Protein 3NVQ (pdb70)

Foldseek 3Di:
DDDLVDAQFAFDDDDDPQQWWDWDPDFFPFKDWDDDFPAQWIWMWGWQWIKIKGRPPPDGIDIDIGGNFLPPDDDDPDDDQTWTFRDWDADPQAIKTWTLSRVQIWIWHDHPNDTHTPGGDFQRYENDRPDQWDWDDDDFWIWIQHGRDDVDDPATWIWTRTDPAIAIADPQQAANKRWAYKDWFCADDNQQIKIKTKIKGADPDPDPVDDGIAIKIKIAGPLAQWADDPVTRRYGQQIAMATAWAAADVDRRGFGAWQHWEWDQDPVNHQQAIKIWTWGHHPLLWIFIFIAGPNLVVCLSVPFAFPPDDDDADPCARNGGDDDSDHDYPSRSVVCSNGRYGPDHGFGDDDRRHTLDIGRFRWRYWDWDWDAFLVRHTWIWIWTFTQQQKIWIWIGFDDDPVTHIRGLYIYNFDPDGAGWPDWDANNNQQWIWTDGRIMIGIHHVLDQQRQPQWQQSLQVSVSRQWHDDPRGIGGCPPPPSDHQHFDPDPPRSCSDPPNAGDAADEAEDEDAFQDWDKDKFQARGLQKKKFKDDPRDTQFIHHSVHDDRIGMHIDGGHDPVRFFKIFIWIDRDNHIHTRYIYGYHYDD/DDDLKAFDPAWWDDWAQDQPFAIWTQGAQKIFRAHLSNNDRQAMARRPDPPDSDHPDDWDDFDLLFAGFGFWAAWDKDPPPPVVDFIWIWTWGLPPLGKIFIDTPYHNVDDTDAMAHPQEANTRRKHKAKDWAFADPVRFIKIKMFMFQDDDDPPPPPDRRDDPVCNFFGIFIFRNPDHRSDGDPQGTWGFAPPLATKHWAYWDDDDQKIKTWIFRAHPVVSATDDATKMWIFGPYSGTDGQFMAGEFDQVPHDVRFRGWQAKEQAPVPQKIKTKTFHDCPRHRPNFDQQGIKMFIARNVQNNVQGHPDAEGTDDPVDHYPPDDDGYYGYTLVQQMDGGRFWRAWYWYAFPRWIKMWIWGQQAWIWIWTADPSRHTDDIDTQDGDPNRFGWHHDKAQSSPDNQWIWIHGTGMIDTGGVHDQQVDQDQQSRLAVDDQQWWAFQPPRGIGGPVVHVCDDVDRGTGGNVCGSVPDPD/DADLVDAFFAFDDPDDPQQWWDWDPDFFPFKDWDDDFPAQWIWMWGWQWIKIKGRPPPDGIDIDIGGNWLPPDQDDPDDPQTWTFRDWDADPQAIKTWTLSRVQTWIWHDHPSDTHTPGGDFQRYENDRVDLWDWDDDPQWMWIQHGRDDVDDPDTWIWTRTDPAIATADPQQAAAKRWAAKDWFCADDNQQIKIKTKIKGADPDPPPPDDGIAIKIKIAGPLAQWADDPVTRRYGLQIAMATAWAAADVDGDTFGAWFHWEWDDDPVNHQQAIKIWTWGHHPLLWIFIFIAGPVQVVVQSPPFAFPPDDDDADPCARNGGDDDSDHDYPSNSVVCSVTRYGPDHGFGDDDRSHTLDIGSFRWRYKYWAWDAFLVGRTWIWMWTATQQQKIWIWIGFDDDPVTHIRGLYIYNFDPDRAGWPDWDANNNQQWIWTDHSIMIGIHHNFDQQRQDQWQQSLQVSVRRQWHDDPRGIGGCVPPPSDHHHADPDPPRSCRDPDNAGDAADEAEDEDAFQDWDKDKFFARTLQKKKFKDDPRDTQFIGHSVHDDRITMHIDGGHDPSRFFKIWIWIDRDPHIHTRYIYGYHYDD/DFDLKAFDPAFWDDWDQAQPFAIWIQGAQKIFGAHLSRNDGQAMARRPDPPDSDHPDDWDDFAQLFFGFGFWAAWDKAPPPPVPAAIWIWTWGLPPLTKIFIGGPYHNVDDTDAMAHVQEANTRRKHKAWDWFFADPVRAIKIKMFIFQDDDDPDPPPDRRDDPVCNFFGIFMFRNPDHRRDGDPQGTWGFAPPLATKHWAYWDDDDQKIKTWIFHAHPVVSAGDDATKMWIFGPYSGTDGQFIAGEFDQVPHDVRFRGWQAKEQAPVPQKIKTKTFHDCPRHRPVFDQQRIKMFMARNVQNSVQGHPDAEGTDDDPDHYPPDDDRYYGYTLVQQMDGGRFWHAWYWYAFPRWIKMWIWGQQAWIWIWIADPSRHTDDIDTQDGDPNRFGWHHDKAQHSPDNQWIWTRGTGMIITGGVHDQQVDQDQQSRLAVDDQQWWAFQPPRGIGGPVVHVCDDVDRGTGGNVCGSVPDPD

Nearest PDB structures (foldseek):
  3nvq-assembly1_A  TM=1.002E+00  e=0.000E+00  Homo sapiens
  6qp8-assembly1_B  TM=7.826E-01  e=6.650E-31  Drosophila melanogaster
  8rmj-assembly1_A-2  TM=7.573E-01  e=1.292E-29  Drosophila melanogaster
  3nvn-assembly1_A  TM=8.696E-01  e=3.423E-25  Ectromelia virus
  3nvx-assembly1_A  TM=8.687E-01  e=5.342E-25  Vaccinia virus Copenhagen

InterPro domains:
  IPR001627 Sema domain [PF01403] (303-471)
  IPR001627 Sema domain [PS51004] (53-490)
  IPR001627 Sema domain [SM00630] (75-474)
  IPR002165 Plexin repeat [PF01437] (493-521)
  IPR007110 Immunoglobulin-like domain [PS50835] (544-619)
  IPR013783 Immunoglobulin-like fold [G3DSA:2.60.40.10] (550-634)
  IPR015943 WD40/YVTN repeat-like-containing domain superfamily [G3DSA:2.130.10.10] (45-492)
  IPR016201 PSI domain [SM00423] (492-542)
  IPR027231 Semaphorin [PTHR11036] (33-629)
  IPR036179 Immunoglobulin-like domain superfamily [SSF48726] (545-621)
  IPR036352 Sema domain superfamily [SSF101912] (65-496)
  IPR042824 Semaphorin-7A, sema domain [cd11243] (72-491)
  IPR060660 Semaphorin-3/4/7A-like, immunoglobulin-like domain [PF28354] (549-620)

Solvent-accessible surface area: 92234 Å² total; per-residue (Å²): 102,112,164,68,20,23,4,13,24,92,15,100,35,127,33,105,146,41,45,23,78,21,37,10,85,68,60,0,62,62,24,41,29,37,27,46,93,36,32,40,30,0,47,0,0,0,69,12,32,0,2,43,0,52,1,37,118,60,152,99,14,60,56,144,62,26,102,6,31,31,129,88,56,104,49,172,101,190,191,111,32,62,0,32,1,32,18,7,48,140,67,116,112,12,12,17,0,0,0,3,3,9,100,98,8,0,0,16,20,18,72,126,86,64,59,72,80,80,25,110,52,130,1,22,0,2,17,23,32,110,58,75,44,27,37,30,30,42,54,99,39,6,0,2,8,6,62,44,21,81,154,28,30,123,65,48,18,0,7,13,22,116,39,150,52,91,1,15,1,7,44,41,6,15,71,94,8,88,15,25,82,12,24,23,4,98,25,105,88,88,85,26,9,13,0,0,2,2,0,50,2,40,12,70,66,158,56,53,42,8,48,113,72,9,0,0,0,0,2,0,1,48,45,8,35,0,0,72,1,0,2,3,12,7,2,6,1,1,8,2,6,0,12,7,6,1,14,17,57,100,57,30,27,39,2,26,61,0,36,19,4,52,46,17,87,44,104,60,66,101,36,102,58,11,40,0,0,1,0,0,0,0,48,30,63,17,0,1,0,0,7,1,10,9,13,59,0,7,122,14,6,121,64,5,64,6,88,43,54,174,64,108,46,26,143,38,64,4,6,114,4,32,65,124,118,68,48,8,29,8,92,2,8,40,16,5,3,127,33,15,14,0,33,81,17,0,52,4,61,43,131,136,105,41,12,37,16,54,12,125,72,24,1,71,56,5,3,3,12,53,2,92,11,42,118,54,88,53,39,32,0,1,8,0,1,4,65,197,1,14,3,0,5,0,15,25,36,59,152,137,115,162,26,86,6,20,0,1,10,26,3,64,0,5,146,87,77,20,61,12,62,22,31,36,33,2,52,122,31,79,21,3,0,0,0,0,59,69,0,0,0,10,9,28,2,29,10,3,82,21,8,62,29,29,14,8,16,3,4,6,3,67,5,10,0,6,0,49,17,145,57,152,14,61,10,25,71,71,90,100,215,62,19,69,11,27,82,103,82,82,81,4,17,166,84,12,96,82,95,161,38,100,181,13,106,79,66,137,32,60,30,38,82,104,31,48,7,13,0,35,0,83,12,111,14,45,23,4,51,4,15,0,91,8,107,165,95,81,92,64,53,3,107,66,67,61,103,48,71,44,0,27,5,74,7,103,67,1,64,85,138,51,35,18,73,4,66,0,48,7,68,32,43,71,22,95,70,39,23,31,26,25,33,1,62,80,112,164,57,83,95,40,32,30,154,12,111,15,47,11,16,13,8,14,21,0,103,152,45,5,0,0,0,0,11,2,0,0,0,1,11,0,46,34,33,6,118,118,55,94,9,78,21,89,43,70,58,99,58,72,12,77,62,60,92,104,38,90,120,69,10,93,7,46,31,51,44,24,11,6,27,8,13,38,33,12,52,38,85,38,106,88,114,54,14,11,0,0,0,0,2,12,29,87,59,0,3,0,6,0,24,13,9,6,86,8,88,139,131,43,105,75,82,1,28,7,0,1,0,12,13,36,82,2,8,19,10,10,24,17,8,112,12,48,234,110,68,91,44,29,1,0,0,0,4,8,7,46,8,104,35,124,88,105,87,72,127,23,22,8,2,20,4,0,55,29,2,0,1,0,5,0,13,2,72,16,115,23,2,8,2,94,37,60,1,24,6,46,33,2,165,74,13,51,25,4,20,5,12,26,9,18,64,31,96,51,1,0,1,0,0,0,2,10,8,67,28,118,69,10,49,31,86,21,99,2,4,2,0,30,0,12,60,33,54,55,27,87,19,23,0,3,0,5,2,55,5,20,139,27,28,129,104,12,6,95,9,3,26,0,20,11,34,0,126,78,54,72,6,0,0,0,0,0,2,3,66,1,20,159,49,71,144,165,67,31,107,39,1,2,0,2,1,0,0,99,0,65,51,1,51,73,72,9,112,128,21,0,64,7,0,89,22,57,126,35,108,45,77,129,46,121,114,14,72,101,0,80,23,21,87,47,1,24,26,63,39,38,8,2,17,0,4,41,1,40,49,59,74,128,65,12,0,0,8,0,0,0,2,47,0,39,0,4,3,0,20,9,37,168,100,41,55,31,79,125,48,67,64,14,28,98,5,172,123,115,33,57,6,36,78,73,9,22,52,7,52,62,96,119,49,52,2,0,0,0,1,33,105,28,0,18,24,3,70,5,5,50,5,97,101,29,147,57,14,50,77,1,5,86,51,60,10,5,30,7,0,12,0,79,63,87,109,96,0,14,14,92,75,69,3,103,84,31,155,143,99,100,10,11,27,41,18,74,42,16,34,185,133,19,91,114,99,110,170,76,20,25,5,13,22,89,16,98,37,124,31,112,143,40,44,24,76,21,36,12,83,63,60,0,57,64,25,42,26,39,25,51,89,37,37,42,31,0,49,0,0,0,75,11,34,0,1,41,0,51,2,36,121,69,146,93,14,59,55,138,60,24,101,8,31,29,127,87,54,102,48,170,101,184,192,109,29,55,0,34,2,33,15,8,51,137,68,120,112,11,9,18,0,0,0,3,2,10,101,97,8,0,0,15,22,18,76,121,91,61,60,72,78,84,24,112,56,147,2,18,0,2,18,23,28,112,60,75,42,33,34,29,26,42,53,106,36,5,0,0,8,7,59,47,20,85,158,24,31,122,73,49,19,0,9,11,19,122,36,141,31,94,1,19,2,7,46,44,6,14,70,97,7,88,12,27,80,10,33,27,5,97,26,110,90,88,84,27,7,11,0,0,2,2,0,43,3,42,14,66,62,155,54,51,40,10,50,112,65,10,1,1,0,0,3,0,2,50,44,6,35,0,2,80,1,0,3,6,9,11,4,6,3,1,8,1,5,0,13,8,6,1,13,21,60,100,52,40,29,39,1,23,62,0,37,17,6,52,41,16,86,42,105,58,70,99,37,97,55,13,40,2,0,1,0,0,0,1,42,28,57,16,0,0,0,0,8,2,9,10,12,60,0,8,120,13,6,124,68,6,64,6,92,43,56,170,70,106,46,28,145,37,61,3,6,123,5,35,58,125,120,73,53,8,28,9,89,3,8,39,16,5,3,117,32,14,14,0,36,83,24,1,51,5,71,42,130,139,105,44,12,36,18,50,14,125,74,22,1,68,59,5,3,2,14,57,2,94,11,44,124,49,80,64,37,28,0,0,6,0,0,5,54,188,1,14,2,0,5,0,14,24,38,59,142,135,114,165,26,83,6,22,0,1,10,27,4,63,0,4,141,84,74,23,62,13,62,21,31,31,35,2,48,122,34,75,20,2,0,0,1,0,58,72,0,0,0,13,7,28,2,30,12,4,79,18,9,43,42,35,15,12,17,5,4,7,2,66,6,10,0,6,0,48,21,151,58,152,12,66,10,26,73,58,93,92,226,65,14,72,10,27,97,93,85,83,86,6,20,168,81,10,98,87,98,166,36,109,179,14,106,81,66,134,31,59,26,41,79,100,32,49,7,14,0,37,0,79,13,100,12,42,26,3,45,3,16,0,87,10,114,160,90,89,94,64,56,3,109,59,65,61,98,47,72,44,0,26,7,70,3,104,66,1,66,84,137,50,35,18,72,3,72,0,46,7,69,39,42,72,24,96,61,44,24,34,27,26,32,1,59,83,114,162,80,70,126,35,38,29,151,8,117,16,50,9,19,15,10,11,20,0,99,152,43,5,0,0,0,1,9,1,0,0,1,2,13,0,46,39,34,6,117,110,55,99,10,72,20,90,46,69,63,98,57,76,9,79,60,59,90,107,38,90,120,72,9,101,7,43,32,48,47,22,11,8,26,9,17,38,31,12,55,38,84,38,108,86,120,52,15,13,0,0,1,0,3,14,29,88,61,0,3,0,7,0,26,15,10,5,78,9,90,136,128,44,104,70,81,1,28,8,0,1,0,12,13,33,79,2,7,20,10,10,23,20,7,116,9,47,233,110,62,93,46,30,0,0,0,0,4,10,9,49,11,107,35,120,89,109,90,70,128,20,23,6,3,20,4,1,56,28,3,0,0,0,6,0,12,2,73,16,134,23,1,10,3,103,38,59,2,26,7,47,34,3,158,82,12,56,26,4,19,5,12,26,9,19,57,37,97,54,1,0,1,0,0,0,1,10,9,68,32,118,71,11,48,34,82,22,108,1,4,3,0,34,0,12,54,36,55,47,26,96,18,23,0,4,0,6,2,60,4,19,143,35,26,122,106,13,6,96,9,5,24,0,18,12,34,0,124,79,52,74,6,0,0,0,0,0,2,3,68,0,18,160,49,74,139,166,70,30,106,40,0,2,0,1,1,0,0,99,0,64,53,1,51,74,70,8,126,129,18,0,60,10,0,80,22,64,126,34,122,43,73,133,45,120,119,13,74,103,0,77,24,22,90,48,1,28,25,63,45,36,14,3,23,0,3,40,1,43,48,58,71,129,62,13,1,0,6,0,0,0,0,44,1,42,0,5,1,0,20,8,36,166,104,45,59,27,84,120,52,59,62,15,45,95,5,178,121,115,33,56,4,34,76,74,10,23,49,7,57,58,101,120,46,25,2,0,0,1,1,34,102,29,0,19,24,3,76,5,4,53,5,99,96,30,146,58,14,52,77,1,4,84,52,54,8,6,26,7,0,11,0,79,64,86,111,95,0,14,10,96,75,62,3,102,86,32,154,145,99,99,9,12,28,42,14,77,42,16,34,184,134,18,92,112

GO terms:
  GO:0045773 positive regulation of axon extension (P, IDA)
  GO:0007229 integrin-mediated signaling pathway (P, IDA)
  GO:0070374 positive regulation of ERK1 and ERK2 cascade (P, IDA)
  GO:0006955 immune response (P, TAS)
  GO:0005886 plasma membrane (C, TAS)
  GO:0005515 protein binding (F, IPI)
  GO:0031012 extracellular matrix (C, HDA)
  GO:0001649 osteoblast differentiation (P, HDA)
  GO:0016020 membrane (C, HDA)

Structure (mmCIF, N/CA/C/O backbone):
data_3NVQ
#
_entry.id   3NVQ
#
_cell.length_a   99.645
_cell.length_b   126.078
_cell.length_c   236.419
_cell.angle_alpha   90.00
_cell.angle_beta   90.00
_cell.angle_gamma   90.00
#
_symmetry.space_group_name_H-M   'P 21 21 21'
#
loop_
_entity.id
_entity.type
_entity.pdbx_description
1 polymer Semaphorin-7A
2 polymer Plexin-C1
3 non-polymer 2-acetamido-2-deoxy-beta-D-glucopyranose
4 non-polymer 2-acetamido-2-deoxy-alpha-D-glucopyranose
5 water water
#
loop_
_atom_site.group_PDB
_atom_site.id
_atom_site.type_symbol
_atom_site.label_atom_id
_atom_site.label_alt_id
_atom_site.label_comp_id
_atom_site.label_asym_id
_atom_site.label_entity_id
_atom_site.label_seq_id
_atom_site.pdbx_PDB_ins_code
_atom_site.Cartn_x
_atom_site.Cartn_y
_atom_site.Cartn_z
_atom_site.occupancy
_atom_site.B_iso_or_equiv
_atom_site.auth_seq_id
_atom_site.auth_comp_id
_atom_site.auth_asym_id
_atom_site.auth_atom_id
_atom_site.pdbx_PDB_model_num
ATOM 1 N N . GLY A 1 2 ? 3.419 11.791 -111.987 1.00 105.05 46 GLY A N 1
ATOM 2 C CA . GLY A 1 2 ? 4.836 12.241 -111.881 1.00 105.49 46 GLY A CA 1
ATOM 3 C C . GLY A 1 2 ? 5.721 11.619 -112.944 1.00 105.85 46 GLY A C 1
ATOM 4 O O . GLY A 1 2 ? 5.319 11.496 -114.104 1.00 106.28 46 GLY A O 1
ATOM 5 N N . HIS A 1 3 ? 6.930 11.227 -112.547 1.00 105.57 47 HIS A N 1
ATOM 6 C CA . HIS A 1 3 ? 7.886 10.609 -113.466 1.00 104.22 47 HIS A CA 1
ATOM 7 C C . HIS A 1 3 ? 8.591 9.423 -112.800 1.00 101.31 47 HIS A C 1
ATOM 8 O O . HIS A 1 3 ? 8.962 9.491 -111.627 1.00 100.80 47 HIS A O 1
ATOM 15 N N . LEU A 1 4 ? 8.766 8.336 -113.548 1.00 97.44 48 LEU A N 1
ATOM 16 C CA . LEU A 1 4 ? 9.441 7.157 -113.017 1.00 92.74 48 LEU A CA 1
ATOM 17 C C . LEU A 1 4 ? 10.931 7.211 -113.320 1.00 89.23 48 LEU A C 1
ATOM 18 O O . LEU A 1 4 ? 11.455 6.451 -114.134 1.00 88.54 48 LEU A O 1
ATOM 23 N N . ARG A 1 5 ? 11.598 8.150 -112.665 1.00 85.24 49 ARG A N 1
ATOM 24 C CA . ARG A 1 5 ? 13.031 8.327 -112.802 1.00 80.56 49 ARG A CA 1
ATOM 25 C C . ARG A 1 5 ? 13.608 7.739 -111.523 1.00 75.73 49 ARG A C 1
ATOM 26 O O . ARG A 1 5 ? 14.768 7.973 -111.178 1.00 74.57 49 ARG A O 1
ATOM 34 N N . SER A 1 6 ? 12.769 6.977 -110.824 1.00 69.66 50 SER A N 1
ATOM 35 C CA . SER A 1 6 ? 13.153 6.337 -109.574 1.00 63.50 50 SER A CA 1
ATOM 36 C C . SER A 1 6 ? 13.974 5.085 -109.828 1.00 58.25 50 SER A C 1
ATOM 37 O O . SER A 1 6 ? 14.495 4.485 -108.888 1.00 57.95 50 SER A O 1
ATOM 40 N N . GLY A 1 7 ? 14.076 4.688 -111.099 1.00 52.68 51 GLY A N 1
ATOM 41 C CA . GLY A 1 7 ? 14.872 3.525 -111.453 1.00 47.91 51 GLY A CA 1
ATOM 42 C C . GLY A 1 7 ? 16.256 4.013 -111.836 1.00 46.19 51 GLY A C 1
ATOM 43 O O . GLY A 1 7 ? 16.372 5.125 -112.355 1.00 45.32 51 GLY A O 1
ATOM 44 N N . PRO A 1 8 ? 17.327 3.232 -111.604 1.00 44.94 52 PRO A N 1
ATOM 45 C CA . PRO A 1 8 ? 18.679 3.689 -111.965 1.00 44.98 52 PRO A CA 1
ATOM 46 C C . PRO A 1 8 ? 18.772 4.073 -113.438 1.00 46.12 52 PRO A C 1
ATOM 47 O O . PRO A 1 8 ? 18.345 3.316 -114.312 1.00 46.35 52 PRO A O 1
ATOM 51 N N . ARG A 1 9 ? 19.333 5.241 -113.713 1.00 46.32 53 ARG A N 1
ATOM 52 C CA . ARG A 1 9 ? 19.477 5.690 -115.089 1.00 46.41 53 ARG A CA 1
ATOM 53 C C . ARG A 1 9 ? 20.669 4.991 -115.724 1.00 45.41 53 ARG A C 1
ATOM 54 O O . ARG A 1 9 ? 20.694 4.778 -116.930 1.00 45.19 53 ARG A O 1
ATOM 62 N N . ILE A 1 10 ? 21.639 4.617 -114.899 1.00 46.02 54 ILE A N 1
ATOM 63 C CA . ILE A 1 10 ? 22.851 3.954 -115.371 1.00 47.40 54 ILE A CA 1
ATOM 64 C C . ILE A 1 10 ? 23.304 2.793 -114.503 1.00 49.84 54 ILE A C 1
ATOM 65 O O . ILE A 1 10 ? 23.400 2.908 -113.284 1.00 49.82 54 ILE A O 1
ATOM 70 N N . PHE A 1 11 ? 23.587 1.662 -115.136 1.00 53.19 55 PHE A N 1
ATOM 71 C CA . PHE A 1 11 ? 24.093 0.517 -114.402 1.00 55.63 55 PHE A CA 1
ATOM 72 C C . PHE A 1 11 ? 25.590 0.644 -114.556 1.00 56.39 55 PHE A C 1
ATOM 73 O O . PHE A 1 11 ? 26.170 0.163 -115.529 1.00 57.54 55 PHE A O 1
ATOM 81 N N . ALA A 1 12 ? 26.208 1.324 -113.599 1.00 57.25 56 ALA A N 1
ATOM 82 C CA . ALA A 1 12 ? 27.646 1.561 -113.614 1.00 57.29 56 ALA A CA 1
ATOM 83 C C . ALA A 1 12 ? 28.506 0.318 -113.719 1.00 58.15 56 ALA A C 1
ATOM 84 O O . ALA A 1 12 ? 28.156 -0.750 -113.214 1.00 58.09 56 ALA A O 1
ATOM 86 N N . VAL A 1 13 ? 29.635 0.478 -114.404 1.00 59.43 57 VAL A N 1
ATOM 87 C CA . VAL A 1 13 ? 30.629 -0.580 -114.559 1.00 60.82 57 VAL A CA 1
ATOM 88 C C . VAL A 1 13 ? 31.834 0.084 -113.920 1.00 62.21 57 VAL A C 1
ATOM 89 O O . VAL A 1 13 ? 32.348 1.076 -114.433 1.00 62.57 57 VAL A O 1
ATOM 93 N N . TRP A 1 14 ? 32.269 -0.456 -112.793 1.00 64.44 58 TRP A N 1
ATOM 94 C CA . TRP A 1 14 ? 33.377 0.125 -112.051 1.00 66.84 58 TRP A CA 1
ATOM 95 C C . TRP A 1 14 ? 34.759 -0.417 -112.404 1.00 68.97 58 TRP A C 1
ATOM 96 O O . TRP A 1 14 ? 35.110 -1.545 -112.063 1.00 69.08 58 TRP A O 1
ATOM 107 N N . LYS A 1 15 ? 35.533 0.400 -113.112 1.00 72.52 59 LYS A N 1
ATOM 108 C CA . LYS A 1 15 ? 36.893 0.035 -113.485 1.00 75.47 59 LYS A CA 1
ATOM 109 C C . LYS A 1 15 ? 37.745 0.898 -112.563 1.00 76.76 59 LYS A C 1
ATOM 110 O O . LYS A 1 15 ? 38.129 2.008 -112.932 1.00 78.69 59 LYS A O 1
ATOM 116 N N . GLY A 1 16 ? 38.022 0.408 -111.359 1.00 76.17 60 GLY A N 1
ATOM 117 C CA . GLY A 1 16 ? 38.809 1.195 -110.427 1.00 76.27 60 GLY A CA 1
ATOM 118 C C . GLY A 1 16 ? 40.308 1.050 -110.589 1.00 76.46 60 GLY A C 1
ATOM 119 O O . GLY A 1 16 ? 40.840 1.099 -111.699 1.00 76.42 60 GLY A O 1
ATOM 120 N N . HIS A 1 17 ? 40.991 0.878 -109.463 1.00 76.62 61 HIS A N 1
ATOM 121 C CA . HIS A 1 17 ? 42.437 0.708 -109.445 1.00 76.27 61 HIS A CA 1
ATOM 122 C C . HIS A 1 17 ? 42.744 -0.593 -108.708 1.00 76.09 61 HIS A C 1
ATOM 123 O O . HIS A 1 17 ? 42.671 -0.659 -107.481 1.00 76.39 61 HIS A O 1
ATOM 130 N N . VAL A 1 18 ? 43.081 -1.624 -109.474 1.00 75.49 62 VAL A N 1
ATOM 131 C CA . VAL A 1 18 ? 43.386 -2.950 -108.940 1.00 75.01 62 VAL A CA 1
ATOM 132 C C . VAL A 1 18 ? 44.188 -2.971 -107.642 1.00 74.36 62 VAL A C 1
ATOM 133 O O . VAL A 1 18 ? 45.275 -2.401 -107.560 1.00 75.09 62 VAL A O 1
ATOM 137 N N . GLY A 1 19 ? 43.643 -3.643 -106.630 1.00 72.94 63 GLY A N 1
ATOM 138 C CA . GLY A 1 19 ? 44.317 -3.753 -105.346 1.00 69.18 63 GLY A CA 1
ATOM 139 C C . GLY A 1 19 ? 44.132 -2.572 -104.409 1.00 67.49 63 GLY A C 1
ATOM 140 O O . GLY A 1 19 ? 44.603 -2.601 -103.269 1.00 66.68 63 GLY A O 1
ATOM 141 N N . GLN A 1 20 ? 43.436 -1.541 -104.875 1.00 65.95 64 GLN A N 1
ATOM 142 C CA . GLN A 1 20 ? 43.204 -0.343 -104.073 1.00 65.38 64 GLN A CA 1
ATOM 143 C C . GLN A 1 20 ? 41.782 -0.197 -103.555 1.00 64.23 64 GLN A C 1
ATOM 144 O O . GLN A 1 20 ? 41.547 0.423 -102.516 1.00 64.01 64 GLN A O 1
ATOM 150 N N . ASP A 1 21 ? 40.834 -0.761 -104.288 1.00 63.21 65 ASP A N 1
ATOM 151 C CA . ASP A 1 21 ? 39.425 -0.614 -103.949 1.00 61.94 65 ASP A CA 1
ATOM 152 C C . ASP A 1 21 ? 38.751 -1.579 -102.986 1.00 59.89 65 ASP A C 1
ATOM 153 O O . ASP A 1 21 ? 37.892 -1.173 -102.214 1.00 58.00 65 ASP A O 1
ATOM 158 N N . ARG A 1 22 ? 39.134 -2.848 -103.020 1.00 59.11 66 ARG A N 1
ATOM 159 C CA . ARG A 1 22 ? 38.485 -3.801 -102.143 1.00 58.53 66 ARG A CA 1
ATOM 160 C C . ARG A 1 22 ? 39.360 -4.999 -101.810 1.00 57.11 66 ARG A C 1
ATOM 161 O O . ARG A 1 22 ? 40.120 -5.470 -102.645 1.00 57.94 66 ARG A O 1
ATOM 169 N N . VAL A 1 23 ? 39.231 -5.492 -100.585 1.00 55.72 67 VAL A N 1
ATOM 170 C CA . VAL A 1 23 ? 40.015 -6.627 -100.124 1.00 55.51 67 VAL A CA 1
ATOM 171 C C . VAL A 1 23 ? 39.154 -7.750 -99.558 1.00 56.17 67 VAL A C 1
ATOM 172 O O . VAL A 1 23 ? 38.223 -7.507 -98.799 1.00 55.94 67 VAL A O 1
ATOM 176 N N . ASP A 1 24 ? 39.492 -8.982 -99.909 1.00 57.43 68 ASP A N 1
ATOM 177 C CA . ASP A 1 24 ? 38.758 -10.149 -99.435 1.00 59.63 68 ASP A CA 1
ATOM 178 C C . ASP A 1 24 ? 39.216 -10.624 -98.067 1.00 60.81 68 ASP A C 1
ATOM 179 O O . ASP A 1 24 ? 40.317 -10.314 -97.624 1.00 60.63 68 ASP A O 1
ATOM 184 N N . PHE A 1 25 ? 38.357 -11.380 -97.395 1.00 62.23 69 PHE A N 1
ATOM 185 C CA . PHE A 1 25 ? 38.717 -11.955 -96.111 1.00 63.19 69 PHE A CA 1
ATOM 186 C C . PHE A 1 25 ? 39.438 -13.216 -96.562 1.00 65.94 69 PHE A C 1
ATOM 187 O O . PHE A 1 25 ? 39.371 -13.585 -97.736 1.00 67.32 69 PHE A O 1
ATOM 195 N N . GLY A 1 26 ? 40.122 -13.893 -95.655 1.00 67.50 70 GLY A N 1
ATOM 196 C CA . GLY A 1 26 ? 40.781 -15.113 -96.069 1.00 69.04 70 GLY A CA 1
ATOM 197 C C . GLY A 1 26 ? 39.727 -16.177 -96.319 1.00 69.28 70 GLY A C 1
ATOM 198 O O . GLY A 1 26 ? 39.848 -16.999 -97.226 1.00 68.67 70 GLY A O 1
ATOM 199 N N . GLN A 1 27 ? 38.673 -16.136 -95.508 1.00 69.99 71 GLN A N 1
ATOM 200 C CA . GLN A 1 27 ? 37.584 -17.101 -95.592 1.00 70.74 71 GLN A CA 1
ATOM 201 C C . GLN A 1 27 ? 36.224 -16.414 -95.666 1.00 69.25 71 GLN A C 1
ATOM 202 O O . GLN A 1 27 ? 36.141 -15.198 -95.852 1.00 69.98 71 GLN A O 1
ATOM 208 N N . THR A 1 28 ? 35.158 -17.196 -95.510 1.00 66.65 72 THR A N 1
ATOM 209 C CA . THR A 1 28 ? 33.805 -16.650 -95.559 1.00 64.47 72 THR A CA 1
ATOM 210 C C . THR A 1 28 ? 33.255 -16.352 -94.162 1.00 61.73 72 THR A C 1
ATOM 211 O O . THR A 1 28 ? 33.242 -17.214 -93.295 1.00 61.40 72 THR A O 1
ATOM 215 N N . GLU A 1 29 ? 32.804 -15.118 -93.962 1.00 60.35 73 GLU A N 1
ATOM 216 C CA . GLU A 1 29 ? 32.283 -14.670 -92.670 1.00 59.70 73 GLU A CA 1
ATOM 217 C C . GLU A 1 29 ? 30.780 -14.347 -92.713 1.00 58.62 73 GLU A C 1
ATOM 218 O O . GLU A 1 29 ? 30.375 -13.277 -93.171 1.00 58.78 73 GLU A O 1
ATOM 224 N N . PRO A 1 30 ? 29.939 -15.260 -92.212 1.00 57.20 74 PRO A N 1
ATOM 225 C CA . PRO A 1 30 ? 28.486 -15.052 -92.216 1.00 57.11 74 PRO A CA 1
ATOM 226 C C . PRO A 1 30 ? 28.005 -13.955 -91.267 1.00 56.03 74 PRO A C 1
ATOM 227 O O . PRO A 1 30 ? 27.047 -13.246 -91.571 1.00 55.37 74 PRO A O 1
ATOM 231 N N . HIS A 1 31 ? 28.674 -13.815 -90.125 1.00 55.43 75 HIS A N 1
ATOM 232 C CA . HIS A 1 31 ? 28.283 -12.809 -89.139 1.00 54.89 75 HIS A CA 1
ATOM 233 C C . HIS A 1 31 ? 29.377 -11.788 -88.869 1.00 54.46 75 HIS A C 1
ATOM 234 O O . HIS A 1 31 ? 30.383 -12.097 -88.216 1.00 54.88 75 HIS A O 1
ATOM 241 N N . THR A 1 32 ? 29.167 -10.569 -89.371 1.00 52.32 76 THR A N 1
ATOM 242 C CA . THR A 1 32 ? 30.147 -9.497 -89.234 1.00 51.36 76 THR A CA 1
ATOM 243 C C . THR A 1 32 ? 29.639 -8.153 -88.726 1.00 52.49 76 THR A C 1
ATOM 244 O O . THR A 1 32 ? 28.448 -7.859 -88.752 1.00 53.08 76 THR A O 1
ATOM 248 N N . VAL A 1 33 ? 30.582 -7.343 -88.262 1.00 51.98 77 VAL A N 1
ATOM 249 C CA . VAL A 1 33 ? 30.315 -6.009 -87.747 1.00 52.46 77 VAL A CA 1
ATOM 250 C C . VAL A 1 33 ? 31.423 -5.155 -88.327 1.00 52.48 77 VAL A C 1
ATOM 251 O O . VAL A 1 33 ? 32.561 -5.609 -88.436 1.00 52.72 77 VAL A O 1
ATOM 255 N N . LEU A 1 34 ? 31.104 -3.926 -88.706 1.00 51.30 78 LEU A N 1
ATOM 256 C CA . LEU A 1 34 ? 32.119 -3.067 -89.278 1.00 50.55 78 LEU A CA 1
ATOM 257 C C . LEU A 1 34 ? 32.253 -1.764 -88.526 1.00 50.25 78 LEU A C 1
ATOM 258 O O . LEU A 1 34 ? 31.271 -1.067 -88.284 1.00 49.93 78 LEU A O 1
ATOM 263 N N . PHE A 1 35 ? 33.487 -1.450 -88.152 1.00 50.74 79 PHE A N 1
ATOM 264 C CA . PHE A 1 35 ? 33.770 -0.215 -87.455 1.00 51.32 79 PHE A CA 1
ATOM 265 C C . PHE A 1 35 ? 34.718 0.632 -88.289 1.00 50.65 79 PHE A C 1
ATOM 266 O O . PHE A 1 35 ? 35.689 0.131 -88.854 1.00 48.36 79 PHE A O 1
ATOM 274 N N . HIS A 1 36 ? 34.423 1.921 -88.355 1.00 51.01 80 HIS A N 1
ATOM 275 C CA . HIS A 1 36 ? 35.263 2.839 -89.095 1.00 52.20 80 HIS A CA 1
ATOM 276 C C . HIS A 1 36 ? 34.990 4.286 -88.733 1.00 53.11 80 HIS A C 1
ATOM 277 O O . HIS A 1 36 ? 33.864 4.784 -88.873 1.00 52.81 80 HIS A O 1
ATOM 284 N N . GLU A 1 37 ? 36.034 4.954 -88.253 1.00 53.91 81 GLU A N 1
ATOM 285 C CA . GLU A 1 37 ? 35.923 6.351 -87.886 1.00 56.90 81 GLU A CA 1
ATOM 286 C C .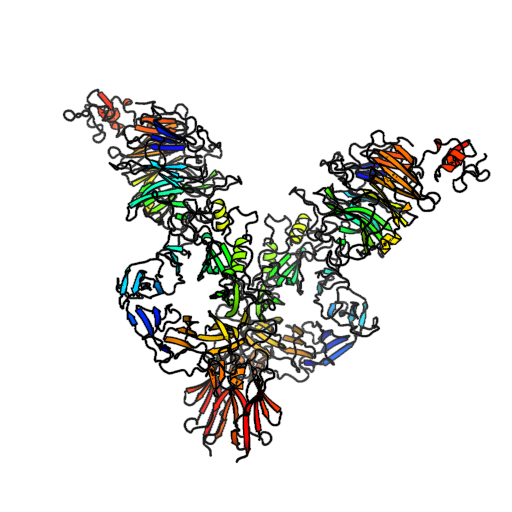 GLU A 1 37 ? 36.191 7.191 -89.119 1.00 55.59 81 GLU A C 1
ATOM 287 O O . GLU A 1 37 ? 37.171 6.976 -89.831 1.00 53.63 81 GLU A O 1
ATOM 293 N N . PRO A 1 38 ? 35.305 8.149 -89.401 1.00 56.31 82 PRO A N 1
ATOM 294 C CA . PRO A 1 38 ? 35.494 8.996 -90.583 1.00 58.52 82 PRO A CA 1
ATOM 295 C C . PRO A 1 38 ? 36.887 9.615 -90.667 1.00 60.15 82 PRO A C 1
ATOM 296 O O . PRO A 1 38 ? 37.442 10.068 -89.665 1.00 59.75 82 PRO A O 1
ATOM 300 N N . GLY A 1 39 ? 37.445 9.607 -91.875 1.00 61.01 83 GLY A N 1
ATOM 301 C CA . GLY A 1 39 ? 38.759 10.172 -92.104 1.00 60.98 83 GLY A CA 1
ATOM 302 C C . GLY A 1 39 ? 39.883 9.161 -92.005 1.00 61.91 83 GLY A C 1
ATOM 303 O O . GLY A 1 39 ? 40.929 9.333 -92.628 1.00 62.45 83 GLY A O 1
ATOM 304 N N . SER A 1 40 ? 39.674 8.104 -91.228 1.00 61.20 84 SER A N 1
ATOM 305 C CA . SER A 1 40 ? 40.701 7.083 -91.053 1.00 60.39 84 SER A CA 1
ATOM 306 C C . SER A 1 40 ? 40.923 6.237 -92.298 1.00 60.00 84 SER A C 1
ATOM 307 O O . SER A 1 40 ? 40.072 6.176 -93.181 1.00 59.62 84 SER A O 1
ATOM 310 N N . SER A 1 41 ? 42.076 5.588 -92.364 1.00 58.87 85 SER A N 1
ATOM 311 C CA . SER A 1 41 ? 42.383 4.723 -93.491 1.00 59.83 85 SER A CA 1
ATOM 312 C C . SER A 1 41 ? 42.184 3.286 -93.013 1.00 59.43 85 SER A C 1
ATOM 313 O O . SER A 1 41 ? 42.379 2.328 -93.764 1.00 57.87 85 SER A O 1
ATOM 316 N N . SER A 1 42 ? 41.798 3.154 -91.749 1.00 59.25 86 SER A N 1
ATOM 317 C CA . SER A 1 42 ? 41.575 1.841 -91.163 1.00 60.70 86 SER A CA 1
ATOM 318 C C . SER A 1 42 ? 40.100 1.455 -91.083 1.00 59.79 86 SER A C 1
ATOM 319 O O . SER A 1 42 ? 39.226 2.277 -90.798 1.00 58.15 86 SER A O 1
ATOM 322 N N . VAL A 1 43 ? 39.838 0.185 -91.348 1.00 59.41 87 VAL A N 1
ATOM 323 C CA . VAL A 1 43 ? 38.486 -0.333 -91.283 1.00 58.83 87 VAL A CA 1
ATOM 324 C C . VAL A 1 43 ? 38.555 -1.616 -90.480 1.00 57.97 87 VAL A C 1
ATOM 325 O O . VAL A 1 43 ? 39.270 -2.555 -90.845 1.00 56.93 87 VAL A O 1
ATOM 329 N N . TRP A 1 44 ? 37.823 -1.642 -89.375 1.00 56.82 88 TRP A N 1
ATOM 330 C CA . TRP A 1 44 ? 37.808 -2.817 -88.516 1.00 57.34 88 TRP A CA 1
ATOM 331 C C . TRP A 1 44 ? 36.553 -3.664 -88.730 1.00 56.67 88 TRP A C 1
ATOM 332 O O . TRP A 1 44 ? 35.433 -3.140 -88.768 1.00 55.52 88 TRP A O 1
ATOM 343 N N . VAL A 1 45 ? 36.747 -4.975 -88.849 1.00 55.66 89 VAL A N 1
ATOM 344 C CA . VAL A 1 45 ? 35.639 -5.896 -89.065 1.00 54.88 89 VAL A CA 1
ATOM 345 C C . VAL A 1 45 ? 35.659 -7.107 -88.139 1.00 55.78 89 VAL A C 1
ATOM 346 O O . VAL A 1 45 ? 36.525 -7.964 -88.253 1.00 56.64 89 VAL A O 1
ATOM 350 N N . GLY A 1 46 ? 34.692 -7.181 -87.232 1.00 56.52 90 GLY A N 1
ATOM 351 C CA . GLY A 1 46 ? 34.623 -8.314 -86.322 1.00 57.31 90 GLY A CA 1
ATOM 352 C C . GLY A 1 46 ? 34.061 -9.541 -87.026 1.00 58.60 90 GLY A C 1
ATOM 353 O O . GLY A 1 46 ? 33.056 -9.453 -87.740 1.00 57.67 90 GLY A O 1
ATOM 354 N N . GLY A 1 47 ? 34.702 -10.686 -86.821 1.00 58.22 91 GLY A N 1
ATOM 355 C CA . GLY A 1 47 ? 34.253 -11.908 -87.461 1.00 58.58 91 GLY A CA 1
ATOM 356 C C . GLY A 1 47 ? 34.311 -13.127 -86.553 1.00 59.49 91 GLY A C 1
ATOM 357 O O . GLY A 1 47 ? 34.164 -13.017 -85.334 1.00 58.66 91 GLY A O 1
ATOM 358 N N . ARG A 1 48 ? 34.532 -14.293 -87.148 1.00 60.25 92 ARG A N 1
ATOM 359 C CA . ARG A 1 48 ? 34.591 -15.534 -86.396 1.00 62.61 92 ARG A CA 1
ATOM 360 C C . ARG A 1 48 ? 35.957 -15.787 -85.762 1.00 64.36 92 ARG A C 1
ATOM 361 O O . ARG A 1 48 ? 36.907 -16.169 -86.446 1.00 65.45 92 ARG A O 1
ATOM 369 N N . GLY A 1 49 ? 36.048 -15.580 -84.452 1.00 65.12 93 GLY A N 1
ATOM 370 C CA . GLY A 1 49 ? 37.296 -15.812 -83.752 1.00 66.18 93 GLY A CA 1
ATOM 371 C C . GLY A 1 49 ? 38.398 -14.796 -84.001 1.00 67.66 93 GLY A C 1
ATOM 372 O O . GLY A 1 49 ? 39.559 -15.017 -83.632 1.00 67.94 93 GLY A O 1
ATOM 373 N N . LYS A 1 50 ? 38.052 -13.674 -84.619 1.00 66.85 94 LYS A N 1
ATOM 374 C CA . LYS A 1 50 ? 39.048 -12.660 -84.896 1.00 66.33 94 LYS A CA 1
ATOM 375 C C . LYS A 1 50 ? 38.425 -11.351 -85.312 1.00 65.53 94 LYS A C 1
ATOM 376 O O . LYS A 1 50 ? 37.210 -11.241 -85.448 1.00 65.98 94 LYS A O 1
ATOM 382 N N . VAL A 1 51 ? 39.282 -10.356 -85.502 1.00 64.30 95 VAL A N 1
ATOM 383 C CA . VAL A 1 51 ? 38.873 -9.029 -85.940 1.00 62.32 95 VAL A CA 1
ATOM 384 C C . VAL A 1 51 ? 39.828 -8.688 -87.055 1.00 61.29 95 VAL A C 1
ATOM 385 O O . VAL A 1 51 ? 41.028 -8.912 -86.934 1.00 62.04 95 VAL A O 1
ATOM 389 N N . TYR A 1 52 ? 39.293 -8.168 -88.148 1.00 60.72 96 TYR A N 1
ATOM 390 C CA . TYR A 1 52 ? 40.098 -7.803 -89.302 1.00 59.38 96 TYR A CA 1
ATOM 391 C C . TYR A 1 52 ? 40.477 -6.332 -89.248 1.00 60.56 96 TYR A C 1
ATOM 392 O O . TYR A 1 52 ? 39.684 -5.484 -88.832 1.00 59.20 96 TYR A O 1
ATOM 401 N N . LEU A 1 53 ? 41.704 -6.039 -89.669 1.00 61.23 97 LEU A N 1
ATOM 402 C CA . LEU A 1 53 ? 42.171 -4.671 -89.709 1.00 61.50 97 LEU A CA 1
ATOM 403 C C . LEU A 1 53 ? 42.540 -4.361 -91.150 1.00 62.49 97 LEU A C 1
ATOM 404 O O . LEU A 1 53 ? 43.583 -4.784 -91.646 1.00 62.38 97 LEU A O 1
ATOM 409 N N . PHE A 1 54 ? 41.648 -3.644 -91.816 1.00 62.56 98 PHE A N 1
ATOM 410 C CA . PHE A 1 54 ? 41.829 -3.254 -93.199 1.00 62.46 98 PHE A CA 1
ATOM 411 C C . PHE A 1 54 ? 42.474 -1.897 -93.242 1.00 64.12 98 PHE A C 1
ATOM 412 O O . PHE A 1 54 ? 42.219 -1.045 -92.379 1.00 64.22 98 PHE A O 1
ATOM 420 N N . ASP A 1 55 ? 43.306 -1.700 -94.259 1.00 65.82 99 ASP A N 1
ATOM 421 C CA . ASP A 1 55 ? 43.972 -0.422 -94.469 1.00 66.39 99 ASP A CA 1
ATOM 422 C C . ASP A 1 55 ? 43.666 0.003 -95.899 1.00 65.38 99 ASP A C 1
ATOM 423 O O . ASP A 1 55 ? 43.932 -0.738 -96.847 1.00 64.17 99 ASP A O 1
ATOM 428 N N . PHE A 1 56 ? 43.084 1.188 -96.037 1.00 65.89 100 PHE A N 1
ATOM 429 C CA . PHE A 1 56 ? 42.728 1.734 -97.343 1.00 67.02 100 PHE A CA 1
ATOM 430 C C . PHE A 1 56 ? 43.402 3.084 -97.557 1.00 67.90 100 PHE A C 1
ATOM 431 O O . PHE A 1 56 ? 42.732 4.123 -97.595 1.00 68.57 100 PHE A O 1
ATOM 439 N N . PRO A 1 57 ? 44.743 3.083 -97.693 1.00 68.72 101 PRO A N 1
ATOM 440 C CA . PRO A 1 57 ? 45.566 4.281 -97.909 1.00 68.95 101 PRO A CA 1
ATOM 441 C C . PRO A 1 57 ? 45.221 4.966 -99.231 1.00 69.60 101 PRO A C 1
ATOM 442 O O . PRO A 1 57 ? 45.353 4.370 -100.302 1.00 68.38 101 PRO A O 1
ATOM 446 N N . GLU A 1 58 ? 44.788 6.219 -99.148 1.00 71.05 102 GLU A N 1
ATOM 447 C CA . GLU A 1 58 ? 44.402 6.972 -100.331 1.00 74.53 102 GLU A CA 1
ATOM 448 C C . GLU A 1 58 ? 45.425 6.897 -101.455 1.00 76.14 102 GLU A C 1
ATOM 449 O O . GLU A 1 58 ? 46.623 7.077 -101.235 1.00 76.66 102 GLU A O 1
ATOM 455 N N . GLY A 1 59 ? 44.941 6.626 -102.663 1.00 77.33 103 GLY A N 1
ATOM 456 C CA . GLY A 1 59 ? 45.822 6.545 -103.809 1.00 78.79 103 GLY A CA 1
ATOM 457 C C . GLY A 1 59 ? 46.808 5.398 -103.765 1.00 80.40 103 GLY A C 1
ATOM 458 O O . GLY A 1 59 ? 47.694 5.316 -104.613 1.00 81.43 103 GLY A O 1
ATOM 459 N N . LYS A 1 60 ? 46.675 4.512 -102.782 1.00 81.34 104 LYS A N 1
ATOM 460 C CA . LYS A 1 60 ? 47.576 3.369 -102.684 1.00 82.40 104 LYS A CA 1
ATOM 461 C C . LYS A 1 60 ? 46.856 2.064 -102.378 1.00 81.32 104 LYS A C 1
ATOM 462 O O . LYS A 1 60 ? 45.759 2.067 -101.819 1.00 81.37 104 LYS A O 1
ATOM 468 N N . ASN A 1 61 ? 47.487 0.955 -102.752 1.00 80.06 105 ASN A N 1
ATOM 469 C CA . ASN A 1 61 ? 46.940 -0.379 -102.533 1.00 79.55 105 ASN A CA 1
ATOM 470 C C . ASN A 1 61 ? 46.476 -0.597 -101.094 1.00 79.07 105 ASN A C 1
ATOM 471 O O . ASN A 1 61 ? 47.097 -0.114 -100.141 1.00 79.51 105 ASN A O 1
ATOM 476 N N . ALA A 1 62 ? 45.373 -1.326 -100.945 1.00 77.29 106 ALA A N 1
ATOM 477 C CA . ALA A 1 62 ? 44.811 -1.615 -99.630 1.00 74.30 106 ALA A CA 1
ATOM 478 C C . ALA A 1 62 ? 45.204 -3.024 -99.215 1.00 72.48 106 ALA A C 1
ATOM 479 O O . ALA A 1 62 ? 45.622 -3.825 -100.052 1.00 70.62 106 ALA A O 1
ATOM 481 N N . SER A 1 63 ? 45.064 -3.322 -97.924 1.00 71.08 107 SER A N 1
ATOM 482 C CA . SER A 1 63 ? 45.439 -4.636 -97.403 1.00 70.64 107 SER A CA 1
ATOM 483 C C . SER A 1 63 ? 44.708 -5.036 -96.126 1.00 70.57 107 SER A C 1
ATOM 484 O O . SER A 1 63 ? 43.991 -4.237 -95.520 1.00 69.66 107 SER A O 1
ATOM 487 N N . VAL A 1 64 ? 44.925 -6.282 -95.723 1.00 71.50 108 VAL A N 1
ATOM 488 C CA . VAL A 1 64 ? 44.314 -6.842 -94.527 1.00 73.83 108 VAL A CA 1
ATOM 489 C C . VAL A 1 64 ? 45.319 -7.221 -93.460 1.00 75.63 108 VAL A C 1
ATOM 490 O O . VAL A 1 64 ? 46.515 -7.305 -93.707 1.00 76.93 108 VAL A O 1
ATOM 494 N N . ARG A 1 65 ? 44.796 -7.472 -92.270 1.00 77.88 109 ARG A N 1
ATOM 495 C CA . ARG A 1 65 ? 45.587 -7.874 -91.122 1.00 79.98 109 ARG A CA 1
ATOM 496 C C . ARG A 1 65 ? 44.576 -8.535 -90.202 1.00 79.93 109 ARG A C 1
ATOM 497 O O . ARG A 1 65 ? 43.527 -7.954 -89.918 1.00 80.49 109 ARG A O 1
ATOM 505 N N . THR A 1 66 ? 44.877 -9.752 -89.759 1.00 79.61 110 THR A N 1
ATOM 506 C CA . THR A 1 66 ? 43.970 -10.484 -88.883 1.00 79.40 110 THR A CA 1
ATOM 507 C C . THR A 1 66 ? 44.487 -10.573 -87.455 1.00 79.19 110 THR A C 1
ATOM 508 O O . THR A 1 66 ? 45.648 -10.905 -87.224 1.00 80.34 110 THR A O 1
ATOM 512 N N . VAL A 1 67 ? 43.612 -10.280 -86.502 1.00 78.56 111 VAL A N 1
ATOM 513 C CA . VAL A 1 67 ? 43.957 -10.329 -85.090 1.00 78.22 111 VAL A CA 1
ATOM 514 C C . VAL A 1 67 ? 43.079 -11.359 -84.384 1.00 78.96 111 VAL A C 1
ATOM 515 O O . VAL A 1 67 ? 42.020 -11.026 -83.842 1.00 79.47 111 VAL A O 1
ATOM 519 N N . ASN A 1 68 ? 43.518 -12.608 -84.388 1.00 79.01 112 ASN A N 1
ATOM 520 C CA . ASN A 1 68 ? 42.751 -13.664 -83.750 1.00 79.86 112 ASN A CA 1
ATOM 521 C C . ASN A 1 68 ? 42.448 -13.400 -82.287 1.00 80.35 112 ASN A C 1
ATOM 522 O O . ASN A 1 68 ? 43.333 -13.051 -81.513 1.00 78.53 112 ASN A O 1
ATOM 527 N N . ILE A 1 69 ? 41.172 -13.547 -81.938 1.00 82.58 113 ILE A N 1
ATOM 528 C CA . ILE A 1 69 ? 40.691 -13.381 -80.571 1.00 84.99 113 ILE A CA 1
ATOM 529 C C . ILE A 1 69 ? 39.906 -14.661 -80.355 1.00 87.57 113 ILE A C 1
ATOM 530 O O . ILE A 1 69 ? 38.742 -14.633 -79.970 1.00 87.04 113 ILE A O 1
ATOM 535 N N . GLY A 1 70 ? 40.562 -15.780 -80.642 1.00 91.40 114 GLY A N 1
ATOM 536 C CA . GLY A 1 70 ? 39.946 -17.085 -80.513 1.00 96.20 114 GLY A CA 1
ATOM 537 C C . GLY A 1 70 ? 39.111 -17.319 -79.272 1.00 100.19 114 GLY A C 1
ATOM 538 O O . GLY A 1 70 ? 39.253 -16.630 -78.261 1.00 99.95 114 GLY A O 1
ATOM 539 N N . SER A 1 71 ? 38.233 -18.311 -79.361 1.00 104.68 115 SER A N 1
ATOM 540 C CA . SER A 1 71 ? 37.347 -18.681 -78.263 1.00 109.56 115 SER A CA 1
ATOM 541 C C . SER A 1 71 ? 38.152 -19.288 -77.128 1.00 112.90 115 SER A C 1
ATOM 542 O O . SER A 1 71 ? 37.613 -20.014 -76.293 1.00 113.24 115 SER A O 1
ATOM 545 N N . THR A 1 72 ? 39.445 -18.983 -77.105 1.00 117.14 116 THR A N 1
ATOM 546 C CA . THR A 1 72 ? 40.349 -19.504 -76.086 1.00 121.11 116 THR A CA 1
ATOM 547 C C . THR A 1 72 ? 40.031 -18.959 -74.693 1.00 123.26 116 THR A C 1
ATOM 548 O O . THR A 1 72 ? 40.776 -18.144 -74.140 1.00 123.94 116 THR A O 1
ATOM 552 N N . LYS A 1 73 ? 38.907 -19.412 -74.145 1.00 125.22 117 LYS A N 1
ATOM 553 C CA . LYS A 1 73 ? 38.469 -19.025 -72.810 1.00 127.18 117 LYS A CA 1
ATOM 554 C C . LYS A 1 73 ? 37.530 -20.122 -72.324 1.00 128.47 117 LYS A C 1
ATOM 555 O O . LYS A 1 73 ? 36.586 -19.870 -71.575 1.00 128.91 117 LYS A O 1
ATOM 561 N N . GLY A 1 74 ? 37.809 -21.344 -72.769 1.00 129.94 118 GLY A N 1
ATOM 562 C CA . GLY A 1 74 ? 37.002 -22.492 -72.399 1.00 131.60 118 GLY A CA 1
ATOM 563 C C . GLY A 1 74 ? 36.468 -23.211 -73.624 1.00 132.78 118 GLY A C 1
ATOM 564 O O . GLY A 1 74 ? 35.285 -23.105 -73.943 1.00 132.80 118 GLY A O 1
ATOM 565 N N . SER A 1 75 ? 37.340 -23.942 -74.316 1.00 133.77 119 SER A N 1
ATOM 566 C CA . SER A 1 75 ? 36.946 -24.679 -75.516 1.00 134.76 119 SER A CA 1
ATOM 567 C C . SER A 1 75 ? 35.942 -25.784 -75.174 1.00 135.14 119 SER A C 1
ATOM 568 O O . SER A 1 75 ? 36.107 -26.500 -74.183 1.00 135.28 119 SER A O 1
ATOM 571 N N . CYS A 1 76 ? 34.908 -25.920 -76.002 1.00 135.21 120 CYS A N 1
ATOM 572 C CA . CYS A 1 76 ? 33.858 -26.916 -75.782 1.00 134.94 120 CYS A CA 1
ATOM 573 C C . CYS A 1 76 ? 34.207 -28.354 -76.121 1.00 136.10 120 CYS A C 1
ATOM 574 O O . CYS A 1 76 ? 34.885 -28.634 -77.112 1.00 136.11 120 CYS A O 1
ATOM 577 N N . LEU A 1 77 ? 33.715 -29.264 -75.289 1.00 137.44 121 LEU A N 1
ATOM 578 C CA . LEU A 1 77 ? 33.877 -30.686 -75.537 1.00 138.72 121 LEU A CA 1
ATOM 579 C C . LEU A 1 77 ? 32.669 -30.888 -76.448 1.00 139.25 121 LEU A C 1
ATOM 580 O O . LEU A 1 77 ? 31.694 -30.135 -76.345 1.00 139.23 121 LEU A O 1
ATOM 585 N N . ASP A 1 78 ? 32.720 -31.872 -77.340 1.00 139.66 122 ASP A N 1
ATOM 586 C CA . ASP A 1 78 ? 31.610 -32.081 -78.264 1.00 139.76 122 ASP A CA 1
ATOM 587 C C . ASP A 1 78 ? 31.513 -30.782 -79.069 1.00 139.16 122 ASP A C 1
ATOM 588 O O . ASP A 1 78 ? 30.610 -29.966 -78.868 1.00 139.28 122 ASP A O 1
ATOM 593 N N . LYS A 1 79 ? 32.476 -30.600 -79.968 1.00 138.09 123 LYS A N 1
ATOM 594 C CA . LYS A 1 79 ? 32.570 -29.415 -80.817 1.00 136.80 123 LYS A CA 1
ATOM 595 C C . LYS A 1 79 ? 31.395 -29.275 -81.786 1.00 135.66 123 LYS A C 1
ATOM 596 O O . LYS A 1 79 ? 31.065 -30.210 -82.517 1.00 135.75 123 LYS A O 1
ATOM 602 N N . ARG A 1 80 ? 30.772 -28.100 -81.788 1.00 133.88 124 ARG A N 1
ATOM 603 C CA . ARG A 1 80 ? 29.632 -27.827 -82.661 1.00 131.98 124 ARG A CA 1
ATOM 604 C C . ARG A 1 80 ? 29.697 -26.413 -83.221 1.00 129.91 124 ARG A C 1
ATOM 605 O O . ARG A 1 80 ? 29.969 -26.203 -84.405 1.00 129.61 124 ARG A O 1
ATOM 613 N N . ASP A 1 81 ? 29.435 -25.447 -82.348 1.00 127.06 125 ASP A N 1
ATOM 614 C CA . ASP A 1 81 ? 29.441 -24.042 -82.720 1.00 123.82 125 ASP A CA 1
ATOM 615 C C . ASP A 1 81 ? 29.812 -23.194 -81.509 1.00 120.73 125 ASP A C 1
ATOM 616 O O . ASP A 1 81 ? 29.002 -22.417 -81.010 1.00 120.60 125 ASP A O 1
ATOM 621 N N . CYS A 1 82 ? 31.043 -23.363 -81.037 1.00 116.88 126 CYS A N 1
ATOM 622 C CA . CYS A 1 82 ? 31.536 -22.618 -79.886 1.00 112.52 126 CYS A CA 1
ATOM 623 C C . CYS A 1 82 ? 32.573 -21.588 -80.312 1.00 106.37 126 CYS A C 1
ATOM 624 O O . CYS A 1 82 ? 33.652 -21.483 -79.726 1.00 105.76 126 CYS A O 1
ATOM 627 N N . GLU A 1 83 ? 32.224 -20.829 -81.343 1.00 98.64 127 GLU A N 1
ATOM 628 C CA . GLU A 1 83 ? 33.092 -19.797 -81.881 1.00 91.11 127 GLU A CA 1
ATOM 629 C C . GLU A 1 83 ? 32.954 -18.532 -81.042 1.00 85.25 127 GLU A C 1
ATOM 630 O O . GLU A 1 83 ? 32.069 -18.428 -80.194 1.00 83.56 127 GLU A O 1
ATOM 636 N N . ASN A 1 84 ? 33.845 -17.575 -81.275 1.00 79.27 128 ASN A N 1
ATOM 637 C CA . ASN A 1 84 ? 33.792 -16.308 -80.566 1.00 72.59 128 ASN A CA 1
ATOM 638 C C . ASN A 1 84 ? 33.543 -15.230 -81.601 1.00 69.04 128 ASN A C 1
ATOM 639 O O . ASN A 1 84 ? 34.460 -14.536 -82.030 1.00 69.28 128 ASN A O 1
ATOM 644 N N . TYR A 1 85 ? 32.288 -15.119 -82.018 1.00 64.71 129 TYR A N 1
ATOM 645 C CA . TYR A 1 85 ? 31.890 -14.127 -83.002 1.00 59.89 129 TYR A CA 1
ATOM 646 C C . TYR A 1 85 ? 31.982 -12.732 -82.403 1.00 57.52 129 TYR A C 1
ATOM 647 O O . TYR A 1 85 ? 31.360 -12.449 -81.379 1.00 56.30 129 TYR A O 1
ATOM 656 N N . ILE A 1 86 ? 32.779 -11.875 -83.034 1.00 54.87 130 ILE A N 1
ATOM 657 C CA . ILE A 1 86 ? 32.930 -10.511 -82.564 1.00 53.73 130 ILE A CA 1
ATOM 658 C C . ILE A 1 86 ? 31.744 -9.750 -83.123 1.00 53.25 130 ILE A C 1
ATOM 659 O O . ILE A 1 86 ? 31.612 -9.578 -84.333 1.00 53.44 130 ILE A O 1
ATOM 664 N N . THR A 1 87 ? 30.881 -9.299 -82.227 1.00 52.50 131 THR A N 1
ATOM 665 C CA . THR A 1 87 ? 29.672 -8.605 -82.623 1.00 51.15 131 THR A CA 1
ATOM 666 C C . THR A 1 87 ? 29.658 -7.125 -82.267 1.00 50.27 131 THR A C 1
ATOM 667 O O . THR A 1 87 ? 28.706 -6.416 -82.596 1.00 50.20 131 THR A O 1
ATOM 671 N N . LEU A 1 88 ? 30.716 -6.662 -81.612 1.00 49.38 132 LEU A N 1
ATOM 672 C CA . LEU A 1 88 ? 30.799 -5.264 -81.204 1.00 49.45 132 LEU A CA 1
ATOM 673 C C . LEU A 1 88 ? 32.225 -4.702 -81.288 1.00 50.05 132 LEU A C 1
ATOM 674 O O . LEU A 1 88 ? 33.190 -5.351 -80.880 1.00 48.72 132 LEU A O 1
ATOM 679 N N . LEU A 1 89 ? 32.332 -3.496 -81.840 1.00 50.88 133 LEU A N 1
ATOM 680 C CA . LEU A 1 89 ? 33.603 -2.784 -82.015 1.00 50.92 133 LEU A CA 1
ATOM 681 C C . LEU A 1 89 ? 33.360 -1.331 -81.700 1.00 52.22 133 LEU A C 1
ATOM 682 O O . LEU A 1 89 ? 32.665 -0.638 -82.437 1.00 53.20 133 LEU A O 1
ATOM 687 N N . GLU A 1 90 ? 33.923 -0.864 -80.606 1.00 54.04 134 GLU A N 1
ATOM 688 C CA . GLU A 1 90 ? 33.728 0.517 -80.209 1.00 58.52 134 GLU A CA 1
ATOM 689 C C . GLU A 1 90 ? 35.052 1.025 -79.677 1.00 60.77 134 GLU A C 1
ATOM 690 O O . GLU A 1 90 ? 35.709 0.347 -78.893 1.00 61.04 134 GLU A O 1
ATOM 696 N N . ARG A 1 91 ? 35.472 2.201 -80.105 1.00 63.94 135 ARG A N 1
ATOM 697 C CA . ARG A 1 91 ? 36.723 2.703 -79.585 1.00 68.15 135 ARG A CA 1
ATOM 698 C C . ARG A 1 91 ? 36.448 3.646 -78.424 1.00 68.52 135 ARG A C 1
ATOM 699 O O . ARG A 1 91 ? 35.587 4.518 -78.507 1.00 67.56 135 ARG A O 1
ATOM 707 N N . ARG A 1 92 ? 37.165 3.426 -77.326 1.00 70.58 136 ARG A N 1
ATOM 708 C CA . ARG A 1 92 ? 37.030 4.243 -76.126 1.00 72.44 136 ARG A CA 1
ATOM 709 C C . ARG A 1 92 ? 38.380 4.899 -75.880 1.00 72.85 136 ARG A C 1
ATOM 710 O O . ARG A 1 92 ? 39.321 4.701 -76.647 1.00 71.78 136 ARG A O 1
ATOM 718 N N . SER A 1 93 ? 38.474 5.674 -74.806 1.00 73.81 137 SER A N 1
ATOM 719 C CA . SER A 1 93 ? 39.727 6.329 -74.464 1.00 74.43 137 SER A CA 1
ATOM 720 C C . SER A 1 93 ? 40.757 5.257 -74.109 1.00 73.86 137 SER A C 1
ATOM 721 O O . SER A 1 93 ? 41.948 5.429 -74.346 1.00 73.94 137 SER A O 1
ATOM 724 N N . GLU A 1 94 ? 40.291 4.144 -73.553 1.00 73.05 138 GLU A N 1
ATOM 725 C CA . GLU A 1 94 ? 41.183 3.047 -73.179 1.00 73.21 138 GLU A CA 1
ATOM 726 C C . GLU A 1 94 ? 41.685 2.272 -74.401 1.00 70.91 138 GLU A C 1
ATOM 727 O O . GLU A 1 94 ? 42.676 1.550 -74.320 1.00 70.26 138 GLU A O 1
ATOM 733 N N . GLY A 1 95 ? 40.998 2.423 -75.527 1.00 69.05 139 GLY A N 1
ATOM 734 C CA . GLY A 1 95 ? 41.387 1.717 -76.736 1.00 66.76 139 GLY A CA 1
ATOM 735 C C . GLY A 1 95 ? 40.177 1.156 -77.471 1.00 65.07 139 GLY A C 1
ATOM 736 O O . GLY A 1 95 ? 39.041 1.535 -77.184 1.00 65.11 139 GLY A O 1
ATOM 737 N N . LEU A 1 96 ? 40.411 0.254 -78.419 1.00 62.49 140 LEU A N 1
ATOM 738 C CA . LEU A 1 96 ? 39.316 -0.336 -79.181 1.00 59.94 140 LEU A CA 1
ATOM 739 C C . LEU A 1 96 ? 38.640 -1.471 -78.429 1.00 58.72 140 LEU A C 1
ATOM 740 O O . LEU A 1 96 ? 39.247 -2.512 -78.166 1.00 57.96 140 LEU A O 1
ATOM 745 N N . LEU A 1 97 ? 37.373 -1.271 -78.092 1.00 56.28 141 LEU A N 1
ATOM 746 C CA . LEU A 1 97 ? 36.618 -2.292 -77.382 1.00 55.00 141 LEU A CA 1
ATOM 747 C C . LEU A 1 97 ? 36.055 -3.307 -78.375 1.00 53.86 141 LEU A C 1
ATOM 748 O O . LEU A 1 97 ? 35.477 -2.939 -79.399 1.00 53.47 141 LEU A O 1
ATOM 753 N N . ALA A 1 98 ? 36.252 -4.583 -78.081 1.00 52.54 142 ALA A N 1
ATOM 754 C CA . ALA A 1 98 ? 35.746 -5.644 -78.935 1.00 53.62 142 ALA A CA 1
ATOM 755 C C . ALA A 1 98 ? 35.065 -6.683 -78.055 1.00 54.28 142 ALA A C 1
ATOM 756 O O . ALA A 1 98 ? 35.689 -7.244 -77.154 1.00 55.93 142 ALA A O 1
ATOM 758 N N . CYS A 1 99 ? 33.779 -6.925 -78.299 1.00 53.65 143 CYS A N 1
ATOM 759 C CA . CYS A 1 99 ? 33.039 -7.903 -77.510 1.00 51.95 143 CYS A CA 1
ATOM 760 C C . CYS A 1 99 ? 32.519 -9.024 -78.384 1.00 50.28 143 CYS A C 1
ATOM 761 O O . CYS A 1 99 ? 32.130 -8.800 -79.530 1.00 50.69 143 CYS A O 1
ATOM 764 N N . GLY A 1 100 ? 32.507 -10.233 -77.842 1.00 49.28 144 GLY A N 1
ATOM 765 C CA . GLY A 1 100 ? 32.053 -11.368 -78.627 1.00 49.67 144 GLY A CA 1
ATOM 766 C C . GLY A 1 100 ? 31.233 -12.401 -77.887 1.00 49.91 144 GLY A C 1
ATOM 767 O O . GLY A 1 100 ? 31.093 -12.356 -76.661 1.00 48.47 144 GLY A O 1
ATOM 768 N N . THR A 1 101 ? 30.686 -13.339 -78.653 1.00 51.24 145 THR A N 1
ATOM 769 C CA . THR A 1 101 ? 29.856 -14.405 -78.103 1.00 53.78 145 THR A CA 1
ATOM 770 C C . THR A 1 101 ? 30.638 -15.326 -77.171 1.00 55.92 145 THR A C 1
ATOM 771 O O . THR A 1 101 ? 30.106 -15.796 -76.164 1.00 57.33 145 THR A O 1
ATOM 775 N N . ASN A 1 102 ? 31.906 -15.567 -77.511 1.00 58.80 146 ASN A N 1
ATOM 776 C CA . ASN A 1 102 ? 32.802 -16.412 -76.723 1.00 60.24 146 ASN A CA 1
ATOM 777 C C . ASN A 1 102 ? 32.158 -17.718 -76.236 1.00 61.25 146 ASN A C 1
ATOM 778 O O . ASN A 1 102 ? 32.027 -17.948 -75.022 1.00 58.64 146 ASN A O 1
ATOM 783 N N . ALA A 1 103 ? 31.765 -18.563 -77.188 1.00 61.99 147 ALA A N 1
ATOM 784 C CA . ALA A 1 103 ? 31.137 -19.842 -76.864 1.00 64.23 147 ALA A CA 1
ATOM 785 C C . ALA A 1 103 ? 30.012 -19.669 -75.843 1.00 63.90 147 ALA A C 1
ATOM 786 O O . ALA A 1 103 ? 30.039 -20.270 -74.771 1.00 65.44 147 ALA A O 1
ATOM 788 N N . ARG A 1 104 ? 29.030 -18.846 -76.183 1.00 63.39 148 ARG A N 1
ATOM 789 C CA . ARG A 1 104 ? 27.900 -18.576 -75.300 1.00 63.27 148 ARG A CA 1
ATOM 790 C C . ARG A 1 104 ? 28.319 -18.059 -73.920 1.00 62.31 148 ARG A C 1
ATOM 791 O O . ARG A 1 104 ? 27.710 -18.402 -72.910 1.00 61.21 148 ARG A O 1
ATOM 799 N N . HIS A 1 105 ? 29.361 -17.228 -73.895 1.00 61.69 149 HIS A N 1
ATOM 800 C CA . HIS A 1 105 ? 29.872 -16.629 -72.661 1.00 61.94 149 HIS A CA 1
ATOM 801 C C . HIS A 1 105 ? 30.334 -15.197 -72.950 1.00 61.06 149 HIS A C 1
ATOM 802 O O . HIS A 1 105 ? 31.517 -14.877 -72.836 1.00 59.67 149 HIS A O 1
ATOM 809 N N . PRO A 1 106 ? 29.383 -14.315 -73.313 1.00 60.47 150 PRO A N 1
ATOM 810 C CA . PRO A 1 106 ? 29.565 -12.897 -73.651 1.00 60.20 150 PRO A CA 1
ATOM 811 C C . PRO A 1 106 ? 30.702 -12.190 -72.924 1.00 59.81 150 PRO A C 1
ATOM 812 O O . PRO A 1 106 ? 30.652 -11.986 -71.714 1.00 59.85 150 PRO A O 1
ATOM 816 N N . SER A 1 107 ? 31.717 -11.791 -73.680 1.00 59.19 151 SER A N 1
ATOM 817 C CA . SER A 1 107 ? 32.869 -11.136 -73.089 1.00 60.02 151 SER A CA 1
ATOM 818 C C . SER A 1 107 ? 33.467 -10.064 -74.001 1.00 60.04 151 SER A C 1
ATOM 819 O O . SER A 1 107 ? 33.167 -10.007 -75.193 1.00 58.07 151 SER A O 1
ATOM 822 N N . CYS A 1 108 ? 34.319 -9.219 -73.431 1.00 60.72 152 CYS A N 1
ATOM 823 C CA . CYS A 1 108 ? 34.967 -8.165 -74.204 1.00 62.83 152 CYS A CA 1
ATOM 824 C C . CYS A 1 108 ? 36.487 -8.167 -74.042 1.00 63.39 152 CYS A C 1
ATOM 825 O O . CYS A 1 108 ? 37.024 -8.680 -73.069 1.00 62.90 152 CYS A O 1
ATOM 828 N N . TRP A 1 109 ? 37.160 -7.568 -75.011 1.00 65.48 153 TRP A N 1
ATOM 829 C CA . TRP A 1 109 ? 38.610 -7.458 -75.014 1.00 66.89 153 TRP A CA 1
ATOM 830 C C . TRP A 1 109 ? 38.953 -6.024 -75.378 1.00 67.77 153 TRP A C 1
ATOM 831 O O . TRP A 1 109 ? 38.141 -5.319 -75.977 1.00 67.21 153 TRP A O 1
ATOM 842 N N . ASN A 1 110 ? 40.151 -5.588 -75.007 1.00 69.49 154 ASN A N 1
ATOM 843 C CA . ASN A 1 110 ? 40.584 -4.235 -75.320 1.00 70.45 154 ASN A CA 1
ATOM 844 C C . ASN A 1 110 ? 41.821 -4.339 -76.183 1.00 71.76 154 ASN A C 1
ATOM 845 O O . ASN A 1 110 ? 42.753 -5.065 -75.848 1.00 71.96 154 ASN A O 1
ATOM 850 N N . LEU A 1 111 ? 41.809 -3.638 -77.311 1.00 74.46 155 LEU A N 1
ATOM 851 C CA . LEU A 1 111 ? 42.940 -3.637 -78.233 1.00 77.28 155 LEU A CA 1
ATOM 852 C C . LEU A 1 111 ? 43.541 -2.239 -78.199 1.00 79.63 155 LEU A C 1
ATOM 853 O O . LEU A 1 111 ? 42.981 -1.297 -78.760 1.00 79.57 155 LEU A O 1
ATOM 858 N N . VAL A 1 112 ? 44.681 -2.105 -77.528 1.00 83.14 156 VAL A N 1
ATOM 859 C CA . VAL A 1 112 ? 45.324 -0.805 -77.400 1.00 86.74 156 VAL A CA 1
ATOM 860 C C . VAL A 1 112 ? 46.523 -0.629 -78.317 1.00 89.02 156 VAL A C 1
ATOM 861 O O . VAL A 1 112 ? 46.465 0.127 -79.291 1.00 90.53 156 VAL A O 1
ATOM 865 N N . ASN A 1 113 ? 47.613 -1.319 -78.006 1.00 90.34 157 ASN A N 1
ATOM 866 C CA . ASN A 1 113 ? 48.812 -1.189 -78.818 1.00 91.82 157 ASN A CA 1
ATOM 867 C C . ASN A 1 113 ? 49.309 -2.539 -79.303 1.00 90.77 157 ASN A C 1
ATOM 868 O O . ASN A 1 113 ? 50.348 -3.025 -78.862 1.00 90.86 157 ASN A O 1
ATOM 873 N N . GLY A 1 114 ? 48.556 -3.135 -80.223 1.00 89.73 158 GLY A N 1
ATOM 874 C CA . GLY A 1 114 ? 48.923 -4.433 -80.758 1.00 88.38 158 GLY A CA 1
ATOM 875 C C . GLY A 1 114 ? 48.735 -5.493 -79.695 1.00 87.54 158 GLY A C 1
ATOM 876 O O . GLY A 1 114 ? 49.245 -6.607 -79.807 1.00 87.54 158 GLY A O 1
ATOM 877 N N . THR A 1 115 ? 47.985 -5.134 -78.659 1.00 86.43 159 THR A N 1
ATOM 878 C CA . THR A 1 115 ? 47.719 -6.031 -77.545 1.00 85.63 159 THR A CA 1
ATOM 879 C C . THR A 1 115 ? 46.250 -6.421 -77.464 1.00 84.48 159 THR A C 1
ATOM 880 O O . THR A 1 115 ? 45.373 -5.671 -77.892 1.00 84.80 159 THR A O 1
ATOM 884 N N . VAL A 1 116 ? 45.991 -7.598 -76.905 1.00 82.10 160 VAL A N 1
ATOM 885 C CA . VAL A 1 116 ? 44.633 -8.089 -76.750 1.00 79.65 160 VAL A CA 1
ATOM 886 C C . VAL A 1 116 ? 44.373 -8.401 -75.279 1.00 78.98 160 VAL A C 1
ATOM 887 O O . VAL A 1 116 ? 44.545 -9.534 -74.828 1.00 78.94 160 VAL A O 1
ATOM 891 N N . VAL A 1 117 ? 43.958 -7.379 -74.540 1.00 77.84 161 VAL A N 1
ATOM 892 C CA . VAL A 1 117 ? 43.674 -7.505 -73.117 1.00 77.61 161 VAL A CA 1
ATOM 893 C C . VAL A 1 117 ? 42.212 -7.870 -72.869 1.00 77.82 161 VAL A C 1
ATOM 894 O O . VAL A 1 117 ? 41.309 -7.099 -73.206 1.00 77.71 161 VAL A O 1
ATOM 898 N N . PRO A 1 118 ? 41.959 -9.050 -72.272 1.00 76.88 162 PRO A N 1
ATOM 899 C CA . PRO A 1 118 ? 40.590 -9.485 -71.990 1.00 75.68 162 PRO A CA 1
ATOM 900 C C . PRO A 1 118 ? 40.007 -8.786 -70.768 1.00 74.48 162 PRO A C 1
ATOM 901 O O . PRO A 1 118 ? 40.710 -8.559 -69.779 1.00 74.59 162 PRO A O 1
ATOM 905 N N . LEU A 1 119 ? 38.725 -8.439 -70.846 1.00 72.30 163 LEU A N 1
ATOM 906 C CA . LEU A 1 119 ? 38.047 -7.785 -69.736 1.00 69.91 163 LEU A CA 1
ATOM 907 C C . LEU A 1 119 ? 37.103 -8.780 -69.080 1.00 68.89 163 LEU A C 1
ATOM 908 O O . LEU A 1 119 ? 36.409 -8.446 -68.121 1.00 68.41 163 LEU A O 1
ATOM 913 N N . GLY A 1 120 ? 37.081 -9.999 -69.615 1.00 68.11 164 GLY A N 1
ATOM 914 C CA . GLY A 1 120 ? 36.231 -11.049 -69.075 1.00 68.87 164 GLY A CA 1
ATOM 915 C C . GLY A 1 120 ? 34.773 -10.993 -69.497 1.00 69.34 164 GLY A C 1
ATOM 916 O O . GLY A 1 120 ? 34.408 -10.272 -70.426 1.00 69.31 164 GLY A O 1
ATOM 917 N N . GLU A 1 121 ? 33.932 -11.757 -68.808 1.00 69.58 165 GLU A N 1
ATOM 918 C CA . GLU A 1 121 ? 32.504 -11.793 -69.115 1.00 70.35 165 GLU A CA 1
ATOM 919 C C . GLU A 1 121 ? 31.790 -10.478 -68.824 1.00 68.97 165 GLU A C 1
ATOM 920 O O . GLU A 1 121 ? 31.871 -9.925 -67.723 1.00 67.60 165 GLU A O 1
ATOM 926 N N . MET A 1 122 ? 31.089 -9.983 -69.835 1.00 67.00 166 MET A N 1
ATOM 927 C CA . MET A 1 122 ? 30.350 -8.742 -69.718 1.00 65.80 166 MET A CA 1
ATOM 928 C C . MET A 1 122 ? 29.010 -8.901 -70.402 1.00 64.10 166 MET A C 1
ATOM 929 O O . MET A 1 122 ? 28.863 -8.627 -71.591 1.00 62.44 166 MET A O 1
ATOM 934 N N . ARG A 1 123 ? 28.035 -9.359 -69.629 1.00 63.53 167 ARG A N 1
ATOM 935 C CA . ARG A 1 123 ? 26.697 -9.590 -70.140 1.00 62.56 167 ARG A CA 1
ATOM 936 C C . ARG A 1 123 ? 26.025 -8.314 -70.613 1.00 59.27 167 ARG A C 1
ATOM 937 O O . ARG A 1 123 ? 26.147 -7.258 -69.988 1.00 57.26 167 ARG A O 1
ATOM 945 N N . GLY A 1 124 ? 25.318 -8.433 -71.734 1.00 56.32 168 GLY A N 1
ATOM 946 C CA . GLY A 1 124 ? 24.625 -7.298 -72.311 1.00 52.84 168 GLY A CA 1
ATOM 947 C C . GLY A 1 124 ? 25.441 -6.627 -73.402 1.00 50.03 168 GLY A C 1
ATOM 948 O O . GLY A 1 124 ? 24.900 -5.855 -74.190 1.00 51.54 168 GLY A O 1
ATOM 949 N N . TYR A 1 125 ? 26.734 -6.930 -73.457 1.00 45.47 169 TYR A N 1
ATOM 950 C CA . TYR A 1 125 ? 27.626 -6.340 -74.445 1.00 43.40 169 TYR A CA 1
ATOM 951 C C . TYR A 1 125 ? 27.693 -7.154 -75.719 1.00 42.15 169 TYR A C 1
ATOM 952 O O . TYR A 1 125 ? 28.139 -6.665 -76.756 1.00 42.25 169 TYR A O 1
ATOM 961 N N . ALA A 1 126 ? 27.254 -8.400 -75.638 1.00 40.62 170 ALA A N 1
ATOM 962 C CA . ALA A 1 126 ? 27.279 -9.278 -76.784 1.00 39.83 170 ALA A CA 1
ATOM 963 C C . ALA A 1 126 ? 26.225 -10.345 -76.589 1.00 41.65 170 ALA A C 1
ATOM 964 O O . ALA A 1 126 ? 25.900 -10.700 -75.449 1.00 42.46 170 ALA A O 1
ATOM 966 N N . PRO A 1 127 ? 25.648 -10.855 -77.692 1.00 42.50 171 PRO A N 1
ATOM 967 C CA . PRO A 1 127 ? 24.622 -11.899 -77.583 1.00 44.63 171 PRO A CA 1
ATOM 968 C C . PRO A 1 127 ? 25.282 -13.258 -77.373 1.00 45.72 171 PRO A C 1
ATOM 969 O O . PRO A 1 127 ? 26.509 -13.364 -77.382 1.00 45.47 171 PRO A O 1
ATOM 973 N N . PHE A 1 128 ? 24.473 -14.294 -77.187 1.00 48.83 172 PHE A N 1
ATOM 974 C CA . PHE A 1 128 ? 25.001 -15.641 -77.007 1.00 51.93 172 PHE A CA 1
ATOM 975 C C . PHE A 1 128 ? 25.165 -16.275 -78.383 1.00 55.07 172 PHE A C 1
ATOM 976 O O . PHE A 1 128 ? 25.993 -17.161 -78.579 1.00 57.29 172 PHE A O 1
ATOM 984 N N . SER A 1 129 ? 24.377 -15.801 -79.337 1.00 57.87 173 SER A N 1
ATOM 985 C CA . SER A 1 129 ? 24.419 -16.311 -80.698 1.00 61.71 173 SER A CA 1
ATOM 986 C C . SER A 1 129 ? 24.496 -15.130 -81.664 1.00 63.00 173 SER A C 1
ATOM 987 O O . SER A 1 129 ? 23.801 -14.130 -81.494 1.00 62.72 173 SER A O 1
ATOM 990 N N . PRO A 1 130 ? 25.339 -15.240 -82.701 1.00 65.05 174 PRO A N 1
ATOM 991 C CA . PRO A 1 130 ? 25.509 -14.176 -83.693 1.00 67.17 174 PRO A CA 1
ATOM 992 C C . PRO A 1 130 ? 24.258 -13.737 -84.438 1.00 69.68 174 PRO A C 1
ATOM 993 O O . PRO A 1 130 ? 24.139 -12.569 -84.804 1.00 70.72 174 PRO A O 1
ATOM 997 N N . ASP A 1 131 ? 23.322 -14.652 -84.660 1.00 72.33 175 ASP A N 1
ATOM 998 C CA . ASP A 1 131 ? 22.114 -14.297 -85.398 1.00 75.13 175 ASP A CA 1
ATOM 999 C C . ASP A 1 131 ? 21.040 -13.570 -84.591 1.00 75.56 175 ASP A C 1
ATOM 1000 O O . ASP A 1 131 ? 19.922 -13.386 -85.074 1.00 75.07 175 ASP A O 1
ATOM 1005 N N . GLU A 1 132 ? 21.379 -13.136 -83.377 1.00 75.90 176 GLU A N 1
ATOM 1006 C CA . GLU A 1 132 ? 20.416 -12.424 -82.541 1.00 75.83 176 GLU A CA 1
ATOM 1007 C C . GLU A 1 132 ? 20.316 -10.918 -82.823 1.00 75.53 176 GLU A C 1
ATOM 1008 O O . GLU A 1 132 ? 21.310 -10.265 -83.166 1.00 75.17 176 GLU A O 1
ATOM 1014 N N . ASN A 1 133 ? 19.092 -10.399 -82.687 1.00 73.90 177 ASN A N 1
ATOM 1015 C CA . ASN A 1 133 ? 18.742 -8.987 -82.894 1.00 72.53 177 ASN A CA 1
ATOM 1016 C C . ASN A 1 133 ? 19.356 -8.129 -81.779 1.00 71.04 177 ASN A C 1
ATOM 1017 O O . ASN A 1 133 ? 18.711 -7.856 -80.763 1.00 71.48 177 ASN A O 1
ATOM 1022 N N . SER A 1 134 ? 20.596 -7.686 -81.978 1.00 68.17 178 SER A N 1
ATOM 1023 C CA . SER A 1 134 ? 21.293 -6.908 -80.959 1.00 65.19 178 SER A CA 1
ATOM 1024 C C . SER A 1 134 ? 21.348 -5.399 -81.179 1.00 61.41 178 SER A C 1
ATOM 1025 O O . SER A 1 134 ? 21.165 -4.919 -82.289 1.00 61.09 178 SER A O 1
ATOM 1028 N N . LEU A 1 135 ? 21.617 -4.664 -80.105 1.00 57.65 179 LEU A N 1
ATOM 1029 C CA . LEU A 1 135 ? 21.691 -3.209 -80.151 1.00 53.25 179 LEU A CA 1
ATOM 1030 C C . LEU A 1 135 ? 22.326 -2.643 -78.872 1.00 51.48 179 LEU A C 1
ATOM 1031 O O . LEU A 1 135 ? 21.770 -2.798 -77.780 1.00 49.66 179 LEU A O 1
ATOM 1036 N N . VAL A 1 136 ? 23.495 -2.010 -79.001 1.00 48.15 180 VAL A N 1
ATOM 1037 C CA . VAL A 1 136 ? 24.149 -1.401 -77.845 1.00 44.68 180 VAL A CA 1
ATOM 1038 C C . VAL A 1 136 ? 24.551 0.022 -78.219 1.00 42.88 180 VAL A C 1
ATOM 1039 O O . VAL A 1 136 ? 25.058 0.266 -79.308 1.00 41.89 180 VAL A O 1
ATOM 1043 N N . LEU A 1 137 ? 24.302 0.964 -77.317 1.00 41.89 181 LEU A N 1
ATOM 1044 C CA . LEU A 1 137 ? 24.623 2.367 -77.555 1.00 42.51 181 LEU A CA 1
ATOM 1045 C C . LEU A 1 137 ? 25.537 2.909 -76.451 1.00 43.74 181 LEU A C 1
ATOM 1046 O O . LEU A 1 137 ? 25.360 2.596 -75.268 1.00 44.45 181 LEU A O 1
ATOM 1051 N N . PHE A 1 138 ? 26.500 3.735 -76.853 1.00 45.23 182 PHE A N 1
ATOM 1052 C CA . PHE A 1 138 ? 27.457 4.357 -75.935 1.00 45.71 182 PHE A CA 1
ATOM 1053 C C . PHE A 1 138 ? 27.280 5.854 -75.865 1.00 45.91 182 PHE A C 1
ATOM 1054 O O . PHE A 1 138 ? 27.129 6.503 -76.889 1.00 47.24 182 PHE A O 1
ATOM 1062 N N . GLU A 1 139 ? 27.297 6.397 -74.654 1.00 48.70 183 GLU A N 1
ATOM 1063 C CA . GLU A 1 139 ? 27.190 7.839 -74.432 1.00 51.40 183 GLU A CA 1
ATOM 1064 C C . GLU A 1 139 ? 27.841 8.154 -73.093 1.00 52.86 183 GLU A C 1
ATOM 1065 O O . GLU A 1 139 ? 27.321 7.776 -72.047 1.00 53.33 183 GLU A O 1
ATOM 1071 N N . GLY A 1 140 ? 28.971 8.854 -73.122 1.00 55.40 184 GLY A N 1
ATOM 1072 C CA . GLY A 1 140 ? 29.667 9.168 -71.882 1.00 56.34 184 GLY A CA 1
ATOM 1073 C C . GLY A 1 140 ? 30.119 7.860 -71.253 1.00 58.30 184 GLY A C 1
ATOM 1074 O O . GLY A 1 140 ? 30.751 7.033 -71.919 1.00 57.57 184 GLY A O 1
ATOM 1075 N N . ASP A 1 141 ? 29.792 7.662 -69.978 1.00 59.90 185 ASP A N 1
ATOM 1076 C CA . ASP A 1 141 ? 30.150 6.418 -69.298 1.00 61.69 185 ASP A CA 1
ATOM 1077 C C . ASP A 1 141 ? 28.907 5.572 -69.072 1.00 60.96 185 ASP A C 1
ATOM 1078 O O . ASP A 1 141 ? 28.823 4.807 -68.109 1.00 61.37 185 ASP A O 1
ATOM 1083 N N . GLU A 1 142 ? 27.940 5.721 -69.970 1.00 58.48 186 GLU A N 1
ATOM 1084 C CA . GLU A 1 142 ? 26.698 4.976 -69.887 1.00 57.52 186 GLU A CA 1
ATOM 1085 C C . GLU A 1 142 ? 26.570 4.070 -71.105 1.00 55.24 186 GLU A C 1
ATOM 1086 O O . GLU A 1 142 ? 26.861 4.488 -72.227 1.00 55.08 186 GLU A O 1
ATOM 1092 N N . VAL A 1 143 ? 26.168 2.824 -70.895 1.00 51.00 187 VAL A N 1
ATOM 1093 C CA . VAL A 1 143 ? 25.973 1.940 -72.032 1.00 49.30 187 VAL A CA 1
ATOM 1094 C C . VAL A 1 143 ? 24.546 1.427 -71.975 1.00 46.49 187 VAL A C 1
ATOM 1095 O O . VAL A 1 143 ? 24.022 1.139 -70.897 1.00 43.12 187 VAL A O 1
ATOM 1099 N N . TYR A 1 144 ? 23.912 1.347 -73.144 1.00 43.58 188 TYR A N 1
ATOM 1100 C CA . TYR A 1 144 ? 22.545 0.863 -73.221 1.00 41.24 188 TYR A CA 1
ATOM 1101 C C . TYR A 1 144 ? 22.559 -0.360 -74.117 1.00 41.11 188 TYR A C 1
ATOM 1102 O O . TYR A 1 144 ? 23.373 -0.456 -75.042 1.00 40.94 188 TYR A O 1
ATOM 1111 N N . SER A 1 145 ? 21.670 -1.300 -73.843 1.00 39.53 189 SER A N 1
ATOM 1112 C CA . SER A 1 145 ? 21.650 -2.520 -74.627 1.00 38.91 189 SER A CA 1
ATOM 1113 C C . SER A 1 145 ? 20.305 -3.213 -74.677 1.00 36.80 189 SER A C 1
ATOM 1114 O O . SER A 1 145 ? 19.497 -3.084 -73.763 1.00 36.73 189 SER A O 1
ATOM 1117 N N . THR A 1 146 ? 20.078 -3.942 -75.760 1.00 37.84 190 THR A N 1
ATOM 1118 C CA . THR A 1 146 ? 18.841 -4.693 -75.956 1.00 40.57 190 THR A CA 1
ATOM 1119 C C . THR A 1 146 ? 19.153 -6.182 -75.835 1.00 42.20 190 THR A C 1
ATOM 1120 O O . THR A 1 146 ? 18.290 -7.026 -76.052 1.00 42.80 190 THR A O 1
ATOM 1124 N N . ILE A 1 147 ? 20.399 -6.488 -75.487 1.00 43.98 191 ILE A N 1
ATOM 1125 C CA . ILE A 1 147 ? 20.875 -7.865 -75.351 1.00 47.21 191 ILE A CA 1
ATOM 1126 C C . ILE A 1 147 ? 20.624 -8.442 -73.962 1.00 50.81 191 ILE A C 1
ATOM 1127 O O . ILE A 1 147 ? 21.012 -7.829 -72.963 1.00 53.85 191 ILE A O 1
ATOM 1132 N N . ARG A 1 148 ? 19.985 -9.609 -73.883 1.00 54.43 192 ARG A N 1
ATOM 1133 C CA . ARG A 1 148 ? 19.723 -10.231 -72.579 1.00 57.66 192 ARG A CA 1
ATOM 1134 C C . ARG A 1 148 ? 21.032 -10.508 -71.870 1.00 58.47 192 ARG A C 1
ATOM 1135 O O . ARG A 1 148 ? 22.034 -10.844 -72.500 1.00 56.80 192 ARG A O 1
ATOM 1143 N N . LYS A 1 149 ? 21.006 -10.391 -70.552 1.00 61.93 193 LYS A N 1
ATOM 1144 C CA . LYS A 1 149 ? 22.188 -10.618 -69.738 1.00 66.80 193 LYS A CA 1
ATOM 1145 C C . LYS A 1 149 ? 22.375 -12.087 -69.351 1.00 69.00 193 LYS A C 1
ATOM 1146 O O . LYS A 1 149 ? 23.435 -12.472 -68.876 1.00 69.09 193 LYS A O 1
ATOM 1152 N N . GLN A 1 150 ? 21.350 -12.903 -69.561 1.00 73.18 194 GLN A N 1
ATOM 1153 C CA . GLN A 1 150 ? 21.444 -14.318 -69.239 1.00 78.49 194 GLN A CA 1
ATOM 1154 C C . GLN A 1 150 ? 20.715 -15.144 -70.288 1.00 81.26 194 GLN A C 1
ATOM 1155 O O . GLN A 1 150 ? 19.694 -14.717 -70.822 1.00 82.24 194 GLN A O 1
ATOM 1161 N N . GLU A 1 151 ? 21.245 -16.329 -70.583 1.00 84.21 195 GLU A N 1
ATOM 1162 C CA . GLU A 1 151 ? 20.672 -17.197 -71.605 1.00 87.40 195 GLU A CA 1
ATOM 1163 C C . GLU A 1 151 ? 19.334 -17.843 -71.259 1.00 89.25 195 GLU A C 1
ATOM 1164 O O . GLU A 1 151 ?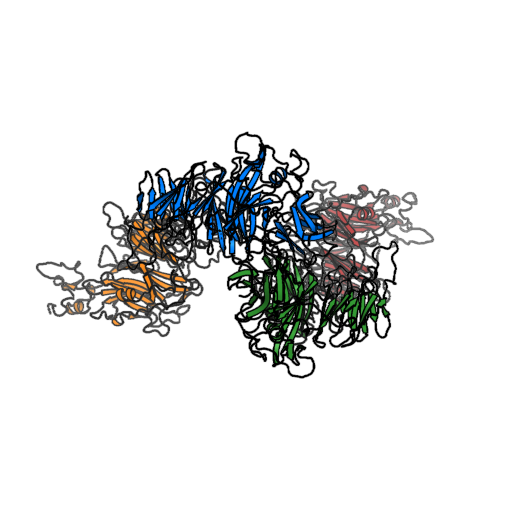 18.533 -18.132 -72.149 1.00 88.77 195 GLU A O 1
ATOM 1170 N N . TYR A 1 152 ? 19.091 -18.080 -69.974 1.00 91.68 196 TYR A N 1
ATOM 1171 C CA . TYR A 1 152 ? 17.830 -18.688 -69.553 1.00 94.09 196 TYR A CA 1
ATOM 1172 C C . TYR A 1 152 ? 16.814 -17.590 -69.269 1.00 94.21 196 TYR A C 1
ATOM 1173 O O . TYR A 1 152 ? 15.874 -17.777 -68.490 1.00 94.32 196 TYR A O 1
ATOM 1182 N N . ASN A 1 153 ? 17.011 -16.442 -69.909 1.00 94.10 197 ASN A N 1
ATOM 1183 C CA . ASN A 1 153 ? 16.127 -15.301 -69.714 1.00 93.25 197 ASN A CA 1
ATOM 1184 C C . ASN A 1 153 ? 14.804 -15.503 -70.442 1.00 91.51 197 ASN A C 1
ATOM 1185 O O . ASN A 1 153 ? 14.699 -16.331 -71.354 1.00 92.57 197 ASN A O 1
ATOM 1190 N N . GLY A 1 154 ? 13.798 -14.737 -70.032 1.00 87.94 198 GLY A N 1
ATOM 1191 C CA . GLY A 1 154 ? 12.487 -14.846 -70.635 1.00 82.26 198 GLY A CA 1
ATOM 1192 C C . GLY A 1 154 ? 12.437 -14.506 -72.112 1.00 78.91 198 GLY A C 1
ATOM 1193 O O . GLY A 1 154 ? 13.452 -14.235 -72.760 1.00 77.64 198 GLY A O 1
ATOM 1194 N N . LYS A 1 155 ? 11.223 -14.524 -72.639 1.00 75.09 199 LYS A N 1
ATOM 1195 C CA . LYS A 1 155 ? 10.983 -14.225 -74.032 1.00 71.84 199 LYS A CA 1
ATOM 1196 C C . LYS A 1 155 ? 10.598 -12.758 -74.213 1.00 67.53 199 LYS A C 1
ATOM 1197 O O . LYS A 1 155 ? 9.892 -12.414 -75.162 1.00 67.27 199 LYS A O 1
ATOM 1203 N N . ILE A 1 156 ? 11.064 -11.898 -73.303 1.00 60.60 200 ILE A N 1
ATOM 1204 C CA . ILE A 1 156 ? 10.749 -10.477 -73.380 1.00 54.69 200 ILE A CA 1
ATOM 1205 C C . ILE A 1 156 ? 11.971 -9.591 -73.617 1.00 49.89 200 ILE A C 1
ATOM 1206 O O . ILE A 1 156 ? 12.776 -9.360 -72.717 1.00 48.37 200 ILE A O 1
ATOM 1211 N N . PRO A 1 157 ? 12.123 -9.077 -74.843 1.00 45.97 201 PRO A N 1
ATOM 1212 C CA . PRO A 1 157 ? 13.276 -8.215 -75.129 1.00 42.35 201 PRO A CA 1
ATOM 1213 C C . PRO A 1 157 ? 13.121 -6.886 -74.388 1.00 40.73 201 PRO A C 1
ATOM 1214 O O . PRO A 1 157 ? 12.007 -6.366 -74.231 1.00 37.17 201 PRO A O 1
ATOM 1218 N N . ARG A 1 158 ? 14.229 -6.331 -73.913 1.00 39.21 202 ARG A N 1
ATOM 1219 C CA . ARG A 1 158 ? 14.148 -5.065 -73.199 1.00 38.22 202 ARG A CA 1
ATOM 1220 C C . ARG A 1 158 ? 15.228 -4.093 -73.611 1.00 37.68 202 ARG A C 1
ATOM 1221 O O . ARG A 1 158 ? 16.278 -4.480 -74.141 1.00 35.73 202 ARG A O 1
ATOM 1229 N N . PHE A 1 159 ? 14.956 -2.811 -73.373 1.00 37.88 203 PHE A N 1
ATOM 1230 C CA . PHE A 1 159 ? 15.949 -1.774 -73.634 1.00 36.38 203 PHE A CA 1
ATOM 1231 C C . PHE A 1 159 ? 16.448 -1.424 -72.229 1.00 36.58 203 PHE A C 1
ATOM 1232 O O . PHE A 1 159 ? 15.702 -0.895 -71.390 1.00 36.05 203 PHE A O 1
ATOM 1240 N N . ARG A 1 160 ? 17.704 -1.749 -71.965 1.00 36.97 204 ARG A N 1
ATOM 1241 C CA . ARG A 1 160 ? 18.279 -1.515 -70.650 1.00 38.36 204 ARG A CA 1
ATOM 1242 C C . ARG A 1 160 ? 19.473 -0.592 -70.642 1.00 41.53 204 ARG A C 1
ATOM 1243 O O . ARG A 1 160 ? 20.209 -0.495 -71.627 1.00 41.96 204 ARG A O 1
ATOM 1251 N N . ARG A 1 161 ? 19.661 0.084 -69.506 1.00 43.99 205 ARG A N 1
ATOM 1252 C CA . ARG A 1 161 ? 20.837 0.908 -69.291 1.00 45.45 205 ARG A CA 1
ATOM 1253 C C . ARG A 1 161 ? 21.687 -0.098 -68.533 1.00 46.26 205 ARG A C 1
ATOM 1254 O O . ARG A 1 161 ? 21.344 -0.483 -67.415 1.00 44.83 205 ARG A O 1
ATOM 1262 N N . ILE A 1 162 ? 22.773 -0.544 -69.157 1.00 48.57 206 ILE A N 1
ATOM 1263 C CA . ILE A 1 162 ? 23.664 -1.532 -68.566 1.00 51.11 206 ILE A CA 1
ATOM 1264 C C . ILE A 1 162 ? 24.749 -0.924 -67.692 1.00 51.65 206 ILE A C 1
ATOM 1265 O O . ILE A 1 162 ? 25.271 -1.578 -66.799 1.00 51.06 206 ILE A O 1
ATOM 1270 N N . ARG A 1 163 ? 25.096 0.328 -67.960 1.00 52.98 207 ARG A N 1
ATOM 1271 C CA . ARG A 1 163 ? 26.137 1.005 -67.208 1.00 54.96 207 ARG A CA 1
ATOM 1272 C C . ARG A 1 163 ? 25.733 2.443 -66.959 1.00 55.51 207 ARG A C 1
ATOM 1273 O O . ARG A 1 163 ? 25.404 3.172 -67.892 1.00 56.25 207 ARG A O 1
ATOM 1281 N N . GLY A 1 164 ? 25.753 2.848 -65.693 1.00 57.41 208 GLY A N 1
ATOM 1282 C CA . GLY A 1 164 ? 25.379 4.207 -65.330 1.00 58.09 208 GLY A CA 1
ATOM 1283 C C . GLY A 1 164 ? 25.102 4.272 -63.844 1.00 60.12 208 GLY A C 1
ATOM 1284 O O . GLY A 1 164 ? 25.519 3.382 -63.103 1.00 59.03 208 GLY A O 1
ATOM 1285 N N . GLU A 1 165 ? 24.403 5.311 -63.397 1.00 63.31 209 GLU A N 1
ATOM 1286 C CA . GLU A 1 165 ? 24.084 5.462 -61.977 1.00 65.46 209 GLU A CA 1
ATOM 1287 C C . GLU A 1 165 ? 23.379 4.217 -61.447 1.00 65.57 209 GLU A C 1
ATOM 1288 O O . GLU A 1 165 ? 23.755 3.674 -60.404 1.00 66.33 209 GLU A O 1
ATOM 1294 N N . SER A 1 166 ? 22.356 3.770 -62.169 1.00 65.21 210 SER A N 1
ATOM 1295 C CA . SER A 1 166 ? 21.604 2.571 -61.794 1.00 63.51 210 SER A CA 1
ATOM 1296 C C . SER A 1 166 ? 21.114 1.871 -63.053 1.00 61.79 210 SER A C 1
ATOM 1297 O O . SER A 1 166 ? 21.078 2.468 -64.133 1.00 62.49 210 SER A O 1
ATOM 1300 N N . GLU A 1 167 ? 20.749 0.605 -62.915 1.00 59.87 211 GLU A N 1
ATOM 1301 C CA . GLU A 1 167 ? 20.244 -0.161 -64.043 1.00 58.02 211 GLU A CA 1
ATOM 1302 C C . GLU A 1 167 ? 18.751 0.091 -64.238 1.00 54.59 211 GLU A C 1
ATOM 1303 O O . GLU A 1 167 ? 17.977 0.028 -63.288 1.00 55.23 211 GLU A O 1
ATOM 1309 N N . LEU A 1 168 ? 18.346 0.396 -65.462 1.00 49.98 212 LEU A N 1
ATOM 1310 C CA . LEU A 1 168 ? 16.922 0.590 -65.739 1.00 46.19 212 LEU A CA 1
ATOM 1311 C C . LEU A 1 168 ? 16.547 -0.344 -66.875 1.00 42.88 212 LEU A C 1
ATOM 1312 O O . LEU A 1 168 ? 17.352 -0.574 -67.782 1.00 42.21 212 LEU A O 1
ATOM 1317 N N . TYR A 1 169 ? 15.343 -0.904 -66.807 1.00 38.21 213 TYR A N 1
ATOM 1318 C CA . TYR A 1 169 ? 14.869 -1.800 -67.848 1.00 36.70 213 TYR A CA 1
ATOM 1319 C C . TYR A 1 169 ? 13.442 -1.390 -68.177 1.00 35.55 213 TYR A C 1
ATOM 1320 O O . TYR A 1 169 ? 12.758 -0.821 -67.331 1.00 35.60 213 TYR A O 1
ATOM 1329 N N . THR A 1 170 ? 13.016 -1.637 -69.410 1.00 32.82 214 THR A N 1
ATOM 1330 C CA . THR A 1 170 ? 11.657 -1.306 -69.838 1.00 31.88 214 THR A CA 1
ATOM 1331 C C . THR A 1 170 ? 10.733 -2.388 -69.303 1.00 31.50 214 THR A C 1
ATOM 1332 O O . THR A 1 170 ? 11.126 -3.561 -69.233 1.00 29.20 214 THR A O 1
ATOM 1336 N N . SER A 1 171 ? 9.505 -1.998 -68.955 1.00 32.52 215 SER A N 1
ATOM 1337 C CA . SER A 1 171 ? 8.525 -2.927 -68.413 1.00 32.45 215 SER A CA 1
ATOM 1338 C C . SER A 1 171 ? 7.931 -3.928 -69.430 1.00 33.73 215 SER A C 1
ATOM 1339 O O . SER A 1 171 ? 8.184 -3.839 -70.633 1.00 35.03 215 SER A O 1
ATOM 1342 N N . ASP A 1 172 ? 7.147 -4.873 -68.932 1.00 35.04 216 ASP A N 1
ATOM 1343 C CA . ASP A 1 172 ? 6.532 -5.912 -69.763 1.00 37.85 216 ASP A CA 1
ATOM 1344 C C . ASP A 1 172 ? 5.450 -5.373 -70.692 1.00 37.95 216 ASP A C 1
ATOM 1345 O O . ASP A 1 172 ? 5.126 -5.984 -71.717 1.00 37.72 216 ASP A O 1
ATOM 1350 N N . THR A 1 173 ? 4.901 -4.224 -70.342 1.00 35.69 217 THR A N 1
ATOM 1351 C CA . THR A 1 173 ? 3.824 -3.670 -71.121 1.00 37.64 217 THR A CA 1
ATOM 1352 C C . THR A 1 173 ? 4.163 -2.764 -72.311 1.00 37.20 217 THR A C 1
ATOM 1353 O O . THR A 1 173 ? 3.320 -2.578 -73.185 1.00 40.42 217 THR A O 1
ATOM 1357 N N . VAL A 1 174 ? 5.371 -2.218 -72.375 1.00 35.07 218 VAL A N 1
ATOM 1358 C CA . VAL A 1 174 ? 5.675 -1.282 -73.446 1.00 34.12 218 VAL A CA 1
ATOM 1359 C C . VAL A 1 174 ? 5.956 -1.787 -74.855 1.00 34.54 218 VAL A C 1
ATOM 1360 O O . VAL A 1 174 ? 5.819 -1.024 -75.811 1.00 33.85 218 VAL A O 1
ATOM 1364 N N . MET A 1 175 ? 6.335 -3.045 -75.018 1.00 31.29 219 MET A N 1
ATOM 1365 C CA . MET A 1 175 ? 6.588 -3.514 -76.365 1.00 34.25 219 MET A CA 1
ATOM 1366 C C . MET A 1 175 ? 6.095 -4.937 -76.570 1.00 33.43 219 MET A C 1
ATOM 1367 O O . MET A 1 175 ? 6.039 -5.708 -75.638 1.00 37.05 219 MET A O 1
ATOM 1372 N N . GLN A 1 176 ? 5.715 -5.273 -77.790 1.00 33.30 220 GLN A N 1
ATOM 1373 C CA . GLN A 1 176 ? 5.240 -6.610 -78.079 1.00 31.61 220 GLN A CA 1
ATOM 1374 C C . GLN A 1 176 ? 6.099 -7.231 -79.194 1.00 31.66 220 GLN A C 1
ATOM 1375 O O . GLN A 1 176 ? 5.903 -6.961 -80.378 1.00 33.91 220 GLN A O 1
ATOM 1381 N N . ASN A 1 177 ? 7.070 -8.049 -78.791 1.00 31.18 221 ASN A N 1
ATOM 1382 C CA . ASN A 1 177 ? 7.991 -8.710 -79.710 1.00 32.45 221 ASN A CA 1
ATOM 1383 C C . ASN A 1 177 ? 8.707 -7.698 -80.603 1.00 33.31 221 ASN A C 1
ATOM 1384 O O . ASN A 1 177 ? 8.606 -7.732 -81.823 1.00 32.69 221 ASN A O 1
ATOM 1389 N N . PRO A 1 178 ? 9.467 -6.786 -79.985 1.00 34.02 222 PRO A N 1
ATOM 1390 C CA . PRO A 1 178 ? 10.197 -5.752 -80.719 1.00 33.50 222 PRO A CA 1
ATOM 1391 C C . PRO A 1 178 ? 11.431 -6.212 -81.461 1.00 33.62 222 PRO A C 1
ATOM 1392 O O . PRO A 1 178 ? 12.114 -7.133 -81.032 1.00 33.57 222 PRO A O 1
ATOM 1396 N N . GLN A 1 179 ? 11.698 -5.558 -82.588 1.00 32.81 223 GLN A N 1
ATOM 1397 C CA . GLN A 1 179 ? 12.881 -5.832 -83.376 1.00 34.30 223 GLN A CA 1
ATOM 1398 C C . GLN A 1 179 ? 13.552 -4.477 -83.529 1.00 33.68 223 GLN A C 1
ATOM 1399 O O . GLN A 1 179 ? 13.097 -3.606 -84.284 1.00 35.68 223 GLN A O 1
ATOM 1405 N N . PHE A 1 180 ? 14.622 -4.298 -82.772 1.00 32.28 224 PHE A N 1
ATOM 1406 C CA . PHE A 1 180 ? 15.355 -3.032 -82.735 1.00 31.78 224 PHE A CA 1
ATOM 1407 C C . PHE A 1 180 ? 16.150 -2.736 -83.982 1.00 30.82 224 PHE A C 1
ATOM 1408 O O . PHE A 1 180 ? 16.758 -3.618 -84.552 1.00 33.69 224 PHE A O 1
ATOM 1416 N N . ILE A 1 181 ? 16.135 -1.474 -84.392 1.00 32.41 225 ILE A N 1
ATOM 1417 C CA . ILE A 1 181 ? 16.834 -1.035 -85.597 1.00 34.10 225 ILE A CA 1
ATOM 1418 C C . ILE A 1 181 ? 17.985 -0.091 -85.248 1.00 35.64 225 ILE A C 1
ATOM 1419 O O . ILE A 1 181 ? 19.125 -0.311 -85.665 1.00 32.96 225 ILE A O 1
ATOM 1424 N N . LYS A 1 182 ? 17.688 0.966 -84.491 1.00 35.56 226 LYS A N 1
ATOM 1425 C CA . LYS A 1 182 ? 18.725 1.920 -84.147 1.00 37.22 226 LYS A CA 1
ATOM 1426 C C . LYS A 1 182 ? 18.377 2.829 -82.991 1.00 34.46 226 LYS A C 1
ATOM 1427 O O . LYS A 1 182 ? 17.220 3.110 -82.729 1.00 35.62 226 LYS A O 1
ATOM 1433 N N . ALA A 1 183 ? 19.392 3.292 -82.294 1.00 34.92 227 ALA A N 1
ATOM 1434 C CA . ALA A 1 183 ? 19.163 4.176 -81.163 1.00 36.44 227 ALA A CA 1
ATOM 1435 C C . ALA A 1 183 ? 20.100 5.384 -81.172 1.00 36.53 227 ALA A C 1
ATOM 1436 O O . ALA A 1 183 ? 21.218 5.321 -81.686 1.00 35.40 227 ALA A O 1
ATOM 1438 N N . THR A 1 184 ? 19.635 6.479 -80.582 1.00 36.73 228 THR A N 1
ATOM 1439 C CA . THR A 1 184 ? 20.452 7.678 -80.522 1.00 38.16 228 THR A CA 1
ATOM 1440 C C . THR A 1 184 ? 20.088 8.589 -79.361 1.00 39.47 228 THR A C 1
ATOM 1441 O O . THR A 1 184 ? 18.938 8.621 -78.891 1.00 39.17 228 THR A O 1
ATOM 1445 N N . ILE A 1 185 ? 21.088 9.336 -78.907 1.00 40.79 229 ILE A N 1
ATOM 1446 C CA . ILE A 1 185 ? 20.905 10.293 -77.834 1.00 41.43 229 ILE A CA 1
ATOM 1447 C C . ILE A 1 185 ? 20.506 11.580 -78.538 1.00 41.29 229 ILE A C 1
ATOM 1448 O O . ILE A 1 185 ? 21.029 11.881 -79.610 1.00 40.14 229 ILE A O 1
ATOM 1453 N N . VAL A 1 186 ? 19.561 12.316 -77.963 1.00 39.85 230 VAL A N 1
ATOM 1454 C CA . VAL A 1 186 ? 19.175 13.580 -78.549 1.00 42.12 230 VAL A CA 1
ATOM 1455 C C . VAL A 1 186 ? 19.263 14.675 -77.478 1.00 42.80 230 VAL A C 1
ATOM 1456 O O . VAL A 1 186 ? 18.539 14.668 -76.482 1.00 40.28 230 VAL A O 1
ATOM 1460 N N . HIS A 1 187 ? 20.191 15.605 -77.696 1.00 43.34 231 HIS A N 1
ATOM 1461 C CA . HIS A 1 187 ? 20.419 16.710 -76.773 1.00 43.38 231 HIS A CA 1
ATOM 1462 C C . HIS A 1 187 ? 19.454 17.838 -77.062 1.00 44.11 231 HIS A C 1
ATOM 1463 O O . HIS A 1 187 ? 19.571 18.508 -78.085 1.00 45.53 231 HIS A O 1
ATOM 1470 N N . GLN A 1 188 ? 18.503 18.064 -76.163 1.00 45.54 232 GLN A N 1
ATOM 1471 C CA . GLN A 1 188 ? 17.543 19.142 -76.378 1.00 46.83 232 GLN A CA 1
ATOM 1472 C C . GLN A 1 188 ? 18.043 20.458 -75.740 1.00 47.38 232 GLN A C 1
ATOM 1473 O O . GLN A 1 188 ? 19.252 20.628 -75.524 1.00 44.72 232 GLN A O 1
ATOM 1479 N N . ASP A 1 189 ? 17.128 21.377 -75.439 1.00 48.20 233 ASP A N 1
ATOM 1480 C CA . ASP A 1 189 ? 17.514 22.676 -74.870 1.00 52.03 233 ASP A CA 1
ATOM 1481 C C . ASP A 1 189 ? 18.259 22.650 -73.528 1.00 54.51 233 ASP A C 1
ATOM 1482 O O . ASP A 1 189 ? 19.325 23.259 -73.396 1.00 54.17 233 ASP A O 1
ATOM 1487 N N . GLN A 1 190 ? 17.701 21.955 -72.537 1.00 56.80 234 GLN A N 1
ATOM 1488 C CA . GLN A 1 190 ? 18.334 21.838 -71.225 1.00 58.07 234 GLN A CA 1
ATOM 1489 C C . GLN A 1 190 ? 18.879 20.427 -71.107 1.00 58.09 234 GLN A C 1
ATOM 1490 O O . GLN A 1 190 ? 18.278 19.485 -71.624 1.00 59.31 234 GLN A O 1
ATOM 1496 N N . ALA A 1 191 ? 20.012 20.281 -70.430 1.00 56.36 235 ALA A N 1
ATOM 1497 C CA . ALA A 1 191 ? 20.645 18.980 -70.265 1.00 55.06 235 ALA A CA 1
ATOM 1498 C C . ALA A 1 191 ? 19.718 17.926 -69.672 1.00 54.75 235 ALA A C 1
ATOM 1499 O O . ALA A 1 191 ? 19.713 16.787 -70.134 1.00 54.46 235 ALA A O 1
ATOM 1501 N N . TYR A 1 192 ? 18.930 18.293 -68.663 1.00 53.66 236 TYR A N 1
ATOM 1502 C CA . TYR A 1 192 ? 18.033 17.322 -68.046 1.00 52.26 236 TYR A CA 1
ATOM 1503 C C . TYR A 1 192 ? 16.847 16.924 -68.914 1.00 51.62 236 TYR A C 1
ATOM 1504 O O . TYR A 1 192 ? 16.025 16.112 -68.497 1.00 53.14 236 TYR A O 1
ATOM 1513 N N . ASP A 1 193 ? 16.749 17.489 -70.111 1.00 49.45 237 ASP A N 1
ATOM 1514 C CA . ASP A 1 193 ? 15.668 17.134 -71.020 1.00 47.44 237 ASP A CA 1
ATOM 1515 C C . ASP A 1 193 ? 16.183 16.194 -72.100 1.00 44.76 237 ASP A C 1
ATOM 1516 O O . ASP A 1 193 ? 15.437 15.785 -72.993 1.00 43.56 237 ASP A O 1
ATOM 1521 N N . ASP A 1 194 ? 17.462 15.860 -72.018 1.00 42.54 238 ASP A N 1
ATOM 1522 C CA . ASP A 1 194 ? 18.064 14.965 -72.987 1.00 43.34 238 ASP A CA 1
ATOM 1523 C C . ASP A 1 194 ? 17.220 13.707 -73.134 1.00 43.31 238 ASP A C 1
ATOM 1524 O O . ASP A 1 194 ? 16.669 13.171 -72.168 1.00 43.15 238 ASP A O 1
ATOM 1529 N N . LYS A 1 195 ? 17.116 13.235 -74.363 1.00 42.29 239 LYS A N 1
ATOM 1530 C CA . LYS A 1 195 ? 16.307 12.065 -74.635 1.00 40.75 239 LYS A CA 1
ATOM 1531 C C . LYS A 1 195 ? 17.089 10.987 -75.341 1.00 39.44 239 LYS A C 1
ATOM 1532 O O . LYS A 1 195 ? 18.114 11.249 -75.975 1.00 37.83 239 LYS A O 1
ATOM 1538 N N . ILE A 1 196 ? 16.600 9.765 -75.196 1.00 38.51 240 ILE A N 1
ATOM 1539 C CA . ILE A 1 196 ? 17.159 8.641 -75.923 1.00 36.58 240 ILE A CA 1
ATOM 1540 C C . ILE A 1 196 ? 15.984 8.249 -76.834 1.00 35.30 240 ILE A C 1
ATOM 1541 O O . ILE A 1 196 ? 14.855 8.081 -76.364 1.00 32.73 240 ILE A O 1
ATOM 1546 N N . TYR A 1 197 ? 16.246 8.155 -78.127 1.00 33.60 241 TYR A N 1
ATOM 1547 C CA . TYR A 1 197 ? 15.233 7.744 -79.069 1.00 32.67 241 TYR A CA 1
ATOM 1548 C C . TYR A 1 197 ? 15.736 6.466 -79.699 1.00 32.37 241 TYR A C 1
ATOM 1549 O O . TYR A 1 197 ? 16.949 6.313 -79.963 1.00 32.01 241 TYR A O 1
ATOM 1558 N N . TYR A 1 198 ? 14.826 5.541 -79.955 1.00 29.50 242 TYR A N 1
ATOM 1559 C CA . TYR A 1 198 ? 15.245 4.338 -80.641 1.00 30.32 242 TYR A CA 1
ATOM 1560 C C . TYR A 1 198 ? 14.106 3.864 -81.541 1.00 29.43 242 TYR A C 1
ATOM 1561 O O . TYR A 1 198 ? 12.918 4.109 -81.269 1.00 28.05 242 TYR A O 1
ATOM 1570 N N . PHE A 1 199 ? 14.486 3.228 -82.638 1.00 27.95 243 PHE A N 1
ATOM 1571 C CA . PHE A 1 199 ? 13.528 2.775 -83.620 1.00 30.09 243 PHE A CA 1
ATOM 1572 C C . PHE A 1 199 ? 13.411 1.260 -83.666 1.00 31.11 243 PHE A C 1
ATOM 1573 O O . PHE A 1 199 ? 14.380 0.535 -83.431 1.00 30.10 243 PHE A O 1
ATOM 1581 N N . PHE A 1 200 ? 12.217 0.786 -83.981 1.00 29.33 244 PHE A N 1
ATOM 1582 C CA . PHE A 1 200 ? 11.992 -0.647 -84.025 1.00 30.02 244 PHE A CA 1
ATOM 1583 C C . PHE A 1 200 ? 10.657 -1.033 -84.648 1.00 29.31 244 PHE A C 1
ATOM 1584 O O . PHE A 1 200 ? 9.800 -0.193 -84.906 1.00 28.67 244 PHE A O 1
ATOM 1592 N N . ARG A 1 201 ? 10.501 -2.329 -84.880 1.00 30.11 245 ARG A N 1
ATOM 1593 C CA . ARG A 1 201 ? 9.259 -2.870 -85.408 1.00 31.27 245 ARG A CA 1
ATOM 1594 C C . ARG A 1 201 ? 8.708 -3.749 -84.294 1.00 29.61 245 ARG A C 1
ATOM 1595 O O . ARG A 1 201 ? 9.470 -4.291 -83.490 1.00 30.34 245 ARG A O 1
ATOM 1603 N N . GLU A 1 202 ? 7.393 -3.877 -84.227 1.00 30.61 246 GLU A N 1
ATOM 1604 C CA . GLU A 1 202 ? 6.766 -4.742 -83.226 1.00 30.70 246 GLU A CA 1
ATOM 1605 C C . GLU A 1 202 ? 5.419 -5.222 -83.739 1.00 30.01 246 GLU A C 1
ATOM 1606 O O . GLU A 1 202 ? 4.986 -4.827 -84.831 1.00 28.52 246 GLU A O 1
ATOM 1612 N N . ASP A 1 203 ? 4.754 -6.080 -82.970 1.00 29.98 247 ASP A N 1
ATOM 1613 C CA . ASP A 1 203 ? 3.447 -6.576 -83.393 1.00 30.56 247 ASP A CA 1
ATOM 1614 C C . ASP A 1 203 ? 2.447 -5.427 -83.379 1.00 32.15 247 ASP A C 1
ATOM 1615 O O . ASP A 1 203 ? 2.544 -4.510 -82.561 1.00 32.06 247 ASP A O 1
ATOM 1620 N N . ASN A 1 204 ? 1.469 -5.496 -84.275 1.00 31.26 248 ASN A N 1
ATOM 1621 C CA . ASN A 1 204 ? 0.435 -4.494 -84.367 1.00 30.37 248 ASN A CA 1
ATOM 1622 C C . ASN A 1 204 ? -0.602 -4.747 -83.262 1.00 32.42 248 ASN A C 1
ATOM 1623 O O . ASN A 1 204 ? -1.163 -5.833 -83.151 1.00 32.44 248 ASN A O 1
ATOM 1628 N N . PRO A 1 205 ? -0.876 -3.742 -82.429 1.00 34.24 249 PRO A N 1
ATOM 1629 C CA . PRO A 1 205 ? -1.878 -3.985 -81.377 1.00 35.63 249 PRO A CA 1
ATOM 1630 C C . PRO A 1 205 ? -3.246 -4.277 -82.001 1.00 36.23 249 PRO A C 1
ATOM 1631 O O . PRO A 1 205 ? -4.080 -4.962 -81.413 1.00 36.64 249 PRO A O 1
ATOM 1635 N N . ASP A 1 206 ? -3.462 -3.750 -83.201 1.00 37.11 250 ASP A N 1
ATOM 1636 C CA . ASP A 1 206 ? -4.709 -3.956 -83.942 1.00 36.91 250 ASP A CA 1
ATOM 1637 C C . ASP A 1 206 ? -4.710 -5.411 -84.437 1.00 36.59 250 ASP A C 1
ATOM 1638 O O . ASP A 1 206 ? -3.865 -5.776 -85.258 1.00 36.78 250 ASP A O 1
ATOM 1643 N N . LYS A 1 207 ? -5.640 -6.233 -83.946 1.00 37.15 251 LYS A N 1
ATOM 1644 C CA . LYS A 1 207 ? -5.695 -7.641 -84.362 1.00 37.84 251 LYS A CA 1
ATOM 1645 C C . LYS A 1 207 ? -6.706 -7.961 -85.457 1.00 38.84 251 LYS A C 1
ATOM 1646 O O . LYS A 1 207 ? -6.910 -9.130 -85.793 1.00 40.87 251 LYS A O 1
ATOM 1652 N N . ASN A 1 208 ? -7.347 -6.950 -86.018 1.00 38.94 252 ASN A N 1
ATOM 1653 C CA . ASN A 1 208 ? -8.315 -7.206 -87.067 1.00 39.43 252 ASN A CA 1
ATOM 1654 C C . ASN A 1 208 ? -7.640 -7.897 -88.253 1.00 38.55 252 ASN A C 1
ATOM 1655 O O . ASN A 1 208 ? -6.488 -7.619 -88.572 1.00 39.29 252 ASN A O 1
ATOM 1660 N N . PRO A 1 209 ? -8.358 -8.810 -88.921 1.00 37.20 253 PRO A N 1
ATOM 1661 C CA . PRO A 1 209 ? -7.812 -9.540 -90.067 1.00 36.77 253 PRO A CA 1
ATOM 1662 C C . PRO A 1 209 ? -7.236 -8.690 -91.196 1.00 38.50 253 PRO A C 1
ATOM 1663 O O . PRO A 1 209 ? -6.307 -9.122 -91.886 1.00 42.29 253 PRO A O 1
ATOM 1667 N N . GLU A 1 210 ? -7.743 -7.487 -91.398 1.00 36.96 254 GLU A N 1
ATOM 1668 C CA . GLU A 1 210 ? -7.193 -6.669 -92.474 1.00 40.30 254 GLU A CA 1
ATOM 1669 C C . GLU A 1 210 ? -5.972 -5.850 -92.046 1.00 39.21 254 GLU A C 1
ATOM 1670 O O . GLU A 1 210 ? -5.292 -5.236 -92.875 1.00 38.79 254 GLU A O 1
ATOM 1676 N N . ALA A 1 211 ? -5.685 -5.850 -90.755 1.00 37.91 255 ALA A N 1
ATOM 1677 C CA . ALA A 1 211 ? -4.543 -5.106 -90.252 1.00 35.96 255 ALA A CA 1
ATOM 1678 C C . ALA A 1 211 ? -3.229 -5.804 -90.563 1.00 34.79 255 ALA A C 1
ATOM 1679 O O . ALA A 1 211 ? -3.153 -7.027 -90.594 1.00 36.54 255 ALA A O 1
ATOM 1681 N N . PRO A 1 212 ? -2.177 -5.028 -90.842 1.00 34.20 256 PRO A N 1
ATOM 1682 C CA . PRO A 1 212 ? -0.879 -5.641 -91.122 1.00 33.36 256 PRO A CA 1
ATOM 1683 C C . PRO A 1 212 ? -0.319 -6.140 -89.790 1.00 34.54 256 PRO A C 1
ATOM 1684 O O . PRO A 1 212 ? -0.546 -5.518 -88.746 1.00 35.22 256 PRO A O 1
ATOM 1688 N N . LEU A 1 213 ? 0.411 -7.246 -89.837 1.00 34.79 257 LEU A N 1
ATOM 1689 C CA . LEU A 1 213 ? 0.983 -7.888 -88.651 1.00 36.49 257 LEU A CA 1
ATOM 1690 C C . LEU A 1 213 ? 1.959 -7.091 -87.776 1.00 35.45 257 LEU A C 1
ATOM 1691 O O . LEU A 1 213 ? 1.930 -7.206 -86.554 1.00 34.06 257 LEU A O 1
ATOM 1696 N N . ASN A 1 214 ? 2.843 -6.319 -88.384 1.00 34.34 258 ASN A N 1
ATOM 1697 C CA . ASN A 1 214 ? 3.780 -5.555 -87.583 1.00 37.70 258 ASN A CA 1
ATOM 1698 C C . ASN A 1 214 ? 3.670 -4.088 -87.910 1.00 35.78 258 ASN A C 1
ATOM 1699 O O . ASN A 1 214 ? 3.145 -3.711 -88.963 1.00 35.85 258 ASN A O 1
ATOM 1704 N N . VAL A 1 215 ? 4.184 -3.257 -87.017 1.00 33.80 259 VAL A N 1
ATOM 1705 C CA . VAL A 1 215 ? 4.144 -1.820 -87.238 1.00 32.36 259 VAL A CA 1
ATOM 1706 C C . VAL A 1 215 ? 5.500 -1.209 -86.878 1.00 31.82 259 VAL A C 1
ATOM 1707 O O . VAL A 1 215 ? 6.287 -1.841 -86.179 1.00 33.30 259 VAL A O 1
ATOM 1711 N N . SER A 1 216 ? 5.780 -0.006 -87.370 1.00 30.18 260 SER A N 1
ATOM 1712 C CA . SER A 1 216 ? 7.050 0.669 -87.143 1.00 29.74 260 SER A CA 1
ATOM 1713 C C . SER A 1 216 ? 6.940 1.722 -86.055 1.00 30.89 260 SER A C 1
ATOM 1714 O O . SER A 1 216 ? 5.980 2.490 -85.999 1.00 27.66 260 SER A O 1
ATOM 1717 N N . ARG A 1 217 ? 7.970 1.788 -85.213 1.00 30.52 261 ARG A N 1
ATOM 1718 C CA . ARG A 1 217 ? 7.926 2.697 -84.087 1.00 28.74 261 ARG A CA 1
ATOM 1719 C C . ARG A 1 217 ? 9.174 3.465 -83.807 1.00 27.10 261 ARG A C 1
ATOM 1720 O O . ARG A 1 217 ? 10.256 3.100 -84.255 1.00 24.74 261 ARG A O 1
ATOM 1728 N N . VAL A 1 218 ? 8.984 4.548 -83.049 1.00 26.53 262 VAL A N 1
ATOM 1729 C CA . VAL A 1 218 ? 10.084 5.343 -82.508 1.00 27.55 262 VAL A CA 1
ATOM 1730 C C . VAL A 1 218 ? 9.702 5.464 -81.037 1.00 28.36 262 VAL A C 1
ATOM 1731 O O . VAL A 1 218 ? 8.536 5.690 -80.704 1.00 27.20 262 VAL A O 1
ATOM 1735 N N . ALA A 1 219 ? 10.665 5.262 -80.153 1.00 30.51 263 ALA A N 1
ATOM 1736 C CA . ALA A 1 219 ? 10.406 5.378 -78.713 1.00 31.29 263 ALA A CA 1
ATOM 1737 C C . ALA A 1 219 ? 11.319 6.445 -78.112 1.00 32.45 263 ALA A C 1
ATOM 1738 O O . ALA A 1 219 ? 12.396 6.757 -78.652 1.00 30.86 263 ALA A O 1
ATOM 1740 N N . GLN A 1 220 ? 10.891 6.986 -76.986 1.00 32.87 264 GLN A N 1
ATOM 1741 C CA . GLN A 1 220 ? 11.680 8.005 -76.316 1.00 34.18 264 GLN A CA 1
ATOM 1742 C C . GLN A 1 220 ? 11.802 7.674 -74.828 1.00 35.27 264 GLN A C 1
ATOM 1743 O O . GLN A 1 220 ? 10.875 7.137 -74.224 1.00 35.39 264 GLN A O 1
ATOM 1749 N N . LEU A 1 221 ? 12.961 7.976 -74.269 1.00 36.21 265 LEU A N 1
ATOM 1750 C CA . LEU A 1 221 ? 13.236 7.794 -72.846 1.00 38.27 265 LEU A CA 1
ATOM 1751 C C . LEU A 1 221 ? 14.039 9.040 -72.432 1.00 39.65 265 LEU A C 1
ATOM 1752 O O . LEU A 1 221 ? 14.767 9.634 -73.250 1.00 39.40 265 LEU A O 1
ATOM 1757 N N . CYS A 1 222 ? 13.891 9.454 -71.182 1.00 41.30 266 CYS A N 1
ATOM 1758 C CA . CYS A 1 222 ? 14.644 10.595 -70.676 1.00 40.23 266 CYS A CA 1
ATOM 1759 C C . CYS A 1 222 ? 15.970 10.042 -70.223 1.00 41.11 266 CYS A C 1
ATOM 1760 O O . CYS A 1 222 ? 16.014 9.123 -69.409 1.00 40.61 266 CYS A O 1
ATOM 1763 N N . ARG A 1 223 ? 17.052 10.583 -70.764 1.00 42.83 267 ARG A N 1
ATOM 1764 C CA . ARG A 1 223 ? 18.391 10.143 -70.402 1.00 45.39 267 ARG A CA 1
ATOM 1765 C C . ARG A 1 223 ? 18.562 10.228 -68.889 1.00 45.70 267 ARG A C 1
ATOM 1766 O O . ARG A 1 223 ? 19.151 9.343 -68.277 1.00 47.43 267 ARG A O 1
ATOM 1774 N N . GLY A 1 224 ? 18.025 11.289 -68.284 1.00 44.66 268 GLY A N 1
ATOM 1775 C CA . GLY A 1 224 ? 18.146 11.466 -66.850 1.00 45.23 268 GLY A CA 1
ATOM 1776 C C . GLY A 1 224 ? 17.094 10.799 -65.978 1.00 46.55 268 GLY A C 1
ATOM 1777 O O . GLY A 1 224 ? 16.905 11.195 -64.818 1.00 44.94 268 GLY A O 1
ATOM 1778 N N . ASP A 1 225 ? 16.412 9.796 -66.525 1.00 48.11 269 ASP A N 1
ATOM 1779 C CA . ASP A 1 225 ? 15.378 9.055 -65.801 1.00 48.67 269 ASP A CA 1
ATOM 1780 C C . ASP A 1 225 ? 15.994 8.451 -64.543 1.00 49.14 269 ASP A C 1
ATOM 1781 O O . ASP A 1 225 ? 17.018 7.762 -64.612 1.00 47.96 269 ASP A O 1
ATOM 1786 N N . GLN A 1 226 ? 15.374 8.731 -63.401 1.00 49.95 270 GLN A N 1
ATOM 1787 C CA . GLN A 1 226 ? 15.844 8.222 -62.111 1.00 53.08 270 GLN A CA 1
ATOM 1788 C C . GLN A 1 226 ? 15.282 6.838 -61.814 1.00 51.69 270 GLN A C 1
ATOM 1789 O O . GLN A 1 226 ? 15.983 5.969 -61.303 1.00 54.31 270 GLN A O 1
ATOM 1795 N N . GLY A 1 227 ? 14.009 6.649 -62.148 1.00 48.81 271 GLY A N 1
ATOM 1796 C CA . GLY A 1 227 ? 13.340 5.391 -61.897 1.00 44.73 271 GLY A CA 1
ATOM 1797 C C . GLY A 1 227 ? 12.027 5.810 -61.284 1.00 42.47 271 GLY A C 1
ATOM 1798 O O . GLY A 1 227 ? 11.705 6.991 -61.320 1.00 42.46 271 GLY A O 1
ATOM 1799 N N . GLY A 1 228 ? 11.271 4.881 -60.726 1.00 39.43 272 GLY A N 1
ATOM 1800 C CA . GLY A 1 228 ? 10.006 5.262 -60.127 1.00 39.18 272 GLY A CA 1
ATOM 1801 C C . GLY A 1 228 ? 10.076 5.540 -58.634 1.00 40.27 272 GLY A C 1
ATOM 1802 O O . GLY A 1 228 ? 11.162 5.535 -58.040 1.00 39.71 272 GLY A O 1
ATOM 1803 N N . GLU A 1 229 ? 8.907 5.780 -58.042 1.00 41.84 273 GLU A N 1
ATOM 1804 C CA . GLU A 1 229 ? 8.761 6.061 -56.615 1.00 45.03 273 GLU A CA 1
ATOM 1805 C C . GLU A 1 229 ? 8.532 4.821 -55.743 1.00 45.34 273 GLU A C 1
ATOM 1806 O O . GLU A 1 229 ? 8.874 4.829 -54.562 1.00 48.05 273 GLU A O 1
ATOM 1812 N N . SER A 1 230 ? 7.932 3.772 -56.304 1.00 44.13 274 SER A N 1
ATOM 1813 C CA . SER A 1 230 ? 7.646 2.568 -55.521 1.00 43.51 274 SER A CA 1
ATOM 1814 C C . SER A 1 230 ? 8.743 1.525 -55.630 1.00 41.69 274 SER A C 1
ATOM 1815 O O . SER A 1 230 ? 9.557 1.586 -56.545 1.00 42.62 274 SER A O 1
ATOM 1818 N N . SER A 1 231 ? 8.752 0.573 -54.695 1.00 41.15 275 SER A N 1
ATOM 1819 C CA . SER A 1 231 ? 9.745 -0.510 -54.681 1.00 40.52 275 SER A CA 1
ATOM 1820 C C . SER A 1 231 ? 9.744 -1.311 -55.983 1.00 39.32 275 SER A C 1
ATOM 1821 O O . SER A 1 231 ? 10.786 -1.786 -56.419 1.00 39.37 275 SER A O 1
ATOM 1824 N N . LEU A 1 232 ? 8.575 -1.466 -56.602 1.00 39.57 276 LEU A N 1
ATOM 1825 C CA . LEU A 1 232 ? 8.493 -2.199 -57.868 1.00 39.91 276 LEU A CA 1
ATOM 1826 C C . LEU A 1 232 ? 8.919 -1.378 -59.092 1.00 40.26 276 LEU A C 1
ATOM 1827 O O . LEU A 1 232 ? 9.396 -1.930 -60.080 1.00 40.48 276 LEU A O 1
ATOM 1832 N N . SER A 1 233 ? 8.775 -0.060 -59.030 1.00 41.52 277 SER A N 1
ATOM 1833 C CA . SER A 1 233 ? 9.102 0.762 -60.187 1.00 43.76 277 SER A CA 1
ATOM 1834 C C . SER A 1 233 ? 10.412 1.522 -60.142 1.00 45.43 277 SER A C 1
ATOM 1835 O O . SER A 1 233 ? 10.728 2.254 -61.080 1.00 46.18 277 SER A O 1
ATOM 1838 N N . VAL A 1 234 ? 11.173 1.351 -59.065 1.00 45.66 278 VAL A N 1
ATOM 1839 C CA . VAL A 1 234 ? 12.451 2.036 -58.911 1.00 45.72 278 VAL A CA 1
ATOM 1840 C C . VAL A 1 234 ? 13.408 1.791 -60.066 1.00 44.82 278 VAL A C 1
ATOM 1841 O O . VAL A 1 234 ? 14.007 2.722 -60.610 1.00 45.58 278 VAL A O 1
ATOM 1845 N N . SER A 1 235 ? 13.556 0.527 -60.419 1.00 43.94 279 SER A N 1
ATOM 1846 C CA . SER A 1 235 ? 14.474 0.112 -61.464 1.00 44.18 279 SER A CA 1
ATOM 1847 C C . SER A 1 235 ? 13.916 0.140 -62.889 1.00 41.51 279 SER A C 1
ATOM 1848 O O . SER A 1 235 ? 14.606 -0.240 -63.833 1.00 42.20 279 SER A O 1
ATOM 1851 N N . LYS A 1 236 ? 12.680 0.578 -63.050 1.00 36.62 280 LYS A N 1
ATOM 1852 C CA . LYS A 1 236 ? 12.115 0.648 -64.386 1.00 38.39 280 LYS A CA 1
ATOM 1853 C C . LYS A 1 236 ? 12.241 2.033 -64.998 1.00 36.26 280 LYS A C 1
ATOM 1854 O O . LYS A 1 236 ? 12.326 3.035 -64.279 1.00 35.85 280 LYS A O 1
ATOM 1860 N N . TRP A 1 237 ? 12.258 2.075 -66.330 1.00 34.37 281 TRP A N 1
ATOM 1861 C CA . TRP A 1 237 ? 12.274 3.344 -67.060 1.00 30.96 281 TRP A CA 1
ATOM 1862 C C . TRP A 1 237 ? 10.879 3.877 -66.768 1.00 28.50 281 TRP A C 1
ATOM 1863 O O . TRP A 1 237 ? 9.911 3.136 -66.874 1.00 23.63 281 TRP A O 1
ATOM 1874 N N . ASN A 1 238 ? 10.771 5.146 -66.395 1.00 28.16 282 ASN A N 1
ATOM 1875 C CA . ASN A 1 238 ? 9.464 5.713 -66.059 1.00 28.82 282 ASN A CA 1
ATOM 1876 C C . ASN A 1 238 ? 9.030 6.790 -67.020 1.00 31.01 282 ASN A C 1
ATOM 1877 O O . ASN A 1 238 ? 7.980 7.433 -66.818 1.00 27.84 282 ASN A O 1
ATOM 1882 N N . THR A 1 239 ? 9.827 6.966 -68.076 1.00 31.83 283 THR A N 1
ATOM 1883 C CA . THR A 1 239 ? 9.571 7.996 -69.067 1.00 33.30 283 THR A CA 1
ATOM 1884 C C . THR A 1 239 ? 9.402 7.494 -70.514 1.00 34.94 283 THR A C 1
ATOM 1885 O O . THR A 1 239 ? 9.543 8.277 -71.467 1.00 35.18 283 THR A O 1
ATOM 1889 N N . PHE A 1 240 ? 9.103 6.205 -70.668 1.00 34.24 284 PHE A N 1
ATOM 1890 C CA . PHE A 1 240 ? 8.905 5.580 -71.975 1.00 31.42 284 PHE A CA 1
ATOM 1891 C C . PHE A 1 240 ? 7.607 5.993 -72.617 1.00 30.63 284 PHE A C 1
ATOM 1892 O O . PHE A 1 240 ? 6.569 6.019 -71.977 1.00 29.18 284 PHE A O 1
ATOM 1900 N N . LEU A 1 241 ? 7.687 6.262 -73.915 1.00 29.79 285 LEU A N 1
ATOM 1901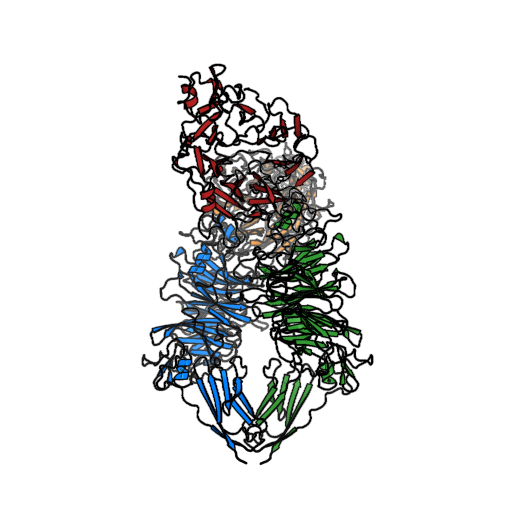 C CA . LEU A 1 241 ? 6.537 6.635 -74.724 1.00 29.31 285 LEU A CA 1
ATOM 1902 C C . LEU A 1 241 ? 6.913 6.113 -76.117 1.00 27.52 285 LEU A C 1
ATOM 1903 O O . LEU A 1 241 ? 8.093 6.098 -76.474 1.00 25.91 285 LEU A O 1
ATOM 1908 N N . LYS A 1 242 ? 5.935 5.647 -76.891 1.00 28.08 286 LYS A N 1
ATOM 1909 C CA . LYS A 1 242 ? 6.249 5.173 -78.254 1.00 25.96 286 LYS A CA 1
ATOM 1910 C C . LYS A 1 242 ? 5.236 5.709 -79.219 1.00 24.23 286 LYS A C 1
ATOM 1911 O O . LYS A 1 242 ? 4.096 5.981 -78.841 1.00 23.34 286 LYS A O 1
ATOM 1917 N N . ALA A 1 243 ? 5.646 5.878 -80.470 1.00 25.83 287 ALA A N 1
ATOM 1918 C CA . ALA A 1 243 ? 4.734 6.387 -81.495 1.00 26.59 287 ALA A CA 1
ATOM 1919 C C . ALA A 1 243 ? 4.924 5.637 -82.790 1.00 25.32 287 ALA A C 1
ATOM 1920 O O . ALA A 1 243 ? 6.031 5.223 -83.123 1.00 24.27 287 ALA A O 1
ATOM 1922 N N . MET A 1 244 ? 3.834 5.472 -83.526 1.00 26.97 288 MET A N 1
ATOM 1923 C CA . MET A 1 244 ? 3.910 4.798 -84.807 1.00 31.42 288 MET A CA 1
ATOM 1924 C C . MET A 1 244 ? 4.477 5.753 -85.858 1.00 32.09 288 MET A C 1
ATOM 1925 O O . MET A 1 244 ? 4.072 6.912 -85.957 1.00 31.57 288 MET A O 1
ATOM 1930 N N . LEU A 1 245 ? 5.410 5.241 -86.632 1.00 33.61 289 LEU A N 1
ATOM 1931 C CA . LEU A 1 245 ? 6.070 5.989 -87.690 1.00 35.59 289 LEU A CA 1
ATOM 1932 C C . LEU A 1 245 ? 5.328 5.685 -88.995 1.00 37.01 289 LEU A C 1
ATOM 1933 O O . LEU A 1 245 ? 5.250 4.535 -89.421 1.00 38.75 289 LEU A O 1
ATOM 1938 N N . VAL A 1 246 ? 4.763 6.700 -89.626 1.00 36.35 290 VAL A N 1
ATOM 1939 C CA . VAL A 1 246 ? 4.025 6.461 -90.844 1.00 34.27 290 VAL A CA 1
ATOM 1940 C C . VAL A 1 246 ? 4.718 6.983 -92.093 1.00 35.90 290 VAL A C 1
ATOM 1941 O O . VAL A 1 246 ? 5.167 8.135 -92.133 1.00 36.88 290 VAL A O 1
ATOM 1945 N N . CYS A 1 247 ? 4.798 6.115 -93.107 1.00 33.46 291 CYS A N 1
ATOM 1946 C CA . CYS A 1 247 ? 5.404 6.421 -94.383 1.00 34.75 291 CYS A CA 1
ATOM 1947 C C . CYS A 1 247 ? 4.424 5.913 -95.459 1.00 39.05 291 CYS A C 1
ATOM 1948 O O . CYS A 1 247 ? 4.440 4.735 -95.847 1.00 39.02 291 CYS A O 1
ATOM 1951 N N . SER A 1 248 ? 3.565 6.812 -95.930 1.00 40.01 292 SER A N 1
ATOM 1952 C CA . SER A 1 248 ? 2.564 6.475 -96.927 1.00 42.08 292 SER A CA 1
ATOM 1953 C C . SER A 1 248 ? 2.514 7.574 -97.998 1.00 43.14 292 SER A C 1
ATOM 1954 O O . SER A 1 248 ? 2.774 8.735 -97.693 1.00 44.25 292 SER A O 1
ATOM 1957 N N . ASP A 1 249 ? 2.205 7.212 -99.242 1.00 42.46 293 ASP A N 1
ATOM 1958 C CA . ASP A 1 249 ? 2.138 8.199 -100.319 1.00 45.50 293 ASP A CA 1
ATOM 1959 C C . ASP A 1 249 ? 0.757 8.842 -100.357 1.00 46.45 293 ASP A C 1
ATOM 1960 O O . ASP A 1 249 ? -0.244 8.145 -100.281 1.00 45.44 293 ASP A O 1
ATOM 1965 N N . ALA A 1 250 ? 0.706 10.167 -100.476 1.00 48.85 294 ALA A N 1
ATOM 1966 C CA . ALA A 1 250 ? -0.572 10.884 -100.515 1.00 49.84 294 ALA A CA 1
ATOM 1967 C C . ALA A 1 250 ? -1.346 10.643 -101.810 1.00 50.31 294 ALA A C 1
ATOM 1968 O O . ALA A 1 250 ? -2.509 10.222 -101.776 1.00 48.60 294 ALA A O 1
ATOM 1970 N N . ALA A 1 251 ? -0.693 10.917 -102.940 1.00 50.89 295 ALA A N 1
ATOM 1971 C CA . ALA A 1 251 ? -1.307 10.759 -104.263 1.00 52.85 295 ALA A CA 1
ATOM 1972 C C . ALA A 1 251 ? -2.024 9.426 -104.350 1.00 53.35 295 ALA A C 1
ATOM 1973 O O . ALA A 1 251 ? -3.247 9.367 -104.511 1.00 55.65 295 ALA A O 1
ATOM 1975 N N . THR A 1 252 ? -1.248 8.356 -104.260 1.00 51.68 296 THR A N 1
ATOM 1976 C CA . THR A 1 252 ? -1.795 7.011 -104.291 1.00 50.79 296 THR A CA 1
ATOM 1977 C C . THR A 1 252 ? -2.405 6.086 -103.273 1.00 50.75 296 THR A C 1
ATOM 1978 O O . THR A 1 252 ? -3.077 5.132 -103.652 1.00 54.76 296 THR A O 1
ATOM 1982 N N . ASN A 1 253 ? -2.211 6.342 -101.993 1.00 47.33 297 ASN A N 1
ATOM 1983 C CA . ASN A 1 253 ? -2.796 5.442 -101.000 1.00 43.96 297 ASN A CA 1
ATOM 1984 C C . ASN A 1 253 ? -1.809 4.310 -100.613 1.00 40.38 297 ASN A C 1
ATOM 1985 O O . ASN A 1 253 ? -2.132 3.418 -99.842 1.00 37.89 297 ASN A O 1
ATOM 1990 N N . LYS A 1 254 ? -0.596 4.383 -101.160 1.00 36.33 298 LYS A N 1
ATOM 1991 C CA . LYS A 1 254 ? 0.432 3.362 -100.929 1.00 35.25 298 LYS A CA 1
ATOM 1992 C C . LYS A 1 254 ? 1.167 3.454 -99.589 1.00 33.40 298 LYS A C 1
ATOM 1993 O O . LYS A 1 254 ? 1.834 4.447 -99.272 1.00 31.26 298 LYS A O 1
ATOM 1999 N N . ASN A 1 255 ? 1.053 2.382 -98.818 1.00 32.19 299 ASN A N 1
ATOM 2000 C CA . ASN A 1 255 ? 1.649 2.317 -97.505 1.00 31.99 299 ASN A CA 1
ATOM 2001 C C . ASN A 1 255 ? 2.854 1.391 -97.467 1.00 30.69 299 ASN A C 1
ATOM 2002 O O . ASN A 1 255 ? 2.857 0.330 -98.089 1.00 30.53 299 ASN A O 1
ATOM 2007 N N . PHE A 1 256 ? 3.873 1.821 -96.739 1.00 29.26 300 PHE A N 1
ATOM 2008 C CA . PHE A 1 256 ? 5.111 1.068 -96.548 1.00 28.80 300 PHE A CA 1
ATOM 2009 C C . PHE A 1 256 ? 5.256 1.031 -95.017 1.00 29.27 300 PHE A C 1
ATOM 2010 O O . PHE A 1 256 ? 5.777 1.971 -94.402 1.00 27.98 300 PHE A O 1
ATOM 2018 N N . ASN A 1 257 ? 4.779 -0.050 -94.413 1.00 28.51 301 ASN A N 1
ATOM 2019 C CA . ASN A 1 257 ? 4.733 -0.200 -92.950 1.00 27.78 301 ASN A CA 1
ATOM 2020 C C . ASN A 1 257 ? 5.916 -0.840 -92.264 1.00 27.48 301 ASN A C 1
ATOM 2021 O O . ASN A 1 257 ? 5.958 -0.892 -91.031 1.00 29.03 301 ASN A O 1
ATOM 2026 N N . ARG A 1 258 ? 6.859 -1.357 -93.031 1.00 28.84 302 ARG A N 1
ATOM 2027 C CA . ARG A 1 258 ? 7.997 -2.074 -92.448 1.00 30.07 302 ARG A CA 1
ATOM 2028 C C . ARG A 1 258 ? 9.342 -1.336 -92.477 1.00 28.42 302 ARG A C 1
ATOM 2029 O O . ARG A 1 258 ? 10.063 -1.344 -93.491 1.00 25.49 302 ARG A O 1
ATOM 2037 N N . LEU A 1 259 ? 9.661 -0.701 -91.353 1.00 26.85 303 LEU A N 1
ATOM 2038 C CA . LEU A 1 259 ? 10.903 0.049 -91.213 1.00 28.45 303 LEU A CA 1
ATOM 2039 C C . LEU A 1 259 ? 12.082 -0.891 -91.286 1.00 28.49 303 LEU A C 1
ATOM 2040 O O . LEU A 1 259 ? 12.163 -1.859 -90.526 1.00 30.41 303 LEU A O 1
ATOM 2045 N N . GLN A 1 260 ? 12.998 -0.584 -92.193 1.00 29.00 304 GLN A N 1
ATOM 2046 C CA . GLN A 1 260 ? 14.191 -1.374 -92.434 1.00 30.24 304 GLN A CA 1
ATOM 2047 C C . GLN A 1 260 ? 15.477 -0.787 -91.854 1.00 31.68 304 GLN A C 1
ATOM 2048 O O . GLN A 1 260 ? 16.317 -1.513 -91.343 1.00 31.22 304 GLN A O 1
ATOM 2054 N N . ASP A 1 261 ? 15.640 0.528 -91.951 1.00 31.37 305 ASP A N 1
ATOM 2055 C CA . ASP A 1 261 ? 16.857 1.154 -91.484 1.00 32.49 305 ASP A CA 1
ATOM 2056 C C . ASP A 1 261 ? 16.638 2.645 -91.280 1.00 32.01 305 ASP A C 1
ATOM 2057 O O . ASP A 1 261 ? 15.778 3.245 -91.914 1.00 31.74 305 ASP A O 1
ATOM 2062 N N . VAL A 1 262 ? 17.403 3.236 -90.374 1.00 32.88 306 VAL A N 1
ATOM 2063 C CA . VAL A 1 262 ? 17.296 4.661 -90.103 1.00 34.74 306 VAL A CA 1
ATOM 2064 C C . VAL A 1 262 ? 18.679 5.317 -90.196 1.00 34.50 306 VAL A C 1
ATOM 2065 O O . VAL A 1 262 ? 19.683 4.689 -89.885 1.00 33.51 306 VAL A O 1
ATOM 2069 N N . PHE A 1 263 ? 18.723 6.555 -90.667 1.00 34.42 307 PHE A N 1
ATOM 2070 C CA . PHE A 1 263 ? 19.983 7.306 -90.756 1.00 36.87 307 PHE A CA 1
ATOM 2071 C C . PHE A 1 263 ? 19.690 8.737 -90.303 1.00 38.68 307 PHE A C 1
ATOM 2072 O O . PHE A 1 263 ? 18.721 9.371 -90.769 1.00 35.52 307 PHE A O 1
ATOM 2080 N N . LEU A 1 264 ? 20.531 9.222 -89.385 1.00 40.16 308 LEU A N 1
ATOM 2081 C CA . LEU A 1 264 ? 20.396 10.570 -88.828 1.00 43.13 308 LEU A CA 1
ATOM 2082 C C . LEU A 1 264 ? 21.367 11.547 -89.475 1.00 42.70 308 LEU A C 1
ATOM 2083 O O . LEU A 1 264 ? 22.543 11.244 -89.655 1.00 42.61 308 LEU A O 1
ATOM 2088 N N . LEU A 1 265 ? 20.860 12.725 -89.813 1.00 41.49 309 LEU A N 1
ATOM 2089 C CA . LEU A 1 265 ? 21.679 13.752 -90.452 1.00 41.71 309 LEU A CA 1
ATOM 2090 C C . LEU A 1 265 ? 21.448 15.079 -89.750 1.00 41.21 309 LEU A C 1
ATOM 2091 O O . LEU A 1 265 ? 20.418 15.716 -89.951 1.00 40.49 309 LEU A O 1
ATOM 2096 N N . PRO A 1 266 ? 22.387 15.493 -88.894 1.00 41.83 310 PRO A N 1
ATOM 2097 C CA . PRO A 1 266 ? 22.250 16.776 -88.174 1.00 44.86 310 PRO A CA 1
ATOM 2098 C C . PRO A 1 266 ? 22.221 17.978 -89.134 1.00 44.79 310 PRO A C 1
ATOM 2099 O O . PRO A 1 266 ? 22.838 17.942 -90.190 1.00 45.24 310 PRO A O 1
ATOM 2103 N N . ASP A 1 267 ? 21.498 19.033 -88.778 1.00 48.31 311 ASP A N 1
ATOM 2104 C CA . ASP A 1 267 ? 21.428 20.213 -89.647 1.00 51.82 311 ASP A CA 1
ATOM 2105 C C . ASP A 1 267 ? 22.695 21.064 -89.524 1.00 53.63 311 ASP A C 1
ATOM 2106 O O . ASP A 1 267 ? 23.406 21.012 -88.513 1.00 52.40 311 ASP A O 1
ATOM 2111 N N . PRO A 1 268 ? 23.025 21.825 -90.578 1.00 55.95 312 PRO A N 1
ATOM 2112 C CA . PRO A 1 268 ? 24.226 22.673 -90.524 1.00 56.83 312 PRO A CA 1
ATOM 2113 C C . PRO A 1 268 ? 24.055 23.752 -89.452 1.00 56.74 312 PRO A C 1
ATOM 2114 O O . PRO A 1 268 ? 25.038 24.287 -88.928 1.00 56.99 312 PRO A O 1
ATOM 2118 N N . SER A 1 269 ? 22.793 24.038 -89.134 1.00 55.88 313 SER A N 1
ATOM 2119 C CA . SER A 1 269 ? 22.427 25.049 -88.147 1.00 56.46 313 SER A CA 1
ATOM 2120 C C . SER A 1 269 ? 22.743 24.649 -86.711 1.00 55.68 313 SER A C 1
ATOM 2121 O O . SER A 1 269 ? 22.740 25.488 -85.818 1.00 57.43 313 SER A O 1
ATOM 2124 N N . GLY A 1 270 ? 23.003 23.372 -86.482 1.00 55.42 314 GLY A N 1
ATOM 2125 C CA . GLY A 1 270 ? 23.298 22.930 -85.133 1.00 54.84 314 GLY A CA 1
ATOM 2126 C C . GLY A 1 270 ? 22.040 22.802 -84.290 1.00 54.04 314 GLY A C 1
ATOM 2127 O O . GLY A 1 270 ? 22.111 22.451 -83.115 1.00 55.49 314 GLY A O 1
ATOM 2128 N N . GLN A 1 271 ? 20.884 23.088 -84.880 1.00 53.85 315 GLN A N 1
ATOM 2129 C CA . GLN A 1 271 ? 19.609 22.988 -84.156 1.00 55.01 315 GLN A CA 1
ATOM 2130 C C . GLN A 1 271 ? 19.104 21.538 -84.102 1.00 53.03 315 GLN A C 1
ATOM 2131 O O . GLN A 1 271 ? 18.692 20.997 -85.134 1.00 51.01 315 GLN A O 1
ATOM 2137 N N . TRP A 1 272 ? 19.116 20.927 -82.916 1.00 48.92 316 TRP A N 1
ATOM 2138 C CA . TRP A 1 272 ? 18.656 19.544 -82.785 1.00 46.65 316 TRP A CA 1
ATOM 2139 C C . TRP A 1 272 ? 17.293 19.342 -83.460 1.00 45.94 316 TRP A C 1
ATOM 2140 O O . TRP A 1 272 ? 17.075 18.368 -84.183 1.00 43.97 316 TRP A O 1
ATOM 2151 N N . ARG A 1 273 ? 16.391 20.286 -83.235 1.00 45.52 317 ARG A N 1
ATOM 2152 C CA . ARG A 1 273 ? 15.066 20.243 -83.821 1.00 44.77 317 ARG A CA 1
ATOM 2153 C C . ARG A 1 273 ? 15.108 20.094 -85.340 1.00 45.69 317 ARG A C 1
ATOM 2154 O O . ARG A 1 273 ? 14.121 19.683 -85.950 1.00 45.88 317 ARG A O 1
ATOM 2162 N N . ASP A 1 274 ? 16.239 20.427 -85.955 1.00 44.86 318 ASP A N 1
ATOM 2163 C CA . ASP A 1 274 ? 16.347 20.323 -87.409 1.00 44.43 318 ASP A CA 1
ATOM 2164 C C . ASP A 1 274 ? 17.009 19.030 -87.861 1.00 44.15 318 ASP A C 1
ATOM 2165 O O . ASP A 1 274 ? 17.158 18.779 -89.065 1.00 43.97 318 ASP A O 1
ATOM 2170 N N . THR A 1 275 ? 17.419 18.199 -86.908 1.00 43.87 319 THR A N 1
ATOM 2171 C CA . THR A 1 275 ? 18.033 16.944 -87.301 1.00 43.27 319 THR A CA 1
ATOM 2172 C C . THR A 1 275 ? 17.032 16.090 -88.080 1.00 42.99 319 THR A C 1
ATOM 2173 O O . THR A 1 275 ? 15.865 15.922 -87.680 1.00 41.96 319 THR A O 1
ATOM 2177 N N . ARG A 1 276 ? 17.499 15.579 -89.206 1.00 41.47 320 ARG A N 1
ATOM 2178 C CA . ARG A 1 276 ? 16.681 14.755 -90.073 1.00 41.19 320 ARG A CA 1
ATOM 2179 C C . ARG A 1 276 ? 16.843 13.278 -89.786 1.00 39.78 320 ARG A C 1
ATOM 2180 O O . ARG A 1 276 ? 17.950 12.797 -89.522 1.00 38.20 320 ARG A O 1
ATOM 2188 N N . VAL A 1 277 ? 15.714 12.572 -89.804 1.00 39.39 321 VAL A N 1
ATOM 2189 C CA . VAL A 1 277 ? 15.709 11.121 -89.597 1.00 38.12 321 VAL A CA 1
ATOM 2190 C C . VAL A 1 277 ? 15.213 10.497 -90.906 1.00 36.42 321 VAL A C 1
ATOM 2191 O O . VAL A 1 277 ? 14.050 10.671 -91.295 1.00 35.36 321 VAL A O 1
ATOM 2195 N N . TYR A 1 278 ? 16.104 9.794 -91.587 1.00 36.04 322 TYR A N 1
ATOM 2196 C CA . TYR A 1 278 ? 15.757 9.143 -92.848 1.00 35.03 322 TYR A CA 1
ATOM 2197 C C . TYR A 1 278 ? 15.431 7.683 -92.605 1.00 35.48 322 TYR A C 1
ATOM 2198 O O . TYR A 1 278 ? 16.292 6.916 -92.170 1.00 35.51 322 TYR A O 1
ATOM 2207 N N . GLY A 1 279 ? 14.189 7.296 -92.892 1.00 35.04 323 GLY A N 1
ATOM 2208 C CA . GLY A 1 279 ? 13.815 5.905 -92.717 1.00 34.93 323 GLY A CA 1
ATOM 2209 C C . GLY A 1 279 ? 13.504 5.217 -94.040 1.00 34.90 323 GLY A C 1
ATOM 2210 O O . GLY A 1 279 ? 12.899 5.823 -94.931 1.00 34.01 323 GLY A O 1
ATOM 2211 N N . VAL A 1 280 ? 13.943 3.971 -94.187 1.00 33.90 324 VAL A N 1
ATOM 2212 C CA . VAL A 1 280 ? 13.644 3.212 -95.396 1.00 33.87 324 VAL A CA 1
ATOM 2213 C C . VAL A 1 280 ? 12.583 2.204 -94.990 1.00 34.49 324 VAL A C 1
ATOM 2214 O O . VAL A 1 280 ? 12.761 1.483 -93.984 1.00 33.00 324 VAL A O 1
ATOM 2218 N N . PHE A 1 281 ? 11.498 2.151 -95.771 1.00 32.00 325 PHE A N 1
ATOM 2219 C CA . PHE A 1 281 ? 10.368 1.259 -95.485 1.00 31.20 325 PHE A CA 1
ATOM 2220 C C . PHE A 1 281 ? 9.954 0.364 -96.644 1.00 31.56 325 PHE A C 1
ATOM 2221 O O . PHE A 1 281 ? 9.969 0.785 -97.804 1.00 30.46 325 PHE A O 1
ATOM 2229 N N . SER A 1 282 ? 9.569 -0.861 -96.333 1.00 30.90 326 SER A N 1
ATOM 2230 C CA . SER A 1 282 ? 9.076 -1.764 -97.368 1.00 34.62 326 SER A CA 1
ATOM 2231 C C . SER A 1 282 ? 7.666 -2.214 -97.006 1.00 34.22 326 SER A C 1
ATOM 2232 O O . SER A 1 282 ? 7.103 -1.804 -95.991 1.00 32.19 326 SER A O 1
ATOM 2235 N N . ASN A 1 283 ? 7.090 -3.058 -97.843 1.00 36.18 327 ASN A N 1
ATOM 2236 C CA . ASN A 1 283 ? 5.739 -3.538 -97.615 1.00 36.39 327 ASN A CA 1
ATOM 2237 C C . ASN A 1 283 ? 5.696 -5.022 -97.959 1.00 36.77 327 ASN A C 1
ATOM 2238 O O . ASN A 1 283 ? 6.722 -5.617 -98.313 1.00 34.47 327 ASN A O 1
ATOM 2243 N N . PRO A 1 284 ? 4.504 -5.641 -97.875 1.00 37.96 328 PRO A N 1
ATOM 2244 C CA . PRO A 1 284 ? 4.359 -7.071 -98.178 1.00 36.35 328 PRO A CA 1
ATOM 2245 C C . PRO A 1 284 ? 4.927 -7.519 -99.533 1.00 33.38 328 PRO A C 1
ATOM 2246 O O . PRO A 1 284 ? 5.310 -8.674 -99.677 1.00 31.55 328 PRO A O 1
ATOM 2250 N N . TRP A 1 285 ? 4.982 -6.608 -100.503 1.00 30.27 329 TRP A N 1
ATOM 2251 C CA . TRP A 1 285 ? 5.498 -6.917 -101.835 1.00 31.53 329 TRP A CA 1
ATOM 2252 C C . TRP A 1 285 ? 6.997 -6.620 -101.993 1.00 33.43 329 TRP A C 1
ATOM 2253 O O . TRP A 1 285 ? 7.557 -6.742 -103.098 1.00 31.08 329 TRP A O 1
ATOM 2264 N N . ASN A 1 286 ? 7.635 -6.219 -100.891 1.00 32.43 330 ASN A N 1
ATOM 2265 C CA . ASN A 1 286 ? 9.040 -5.882 -100.899 1.00 32.62 330 ASN A CA 1
ATOM 2266 C C . ASN A 1 286 ? 9.334 -4.654 -101.764 1.00 31.67 330 ASN A C 1
ATOM 2267 O O . ASN A 1 286 ? 10.399 -4.536 -102.362 1.00 28.98 330 ASN A O 1
ATOM 2272 N N . TYR A 1 287 ? 8.363 -3.753 -101.839 1.00 29.84 331 TYR A N 1
ATOM 2273 C CA . TYR A 1 287 ? 8.547 -2.504 -102.548 1.00 32.43 331 TYR A CA 1
ATOM 2274 C C . TYR A 1 287 ? 8.976 -1.533 -101.450 1.00 31.42 331 TYR A C 1
ATOM 2275 O O . TYR A 1 287 ? 8.644 -1.730 -100.277 1.00 29.69 331 TYR A O 1
ATOM 2284 N N . SER A 1 288 ? 9.683 -0.474 -101.827 1.00 32.11 332 SER A N 1
ATOM 2285 C CA . SER A 1 288 ? 10.227 0.454 -100.850 1.00 30.29 332 SER A CA 1
ATOM 2286 C C . SER A 1 288 ? 10.028 1.935 -101.019 1.00 31.16 332 SER A C 1
ATOM 2287 O O . SER A 1 288 ? 9.801 2.437 -102.109 1.00 31.51 332 SER A O 1
ATOM 2290 N N . ALA A 1 289 ? 10.172 2.642 -99.907 1.00 31.33 333 ALA A N 1
ATOM 2291 C CA . ALA A 1 289 ? 10.043 4.089 -99.903 1.00 31.45 333 ALA A CA 1
ATOM 2292 C C . ALA A 1 289 ? 10.931 4.678 -98.816 1.00 31.46 333 ALA A C 1
ATOM 2293 O O . ALA A 1 289 ? 11.244 4.020 -97.808 1.00 29.96 333 ALA A O 1
ATOM 2295 N N . VAL A 1 290 ? 11.345 5.919 -99.030 1.00 31.93 334 VAL A N 1
ATOM 2296 C CA . VAL A 1 290 ? 12.178 6.623 -98.070 1.00 32.18 334 VAL A CA 1
ATOM 2297 C C . VAL A 1 290 ? 11.414 7.829 -97.555 1.00 32.56 334 VAL A C 1
ATOM 2298 O O . VAL A 1 290 ? 10.970 8.671 -98.336 1.00 33.64 334 VAL A O 1
ATOM 2302 N N . CYS A 1 291 ? 11.236 7.907 -96.246 1.00 32.83 335 CYS A N 1
ATOM 2303 C CA . CYS A 1 291 ? 10.548 9.054 -95.648 1.00 32.67 335 CYS A CA 1
ATOM 2304 C C . CYS A 1 291 ? 11.537 9.819 -94.750 1.00 33.35 335 CYS A C 1
ATOM 2305 O O . CYS A 1 291 ? 12.475 9.222 -94.209 1.00 32.45 335 CYS A O 1
ATOM 2308 N N . VAL A 1 292 ? 11.348 11.133 -94.611 1.00 34.00 336 VAL A N 1
ATOM 2309 C CA . VAL A 1 292 ? 12.236 11.927 -93.759 1.00 36.17 336 VAL A CA 1
ATOM 2310 C C . VAL A 1 292 ? 11.447 12.586 -92.642 1.00 36.42 336 VAL A C 1
ATOM 2311 O O . VAL A 1 292 ? 10.390 13.169 -92.871 1.00 35.72 336 VAL A O 1
ATOM 2315 N N . TYR A 1 293 ? 11.978 12.501 -91.429 1.00 37.09 337 TYR A N 1
ATOM 2316 C CA . TYR A 1 293 ? 11.323 13.107 -90.278 1.00 37.22 337 TYR A CA 1
ATOM 2317 C C . TYR A 1 293 ? 12.291 14.068 -89.610 1.00 37.28 337 TYR A C 1
ATOM 2318 O O . TYR A 1 293 ? 13.486 14.063 -89.912 1.00 38.84 337 TYR A O 1
ATOM 2327 N N . SER A 1 294 ? 11.779 14.888 -88.706 1.00 36.38 338 SER A N 1
ATOM 2328 C CA . SER A 1 294 ? 12.647 15.800 -87.954 1.00 36.23 338 SER A CA 1
ATOM 2329 C C . SER A 1 294 ? 12.519 15.489 -86.458 1.00 33.79 338 SER A C 1
ATOM 2330 O O . SER A 1 294 ? 11.458 15.107 -85.985 1.00 34.65 338 SER A O 1
ATOM 2333 N N . LEU A 1 295 ? 13.607 15.622 -85.724 1.00 35.41 339 LEU A N 1
ATOM 2334 C CA . LEU A 1 295 ? 13.554 15.384 -84.298 1.00 37.12 339 LEU A CA 1
ATOM 2335 C C . LEU A 1 295 ? 12.512 16.328 -83.684 1.00 38.36 339 LEU A C 1
ATOM 2336 O O . LEU A 1 295 ? 11.811 15.972 -82.731 1.00 37.89 339 LEU A O 1
ATOM 2341 N N . GLY A 1 296 ? 12.385 17.525 -84.259 1.00 38.53 340 GLY A N 1
ATOM 2342 C CA . GLY A 1 296 ? 11.421 18.483 -83.762 1.00 37.45 340 GLY A CA 1
ATOM 2343 C C . GLY A 1 296 ? 9.999 17.964 -83.850 1.00 38.37 340 GLY A C 1
ATOM 2344 O O . GLY A 1 296 ? 9.222 18.054 -82.881 1.00 40.39 340 GLY A O 1
ATOM 2345 N N . ASP A 1 297 ? 9.629 17.420 -85.003 1.00 37.47 341 ASP A N 1
ATOM 2346 C CA . ASP A 1 297 ? 8.279 16.881 -85.161 1.00 39.17 341 ASP A CA 1
ATOM 2347 C C . ASP A 1 297 ? 8.016 15.686 -84.247 1.00 37.43 341 ASP A C 1
ATOM 2348 O O . ASP A 1 297 ? 6.921 15.548 -83.694 1.00 37.01 341 ASP A O 1
ATOM 2353 N N . ILE A 1 298 ? 9.019 14.835 -84.073 1.00 35.38 342 ILE A N 1
ATOM 2354 C CA . ILE A 1 298 ? 8.851 13.675 -83.214 1.00 34.51 342 ILE A CA 1
ATOM 2355 C C . ILE A 1 298 ? 8.677 14.121 -81.768 1.00 35.66 342 ILE A C 1
ATOM 2356 O O . ILE A 1 298 ? 7.807 13.635 -81.039 1.00 35.09 342 ILE A O 1
ATOM 2361 N N . ASP A 1 299 ? 9.493 15.071 -81.350 1.00 36.81 343 ASP A N 1
ATOM 2362 C CA . ASP A 1 299 ? 9.385 15.551 -79.996 1.00 37.23 343 ASP A CA 1
ATOM 2363 C C . ASP A 1 299 ? 8.030 16.227 -79.764 1.00 36.31 343 ASP A C 1
ATOM 2364 O O . ASP A 1 299 ? 7.410 16.057 -78.716 1.00 38.66 343 ASP A O 1
ATOM 2369 N N . LYS A 1 300 ? 7.547 16.975 -80.745 1.00 35.83 344 LYS A N 1
ATOM 2370 C CA . LYS A 1 300 ? 6.255 17.627 -80.578 1.00 36.00 344 LYS A CA 1
ATOM 2371 C C . LYS A 1 300 ? 5.148 16.595 -80.394 1.00 33.61 344 LYS A C 1
ATOM 2372 O O . LYS A 1 300 ? 4.202 16.806 -79.623 1.00 32.22 344 LYS A O 1
ATOM 2378 N N . VAL A 1 301 ? 5.250 15.480 -81.109 1.00 31.82 345 VAL A N 1
ATOM 2379 C CA . VAL A 1 301 ? 4.244 14.431 -80.956 1.00 30.44 345 VAL A CA 1
ATOM 2380 C C . VAL A 1 301 ? 4.313 13.895 -79.517 1.00 29.76 345 VAL A C 1
ATOM 2381 O O . VAL A 1 301 ? 3.294 13.738 -78.860 1.00 31.10 345 VAL A O 1
ATOM 2385 N N . PHE A 1 302 ? 5.520 13.657 -79.023 1.00 30.89 346 PHE A N 1
ATOM 2386 C CA . PHE A 1 302 ? 5.690 13.115 -77.682 1.00 33.59 346 PHE A CA 1
ATOM 2387 C C . PHE A 1 302 ? 5.222 14.040 -76.560 1.00 36.36 346 PHE A C 1
ATOM 2388 O O . PHE A 1 302 ? 4.780 13.578 -75.515 1.00 34.22 346 PHE A O 1
ATOM 2396 N N . ARG A 1 303 ? 5.280 15.354 -76.752 1.00 38.16 347 ARG A N 1
ATOM 2397 C CA . ARG A 1 303 ? 4.824 16.183 -75.654 1.00 37.96 347 ARG A CA 1
ATOM 2398 C C . ARG A 1 303 ? 3.453 16.771 -75.817 1.00 37.20 347 ARG A C 1
ATOM 2399 O O . ARG A 1 303 ? 2.939 17.384 -74.887 1.00 40.53 347 ARG A O 1
ATOM 2407 N N . THR A 1 304 ? 2.809 16.556 -76.955 1.00 36.47 348 THR A N 1
ATOM 2408 C CA . THR A 1 304 ? 1.479 17.136 -77.127 1.00 36.51 348 THR A CA 1
ATOM 2409 C C . THR A 1 304 ? 0.345 16.155 -77.400 1.00 36.83 348 THR A C 1
ATOM 2410 O O . THR A 1 304 ? -0.834 16.477 -77.182 1.00 35.03 348 THR A O 1
ATOM 2414 N N . SER A 1 305 ? 0.682 14.957 -77.873 1.00 35.51 349 SER A N 1
ATOM 2415 C CA . SER A 1 305 ? -0.354 13.978 -78.172 1.00 34.73 349 SER A CA 1
ATOM 2416 C C . SER A 1 305 ? -0.983 13.338 -76.950 1.00 33.74 349 SER A C 1
ATOM 2417 O O . SER A 1 305 ? -0.338 13.175 -75.904 1.00 33.22 349 SER A O 1
ATOM 2420 N N . SER A 1 306 ? -2.253 12.990 -77.070 1.00 30.96 350 SER A N 1
ATOM 2421 C CA . SER A 1 306 ? -2.925 12.309 -75.991 1.00 34.23 350 SER A CA 1
ATOM 2422 C C . SER A 1 306 ? -2.417 10.855 -76.107 1.00 35.58 350 SER A C 1
ATOM 2423 O O . SER A 1 306 ? -1.624 10.537 -77.005 1.00 34.49 350 SER A O 1
ATOM 2426 N N . LEU A 1 307 ? -2.856 9.985 -75.206 1.00 36.51 351 LEU A N 1
ATOM 2427 C CA . LEU A 1 307 ? -2.417 8.595 -75.236 1.00 36.60 351 LEU A CA 1
ATOM 2428 C C . LEU A 1 307 ? -3.548 7.689 -75.655 1.00 36.84 351 LEU A C 1
ATOM 2429 O O . LEU A 1 307 ? -4.667 7.795 -75.139 1.00 35.26 351 LEU A O 1
ATOM 2434 N N . LYS A 1 308 ? -3.260 6.787 -76.589 1.00 37.86 352 LYS A N 1
ATOM 2435 C CA . LYS A 1 308 ? -4.289 5.864 -77.054 1.00 40.02 352 LYS A CA 1
ATOM 2436 C C . LYS A 1 308 ? -4.895 5.104 -75.884 1.00 40.04 352 LYS A C 1
ATOM 2437 O O . LYS A 1 308 ? -4.173 4.586 -75.035 1.00 37.33 352 LYS A O 1
ATOM 2443 N N . GLY A 1 309 ? -6.228 5.075 -75.834 1.00 41.56 353 GLY A N 1
ATOM 2444 C CA . GLY A 1 309 ? -6.933 4.372 -74.771 1.00 41.85 353 GLY A CA 1
ATOM 2445 C C . GLY A 1 309 ? -7.118 5.142 -73.475 1.00 44.52 353 GLY A C 1
ATOM 2446 O O . GLY A 1 309 ? -7.722 4.636 -72.546 1.00 45.88 353 GLY A O 1
ATOM 2447 N N . TYR A 1 310 ? -6.600 6.361 -73.389 1.00 46.60 354 TYR A N 1
ATOM 2448 C CA . TYR A 1 310 ? -6.745 7.127 -72.158 1.00 49.45 354 TYR A CA 1
ATOM 2449 C C . TYR A 1 310 ? -7.509 8.420 -72.456 1.00 50.83 354 TYR A C 1
ATOM 2450 O O . TYR A 1 310 ? -6.995 9.322 -73.120 1.00 51.34 354 TYR A O 1
ATOM 2459 N N . HIS A 1 311 ? -8.727 8.506 -71.934 1.00 52.21 355 HIS A N 1
ATOM 2460 C CA . HIS A 1 311 ? -9.590 9.642 -72.207 1.00 53.58 355 HIS A CA 1
ATOM 2461 C C . HIS A 1 311 ? -9.878 10.642 -71.088 1.00 53.00 355 HIS A C 1
ATOM 2462 O O . HIS A 1 311 ? -10.925 11.281 -71.071 1.00 52.13 355 HIS A O 1
ATOM 2469 N N . SER A 1 312 ? -8.958 10.797 -70.158 1.00 53.87 356 SER A N 1
ATOM 2470 C CA . SER A 1 312 ? -9.180 11.759 -69.091 1.00 55.58 356 SER A CA 1
ATOM 2471 C C . SER A 1 312 ? -7.990 12.692 -69.053 1.00 55.30 356 SER A C 1
ATOM 2472 O O . SER A 1 312 ? -6.963 12.417 -69.660 1.00 55.43 356 SER A O 1
ATOM 2475 N N . SER A 1 313 ? -8.128 13.805 -68.352 1.00 56.75 357 SER A N 1
ATOM 2476 C CA . SER A 1 313 ? -7.031 14.753 -68.271 1.00 57.90 357 SER A CA 1
ATOM 2477 C C . SER A 1 313 ? -5.795 14.024 -67.769 1.00 57.47 357 SER A C 1
ATOM 2478 O O . SER A 1 313 ? -5.878 13.207 -66.845 1.00 57.76 357 SER A O 1
ATOM 2481 N N . LEU A 1 314 ? -4.655 14.309 -68.394 1.00 55.79 358 LEU A N 1
ATOM 2482 C CA . LEU A 1 314 ? -3.393 13.677 -68.022 1.00 54.81 358 LEU A CA 1
ATOM 2483 C C . LEU A 1 314 ? -2.854 14.229 -66.707 1.00 56.05 358 LEU A C 1
ATOM 2484 O O . LEU A 1 314 ? -3.232 15.323 -66.289 1.00 56.72 358 LEU A O 1
ATOM 2489 N N . PRO A 1 315 ? -1.966 13.468 -66.034 1.00 57.09 359 PRO A N 1
ATOM 2490 C CA . PRO A 1 315 ? -1.341 13.842 -64.753 1.00 57.13 359 PRO A CA 1
ATOM 2491 C C . PRO A 1 315 ? -0.487 15.086 -64.920 1.00 58.93 359 PRO A C 1
ATOM 2492 O O . PRO A 1 315 ? 0.079 15.303 -66.003 1.00 57.81 359 PRO A O 1
ATOM 2496 N N . ASN A 1 316 ? -0.374 15.890 -63.856 1.00 60.75 360 ASN A N 1
ATOM 2497 C CA . ASN A 1 316 ? 0.411 17.119 -63.940 1.00 61.07 360 ASN A CA 1
ATOM 2498 C C . ASN A 1 316 ? 1.762 16.779 -64.526 1.00 59.42 360 ASN A C 1
ATOM 2499 O O . ASN A 1 316 ? 2.024 17.123 -65.682 1.00 64.90 360 ASN A O 1
ATOM 2504 N N . PRO A 1 317 ? 2.661 16.138 -63.758 1.00 54.89 361 PRO A N 1
ATOM 2505 C CA . PRO A 1 317 ? 3.895 15.882 -64.514 1.00 51.76 361 PRO A CA 1
ATOM 2506 C C . PRO A 1 317 ? 3.484 14.880 -65.613 1.00 50.72 361 PRO A C 1
ATOM 2507 O O . PRO A 1 317 ? 3.146 13.729 -65.334 1.00 49.21 361 PRO A O 1
ATOM 2511 N N . ARG A 1 318 ? 3.475 15.370 -66.851 1.00 47.15 362 ARG A N 1
ATOM 2512 C CA . ARG A 1 318 ? 3.070 14.621 -68.039 1.00 45.24 362 ARG A CA 1
ATOM 2513 C C . ARG A 1 318 ? 3.914 13.382 -68.357 1.00 40.49 362 ARG A C 1
ATOM 2514 O O . ARG A 1 318 ? 5.129 13.405 -68.225 1.00 40.40 362 ARG A O 1
ATOM 2522 N N . PRO A 1 319 ? 3.266 12.283 -68.771 1.00 37.89 363 PRO A N 1
ATOM 2523 C CA . PRO A 1 319 ? 4.002 11.049 -69.109 1.00 38.31 363 PRO A CA 1
ATOM 2524 C C . PRO A 1 319 ? 5.074 11.307 -70.167 1.00 37.45 363 PRO A C 1
ATOM 2525 O O . PRO A 1 319 ? 4.813 11.959 -71.180 1.00 38.72 363 PRO A O 1
ATOM 2529 N N . GLY A 1 320 ? 6.279 10.812 -69.920 1.00 36.77 364 GLY A N 1
ATOM 2530 C CA . GLY A 1 320 ? 7.363 11.007 -70.858 1.00 37.65 364 GLY A CA 1
ATOM 2531 C C . GLY A 1 320 ? 8.132 12.302 -70.678 1.00 40.03 364 GLY A C 1
ATOM 2532 O O . GLY A 1 320 ? 9.145 12.505 -71.340 1.00 39.47 364 GLY A O 1
ATOM 2533 N N . LYS A 1 321 ? 7.670 13.183 -69.790 1.00 41.55 365 LYS A N 1
ATOM 2534 C CA . LYS A 1 321 ? 8.367 14.451 -69.545 1.00 43.61 365 LYS A CA 1
ATOM 2535 C C . LYS A 1 321 ? 9.469 14.339 -68.480 1.00 44.33 365 LYS A C 1
ATOM 2536 O O . LYS A 1 321 ? 9.203 13.916 -67.345 1.00 43.60 365 LYS A O 1
ATOM 2542 N N . CYS A 1 322 ? 10.698 14.713 -68.843 1.00 44.96 366 CYS A N 1
ATOM 2543 C CA . CYS A 1 322 ? 11.823 14.651 -67.904 1.00 48.55 366 CYS A CA 1
ATOM 2544 C C . CYS A 1 322 ? 11.647 15.629 -66.739 1.00 50.01 366 CYS A C 1
ATOM 2545 O O . CYS A 1 322 ? 11.011 16.669 -66.891 1.00 47.83 366 CYS A O 1
ATOM 2548 N N . LEU A 1 323 ? 12.199 15.274 -65.576 1.00 53.43 367 LEU A N 1
ATOM 2549 C CA . LEU A 1 323 ? 12.106 16.110 -64.376 1.00 56.58 367 LEU A CA 1
ATOM 2550 C C . LEU A 1 323 ? 13.435 16.765 -64.032 1.00 59.84 367 LEU A C 1
ATOM 2551 O O . LEU A 1 323 ? 14.497 16.174 -64.206 1.00 59.58 367 LEU A O 1
ATOM 2556 N N . PRO A 1 324 ? 13.382 18.003 -63.516 1.00 63.62 368 PRO A N 1
ATOM 2557 C CA . PRO A 1 324 ? 14.530 18.828 -63.119 1.00 66.21 368 PRO A CA 1
ATOM 2558 C C . PRO A 1 324 ? 15.618 18.229 -62.219 1.00 68.64 368 PRO A C 1
ATOM 2559 O O . PRO A 1 324 ? 16.547 17.582 -62.697 1.00 70.64 368 PRO A O 1
ATOM 2563 N N . ASP A 1 325 ? 15.505 18.462 -60.918 1.00 70.03 369 ASP A N 1
ATOM 2564 C CA . ASP A 1 325 ? 16.508 18.011 -59.963 1.00 71.41 369 ASP A CA 1
ATOM 2565 C C . ASP A 1 325 ? 16.435 16.568 -59.488 1.00 72.36 369 ASP A C 1
ATOM 2566 O O . ASP A 1 325 ? 16.030 16.296 -58.354 1.00 72.77 369 ASP A O 1
ATOM 2571 N N . GLN A 1 326 ? 16.849 15.651 -60.356 1.00 71.43 370 GLN A N 1
ATOM 2572 C CA . GLN A 1 326 ? 16.865 14.230 -60.041 1.00 70.82 370 GLN A CA 1
ATOM 2573 C C . GLN A 1 326 ? 15.644 13.706 -59.278 1.00 69.67 370 GLN A C 1
ATOM 2574 O O . GLN A 1 326 ? 15.764 12.848 -58.395 1.00 69.08 370 GLN A O 1
ATOM 2580 N N . GLN A 1 327 ? 14.467 14.218 -59.617 1.00 67.98 371 GLN A N 1
ATOM 2581 C CA . GLN A 1 327 ? 13.247 13.771 -58.960 1.00 66.08 371 GLN A CA 1
ATOM 2582 C C . GLN A 1 327 ? 12.786 12.494 -59.654 1.00 64.11 371 GLN A C 1
ATOM 2583 O O . GLN A 1 327 ? 12.913 12.352 -60.868 1.00 64.44 371 GLN A O 1
ATOM 2589 N N . PRO A 1 328 ? 12.273 11.531 -58.887 1.00 61.45 372 PRO A N 1
ATOM 2590 C CA . PRO A 1 328 ? 11.810 10.306 -59.536 1.00 57.55 372 PRO A CA 1
ATOM 2591 C C . PRO A 1 328 ? 10.436 10.625 -60.105 1.00 54.62 372 PRO A C 1
ATOM 2592 O O . PRO A 1 328 ? 9.773 11.558 -59.638 1.00 53.56 372 PRO A O 1
ATOM 2596 N N . ILE A 1 329 ? 10.009 9.882 -61.123 1.00 50.76 373 ILE A N 1
ATOM 2597 C CA . ILE A 1 329 ? 8.696 10.135 -61.711 1.00 44.51 373 ILE A CA 1
ATOM 2598 C C . ILE A 1 329 ? 7.618 9.705 -60.720 1.00 42.54 373 ILE A C 1
ATOM 2599 O O . ILE A 1 329 ? 7.682 8.618 -60.149 1.00 40.02 373 ILE A O 1
ATOM 2604 N N . PRO A 1 330 ? 6.632 10.571 -60.487 1.00 41.73 374 PRO A N 1
ATOM 2605 C CA . PRO A 1 330 ? 5.522 10.306 -59.572 1.00 42.51 374 PRO A CA 1
ATOM 2606 C C . PRO A 1 330 ? 4.721 9.086 -60.009 1.00 43.29 374 PRO A C 1
ATOM 2607 O O . PRO A 1 330 ? 4.449 8.901 -61.197 1.00 44.48 374 PRO A O 1
ATOM 2611 N N . THR A 1 331 ? 4.338 8.272 -59.038 1.00 42.55 375 THR A N 1
ATOM 2612 C CA . THR A 1 331 ? 3.573 7.068 -59.304 1.00 43.81 375 THR A CA 1
ATOM 2613 C C . THR A 1 331 ? 2.348 7.336 -60.161 1.00 44.10 375 THR A C 1
ATOM 2614 O O . THR A 1 331 ? 2.098 6.618 -61.118 1.00 44.11 375 THR A O 1
ATOM 2618 N N . GLU A 1 332 ? 1.576 8.359 -59.816 1.00 46.01 376 GLU A N 1
ATOM 2619 C CA . GLU A 1 332 ? 0.378 8.671 -60.597 1.00 47.33 376 GLU A CA 1
ATOM 2620 C C . GLU A 1 332 ? 0.718 8.928 -62.071 1.00 45.13 376 GLU A C 1
ATOM 2621 O O . GLU A 1 332 ? -0.078 8.631 -62.962 1.00 45.34 376 GLU A O 1
ATOM 2627 N N . THR A 1 333 ? 1.907 9.457 -62.331 1.00 42.80 377 THR A N 1
ATOM 2628 C CA . THR A 1 333 ? 2.326 9.709 -63.704 1.00 42.27 377 THR A CA 1
ATOM 2629 C C . THR A 1 333 ? 2.807 8.403 -64.346 1.00 40.46 377 THR A C 1
ATOM 2630 O O . THR A 1 333 ? 2.438 8.081 -65.469 1.00 38.60 377 THR A O 1
ATOM 2634 N N . PHE A 1 334 ? 3.622 7.648 -63.622 1.00 39.13 378 PHE A N 1
ATOM 2635 C CA . PHE A 1 334 ? 4.126 6.397 -64.157 1.00 38.87 378 PHE A CA 1
ATOM 2636 C C . PHE A 1 334 ? 3.031 5.391 -64.524 1.00 39.12 378 PHE A C 1
ATOM 2637 O O . PHE A 1 334 ? 3.123 4.741 -65.565 1.00 37.99 378 PHE A O 1
ATOM 2645 N N . GLN A 1 335 ? 1.998 5.269 -63.694 1.00 37.19 379 GLN A N 1
ATOM 2646 C CA . GLN A 1 335 ? 0.942 4.300 -63.975 1.00 39.55 379 GLN A CA 1
ATOM 2647 C C . GLN A 1 335 ? 0.144 4.583 -65.249 1.00 39.72 379 GLN A C 1
ATOM 2648 O O . GLN A 1 335 ? -0.278 3.657 -65.932 1.00 39.32 379 GLN A O 1
ATOM 2654 N N . VAL A 1 336 ? -0.069 5.858 -65.572 1.00 39.15 380 VAL A N 1
ATOM 2655 C CA . VAL A 1 336 ? -0.790 6.191 -66.788 1.00 36.37 380 VAL A CA 1
ATOM 2656 C C . VAL A 1 336 ? 0.101 5.766 -67.955 1.00 35.29 380 VAL A C 1
ATOM 2657 O O . VAL A 1 336 ? -0.338 5.100 -68.899 1.00 36.63 380 VAL A O 1
ATOM 2661 N N . ALA A 1 337 ? 1.366 6.137 -67.874 1.00 32.85 381 ALA A N 1
ATOM 2662 C CA . ALA A 1 337 ? 2.319 5.804 -68.916 1.00 34.56 381 ALA A CA 1
ATOM 2663 C C . ALA A 1 337 ? 2.494 4.290 -69.071 1.00 35.73 381 ALA A C 1
ATOM 2664 O O . ALA A 1 337 ? 2.514 3.768 -70.189 1.00 34.58 381 ALA A O 1
ATOM 2666 N N . ASP A 1 338 ? 2.613 3.587 -67.943 1.00 36.12 382 ASP A N 1
ATOM 2667 C CA . ASP A 1 338 ? 2.810 2.146 -67.967 1.00 36.41 382 ASP A CA 1
ATOM 2668 C C . ASP A 1 338 ? 1.598 1.400 -68.535 1.00 37.10 382 ASP A C 1
ATOM 2669 O O . ASP A 1 338 ? 1.748 0.324 -69.106 1.00 36.88 382 ASP A O 1
ATOM 2674 N N . ARG A 1 339 ? 0.403 1.968 -68.377 1.00 36.00 383 ARG A N 1
ATOM 2675 C CA . ARG A 1 339 ? -0.796 1.338 -68.923 1.00 36.64 383 ARG A CA 1
ATOM 2676 C C . ARG A 1 339 ? -1.124 1.785 -70.374 1.00 36.92 383 ARG A C 1
ATOM 2677 O O . ARG A 1 339 ? -1.729 1.029 -71.129 1.00 37.19 383 ARG A O 1
ATOM 2685 N N . HIS A 1 340 ? -0.725 2.997 -70.757 1.00 34.94 384 HIS A N 1
ATOM 2686 C CA . HIS A 1 340 ? -0.984 3.511 -72.108 1.00 34.70 384 HIS A CA 1
ATOM 2687 C C . HIS A 1 340 ? 0.309 4.114 -72.689 1.00 33.39 384 HIS A C 1
ATOM 2688 O O . HIS A 1 340 ? 0.456 5.330 -72.789 1.00 34.62 384 HIS A O 1
ATOM 2695 N N . PRO A 1 341 ? 1.257 3.264 -73.091 1.00 32.50 385 PRO A N 1
ATOM 2696 C CA . PRO A 1 341 ? 2.524 3.766 -73.643 1.00 31.38 385 PRO A CA 1
ATOM 2697 C C . PRO A 1 341 ? 2.520 4.266 -75.091 1.00 31.08 385 PRO A C 1
ATOM 2698 O O . PRO A 1 341 ? 3.502 4.865 -75.547 1.00 33.72 385 PRO A O 1
ATOM 2702 N N . GLU A 1 342 ? 1.445 4.029 -75.824 1.00 31.94 386 GLU A N 1
ATOM 2703 C CA . GLU A 1 342 ? 1.389 4.505 -77.203 1.00 34.10 386 GLU A CA 1
ATOM 2704 C C . GLU A 1 342 ? 0.660 5.837 -77.285 1.00 33.48 386 GLU A C 1
ATOM 2705 O O . GLU A 1 342 ? -0.442 5.983 -76.749 1.00 35.11 386 GLU A O 1
ATOM 2711 N N . VAL A 1 343 ? 1.276 6.810 -77.935 1.00 31.54 387 VAL A N 1
ATOM 2712 C CA . VAL A 1 343 ? 0.606 8.091 -78.095 1.00 32.23 387 VAL A CA 1
ATOM 2713 C C . VAL A 1 343 ? -0.334 7.850 -79.269 1.00 34.01 387 VAL A C 1
ATOM 2714 O O . VAL A 1 343 ? -0.062 7.010 -80.141 1.00 33.41 387 VAL A O 1
ATOM 2718 N N . ALA A 1 344 ? -1.459 8.541 -79.274 1.00 33.52 388 ALA A N 1
ATOM 2719 C CA . ALA A 1 344 ? -2.425 8.327 -80.317 1.00 36.04 388 ALA A CA 1
ATOM 2720 C C . ALA A 1 344 ? -2.053 8.923 -81.674 1.00 37.67 388 ALA A C 1
ATOM 2721 O O . ALA A 1 344 ? -2.379 8.335 -82.703 1.00 36.59 388 ALA A O 1
ATOM 2723 N N . GLN A 1 345 ? -1.362 10.064 -81.703 1.00 38.63 389 GLN A N 1
ATOM 2724 C CA . GLN A 1 345 ? -1.043 10.629 -82.999 1.00 39.80 389 GLN A CA 1
ATOM 2725 C C . GLN A 1 345 ? 0.228 10.082 -83.589 1.00 38.77 389 GLN A C 1
ATOM 2726 O O . GLN A 1 345 ? 1.219 9.843 -82.898 1.00 38.72 389 GLN A O 1
ATOM 2732 N N . ARG A 1 346 ? 0.161 9.863 -84.898 1.00 36.46 390 ARG A N 1
ATOM 2733 C CA . ARG A 1 346 ? 1.258 9.325 -85.669 1.00 34.06 390 ARG A CA 1
ATOM 2734 C C . ARG A 1 346 ? 2.333 10.352 -86.026 1.00 33.86 390 ARG A C 1
ATOM 2735 O O . ARG A 1 346 ? 2.061 11.544 -86.121 1.00 30.04 390 ARG A O 1
ATOM 2743 N N . VAL A 1 347 ? 3.556 9.860 -86.214 1.00 31.31 391 VAL A N 1
ATOM 2744 C CA . VAL A 1 347 ? 4.655 10.695 -86.599 1.00 34.35 391 VAL A CA 1
ATOM 2745 C C . VAL A 1 347 ? 4.677 10.593 -88.113 1.00 37.19 391 VAL A C 1
ATOM 2746 O O . VAL A 1 347 ? 4.859 9.504 -88.666 1.00 39.33 391 VAL A O 1
ATOM 2750 N N . GLU A 1 348 ? 4.472 11.725 -88.785 1.00 38.91 392 GLU A N 1
ATOM 2751 C CA . GLU A 1 348 ? 4.467 11.756 -90.236 1.00 39.29 392 GLU A CA 1
ATOM 2752 C C . GLU A 1 348 ? 5.709 12.437 -90.773 1.00 39.48 392 GLU A C 1
ATOM 2753 O O . GLU A 1 348 ? 6.440 13.093 -90.033 1.00 38.97 392 GLU A O 1
ATOM 2759 N N . PRO A 1 349 ? 5.967 12.288 -92.078 1.00 40.98 393 PRO A N 1
ATOM 2760 C CA . PRO A 1 349 ? 7.135 12.894 -92.730 1.00 42.18 393 PRO A CA 1
ATOM 2761 C C . PRO A 1 349 ? 7.157 14.422 -92.609 1.00 44.91 393 PRO A C 1
ATOM 2762 O O . PRO A 1 349 ? 6.128 15.052 -92.376 1.00 43.11 393 PRO A O 1
ATOM 2766 N N . MET A 1 350 ? 8.346 15.001 -92.779 1.00 49.18 394 MET A N 1
ATOM 2767 C CA . MET A 1 350 ? 8.547 16.449 -92.704 1.00 53.75 394 MET A CA 1
ATOM 2768 C C . MET A 1 350 ? 7.829 17.222 -93.807 1.00 56.59 394 MET A C 1
ATOM 2769 O O . MET A 1 350 ? 7.422 16.660 -94.822 1.00 55.68 394 MET A O 1
ATOM 2774 N N . GLY A 1 351 ? 7.729 18.531 -93.598 1.00 61.32 395 GLY A N 1
ATOM 2775 C CA . GLY A 1 351 ? 7.126 19.426 -94.573 1.00 65.45 395 GLY A CA 1
ATOM 2776 C C . GLY A 1 351 ? 5.697 19.162 -94.994 1.00 67.60 395 GLY A C 1
ATOM 2777 O O . GLY A 1 351 ? 5.119 18.122 -94.659 1.00 68.75 395 GLY A O 1
ATOM 2778 N N . PRO A 1 352 ? 5.095 20.113 -95.728 1.00 68.34 396 PRO A N 1
ATOM 2779 C CA . PRO A 1 352 ? 3.716 20.033 -96.228 1.00 67.58 396 PRO A CA 1
ATOM 2780 C C . PRO A 1 352 ? 3.640 18.786 -97.071 1.00 66.90 396 PRO A C 1
ATOM 2781 O O . PRO A 1 352 ? 4.638 18.397 -97.685 1.00 67.88 396 PRO A O 1
ATOM 2785 N N . LEU A 1 353 ? 2.472 18.164 -97.125 1.00 65.84 397 LEU A N 1
ATOM 2786 C CA . LEU A 1 353 ? 2.339 16.929 -97.893 1.00 66.36 397 LEU A CA 1
ATOM 2787 C C . LEU A 1 353 ? 3.301 15.911 -97.290 1.00 64.50 397 LEU A C 1
ATOM 2788 O O . LEU A 1 353 ? 4.424 15.719 -97.761 1.00 65.88 397 LEU A O 1
ATOM 2793 N N . LYS A 1 354 ? 2.855 15.280 -96.222 1.00 61.81 398 LYS A N 1
ATOM 2794 C CA . LYS A 1 354 ? 3.653 14.291 -95.526 1.00 59.15 398 LYS A CA 1
ATOM 2795 C C . LYS A 1 354 ? 3.684 13.030 -96.387 1.00 55.92 398 LYS A C 1
ATOM 2796 O O . LYS A 1 354 ? 2.882 12.108 -96.219 1.00 54.50 398 LYS A O 1
ATOM 2802 N N . THR A 1 355 ? 4.634 13.019 -97.321 1.00 52.07 399 THR A N 1
ATOM 2803 C CA . THR A 1 355 ? 4.795 11.940 -98.274 1.00 47.00 399 THR A CA 1
ATOM 2804 C C . THR A 1 355 ? 6.274 11.519 -98.411 1.00 45.13 399 THR A C 1
ATOM 2805 O O . THR A 1 355 ? 7.188 12.242 -98.017 1.00 42.19 399 THR A O 1
ATOM 2809 N N . PRO A 1 356 ? 6.523 10.321 -98.964 1.00 42.69 400 PRO A N 1
ATOM 2810 C CA . PRO A 1 356 ? 7.902 9.870 -99.112 1.00 41.57 400 PRO A CA 1
ATOM 2811 C C . PRO A 1 356 ? 8.675 10.709 -100.104 1.00 40.83 400 PRO A C 1
ATOM 2812 O O . PRO A 1 356 ? 8.093 11.321 -100.981 1.00 43.24 400 PRO A O 1
ATOM 2816 N N . LEU A 1 357 ? 9.994 10.727 -99.954 1.00 41.55 401 LEU A N 1
ATOM 2817 C CA . LEU A 1 357 ? 10.861 11.434 -100.869 1.00 43.09 401 LEU A CA 1
ATOM 2818 C C . LEU A 1 357 ? 10.636 10.740 -102.213 1.00 45.74 401 LEU A C 1
ATOM 2819 O O . LEU A 1 357 ? 10.607 11.374 -103.271 1.00 47.44 401 LEU A O 1
ATOM 2824 N N . PHE A 1 358 ? 10.475 9.423 -102.158 1.00 45.67 402 PHE A N 1
ATOM 2825 C CA . PHE A 1 358 ? 10.207 8.635 -103.343 1.00 46.26 402 PHE A CA 1
ATOM 2826 C C . PHE A 1 358 ? 10.048 7.183 -102.949 1.00 46.08 402 PHE A C 1
ATOM 2827 O O . PHE A 1 358 ? 10.462 6.770 -101.870 1.00 45.98 402 PHE A O 1
ATOM 2835 N N . HIS A 1 359 ? 9.423 6.421 -103.831 1.00 45.63 403 HIS A N 1
ATOM 2836 C CA . HIS A 1 359 ? 9.210 5.007 -103.610 1.00 45.22 403 HIS A CA 1
ATOM 2837 C C . HIS A 1 359 ? 9.468 4.338 -104.940 1.00 45.02 403 HIS A C 1
ATOM 2838 O O . HIS A 1 359 ? 9.345 4.977 -105.988 1.00 45.31 403 HIS A O 1
ATOM 2845 N N . SER A 1 360 ? 9.853 3.067 -104.897 1.00 44.41 404 SER A N 1
ATOM 2846 C CA . SER A 1 360 ? 10.121 2.322 -106.108 1.00 44.00 404 SER A CA 1
ATOM 2847 C C . SER A 1 360 ? 9.811 0.859 -105.866 1.00 43.65 404 SER A C 1
ATOM 2848 O O . SER A 1 360 ? 9.466 0.471 -104.749 1.00 43.13 404 SER A O 1
ATOM 2851 N N . LYS A 1 361 ? 9.927 0.045 -106.911 1.00 42.86 405 LYS A N 1
ATOM 2852 C CA . LYS A 1 361 ? 9.637 -1.376 -106.772 1.00 42.75 405 LYS A CA 1
ATOM 2853 C C . LYS A 1 361 ? 10.850 -2.197 -106.390 1.00 40.43 405 LYS A C 1
ATOM 2854 O O . LYS A 1 361 ? 10.841 -3.414 -106.508 1.00 42.13 405 LYS A O 1
ATOM 2860 N N . TYR A 1 362 ? 11.896 -1.521 -105.926 1.00 37.62 406 TYR A N 1
ATOM 2861 C CA . TYR A 1 362 ? 13.112 -2.200 -105.481 1.00 34.32 406 TYR A CA 1
ATOM 2862 C C . TYR A 1 362 ? 12.971 -2.502 -103.980 1.00 33.61 406 TYR A C 1
ATOM 2863 O O . TYR A 1 362 ? 12.211 -1.836 -103.269 1.00 31.79 406 TYR A O 1
ATOM 2872 N N . HIS A 1 363 ? 13.677 -3.512 -103.500 1.00 31.97 407 HIS A N 1
ATOM 2873 C CA . HIS A 1 363 ? 13.610 -3.868 -102.086 1.00 32.71 407 HIS A CA 1
ATOM 2874 C C . HIS A 1 363 ? 14.859 -3.309 -101.389 1.00 34.27 407 HIS A C 1
ATOM 2875 O O . HIS A 1 363 ? 15.914 -3.951 -101.398 1.00 34.86 407 HIS A O 1
ATOM 2882 N N . TYR A 1 364 ? 14.734 -2.118 -100.796 1.00 32.19 408 TYR A N 1
ATOM 2883 C CA . TYR A 1 364 ? 15.856 -1.477 -100.121 1.00 32.27 408 TYR A CA 1
ATOM 2884 C C . TYR A 1 364 ? 16.019 -1.934 -98.676 1.00 32.90 408 TYR A C 1
ATOM 2885 O O . TYR A 1 364 ? 15.031 -2.122 -97.977 1.00 35.15 408 TYR A O 1
ATOM 2894 N N . GLN A 1 365 ? 17.255 -2.083 -98.215 1.00 33.26 409 GLN A N 1
ATOM 2895 C CA . GLN A 1 365 ? 17.491 -2.506 -96.828 1.00 35.64 409 GLN A CA 1
ATOM 2896 C C . GLN A 1 365 ? 18.286 -1.540 -95.932 1.00 35.75 409 GLN A C 1
ATOM 2897 O O . GLN A 1 365 ? 18.170 -1.593 -94.706 1.00 35.58 409 GLN A O 1
ATOM 2903 N N . LYS A 1 366 ? 19.104 -0.673 -96.532 1.00 35.30 410 LYS A N 1
ATOM 2904 C CA . LYS A 1 366 ? 19.922 0.257 -95.748 1.00 34.43 410 LYS A CA 1
ATOM 2905 C C . LYS A 1 366 ? 20.047 1.612 -96.413 1.00 34.87 410 LYS A C 1
ATOM 2906 O O . LYS A 1 366 ? 20.020 1.721 -97.634 1.00 34.09 410 LYS A O 1
ATOM 2912 N N . VAL A 1 367 ? 20.205 2.646 -95.602 1.00 35.17 411 VAL A N 1
ATOM 2913 C CA . VAL A 1 367 ? 20.335 3.992 -96.148 1.00 35.87 411 VAL A CA 1
ATOM 2914 C C . VAL A 1 367 ? 21.394 4.862 -95.448 1.00 36.83 411 VAL A C 1
ATOM 2915 O O . VAL A 1 367 ? 21.614 4.762 -94.237 1.00 35.46 411 VAL A O 1
ATOM 2919 N N . ALA A 1 368 ? 22.045 5.706 -96.242 1.00 38.76 412 ALA A N 1
ATOM 2920 C CA . ALA A 1 368 ? 23.061 6.643 -95.768 1.00 40.71 412 ALA A CA 1
ATOM 2921 C C . ALA A 1 368 ? 22.871 7.914 -96.600 1.00 42.15 412 ALA A C 1
ATOM 2922 O O . ALA A 1 368 ? 22.608 7.839 -97.807 1.00 42.52 412 ALA A O 1
ATOM 2924 N N . VAL A 1 369 ? 22.981 9.073 -95.960 1.00 43.28 413 VAL A N 1
ATOM 2925 C CA . VAL A 1 369 ? 22.805 10.345 -96.665 1.00 43.22 413 VAL A CA 1
ATOM 2926 C C . VAL A 1 369 ? 23.983 11.291 -96.531 1.00 43.86 413 VAL A C 1
ATOM 2927 O O . VAL A 1 369 ? 24.541 11.473 -95.449 1.00 44.25 413 VAL A O 1
ATOM 2931 N N . HIS A 1 370 ? 24.338 11.911 -97.642 1.00 46.14 414 HIS A N 1
ATOM 2932 C CA . HIS A 1 370 ? 25.456 12.837 -97.686 1.00 48.08 414 HIS A CA 1
ATOM 2933 C C . HIS A 1 370 ? 25.016 14.201 -98.202 1.00 48.71 414 HIS A C 1
ATOM 2934 O O . HIS A 1 370 ? 24.496 14.307 -99.307 1.00 47.72 414 HIS A O 1
ATOM 2941 N N . ARG A 1 371 ? 25.185 15.236 -97.379 1.00 51.23 415 ARG A N 1
ATOM 2942 C CA . ARG A 1 371 ? 24.842 16.596 -97.793 1.00 52.66 415 ARG A CA 1
ATOM 2943 C C . ARG A 1 371 ? 26.100 17.075 -98.482 1.00 53.13 415 ARG A C 1
ATOM 2944 O O . ARG A 1 371 ? 27.191 16.963 -97.936 1.00 54.72 415 ARG A O 1
ATOM 2952 N N . MET A 1 372 ? 25.958 17.597 -99.686 1.00 53.87 416 MET A N 1
ATOM 2953 C CA . MET A 1 372 ? 27.128 18.023 -100.421 1.00 54.82 416 MET A CA 1
ATOM 2954 C C . MET A 1 372 ? 26.832 19.276 -101.220 1.00 54.79 416 MET A C 1
ATOM 2955 O O . MET A 1 372 ? 25.661 19.651 -101.405 1.00 54.80 416 MET A O 1
ATOM 2960 N N . GLN A 1 373 ? 27.893 19.946 -101.656 1.00 54.81 417 GLN A N 1
ATOM 2961 C CA . GLN A 1 373 ? 27.731 21.153 -102.457 1.00 57.12 417 GLN A CA 1
ATOM 2962 C C . GLN A 1 373 ? 28.263 20.899 -103.852 1.00 58.66 417 GLN A C 1
ATOM 2963 O O . GLN A 1 373 ? 29.335 20.302 -104.030 1.00 58.10 417 GLN A O 1
ATOM 2969 N N . ALA A 1 374 ? 27.496 21.330 -104.845 1.00 60.88 418 ALA A N 1
ATOM 2970 C CA . ALA A 1 374 ? 27.904 21.170 -106.235 1.00 64.20 418 ALA A CA 1
ATOM 2971 C C . ALA A 1 374 ? 28.957 22.238 -106.529 1.00 66.27 418 ALA A C 1
ATOM 2972 O O . ALA A 1 374 ? 29.109 23.199 -105.762 1.00 65.60 418 ALA A O 1
ATOM 2974 N N . SER A 1 375 ? 29.678 22.057 -107.632 1.00 68.58 419 SER A N 1
ATOM 2975 C CA . SER A 1 375 ? 30.723 22.988 -108.047 1.00 70.69 419 SER A CA 1
ATOM 2976 C C . SER A 1 375 ? 30.272 24.442 -107.960 1.00 71.99 419 SER A C 1
ATOM 2977 O O . SER A 1 375 ? 31.063 25.328 -107.629 1.00 73.03 419 SER A O 1
ATOM 2980 N N . HIS A 1 376 ? 28.999 24.691 -108.244 1.00 73.05 420 HIS A N 1
ATOM 2981 C CA . HIS A 1 376 ? 28.495 26.048 -108.189 1.00 74.37 420 HIS A CA 1
ATOM 2982 C C . HIS A 1 376 ? 27.840 26.402 -106.855 1.00 74.53 420 HIS A C 1
ATOM 2983 O O . HIS A 1 376 ? 26.922 27.225 -106.790 1.00 74.40 420 HIS A O 1
ATOM 2990 N N . GLY A 1 377 ? 28.330 25.770 -105.787 1.00 74.41 421 GLY A N 1
ATOM 2991 C CA . GLY A 1 377 ? 27.831 26.031 -104.443 1.00 72.57 421 GLY A CA 1
ATOM 2992 C C . GLY A 1 377 ? 26.464 25.493 -104.063 1.00 71.55 421 GLY A C 1
ATOM 2993 O O . GLY A 1 377 ? 26.060 25.588 -102.898 1.00 71.01 421 GLY A O 1
ATOM 2994 N N . GLU A 1 378 ? 25.741 24.934 -105.028 1.00 70.31 422 GLU A N 1
ATOM 2995 C CA . GLU A 1 378 ? 24.421 24.395 -104.735 1.00 69.55 422 GLU A CA 1
ATOM 2996 C C . GLU A 1 378 ? 24.542 23.191 -103.802 1.00 66.53 422 GLU A C 1
ATOM 2997 O O . GLU A 1 378 ? 25.508 22.424 -103.883 1.00 64.52 422 GLU A O 1
ATOM 3003 N N . THR A 1 379 ? 23.568 23.036 -102.909 1.00 63.70 423 THR A N 1
ATOM 3004 C CA . THR A 1 379 ? 23.577 21.909 -101.976 1.00 62.02 423 THR A CA 1
ATOM 3005 C C . THR A 1 379 ? 22.523 20.856 -102.324 1.00 59.55 423 THR A C 1
ATOM 3006 O O . THR A 1 379 ? 21.359 21.176 -102.610 1.00 57.06 423 THR A O 1
ATOM 3010 N N . PHE A 1 380 ? 22.956 19.602 -102.302 1.00 56.52 424 PHE A N 1
ATOM 3011 C CA . PHE A 1 380 ? 22.081 18.470 -102.608 1.00 55.17 424 PHE A CA 1
ATOM 3012 C C . PHE A 1 380 ? 22.226 17.401 -101.534 1.00 53.47 424 PHE A C 1
ATOM 3013 O O . PHE A 1 380 ? 23.286 17.262 -100.912 1.00 53.36 424 PHE A O 1
ATOM 3021 N N . HIS A 1 381 ? 21.157 16.645 -101.317 1.00 51.79 425 HIS A N 1
ATOM 3022 C CA . HIS A 1 381 ? 21.225 15.532 -100.381 1.00 49.47 425 HIS A CA 1
ATOM 3023 C C . HIS A 1 381 ? 21.224 14.291 -101.273 1.00 47.10 425 HIS A C 1
ATOM 3024 O O . HIS A 1 381 ? 20.327 14.106 -102.099 1.00 46.92 425 HIS A O 1
ATOM 3031 N N . VAL A 1 382 ? 22.248 13.463 -101.131 1.00 45.50 426 VAL A N 1
ATOM 3032 C CA . VAL A 1 382 ? 22.363 12.243 -101.930 1.00 43.67 426 VAL A CA 1
ATOM 3033 C C . VAL A 1 382 ? 22.206 10.977 -101.074 1.00 43.16 426 VAL A C 1
ATOM 3034 O O . VAL A 1 382 ? 22.955 10.750 -100.125 1.00 41.73 426 VAL A O 1
ATOM 3038 N N . LEU A 1 383 ? 21.224 10.161 -101.440 1.00 41.59 427 LEU A N 1
ATOM 3039 C CA . LEU A 1 383 ? 20.930 8.921 -100.728 1.00 39.11 427 LEU A CA 1
ATOM 3040 C C . LEU A 1 383 ? 21.677 7.729 -101.278 1.00 37.76 427 LEU A C 1
ATOM 3041 O O . LEU A 1 383 ? 21.819 7.585 -102.486 1.00 38.79 427 LEU A O 1
ATOM 3046 N N . TYR A 1 384 ? 22.160 6.877 -100.384 1.00 35.27 428 TYR A N 1
ATOM 3047 C CA . TYR A 1 384 ? 22.870 5.666 -100.774 1.00 35.01 428 TYR A CA 1
ATOM 3048 C C . TYR A 1 384 ? 22.057 4.509 -100.198 1.00 34.40 428 TYR A C 1
ATOM 3049 O O . TYR A 1 384 ? 21.963 4.341 -98.979 1.00 32.91 428 TYR A O 1
ATOM 3058 N N . LEU A 1 385 ? 21.470 3.725 -101.090 1.00 32.88 429 LEU A N 1
ATOM 3059 C CA . LEU A 1 385 ? 20.603 2.617 -100.694 1.00 32.82 429 LEU A CA 1
ATOM 3060 C C . LEU A 1 385 ? 21.046 1.257 -101.189 1.00 32.10 429 LEU A C 1
ATOM 3061 O O . LEU A 1 385 ? 21.355 1.086 -102.383 1.00 31.82 429 LEU A O 1
ATOM 3066 N N . THR A 1 386 ? 21.077 0.286 -100.283 1.00 30.37 430 THR A N 1
ATOM 3067 C CA . THR A 1 386 ? 21.416 -1.063 -100.687 1.00 32.37 430 THR A CA 1
ATOM 3068 C C . THR A 1 386 ? 20.118 -1.811 -100.990 1.00 32.98 430 THR A C 1
ATOM 3069 O O . THR A 1 386 ? 19.110 -1.595 -100.332 1.00 34.57 430 THR A O 1
ATOM 3073 N N . THR A 1 387 ? 20.132 -2.639 -102.025 1.00 33.09 431 THR A N 1
ATOM 3074 C CA . THR A 1 387 ? 18.980 -3.443 -102.387 1.00 33.09 431 THR A CA 1
ATOM 3075 C C . THR A 1 387 ? 19.291 -4.783 -101.762 1.00 35.49 431 THR A C 1
ATOM 3076 O O . THR A 1 387 ? 20.367 -4.971 -101.209 1.00 37.15 431 THR A O 1
ATOM 3080 N N . ASP A 1 388 ? 18.360 -5.719 -101.868 1.00 37.07 432 ASP A N 1
ATOM 3081 C CA . ASP A 1 388 ? 18.551 -7.046 -101.326 1.00 37.61 432 ASP A CA 1
ATOM 3082 C C . ASP A 1 388 ? 19.202 -7.913 -102.401 1.00 39.77 432 ASP A C 1
ATOM 3083 O O . ASP A 1 388 ? 19.299 -9.133 -102.256 1.00 41.65 432 ASP A O 1
ATOM 3088 N N . ARG A 1 389 ? 19.643 -7.269 -103.476 1.00 40.51 433 ARG A N 1
ATOM 3089 C CA . ARG A 1 389 ? 20.323 -7.954 -104.578 1.00 43.30 433 ARG A CA 1
ATOM 3090 C C . ARG A 1 389 ? 21.824 -7.665 -104.535 1.00 43.18 433 ARG A C 1
ATOM 3091 O O . ARG A 1 389 ? 22.556 -7.967 -105.477 1.00 45.10 433 ARG A O 1
ATOM 3099 N N . GLY A 1 390 ? 22.284 -7.069 -103.444 1.00 41.21 434 GLY A N 1
ATOM 3100 C CA . GLY A 1 390 ? 23.689 -6.763 -103.314 1.00 38.87 434 GLY A CA 1
ATOM 3101 C C . GLY A 1 390 ? 24.173 -5.564 -104.104 1.00 38.23 434 GLY A C 1
ATOM 3102 O O . GLY A 1 390 ? 25.361 -5.485 -104.422 1.00 40.71 434 GLY A O 1
ATOM 3103 N N . THR A 1 391 ? 23.288 -4.631 -104.427 1.00 35.38 435 THR A N 1
ATOM 3104 C CA . THR A 1 391 ? 23.710 -3.459 -105.171 1.00 35.63 435 THR A CA 1
ATOM 3105 C C . THR A 1 391 ? 23.406 -2.182 -104.401 1.00 35.37 435 THR A C 1
ATOM 3106 O O . THR A 1 391 ? 22.693 -2.202 -103.393 1.00 33.58 435 THR A O 1
ATOM 3110 N N . ILE A 1 392 ? 23.955 -1.074 -104.890 1.00 33.34 436 ILE A N 1
ATOM 3111 C CA . ILE A 1 392 ? 23.761 0.223 -104.263 1.00 33.23 436 ILE A CA 1
ATOM 3112 C C . ILE A 1 392 ? 23.108 1.155 -105.261 1.00 34.00 436 ILE A C 1
ATOM 3113 O O . ILE A 1 392 ? 23.440 1.140 -106.450 1.00 34.60 436 ILE A O 1
ATOM 3118 N N . HIS A 1 393 ? 22.166 1.956 -104.786 1.00 33.24 437 HIS A N 1
ATOM 3119 C CA . HIS A 1 393 ? 21.516 2.912 -105.649 1.00 35.13 437 HIS A CA 1
ATOM 3120 C C . HIS A 1 393 ? 21.863 4.305 -105.121 1.00 37.68 437 HIS A C 1
ATOM 3121 O O . HIS A 1 393 ? 21.829 4.556 -103.907 1.00 37.86 437 HIS A O 1
ATOM 3128 N N . LYS A 1 394 ? 22.211 5.204 -106.038 1.00 38.64 438 LYS A N 1
ATOM 3129 C CA . LYS A 1 394 ? 22.575 6.571 -105.688 1.00 38.07 438 LYS A CA 1
ATOM 3130 C C . LYS A 1 394 ? 21.450 7.474 -106.159 1.00 39.62 438 LYS A C 1
ATOM 3131 O O . LYS A 1 394 ? 21.317 7.732 -107.351 1.00 40.61 438 LYS A O 1
ATOM 3137 N N . VAL A 1 395 ? 20.630 7.948 -105.222 1.00 40.77 439 VAL A N 1
ATOM 3138 C CA . VAL A 1 395 ? 19.489 8.801 -105.539 1.00 38.35 439 VAL A CA 1
ATOM 3139 C C . VAL A 1 395 ? 19.694 10.223 -105.026 1.00 39.84 439 VAL A C 1
ATOM 3140 O O . VAL A 1 395 ? 20.227 10.421 -103.933 1.00 39.20 439 VAL A O 1
ATOM 3144 N N . VAL A 1 396 ? 19.288 11.210 -105.827 1.00 42.36 440 VAL A N 1
ATOM 3145 C CA . VAL A 1 396 ? 19.392 12.618 -105.446 1.00 43.62 440 VAL A CA 1
ATOM 3146 C C . VAL A 1 396 ? 18.026 13.052 -104.958 1.00 46.57 440 VAL A C 1
ATOM 3147 O O . VAL A 1 396 ? 17.044 12.955 -105.687 1.00 46.50 440 VAL A O 1
ATOM 3151 N N . GLU A 1 397 ? 17.975 13.531 -103.715 1.00 50.71 441 GLU A N 1
ATOM 3152 C CA . GLU A 1 397 ? 16.739 13.967 -103.073 1.00 54.68 441 GLU A CA 1
ATOM 3153 C C . GLU A 1 397 ? 16.044 15.123 -103.788 1.00 59.59 441 GLU A C 1
ATOM 3154 O O . GLU A 1 397 ? 16.690 16.077 -104.220 1.00 60.99 441 GLU A O 1
ATOM 3160 N N . PRO A 1 398 ? 14.796 15.162 -103.824 1.00 78.20 442 PRO A N 1
ATOM 3161 C CA . PRO A 1 398 ? 14.093 16.265 -104.493 1.00 82.06 442 PRO A CA 1
ATOM 3162 C C . PRO A 1 398 ? 14.155 17.563 -103.680 1.00 87.69 442 PRO A C 1
ATOM 3163 O O . PRO A 1 398 ? 14.310 17.516 -102.458 1.00 88.01 442 PRO A O 1
ATOM 3167 N N . GLY A 1 399 ? 14.020 18.712 -104.351 1.00 127.74 443 GLY A N 1
ATOM 3168 C CA . GLY A 1 399 ? 14.098 19.995 -103.659 1.00 135.13 443 GLY A CA 1
ATOM 3169 C C . GLY A 1 399 ? 12.916 20.960 -103.677 1.00 141.01 443 GLY A C 1
ATOM 3170 O O . GLY A 1 399 ? 12.093 20.944 -102.761 1.00 141.29 443 GLY A O 1
ATOM 3171 N N . GLU A 1 400 ? 12.848 21.815 -104.702 1.00 143.95 444 GLU A N 1
ATOM 3172 C CA . GLU A 1 400 ? 11.779 22.822 -104.857 1.00 150.00 444 GLU A CA 1
ATOM 3173 C C . GLU A 1 400 ? 10.357 22.307 -104.654 1.00 150.00 444 GLU A C 1
ATOM 3174 O O . GLU A 1 400 ? 9.887 22.164 -103.521 1.00 150.00 444 GLU A O 1
ATOM 3180 N N . GLN A 1 401 ? 9.668 22.056 -105.766 1.00 149.45 445 GLN A N 1
ATOM 3181 C CA . GLN A 1 401 ? 8.297 21.560 -105.718 1.00 150.00 445 GLN A CA 1
ATOM 3182 C C . GLN A 1 401 ? 7.986 20.479 -106.757 1.00 150.00 445 GLN A C 1
ATOM 3183 O O . GLN A 1 401 ? 8.857 19.706 -107.144 1.00 150.00 445 GLN A O 1
ATOM 3189 N N . GLU A 1 402 ? 6.738 20.446 -107.212 1.00 127.02 446 GLU A N 1
ATOM 3190 C CA . GLU A 1 402 ? 6.273 19.449 -108.169 1.00 127.30 446 GLU A CA 1
ATOM 3191 C C . GLU A 1 402 ? 7.194 19.173 -109.354 1.00 126.62 446 GLU A C 1
ATOM 3192 O O . GLU A 1 402 ? 7.163 18.080 -109.920 1.00 127.23 446 GLU A O 1
ATOM 3198 N N . HIS A 1 403 ? 8.010 20.148 -109.731 1.00 150.00 447 HIS A N 1
ATOM 3199 C CA . HIS A 1 403 ? 8.919 19.959 -110.858 1.00 150.00 447 HIS A CA 1
ATOM 3200 C C . HIS A 1 403 ? 10.132 19.116 -110.469 1.00 150.00 447 HIS A C 1
ATOM 3201 O O . HIS A 1 403 ? 10.806 18.540 -111.333 1.00 150.00 447 HIS A O 1
ATOM 3208 N N . SER A 1 404 ? 10.403 19.035 -109.168 1.00 111.14 448 SER A N 1
ATOM 3209 C CA . SER A 1 404 ? 11.535 18.259 -108.674 1.00 103.95 448 SER A CA 1
ATOM 3210 C C . SER A 1 404 ? 11.093 16.915 -108.116 1.00 98.47 448 SER A C 1
ATOM 3211 O O . SER A 1 404 ? 10.110 16.814 -107.381 1.00 97.53 448 SER A O 1
ATOM 3214 N N . PHE A 1 405 ? 11.840 15.886 -108.486 1.00 84.78 449 PHE A N 1
ATOM 3215 C CA . PHE A 1 405 ? 11.573 14.528 -108.058 1.00 78.14 449 PHE A CA 1
ATOM 3216 C C . PHE A 1 405 ? 12.901 13.882 -107.740 1.00 72.30 449 PHE A C 1
ATOM 3217 O O . PHE A 1 405 ? 13.953 14.399 -108.107 1.00 71.03 449 PHE A O 1
ATOM 3225 N N . ALA A 1 406 ? 12.824 12.807 -106.970 1.00 67.10 450 ALA A N 1
ATOM 3226 C CA . ALA A 1 406 ? 14.054 12.114 -106.629 1.00 61.65 450 ALA A CA 1
ATOM 3227 C C . ALA A 1 406 ? 14.580 11.601 -107.948 1.00 58.12 450 ALA A C 1
ATOM 3228 O O . ALA A 1 406 ? 13.803 11.260 -108.836 1.00 56.38 450 ALA A O 1
ATOM 3230 N N . PHE A 1 407 ? 15.898 11.563 -108.081 1.00 54.97 451 PHE A N 1
ATOM 3231 C CA . PHE A 1 407 ? 16.511 11.100 -109.310 1.00 51.97 451 PHE A CA 1
ATOM 3232 C C . PHE A 1 407 ? 17.480 9.978 -108.974 1.00 49.87 451 PHE A C 1
ATOM 3233 O O . PHE A 1 407 ? 18.480 10.202 -108.294 1.00 47.83 451 PHE A O 1
ATOM 3241 N N . ASN A 1 408 ? 17.168 8.772 -109.439 1.00 48.92 452 ASN A N 1
ATOM 3242 C CA . ASN A 1 408 ? 18.018 7.603 -109.200 1.00 47.09 452 ASN A CA 1
ATOM 3243 C C . ASN A 1 408 ? 19.059 7.636 -110.317 1.00 45.91 452 ASN A C 1
ATOM 3244 O O . ASN A 1 408 ? 18.804 7.171 -111.407 1.00 47.53 452 ASN A O 1
ATOM 3249 N N . ILE A 1 409 ? 20.237 8.168 -110.042 1.00 45.48 453 ILE A N 1
ATOM 3250 C CA . ILE A 1 409 ? 21.247 8.288 -111.074 1.00 45.97 453 ILE A CA 1
ATOM 3251 C C . ILE A 1 409 ? 22.088 7.073 -111.393 1.00 45.91 453 ILE A C 1
ATOM 3252 O O . ILE A 1 409 ? 22.659 6.985 -112.481 1.00 46.06 453 ILE A O 1
ATOM 3257 N N . MET A 1 410 ? 22.176 6.112 -110.484 1.00 45.83 454 MET A N 1
ATOM 3258 C CA . MET A 1 410 ? 23.038 4.982 -110.777 1.00 43.67 454 MET A CA 1
ATOM 3259 C C . MET A 1 410 ? 22.932 3.786 -109.845 1.00 41.74 454 MET A C 1
ATOM 3260 O O . MET A 1 410 ? 22.561 3.911 -108.674 1.00 40.87 454 MET A O 1
ATOM 3265 N N . GLU A 1 411 ? 23.260 2.623 -110.385 1.00 39.02 455 GLU A N 1
ATOM 3266 C CA . GLU A 1 411 ? 23.269 1.397 -109.613 1.00 39.64 455 GLU A CA 1
ATOM 3267 C C . GLU A 1 411 ? 24.661 0.829 -109.750 1.00 40.00 455 GLU A C 1
ATOM 3268 O O . GLU A 1 411 ? 25.270 0.914 -110.824 1.00 39.43 455 GLU A O 1
ATOM 3274 N N . ILE A 1 412 ? 25.178 0.247 -108.678 1.00 39.34 456 ILE A N 1
ATOM 3275 C CA . ILE A 1 412 ? 26.508 -0.316 -108.759 1.00 41.80 456 ILE A CA 1
ATOM 3276 C C . ILE A 1 412 ? 26.674 -1.607 -107.991 1.00 41.74 456 ILE A C 1
ATOM 3277 O O . ILE A 1 412 ? 26.116 -1.779 -106.909 1.00 43.73 456 ILE A O 1
ATOM 3282 N N . GLN A 1 413 ? 27.422 -2.524 -108.586 1.00 43.45 457 GLN A N 1
ATOM 3283 C CA . GLN A 1 413 ? 27.732 -3.811 -107.976 1.00 45.92 457 GLN A CA 1
ATOM 3284 C C . GLN A 1 413 ? 29.157 -3.565 -107.490 1.00 46.84 457 GLN A C 1
ATOM 3285 O O . GLN A 1 413 ? 30.098 -3.579 -108.268 1.00 47.34 457 GLN A O 1
ATOM 3291 N N . PRO A 1 414 ? 29.328 -3.336 -106.187 1.00 47.26 458 PRO A N 1
ATOM 3292 C CA . PRO A 1 414 ? 30.650 -3.054 -105.618 1.00 46.46 458 PRO A CA 1
ATOM 3293 C C . PRO A 1 414 ? 31.632 -4.167 -105.271 1.00 46.46 458 PRO A C 1
ATOM 3294 O O . PRO A 1 414 ? 32.741 -3.873 -104.833 1.00 46.22 458 PRO A O 1
ATOM 3298 N N . PHE A 1 415 ? 31.263 -5.429 -105.473 1.00 47.01 459 PHE A N 1
ATOM 3299 C CA . PHE A 1 415 ? 32.160 -6.520 -105.111 1.00 47.29 459 PHE A CA 1
ATOM 3300 C C . PHE A 1 415 ? 32.820 -7.263 -106.265 1.00 48.72 459 PHE A C 1
ATOM 3301 O O . PHE A 1 415 ? 32.328 -7.262 -107.385 1.00 48.40 459 PHE A O 1
ATOM 3309 N N . ARG A 1 416 ? 33.946 -7.905 -105.981 1.00 51.56 460 ARG A N 1
ATOM 3310 C CA . ARG A 1 416 ? 34.623 -8.696 -106.999 1.00 53.67 460 ARG A CA 1
ATOM 3311 C C . ARG A 1 416 ? 33.678 -9.863 -107.214 1.00 53.08 460 ARG A C 1
ATOM 3312 O O . ARG A 1 416 ? 33.462 -10.313 -108.333 1.00 53.53 460 ARG A O 1
ATOM 3320 N N . ARG A 1 417 ? 33.114 -10.343 -106.111 1.00 52.70 461 ARG A N 1
ATOM 3321 C CA . ARG A 1 417 ? 32.148 -11.442 -106.138 1.00 50.79 461 ARG A CA 1
ATOM 3322 C C . ARG A 1 417 ? 30.784 -10.919 -105.671 1.00 48.99 461 ARG A C 1
ATOM 3323 O O . ARG A 1 417 ? 30.620 -10.514 -104.519 1.00 48.55 461 ARG A O 1
ATOM 3331 N N . ALA A 1 418 ? 29.818 -10.914 -106.581 1.00 46.97 462 ALA A N 1
ATOM 3332 C CA . ALA A 1 418 ? 28.475 -10.437 -106.270 1.00 45.22 462 ALA A CA 1
ATOM 3333 C C . ALA A 1 418 ? 27.914 -11.177 -105.063 1.00 44.02 462 ALA A C 1
ATOM 3334 O O . ALA A 1 418 ? 27.868 -12.408 -105.034 1.00 43.81 462 ALA A O 1
ATOM 3336 N N . ALA A 1 419 ? 27.488 -10.409 -104.067 1.00 42.69 463 ALA A N 1
ATOM 3337 C CA . ALA A 1 419 ? 26.953 -10.972 -102.850 1.00 42.10 463 ALA A CA 1
ATOM 3338 C C . ALA A 1 419 ? 26.093 -9.943 -102.136 1.00 42.28 463 ALA A C 1
ATOM 3339 O O . ALA A 1 419 ? 26.059 -8.775 -102.514 1.00 41.67 463 ALA A O 1
ATOM 3341 N N . ALA A 1 420 ? 25.402 -10.389 -101.094 1.00 39.44 464 ALA A N 1
ATOM 3342 C CA . ALA A 1 420 ? 24.553 -9.507 -100.328 1.00 38.86 464 ALA A CA 1
ATOM 3343 C C . ALA A 1 420 ? 25.401 -8.532 -99.505 1.00 36.75 464 ALA A C 1
ATOM 3344 O O . ALA A 1 420 ? 26.431 -8.909 -98.949 1.00 36.07 464 ALA A O 1
ATOM 3346 N N . ILE A 1 421 ? 24.963 -7.280 -99.452 1.00 35.70 465 ILE A N 1
ATOM 3347 C CA . ILE A 1 421 ? 25.644 -6.246 -98.683 1.00 36.39 465 ILE A CA 1
ATOM 3348 C C . ILE A 1 421 ? 25.264 -6.424 -97.215 1.00 35.84 465 ILE A C 1
ATOM 3349 O O . ILE A 1 421 ? 24.112 -6.267 -96.841 1.00 34.83 465 ILE A O 1
ATOM 3354 N N . GLN A 1 422 ? 26.245 -6.756 -96.397 1.00 38.21 466 GLN A N 1
ATOM 3355 C CA . GLN A 1 422 ? 26.035 -7.005 -94.978 1.00 41.24 466 GLN A CA 1
ATOM 3356 C C . GLN A 1 422 ? 26.096 -5.774 -94.106 1.00 41.30 466 GLN A C 1
ATOM 3357 O O . GLN A 1 422 ? 25.428 -5.710 -93.073 1.00 40.20 466 GLN A O 1
ATOM 3363 N N . THR A 1 423 ? 26.921 -4.809 -94.509 1.00 41.16 467 THR A N 1
ATOM 3364 C CA . THR A 1 423 ? 27.059 -3.571 -93.760 1.00 40.46 467 THR A CA 1
ATOM 3365 C C . THR A 1 423 ? 27.344 -2.446 -94.733 1.00 40.98 467 THR A C 1
ATOM 3366 O O . THR A 1 423 ? 27.832 -2.673 -95.837 1.00 40.05 467 THR A O 1
ATOM 3370 N N . MET A 1 424 ? 27.028 -1.227 -94.319 1.00 41.57 468 MET A N 1
ATOM 3371 C CA . MET A 1 424 ? 27.283 -0.056 -95.133 1.00 42.03 468 MET A CA 1
ATOM 3372 C C . MET A 1 424 ? 27.537 1.131 -94.216 1.00 44.67 468 MET A C 1
ATOM 3373 O O . MET A 1 424 ? 26.780 1.371 -93.275 1.00 45.29 468 MET A O 1
ATOM 3378 N N . SER A 1 425 ? 28.612 1.867 -94.480 1.00 45.17 469 SER A N 1
ATOM 3379 C CA . SER A 1 425 ? 28.921 3.037 -93.678 1.00 46.25 469 SER A CA 1
ATOM 3380 C C . SER A 1 425 ? 29.506 4.113 -94.555 1.00 45.71 469 SER A C 1
ATOM 3381 O O . SER A 1 425 ? 30.483 3.890 -95.259 1.00 47.48 469 SER A O 1
ATOM 3384 N N . LEU A 1 426 ? 28.876 5.276 -94.504 1.00 45.58 470 LEU A N 1
ATOM 3385 C CA . LEU A 1 426 ? 29.258 6.449 -95.270 1.00 46.68 470 LEU A CA 1
ATOM 3386 C C . LEU A 1 426 ? 30.266 7.348 -94.516 1.00 48.07 470 LEU A C 1
ATOM 3387 O O . LEU A 1 426 ? 29.978 7.825 -93.405 1.00 46.90 470 LEU A O 1
ATOM 3392 N N . ASP A 1 427 ? 31.427 7.575 -95.132 1.00 48.66 471 ASP A N 1
ATOM 3393 C CA . ASP A 1 427 ? 32.482 8.431 -94.567 1.00 49.52 471 ASP A CA 1
ATOM 3394 C C . ASP A 1 427 ? 32.465 9.750 -95.343 1.00 50.50 471 ASP A C 1
ATOM 3395 O O . ASP A 1 427 ? 33.084 9.857 -96.403 1.00 49.89 471 ASP A O 1
ATOM 3400 N N . ALA A 1 428 ? 31.761 10.744 -94.820 1.00 51.98 472 ALA A N 1
ATOM 3401 C CA . ALA A 1 428 ? 31.656 12.042 -95.486 1.00 55.44 472 ALA A CA 1
ATOM 3402 C C . ALA A 1 428 ? 32.982 12.810 -95.488 1.00 58.42 472 ALA A C 1
ATOM 3403 O O . ALA A 1 428 ? 33.180 13.740 -96.280 1.00 60.17 472 ALA A O 1
ATOM 3405 N N . GLU A 1 429 ? 33.882 12.412 -94.598 1.00 59.62 473 GLU A N 1
ATOM 3406 C CA . GLU A 1 429 ? 35.190 13.040 -94.479 1.00 61.83 473 GLU A CA 1
ATOM 3407 C C . GLU A 1 429 ? 36.043 12.689 -95.692 1.00 60.51 473 GLU A C 1
ATOM 3408 O O . GLU A 1 429 ? 36.625 13.565 -96.331 1.00 60.59 473 GLU A O 1
ATOM 3414 N N . ARG A 1 430 ? 36.112 11.397 -96.000 1.00 58.87 474 ARG A N 1
ATOM 3415 C CA . ARG A 1 430 ? 36.888 10.923 -97.139 1.00 57.15 474 ARG A CA 1
ATOM 3416 C C . ARG A 1 430 ? 36.047 10.784 -98.402 1.00 56.27 474 ARG A C 1
ATOM 3417 O O . ARG A 1 430 ? 36.549 10.328 -99.425 1.00 56.19 474 ARG A O 1
ATOM 3425 N N . ARG A 1 431 ? 34.776 11.171 -98.333 1.00 56.54 475 ARG A N 1
ATOM 3426 C CA . ARG A 1 431 ? 33.896 11.041 -99.495 1.00 56.82 475 ARG A CA 1
ATOM 3427 C C . ARG A 1 431 ? 33.892 9.589 -100.002 1.00 55.72 475 ARG A C 1
ATOM 3428 O O . ARG A 1 431 ? 34.001 9.344 -101.206 1.00 57.75 475 ARG A O 1
ATOM 3436 N N . LYS A 1 432 ? 33.769 8.627 -99.091 1.00 54.03 476 LYS A N 1
ATOM 3437 C CA . LYS A 1 432 ? 33.768 7.223 -99.478 1.00 53.53 476 LYS A CA 1
ATOM 3438 C C . LYS A 1 432 ? 32.632 6.449 -98.825 1.00 52.51 476 LYS A C 1
ATOM 3439 O O . LYS A 1 432 ? 32.042 6.889 -97.838 1.00 54.19 476 LYS A O 1
ATOM 3445 N N . LEU A 1 433 ? 32.330 5.281 -99.376 1.00 49.67 477 LEU A N 1
ATOM 3446 C CA . LEU A 1 433 ? 31.268 4.447 -98.830 1.00 46.41 477 LEU A CA 1
ATOM 3447 C C . LEU A 1 433 ? 31.853 3.082 -98.557 1.00 43.80 477 LEU A C 1
ATOM 3448 O O . LEU A 1 433 ? 32.362 2.446 -99.461 1.00 45.17 477 LEU A O 1
ATOM 3453 N N . TYR A 1 434 ? 31.804 2.634 -97.314 1.00 41.30 478 TYR A N 1
ATOM 3454 C CA . TYR A 1 434 ? 32.346 1.323 -97.004 1.00 43.82 478 TYR A CA 1
ATOM 3455 C C . TYR A 1 434 ? 31.239 0.281 -96.968 1.00 44.16 478 TYR A C 1
ATOM 3456 O O . TYR A 1 434 ? 30.256 0.404 -96.224 1.00 44.93 478 TYR A O 1
ATOM 3465 N N . VAL A 1 435 ? 31.398 -0.733 -97.801 1.00 43.38 479 VAL A N 1
ATOM 3466 C CA . VAL A 1 435 ? 30.417 -1.794 -97.892 1.00 44.96 479 VAL A CA 1
ATOM 3467 C C . VAL A 1 435 ? 31.079 -3.140 -97.707 1.00 44.93 479 VAL A C 1
ATOM 3468 O O . VAL A 1 435 ? 32.180 -3.373 -98.208 1.00 45.96 479 VAL A O 1
ATOM 3472 N N . SER A 1 436 ? 30.412 -4.042 -97.007 1.00 44.23 480 SER A N 1
ATOM 3473 C CA . SER A 1 436 ? 31.004 -5.355 -96.814 1.00 45.64 480 SER A CA 1
ATOM 3474 C C . SER A 1 436 ? 30.020 -6.475 -97.095 1.00 46.27 480 SER A C 1
ATOM 3475 O O . SER A 1 436 ? 28.803 -6.293 -96.998 1.00 46.31 480 SER A O 1
ATOM 3478 N N . SER A 1 437 ? 30.567 -7.629 -97.456 1.00 44.78 481 SER A N 1
ATOM 3479 C CA . SER A 1 437 ? 29.776 -8.803 -97.740 1.00 45.20 481 SER A CA 1
ATOM 3480 C C . SER A 1 437 ? 30.341 -9.914 -96.856 1.00 47.21 481 SER A C 1
ATOM 3481 O O . SER A 1 437 ? 31.041 -9.635 -95.881 1.00 47.16 481 SER A O 1
ATOM 3484 N N . GLN A 1 438 ? 30.042 -11.159 -97.191 1.00 49.26 482 GLN A N 1
ATOM 3485 C CA . GLN A 1 438 ? 30.533 -12.296 -96.426 1.00 51.94 482 GLN A CA 1
ATOM 3486 C C . GLN A 1 438 ? 31.942 -12.688 -96.884 1.00 52.21 482 GLN A C 1
ATOM 3487 O O . GLN A 1 438 ? 32.604 -13.510 -96.238 1.00 50.06 482 GLN A O 1
ATOM 3493 N N . TRP A 1 439 ? 32.392 -12.102 -97.993 1.00 52.04 483 TRP A N 1
ATOM 3494 C CA . TRP A 1 439 ? 33.713 -12.421 -98.547 1.00 53.24 483 TRP A CA 1
ATOM 3495 C C . TRP A 1 439 ? 34.698 -11.267 -98.639 1.00 53.25 483 TRP A C 1
ATOM 3496 O O . TRP A 1 439 ? 35.903 -11.493 -98.667 1.00 55.29 483 TRP A O 1
ATOM 3507 N N . GLU A 1 440 ? 34.202 -10.035 -98.697 1.00 52.44 484 GLU A N 1
ATOM 3508 C CA . GLU A 1 440 ? 35.103 -8.909 -98.849 1.00 50.66 484 GLU A CA 1
ATOM 3509 C C . GLU A 1 440 ? 34.568 -7.596 -98.296 1.00 50.04 484 GLU A C 1
ATOM 3510 O O . GLU A 1 440 ? 33.424 -7.498 -97.852 1.00 49.07 484 GLU A O 1
ATOM 3516 N N . VAL A 1 441 ? 35.430 -6.587 -98.335 1.00 49.95 485 VAL A N 1
ATOM 3517 C CA . VAL A 1 441 ? 35.100 -5.238 -97.891 1.00 48.77 485 VAL A CA 1
ATOM 3518 C C . VAL A 1 441 ? 35.481 -4.384 -99.079 1.00 49.43 485 VAL A C 1
ATOM 3519 O O . VAL A 1 441 ? 36.510 -4.612 -99.713 1.00 49.96 485 VAL A O 1
ATOM 3523 N N . SER A 1 442 ? 34.648 -3.409 -99.397 1.00 49.73 486 SER A N 1
ATOM 3524 C CA . SER A 1 442 ? 34.919 -2.582 -100.548 1.00 49.99 486 SER A CA 1
ATOM 3525 C C . SER A 1 442 ? 34.731 -1.099 -100.269 1.00 50.18 486 SER A C 1
ATOM 3526 O O . SER A 1 442 ? 33.759 -0.686 -99.630 1.00 50.57 486 SER A O 1
ATOM 3529 N N . GLN A 1 443 ? 35.681 -0.302 -100.745 1.00 49.27 487 GLN A N 1
ATOM 3530 C CA . GLN A 1 443 ? 35.630 1.142 -100.565 1.00 49.41 487 GLN A CA 1
ATOM 3531 C C . GLN A 1 443 ? 35.111 1.789 -101.847 1.00 47.93 487 GLN A C 1
ATOM 3532 O O . GLN A 1 443 ? 35.781 1.753 -102.872 1.00 49.44 487 GLN A O 1
ATOM 3538 N N . VAL A 1 444 ? 33.929 2.387 -101.793 1.00 45.26 488 VAL A N 1
ATOM 3539 C CA . VAL A 1 444 ? 33.378 2.998 -102.982 1.00 46.80 488 VAL A CA 1
ATOM 3540 C C . VAL A 1 444 ? 33.358 4.521 -102.910 1.00 48.50 488 VAL A C 1
ATOM 3541 O O . VAL A 1 444 ? 32.792 5.108 -101.991 1.00 48.73 488 VAL A O 1
ATOM 3545 N N . PRO A 1 445 ? 33.985 5.183 -103.893 1.00 49.85 489 PRO A N 1
ATOM 3546 C CA . PRO A 1 445 ? 34.031 6.643 -103.918 1.00 50.36 489 PRO A CA 1
ATOM 3547 C C . PRO A 1 445 ? 32.654 7.224 -104.143 1.00 50.02 489 PRO A C 1
ATOM 3548 O O . PRO A 1 445 ? 31.890 6.712 -104.945 1.00 49.08 489 PRO A O 1
ATOM 3552 N N . LEU A 1 446 ? 32.340 8.293 -103.427 1.00 50.67 490 LEU A N 1
ATOM 3553 C CA . LEU A 1 446 ? 31.062 8.949 -103.604 1.00 53.20 490 LEU A CA 1
ATOM 3554 C C . LEU A 1 446 ? 31.172 9.781 -104.872 1.00 55.74 490 LEU A C 1
ATOM 3555 O O . LEU A 1 446 ? 30.163 10.143 -105.482 1.00 55.94 490 LEU A O 1
ATOM 3560 N N . ASP A 1 447 ? 32.411 10.084 -105.254 1.00 58.55 491 ASP A N 1
ATOM 3561 C CA . ASP A 1 447 ? 32.701 10.891 -106.436 1.00 62.07 491 ASP A CA 1
ATOM 3562 C C . ASP A 1 447 ? 33.260 10.036 -107.567 1.00 64.64 491 ASP A C 1
ATOM 3563 O O . ASP A 1 447 ? 34.333 10.325 -108.118 1.00 65.00 491 ASP A O 1
ATOM 3568 N N . LEU A 1 448 ? 32.524 8.979 -107.899 1.00 66.40 492 LEU A N 1
ATOM 3569 C CA . LEU A 1 448 ? 32.904 8.060 -108.967 1.00 68.05 492 LEU A CA 1
ATOM 3570 C C . LEU A 1 448 ? 32.225 8.567 -110.230 1.00 69.47 492 LEU A C 1
ATOM 3571 O O . LEU A 1 448 ? 31.001 8.692 -110.269 1.00 69.59 492 LEU A O 1
ATOM 3576 N N . CYS A 1 449 ? 33.009 8.873 -111.260 1.00 71.26 493 CYS A N 1
ATOM 3577 C CA . CYS A 1 449 ? 32.431 9.388 -112.488 1.00 71.61 493 CYS A CA 1
ATOM 3578 C C . CYS A 1 449 ? 33.069 8.929 -113.776 1.00 71.34 493 CYS A C 1
ATOM 3579 O O . CYS A 1 449 ? 32.733 9.424 -114.846 1.00 71.56 493 CYS A O 1
ATOM 3582 N N . GLU A 1 450 ? 33.993 7.986 -113.680 1.00 71.86 494 GLU A N 1
ATOM 3583 C CA . GLU A 1 450 ? 34.621 7.449 -114.876 1.00 72.44 494 GLU A CA 1
ATOM 3584 C C . GLU A 1 450 ? 33.520 6.620 -115.525 1.00 70.97 494 GLU A C 1
ATOM 3585 O O . GLU A 1 450 ? 33.635 6.209 -116.670 1.00 72.71 494 GLU A O 1
ATOM 3591 N N . VAL A 1 451 ? 32.451 6.393 -114.764 1.00 69.30 495 VAL A N 1
ATOM 3592 C CA . VAL A 1 451 ? 31.299 5.608 -115.200 1.00 67.68 495 VAL A CA 1
ATOM 3593 C C . VAL A 1 451 ? 30.448 6.248 -116.288 1.00 66.64 495 VAL A C 1
ATOM 3594 O O . VAL A 1 451 ? 29.861 5.547 -117.109 1.00 66.13 495 VAL A O 1
ATOM 3598 N N . TYR A 1 452 ? 30.361 7.571 -116.280 1.00 66.06 496 TYR A N 1
ATOM 3599 C CA . TYR A 1 452 ? 29.580 8.284 -117.286 1.00 66.97 496 TYR A CA 1
ATOM 3600 C C . TYR A 1 452 ? 30.523 8.573 -118.455 1.00 68.43 496 TYR A C 1
ATOM 3601 O O . TYR A 1 452 ? 31.500 9.312 -118.302 1.00 68.91 496 TYR A O 1
ATOM 3610 N N . GLY A 1 453 ? 30.240 7.992 -119.617 1.00 69.15 497 GLY A N 1
ATOM 3611 C CA . GLY A 1 453 ? 31.119 8.199 -120.749 1.00 70.87 497 GLY A CA 1
ATOM 3612 C C . GLY A 1 453 ? 30.513 8.715 -122.039 1.00 72.66 497 GLY A C 1
ATOM 3613 O O . GLY A 1 453 ? 31.076 8.505 -123.110 1.00 73.39 497 GLY A O 1
ATOM 3614 N N . GLY A 1 454 ? 29.381 9.395 -121.967 1.00 73.45 498 GLY A N 1
ATOM 3615 C CA . GLY A 1 454 ? 28.789 9.900 -123.192 1.00 75.30 498 GLY A CA 1
ATOM 3616 C C . GLY A 1 454 ? 29.387 11.232 -123.610 1.00 76.28 498 GLY A C 1
ATOM 3617 O O . GLY A 1 454 ? 28.663 12.123 -124.054 1.00 75.92 498 GLY A O 1
ATOM 3618 N N . GLY A 1 455 ? 30.703 11.376 -123.478 1.00 77.28 499 GLY A N 1
ATOM 3619 C CA . GLY A 1 455 ? 31.336 12.632 -123.840 1.00 79.59 499 GLY A CA 1
ATOM 3620 C C . GLY A 1 455 ? 30.917 13.712 -122.859 1.00 81.59 499 GLY A C 1
ATOM 3621 O O . GLY A 1 455 ? 30.509 13.398 -121.736 1.00 82.74 499 GLY A O 1
ATOM 3622 N N . CYS A 1 456 ? 31.002 14.977 -123.266 1.00 82.06 500 CYS A N 1
ATOM 3623 C CA . CYS A 1 456 ? 30.621 16.074 -122.383 1.00 82.73 500 CYS A CA 1
ATOM 3624 C C . CYS A 1 456 ? 29.142 15.973 -122.022 1.00 81.78 500 CYS A C 1
ATOM 3625 O O . CYS A 1 456 ? 28.756 16.135 -120.864 1.00 80.78 500 CYS A O 1
ATOM 3628 N N . HIS A 1 457 ? 28.319 15.703 -123.026 1.00 81.84 501 HIS A N 1
ATOM 3629 C CA . HIS A 1 457 ? 26.877 15.595 -122.836 1.00 82.24 501 HIS A CA 1
ATOM 3630 C C . HIS A 1 457 ? 26.484 14.476 -121.871 1.00 81.21 501 HIS A C 1
ATOM 3631 O O . HIS A 1 457 ? 25.597 14.654 -121.031 1.00 81.55 501 HIS A O 1
ATOM 3638 N N . GLY A 1 458 ? 27.140 13.326 -121.989 1.00 78.99 502 GLY A N 1
ATOM 3639 C CA . GLY A 1 458 ? 26.822 12.220 -121.109 1.00 76.72 502 GLY A CA 1
ATOM 3640 C C . GLY A 1 458 ? 27.126 12.597 -119.674 1.00 75.52 502 GLY A C 1
ATOM 3641 O O . GLY A 1 458 ? 26.309 12.403 -118.769 1.00 74.35 502 GLY A O 1
ATOM 3642 N N . CYS A 1 459 ? 28.311 13.162 -119.474 1.00 74.19 503 CYS A N 1
ATOM 3643 C CA . CYS A 1 459 ? 28.762 13.576 -118.153 1.00 72.25 503 CYS A CA 1
ATOM 3644 C C . CYS A 1 459 ? 27.749 14.484 -117.452 1.00 71.04 503 CYS A C 1
ATOM 3645 O O . CYS A 1 459 ? 27.412 14.255 -116.296 1.00 71.29 503 CYS A O 1
ATOM 3648 N N . LEU A 1 460 ? 27.244 15.495 -118.147 1.00 69.42 504 LEU A N 1
ATOM 3649 C CA . LEU A 1 460 ? 26.285 16.410 -117.538 1.00 68.66 504 LEU A CA 1
ATOM 3650 C C . LEU A 1 460 ? 24.878 15.830 -117.463 1.00 68.41 504 LEU A C 1
ATOM 3651 O O . LEU A 1 460 ? 24.105 16.157 -116.561 1.00 67.93 504 LEU A O 1
ATOM 3656 N N . MET A 1 461 ? 24.548 14.969 -118.419 1.00 67.80 505 MET A N 1
ATOM 3657 C CA . MET A 1 461 ? 23.238 14.337 -118.449 1.00 66.83 505 MET A CA 1
ATOM 3658 C C . MET A 1 461 ? 23.064 13.380 -117.265 1.00 64.83 505 MET A C 1
ATOM 3659 O O . MET A 1 461 ? 21.952 12.962 -116.946 1.00 63.73 505 MET A O 1
ATOM 3664 N N . SER A 1 462 ? 24.172 13.058 -116.606 1.00 62.44 506 SER A N 1
ATOM 3665 C CA . SER A 1 462 ? 24.156 12.150 -115.466 1.00 59.57 506 SER A CA 1
ATOM 3666 C C . SER A 1 462 ? 23.461 12.719 -114.234 1.00 57.74 506 SER A C 1
ATOM 3667 O O . SER A 1 462 ? 23.001 11.966 -113.383 1.00 56.92 506 SER A O 1
ATOM 3670 N N . ARG A 1 463 ? 23.393 14.044 -114.137 1.00 57.25 507 ARG A N 1
ATOM 3671 C CA . ARG A 1 463 ? 22.784 14.707 -112.984 1.00 55.96 507 ARG A CA 1
ATOM 3672 C C . ARG A 1 463 ? 23.513 14.350 -111.689 1.00 55.20 507 ARG A C 1
ATOM 3673 O O . ARG A 1 463 ? 22.972 14.553 -110.611 1.00 55.36 507 ARG A O 1
ATOM 3681 N N . ASP A 1 464 ? 24.722 13.811 -111.792 1.00 54.08 508 ASP A N 1
ATOM 3682 C CA . ASP A 1 464 ? 25.485 13.447 -110.607 1.00 55.19 508 ASP A CA 1
ATOM 3683 C C . ASP A 1 464 ? 26.233 14.688 -110.136 1.00 56.77 508 ASP A C 1
ATOM 3684 O O . ASP A 1 464 ? 27.280 15.036 -110.686 1.00 56.50 508 ASP A O 1
ATOM 3689 N N . PRO A 1 465 ? 25.727 15.348 -109.084 1.00 57.85 509 PRO A N 1
ATOM 3690 C CA . PRO A 1 465 ? 26.332 16.571 -108.529 1.00 57.96 509 PRO A CA 1
ATOM 3691 C C . PRO A 1 465 ? 27.810 16.492 -108.159 1.00 57.52 509 PRO A C 1
ATOM 3692 O O . PRO A 1 465 ? 28.460 17.516 -108.000 1.00 56.73 509 PRO A O 1
ATOM 3696 N N . TYR A 1 466 ? 28.337 15.282 -108.030 1.00 58.68 510 TYR A N 1
ATOM 3697 C CA . TYR A 1 466 ? 29.739 15.090 -107.668 1.00 59.98 510 TYR A CA 1
ATOM 3698 C C . TYR A 1 466 ? 30.710 15.298 -108.818 1.00 62.61 510 TYR A C 1
ATOM 3699 O O . TYR A 1 466 ? 31.923 15.249 -108.613 1.00 62.79 510 TYR A O 1
ATOM 3708 N N . CYS A 1 467 ? 30.212 15.507 -110.030 1.00 66.07 511 CYS A N 1
ATOM 3709 C CA . CYS A 1 467 ? 31.144 15.680 -111.129 1.00 69.56 511 CYS A CA 1
ATOM 3710 C C . CYS A 1 467 ? 30.753 16.572 -112.277 1.00 69.73 511 CYS A C 1
ATOM 3711 O O . CYS A 1 467 ? 29.600 16.966 -112.426 1.00 69.44 511 CYS A O 1
ATOM 3714 N N . GLY A 1 468 ? 31.756 16.855 -113.100 1.00 70.27 512 GLY A N 1
ATOM 3715 C CA . GLY A 1 468 ? 31.571 17.708 -114.251 1.00 73.84 512 GLY A CA 1
ATOM 3716 C C . GLY A 1 468 ? 32.637 17.435 -115.288 1.00 75.35 512 GLY A C 1
ATOM 3717 O O . GLY A 1 468 ? 33.537 16.618 -115.075 1.00 74.21 512 GLY A O 1
ATOM 3718 N N . TRP A 1 469 ? 32.530 18.136 -116.413 1.00 78.39 513 TRP A N 1
ATOM 3719 C CA . TRP A 1 469 ? 33.460 17.975 -117.519 1.00 81.11 513 TRP A CA 1
ATOM 3720 C C . TRP A 1 469 ? 34.624 18.954 -117.448 1.00 82.70 513 TRP A C 1
ATOM 3721 O O . TRP A 1 469 ? 34.429 20.164 -117.304 1.00 82.50 513 TRP A O 1
ATOM 3732 N N . ASP A 1 470 ? 35.837 18.419 -117.550 1.00 84.03 514 ASP A N 1
ATOM 3733 C CA . ASP A 1 470 ? 37.034 19.239 -117.511 1.00 85.95 514 ASP A CA 1
ATOM 3734 C C . ASP A 1 470 ? 38.244 18.451 -118.002 1.00 86.61 514 ASP A C 1
ATOM 3735 O O . ASP A 1 470 ? 38.364 17.254 -117.739 1.00 85.96 514 ASP A O 1
ATOM 3740 N N . GLN A 1 471 ? 39.137 19.133 -118.718 1.00 87.56 515 GLN A N 1
ATOM 3741 C CA . GLN A 1 471 ? 40.345 18.507 -119.249 1.00 87.67 515 GLN A CA 1
ATOM 3742 C C . GLN A 1 471 ? 40.002 17.346 -120.180 1.00 86.92 515 GLN A C 1
ATOM 3743 O O . GLN A 1 471 ? 40.723 16.347 -120.238 1.00 86.42 515 GLN A O 1
ATOM 3749 N N . GLY A 1 472 ? 38.893 17.483 -120.902 1.00 86.01 516 GLY A N 1
ATOM 3750 C CA . GLY A 1 472 ? 38.484 16.444 -121.827 1.00 85.81 516 GLY A CA 1
ATOM 3751 C C . GLY A 1 472 ? 37.972 15.165 -121.186 1.00 85.86 516 GLY A C 1
ATOM 3752 O O . GLY A 1 472 ? 38.115 14.087 -121.759 1.00 86.20 516 GLY A O 1
ATOM 3753 N N . ARG A 1 473 ? 37.370 15.274 -120.005 1.00 85.39 517 ARG A N 1
ATOM 3754 C CA . ARG A 1 473 ? 36.835 14.100 -119.327 1.00 84.46 517 ARG A CA 1
ATOM 3755 C C . ARG A 1 473 ? 35.859 14.432 -118.206 1.00 82.94 517 ARG A C 1
ATOM 3756 O O . ARG A 1 473 ? 35.710 15.591 -117.816 1.00 83.35 517 ARG A O 1
ATOM 3764 N N . CYS A 1 474 ? 35.190 13.396 -117.705 1.00 80.54 518 CYS A N 1
ATOM 3765 C CA . CYS A 1 474 ? 34.219 13.523 -116.617 1.00 77.29 518 CYS A CA 1
ATOM 3766 C C . CYS A 1 474 ? 34.955 13.192 -115.330 1.00 75.37 518 CYS A C 1
ATOM 3767 O O . CYS A 1 474 ? 35.342 12.045 -115.115 1.00 73.93 518 CYS A O 1
ATOM 3770 N N . ILE A 1 475 ? 35.146 14.184 -114.469 1.00 74.58 519 ILE A N 1
ATOM 3771 C CA . ILE A 1 475 ? 35.885 13.934 -113.239 1.00 73.88 519 ILE A CA 1
ATOM 3772 C C . ILE A 1 475 ? 35.253 14.502 -111.970 1.00 71.63 519 ILE A C 1
ATOM 3773 O O . ILE A 1 475 ? 34.335 15.322 -112.021 1.00 69.47 519 ILE A O 1
ATOM 3778 N N . SER A 1 476 ? 35.764 14.039 -110.835 1.00 70.79 520 SER A N 1
ATOM 3779 C CA . SER A 1 476 ? 35.297 14.464 -109.518 1.00 71.38 520 SER A CA 1
ATOM 3780 C C . SER A 1 476 ? 35.578 15.935 -109.219 1.00 71.63 520 SER A C 1
ATOM 3781 O O . SER A 1 476 ? 36.704 16.405 -109.385 1.00 71.28 520 SER A O 1
ATOM 3784 N N . ILE A 1 477 ? 34.556 16.648 -108.760 1.00 72.47 521 ILE A N 1
ATOM 3785 C CA . ILE A 1 477 ? 34.684 18.061 -108.422 1.00 74.00 521 ILE A CA 1
ATOM 3786 C C . ILE A 1 477 ? 35.669 18.301 -107.275 1.00 76.34 521 ILE A C 1
ATOM 3787 O O . ILE A 1 477 ? 36.105 19.431 -107.049 1.00 77.12 521 ILE A O 1
ATOM 3792 N N . TYR A 1 478 ? 36.004 17.249 -106.539 1.00 79.25 522 TYR A N 1
ATOM 3793 C CA . TYR A 1 478 ? 36.949 17.375 -105.428 1.00 82.63 522 TYR A CA 1
ATOM 3794 C C . TYR A 1 478 ? 38.325 16.945 -105.921 1.00 85.20 522 TYR A C 1
ATOM 3795 O O . TYR A 1 478 ? 39.212 16.661 -105.123 1.00 84.81 522 TYR A O 1
ATOM 3804 N N . SER A 1 479 ? 38.513 16.917 -107.237 1.00 89.46 523 SER A N 1
ATOM 3805 C CA . SER A 1 479 ? 39.794 16.474 -107.788 1.00 94.44 523 SER A CA 1
ATOM 3806 C C . SER A 1 479 ? 40.954 17.452 -107.536 1.00 98.04 523 SER A C 1
ATOM 3807 O O . SER A 1 479 ? 41.851 17.152 -106.702 1.00 99.14 523 SER A O 1
ATOM 3810 N N . SER A 1 480 ? 40.957 18.600 -108.226 1.00 101.45 524 SER A N 1
ATOM 3811 C CA . SER A 1 480 ? 42.023 19.565 -107.986 1.00 105.38 524 SER A CA 1
ATOM 3812 C C . SER A 1 480 ? 41.829 20.986 -108.454 1.00 108.01 524 SER A C 1
ATOM 3813 O O . SER A 1 480 ? 41.935 21.907 -107.655 1.00 108.38 524 SER A O 1
ATOM 3816 N N . GLU A 1 481 ? 41.579 21.168 -109.745 1.00 111.20 525 GLU A N 1
ATOM 3817 C CA . GLU A 1 481 ? 41.443 22.494 -110.317 1.00 114.03 525 GLU A CA 1
ATOM 3818 C C . GLU A 1 481 ? 40.408 23.408 -109.669 1.00 115.17 525 GLU A C 1
ATOM 3819 O O . GLU A 1 481 ? 40.281 24.551 -110.073 1.00 115.60 525 GLU A O 1
ATOM 3825 N N . ARG A 1 482 ? 39.670 22.932 -108.672 1.00 116.29 526 ARG A N 1
ATOM 3826 C CA . ARG A 1 482 ? 38.677 23.785 -108.016 1.00 117.62 526 ARG A CA 1
ATOM 3827 C C . ARG A 1 482 ? 37.649 24.387 -108.981 1.00 117.79 526 ARG A C 1
ATOM 3828 O O . ARG A 1 482 ? 36.858 25.247 -108.590 1.00 117.87 526 ARG A O 1
ATOM 3836 N N . SER A 1 483 ? 37.661 23.948 -110.237 1.00 117.74 527 SER A N 1
ATOM 3837 C CA . SER A 1 483 ? 36.716 24.468 -111.221 1.00 117.61 527 SER A CA 1
ATOM 3838 C C . SER A 1 483 ? 36.519 23.533 -112.415 1.00 117.40 527 SER A C 1
ATOM 3839 O O . SER A 1 483 ? 37.469 23.217 -113.139 1.00 117.24 527 SER A O 1
ATOM 3842 N N . VAL A 1 484 ? 35.275 23.099 -112.609 1.00 116.73 528 VAL A N 1
ATOM 3843 C CA . VAL A 1 484 ? 34.910 22.208 -113.708 1.00 115.31 528 VAL A CA 1
ATOM 3844 C C . VAL A 1 484 ? 33.606 22.669 -114.349 1.00 114.73 528 VAL A C 1
ATOM 3845 O O . VAL A 1 484 ? 32.847 23.439 -113.755 1.00 114.49 528 VAL A O 1
ATOM 3849 N N . LEU A 1 485 ? 33.352 22.194 -115.565 1.00 114.00 529 LEU A N 1
ATOM 3850 C CA . LEU A 1 485 ? 32.134 22.549 -116.280 1.00 113.05 529 LEU A CA 1
ATOM 3851 C C . LEU A 1 485 ? 31.000 21.665 -115.785 1.00 112.61 529 LEU A C 1
ATOM 3852 O O . LEU A 1 485 ? 30.905 20.494 -116.151 1.00 112.28 529 LEU A O 1
ATOM 3857 N N . GLN A 1 486 ? 30.144 22.229 -114.943 1.00 112.16 530 GLN A N 1
ATOM 3858 C CA . GLN A 1 486 ? 29.031 21.474 -114.395 1.00 112.34 530 GLN A CA 1
ATOM 3859 C C . GLN A 1 486 ? 27.712 21.993 -114.953 1.00 113.30 530 GLN A C 1
ATOM 3860 O O . GLN A 1 486 ? 27.604 23.159 -115.327 1.00 113.45 530 GLN A O 1
ATOM 3866 N N . SER A 1 487 ? 26.713 21.118 -114.994 1.00 114.93 531 SER A N 1
ATOM 3867 C CA . SER A 1 487 ? 25.400 21.447 -115.545 1.00 116.91 531 SER A CA 1
ATOM 3868 C C . SER A 1 487 ? 24.460 22.276 -114.673 1.00 118.00 531 SER A C 1
ATOM 3869 O O . SER A 1 487 ? 24.753 22.578 -113.514 1.00 118.00 531 SER A O 1
ATOM 3872 N N . ILE A 1 488 ? 23.320 22.632 -115.265 1.00 119.55 532 ILE A N 1
ATOM 3873 C CA . ILE A 1 488 ? 22.282 23.413 -114.602 1.00 120.83 532 ILE A CA 1
ATOM 3874 C C . ILE A 1 488 ? 21.101 22.488 -114.311 1.00 122.18 532 ILE A C 1
ATOM 3875 O O . ILE A 1 488 ? 20.705 21.686 -115.159 1.00 122.19 532 ILE A O 1
ATOM 3880 N N . ASN A 1 489 ? 20.538 22.621 -113.115 1.00 123.84 533 ASN A N 1
ATOM 3881 C CA . ASN A 1 489 ? 19.408 21.805 -112.670 1.00 125.22 533 ASN A CA 1
ATOM 3882 C C . ASN A 1 489 ? 18.260 21.577 -113.661 1.00 125.35 533 ASN A C 1
ATOM 3883 O O . ASN A 1 489 ? 17.807 20.444 -113.834 1.00 125.64 533 ASN A O 1
ATOM 3888 N N . PRO A 1 490 ? 17.773 22.642 -114.324 1.00 125.36 534 PRO A N 1
ATOM 3889 C CA . PRO A 1 490 ? 16.668 22.472 -115.275 1.00 125.00 534 PRO A CA 1
ATOM 3890 C C . PRO A 1 490 ? 16.952 21.527 -116.436 1.00 124.49 534 PRO A C 1
ATOM 3891 O O . PRO A 1 490 ? 18.076 21.049 -116.606 1.00 124.28 534 PRO A O 1
ATOM 3895 N N . ALA A 1 491 ? 15.915 21.268 -117.228 1.00 123.84 535 ALA A N 1
ATOM 3896 C CA . ALA A 1 491 ? 16.018 20.389 -118.386 1.00 123.05 535 ALA A CA 1
ATOM 3897 C C . ALA A 1 491 ? 17.205 20.787 -119.257 1.00 122.75 535 ALA A C 1
ATOM 3898 O O . ALA A 1 491 ? 17.732 21.894 -119.140 1.00 122.52 535 ALA A O 1
ATOM 3900 N N . GLU A 1 492 ? 17.623 19.870 -120.123 1.00 122.60 536 GLU A N 1
ATOM 3901 C CA . GLU A 1 492 ? 18.744 20.101 -121.030 1.00 122.18 536 GLU A CA 1
ATOM 3902 C C . GLU A 1 492 ? 19.983 20.693 -120.348 1.00 120.85 536 GLU A C 1
ATOM 3903 O O . GLU A 1 492 ? 20.387 21.822 -120.631 1.00 120.59 536 GLU A O 1
ATOM 3909 N N . PRO A 1 493 ? 20.597 19.926 -119.432 1.00 119.68 537 PRO A N 1
ATOM 3910 C CA . PRO A 1 493 ? 21.795 20.322 -118.682 1.00 118.44 537 PRO A CA 1
ATOM 3911 C C . PRO A 1 493 ? 23.072 20.169 -119.514 1.00 117.15 537 PRO A C 1
ATOM 3912 O O . PRO A 1 493 ? 24.178 20.359 -119.012 1.00 117.05 537 PRO A O 1
ATOM 3916 N N . HIS A 1 494 ? 22.908 19.820 -120.785 1.00 115.64 538 HIS A N 1
ATOM 3917 C CA . HIS A 1 494 ? 24.039 19.617 -121.684 1.00 114.56 538 HIS A CA 1
ATOM 3918 C C . HIS A 1 494 ? 24.436 20.908 -122.384 1.00 114.08 538 HIS A C 1
ATOM 3919 O O . HIS A 1 494 ? 25.545 21.034 -122.906 1.00 113.82 538 HIS A O 1
ATOM 3926 N N . LYS A 1 495 ? 23.508 21.856 -122.405 1.00 113.50 539 LYS A N 1
ATOM 3927 C CA . LYS A 1 495 ? 23.712 23.139 -123.063 1.00 112.47 539 LYS A CA 1
ATOM 3928 C C . LYS A 1 495 ? 25.038 23.825 -122.753 1.00 111.35 539 LYS A C 1
ATOM 3929 O O . LYS A 1 495 ? 25.604 24.511 -123.608 1.00 110.92 539 LYS A O 1
ATOM 3935 N N . GLU A 1 496 ? 25.539 23.628 -121.539 1.00 109.84 540 GLU A N 1
ATOM 3936 C CA . GLU A 1 496 ? 26.780 24.262 -121.120 1.00 107.75 540 GLU A CA 1
ATOM 3937 C C . GLU A 1 496 ? 28.057 23.539 -121.547 1.00 105.73 540 GLU A C 1
ATOM 3938 O O . GLU A 1 496 ? 29.082 23.625 -120.872 1.00 105.19 540 GLU A O 1
ATOM 3944 N N . CYS A 1 497 ? 27.994 22.828 -122.669 1.00 103.76 541 CYS A N 1
ATOM 3945 C CA . CYS A 1 497 ? 29.162 22.120 -123.191 1.00 101.66 541 CYS A CA 1
ATOM 3946 C C . CYS A 1 497 ? 29.688 22.843 -124.428 1.00 101.75 541 CYS A C 1
ATOM 3947 O O . CYS A 1 497 ? 28.978 23.647 -125.042 1.00 101.61 541 CYS A O 1
ATOM 3950 N N . PRO A 1 498 ? 30.946 22.572 -124.805 1.00 101.60 542 PRO A N 1
ATOM 3951 C CA . PRO A 1 498 ? 31.535 23.216 -125.982 1.00 102.30 542 PRO A CA 1
ATOM 3952 C C . PRO A 1 498 ? 30.613 23.089 -127.199 1.00 103.04 542 PRO A C 1
ATOM 3953 O O . PRO A 1 498 ? 30.158 24.090 -127.754 1.00 103.89 542 PRO A O 1
ATOM 3957 N N . ASN A 1 499 ? 30.337 21.853 -127.603 1.00 103.09 543 ASN A N 1
ATOM 3958 C CA . ASN A 1 499 ? 29.458 21.600 -128.736 1.00 103.19 543 ASN A CA 1
ATOM 3959 C C . ASN A 1 499 ? 28.021 21.606 -128.226 1.00 103.08 543 ASN A C 1
ATOM 3960 O O . ASN A 1 499 ? 27.623 20.725 -127.471 1.00 103.43 543 ASN A O 1
ATOM 3965 N N . PRO A 1 500 ? 27.222 22.600 -128.638 1.00 103.26 544 PRO A N 1
ATOM 3966 C CA . PRO A 1 500 ? 25.823 22.712 -128.210 1.00 103.50 544 PRO A CA 1
ATOM 3967 C C . PRO A 1 500 ? 24.999 21.451 -128.468 1.00 103.64 544 PRO A C 1
ATOM 3968 O O . PRO A 1 500 ? 23.989 21.212 -127.802 1.00 104.05 544 PRO A O 1
ATOM 3972 N N . LYS A 1 501 ? 25.430 20.651 -129.439 1.00 103.05 545 LYS A N 1
ATOM 3973 C CA . LYS A 1 501 ? 24.735 19.414 -129.765 1.00 102.24 545 LYS A CA 1
ATOM 3974 C C . LYS A 1 501 ? 25.740 18.264 -129.772 1.00 100.78 545 LYS A C 1
ATOM 3975 O O . LYS A 1 501 ? 26.865 18.410 -130.250 1.00 101.71 545 LYS A O 1
ATOM 3981 N N . PRO A 1 502 ? 25.334 17.101 -129.240 1.00 99.05 546 PRO A N 1
ATOM 3982 C CA . PRO A 1 502 ? 26.116 15.862 -129.120 1.00 97.27 546 PRO A CA 1
ATOM 3983 C C . PRO A 1 502 ? 26.874 15.368 -130.348 1.00 94.81 546 PRO A C 1
ATOM 3984 O O . PRO A 1 502 ? 26.628 15.807 -131.470 1.00 94.02 546 PRO A O 1
ATOM 3988 N N . ASP A 1 503 ? 27.801 14.446 -130.107 1.00 92.35 547 ASP A N 1
ATOM 3989 C CA . ASP A 1 503 ? 28.616 13.868 -131.165 1.00 91.20 547 ASP A CA 1
ATOM 3990 C C . ASP A 1 503 ? 27.866 12.803 -131.946 1.00 89.22 547 ASP A C 1
ATOM 3991 O O . ASP A 1 503 ? 27.194 11.953 -131.363 1.00 87.90 547 ASP A O 1
ATOM 3996 N N . LYS A 1 504 ? 27.981 12.855 -133.269 1.00 87.22 548 LYS A N 1
ATOM 3997 C CA . LYS A 1 504 ? 27.322 11.869 -134.104 1.00 85.18 548 LYS A CA 1
ATOM 3998 C C . LYS A 1 504 ? 28.004 10.543 -133.832 1.00 83.09 548 LYS A C 1
ATOM 3999 O O . LYS A 1 504 ? 29.181 10.506 -133.466 1.00 82.84 548 LYS A O 1
ATOM 4005 N N . ALA A 1 505 ? 27.255 9.458 -133.998 1.00 80.07 549 ALA A N 1
ATOM 4006 C CA . ALA A 1 505 ? 27.785 8.126 -133.769 1.00 76.59 549 ALA A CA 1
ATOM 4007 C C . ALA A 1 505 ? 28.677 7.700 -134.924 1.00 74.51 549 ALA A C 1
ATOM 4008 O O . ALA A 1 505 ? 28.396 8.001 -136.084 1.00 74.37 549 ALA A O 1
ATOM 4010 N N . PRO A 1 506 ? 29.776 6.998 -134.616 1.00 72.65 550 PRO A N 1
ATOM 4011 C CA . PRO A 1 506 ? 30.693 6.535 -135.656 1.00 71.34 550 PRO A CA 1
ATOM 4012 C C . PRO A 1 506 ? 29.943 5.661 -136.654 1.00 70.89 550 PRO A C 1
ATOM 4013 O O . PRO A 1 506 ? 29.074 4.878 -136.269 1.00 72.24 550 PRO A O 1
ATOM 4017 N N . LEU A 1 507 ? 30.260 5.804 -137.935 1.00 69.46 551 LEU A N 1
ATOM 4018 C CA . LEU A 1 507 ? 29.594 5.007 -138.952 1.00 68.15 551 LEU A CA 1
ATOM 4019 C C . LEU A 1 507 ? 30.176 3.607 -139.007 1.00 67.27 551 LEU A C 1
ATOM 4020 O O . LEU A 1 507 ? 31.387 3.430 -138.908 1.00 67.11 551 LEU A O 1
ATOM 4025 N N . GLN A 1 508 ? 29.302 2.618 -139.153 1.00 66.43 552 GLN A N 1
ATOM 4026 C CA . GLN A 1 508 ? 29.718 1.224 -139.254 1.00 65.47 552 GLN A CA 1
ATOM 4027 C C . GLN A 1 508 ? 29.132 0.662 -140.533 1.00 64.05 552 GLN A C 1
ATOM 4028 O O . GLN A 1 508 ? 27.944 0.814 -140.798 1.00 64.43 552 GLN A O 1
ATOM 4034 N N . LYS A 1 509 ? 29.969 0.016 -141.327 1.00 63.97 553 LYS A N 1
ATOM 4035 C CA . LYS A 1 509 ? 29.526 -0.554 -142.585 1.00 64.18 553 LYS A CA 1
ATOM 4036 C C . LYS A 1 509 ? 29.597 -2.071 -142.554 1.00 63.37 553 LYS A C 1
ATOM 4037 O O . LYS A 1 509 ? 30.427 -2.653 -141.858 1.00 62.54 553 LYS A O 1
ATOM 4043 N N . VAL A 1 510 ? 28.719 -2.707 -143.316 1.00 62.13 554 VAL A N 1
ATOM 4044 C CA . VAL A 1 510 ? 28.696 -4.149 -143.389 1.00 62.65 554 VAL A CA 1
ATOM 4045 C C . VAL A 1 510 ? 28.084 -4.520 -144.730 1.00 63.96 554 VAL A C 1
ATOM 4046 O O . VAL A 1 510 ? 27.111 -3.903 -145.163 1.00 64.73 554 VAL A O 1
ATOM 4050 N N . SER A 1 511 ? 28.666 -5.517 -145.393 1.00 65.20 555 SER A N 1
ATOM 4051 C CA . SER A 1 511 ? 28.172 -5.971 -146.687 1.00 65.96 555 SER A CA 1
ATOM 4052 C C . SER A 1 511 ? 27.476 -7.319 -146.545 1.00 67.09 555 SER A C 1
ATOM 4053 O O . SER A 1 511 ? 28.002 -8.245 -145.925 1.00 67.10 555 SER A O 1
ATOM 4056 N N . LEU A 1 512 ? 26.291 -7.430 -147.125 1.00 68.56 556 LEU A N 1
ATOM 4057 C CA . LEU A 1 512 ? 25.537 -8.667 -147.043 1.00 70.43 556 LEU A CA 1
ATOM 4058 C C . LEU A 1 512 ? 24.842 -8.974 -148.353 1.00 71.64 556 LEU A C 1
ATOM 4059 O O . LEU A 1 512 ? 24.580 -8.076 -149.155 1.00 71.49 556 LEU A O 1
ATOM 4064 N N . ALA A 1 513 ? 24.541 -10.252 -148.547 1.00 72.72 557 ALA A N 1
ATOM 4065 C CA . ALA A 1 513 ? 23.856 -10.721 -149.737 1.00 75.13 557 ALA A CA 1
ATOM 4066 C C . ALA A 1 513 ? 22.368 -10.777 -149.409 1.00 76.08 557 ALA A C 1
ATOM 4067 O O . ALA A 1 513 ? 21.996 -10.842 -148.242 1.00 78.18 557 ALA A O 1
ATOM 4069 N N . PRO A 1 514 ? 21.495 -10.744 -150.429 1.00 76.96 558 PRO A N 1
ATOM 4070 C CA . PRO A 1 514 ? 20.053 -10.802 -150.164 1.00 75.48 558 PRO A CA 1
ATOM 4071 C C . PRO A 1 514 ? 19.634 -12.091 -149.468 1.00 74.98 558 PRO A C 1
ATOM 4072 O O . PRO A 1 514 ? 20.347 -13.091 -149.514 1.00 73.85 558 PRO A O 1
ATOM 4076 N N . ASN A 1 515 ? 18.471 -12.039 -148.825 1.00 74.71 559 ASN A N 1
ATOM 4077 C CA . ASN A 1 515 ? 17.894 -13.167 -148.101 1.00 74.77 559 ASN A CA 1
ATOM 4078 C C . ASN A 1 515 ? 18.716 -13.694 -146.926 1.00 73.22 559 ASN A C 1
ATOM 4079 O O . ASN A 1 515 ? 18.409 -14.748 -146.364 1.00 73.26 559 ASN A O 1
ATOM 4084 N N . SER A 1 516 ? 19.754 -12.962 -146.546 1.00 70.12 560 SER A N 1
ATOM 4085 C CA . SER A 1 516 ? 20.560 -13.387 -145.418 1.00 67.90 560 SER A CA 1
ATOM 4086 C C . SER A 1 516 ? 19.952 -12.808 -144.138 1.00 65.18 560 SER A C 1
ATOM 4087 O O . SER A 1 516 ? 19.490 -11.666 -144.114 1.00 64.11 560 SER A O 1
ATOM 4090 N N . ARG A 1 517 ? 19.944 -13.615 -143.082 1.00 61.55 561 ARG A N 1
ATOM 4091 C CA . ARG A 1 517 ? 19.407 -13.208 -141.788 1.00 56.65 561 ARG A CA 1
ATOM 4092 C C . ARG A 1 517 ? 20.429 -12.312 -141.075 1.00 53.55 561 ARG A C 1
ATOM 4093 O O . ARG A 1 517 ? 21.631 -12.498 -141.231 1.00 54.26 561 ARG A O 1
ATOM 4101 N N . TYR A 1 518 ? 19.965 -11.343 -140.300 1.00 49.94 562 TYR A N 1
ATOM 4102 C CA . TYR A 1 518 ? 20.897 -10.436 -139.629 1.00 46.96 562 TYR A CA 1
ATOM 4103 C C . TYR A 1 518 ? 20.244 -9.691 -138.452 1.00 44.64 562 TYR A C 1
ATOM 4104 O O . TYR A 1 518 ? 19.018 -9.733 -138.276 1.00 43.74 562 TYR A O 1
ATOM 4113 N N . TYR A 1 519 ? 21.052 -9.013 -137.644 1.00 41.52 563 TYR A N 1
ATOM 4114 C CA . TYR A 1 519 ? 20.492 -8.248 -136.533 1.00 40.81 563 TYR A CA 1
ATOM 4115 C C . TYR A 1 519 ? 21.403 -7.121 -136.132 1.00 40.63 563 TYR A C 1
ATOM 4116 O O . TYR A 1 519 ? 22.614 -7.197 -136.309 1.00 42.05 563 TYR A O 1
ATOM 4125 N N . LEU A 1 520 ? 20.793 -6.076 -135.589 1.00 42.44 564 LEU A N 1
ATOM 4126 C CA . LEU A 1 520 ? 21.492 -4.885 -135.142 1.00 44.11 564 LEU A CA 1
ATOM 4127 C C . LEU A 1 520 ? 21.224 -4.678 -133.657 1.00 44.91 564 LEU A C 1
ATOM 4128 O O . LEU A 1 520 ? 20.070 -4.619 -133.217 1.00 43.27 564 LEU A O 1
ATOM 4133 N N . SER A 1 521 ? 22.298 -4.565 -132.888 1.00 45.34 565 SER A N 1
ATOM 4134 C CA . SER A 1 521 ? 22.174 -4.384 -131.458 1.00 46.74 565 SER A CA 1
ATOM 4135 C C . SER A 1 521 ? 22.614 -3.004 -131.029 1.00 47.18 565 SER A C 1
ATOM 4136 O O . SER A 1 521 ? 23.637 -2.490 -131.474 1.00 48.87 565 SER A O 1
ATOM 4139 N N . CYS A 1 522 ? 21.835 -2.422 -130.131 1.00 48.05 566 CYS A N 1
ATOM 4140 C CA . CYS A 1 522 ? 22.098 -1.089 -129.624 1.00 49.39 566 CYS A CA 1
ATOM 4141 C C . CYS A 1 522 ? 22.088 -1.135 -128.093 1.00 49.45 566 CYS A C 1
ATOM 4142 O O . CYS A 1 522 ? 21.021 -1.109 -127.466 1.00 49.20 566 CYS A O 1
ATOM 4145 N N . PRO A 1 523 ? 23.267 -1.254 -127.473 1.00 49.68 567 PRO A N 1
ATOM 4146 C CA . PRO A 1 523 ? 23.278 -1.289 -126.005 1.00 50.45 567 PRO A CA 1
ATOM 4147 C C . PRO A 1 523 ? 22.680 -0.003 -125.469 1.00 51.06 567 PRO A C 1
ATOM 4148 O O . PRO A 1 523 ? 23.084 1.082 -125.873 1.00 53.93 567 PRO A O 1
ATOM 4152 N N . MET A 1 524 ? 21.703 -0.125 -124.580 1.00 50.51 568 MET A N 1
ATOM 4153 C CA . MET A 1 524 ? 21.024 1.043 -124.033 1.00 52.82 568 MET A CA 1
ATOM 4154 C C . MET A 1 524 ? 21.649 1.579 -122.741 1.00 54.64 568 MET A C 1
ATOM 4155 O O . MET A 1 524 ? 21.243 1.181 -121.646 1.00 56.04 568 MET A O 1
ATOM 4160 N N . GLU A 1 525 ? 22.619 2.483 -122.861 1.00 55.52 569 GLU A N 1
ATOM 4161 C CA . GLU A 1 525 ? 23.264 3.061 -121.686 1.00 57.55 569 GLU A CA 1
ATOM 4162 C C . GLU A 1 525 ? 22.287 3.764 -120.736 1.00 57.76 569 GLU A C 1
ATOM 4163 O O . GLU A 1 525 ? 22.132 3.358 -119.587 1.00 56.97 569 GLU A O 1
ATOM 4169 N N . SER A 1 526 ? 21.625 4.816 -121.204 1.00 57.58 570 SER A N 1
ATOM 4170 C CA . SER A 1 526 ? 20.688 5.525 -120.348 1.00 57.29 570 SER A CA 1
ATOM 4171 C C . SER A 1 526 ? 19.383 4.764 -120.205 1.00 57.18 570 SER A C 1
ATOM 4172 O O . SER A 1 526 ? 18.694 4.501 -121.188 1.00 57.63 570 SER A O 1
ATOM 4175 N N . ARG A 1 527 ? 19.043 4.416 -118.971 1.00 57.10 571 ARG A N 1
ATOM 4176 C CA . ARG A 1 527 ? 17.821 3.672 -118.703 1.00 57.24 571 ARG A CA 1
ATOM 4177 C C . ARG A 1 527 ? 16.612 4.585 -118.577 1.00 56.88 571 ARG A C 1
ATOM 4178 O O . ARG A 1 527 ? 15.536 4.143 -118.178 1.00 54.78 571 ARG A O 1
ATOM 4186 N N . HIS A 1 528 ? 16.801 5.858 -118.921 1.00 56.69 572 HIS A N 1
ATOM 4187 C CA . HIS A 1 528 ? 15.723 6.840 -118.848 1.00 56.94 572 HIS A CA 1
ATOM 4188 C C . HIS A 1 528 ? 15.340 7.322 -120.240 1.00 57.58 572 HIS A C 1
ATOM 4189 O O . HIS A 1 528 ? 14.504 8.212 -120.396 1.00 57.79 572 HIS A O 1
ATOM 4196 N N . ALA A 1 529 ? 15.954 6.724 -121.255 1.00 56.54 573 ALA A N 1
ATOM 4197 C CA . ALA A 1 529 ? 15.683 7.108 -122.625 1.00 54.34 573 ALA A CA 1
ATOM 4198 C C . ALA A 1 529 ? 14.901 6.049 -123.375 1.00 53.62 573 ALA A C 1
ATOM 4199 O O . ALA A 1 529 ? 14.870 4.881 -122.987 1.00 53.28 573 ALA A O 1
ATOM 4201 N N . THR A 1 530 ? 14.236 6.490 -124.437 1.00 52.27 574 THR A N 1
ATOM 4202 C CA . THR A 1 530 ? 13.502 5.601 -125.318 1.00 49.31 574 THR A CA 1
ATOM 4203 C C . THR A 1 530 ? 14.441 5.490 -126.523 1.00 48.28 574 THR A C 1
ATOM 4204 O O . THR A 1 530 ? 14.911 6.509 -127.038 1.00 45.29 574 THR A O 1
ATOM 4208 N N . TYR A 1 531 ? 14.734 4.256 -126.932 1.00 46.94 575 TYR A N 1
ATOM 4209 C CA . TYR A 1 531 ? 15.618 3.993 -128.063 1.00 46.13 575 TYR A CA 1
ATOM 4210 C C . TYR A 1 531 ? 14.824 3.524 -129.285 1.00 46.65 575 TYR A C 1
ATOM 4211 O O . TYR A 1 531 ? 13.914 2.698 -129.159 1.00 45.20 575 TYR A O 1
ATOM 4220 N N . SER A 1 532 ? 15.176 4.039 -130.461 1.00 47.50 576 SER A N 1
ATOM 4221 C CA . SER A 1 532 ? 14.474 3.652 -131.689 1.00 50.14 576 SER A CA 1
ATOM 4222 C C . SER A 1 532 ? 15.382 3.424 -132.897 1.00 49.82 576 SER A C 1
ATOM 4223 O O . SER A 1 532 ? 16.256 4.245 -133.192 1.00 51.36 576 SER A O 1
ATOM 4226 N N . TRP A 1 533 ? 15.160 2.309 -133.586 1.00 48.03 577 TRP A N 1
ATOM 4227 C CA . TRP A 1 533 ? 15.906 1.974 -134.795 1.00 48.17 577 TRP A CA 1
ATOM 4228 C C . TRP A 1 533 ? 15.162 2.592 -135.979 1.00 49.63 577 TRP A C 1
ATOM 4229 O O . TRP A 1 533 ? 13.966 2.362 -136.162 1.00 49.47 577 TRP A O 1
ATOM 4240 N N . ARG A 1 534 ? 15.867 3.361 -136.798 1.00 53.65 578 ARG A N 1
ATOM 4241 C CA . ARG A 1 534 ? 15.221 4.021 -137.928 1.00 57.17 578 ARG A CA 1
ATOM 4242 C C . ARG A 1 534 ? 15.835 3.717 -139.300 1.00 57.81 578 ARG A C 1
ATOM 4243 O O . ARG A 1 534 ? 17.049 3.786 -139.485 1.00 55.52 578 ARG A O 1
ATOM 4251 N N . HIS A 1 535 ? 14.972 3.370 -140.252 1.00 60.23 579 HIS A N 1
ATOM 4252 C CA . HIS A 1 535 ? 15.392 3.063 -141.619 1.00 62.30 579 HIS A CA 1
ATOM 4253 C C . HIS A 1 535 ? 14.429 3.708 -142.624 1.00 62.51 579 HIS A C 1
ATOM 4254 O O . HIS A 1 535 ? 13.216 3.479 -142.582 1.00 62.40 579 HIS A O 1
ATOM 4261 N N . LYS A 1 536 ? 14.977 4.501 -143.537 1.00 63.59 580 LYS A N 1
ATOM 4262 C CA . LYS A 1 536 ? 14.161 5.192 -144.533 1.00 63.05 580 LYS A CA 1
ATOM 4263 C C . LYS A 1 536 ? 13.169 6.109 -143.838 1.00 63.01 580 LYS A C 1
ATOM 4264 O O . LYS A 1 536 ? 12.043 6.263 -144.299 1.00 64.47 580 LYS A O 1
ATOM 4270 N N . GLU A 1 537 ? 13.578 6.698 -142.724 1.00 63.40 581 GLU A N 1
ATOM 4271 C CA . GLU A 1 537 ? 12.717 7.611 -141.978 1.00 65.17 581 GLU A CA 1
ATOM 4272 C C . GLU A 1 537 ? 11.587 6.945 -141.172 1.00 65.75 581 GLU A C 1
ATOM 4273 O O . GLU A 1 537 ? 10.776 7.637 -140.548 1.00 66.07 581 GLU A O 1
ATOM 4279 N N . ASN A 1 538 ? 11.522 5.612 -141.179 1.00 64.95 582 ASN A N 1
ATOM 4280 C CA . ASN A 1 538 ? 10.490 4.917 -140.402 1.00 64.86 582 ASN A CA 1
ATOM 4281 C C . ASN A 1 538 ? 11.131 4.126 -139.266 1.00 63.81 582 ASN A C 1
ATOM 4282 O O . ASN A 1 538 ? 12.252 3.625 -139.404 1.00 64.06 582 ASN A O 1
ATOM 4287 N N . VAL A 1 539 ? 10.436 4.019 -138.137 1.00 60.98 583 VAL A N 1
ATOM 4288 C CA . VAL A 1 539 ? 10.986 3.253 -137.029 1.00 58.90 583 VAL A CA 1
ATOM 4289 C C . VAL A 1 539 ? 10.598 1.802 -137.251 1.00 58.03 583 VAL A C 1
ATOM 4290 O O . VAL A 1 539 ? 9.446 1.498 -137.552 1.00 58.12 583 VAL A O 1
ATOM 4294 N N . GLU A 1 540 ? 11.568 0.909 -137.131 1.00 56.78 584 GLU A N 1
ATOM 4295 C CA . GLU A 1 540 ? 11.297 -0.502 -137.312 1.00 57.36 584 GLU A CA 1
ATOM 4296 C C . GLU A 1 540 ? 11.255 -1.199 -135.961 1.00 55.46 584 GLU A C 1
ATOM 4297 O O . GLU A 1 540 ? 10.679 -2.270 -135.822 1.00 54.51 584 GLU A O 1
ATOM 4303 N N . GLN A 1 541 ? 11.862 -0.575 -134.959 1.00 55.31 585 GLN A N 1
ATOM 4304 C CA . GLN A 1 541 ? 11.903 -1.163 -133.631 1.00 55.07 585 GLN A CA 1
ATOM 4305 C C . GLN A 1 541 ? 12.008 -0.067 -132.604 1.00 55.46 585 GLN A C 1
ATOM 4306 O O . GLN A 1 541 ? 12.776 0.887 -132.770 1.00 55.16 585 GLN A O 1
ATOM 4312 N N . SER A 1 542 ? 11.240 -0.200 -131.535 1.00 55.05 586 SER A N 1
ATOM 4313 C CA . SER A 1 542 ? 11.272 0.811 -130.495 1.00 57.01 586 SER A CA 1
ATOM 4314 C C . SER A 1 542 ? 11.358 0.162 -129.125 1.00 56.90 586 SER A C 1
ATOM 4315 O O . SER A 1 542 ? 10.616 -0.769 -128.827 1.00 56.26 586 SER A O 1
ATOM 4318 N N . CYS A 1 543 ? 12.271 0.665 -128.301 1.00 57.71 587 CYS A N 1
ATOM 4319 C CA . CYS A 1 543 ? 12.479 0.131 -126.965 1.00 59.41 587 CYS A CA 1
ATOM 4320 C C . CYS A 1 543 ? 12.296 1.187 -125.883 1.00 61.42 587 CYS A C 1
ATOM 4321 O O . CYS A 1 543 ? 13.090 2.123 -125.776 1.00 60.96 587 CYS A O 1
ATOM 4324 N N . GLU A 1 544 ? 11.260 1.023 -125.070 1.00 64.49 588 GLU A N 1
ATOM 4325 C CA . GLU A 1 544 ? 10.971 1.964 -123.986 1.00 67.41 588 GLU A CA 1
ATOM 4326 C C . GLU A 1 544 ? 11.707 1.588 -122.696 1.00 66.91 588 GLU A C 1
ATOM 4327 O O . GLU A 1 544 ? 12.084 0.433 -122.501 1.00 65.51 588 GLU A O 1
ATOM 4333 N N . PRO A 1 545 ? 11.907 2.564 -121.793 1.00 68.00 589 PRO A N 1
ATOM 4334 C CA . PRO A 1 545 ? 12.600 2.398 -120.502 1.00 69.43 589 PRO A CA 1
ATOM 4335 C C . PRO A 1 545 ? 12.310 1.135 -119.676 1.00 70.65 589 PRO A C 1
ATOM 4336 O O . PRO A 1 545 ? 13.199 0.627 -118.988 1.00 71.07 589 PRO A O 1
ATOM 4340 N N . GLY A 1 546 ? 11.087 0.624 -119.735 1.00 71.66 590 GLY A N 1
ATOM 4341 C CA . GLY A 1 546 ? 10.781 -0.580 -118.980 1.00 74.48 590 GLY A CA 1
ATOM 4342 C C . GLY A 1 546 ? 11.336 -1.824 -119.662 1.00 76.35 590 GLY A C 1
ATOM 4343 O O . GLY A 1 546 ? 10.965 -2.953 -119.329 1.00 75.52 590 GLY A O 1
ATOM 4344 N N . HIS A 1 547 ? 12.239 -1.607 -120.618 1.00 77.79 591 HIS A N 1
ATOM 4345 C CA . HIS A 1 547 ? 12.854 -2.689 -121.387 1.00 77.74 591 HIS A CA 1
ATOM 4346 C C . HIS A 1 547 ? 13.802 -3.513 -120.521 1.00 77.87 591 HIS A C 1
ATOM 4347 O O . HIS A 1 547 ? 14.773 -2.987 -119.959 1.00 77.01 591 HIS A O 1
ATOM 4354 N N . GLN A 1 548 ? 13.539 -4.861 -120.406 1.00 77.77 592 GLN A N 1
ATOM 4355 C CA . GLN A 1 548 ? 14.316 -5.797 -119.595 1.00 77.27 592 GLN A CA 1
ATOM 4356 C C . GLN A 1 548 ? 15.760 -5.944 -120.061 1.00 74.63 592 GLN A C 1
ATOM 4357 O O . GLN A 1 548 ? 16.690 -5.590 -119.336 1.00 73.71 592 GLN A O 1
ATOM 4363 N N . SER A 1 549 ? 15.904 -6.430 -121.290 1.00 71.55 593 SER A N 1
ATOM 4364 C CA . SER A 1 549 ? 17.230 -6.619 -121.860 1.00 67.46 593 SER A CA 1
ATOM 4365 C C . SER A 1 549 ? 17.938 -5.281 -121.964 1.00 63.99 593 SER A C 1
ATOM 4366 O O . SER A 1 549 ? 17.300 -4.238 -122.083 1.00 63.30 593 SER A O 1
ATOM 4369 N N . PRO A 1 550 ? 19.272 -5.297 -121.906 1.00 61.52 594 PRO A N 1
ATOM 4370 C CA . PRO A 1 550 ? 20.076 -4.076 -122.002 1.00 60.58 594 PRO A CA 1
ATOM 4371 C C . PRO A 1 550 ? 20.332 -3.635 -123.451 1.00 59.77 594 PRO A C 1
ATOM 4372 O O . PRO A 1 550 ? 21.076 -2.678 -123.684 1.00 60.19 594 PRO A O 1
ATOM 4376 N N . ASN A 1 551 ? 19.720 -4.324 -124.416 1.00 58.29 595 ASN A N 1
ATOM 4377 C CA . ASN A 1 551 ? 19.933 -3.999 -125.833 1.00 57.49 595 ASN A CA 1
ATOM 4378 C C . ASN A 1 551 ? 18.674 -3.843 -126.674 1.00 55.41 595 ASN A C 1
ATOM 4379 O O . ASN A 1 551 ? 17.748 -4.643 -126.567 1.00 56.11 595 ASN A O 1
ATOM 4384 N N . CYS A 1 552 ? 18.648 -2.811 -127.509 1.00 52.44 596 CYS A N 1
ATOM 4385 C CA . CYS A 1 552 ? 17.513 -2.605 -128.397 1.00 52.12 596 CYS A CA 1
ATOM 4386 C C . CYS A 1 552 ? 17.952 -3.254 -129.696 1.00 49.01 596 CYS A C 1
ATOM 4387 O O . CYS A 1 552 ? 18.865 -2.770 -130.363 1.00 47.08 596 CYS A O 1
ATOM 4390 N N . ILE A 1 553 ? 17.305 -4.360 -130.040 1.00 46.74 597 ILE A N 1
ATOM 4391 C CA . ILE A 1 553 ? 17.676 -5.113 -131.221 1.00 46.23 597 ILE A CA 1
ATOM 4392 C C . ILE A 1 553 ? 16.681 -5.082 -132.362 1.00 46.62 597 ILE A C 1
ATOM 4393 O O . ILE A 1 553 ? 15.495 -5.328 -132.176 1.00 48.45 597 ILE A O 1
ATOM 4398 N N . LEU A 1 554 ? 17.175 -4.768 -133.551 1.00 46.93 598 LEU A N 1
ATOM 4399 C CA . LEU A 1 554 ? 16.330 -4.759 -134.732 1.00 47.29 598 LEU A CA 1
ATOM 4400 C C . LEU A 1 554 ? 16.693 -6.031 -135.490 1.00 46.68 598 LEU A C 1
ATOM 4401 O O . LEU A 1 554 ? 17.857 -6.250 -135.819 1.00 46.17 598 LEU A O 1
ATOM 4406 N N . PHE A 1 555 ? 15.701 -6.882 -135.734 1.00 47.90 599 PHE A N 1
ATOM 4407 C CA . PHE A 1 555 ? 15.925 -8.138 -136.444 1.00 48.09 599 PHE A CA 1
ATOM 4408 C C . PHE A 1 555 ? 15.661 -8.044 -137.941 1.00 50.14 599 PHE A C 1
ATOM 4409 O O . PHE A 1 555 ? 14.731 -7.360 -138.375 1.00 52.29 599 PHE A O 1
ATOM 4417 N N . ILE A 1 556 ? 16.479 -8.735 -138.727 1.00 51.76 600 ILE A N 1
ATOM 4418 C CA . ILE A 1 556 ? 16.312 -8.750 -140.173 1.00 54.14 600 ILE A CA 1
ATOM 4419 C C . ILE A 1 556 ? 16.309 -10.181 -140.660 1.00 55.76 600 ILE A C 1
ATOM 4420 O O . ILE A 1 556 ? 17.353 -10.811 -140.800 1.00 56.70 600 ILE A O 1
ATOM 4425 N N . GLU A 1 557 ? 15.114 -10.686 -140.903 1.00 58.89 601 GLU A N 1
ATOM 4426 C CA . GLU A 1 557 ? 14.908 -12.044 -141.382 1.00 63.13 601 GLU A CA 1
ATOM 4427 C C . GLU A 1 557 ? 15.643 -12.542 -142.636 1.00 65.55 601 GLU A C 1
ATOM 4428 O O . GLU A 1 557 ? 16.658 -13.242 -142.536 1.00 67.05 601 GLU A O 1
ATOM 4434 N N . ASN A 1 558 ? 15.130 -12.206 -143.812 1.00 66.46 602 ASN A N 1
ATOM 4435 C CA . ASN A 1 558 ? 15.761 -12.637 -145.071 1.00 66.71 602 ASN A CA 1
ATOM 4436 C C . ASN A 1 558 ? 15.854 -11.221 -145.645 1.00 65.74 602 ASN A C 1
ATOM 4437 O O . ASN A 1 558 ? 14.842 -10.601 -145.968 1.00 66.22 602 ASN A O 1
ATOM 4442 N N . LEU A 1 559 ? 17.075 -10.720 -145.779 1.00 64.89 603 LEU A N 1
ATOM 4443 C CA . LEU A 1 559 ? 17.297 -9.374 -146.293 1.00 65.99 603 LEU A CA 1
ATOM 4444 C C . LEU A 1 559 ? 16.738 -9.168 -147.712 1.00 66.93 603 LEU A C 1
ATOM 4445 O O . LEU A 1 559 ? 16.929 -10.005 -148.596 1.00 67.59 603 LEU A O 1
ATOM 4450 N N . THR A 1 560 ? 16.043 -8.051 -147.923 1.00 67.28 604 THR A N 1
ATOM 4451 C CA . THR A 1 560 ? 15.465 -7.741 -149.227 1.00 66.62 604 THR A CA 1
ATOM 4452 C C . THR A 1 560 ? 16.105 -6.465 -149.764 1.00 68.45 604 THR A C 1
ATOM 4453 O O . THR A 1 560 ? 16.694 -5.694 -149.009 1.00 68.93 604 THR A O 1
ATOM 4457 N N . ALA A 1 561 ? 15.992 -6.244 -151.071 1.00 70.40 605 ALA A N 1
ATOM 4458 C CA . ALA A 1 561 ? 16.576 -5.063 -151.705 1.00 71.33 605 ALA A CA 1
ATOM 4459 C C . ALA A 1 561 ? 16.067 -3.777 -151.064 1.00 72.19 605 ALA A C 1
ATOM 4460 O O . ALA A 1 561 ? 16.831 -2.833 -150.853 1.00 71.99 605 ALA A O 1
ATOM 4462 N N . GLN A 1 562 ? 14.772 -3.740 -150.763 1.00 73.39 606 GLN A N 1
ATOM 4463 C CA . GLN A 1 562 ? 14.173 -2.567 -150.138 1.00 74.44 606 GLN A CA 1
ATOM 4464 C C . GLN A 1 562 ? 14.898 -2.206 -148.847 1.00 73.74 606 GLN A C 1
ATOM 4465 O O . GLN A 1 562 ? 15.216 -1.041 -148.609 1.00 73.75 606 GLN A O 1
ATOM 4471 N N . GLN A 1 563 ? 15.180 -3.211 -148.023 1.00 72.66 607 GLN A N 1
ATOM 4472 C CA . GLN A 1 563 ? 15.842 -2.963 -146.752 1.00 71.23 607 GLN A CA 1
ATOM 4473 C C . GLN A 1 563 ? 17.368 -2.899 -146.777 1.00 71.11 607 GLN A C 1
ATOM 4474 O O . GLN A 1 563 ? 18.042 -3.650 -146.075 1.00 73.04 607 GLN A O 1
ATOM 4480 N N . TYR A 1 564 ? 17.895 -1.983 -147.586 1.00 69.46 608 TYR A N 1
ATOM 4481 C CA . TYR A 1 564 ? 19.335 -1.741 -147.703 1.00 67.22 608 TYR A CA 1
ATOM 4482 C C . TYR A 1 564 ? 19.500 -0.262 -147.363 1.00 65.67 608 TYR A C 1
ATOM 4483 O O . TYR A 1 564 ? 18.563 0.512 -147.519 1.00 65.83 608 TYR A O 1
ATOM 4492 N N . GLY A 1 565 ? 20.675 0.140 -146.896 1.00 64.58 609 GLY A N 1
ATOM 4493 C CA . GLY A 1 565 ? 20.869 1.543 -146.584 1.00 63.04 609 GLY A CA 1
ATOM 4494 C C . GLY A 1 565 ? 21.254 1.871 -145.151 1.00 63.37 609 GLY A C 1
ATOM 4495 O O . GLY A 1 565 ? 21.804 1.036 -144.434 1.00 63.92 609 GLY A O 1
ATOM 4496 N N . HIS A 1 566 ? 20.959 3.102 -144.739 1.00 61.06 610 HIS A N 1
ATOM 4497 C CA . HIS A 1 566 ? 21.271 3.567 -143.399 1.00 59.97 610 HIS A CA 1
ATOM 4498 C C . HIS A 1 566 ? 20.282 3.116 -142.317 1.00 58.82 610 HIS A C 1
ATOM 4499 O O . HIS A 1 566 ? 19.072 2.994 -142.556 1.00 59.05 610 HIS A O 1
ATOM 4506 N N . TYR A 1 567 ? 20.831 2.859 -141.133 1.00 56.21 611 TYR A N 1
ATOM 4507 C CA . TYR A 1 567 ? 20.084 2.435 -139.951 1.00 53.11 611 TYR A CA 1
ATOM 4508 C C . TYR A 1 567 ? 20.625 3.220 -138.768 1.00 52.47 611 TYR A C 1
ATOM 4509 O O . TYR A 1 567 ? 21.820 3.160 -138.475 1.00 52.56 611 TYR A O 1
ATOM 4518 N N . PHE A 1 568 ? 19.748 3.955 -138.094 1.00 51.21 612 PHE A N 1
ATOM 4519 C CA . PHE A 1 568 ? 20.144 4.752 -136.937 1.00 51.92 612 PHE A CA 1
ATOM 4520 C C . PHE A 1 568 ? 19.449 4.276 -135.653 1.00 51.33 612 PHE A C 1
ATOM 4521 O O . PHE A 1 568 ? 18.277 3.913 -135.679 1.00 50.05 612 PHE A O 1
ATOM 4529 N N . CYS A 1 569 ? 20.175 4.249 -134.540 1.00 50.51 613 CYS A N 1
ATOM 4530 C CA . CYS A 1 569 ? 19.551 3.904 -133.268 1.00 51.78 613 CYS A CA 1
ATOM 4531 C C . CYS A 1 569 ? 19.637 5.224 -132.526 1.00 52.04 613 CYS A C 1
ATOM 4532 O O . CYS A 1 569 ? 20.722 5.690 -132.172 1.00 51.21 613 CYS A O 1
ATOM 4535 N N . GLU A 1 570 ? 18.481 5.838 -132.320 1.00 54.12 614 GLU A N 1
ATOM 4536 C CA . GLU A 1 570 ? 18.412 7.127 -131.661 1.00 56.66 614 GLU A CA 1
ATOM 4537 C C . GLU A 1 570 ? 17.791 7.045 -130.272 1.00 56.40 614 GLU A C 1
ATOM 4538 O O . GLU A 1 570 ? 16.733 6.435 -130.076 1.00 57.01 614 GLU A O 1
ATOM 4544 N N . ALA A 1 571 ? 18.461 7.666 -129.307 1.00 56.23 615 ALA A N 1
ATOM 4545 C CA . ALA A 1 571 ? 17.979 7.696 -127.935 1.00 56.50 615 ALA A CA 1
ATOM 4546 C C . ALA A 1 571 ? 17.370 9.069 -127.669 1.00 57.57 615 ALA A C 1
ATOM 4547 O O . ALA A 1 571 ? 17.866 10.077 -128.160 1.00 57.17 615 ALA A O 1
ATOM 4549 N N . GLN A 1 572 ? 16.291 9.104 -126.899 1.00 60.33 616 GLN A N 1
ATOM 4550 C CA . GLN A 1 572 ? 15.634 10.363 -126.574 1.00 63.20 616 GLN A CA 1
ATOM 4551 C C . GLN A 1 572 ? 15.056 10.321 -125.163 1.00 64.07 616 GLN A C 1
ATOM 4552 O O . GLN A 1 572 ? 14.017 9.699 -124.931 1.00 62.95 616 GLN A O 1
ATOM 4558 N N . GLU A 1 573 ? 15.724 10.980 -124.221 1.00 66.27 617 GLU A N 1
ATOM 4559 C CA . GLU A 1 573 ? 15.228 10.999 -122.848 1.00 68.89 617 GLU A CA 1
ATOM 4560 C C . GLU A 1 573 ? 14.037 11.936 -122.736 1.00 70.67 617 GLU A C 1
ATOM 4561 O O . GLU A 1 573 ? 12.881 11.489 -122.746 1.00 71.32 617 GLU A O 1
ATOM 4567 N N . GLY A 1 574 ? 14.310 13.232 -122.636 1.00 71.33 618 GLY A N 1
ATOM 4568 C CA . GLY A 1 574 ? 13.219 14.184 -122.541 1.00 73.97 618 GLY A CA 1
ATOM 4569 C C . GLY A 1 574 ? 13.098 14.949 -123.841 1.00 75.25 618 GLY A C 1
ATOM 4570 O O . GLY A 1 574 ? 12.383 14.548 -124.762 1.00 75.58 618 GLY A O 1
ATOM 4571 N N . SER A 1 575 ? 13.818 16.061 -123.907 1.00 76.23 619 SER A N 1
ATOM 4572 C CA . SER A 1 575 ? 13.832 16.907 -125.088 1.00 76.74 619 SER A CA 1
ATOM 4573 C C . SER A 1 575 ? 15.238 16.804 -125.663 1.00 75.75 619 SER A C 1
ATOM 4574 O O . SER A 1 575 ? 15.653 17.622 -126.484 1.00 76.72 619 SER A O 1
ATOM 4577 N N . TYR A 1 576 ? 15.968 15.792 -125.209 1.00 74.57 620 TYR A N 1
ATOM 4578 C CA . TYR A 1 576 ? 17.332 15.563 -125.669 1.00 74.25 620 TYR A CA 1
ATOM 4579 C C . TYR A 1 576 ? 17.405 14.353 -126.597 1.00 72.74 620 TYR A C 1
ATOM 4580 O O . TYR A 1 576 ? 16.849 13.294 -126.302 1.00 71.56 620 TYR A O 1
ATOM 4589 N N . PHE A 1 577 ? 18.091 14.523 -127.721 1.00 72.19 621 PHE A N 1
ATOM 4590 C CA . PHE A 1 577 ? 18.257 13.454 -128.701 1.00 71.56 621 PHE A CA 1
ATOM 4591 C C . PHE A 1 577 ? 19.723 13.084 -128.820 1.00 71.08 621 PHE A C 1
ATOM 4592 O O . PHE A 1 577 ? 20.598 13.887 -128.503 1.00 70.85 621 PHE A O 1
ATOM 4600 N N . ARG A 1 578 ? 19.988 11.871 -129.293 1.00 70.46 622 ARG A N 1
ATOM 4601 C CA . ARG A 1 578 ? 21.356 11.398 -129.418 1.00 69.12 622 ARG A CA 1
ATOM 4602 C C . ARG A 1 578 ? 21.419 10.248 -130.412 1.00 68.02 622 ARG A C 1
ATOM 4603 O O . ARG A 1 578 ? 20.541 9.383 -130.430 1.00 68.43 622 ARG A O 1
ATOM 4611 N N . GLU A 1 579 ? 22.451 10.242 -131.246 1.00 66.09 623 GLU A N 1
ATOM 4612 C CA . GLU A 1 579 ? 22.625 9.168 -132.209 1.00 65.43 623 GLU A CA 1
ATOM 4613 C C . GLU A 1 579 ? 23.470 8.115 -131.492 1.00 64.88 623 GLU A C 1
ATOM 4614 O O . GLU A 1 579 ? 24.676 8.285 -131.316 1.00 65.73 623 GLU A O 1
ATOM 4620 N N . ALA A 1 580 ? 22.827 7.037 -131.056 1.00 62.67 624 ALA A N 1
ATOM 4621 C CA . ALA A 1 580 ? 23.528 5.982 -130.334 1.00 61.31 624 ALA A CA 1
ATOM 4622 C C . ALA A 1 580 ? 24.204 4.976 -131.254 1.00 59.41 624 ALA A C 1
ATOM 4623 O O . ALA A 1 580 ? 25.187 4.346 -130.876 1.00 59.43 624 ALA A O 1
ATOM 4625 N N . GLN A 1 581 ? 23.688 4.836 -132.464 1.00 58.90 625 GLN A N 1
ATOM 4626 C CA . GLN A 1 581 ? 24.252 3.871 -133.396 1.00 59.06 625 GLN A CA 1
ATOM 4627 C C . GLN A 1 581 ? 23.958 4.300 -134.829 1.00 58.72 625 GLN A C 1
ATOM 4628 O O . GLN A 1 581 ? 22.912 4.890 -135.102 1.00 59.51 625 GLN A O 1
ATOM 4634 N N . HIS A 1 582 ? 24.884 4.004 -135.734 1.00 57.89 626 HIS A N 1
ATOM 4635 C CA . HIS A 1 582 ? 24.714 4.334 -137.137 1.00 57.88 626 HIS A CA 1
ATOM 4636 C C . HIS A 1 582 ? 25.332 3.229 -137.979 1.00 56.57 626 HIS A C 1
ATOM 4637 O O . HIS A 1 582 ? 26.542 3.045 -137.994 1.00 55.40 626 HIS A O 1
ATOM 4644 N N . TRP A 1 583 ? 24.476 2.482 -138.659 1.00 57.79 627 TRP A N 1
ATOM 4645 C CA . TRP A 1 583 ? 24.911 1.399 -139.518 1.00 58.98 627 TRP A CA 1
ATOM 4646 C C . TRP A 1 583 ? 24.458 1.673 -140.938 1.00 60.75 627 TRP A C 1
ATOM 4647 O O . TRP A 1 583 ? 23.493 2.403 -141.159 1.00 60.48 627 TRP A O 1
ATOM 4658 N N . GLN A 1 584 ? 25.170 1.089 -141.893 1.00 62.57 628 GLN A N 1
ATOM 4659 C CA . GLN A 1 584 ? 24.821 1.213 -143.296 1.00 63.65 628 GLN A CA 1
ATOM 4660 C C . GLN A 1 584 ? 24.998 -0.154 -143.918 1.00 63.41 628 GLN A C 1
ATOM 4661 O O . GLN A 1 584 ? 26.111 -0.664 -144.010 1.00 63.86 628 GLN A O 1
ATOM 4667 N N . LEU A 1 585 ? 23.886 -0.757 -144.309 1.00 65.07 629 LEU A N 1
ATOM 4668 C CA . LEU A 1 585 ? 23.897 -2.066 -144.933 1.00 67.46 629 LEU A CA 1
ATOM 4669 C C . LEU A 1 585 ? 24.149 -1.894 -146.422 1.00 70.60 629 LEU A C 1
ATOM 4670 O O . LEU A 1 585 ? 23.349 -1.273 -147.127 1.00 72.39 629 LEU A O 1
ATOM 4675 N N . LEU A 1 586 ? 25.271 -2.425 -146.898 1.00 73.26 630 LEU A N 1
ATOM 4676 C CA . LEU A 1 586 ? 25.613 -2.325 -148.311 1.00 75.58 630 LEU A CA 1
ATOM 4677 C C . LEU A 1 586 ? 25.454 -3.677 -148.977 1.00 78.30 630 LEU A C 1
ATOM 4678 O O . LEU A 1 586 ? 25.640 -4.715 -148.350 1.00 78.89 630 LEU A O 1
ATOM 4683 N N . PRO A 1 587 ? 25.091 -3.679 -150.264 1.00 81.80 631 PRO A N 1
ATOM 4684 C CA . PRO A 1 587 ? 24.897 -4.911 -151.026 1.00 85.60 631 PRO A CA 1
ATOM 4685 C C . PRO A 1 587 ? 26.198 -5.534 -151.504 1.00 90.04 631 PRO A C 1
ATOM 4686 O O . PRO A 1 587 ? 27.106 -4.825 -151.944 1.00 91.27 631 PRO A O 1
ATOM 4690 N N . GLU A 1 588 ? 26.274 -6.862 -151.415 1.00 94.09 632 GLU A N 1
ATOM 4691 C CA . GLU A 1 588 ? 27.448 -7.618 -151.841 1.00 98.04 632 GLU A CA 1
ATOM 4692 C C . GLU A 1 588 ? 27.139 -9.109 -151.884 1.00 100.02 632 GLU A C 1
ATOM 4693 O O . GLU A 1 588 ? 26.780 -9.705 -150.868 1.00 100.81 632 GLU A O 1
ATOM 4699 N N . ASP A 1 589 ? 27.275 -9.702 -153.067 1.00 102.23 633 ASP A N 1
ATOM 4700 C CA . ASP A 1 589 ? 27.027 -11.133 -153.248 1.00 104.17 633 ASP A CA 1
ATOM 4701 C C . ASP A 1 589 ? 28.144 -11.788 -154.073 1.00 104.49 633 ASP A C 1
ATOM 4702 O O . ASP A 1 589 ? 27.885 -12.838 -154.707 1.00 104.07 633 ASP A O 1
ATOM 4707 N N . ALA B 2 1 ? 0.687 -19.168 -16.370 1.00 127.10 35 ALA B N 1
ATOM 4708 C CA . ALA B 2 1 ? -0.782 -19.109 -16.040 1.00 126.96 35 ALA B CA 1
ATOM 4709 C C . ALA B 2 1 ? -1.252 -17.715 -15.559 1.00 127.05 35 ALA B C 1
ATOM 4710 O O . ALA B 2 1 ? -0.500 -17.016 -14.861 1.00 127.41 35 ALA B O 1
ATOM 4712 N N . ASP B 2 2 ? -2.413 -17.345 -16.104 1.00 126.66 36 ASP B N 1
ATOM 4713 C CA . ASP B 2 2 ? -3.291 -16.255 -15.734 1.00 125.76 36 ASP B CA 1
ATOM 4714 C C . ASP B 2 2 ? -3.015 -14.820 -15.580 1.00 124.86 36 ASP B C 1
ATOM 4715 O O . ASP B 2 2 ? -2.159 -14.333 -14.836 1.00 124.61 36 ASP B O 1
ATOM 4720 N N . GLU B 2 3 ? -3.741 -14.198 -16.474 1.00 123.45 37 GLU B N 1
ATOM 4721 C CA . GLU B 2 3 ? -3.933 -12.810 -16.670 1.00 121.62 37 GLU B CA 1
ATOM 4722 C C . GLU B 2 3 ? -3.012 -11.608 -16.616 1.00 120.01 37 GLU B C 1
ATOM 4723 O O . GLU B 2 3 ? -3.298 -10.651 -15.913 1.00 120.12 37 GLU B O 1
ATOM 4729 N N . PRO B 2 4 ? -1.891 -11.649 -17.339 1.00 118.17 38 PRO B N 1
ATOM 4730 C CA . PRO B 2 4 ? -1.087 -10.430 -17.277 1.00 116.08 38 PRO B CA 1
ATOM 4731 C C . PRO B 2 4 ? -1.565 -9.898 -18.631 1.00 114.07 38 PRO B C 1
ATOM 4732 O O . PRO B 2 4 ? -0.778 -9.495 -19.487 1.00 114.29 38 PRO B O 1
ATOM 4736 N N . VAL B 2 5 ? -2.884 -9.974 -18.809 1.00 111.67 39 VAL B N 1
ATOM 4737 C CA . VAL B 2 5 ? -3.575 -9.591 -20.034 1.00 109.65 39 VAL B CA 1
ATOM 4738 C C . VAL B 2 5 ? -3.361 -8.172 -20.475 1.00 108.72 39 VAL B C 1
ATOM 4739 O O . VAL B 2 5 ? -3.180 -7.274 -19.655 1.00 108.44 39 VAL B O 1
ATOM 4743 N N . TRP B 2 6 ? -3.381 -7.982 -21.788 1.00 107.37 40 TRP B N 1
ATOM 4744 C CA . TRP B 2 6 ? -3.260 -6.658 -22.344 1.00 105.52 40 TRP B CA 1
ATOM 4745 C C . TRP B 2 6 ? -4.485 -6.474 -23.217 1.00 104.25 40 TRP B C 1
ATOM 4746 O O . TRP B 2 6 ? -4.885 -7.385 -23.941 1.00 103.79 40 TRP B O 1
ATOM 4757 N N . ARG B 2 7 ? -5.085 -5.296 -23.135 1.00 102.91 41 ARG B N 1
ATOM 4758 C CA . ARG B 2 7 ? -6.271 -5.006 -23.917 1.00 102.03 41 ARG B CA 1
ATOM 4759 C C . ARG B 2 7 ? -6.015 -3.888 -24.913 1.00 100.94 41 ARG B C 1
ATOM 4760 O O . ARG B 2 7 ? -5.109 -3.069 -24.739 1.00 100.86 41 ARG B O 1
ATOM 4768 N N . SER B 2 8 ? -6.828 -3.872 -25.963 1.00 99.34 42 SER B N 1
ATOM 4769 C CA . SER B 2 8 ? -6.738 -2.872 -27.013 1.00 97.31 42 SER B CA 1
ATOM 4770 C C . SER B 2 8 ? -8.143 -2.473 -27.418 1.00 95.47 42 SER B C 1
ATOM 4771 O O . SER B 2 8 ? -9.077 -3.267 -27.307 1.00 94.50 42 SER B O 1
ATOM 4774 N N . GLU B 2 9 ? -8.289 -1.241 -27.888 1.00 93.74 43 GLU B N 1
ATOM 4775 C CA . GLU B 2 9 ? -9.590 -0.753 -28.317 1.00 92.17 43 GLU B CA 1
ATOM 4776 C C . GLU B 2 9 ? -9.963 -1.346 -29.670 1.00 90.09 43 GLU B C 1
ATOM 4777 O O . GLU B 2 9 ? -11.146 -1.550 -29.958 1.00 89.65 43 GLU B O 1
ATOM 4783 N N . GLN B 2 10 ? -8.957 -1.634 -30.495 1.00 87.69 44 GLN B N 1
ATOM 4784 C CA . GLN B 2 10 ? -9.213 -2.226 -31.808 1.00 85.07 44 GLN B CA 1
ATOM 4785 C C . GLN B 2 10 ? -8.688 -3.659 -31.842 1.00 82.12 44 GLN B C 1
ATOM 4786 O O . GLN B 2 10 ? -7.848 -4.040 -31.029 1.00 80.60 44 GLN B O 1
ATOM 4792 N N . ALA B 2 11 ? -9.197 -4.445 -32.788 1.00 79.56 45 ALA B N 1
ATOM 4793 C CA . ALA B 2 11 ? -8.783 -5.833 -32.946 1.00 76.22 45 ALA B CA 1
ATOM 4794 C C . ALA B 2 11 ? -7.303 -5.879 -33.304 1.00 74.11 45 ALA B C 1
ATOM 4795 O O . ALA B 2 11 ? -6.773 -4.950 -33.913 1.00 72.95 45 ALA B O 1
ATOM 4797 N N . ILE B 2 12 ? -6.638 -6.959 -32.911 1.00 71.73 46 ILE B N 1
ATOM 4798 C CA . ILE B 2 12 ? -5.217 -7.116 -33.181 1.00 69.70 46 ILE B CA 1
ATOM 4799 C C . ILE B 2 12 ? -5.001 -7.639 -34.596 1.00 68.37 46 ILE B C 1
ATOM 4800 O O . ILE B 2 12 ? -5.619 -8.625 -35.009 1.00 68.36 46 ILE B O 1
ATOM 4805 N N . GLY B 2 13 ? -4.120 -6.976 -35.338 1.00 66.03 47 GLY B N 1
ATOM 4806 C CA . GLY B 2 13 ? -3.860 -7.398 -36.703 1.00 63.27 47 GLY B CA 1
ATOM 4807 C C . GLY B 2 13 ? -2.548 -8.138 -36.856 1.00 61.34 47 GLY B C 1
ATOM 4808 O O . GLY B 2 13 ? -2.353 -8.874 -37.819 1.00 61.48 47 GLY B O 1
ATOM 4809 N N . ALA B 2 14 ? -1.642 -7.944 -35.906 1.00 59.26 48 ALA B N 1
ATOM 4810 C CA . ALA B 2 14 ? -0.348 -8.604 -35.963 1.00 57.65 48 ALA B CA 1
ATOM 4811 C C . ALA B 2 14 ? 0.366 -8.538 -34.622 1.00 57.45 48 ALA B C 1
ATOM 4812 O O . ALA B 2 14 ? 0.079 -7.674 -33.787 1.00 57.45 48 ALA B O 1
ATOM 4814 N N . ILE B 2 15 ? 1.306 -9.454 -34.431 1.00 57.05 49 ILE B N 1
ATOM 4815 C CA . ILE B 2 15 ? 2.078 -9.521 -33.205 1.00 56.59 49 ILE B CA 1
ATOM 4816 C C . ILE B 2 15 ? 3.398 -10.238 -33.439 1.00 57.08 49 ILE B C 1
ATOM 4817 O O . ILE B 2 15 ? 3.435 -11.351 -33.976 1.00 57.10 49 ILE B O 1
ATOM 4822 N N . ALA B 2 16 ? 4.483 -9.598 -33.031 1.00 56.99 50 ALA B N 1
ATOM 4823 C CA . ALA B 2 16 ? 5.805 -10.176 -33.190 1.00 58.36 50 ALA B CA 1
ATOM 4824 C C . ALA B 2 16 ? 6.605 -9.938 -31.921 1.00 59.08 50 ALA B C 1
ATOM 4825 O O . ALA B 2 16 ? 6.679 -8.815 -31.428 1.00 59.39 50 ALA B O 1
ATOM 4827 N N . ALA B 2 17 ? 7.199 -11.003 -31.393 1.00 60.68 51 ALA B N 1
ATOM 4828 C CA . ALA B 2 17 ? 7.987 -10.902 -30.170 1.00 61.96 51 ALA B CA 1
ATOM 4829 C C . ALA B 2 17 ? 9.482 -10.772 -30.437 1.00 62.15 51 ALA B C 1
ATOM 4830 O O . ALA B 2 17 ? 10.110 -11.660 -31.010 1.00 62.84 51 ALA B O 1
ATOM 4832 N N . SER B 2 18 ? 10.038 -9.647 -30.007 1.00 63.56 52 SER B N 1
ATOM 4833 C CA . SER B 2 18 ? 11.450 -9.348 -30.159 1.00 64.53 52 SER B CA 1
ATOM 4834 C C . SER B 2 18 ? 12.228 -10.148 -29.125 1.00 65.99 52 SER B C 1
ATOM 4835 O O . SER B 2 18 ? 11.650 -10.651 -28.168 1.00 65.85 52 SER B O 1
ATOM 4838 N N . GLN B 2 19 ? 13.535 -10.261 -29.316 1.00 67.89 53 GLN B N 1
ATOM 4839 C CA . GLN B 2 19 ? 14.372 -11.003 -28.388 1.00 72.27 53 GLN B CA 1
ATOM 4840 C C . GLN B 2 19 ? 14.749 -10.214 -27.142 1.00 74.17 53 GLN B C 1
ATOM 4841 O O . GLN B 2 19 ? 14.527 -10.674 -26.024 1.00 74.34 53 GLN B O 1
ATOM 4847 N N . GLU B 2 20 ? 15.322 -9.027 -27.339 1.00 75.99 54 GLU B N 1
ATOM 4848 C CA . GLU B 2 20 ? 15.740 -8.185 -26.227 1.00 76.65 54 GLU B CA 1
ATOM 4849 C C . GLU B 2 20 ? 14.821 -6.993 -26.043 1.00 77.17 54 GLU B C 1
ATOM 4850 O O . GLU B 2 20 ? 14.940 -6.253 -25.066 1.00 78.63 54 GLU B O 1
ATOM 4856 N N . ASP B 2 21 ? 13.908 -6.794 -26.983 1.00 76.37 55 ASP B N 1
ATOM 4857 C CA . ASP B 2 21 ? 12.984 -5.679 -26.870 1.00 74.69 55 ASP B CA 1
ATOM 4858 C C . ASP B 2 21 ? 11.576 -6.214 -26.738 1.00 73.87 55 ASP B C 1
ATOM 4859 O O . ASP B 2 21 ? 11.322 -7.390 -27.013 1.00 74.73 55 ASP B O 1
ATOM 4864 N N . GLY B 2 22 ? 10.664 -5.348 -26.312 1.00 70.94 56 GLY B N 1
ATOM 4865 C CA . GLY B 2 22 ? 9.290 -5.753 -26.099 1.00 68.21 56 GLY B CA 1
ATOM 4866 C C . GLY B 2 22 ? 8.611 -6.657 -27.111 1.00 66.55 56 GLY B C 1
ATOM 4867 O O . GLY B 2 22 ? 9.225 -7.250 -28.001 1.00 65.07 56 GLY B O 1
ATOM 4868 N N . VAL B 2 23 ? 7.303 -6.767 -26.935 1.00 64.99 57 VAL B N 1
ATOM 4869 C CA . VAL B 2 23 ? 6.459 -7.565 -27.800 1.00 63.56 57 VAL B CA 1
ATOM 4870 C C . VAL B 2 23 ? 5.688 -6.528 -28.599 1.00 62.35 57 VAL B C 1
ATOM 4871 O O . VAL B 2 23 ? 5.051 -5.644 -28.023 1.00 61.85 57 VAL B O 1
ATOM 4875 N N . PHE B 2 24 ? 5.761 -6.608 -29.924 1.00 60.48 58 PHE B N 1
ATOM 4876 C CA . PHE B 2 24 ? 5.057 -5.635 -30.745 1.00 58.02 58 PHE B CA 1
ATOM 4877 C C . PHE B 2 24 ? 3.718 -6.150 -31.220 1.00 57.99 58 PHE B C 1
ATOM 4878 O O . PHE B 2 24 ? 3.577 -7.315 -31.575 1.00 58.36 58 PHE B O 1
ATOM 4886 N N . VAL B 2 25 ? 2.722 -5.276 -31.196 1.00 58.06 59 VAL B N 1
ATOM 4887 C CA . VAL B 2 25 ? 1.390 -5.652 -31.631 1.00 59.37 59 VAL B CA 1
ATOM 4888 C C . VAL B 2 25 ? 0.654 -4.458 -32.244 1.00 60.62 59 VAL B C 1
ATOM 4889 O O . VAL B 2 25 ? 0.607 -3.366 -31.667 1.00 60.10 59 VAL B O 1
ATOM 4893 N N . ALA B 2 26 ? 0.092 -4.683 -33.429 1.00 60.74 60 ALA B N 1
ATOM 4894 C CA . ALA B 2 26 ? -0.636 -3.652 -34.146 1.00 60.36 60 ALA B CA 1
ATOM 4895 C C . ALA B 2 26 ? -2.127 -3.873 -33.970 1.00 61.12 60 ALA B C 1
ATOM 4896 O O . ALA B 2 26 ? -2.622 -4.995 -34.136 1.00 60.49 60 ALA B O 1
ATOM 4898 N N . SER B 2 27 ? -2.837 -2.794 -33.639 1.00 62.11 61 SER B N 1
ATOM 4899 C CA . SER B 2 27 ? -4.277 -2.858 -33.409 1.00 63.58 61 SER B CA 1
ATOM 4900 C C . SER B 2 27 ? -5.035 -2.325 -34.612 1.00 64.88 61 SER B C 1
ATOM 4901 O O . SER B 2 27 ? -5.581 -3.094 -35.415 1.00 67.64 61 SER B O 1
ATOM 4904 N N . GLY B 2 28 ? -5.092 -1.007 -34.731 1.00 63.20 62 GLY B N 1
ATOM 4905 C CA . GLY B 2 28 ? -5.782 -0.423 -35.867 1.00 62.85 62 GLY B CA 1
ATOM 4906 C C . GLY B 2 28 ? -4.711 0.183 -36.749 1.00 61.53 62 GLY B C 1
ATOM 4907 O O . GLY B 2 28 ? -4.020 -0.521 -37.479 1.00 59.33 62 GLY B O 1
ATOM 4908 N N . SER B 2 29 ? -4.572 1.498 -36.655 1.00 61.57 63 SER B N 1
ATOM 4909 C CA . SER B 2 29 ? -3.573 2.233 -37.401 1.00 61.64 63 SER B CA 1
ATOM 4910 C C . SER B 2 29 ? -2.409 2.507 -36.461 1.00 61.76 63 SER B C 1
ATOM 4911 O O . SER B 2 29 ? -1.583 3.383 -36.714 1.00 61.73 63 SER B O 1
ATOM 4914 N N . CYS B 2 30 ? -2.348 1.737 -35.377 1.00 64.20 64 CYS B N 1
ATOM 4915 C CA . CYS B 2 30 ? -1.294 1.881 -34.369 1.00 66.71 64 CYS B CA 1
ATOM 4916 C C . CYS B 2 30 ? -0.498 0.610 -34.098 1.00 64.86 64 CYS B C 1
ATOM 4917 O O . CYS B 2 30 ? -0.953 -0.508 -34.351 1.00 62.98 64 CYS B O 1
ATOM 4920 N N . LEU B 2 31 ? 0.695 0.812 -33.558 1.00 63.24 65 LEU B N 1
ATOM 4921 C CA . LEU B 2 31 ? 1.583 -0.276 -33.199 1.00 63.27 65 LEU B CA 1
ATOM 4922 C C . LEU B 2 31 ? 2.114 0.002 -31.791 1.00 64.51 65 LEU B C 1
ATOM 4923 O O . LEU B 2 31 ? 2.625 1.096 -31.517 1.00 64.33 65 LEU B O 1
ATOM 4928 N N . ASP B 2 32 ? 2.000 -0.983 -30.905 1.00 64.48 66 ASP B N 1
ATOM 4929 C CA . ASP B 2 32 ? 2.475 -0.819 -29.531 1.00 65.49 66 ASP B CA 1
ATOM 4930 C C . ASP B 2 32 ? 3.659 -1.701 -29.164 1.00 65.87 66 ASP B C 1
ATOM 4931 O O . ASP B 2 32 ? 3.711 -2.871 -29.545 1.00 67.42 66 ASP B O 1
ATOM 4936 N N . GLN B 2 33 ? 4.613 -1.129 -28.433 1.00 66.08 67 GLN B N 1
ATOM 4937 C CA . GLN B 2 33 ? 5.780 -1.873 -27.963 1.00 66.46 67 GLN B CA 1
ATOM 4938 C C . GLN B 2 33 ? 5.470 -2.209 -26.509 1.00 68.10 67 GLN B C 1
ATOM 4939 O O . GLN B 2 33 ? 5.600 -1.355 -25.633 1.00 69.24 67 GLN B O 1
ATOM 4945 N N . LEU B 2 34 ? 5.056 -3.446 -26.259 1.00 69.52 68 LEU B N 1
ATOM 4946 C CA . LEU B 2 34 ? 4.702 -3.877 -24.913 1.00 70.48 68 LEU B CA 1
ATOM 4947 C C . LEU B 2 34 ? 5.807 -4.624 -24.174 1.00 72.97 68 LEU B C 1
ATOM 4948 O O . LEU B 2 34 ? 6.619 -5.328 -24.774 1.00 72.65 68 LEU B O 1
ATOM 4953 N N . ASP B 2 35 ? 5.817 -4.459 -22.856 1.00 76.00 69 ASP B N 1
ATOM 4954 C CA . ASP B 2 35 ? 6.788 -5.118 -21.999 1.00 77.92 69 ASP B CA 1
ATOM 4955 C C . ASP B 2 35 ? 6.433 -6.601 -22.056 1.00 77.94 69 ASP B C 1
ATOM 4956 O O . ASP B 2 35 ? 5.264 -6.949 -22.207 1.00 77.45 69 ASP B O 1
ATOM 4961 N N . TYR B 2 36 ? 7.431 -7.469 -21.942 1.00 78.83 70 TYR B N 1
ATOM 4962 C CA . TYR B 2 36 ? 7.194 -8.910 -21.985 1.00 79.75 70 TYR B CA 1
ATOM 4963 C C . TYR B 2 36 ? 6.076 -9.362 -21.055 1.00 80.81 70 TYR B C 1
ATOM 4964 O O . TYR B 2 36 ? 5.364 -10.316 -21.351 1.00 80.07 70 TYR B O 1
ATOM 4973 N N . SER B 2 37 ? 5.923 -8.672 -19.931 1.00 83.15 71 SER B N 1
ATOM 4974 C CA . SER B 2 37 ? 4.890 -9.018 -18.962 1.00 85.02 71 SER B CA 1
ATOM 4975 C C . SER B 2 37 ? 3.533 -8.438 -19.340 1.00 86.34 71 SER B C 1
ATOM 4976 O O . SER B 2 37 ? 2.545 -8.645 -18.636 1.00 87.06 71 SER B O 1
ATOM 4979 N N . LEU B 2 38 ? 3.489 -7.713 -20.454 1.00 87.67 72 LEU B N 1
ATOM 4980 C CA . LEU B 2 38 ? 2.251 -7.103 -20.933 1.00 88.30 72 LEU B CA 1
ATOM 4981 C C . LEU B 2 38 ? 1.699 -6.133 -19.895 1.00 89.80 72 LEU B C 1
ATOM 4982 O O . LEU B 2 38 ? 0.484 -5.985 -19.743 1.00 89.36 72 LEU B O 1
ATOM 4987 N N . GLU B 2 39 ? 2.611 -5.477 -19.185 1.00 91.46 73 GLU B N 1
ATOM 4988 C CA . GLU B 2 39 ? 2.252 -4.516 -18.152 1.00 93.38 73 GLU B CA 1
ATOM 4989 C C . GLU B 2 39 ? 2.149 -3.114 -18.733 1.00 93.18 73 GLU B C 1
ATOM 4990 O O . GLU B 2 39 ? 1.083 -2.500 -18.725 1.00 92.79 73 GLU B O 1
ATOM 4996 N N . HIS B 2 40 ? 3.272 -2.620 -19.245 1.00 93.32 74 HIS B N 1
ATOM 4997 C CA . HIS B 2 40 ? 3.334 -1.273 -19.794 1.00 93.03 74 HIS B CA 1
ATOM 4998 C C . HIS B 2 40 ? 3.477 -1.177 -21.311 1.00 91.59 74 HIS B C 1
ATOM 4999 O O . HIS B 2 40 ? 4.076 -2.039 -21.958 1.00 90.79 74 HIS B O 1
ATOM 5006 N N . SER B 2 41 ? 2.917 -0.103 -21.859 1.00 90.13 75 SER B N 1
ATOM 5007 C CA . SER B 2 41 ? 2.986 0.199 -23.283 1.00 87.57 75 SER B CA 1
ATOM 5008 C C . SER B 2 41 ? 4.146 1.180 -23.420 1.00 85.63 75 SER B C 1
ATOM 5009 O O . SER B 2 41 ? 3.946 2.391 -23.500 1.00 86.26 75 SER B O 1
ATOM 5012 N N . LEU B 2 42 ? 5.357 0.640 -23.429 1.00 83.40 76 LEU B N 1
ATOM 5013 C CA . LEU B 2 42 ? 6.577 1.426 -23.527 1.00 82.07 76 LEU B CA 1
ATOM 5014 C C . LEU B 2 42 ? 6.504 2.565 -24.544 1.00 81.40 76 LEU B C 1
ATOM 5015 O O . LEU B 2 42 ? 6.649 3.735 -24.189 1.00 80.50 76 LEU B O 1
ATOM 5020 N N . SER B 2 43 ? 6.285 2.216 -25.811 1.00 80.54 77 SER B N 1
ATOM 5021 C CA . SER B 2 43 ? 6.182 3.207 -26.875 1.00 77.68 77 SER B CA 1
ATOM 5022 C C . SER B 2 43 ? 4.985 2.887 -27.762 1.00 77.32 77 SER B C 1
ATOM 5023 O O . SER B 2 43 ? 4.470 1.768 -27.746 1.00 76.52 77 SER B O 1
ATOM 5026 N N . ARG B 2 44 ? 4.532 3.877 -28.525 1.00 76.74 78 ARG B N 1
ATOM 5027 C CA . ARG B 2 44 ? 3.393 3.695 -29.413 1.00 76.65 78 ARG B CA 1
ATOM 5028 C C . ARG B 2 44 ? 3.625 4.411 -30.741 1.00 77.43 78 ARG B C 1
ATOM 5029 O O . ARG B 2 44 ? 4.285 5.454 -30.787 1.00 77.07 78 ARG B O 1
ATOM 5037 N N . LEU B 2 45 ? 3.088 3.839 -31.822 1.00 77.56 79 LEU B N 1
ATOM 5038 C CA . LEU B 2 45 ? 3.224 4.420 -33.156 1.00 76.09 79 LEU B CA 1
ATOM 5039 C C . LEU B 2 45 ? 1.868 4.756 -33.740 1.00 75.95 79 LEU B C 1
ATOM 5040 O O . LEU B 2 45 ? 0.986 3.900 -33.826 1.00 76.08 79 LEU B O 1
ATOM 5045 N N . TYR B 2 46 ? 1.702 6.017 -34.123 1.00 76.34 80 TYR B N 1
ATOM 5046 C CA . TYR B 2 46 ? 0.471 6.481 -34.747 1.00 77.24 80 TYR B CA 1
ATOM 5047 C C . TYR B 2 46 ? 0.828 6.557 -36.224 1.00 77.37 80 TYR B C 1
ATOM 5048 O O . TYR B 2 46 ? 1.475 7.503 -36.668 1.00 77.25 80 TYR B O 1
ATOM 5057 N N . ARG B 2 47 ? 0.422 5.537 -36.972 1.00 78.46 81 ARG B N 1
ATOM 5058 C CA . ARG B 2 47 ? 0.738 5.444 -38.392 1.00 79.96 81 ARG B CA 1
ATOM 5059 C C . ARG B 2 47 ? -0.113 6.326 -39.308 1.00 81.06 81 ARG B C 1
ATOM 5060 O O . ARG B 2 47 ? 0.411 6.956 -40.222 1.00 80.35 81 ARG B O 1
ATOM 5068 N N . ASP B 2 48 ? -1.418 6.372 -39.069 1.00 83.26 82 ASP B N 1
ATOM 5069 C CA . ASP B 2 48 ? -2.293 7.196 -39.892 1.00 86.39 82 ASP B CA 1
ATOM 5070 C C . ASP B 2 48 ? -2.595 8.533 -39.201 1.00 88.38 82 ASP B C 1
ATOM 5071 O O . ASP B 2 48 ? -1.789 9.462 -39.277 1.00 88.14 82 ASP B O 1
ATOM 5076 N N . GLN B 2 49 ? -3.741 8.631 -38.529 1.00 91.06 83 GLN B N 1
ATOM 5077 C CA . GLN B 2 49 ? -4.109 9.863 -37.830 1.00 93.51 83 GLN B CA 1
ATOM 5078 C C . GLN B 2 49 ? -3.073 10.180 -36.749 1.00 94.59 83 GLN B C 1
ATOM 5079 O O . GLN B 2 49 ? -2.333 9.299 -36.313 1.00 94.83 83 GLN B O 1
ATOM 5085 N N . ALA B 2 50 ? -3.025 11.435 -36.315 1.00 96.12 84 ALA B N 1
ATOM 5086 C CA . ALA B 2 50 ? -2.064 11.854 -35.297 1.00 97.66 84 ALA B CA 1
ATOM 5087 C C . ALA B 2 50 ? -2.286 11.235 -33.913 1.00 98.54 84 ALA B C 1
ATOM 5088 O O . ALA B 2 50 ? -1.325 10.849 -33.243 1.00 98.77 84 ALA B O 1
ATOM 5090 N N . GLY B 2 51 ? -3.542 11.144 -33.482 1.00 99.11 85 GLY B N 1
ATOM 5091 C CA . GLY B 2 51 ? -3.830 10.579 -32.174 1.00 99.21 85 GLY B CA 1
ATOM 5092 C C . GLY B 2 51 ? -4.894 9.500 -32.181 1.00 99.72 85 GLY B C 1
ATOM 5093 O O . GLY B 2 51 ? -5.203 8.921 -31.142 1.00 99.90 85 GLY B O 1
ATOM 5094 N N . ASN B 2 52 ? -5.455 9.231 -33.354 1.00 100.48 86 ASN B N 1
ATOM 5095 C CA . ASN B 2 52 ? -6.491 8.214 -33.510 1.00 101.13 86 ASN B CA 1
ATOM 5096 C C . ASN B 2 52 ? -5.915 6.867 -33.933 1.00 100.11 86 ASN B C 1
ATOM 5097 O O . ASN B 2 52 ? -5.096 6.796 -34.849 1.00 100.55 86 ASN B O 1
ATOM 5102 N N . CYS B 2 53 ? -6.338 5.802 -33.258 1.00 98.15 87 CYS B N 1
ATOM 5103 C CA . CYS B 2 53 ? -5.899 4.455 -33.613 1.00 96.13 87 CYS B CA 1
ATOM 5104 C C . CYS B 2 53 ? -7.126 3.801 -34.230 1.00 97.33 87 CYS B C 1
ATOM 5105 O O . CYS B 2 53 ? -7.076 2.668 -34.705 1.00 97.41 87 CYS B O 1
ATOM 5108 N N . THR B 2 54 ? -8.230 4.538 -34.209 1.00 98.89 88 THR B N 1
ATOM 5109 C CA . THR B 2 54 ? -9.491 4.056 -34.748 1.00 101.72 88 THR B CA 1
ATOM 5110 C C . THR B 2 54 ? -9.355 3.678 -36.216 1.00 103.22 88 THR B C 1
ATOM 5111 O O . THR B 2 54 ? -8.654 4.345 -36.980 1.00 103.57 88 THR B O 1
ATOM 5115 N N . GLU B 2 55 ? -10.031 2.602 -36.600 1.00 104.87 89 GLU B N 1
ATOM 5116 C CA . GLU B 2 55 ? -9.992 2.116 -37.969 1.00 106.70 89 GLU B CA 1
ATOM 5117 C C . GLU B 2 55 ? -10.604 3.140 -38.916 1.00 107.90 89 GLU B C 1
ATOM 5118 O O . GLU B 2 55 ? -11.804 3.412 -38.851 1.00 108.08 89 GLU B O 1
ATOM 5124 N N . PRO B 2 56 ? -9.784 3.722 -39.809 1.00 108.89 90 PRO B N 1
ATOM 5125 C CA . PRO B 2 56 ? -10.259 4.719 -40.773 1.00 109.55 90 PRO B CA 1
ATOM 5126 C C . PRO B 2 56 ? -11.425 4.178 -41.601 1.00 110.49 90 PRO B C 1
ATOM 5127 O O . PRO B 2 56 ? -12.253 4.941 -42.100 1.00 110.67 90 PRO B O 1
ATOM 5131 N N . VAL B 2 57 ? -11.473 2.855 -41.741 1.00 111.23 91 VAL B N 1
ATOM 5132 C CA . VAL B 2 57 ? -12.531 2.181 -42.488 1.00 111.98 91 VAL B CA 1
ATOM 5133 C C . VAL B 2 57 ? -12.997 0.968 -41.681 1.00 112.35 91 VAL B C 1
ATOM 5134 O O . VAL B 2 57 ? -12.203 0.333 -40.986 1.00 112.13 91 VAL B O 1
ATOM 5138 N N . SER B 2 58 ? -14.285 0.651 -41.770 1.00 112.76 92 SER B N 1
ATOM 5139 C CA . SER B 2 58 ? -14.840 -0.479 -41.037 1.00 112.88 92 SER B CA 1
ATOM 5140 C C . SER B 2 58 ? -14.679 -1.795 -41.784 1.00 112.97 92 SER B C 1
ATOM 5141 O O . SER B 2 58 ? -15.122 -1.935 -42.925 1.00 112.76 92 SER B O 1
ATOM 5144 N N . LEU B 2 59 ? -14.043 -2.757 -41.123 1.00 113.13 93 LEU B N 1
ATOM 5145 C CA . LEU B 2 59 ? -13.815 -4.074 -41.701 1.00 113.23 93 LEU B CA 1
ATOM 5146 C C . LEU B 2 59 ? -14.782 -5.072 -41.074 1.00 113.26 93 LEU B C 1
ATOM 5147 O O . LEU B 2 59 ? -14.756 -5.289 -39.862 1.00 113.38 93 LEU B O 1
ATOM 5152 N N . ALA B 2 60 ? -15.631 -5.681 -41.895 1.00 112.88 94 ALA B N 1
ATOM 5153 C CA . ALA B 2 60 ? -16.596 -6.654 -41.393 1.00 112.65 94 ALA B CA 1
ATOM 5154 C C . ALA B 2 60 ? -16.044 -8.076 -41.494 1.00 112.24 94 ALA B C 1
ATOM 5155 O O . ALA B 2 60 ? -15.942 -8.634 -42.587 1.00 112.41 94 ALA B O 1
ATOM 5157 N N . PRO B 2 61 ? -15.678 -8.679 -40.347 1.00 111.43 95 PRO B N 1
ATOM 5158 C CA . PRO B 2 61 ? -15.129 -10.041 -40.272 1.00 110.60 95 PRO B CA 1
ATOM 5159 C C . PRO B 2 61 ? -16.084 -11.111 -40.807 1.00 109.92 95 PRO B C 1
ATOM 5160 O O . PRO B 2 61 ? -17.155 -11.334 -40.239 1.00 110.55 95 PRO B O 1
ATOM 5164 N N . PRO B 2 62 ? -15.707 -11.784 -41.910 1.00 108.48 96 PRO B N 1
ATOM 5165 C CA . PRO B 2 62 ? -16.541 -12.833 -42.513 1.00 106.23 96 PRO B CA 1
ATOM 5166 C C . PRO B 2 62 ? -16.511 -14.135 -41.713 1.00 103.87 96 PRO B C 1
ATOM 5167 O O . PRO B 2 62 ? -16.192 -14.142 -40.524 1.00 103.29 96 PRO B O 1
ATOM 5171 N N . ALA B 2 63 ? -16.849 -15.231 -42.386 1.00 101.26 97 ALA B N 1
ATOM 5172 C CA . ALA B 2 63 ? -16.848 -16.550 -41.772 1.00 98.60 97 ALA B CA 1
ATOM 5173 C C . ALA B 2 63 ? -15.471 -16.741 -41.178 1.00 96.55 97 ALA B C 1
ATOM 5174 O O . ALA B 2 63 ? -14.510 -16.154 -41.660 1.00 96.82 97 ALA B O 1
ATOM 5176 N N . ARG B 2 64 ? -15.357 -17.548 -40.132 1.00 94.23 98 ARG B N 1
ATOM 5177 C CA . ARG B 2 64 ? -14.049 -17.747 -39.545 1.00 91.32 98 ARG B CA 1
ATOM 5178 C C . ARG B 2 64 ? -13.113 -18.470 -40.499 1.00 88.93 98 ARG B C 1
ATOM 5179 O O . ARG B 2 64 ? -11.905 -18.216 -40.498 1.00 90.89 98 ARG B O 1
ATOM 5187 N N . PRO B 2 65 ? -13.642 -19.379 -41.332 1.00 84.78 99 PRO B N 1
ATOM 5188 C CA . PRO B 2 65 ? -12.679 -20.022 -42.232 1.00 81.19 99 PRO B CA 1
ATOM 5189 C C . PRO B 2 65 ? -12.098 -18.919 -43.129 1.00 77.53 99 PRO B C 1
ATOM 5190 O O . PRO B 2 65 ? -10.901 -18.892 -43.413 1.00 77.30 99 PRO B O 1
ATOM 5194 N N . ARG B 2 66 ? -12.965 -18.003 -43.552 1.00 73.36 100 ARG B N 1
ATOM 5195 C CA . ARG B 2 66 ? -12.571 -16.887 -44.407 1.00 68.83 100 ARG B CA 1
ATOM 5196 C C . ARG B 2 66 ? -11.553 -15.987 -43.707 1.00 65.55 100 ARG B C 1
ATOM 5197 O O . ARG B 2 66 ? -11.688 -15.673 -42.519 1.00 63.59 100 ARG B O 1
ATOM 5205 N N . PRO B 2 67 ? -10.520 -15.551 -44.445 1.00 62.70 101 PRO B N 1
ATOM 5206 C CA . PRO B 2 67 ? -9.470 -14.682 -43.910 1.00 59.87 101 PRO B CA 1
ATOM 5207 C C . PRO B 2 67 ? -10.025 -13.309 -43.568 1.00 58.57 101 PRO B C 1
ATOM 5208 O O . PRO B 2 67 ? -11.001 -12.866 -44.167 1.00 54.65 101 PRO B O 1
ATOM 5212 N N . GLY B 2 68 ? -9.396 -12.644 -42.604 1.00 58.47 102 GLY B N 1
ATOM 5213 C CA . GLY B 2 68 ? -9.852 -11.329 -42.191 1.00 59.90 102 GLY B CA 1
ATOM 5214 C C . GLY B 2 68 ? -9.061 -10.166 -42.762 1.00 59.34 102 GLY B C 1
ATOM 5215 O O . GLY B 2 68 ? -8.059 -10.353 -43.450 1.00 60.06 102 GLY B O 1
ATOM 5216 N N . SER B 2 69 ? -9.523 -8.955 -42.466 1.00 59.53 103 SER B N 1
ATOM 5217 C CA . SER B 2 69 ? -8.888 -7.734 -42.941 1.00 58.66 103 SER B CA 1
ATOM 5218 C C . SER B 2 69 ? -8.020 -7.117 -41.861 1.00 58.33 103 SER B C 1
ATOM 5219 O O . SER B 2 69 ? -8.146 -7.445 -40.685 1.00 58.79 103 SER B O 1
ATOM 5222 N N . SER B 2 70 ? -7.140 -6.210 -42.263 1.00 57.21 104 SER B N 1
ATOM 5223 C CA . SER B 2 70 ? -6.239 -5.563 -41.331 1.00 55.54 104 SER B CA 1
ATOM 5224 C C . SER B 2 70 ? -5.478 -4.444 -42.025 1.00 55.62 104 SER B C 1
ATOM 5225 O O . SER B 2 70 ? -5.325 -4.452 -43.249 1.00 56.30 104 SER B O 1
ATOM 5228 N N . PHE B 2 71 ? -5.001 -3.480 -41.247 1.00 55.05 105 PHE B N 1
ATOM 5229 C CA . PHE B 2 71 ? -4.254 -2.372 -41.815 1.00 55.11 105 PHE B CA 1
ATOM 5230 C C . PHE B 2 71 ? -2.775 -2.673 -41.760 1.00 53.60 105 PHE B C 1
ATOM 5231 O O . PHE B 2 71 ? -2.003 -2.215 -42.598 1.00 54.51 105 PHE B O 1
ATOM 5239 N N . SER B 2 72 ? -2.370 -3.444 -40.765 1.00 52.59 106 SER B N 1
ATOM 5240 C CA . SER B 2 72 ? -0.968 -3.828 -40.667 1.00 50.44 106 SER B CA 1
ATOM 5241 C C . SER B 2 72 ? -0.805 -5.041 -41.584 1.00 46.62 106 SER B C 1
ATOM 5242 O O . SER B 2 72 ? -1.731 -5.838 -41.729 1.00 44.90 106 SER B O 1
ATOM 5245 N N . LYS B 2 73 ? 0.355 -5.178 -42.203 1.00 43.23 107 LYS B N 1
ATOM 5246 C CA . LYS B 2 73 ? 0.571 -6.298 -43.108 1.00 42.26 107 LYS B CA 1
ATOM 5247 C C . LYS B 2 73 ? 1.837 -7.073 -42.801 1.00 41.32 107 LYS B C 1
ATOM 5248 O O . LYS B 2 73 ? 1.912 -8.273 -43.022 1.00 41.73 107 LYS B O 1
ATOM 5254 N N . LEU B 2 74 ? 2.825 -6.367 -42.281 1.00 43.60 108 LEU B N 1
ATOM 5255 C CA . LEU B 2 74 ? 4.111 -6.951 -41.951 1.00 44.55 108 LEU B CA 1
ATOM 5256 C C . LEU B 2 74 ? 4.656 -6.362 -40.643 1.00 46.10 108 LEU B C 1
ATOM 5257 O O . LEU B 2 74 ? 4.577 -5.155 -40.395 1.00 46.22 108 LEU B O 1
ATOM 5262 N N . LEU B 2 75 ? 5.197 -7.233 -39.809 1.00 47.84 109 LEU B N 1
ATOM 5263 C CA . LEU B 2 75 ? 5.789 -6.841 -38.540 1.00 48.46 109 LEU B CA 1
ATOM 5264 C C . LEU B 2 75 ? 6.942 -7.817 -38.392 1.00 48.68 109 LEU B C 1
ATOM 5265 O O . LEU B 2 75 ? 6.770 -8.903 -37.830 1.00 48.85 109 LEU B O 1
ATOM 5270 N N . LEU B 2 76 ? 8.102 -7.441 -38.922 1.00 48.08 110 LEU B N 1
ATOM 5271 C CA . LEU B 2 76 ? 9.256 -8.315 -38.890 1.00 48.90 110 LEU B CA 1
ATOM 5272 C C . LEU B 2 76 ? 10.521 -7.772 -38.279 1.00 49.02 110 LEU B C 1
ATOM 5273 O O . LEU B 2 76 ? 11.232 -6.983 -38.895 1.00 49.89 110 LEU B O 1
ATOM 5278 N N . PRO B 2 77 ? 10.820 -8.186 -37.045 1.00 50.04 111 PRO B N 1
ATOM 5279 C CA . PRO B 2 77 ? 12.044 -7.706 -36.411 1.00 50.55 111 PRO B CA 1
ATOM 5280 C C . PRO B 2 77 ? 13.175 -8.562 -36.971 1.00 50.78 111 PRO B C 1
ATOM 5281 O O . PRO B 2 77 ? 12.975 -9.746 -37.256 1.00 50.45 111 PRO B O 1
ATOM 5285 N N . TYR B 2 78 ? 14.350 -7.966 -37.137 1.00 51.38 112 TYR B N 1
ATOM 5286 C CA . TYR B 2 78 ? 15.497 -8.685 -37.663 1.00 52.64 112 TYR B CA 1
ATOM 5287 C C . TYR B 2 78 ? 16.776 -7.952 -37.266 1.00 55.36 112 TYR B C 1
ATOM 5288 O O . TYR B 2 78 ? 16.716 -6.871 -36.678 1.00 56.28 112 TYR B O 1
ATOM 5297 N N . ARG B 2 79 ? 17.925 -8.536 -37.591 1.00 57.79 113 ARG B N 1
ATOM 5298 C CA . ARG B 2 79 ? 19.208 -7.922 -37.270 1.00 61.86 113 ARG B CA 1
ATOM 5299 C C . ARG B 2 79 ? 19.273 -7.654 -35.763 1.00 65.13 113 ARG B C 1
ATOM 5300 O O . ARG B 2 79 ? 19.698 -6.584 -35.330 1.00 64.72 113 ARG B O 1
ATOM 5308 N N . GLU B 2 80 ? 18.855 -8.647 -34.974 1.00 68.34 114 GLU B N 1
ATOM 5309 C CA . GLU B 2 80 ? 18.829 -8.531 -33.519 1.00 71.69 114 GLU B CA 1
ATOM 5310 C C . GLU B 2 80 ? 20.159 -8.808 -32.816 1.00 75.58 114 GLU B C 1
ATOM 5311 O O . GLU B 2 80 ? 20.683 -7.937 -32.117 1.00 77.56 114 GLU B O 1
ATOM 5317 N N . GLY B 2 81 ? 20.708 -10.006 -32.984 1.00 77.98 115 GLY B N 1
ATOM 5318 C CA . GLY B 2 81 ? 21.975 -10.309 -32.337 1.00 81.03 115 GLY B CA 1
ATOM 5319 C C . GLY B 2 81 ? 23.158 -9.783 -33.132 1.00 82.62 115 GLY B C 1
ATOM 5320 O O . GLY B 2 81 ? 23.864 -10.558 -33.783 1.00 83.93 115 GLY B O 1
ATOM 5321 N N . ALA B 2 82 ? 23.382 -8.471 -33.085 1.00 82.62 116 ALA B N 1
ATOM 5322 C CA . ALA B 2 82 ? 24.486 -7.869 -33.830 1.00 83.54 116 ALA B CA 1
ATOM 5323 C C . ALA B 2 82 ? 25.668 -7.491 -32.947 1.00 84.35 116 ALA B C 1
ATOM 5324 O O . ALA B 2 82 ? 26.824 -7.623 -33.360 1.00 83.52 116 ALA B O 1
ATOM 5326 N N . ALA B 2 83 ? 25.371 -7.022 -31.734 1.00 84.79 117 ALA B N 1
ATOM 5327 C CA . ALA B 2 83 ? 26.411 -6.612 -30.796 1.00 85.50 117 ALA B CA 1
ATOM 5328 C C . ALA B 2 83 ? 27.204 -5.463 -31.418 1.00 85.36 117 ALA B C 1
ATOM 5329 O O . ALA B 2 83 ? 28.219 -5.677 -32.085 1.00 85.74 117 ALA B O 1
ATOM 5331 N N . GLY B 2 84 ? 26.727 -4.243 -31.195 1.00 84.17 118 GLY B N 1
ATOM 5332 C CA . GLY B 2 84 ? 27.376 -3.070 -31.755 1.00 80.82 118 GLY B CA 1
ATOM 5333 C C . GLY B 2 84 ? 26.360 -2.307 -32.584 1.00 79.07 118 GLY B C 1
ATOM 5334 O O . GLY B 2 84 ? 26.355 -1.080 -32.619 1.00 78.49 118 GLY B O 1
ATOM 5335 N N . LEU B 2 85 ? 25.492 -3.052 -33.262 1.00 77.31 119 LEU B N 1
ATOM 5336 C CA . LEU B 2 85 ? 24.440 -2.463 -34.084 1.00 75.08 119 LEU B CA 1
ATOM 5337 C C . LEU B 2 85 ? 23.084 -2.808 -33.483 1.00 72.40 119 LEU B C 1
ATOM 5338 O O . LEU B 2 85 ? 22.854 -3.943 -33.077 1.00 71.82 119 LEU B O 1
ATOM 5343 N N . GLY B 2 86 ? 22.188 -1.832 -33.420 1.00 69.24 120 GLY B N 1
ATOM 5344 C CA . GLY B 2 86 ? 20.876 -2.100 -32.873 1.00 66.96 120 GLY B CA 1
ATOM 5345 C C . GLY B 2 86 ? 20.048 -3.018 -33.766 1.00 66.88 120 GLY B C 1
ATOM 5346 O O . GLY B 2 86 ? 20.471 -3.393 -34.868 1.00 66.15 120 GLY B O 1
ATOM 5347 N N . GLY B 2 87 ? 18.861 -3.381 -33.285 1.00 65.71 121 GLY B N 1
ATOM 5348 C CA . GLY B 2 87 ? 17.971 -4.241 -34.047 1.00 64.50 121 GLY B CA 1
ATOM 5349 C C . GLY B 2 87 ? 17.070 -3.428 -34.965 1.00 62.61 121 GLY B C 1
ATOM 5350 O O . GLY B 2 87 ? 16.915 -2.218 -34.777 1.00 61.82 121 GLY B O 1
ATOM 5351 N N . LEU B 2 88 ? 16.470 -4.093 -35.953 1.00 59.78 122 LEU B N 1
ATOM 5352 C CA . LEU B 2 88 ? 15.592 -3.424 -36.913 1.00 55.80 122 LEU B CA 1
ATOM 5353 C C . LEU B 2 88 ? 14.216 -4.063 -36.982 1.00 54.55 122 LEU B C 1
ATOM 5354 O O . LEU B 2 88 ? 14.047 -5.242 -36.651 1.00 53.93 122 LEU B O 1
ATOM 5359 N N . LEU B 2 89 ? 13.238 -3.281 -37.424 1.00 52.61 123 LEU B N 1
ATOM 5360 C CA . LEU B 2 89 ? 11.868 -3.767 -37.549 1.00 52.41 123 LEU B CA 1
ATOM 5361 C C . LEU B 2 89 ? 11.173 -3.340 -38.858 1.00 51.61 123 LEU B C 1
ATOM 5362 O O . LEU B 2 89 ? 11.195 -2.162 -39.229 1.00 50.92 123 LEU B O 1
ATOM 5367 N N . LEU B 2 90 ? 10.558 -4.297 -39.549 1.00 49.23 124 LEU B N 1
ATOM 5368 C CA . LEU B 2 90 ? 9.838 -3.976 -40.771 1.00 47.44 124 LEU B CA 1
ATOM 5369 C C . LEU B 2 90 ? 8.379 -3.799 -40.416 1.00 46.36 124 LEU B C 1
ATOM 5370 O O . LEU B 2 90 ? 7.750 -4.686 -39.816 1.00 46.82 124 LEU B O 1
ATOM 5375 N N . THR B 2 91 ? 7.828 -2.650 -40.767 1.00 43.04 125 THR B N 1
ATOM 5376 C CA . THR B 2 91 ? 6.430 -2.417 -40.484 1.00 45.61 125 THR B CA 1
ATOM 5377 C C . THR B 2 91 ? 5.752 -2.069 -41.801 1.00 46.98 125 THR B C 1
ATOM 5378 O O . THR B 2 91 ? 6.067 -1.051 -42.429 1.00 48.45 125 THR B O 1
ATOM 5382 N N . GLY B 2 92 ? 4.841 -2.942 -42.227 1.00 46.32 126 GLY B N 1
ATOM 5383 C CA . GLY B 2 92 ? 4.134 -2.738 -43.467 1.00 46.86 126 GLY B CA 1
ATOM 5384 C C . GLY B 2 92 ? 2.660 -2.523 -43.230 1.00 48.38 126 GLY B C 1
ATOM 5385 O O . GLY B 2 92 ? 2.070 -3.158 -42.352 1.00 48.55 126 GLY B O 1
ATOM 5386 N N . TRP B 2 93 ? 2.065 -1.641 -44.026 1.00 48.07 127 TRP B N 1
ATOM 5387 C CA . TRP B 2 93 ? 0.649 -1.309 -43.909 1.00 50.39 127 TRP B CA 1
ATOM 5388 C C . TRP B 2 93 ? -0.014 -1.124 -45.255 1.00 49.94 127 TRP B C 1
ATOM 5389 O O . TRP B 2 93 ? 0.645 -1.028 -46.285 1.00 50.38 127 TRP B O 1
ATOM 5400 N N . THR B 2 94 ? -1.335 -1.040 -45.222 1.00 49.46 128 THR B N 1
ATOM 5401 C CA . THR B 2 94 ? -2.098 -0.822 -46.428 1.00 51.05 128 THR B CA 1
ATOM 5402 C C . THR B 2 94 ? -1.885 0.643 -46.849 1.00 53.00 128 THR B C 1
ATOM 5403 O O . THR B 2 94 ? -1.856 0.959 -48.046 1.00 53.90 128 THR B O 1
ATOM 5407 N N . PHE B 2 95 ? -1.709 1.524 -45.856 1.00 52.61 129 PHE B N 1
ATOM 5408 C CA . PHE B 2 95 ? -1.503 2.951 -46.101 1.00 51.28 129 PHE B CA 1
ATOM 5409 C C . PHE B 2 95 ? -0.419 3.216 -47.136 1.00 51.50 129 PHE B C 1
ATOM 5410 O O . PHE B 2 95 ? 0.479 2.398 -47.342 1.00 50.55 129 PHE B O 1
ATOM 5418 N N . ASP B 2 96 ? -0.524 4.383 -47.775 1.00 51.48 130 ASP B N 1
ATOM 5419 C CA . ASP B 2 96 ? 0.420 4.832 -48.793 1.00 49.66 130 ASP B CA 1
ATOM 5420 C C . ASP B 2 96 ? 0.770 3.776 -49.826 1.00 46.68 130 ASP B C 1
ATOM 5421 O O . ASP B 2 96 ? 1.945 3.494 -50.052 1.00 45.34 130 ASP B O 1
ATOM 5426 N N . ARG B 2 97 ? -0.256 3.203 -50.452 1.00 45.11 131 ARG B N 1
ATOM 5427 C CA . ARG B 2 97 ? -0.051 2.187 -51.484 1.00 44.64 131 ARG B CA 1
ATOM 5428 C C . ARG B 2 97 ? 0.752 0.988 -50.977 1.00 43.83 131 ARG B C 1
ATOM 5429 O O . ARG B 2 97 ? 1.755 0.599 -51.578 1.00 41.18 131 ARG B O 1
ATOM 5437 N N . GLY B 2 98 ? 0.309 0.418 -49.854 1.00 45.07 132 GLY B N 1
ATOM 5438 C CA . GLY B 2 98 ? 0.976 -0.741 -49.293 1.00 44.41 132 GLY B CA 1
ATOM 5439 C C . GLY B 2 98 ? 2.426 -0.498 -48.966 1.00 43.49 132 GLY B C 1
ATOM 5440 O O . GLY B 2 98 ? 3.298 -1.311 -49.299 1.00 42.69 132 GLY B O 1
ATOM 5441 N N . ALA B 2 99 ? 2.682 0.614 -48.289 1.00 43.67 133 ALA B N 1
ATOM 5442 C CA . ALA B 2 99 ? 4.040 0.996 -47.910 1.00 45.53 133 ALA B CA 1
ATOM 5443 C C . ALA B 2 99 ? 4.591 0.166 -46.756 1.00 47.22 133 ALA B C 1
ATOM 5444 O O . ALA B 2 99 ? 3.843 -0.467 -46.003 1.00 47.99 133 ALA B O 1
ATOM 5446 N N . CYS B 2 100 ? 5.911 0.182 -46.616 1.00 47.01 134 CYS B N 1
ATOM 5447 C CA . CYS B 2 100 ? 6.572 -0.542 -45.558 1.00 47.57 134 CYS B CA 1
ATOM 5448 C C . CYS B 2 100 ? 7.829 0.220 -45.188 1.00 49.29 134 CYS B C 1
ATOM 5449 O O . CYS B 2 100 ? 8.575 0.635 -46.062 1.00 50.37 134 CYS B O 1
ATOM 5452 N N . GLU B 2 101 ? 8.079 0.420 -43.896 1.00 49.36 135 GLU B N 1
ATOM 5453 C CA . GLU B 2 101 ? 9.299 1.122 -43.545 1.00 50.55 135 GLU B CA 1
ATOM 5454 C C . GLU B 2 101 ? 10.229 0.310 -42.666 1.00 50.13 135 GLU B C 1
ATOM 5455 O O . GLU B 2 101 ? 9.833 -0.704 -42.087 1.00 51.03 135 GLU B O 1
ATOM 5461 N N . VAL B 2 102 ? 11.481 0.739 -42.621 1.00 48.90 136 VAL B N 1
ATOM 5462 C CA . VAL B 2 102 ? 12.499 0.104 -41.809 1.00 50.43 136 VAL B CA 1
ATOM 5463 C C . VAL B 2 102 ? 12.656 1.006 -40.590 1.00 53.44 136 VAL B C 1
ATOM 5464 O O . VAL B 2 102 ? 13.017 2.174 -40.730 1.00 54.90 136 VAL B O 1
ATOM 5468 N N . ARG B 2 103 ? 12.368 0.469 -39.406 1.00 54.25 137 ARG B N 1
ATOM 5469 C CA . ARG B 2 103 ? 12.475 1.230 -38.160 1.00 54.68 137 ARG B CA 1
ATOM 5470 C C . ARG B 2 103 ? 13.454 0.579 -37.203 1.00 55.61 137 ARG B C 1
ATOM 5471 O O . ARG B 2 103 ? 13.784 -0.598 -37.341 1.00 56.37 137 ARG B O 1
ATOM 5479 N N . PRO B 2 104 ? 13.935 1.343 -36.213 1.00 56.59 138 PRO B N 1
ATOM 5480 C CA . PRO B 2 104 ? 14.874 0.766 -35.245 1.00 56.21 138 PRO B CA 1
ATOM 5481 C C . PRO B 2 104 ? 14.061 -0.146 -34.332 1.00 55.66 138 PRO B C 1
ATOM 5482 O O . PRO B 2 104 ? 12.932 0.184 -33.970 1.00 53.71 138 PRO B O 1
ATOM 5486 N N . LEU B 2 105 ? 14.613 -1.300 -33.980 1.00 56.92 139 LEU B N 1
ATOM 5487 C CA . LEU B 2 105 ? 13.883 -2.212 -33.109 1.00 60.91 139 LEU B CA 1
ATOM 5488 C C . LEU B 2 105 ? 13.931 -1.668 -31.672 1.00 63.44 139 LEU B C 1
ATOM 5489 O O . LEU B 2 105 ? 14.900 -1.897 -30.936 1.00 63.84 139 LEU B O 1
ATOM 5494 N N . GLY B 2 106 ? 12.890 -0.938 -31.292 1.00 64.73 140 GLY B N 1
ATOM 5495 C CA . GLY B 2 106 ? 12.841 -0.360 -29.967 1.00 67.28 140 GLY B CA 1
ATOM 5496 C C . GLY B 2 106 ? 11.825 0.758 -29.880 1.00 69.28 140 GLY B C 1
ATOM 5497 O O . GLY B 2 106 ? 10.655 0.564 -30.215 1.00 68.00 140 GLY B O 1
ATOM 5498 N N . ASN B 2 107 ? 12.302 1.919 -29.444 1.00 72.29 141 ASN B N 1
ATOM 5499 C CA . ASN B 2 107 ? 11.440 3.091 -29.296 1.00 74.12 141 ASN B CA 1
ATOM 5500 C C . ASN B 2 107 ? 10.711 3.412 -30.605 1.00 72.33 141 ASN B C 1
ATOM 5501 O O . ASN B 2 107 ? 11.334 3.767 -31.608 1.00 71.89 141 ASN B O 1
ATOM 5506 N N . LEU B 2 108 ? 9.366 3.294 -30.573 1.00 71.19 142 LEU B N 1
ATOM 5507 C CA . LEU B 2 108 ? 8.534 3.559 -31.741 1.00 70.79 142 LEU B CA 1
ATOM 5508 C C . LEU B 2 108 ? 8.392 5.044 -32.003 1.00 72.23 142 LEU B C 1
ATOM 5509 O O . LEU B 2 108 ? 7.683 5.454 -32.926 1.00 73.20 142 LEU B O 1
ATOM 5514 N N . SER B 2 109 ? 9.059 5.857 -31.189 1.00 72.26 143 SER B N 1
ATOM 5515 C CA . SER B 2 109 ? 8.989 7.297 -31.370 1.00 71.59 143 SER B CA 1
ATOM 5516 C C . SER B 2 109 ? 10.122 7.781 -32.270 1.00 71.07 143 SER B C 1
ATOM 5517 O O . SER B 2 109 ? 10.144 8.942 -32.687 1.00 70.47 143 SER B O 1
ATOM 5520 N N . ARG B 2 110 ? 11.053 6.882 -32.581 1.00 69.70 144 ARG B N 1
ATOM 5521 C CA . ARG B 2 110 ? 12.162 7.227 -33.461 1.00 70.16 144 ARG B CA 1
ATOM 5522 C C . ARG B 2 110 ? 11.664 7.297 -34.907 1.00 70.24 144 ARG B C 1
ATOM 5523 O O . ARG B 2 110 ? 10.604 6.768 -35.240 1.00 70.56 144 ARG B O 1
ATOM 5531 N N . ASN B 2 111 ? 12.425 7.965 -35.763 1.00 70.34 145 ASN B N 1
ATOM 5532 C CA . ASN B 2 111 ? 12.057 8.094 -37.166 1.00 69.16 145 ASN B CA 1
ATOM 5533 C C . ASN B 2 111 ? 12.510 6.854 -37.915 1.00 68.25 145 ASN B C 1
ATOM 5534 O O . ASN B 2 111 ? 13.473 6.195 -37.511 1.00 68.24 145 ASN B O 1
ATOM 5539 N N . SER B 2 112 ? 11.820 6.544 -39.011 1.00 66.32 146 SER B N 1
ATOM 5540 C CA . SER B 2 112 ? 12.176 5.386 -39.824 1.00 64.58 146 SER B CA 1
ATOM 5541 C C . SER B 2 112 ? 13.443 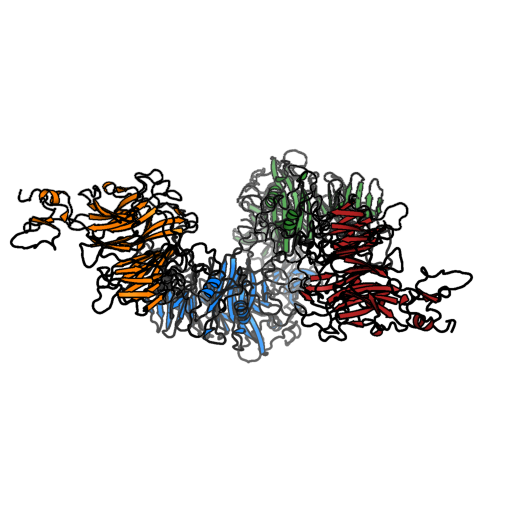5.696 -40.592 1.00 62.68 146 SER B C 1
ATOM 5542 O O . SER B 2 112 ? 13.784 6.853 -40.783 1.00 62.75 146 SER B O 1
ATOM 5545 N N . LEU B 2 113 ? 14.159 4.665 -41.010 1.00 62.65 147 LEU B N 1
ATOM 5546 C CA . LEU B 2 113 ? 15.378 4.878 -41.772 1.00 63.63 147 LEU B CA 1
ATOM 5547 C C . LEU B 2 113 ? 15.030 4.954 -43.260 1.00 64.16 147 LEU B C 1
ATOM 5548 O O . LEU B 2 113 ? 15.326 5.939 -43.937 1.00 64.27 147 LEU B O 1
ATOM 5553 N N . ARG B 2 114 ? 14.378 3.907 -43.754 1.00 63.89 148 ARG B N 1
ATOM 5554 C CA . ARG B 2 114 ? 13.990 3.835 -45.153 1.00 62.95 148 ARG B CA 1
ATOM 5555 C C . ARG B 2 114 ? 12.536 3.402 -45.257 1.00 61.62 148 ARG B C 1
ATOM 5556 O O . ARG B 2 114 ? 11.953 2.926 -44.282 1.00 61.68 148 ARG B O 1
ATOM 5564 N N . ASN B 2 115 ? 11.948 3.586 -46.434 1.00 58.89 149 ASN B N 1
ATOM 5565 C CA . ASN B 2 115 ? 10.574 3.174 -46.662 1.00 57.09 149 ASN B CA 1
ATOM 5566 C C . ASN B 2 115 ? 10.313 3.075 -48.157 1.00 54.36 149 ASN B C 1
ATOM 5567 O O . ASN B 2 115 ? 11.015 3.684 -48.974 1.00 52.38 149 ASN B O 1
ATOM 5572 N N . GLY B 2 116 ? 9.308 2.288 -48.515 1.00 50.28 150 GLY B N 1
ATOM 5573 C CA . GLY B 2 116 ? 8.977 2.127 -49.910 1.00 46.91 150 GLY B CA 1
ATOM 5574 C C . GLY B 2 116 ? 7.519 1.780 -50.029 1.00 42.96 150 GLY B C 1
ATOM 5575 O O . GLY B 2 116 ? 6.936 1.230 -49.092 1.00 42.66 150 GLY B O 1
ATOM 5576 N N . THR B 2 117 ? 6.921 2.121 -51.165 1.00 39.85 151 THR B N 1
ATOM 5577 C CA . THR B 2 117 ? 5.519 1.812 -51.381 1.00 37.73 151 THR B CA 1
ATOM 5578 C C . THR B 2 117 ? 5.442 0.546 -52.215 1.00 37.09 151 THR B C 1
ATOM 5579 O O . THR B 2 117 ? 6.459 0.085 -52.752 1.00 34.74 151 THR B O 1
ATOM 5583 N N . GLU B 2 118 ? 4.241 -0.007 -52.321 1.00 36.92 152 GLU B N 1
ATOM 5584 C CA . GLU B 2 118 ? 4.020 -1.212 -53.109 1.00 39.77 152 GLU B CA 1
ATOM 5585 C C . GLU B 2 118 ? 4.924 -2.361 -52.663 1.00 40.09 152 GLU B C 1
ATOM 5586 O O . GLU B 2 118 ? 5.426 -3.129 -53.477 1.00 40.94 152 GLU B O 1
ATOM 5592 N N . VAL B 2 119 ? 5.137 -2.449 -51.360 1.00 39.75 153 VAL B N 1
ATOM 5593 C CA . VAL B 2 119 ? 5.954 -3.501 -50.777 1.00 37.52 153 VAL B CA 1
ATOM 5594 C C . VAL B 2 119 ? 5.005 -4.612 -50.343 1.00 37.47 153 VAL B C 1
ATOM 5595 O O . VAL B 2 119 ? 5.246 -5.784 -50.600 1.00 38.58 153 VAL B O 1
ATOM 5599 N N . VAL B 2 120 ? 3.909 -4.224 -49.706 1.00 35.45 154 VAL B N 1
ATOM 5600 C CA . VAL B 2 120 ? 2.921 -5.174 -49.227 1.00 37.24 154 VAL B CA 1
ATOM 5601 C C . VAL B 2 120 ? 1.573 -4.826 -49.826 1.00 37.91 154 VAL B C 1
ATOM 5602 O O . VAL B 2 120 ? 1.463 -3.872 -50.591 1.00 40.33 154 VAL B O 1
ATOM 5606 N N . SER B 2 121 ? 0.547 -5.577 -49.457 1.00 37.53 155 SER B N 1
ATOM 5607 C CA . SER B 2 121 ? -0.785 -5.319 -49.979 1.00 39.57 155 SER B CA 1
ATOM 5608 C C . SER B 2 121 ? -1.354 -3.998 -49.496 1.00 43.11 155 SER B C 1
ATOM 5609 O O . SER B 2 121 ? -1.170 -3.611 -48.335 1.00 45.61 155 SER B O 1
ATOM 5612 N N . CYS B 2 122 ? -2.059 -3.310 -50.379 1.00 44.95 156 CYS B N 1
ATOM 5613 C CA . CYS B 2 122 ? -2.667 -2.038 -50.021 1.00 47.49 156 CYS B CA 1
ATOM 5614 C C . CYS B 2 122 ? -4.144 -2.259 -49.705 1.00 47.99 156 CYS B C 1
ATOM 5615 O O . CYS B 2 122 ? -4.872 -1.321 -49.391 1.00 48.73 156 CYS B O 1
ATOM 5618 N N . HIS B 2 123 ? -4.570 -3.516 -49.785 1.00 47.56 157 HIS B N 1
ATOM 5619 C CA . HIS B 2 123 ? -5.953 -3.890 -49.507 1.00 47.50 157 HIS B CA 1
ATOM 5620 C C . HIS B 2 123 ? -6.083 -4.508 -48.110 1.00 48.38 157 HIS B C 1
ATOM 5621 O O . HIS B 2 123 ? -5.383 -5.470 -47.768 1.00 48.26 157 HIS B O 1
ATOM 5628 N N . PRO B 2 124 ? -6.981 -3.963 -47.289 1.00 49.34 158 PRO B N 1
ATOM 5629 C CA . PRO B 2 124 ? -7.176 -4.485 -45.927 1.00 51.50 158 PRO B CA 1
ATOM 5630 C C . PRO B 2 124 ? -7.418 -5.996 -45.923 1.00 51.92 158 PRO B C 1
ATOM 5631 O O . PRO B 2 124 ? -6.871 -6.722 -45.087 1.00 51.73 158 PRO B O 1
ATOM 5635 N N . GLN B 2 125 ? -8.218 -6.459 -46.881 1.00 51.57 159 GLN B N 1
ATOM 5636 C CA . GLN B 2 125 ? -8.554 -7.871 -47.002 1.00 52.79 159 GLN B CA 1
ATOM 5637 C C . GLN B 2 125 ? -7.500 -8.708 -47.741 1.00 51.57 159 GLN B C 1
ATOM 5638 O O . GLN B 2 125 ? -7.595 -9.933 -47.785 1.00 50.89 159 GLN B O 1
ATOM 5644 N N . GLY B 2 126 ? -6.498 -8.055 -48.321 1.00 49.57 160 GLY B N 1
ATOM 5645 C CA . GLY B 2 126 ? -5.488 -8.791 -49.060 1.00 46.68 160 GLY B CA 1
ATOM 5646 C C . GLY B 2 126 ? -4.358 -9.411 -48.258 1.00 43.67 160 GLY B C 1
ATOM 5647 O O . GLY B 2 126 ? -3.798 -8.777 -47.368 1.00 43.68 160 GLY B O 1
ATOM 5648 N N . SER B 2 127 ? -4.011 -10.652 -48.581 1.00 40.43 161 SER B N 1
ATOM 5649 C CA . SER B 2 127 ? -2.933 -11.349 -47.890 1.00 36.62 161 SER B CA 1
ATOM 5650 C C . SER B 2 127 ? -1.596 -10.650 -48.066 1.00 37.40 161 SER B C 1
ATOM 5651 O O . SER B 2 127 ? -1.405 -9.842 -48.979 1.00 38.43 161 SER B O 1
ATOM 5654 N N . THR B 2 128 ? -0.665 -10.987 -47.184 1.00 36.43 162 THR B N 1
ATOM 5655 C CA . THR B 2 128 ? 0.695 -10.470 -47.213 1.00 35.80 162 THR B CA 1
ATOM 5656 C C . THR B 2 128 ? 1.444 -11.329 -46.196 1.00 36.36 162 THR B C 1
ATOM 5657 O O . THR B 2 128 ? 0.996 -11.498 -45.072 1.00 36.58 162 THR B O 1
ATOM 5661 N N . ALA B 2 129 ? 2.571 -11.888 -46.608 1.00 35.64 163 ALA B N 1
ATOM 5662 C CA . ALA B 2 129 ? 3.389 -12.700 -45.722 1.00 34.59 163 ALA B CA 1
ATOM 5663 C C . ALA B 2 129 ? 4.775 -12.473 -46.263 1.00 35.48 163 ALA B C 1
ATOM 5664 O O . ALA B 2 129 ? 4.955 -12.462 -47.488 1.00 34.95 163 ALA B O 1
ATOM 5666 N N . GLY B 2 130 ? 5.742 -12.269 -45.367 1.00 34.63 164 GLY B N 1
ATOM 5667 C CA . GLY B 2 130 ? 7.107 -12.045 -45.793 1.00 36.06 164 GLY B CA 1
ATOM 5668 C C . GLY B 2 130 ? 8.125 -12.533 -44.780 1.00 38.37 164 GLY B C 1
ATOM 5669 O O . GLY B 2 130 ? 7.783 -12.861 -43.646 1.00 39.49 164 GLY B O 1
ATOM 5670 N N . VAL B 2 131 ? 9.386 -12.582 -45.186 1.00 37.61 165 VAL B N 1
ATOM 5671 C CA . VAL B 2 131 ? 10.441 -13.027 -44.305 1.00 38.35 165 VAL B CA 1
ATOM 5672 C C . VAL B 2 131 ? 11.742 -12.373 -44.741 1.00 40.06 165 VAL B C 1
ATOM 5673 O O . VAL B 2 131 ? 11.950 -12.138 -45.929 1.00 39.38 165 VAL B O 1
ATOM 5677 N N . VAL B 2 132 ? 12.609 -12.075 -43.775 1.00 39.94 166 VAL B N 1
ATOM 5678 C CA . VAL B 2 132 ? 13.887 -11.450 -44.068 1.00 41.83 166 VAL B CA 1
ATOM 5679 C C . VAL B 2 132 ? 14.948 -12.536 -44.074 1.00 43.46 166 VAL B C 1
ATOM 5680 O O . VAL B 2 132 ? 14.785 -13.590 -43.456 1.00 45.21 166 VAL B O 1
ATOM 5684 N N . TYR B 2 133 ? 16.026 -12.296 -44.799 1.00 44.31 167 TYR B N 1
ATOM 5685 C CA . TYR B 2 133 ? 17.110 -13.258 -44.900 1.00 45.91 167 TYR B CA 1
ATOM 5686 C C . TYR B 2 133 ? 18.267 -12.487 -45.520 1.00 47.64 167 TYR B C 1
ATOM 5687 O O . TYR B 2 133 ? 18.103 -11.330 -45.889 1.00 47.25 167 TYR B O 1
ATOM 5696 N N . ARG B 2 134 ? 19.432 -13.110 -45.628 1.00 50.69 168 ARG B N 1
ATOM 5697 C CA . ARG B 2 134 ? 20.579 -12.434 -46.199 1.00 54.20 168 ARG B CA 1
ATOM 5698 C C . ARG B 2 134 ? 21.101 -13.196 -47.402 1.00 56.15 168 ARG B C 1
ATOM 5699 O O . ARG B 2 134 ? 21.105 -14.428 -47.414 1.00 56.35 168 ARG B O 1
ATOM 5707 N N . ALA B 2 135 ? 21.531 -12.458 -48.420 1.00 57.37 169 ALA B N 1
ATOM 5708 C CA . ALA B 2 135 ? 22.035 -13.080 -49.628 1.00 59.85 169 ALA B CA 1
ATOM 5709 C C . ALA B 2 135 ? 23.027 -12.187 -50.344 1.00 61.21 169 ALA B C 1
ATOM 5710 O O . ALA B 2 135 ? 23.211 -11.029 -49.976 1.00 60.58 169 ALA B O 1
ATOM 5712 N N . GLY B 2 136 ? 23.663 -12.744 -51.368 1.00 63.55 170 GLY B N 1
ATOM 5713 C CA . GLY B 2 136 ? 24.630 -11.998 -52.150 1.00 66.40 170 GLY B CA 1
ATOM 5714 C C . GLY B 2 136 ? 26.013 -11.942 -51.543 1.00 68.77 170 GLY B C 1
ATOM 5715 O O . GLY B 2 136 ? 26.230 -12.379 -50.413 1.00 67.60 170 GLY B O 1
ATOM 5716 N N . ARG B 2 137 ? 26.951 -11.392 -52.307 1.00 72.06 171 ARG B N 1
ATOM 5717 C CA . ARG B 2 137 ? 28.335 -11.255 -51.870 1.00 75.78 171 ARG B CA 1
ATOM 5718 C C . ARG B 2 137 ? 28.451 -10.200 -50.768 1.00 75.53 171 ARG B C 1
ATOM 5719 O O . ARG B 2 137 ? 29.371 -10.243 -49.954 1.00 76.78 171 ARG B O 1
ATOM 5727 N N . ASN B 2 138 ? 27.525 -9.246 -50.752 1.00 75.25 172 ASN B N 1
ATOM 5728 C CA . ASN B 2 138 ? 27.526 -8.194 -49.737 1.00 74.30 172 ASN B CA 1
ATOM 5729 C C . ASN B 2 138 ? 26.819 -8.695 -48.500 1.00 72.64 172 ASN B C 1
ATOM 5730 O O . ASN B 2 138 ? 26.853 -8.047 -47.457 1.00 72.69 172 ASN B O 1
ATOM 5735 N N . ASN B 2 139 ? 26.157 -9.839 -48.627 1.00 71.08 173 ASN B N 1
ATOM 5736 C CA . ASN B 2 139 ? 25.420 -10.419 -47.517 1.00 69.17 173 ASN B CA 1
ATOM 5737 C C . ASN B 2 139 ? 24.403 -9.393 -47.024 1.00 67.33 173 ASN B C 1
ATOM 5738 O O . ASN B 2 139 ? 24.193 -9.233 -45.823 1.00 65.56 173 ASN B O 1
ATOM 5743 N N . ARG B 2 140 ? 23.778 -8.692 -47.965 1.00 65.85 174 ARG B N 1
ATOM 5744 C CA . ARG B 2 140 ? 22.783 -7.687 -47.620 1.00 65.45 174 ARG B CA 1
ATOM 5745 C C . ARG B 2 140 ? 21.501 -8.315 -47.089 1.00 63.09 174 ARG B C 1
ATOM 5746 O O . ARG B 2 140 ? 21.228 -9.488 -47.331 1.00 62.23 174 ARG B O 1
ATOM 5754 N N . TRP B 2 141 ? 20.717 -7.525 -46.363 1.00 60.34 175 TRP B N 1
ATOM 5755 C CA . TRP B 2 141 ? 19.461 -8.004 -45.820 1.00 57.80 175 TRP B CA 1
ATOM 5756 C C . TRP B 2 141 ? 18.338 -7.818 -46.834 1.00 55.64 175 TRP B C 1
ATOM 5757 O O . TRP B 2 141 ? 18.084 -6.712 -47.303 1.00 53.56 175 TRP B O 1
ATOM 5768 N N . TYR B 2 142 ? 17.676 -8.922 -47.166 1.00 53.79 176 TYR B N 1
ATOM 5769 C CA . TYR B 2 142 ? 16.576 -8.932 -48.116 1.00 51.54 176 TYR B CA 1
ATOM 5770 C C . TYR B 2 142 ? 15.258 -9.309 -47.471 1.00 49.36 176 TYR B C 1
ATOM 5771 O O . TYR B 2 142 ? 15.224 -9.922 -46.401 1.00 50.70 176 TYR B O 1
ATOM 5780 N N . LEU B 2 143 ? 14.172 -8.935 -48.131 1.00 45.14 177 LEU B N 1
ATOM 5781 C CA . LEU B 2 143 ? 12.830 -9.264 -47.663 1.00 42.23 177 LEU B CA 1
ATOM 5782 C C . LEU B 2 143 ? 12.124 -9.936 -48.824 1.00 41.42 177 LEU B C 1
ATOM 5783 O O . LEU B 2 143 ? 12.065 -9.384 -49.920 1.00 42.51 177 LEU B O 1
ATOM 5788 N N . ALA B 2 144 ? 11.615 -11.137 -48.598 1.00 40.68 178 ALA B N 1
ATOM 5789 C CA . ALA B 2 144 ? 10.886 -11.849 -49.635 1.00 39.12 178 ALA B CA 1
ATOM 5790 C C . ALA B 2 144 ? 9.428 -11.687 -49.216 1.00 39.71 178 ALA B C 1
ATOM 5791 O O . ALA B 2 144 ? 9.036 -12.158 -48.146 1.00 40.23 178 ALA B O 1
ATOM 5793 N N . VAL B 2 145 ? 8.634 -11.011 -50.041 1.00 38.53 179 VAL B N 1
ATOM 5794 C CA . VAL B 2 145 ? 7.230 -10.770 -49.723 1.00 38.82 179 VAL B CA 1
ATOM 5795 C C . VAL B 2 145 ? 6.266 -11.356 -50.746 1.00 38.46 179 VAL B C 1
ATOM 5796 O O . VAL B 2 145 ? 6.507 -11.281 -51.961 1.00 39.93 179 VAL B O 1
ATOM 5800 N N . ALA B 2 146 ? 5.163 -11.906 -50.252 1.00 35.69 180 ALA B N 1
ATOM 5801 C CA . ALA B 2 146 ? 4.112 -12.467 -51.095 1.00 35.28 180 ALA B CA 1
ATOM 5802 C C . ALA B 2 146 ? 2.860 -11.748 -50.644 1.00 35.60 180 ALA B C 1
ATOM 5803 O O . ALA B 2 146 ? 2.627 -11.588 -49.444 1.00 37.74 180 ALA B O 1
ATOM 5805 N N . ALA B 2 147 ? 2.051 -11.305 -51.589 1.00 36.22 181 ALA B N 1
ATOM 5806 C CA . ALA B 2 147 ? 0.854 -10.574 -51.230 1.00 36.67 181 ALA B CA 1
ATOM 5807 C C . ALA B 2 147 ? -0.177 -10.579 -52.347 1.00 36.58 181 ALA B C 1
ATOM 5808 O O . ALA B 2 147 ? 0.102 -11.010 -53.462 1.00 35.76 181 ALA B O 1
ATOM 5810 N N . THR B 2 148 ? -1.377 -10.115 -52.013 1.00 37.21 182 THR B N 1
ATOM 5811 C CA . THR B 2 148 ? -2.466 -9.986 -52.964 1.00 37.60 182 THR B CA 1
ATOM 5812 C C . THR B 2 148 ? -2.488 -8.472 -53.257 1.00 38.20 182 THR B C 1
ATOM 5813 O O . THR B 2 148 ? -3.226 -7.700 -52.635 1.00 37.38 182 THR B O 1
ATOM 5817 N N . TYR B 2 149 ? -1.637 -8.060 -54.185 1.00 37.40 183 TYR B N 1
ATOM 5818 C CA . TYR B 2 149 ? -1.508 -6.660 -54.556 1.00 38.22 183 TYR B CA 1
ATOM 5819 C C . TYR B 2 149 ? -2.681 -6.110 -55.366 1.00 39.71 183 TYR B C 1
ATOM 5820 O O . TYR B 2 149 ? -3.058 -4.939 -55.222 1.00 39.75 183 TYR B O 1
ATOM 5829 N N . VAL B 2 150 ? -3.257 -6.964 -56.203 1.00 41.63 184 VAL B N 1
ATOM 5830 C CA . VAL B 2 150 ? -4.361 -6.585 -57.072 1.00 43.47 184 VAL B CA 1
ATOM 5831 C C . VAL B 2 150 ? -5.737 -7.139 -56.709 1.00 45.68 184 VAL B C 1
ATOM 5832 O O . VAL B 2 150 ? -5.960 -8.354 -56.719 1.00 46.85 184 VAL B O 1
ATOM 5836 N N . LEU B 2 151 ? -6.659 -6.234 -56.405 1.00 49.13 185 LEU B N 1
ATOM 5837 C CA . LEU B 2 151 ? -8.042 -6.591 -56.114 1.00 53.58 185 LEU B CA 1
ATOM 5838 C C . LEU B 2 151 ? -8.886 -5.556 -56.841 1.00 57.51 185 LEU B C 1
ATOM 5839 O O . LEU B 2 151 ? -8.441 -4.435 -57.060 1.00 56.85 185 LEU B O 1
ATOM 5844 N N . PRO B 2 152 ? -10.105 -5.925 -57.264 1.00 62.34 186 PRO B N 1
ATOM 5845 C CA . PRO B 2 152 ? -10.924 -4.931 -57.964 1.00 65.52 186 PRO B CA 1
ATOM 5846 C C . PRO B 2 152 ? -11.181 -3.703 -57.089 1.00 68.92 186 PRO B C 1
ATOM 5847 O O . PRO B 2 152 ? -11.582 -3.831 -55.930 1.00 69.57 186 PRO B O 1
ATOM 5851 N N . GLU B 2 153 ? -10.929 -2.516 -57.638 1.00 72.50 187 GLU B N 1
ATOM 5852 C CA . GLU B 2 153 ? -11.135 -1.283 -56.892 1.00 76.65 187 GLU B CA 1
ATOM 5853 C C . GLU B 2 153 ? -12.398 -0.570 -57.374 1.00 81.98 187 GLU B C 1
ATOM 5854 O O . GLU B 2 153 ? -12.421 0.018 -58.459 1.00 81.71 187 GLU B O 1
ATOM 5860 N N . PRO B 2 154 ? -13.475 -0.630 -56.571 1.00 86.76 188 PRO B N 1
ATOM 5861 C CA . PRO B 2 154 ? -14.743 0.016 -56.918 1.00 89.99 188 PRO B CA 1
ATOM 5862 C C . PRO B 2 154 ? -14.577 1.528 -56.801 1.00 92.96 188 PRO B C 1
ATOM 5863 O O . PRO B 2 154 ? -14.880 2.278 -57.734 1.00 93.39 188 PRO B O 1
ATOM 5867 N N . GLU B 2 155 ? -14.077 1.956 -55.644 1.00 95.61 189 GLU B N 1
ATOM 5868 C CA . GLU B 2 155 ? -13.832 3.366 -55.365 1.00 97.87 189 GLU B CA 1
ATOM 5869 C C . GLU B 2 155 ? -12.873 3.869 -56.448 1.00 98.20 189 GLU B C 1
ATOM 5870 O O . GLU B 2 155 ? -11.763 3.350 -56.595 1.00 99.10 189 GLU B O 1
ATOM 5876 N N . THR B 2 156 ? -13.305 4.869 -57.209 1.00 97.88 190 THR B N 1
ATOM 5877 C CA . THR B 2 156 ? -12.487 5.418 -58.289 1.00 97.25 190 THR B CA 1
ATOM 5878 C C . THR B 2 156 ? -11.431 6.430 -57.851 1.00 95.33 190 THR B C 1
ATOM 5879 O O . THR B 2 156 ? -10.661 6.917 -58.680 1.00 95.88 190 THR B O 1
ATOM 5883 N N . ALA B 2 157 ? -11.387 6.749 -56.563 1.00 92.55 191 ALA B N 1
ATOM 5884 C CA . ALA B 2 157 ? -10.412 7.718 -56.075 1.00 90.49 191 ALA B CA 1
ATOM 5885 C C . ALA B 2 157 ? -9.327 7.098 -55.195 1.00 88.56 191 ALA B C 1
ATOM 5886 O O . ALA B 2 157 ? -8.146 7.421 -55.338 1.00 88.57 191 ALA B O 1
ATOM 5888 N N . SER B 2 158 ? -9.732 6.205 -54.293 1.00 85.29 192 SER B N 1
ATOM 5889 C CA . SER B 2 158 ? -8.801 5.545 -53.380 1.00 81.90 192 SER B CA 1
ATOM 5890 C C . SER B 2 158 ? -8.013 4.391 -54.024 1.00 79.22 192 SER B C 1
ATOM 5891 O O . SER B 2 158 ? -7.453 3.543 -53.322 1.00 77.89 192 SER B O 1
ATOM 5894 N N . ARG B 2 159 ? -7.962 4.370 -55.355 1.00 75.62 193 ARG B N 1
ATOM 5895 C CA . ARG B 2 159 ? -7.258 3.319 -56.085 1.00 71.53 193 ARG B CA 1
ATOM 5896 C C . ARG B 2 159 ? -5.769 3.248 -55.754 1.00 67.26 193 ARG B C 1
ATOM 5897 O O . ARG B 2 159 ? -5.044 4.224 -55.932 1.00 66.89 193 ARG B O 1
ATOM 5905 N N . CYS B 2 160 ? -5.321 2.085 -55.273 1.00 61.55 194 CYS B N 1
ATOM 5906 C CA . CYS B 2 160 ? -3.925 1.896 -54.905 1.00 56.03 194 CYS B CA 1
ATOM 5907 C C . CYS B 2 160 ? -3.176 0.748 -55.585 1.00 52.28 194 CYS B C 1
ATOM 5908 O O . CYS B 2 160 ? -1.991 0.539 -55.310 1.00 51.03 194 CYS B O 1
ATOM 5911 N N . ASN B 2 161 ? -3.842 0.003 -56.461 1.00 49.53 195 ASN B N 1
ATOM 5912 C CA . ASN B 2 161 ? -3.177 -1.103 -57.171 1.00 46.51 195 ASN B CA 1
ATOM 5913 C C . ASN B 2 161 ? -1.889 -0.644 -57.850 1.00 44.27 195 ASN B C 1
ATOM 5914 O O . ASN B 2 161 ? -1.784 0.494 -58.288 1.00 46.20 195 ASN B O 1
ATOM 5919 N N . PRO B 2 162 ? -0.878 -1.519 -57.932 1.00 43.27 196 PRO B N 1
ATOM 5920 C CA . PRO B 2 162 ? 0.399 -1.164 -58.577 1.00 39.89 196 PRO B CA 1
ATOM 5921 C C . PRO B 2 162 ? 0.243 -0.971 -60.080 1.00 37.30 196 PRO B C 1
ATOM 5922 O O . PRO B 2 162 ? -0.856 -1.121 -60.612 1.00 36.34 196 PRO B O 1
ATOM 5926 N N . ALA B 2 163 ? 1.335 -0.655 -60.770 1.00 36.12 197 ALA B N 1
ATOM 5927 C CA . ALA B 2 163 ? 1.275 -0.418 -62.224 1.00 36.26 197 ALA B CA 1
ATOM 5928 C C . ALA B 2 163 ? 0.808 -1.619 -63.047 1.00 35.39 197 ALA B C 1
ATOM 5929 O O . ALA B 2 163 ? 0.816 -2.757 -62.573 1.00 35.72 197 ALA B O 1
ATOM 5931 N N . ALA B 2 164 ? 0.402 -1.363 -64.280 1.00 35.02 198 ALA B N 1
ATOM 5932 C CA . ALA B 2 164 ? -0.075 -2.442 -65.150 1.00 35.70 198 ALA B CA 1
ATOM 5933 C C . ALA B 2 164 ? 0.991 -3.505 -65.378 1.00 33.60 198 ALA B C 1
ATOM 5934 O O . ALA B 2 164 ? 0.675 -4.676 -65.521 1.00 35.14 198 ALA B O 1
ATOM 5936 N N . SER B 2 165 ? 2.255 -3.101 -65.395 1.00 34.96 199 SER B N 1
ATOM 5937 C CA . SER B 2 165 ? 3.345 -4.045 -65.625 1.00 35.33 199 SER B CA 1
ATOM 5938 C C . SER B 2 165 ? 3.711 -4.831 -64.368 1.00 37.80 199 SER B C 1
ATOM 5939 O O . SER B 2 165 ? 4.590 -5.690 -64.393 1.00 37.94 199 SER B O 1
ATOM 5942 N N . ASP B 2 166 ? 3.038 -4.531 -63.263 1.00 39.68 200 ASP B N 1
ATOM 5943 C CA . ASP B 2 166 ? 3.295 -5.223 -62.004 1.00 40.31 200 ASP B CA 1
ATOM 5944 C C . ASP B 2 166 ? 2.048 -5.943 -61.528 1.00 39.13 200 ASP B C 1
ATOM 5945 O O . ASP B 2 166 ? 2.050 -6.544 -60.462 1.00 38.58 200 ASP B O 1
ATOM 5950 N N . HIS B 2 167 ? 0.993 -5.877 -62.320 1.00 40.06 201 HIS B N 1
ATOM 5951 C CA . HIS B 2 167 ? -0.275 -6.510 -61.973 1.00 43.29 201 HIS B CA 1
ATOM 5952 C C . HIS B 2 167 ? -0.208 -8.010 -61.721 1.00 42.54 201 HIS B C 1
ATOM 5953 O O . HIS B 2 167 ? -1.016 -8.533 -60.975 1.00 44.81 201 HIS B O 1
ATOM 5960 N N . ASP B 2 168 ? 0.745 -8.697 -62.330 1.00 40.53 202 ASP B N 1
ATOM 5961 C CA . ASP B 2 168 ? 0.862 -10.134 -62.131 1.00 42.53 202 ASP B CA 1
ATOM 5962 C C . ASP B 2 168 ? 1.940 -10.494 -61.100 1.00 42.30 202 ASP B C 1
ATOM 5963 O O . ASP B 2 168 ? 2.414 -11.622 -61.082 1.00 42.24 202 ASP B O 1
ATOM 5968 N N . THR B 2 169 ? 2.311 -9.555 -60.260 1.00 41.77 203 THR B N 1
ATOM 5969 C CA . THR B 2 169 ? 3.334 -9.861 -59.267 1.00 44.01 203 THR B CA 1
ATOM 5970 C C . THR B 2 169 ? 2.744 -10.665 -58.090 1.00 41.41 203 THR B C 1
ATOM 5971 O O . THR B 2 169 ? 1.751 -10.267 -57.481 1.00 38.34 203 THR B O 1
ATOM 5975 N N . ALA B 2 170 ? 3.385 -11.795 -57.793 1.00 39.78 204 ALA B N 1
ATOM 5976 C CA . ALA B 2 170 ? 2.933 -12.652 -56.703 1.00 39.76 204 ALA B CA 1
ATOM 5977 C C . ALA B 2 170 ? 3.879 -12.492 -55.513 1.00 39.22 204 ALA B C 1
ATOM 5978 O O . ALA B 2 170 ? 3.442 -12.216 -54.395 1.00 39.92 204 ALA B O 1
ATOM 5980 N N . ILE B 2 171 ? 5.177 -12.666 -55.765 1.00 36.88 205 ILE B N 1
ATOM 5981 C CA . ILE B 2 171 ? 6.191 -12.533 -54.734 1.00 36.41 205 ILE B CA 1
ATOM 5982 C C . ILE B 2 171 ? 7.286 -11.588 -55.223 1.00 35.52 205 ILE B C 1
ATOM 5983 O O . ILE B 2 171 ? 7.681 -11.635 -56.391 1.00 31.01 205 ILE B O 1
ATOM 5988 N N . ALA B 2 172 ? 7.786 -10.742 -54.322 1.00 33.86 206 ALA B N 1
ATOM 5989 C CA . ALA B 2 172 ? 8.827 -9.802 -54.699 1.00 35.66 206 ALA B CA 1
ATOM 5990 C C . ALA B 2 172 ? 9.991 -9.790 -53.702 1.00 35.69 206 ALA B C 1
ATOM 5991 O O . ALA B 2 172 ? 9.791 -10.014 -52.516 1.00 36.89 206 ALA B O 1
ATOM 5993 N N . LEU B 2 173 ? 11.198 -9.534 -54.200 1.00 34.69 207 LEU B N 1
ATOM 5994 C CA . LEU B 2 173 ? 12.378 -9.461 -53.375 1.00 37.33 207 LEU B CA 1
ATOM 5995 C C . LEU B 2 173 ? 12.733 -7.977 -53.179 1.00 41.56 207 LEU B C 1
ATOM 5996 O O . LEU B 2 173 ? 12.902 -7.227 -54.156 1.00 41.63 207 LEU B O 1
ATOM 6001 N N . LYS B 2 174 ? 12.843 -7.561 -51.919 1.00 42.17 208 LYS B N 1
ATOM 6002 C CA . LYS B 2 174 ? 13.139 -6.172 -51.596 1.00 44.60 208 LYS B CA 1
ATOM 6003 C C . LYS B 2 174 ? 14.496 -6.005 -50.925 1.00 46.28 208 LYS B C 1
ATOM 6004 O O . LYS B 2 174 ? 14.800 -6.701 -49.960 1.00 47.53 208 LYS B O 1
ATOM 6010 N N . ASP B 2 175 ? 15.304 -5.077 -51.428 1.00 47.38 209 ASP B N 1
ATOM 6011 C CA . ASP B 2 175 ? 16.621 -4.798 -50.849 1.00 49.46 209 ASP B CA 1
ATOM 6012 C C . ASP B 2 175 ? 16.383 -3.801 -49.705 1.00 50.75 209 ASP B C 1
ATOM 6013 O O . ASP B 2 175 ? 16.191 -2.607 -49.958 1.00 51.94 209 ASP B O 1
ATOM 6018 N N . THR B 2 176 ? 16.383 -4.296 -48.463 1.00 50.52 210 THR B N 1
ATOM 6019 C CA . THR B 2 176 ? 16.117 -3.464 -47.277 1.00 51.08 210 THR B CA 1
ATOM 6020 C C . THR B 2 176 ? 17.024 -2.257 -47.071 1.00 52.55 210 THR B C 1
ATOM 6021 O O . THR B 2 176 ? 16.686 -1.365 -46.306 1.00 52.31 210 THR B O 1
ATOM 6025 N N . GLU B 2 177 ? 18.167 -2.232 -47.742 1.00 55.57 211 GLU B N 1
ATOM 6026 C CA . GLU B 2 177 ? 19.100 -1.119 -47.604 1.00 59.69 211 GLU B CA 1
ATOM 6027 C C . GLU B 2 177 ? 19.173 -0.282 -48.884 1.00 60.29 211 GLU B C 1
ATOM 6028 O O . GLU B 2 177 ? 20.143 0.448 -49.098 1.00 61.92 211 GLU B O 1
ATOM 6034 N N . GLY B 2 178 ? 18.159 -0.385 -49.737 1.00 59.75 212 GLY B N 1
ATOM 6035 C CA . GLY B 2 178 ? 18.187 0.370 -50.974 1.00 58.69 212 GLY B CA 1
ATOM 6036 C C . GLY B 2 178 ? 17.044 1.347 -51.173 1.00 58.53 212 GLY B C 1
ATOM 6037 O O . GLY B 2 178 ? 16.132 1.428 -50.349 1.00 57.91 212 GLY B O 1
ATOM 6038 N N . ARG B 2 179 ? 17.121 2.087 -52.279 1.00 59.17 213 ARG B N 1
ATOM 6039 C CA . ARG B 2 179 ? 16.125 3.082 -52.696 1.00 58.57 213 ARG B CA 1
ATOM 6040 C C . ARG B 2 179 ? 14.723 2.478 -52.683 1.00 56.53 213 ARG B C 1
ATOM 6041 O O . ARG B 2 179 ? 14.429 1.596 -53.480 1.00 56.86 213 ARG B O 1
ATOM 6049 N N . SER B 2 180 ? 13.863 2.959 -51.796 1.00 53.08 214 SER B N 1
ATOM 6050 C CA . SER B 2 180 ? 12.504 2.453 -51.712 1.00 51.39 214 SER B CA 1
ATOM 6051 C C . SER B 2 180 ? 12.384 0.938 -51.556 1.00 49.39 214 SER B C 1
ATOM 6052 O O . SER B 2 180 ? 11.400 0.349 -52.001 1.00 48.37 214 SER B O 1
ATOM 6055 N N . LEU B 2 181 ? 13.371 0.309 -50.934 1.00 47.49 215 LEU B N 1
ATOM 6056 C CA . LEU B 2 181 ? 13.322 -1.139 -50.731 1.00 47.07 215 LEU B CA 1
ATOM 6057 C C . LEU B 2 181 ? 13.106 -1.802 -52.076 1.00 45.06 215 LEU B C 1
ATOM 6058 O O . LEU B 2 181 ? 12.348 -2.767 -52.207 1.00 45.28 215 LEU B O 1
ATOM 6063 N N . ALA B 2 182 ? 13.798 -1.255 -53.066 1.00 43.30 216 ALA B N 1
ATOM 6064 C CA . ALA B 2 182 ? 13.753 -1.683 -54.460 1.00 41.65 216 ALA B CA 1
ATOM 6065 C C . ALA B 2 182 ? 13.779 -3.169 -54.826 1.00 41.35 216 ALA B C 1
ATOM 6066 O O . ALA B 2 182 ? 14.478 -3.982 -54.229 1.00 39.62 216 ALA B O 1
ATOM 6068 N N . THR B 2 183 ? 13.011 -3.491 -55.854 1.00 42.20 217 THR B N 1
ATOM 6069 C CA . THR B 2 183 ? 12.968 -4.832 -56.423 1.00 42.25 217 THR B CA 1
ATOM 6070 C C . THR B 2 183 ? 13.566 -4.646 -57.817 1.00 41.48 217 THR B C 1
ATOM 6071 O O . THR B 2 183 ? 13.134 -3.767 -58.562 1.00 43.21 217 THR B O 1
ATOM 6075 N N . GLN B 2 184 ? 14.572 -5.437 -58.158 1.00 43.51 218 GLN B N 1
ATOM 6076 C CA . GLN B 2 184 ? 15.218 -5.366 -59.466 1.00 44.31 218 GLN B CA 1
ATOM 6077 C C . GLN B 2 184 ? 14.386 -6.108 -60.500 1.00 42.98 218 GLN B C 1
ATOM 6078 O O . GLN B 2 184 ? 13.329 -6.651 -60.180 1.00 41.92 218 GLN B O 1
ATOM 6084 N N . GLU B 2 185 ? 14.887 -6.144 -61.732 1.00 42.16 219 GLU B N 1
ATOM 6085 C CA . GLU B 2 185 ? 14.212 -6.812 -62.858 1.00 39.71 219 GLU B CA 1
ATOM 6086 C C . GLU B 2 185 ? 13.868 -8.281 -62.596 1.00 37.37 219 GLU B C 1
ATOM 6087 O O . GLU B 2 185 ? 12.752 -8.712 -62.841 1.00 36.44 219 GLU B O 1
ATOM 6093 N N . LEU B 2 186 ? 14.841 -9.023 -62.090 1.00 37.78 220 LEU B N 1
ATOM 6094 C CA . LEU B 2 186 ? 14.699 -10.445 -61.812 1.00 40.69 220 LEU B CA 1
ATOM 6095 C C . LEU B 2 186 ? 14.244 -10.754 -60.392 1.00 41.32 220 LEU B C 1
ATOM 6096 O O . LEU B 2 186 ? 14.334 -11.900 -59.937 1.00 41.87 220 LEU B O 1
ATOM 6101 N N . GLY B 2 187 ? 13.736 -9.742 -59.706 1.00 41.90 221 GLY B N 1
ATOM 6102 C CA . GLY B 2 187 ? 13.308 -9.922 -58.334 1.00 40.88 221 GLY B CA 1
ATOM 6103 C C . GLY B 2 187 ? 11.860 -10.244 -58.046 1.00 40.57 221 GLY B C 1
ATOM 6104 O O . GLY B 2 187 ? 11.370 -9.923 -56.962 1.00 40.07 221 GLY B O 1
ATOM 6105 N N . ARG B 2 188 ? 11.143 -10.851 -58.980 1.00 41.73 222 ARG B N 1
ATOM 6106 C CA . ARG B 2 188 ? 9.762 -11.199 -58.660 1.00 44.29 222 ARG B CA 1
ATOM 6107 C C . ARG B 2 188 ? 9.267 -12.485 -59.306 1.00 42.94 222 ARG B C 1
ATOM 6108 O O . ARG B 2 188 ? 9.853 -12.991 -60.262 1.00 41.25 222 ARG B O 1
ATOM 6116 N N . LEU B 2 189 ? 8.209 -13.035 -58.721 1.00 41.68 223 LEU B N 1
ATOM 6117 C CA . LEU B 2 189 ? 7.594 -14.245 -59.232 1.00 42.54 223 LEU B CA 1
ATOM 6118 C C . LEU B 2 189 ? 6.227 -13.787 -59.707 1.00 41.42 223 LEU B C 1
ATOM 6119 O O . LEU B 2 189 ? 5.509 -13.090 -58.981 1.00 38.54 223 LEU B O 1
ATOM 6124 N N . LYS B 2 190 ? 5.870 -14.168 -60.926 1.00 42.15 224 LYS B N 1
ATOM 6125 C CA . LYS B 2 190 ? 4.604 -13.721 -61.494 1.00 45.06 224 LYS B CA 1
ATOM 6126 C C . LYS B 2 190 ? 3.463 -14.723 -61.547 1.00 46.33 224 LYS B C 1
ATOM 6127 O O . LYS B 2 190 ? 3.649 -15.912 -61.771 1.00 43.19 224 LYS B O 1
ATOM 6133 N N . LEU B 2 191 ? 2.270 -14.187 -61.357 1.00 50.53 225 LEU B N 1
ATOM 6134 C CA . LEU B 2 191 ? 1.033 -14.943 -61.386 1.00 56.44 225 LEU B CA 1
ATOM 6135 C C . LEU B 2 191 ? 0.634 -15.362 -62.786 1.00 60.06 225 LEU B C 1
ATOM 6136 O O . LEU B 2 191 ? 0.957 -14.692 -63.766 1.00 61.50 225 LEU B O 1
ATOM 6141 N N . CYS B 2 192 ? -0.087 -16.468 -62.867 1.00 64.80 226 CYS B N 1
ATOM 6142 C CA . CYS B 2 192 ? -0.600 -16.936 -64.139 1.00 70.06 226 CYS B CA 1
ATOM 6143 C C . CYS B 2 192 ? -1.959 -16.270 -64.256 1.00 71.81 226 CYS B C 1
ATOM 6144 O O . CYS B 2 192 ? -2.742 -16.278 -63.308 1.00 70.51 226 CYS B O 1
ATOM 6147 N N . GLU B 2 193 ? -2.223 -15.671 -65.406 1.00 76.22 227 GLU B N 1
ATOM 6148 C CA . GLU B 2 193 ? -3.493 -14.992 -65.635 1.00 81.22 227 GLU B CA 1
ATOM 6149 C C . GLU B 2 193 ? -4.655 -15.984 -65.579 1.00 82.15 227 GLU B C 1
ATOM 6150 O O . GLU B 2 193 ? -4.567 -17.094 -66.116 1.00 82.32 227 GLU B O 1
ATOM 6156 N N . GLY B 2 194 ? -5.732 -15.583 -64.913 1.00 82.97 228 GLY B N 1
ATOM 6157 C CA . GLY B 2 194 ? -6.892 -16.450 -64.800 1.00 84.97 228 GLY B CA 1
ATOM 6158 C C . GLY B 2 194 ? -6.901 -17.272 -63.526 1.00 85.57 228 GLY B C 1
ATOM 6159 O O . GLY B 2 194 ? -7.961 -17.713 -63.064 1.00 86.41 228 GLY B O 1
ATOM 6160 N N . ALA B 2 195 ? -5.719 -17.481 -62.952 1.00 85.16 229 ALA B N 1
ATOM 6161 C CA . ALA B 2 195 ? -5.592 -18.251 -61.716 1.00 83.73 229 ALA B CA 1
ATOM 6162 C C . ALA B 2 195 ? -6.340 -17.543 -60.589 1.00 81.73 229 ALA B C 1
ATOM 6163 O O . ALA B 2 195 ? -6.447 -18.061 -59.472 1.00 82.54 229 ALA B O 1
ATOM 6165 N N . GLY B 2 196 ? -6.863 -16.358 -60.893 1.00 78.28 230 GLY B N 1
ATOM 6166 C CA . GLY B 2 196 ? -7.579 -15.602 -59.890 1.00 74.00 230 GLY B CA 1
ATOM 6167 C C . GLY B 2 196 ? -6.604 -15.116 -58.831 1.00 70.53 230 GLY B C 1
ATOM 6168 O O . GLY B 2 196 ? -5.418 -14.912 -59.106 1.00 70.17 230 GLY B O 1
ATOM 6169 N N . SER B 2 197 ? -7.096 -14.933 -57.614 1.00 65.51 231 SER B N 1
ATOM 6170 C CA . SER B 2 197 ? -6.244 -14.468 -56.543 1.00 61.07 231 SER B CA 1
ATOM 6171 C C . SER B 2 197 ? -5.632 -15.617 -55.754 1.00 58.60 231 SER B C 1
ATOM 6172 O O . SER B 2 197 ? -6.164 -16.721 -55.710 1.00 57.28 231 SER B O 1
ATOM 6175 N N . LEU B 2 198 ? -4.490 -15.333 -55.146 1.00 54.50 232 LEU B N 1
ATOM 6176 C CA . LEU B 2 198 ? -3.784 -16.291 -54.333 1.00 51.76 232 LEU B CA 1
ATOM 6177 C C . LEU B 2 198 ? -3.686 -15.682 -52.947 1.00 51.47 232 LEU B C 1
ATOM 6178 O O . LEU B 2 198 ? -3.263 -14.535 -52.784 1.00 51.99 232 LEU B O 1
ATOM 6183 N N . HIS B 2 199 ? -4.099 -16.436 -51.943 1.00 49.98 233 HIS B N 1
ATOM 6184 C CA . HIS B 2 199 ? -4.038 -15.940 -50.586 1.00 47.44 233 HIS B CA 1
ATOM 6185 C C . HIS B 2 199 ? -2.829 -16.520 -49.869 1.00 45.44 233 HIS B C 1
ATOM 6186 O O . HIS B 2 199 ? -2.809 -17.701 -49.526 1.00 45.17 233 HIS B O 1
ATOM 6193 N N . PHE B 2 200 ? -1.826 -15.685 -49.628 1.00 43.53 234 PHE B N 1
ATOM 6194 C CA . PHE B 2 200 ? -0.623 -16.139 -48.954 1.00 42.32 234 PHE B CA 1
ATOM 6195 C C . PHE B 2 200 ? -0.775 -16.121 -47.434 1.00 42.77 234 PHE B C 1
ATOM 6196 O O . PHE B 2 200 ? -1.153 -15.112 -46.840 1.00 41.36 234 PHE B O 1
ATOM 6204 N N . VAL B 2 201 ? -0.474 -17.264 -46.826 1.00 41.64 235 VAL B N 1
ATOM 6205 C CA . VAL B 2 201 ? -0.613 -17.463 -45.392 1.00 42.16 235 VAL B CA 1
ATOM 6206 C C . VAL B 2 201 ? 0.634 -17.217 -44.539 1.00 41.31 235 VAL B C 1
ATOM 6207 O O . VAL B 2 201 ? 0.551 -16.598 -43.471 1.00 40.62 235 VAL B O 1
ATOM 6211 N N . ASP B 2 202 ? 1.784 -17.689 -45.001 1.00 40.63 236 ASP B N 1
ATOM 6212 C CA . ASP B 2 202 ? 3.004 -17.544 -44.226 1.00 41.66 236 ASP B CA 1
ATOM 6213 C C . ASP B 2 202 ? 4.174 -17.494 -45.194 1.00 41.08 236 ASP B C 1
ATOM 6214 O O . ASP B 2 202 ? 3.989 -17.597 -46.407 1.00 41.36 236 ASP B O 1
ATOM 6219 N N . ALA B 2 203 ? 5.375 -17.322 -44.664 1.00 40.53 237 ALA B N 1
ATOM 6220 C CA . ALA B 2 203 ? 6.573 -17.260 -45.478 1.00 41.62 237 ALA B CA 1
ATOM 6221 C C . ALA B 2 203 ? 7.703 -17.669 -44.549 1.00 42.98 237 ALA B C 1
ATOM 6222 O O . ALA B 2 203 ? 7.853 -17.085 -43.479 1.00 43.23 237 ALA B O 1
ATOM 6224 N N . PHE B 2 204 ? 8.496 -18.667 -44.936 1.00 43.58 238 PHE B N 1
ATOM 6225 C CA . PHE B 2 204 ? 9.587 -19.099 -44.064 1.00 44.74 238 PHE B CA 1
ATOM 6226 C C . PHE B 2 204 ? 10.795 -19.721 -44.770 1.00 45.15 238 PHE B C 1
ATOM 6227 O O . PHE B 2 204 ? 10.705 -20.184 -45.912 1.00 45.63 238 PHE B O 1
ATOM 6235 N N . LEU B 2 205 ? 11.921 -19.724 -44.062 1.00 45.52 239 LEU B N 1
ATOM 6236 C CA . LEU B 2 205 ? 13.183 -20.270 -44.558 1.00 47.91 239 LEU B CA 1
ATOM 6237 C C . LEU B 2 205 ? 13.374 -21.736 -44.173 1.00 49.28 239 LEU B C 1
ATOM 6238 O O . LEU B 2 205 ? 13.075 -22.135 -43.048 1.00 48.00 239 LEU B O 1
ATOM 6243 N N . TRP B 2 206 ? 13.861 -22.529 -45.120 1.00 51.31 240 TRP B N 1
ATOM 6244 C CA . TRP B 2 206 ? 14.130 -23.940 -44.890 1.00 51.49 240 TRP B CA 1
ATOM 6245 C C . TRP B 2 206 ? 15.002 -24.525 -45.991 1.00 51.19 240 TRP B C 1
ATOM 6246 O O . TRP B 2 206 ? 14.719 -24.355 -47.174 1.00 49.76 240 TRP B O 1
ATOM 6257 N N . ASN B 2 207 ? 16.058 -25.226 -45.578 1.00 51.38 241 ASN B N 1
ATOM 6258 C CA . ASN B 2 207 ? 17.009 -25.857 -46.482 1.00 51.11 241 ASN B CA 1
ATOM 6259 C C . ASN B 2 207 ? 17.437 -24.988 -47.682 1.00 50.72 241 ASN B C 1
ATOM 6260 O O . ASN B 2 207 ? 17.344 -25.405 -48.843 1.00 49.06 241 ASN B O 1
ATOM 6265 N N . GLY B 2 208 ? 17.898 -23.770 -47.387 1.00 49.22 242 GLY B N 1
ATOM 6266 C CA . GLY B 2 208 ? 18.372 -22.873 -48.431 1.00 46.89 242 GLY B CA 1
ATOM 6267 C C . GLY B 2 208 ? 17.311 -22.314 -49.359 1.00 46.45 242 GLY B C 1
ATOM 6268 O O . GLY B 2 208 ? 17.627 -21.740 -50.398 1.00 47.83 242 GLY B O 1
ATOM 6269 N N . SER B 2 209 ? 16.049 -22.468 -48.985 1.00 43.56 243 SER B N 1
ATOM 6270 C CA . SER B 2 209 ? 14.963 -21.983 -49.791 1.00 40.80 243 SER B CA 1
ATOM 6271 C C . SER B 2 209 ? 13.936 -21.231 -48.962 1.00 40.94 243 SER B C 1
ATOM 6272 O O . SER B 2 209 ? 13.965 -21.272 -47.729 1.00 40.44 243 SER B O 1
ATOM 6275 N N . ILE B 2 210 ? 13.044 -20.524 -49.657 1.00 39.31 244 ILE B N 1
ATOM 6276 C CA . ILE B 2 210 ? 11.973 -19.779 -49.022 1.00 38.55 244 ILE B CA 1
ATOM 6277 C C . ILE B 2 210 ? 10.683 -20.434 -49.496 1.00 39.39 244 ILE B C 1
ATOM 6278 O O . ILE B 2 210 ? 10.515 -20.700 -50.691 1.00 37.38 244 ILE B O 1
ATOM 6283 N N . TYR B 2 211 ? 9.785 -20.709 -48.548 1.00 41.30 245 TYR B N 1
ATOM 6284 C CA . TYR B 2 211 ? 8.512 -21.373 -48.829 1.00 41.91 245 TYR B CA 1
ATOM 6285 C C . TYR B 2 211 ? 7.333 -20.478 -48.530 1.00 42.59 245 TYR B C 1
ATOM 6286 O O . TYR B 2 211 ? 7.326 -19.734 -47.545 1.00 43.19 245 TYR B O 1
ATOM 6295 N N . PHE B 2 212 ? 6.316 -20.567 -49.371 1.00 43.36 246 PHE B N 1
ATOM 6296 C CA . PHE B 2 212 ? 5.149 -19.718 -49.202 1.00 42.94 246 PHE B CA 1
ATOM 6297 C C . PHE B 2 212 ? 3.852 -20.500 -49.230 1.00 43.74 246 PHE B C 1
ATOM 6298 O O . PHE B 2 212 ? 3.337 -20.852 -50.289 1.00 43.84 246 PHE B O 1
ATOM 6306 N N . PRO B 2 213 ? 3.305 -20.796 -48.050 1.00 45.44 247 PRO B N 1
ATOM 6307 C CA . PRO B 2 213 ? 2.045 -21.544 -48.020 1.00 46.02 247 PRO B CA 1
ATOM 6308 C C . PRO B 2 213 ? 0.924 -20.621 -48.508 1.00 45.31 247 PRO B C 1
ATOM 6309 O O . PRO B 2 213 ? 0.867 -19.460 -48.111 1.00 46.86 247 PRO B O 1
ATOM 6313 N N . TYR B 2 214 ? 0.039 -21.122 -49.357 1.00 42.90 248 TYR B N 1
ATOM 6314 C CA . TYR B 2 214 ? -1.039 -20.285 -49.867 1.00 44.60 248 TYR B CA 1
ATOM 6315 C C . TYR B 2 214 ? -2.159 -21.123 -50.460 1.00 45.76 248 TYR B C 1
ATOM 6316 O O . TYR B 2 214 ? -2.044 -22.346 -50.557 1.00 45.06 248 TYR B O 1
ATOM 6325 N N . TYR B 2 215 ? -3.231 -20.446 -50.871 1.00 44.90 249 TYR B N 1
ATOM 6326 C CA . TYR B 2 215 ? -4.352 -21.123 -51.516 1.00 47.14 249 TYR B CA 1
ATOM 6327 C C . TYR B 2 215 ? -5.145 -20.174 -52.422 1.00 47.53 249 TYR B C 1
ATOM 6328 O O . TYR B 2 215 ? -5.312 -18.993 -52.118 1.00 48.11 249 TYR B O 1
ATOM 6337 N N . PRO B 2 216 ? -5.597 -20.672 -53.571 1.00 48.12 250 PRO B N 1
ATOM 6338 C CA . PRO B 2 216 ? -6.372 -19.825 -54.479 1.00 50.78 250 PRO B CA 1
ATOM 6339 C C . PRO B 2 216 ? -7.635 -19.393 -53.747 1.00 52.68 250 PRO B C 1
ATOM 6340 O O . PRO B 2 216 ? -8.277 -20.197 -53.068 1.00 54.01 250 PRO B O 1
ATOM 6344 N N . TYR B 2 217 ? -8.003 -18.132 -53.876 1.00 54.63 251 TYR B N 1
ATOM 6345 C CA . TYR B 2 217 ? -9.178 -17.655 -53.179 1.00 56.49 251 TYR B CA 1
ATOM 6346 C C . TYR B 2 217 ? -9.829 -16.503 -53.919 1.00 58.59 251 TYR B C 1
ATOM 6347 O O . TYR B 2 217 ? -9.153 -15.644 -54.485 1.00 58.05 251 TYR B O 1
ATOM 6356 N N . ASN B 2 218 ? -11.153 -16.505 -53.934 1.00 60.38 252 ASN B N 1
ATOM 6357 C CA . ASN B 2 218 ? -11.883 -15.437 -54.581 1.00 62.11 252 ASN B CA 1
ATOM 6358 C C . ASN B 2 218 ? -12.390 -14.556 -53.464 1.00 61.61 252 ASN B C 1
ATOM 6359 O O . ASN B 2 218 ? -13.278 -14.949 -52.718 1.00 62.86 252 ASN B O 1
ATOM 6364 N N . TYR B 2 219 ? -11.815 -13.369 -53.345 1.00 60.38 253 TYR B N 1
ATOM 6365 C CA . TYR B 2 219 ? -12.198 -12.436 -52.302 1.00 59.97 253 TYR B CA 1
ATOM 6366 C C . TYR B 2 219 ? -13.610 -11.884 -52.477 1.00 61.40 253 TYR B C 1
ATOM 6367 O O . TYR B 2 219 ? -14.294 -11.599 -51.495 1.00 60.89 253 TYR B O 1
ATOM 6376 N N . THR B 2 220 ? -14.050 -11.740 -53.724 1.00 63.47 254 THR B N 1
ATOM 6377 C CA . THR B 2 220 ? -15.389 -11.227 -53.997 1.00 65.69 254 THR B CA 1
ATOM 6378 C C . THR B 2 220 ? -16.400 -12.300 -53.601 1.00 66.54 254 THR B C 1
ATOM 6379 O O . THR B 2 220 ? -17.335 -12.052 -52.840 1.00 66.93 254 THR B O 1
ATOM 6383 N N . SER B 2 221 ? -16.191 -13.497 -54.134 1.00 67.05 255 SER B N 1
ATOM 6384 C CA . SER B 2 221 ? -17.038 -14.644 -53.861 1.00 67.58 255 SER B CA 1
ATOM 6385 C C . SER B 2 221 ? -16.906 -15.076 -52.402 1.00 68.18 255 SER B C 1
ATOM 6386 O O . SER B 2 221 ? -17.886 -15.437 -51.757 1.00 69.14 255 SER B O 1
ATOM 6389 N N . GLY B 2 222 ? -15.682 -15.036 -51.888 1.00 69.06 256 GLY B N 1
ATOM 6390 C CA . GLY B 2 222 ? -15.433 -15.430 -50.513 1.00 68.73 256 GLY B CA 1
ATOM 6391 C C . GLY B 2 222 ? -15.242 -16.933 -50.412 1.00 68.32 256 GLY B C 1
ATOM 6392 O O . GLY B 2 222 ? -15.381 -17.518 -49.342 1.00 67.53 256 GLY B O 1
ATOM 6393 N N . ALA B 2 223 ? -14.914 -17.557 -51.534 1.00 68.06 257 ALA B N 1
ATOM 6394 C CA . ALA B 2 223 ? -14.725 -18.994 -51.561 1.00 68.92 257 ALA B CA 1
ATOM 6395 C C . ALA B 2 223 ? -13.373 -19.403 -52.123 1.00 69.83 257 ALA B C 1
ATOM 6396 O O . ALA B 2 223 ? -12.837 -18.760 -53.029 1.00 70.14 257 ALA B O 1
ATOM 6398 N N . ALA B 2 224 ? -12.833 -20.487 -51.574 1.00 69.99 258 ALA B N 1
ATOM 6399 C CA . ALA B 2 224 ? -11.559 -21.024 -52.011 1.00 70.36 258 ALA B CA 1
ATOM 6400 C C . ALA B 2 224 ? -11.764 -21.699 -53.358 1.00 70.51 258 ALA B C 1
ATOM 6401 O O . ALA B 2 224 ? -12.841 -22.219 -53.643 1.00 70.58 258 ALA B O 1
ATOM 6403 N N . THR B 2 225 ? -10.723 -21.694 -54.181 1.00 71.27 259 THR B N 1
ATOM 6404 C CA . THR B 2 225 ? -10.789 -22.289 -55.507 1.00 72.35 259 THR B CA 1
ATOM 6405 C C . THR B 2 225 ? -10.160 -23.684 -55.576 1.00 73.35 259 THR B C 1
ATOM 6406 O O . THR B 2 225 ? -10.859 -24.705 -55.516 1.00 74.93 259 THR B O 1
ATOM 6410 N N . GLY B 2 226 ? -8.838 -23.719 -55.707 1.00 72.62 260 GLY B N 1
ATOM 6411 C CA . GLY B 2 226 ? -8.141 -24.982 -55.802 1.00 71.91 260 GLY B CA 1
ATOM 6412 C C . GLY B 2 226 ? -7.661 -25.548 -54.484 1.00 71.28 260 GLY B C 1
ATOM 6413 O O . GLY B 2 226 ? -8.321 -25.400 -53.459 1.00 70.49 260 GLY B O 1
ATOM 6414 N N . TRP B 2 227 ? -6.500 -26.195 -54.530 1.00 71.28 261 TRP B N 1
ATOM 6415 C CA . TRP B 2 227 ? -5.886 -26.822 -53.365 1.00 70.47 261 TRP B CA 1
ATOM 6416 C C . TRP B 2 227 ? -4.875 -25.947 -52.633 1.00 67.19 261 TRP B C 1
ATOM 6417 O O . TRP B 2 227 ? -4.175 -25.131 -53.240 1.00 65.45 261 TRP B O 1
ATOM 6428 N N . PRO B 2 228 ? -4.800 -26.095 -51.301 1.00 63.62 262 PRO B N 1
ATOM 6429 C CA . PRO B 2 228 ? -3.832 -25.297 -50.559 1.00 60.75 262 PRO B CA 1
ATOM 6430 C C . PRO B 2 228 ? -2.497 -25.770 -51.115 1.00 59.65 262 PRO B C 1
ATOM 6431 O O . PRO B 2 228 ? -2.363 -26.931 -51.496 1.00 59.57 262 PRO B O 1
ATOM 6435 N N . SER B 2 229 ? -1.512 -24.887 -51.181 1.00 57.95 263 SER B N 1
ATOM 6436 C CA . SER B 2 229 ? -0.240 -25.268 -51.752 1.00 55.64 263 SER B CA 1
ATOM 6437 C C . SER B 2 229 ? 0.898 -24.565 -51.071 1.00 54.50 263 SER B C 1
ATOM 6438 O O . SER B 2 229 ? 0.736 -23.912 -50.053 1.00 56.04 263 SER B O 1
ATOM 6441 N N . MET B 2 230 ? 2.061 -24.694 -51.679 1.00 53.50 264 MET B N 1
ATOM 6442 C CA . MET B 2 230 ? 3.251 -24.061 -51.180 1.00 51.95 264 MET B CA 1
ATOM 6443 C C . MET B 2 230 ? 4.143 -23.772 -52.387 1.00 50.16 264 MET B C 1
ATOM 6444 O O . MET B 2 230 ? 4.304 -24.624 -53.271 1.00 48.58 264 MET B O 1
ATOM 6449 N N . ALA B 2 231 ? 4.684 -22.555 -52.433 1.00 46.67 265 ALA B N 1
ATOM 6450 C CA . ALA B 2 231 ? 5.586 -22.137 -53.496 1.00 42.98 265 ALA B CA 1
ATOM 6451 C C . ALA B 2 231 ? 6.980 -22.211 -52.905 1.00 42.31 265 ALA B C 1
ATOM 6452 O O . ALA B 2 231 ? 7.173 -21.905 -51.726 1.00 44.69 265 ALA B O 1
ATOM 6454 N N . ARG B 2 232 ? 7.953 -22.631 -53.700 1.00 41.80 266 ARG B N 1
ATOM 6455 C CA . ARG B 2 232 ? 9.321 -22.739 -53.214 1.00 42.19 266 ARG B CA 1
ATOM 6456 C C . ARG B 2 232 ? 10.240 -21.888 -54.066 1.00 42.87 266 ARG B C 1
ATOM 6457 O O . ARG B 2 232 ? 10.229 -21.981 -55.292 1.00 44.00 266 ARG B O 1
ATOM 6465 N N . ILE B 2 233 ? 11.052 -21.073 -53.406 1.00 43.39 267 ILE B N 1
ATOM 6466 C CA . ILE B 2 233 ? 11.971 -20.189 -54.101 1.00 42.15 267 ILE B CA 1
ATOM 6467 C C . ILE B 2 233 ? 13.360 -20.251 -53.472 1.00 41.41 267 ILE B C 1
ATOM 6468 O O . ILE B 2 233 ? 13.503 -20.537 -52.279 1.00 40.36 267 ILE B O 1
ATOM 6473 N N . ALA B 2 234 ? 14.378 -19.986 -54.280 1.00 39.32 268 ALA B N 1
ATOM 6474 C CA . ALA B 2 234 ? 15.749 -20.003 -53.814 1.00 41.64 268 ALA B CA 1
ATOM 6475 C C . ALA B 2 234 ? 16.077 -18.812 -52.907 1.00 45.15 268 ALA B C 1
ATOM 6476 O O . ALA B 2 234 ? 15.512 -17.721 -53.061 1.00 45.01 268 ALA B O 1
ATOM 6478 N N . GLN B 2 235 ? 16.973 -19.024 -51.942 1.00 45.74 269 GLN B N 1
ATOM 6479 C CA . GLN B 2 235 ? 17.391 -17.926 -51.076 1.00 48.70 269 GLN B CA 1
ATOM 6480 C C . GLN B 2 235 ? 18.466 -17.205 -51.883 1.00 49.96 269 GLN B C 1
ATOM 6481 O O . GLN B 2 235 ? 19.664 -17.465 -51.735 1.00 48.81 269 GLN B O 1
ATOM 6487 N N . SER B 2 236 ? 18.019 -16.304 -52.756 1.00 49.71 270 SER B N 1
ATOM 6488 C CA . SER B 2 236 ? 18.922 -15.583 -53.642 1.00 49.38 270 SER B CA 1
ATOM 6489 C C . SER B 2 236 ? 18.592 -14.094 -53.743 1.00 49.18 270 SER B C 1
ATOM 6490 O O . SER B 2 236 ? 17.623 -13.627 -53.145 1.00 47.53 270 SER B O 1
ATOM 6493 N N . THR B 2 237 ? 19.411 -13.357 -54.488 1.00 50.74 271 THR B N 1
ATOM 6494 C CA . THR B 2 237 ? 19.156 -11.929 -54.692 1.00 53.60 271 THR B CA 1
ATOM 6495 C C . THR B 2 237 ? 18.186 -11.788 -55.865 1.00 52.28 271 THR B C 1
ATOM 6496 O O . THR B 2 237 ? 17.661 -10.706 -56.119 1.00 54.17 271 THR B O 1
ATOM 6500 N N . GLU B 2 238 ? 17.968 -12.893 -56.577 1.00 50.35 272 GLU B N 1
ATOM 6501 C CA . GLU B 2 238 ? 17.045 -12.937 -57.712 1.00 48.66 272 GLU B CA 1
ATOM 6502 C C . GLU B 2 238 ? 16.042 -14.041 -57.458 1.00 46.44 272 GLU B C 1
ATOM 6503 O O . GLU B 2 238 ? 16.326 -14.994 -56.729 1.00 44.87 272 GLU B O 1
ATOM 6509 N N . VAL B 2 239 ? 14.874 -13.932 -58.075 1.00 43.07 273 VAL B N 1
ATOM 6510 C CA . VAL B 2 239 ? 13.883 -14.973 -57.906 1.00 43.27 273 VAL B CA 1
ATOM 6511 C C . VAL B 2 239 ? 14.234 -16.179 -58.774 1.00 43.55 273 VAL B C 1
ATOM 6512 O O . VAL B 2 239 ? 14.458 -16.052 -59.970 1.00 42.48 273 VAL B O 1
ATOM 6516 N N . LEU B 2 240 ? 14.321 -17.345 -58.149 1.00 45.27 274 LEU B N 1
ATOM 6517 C CA . LEU B 2 240 ? 14.593 -18.576 -58.869 1.00 45.68 274 LEU B CA 1
ATOM 6518 C C . LEU B 2 240 ? 13.550 -19.573 -58.422 1.00 44.13 274 LEU B C 1
ATOM 6519 O O . LEU B 2 240 ? 13.687 -20.196 -57.372 1.00 43.54 274 LEU B O 1
ATOM 6524 N N . PHE B 2 241 ? 12.495 -19.687 -59.218 1.00 43.57 275 PHE B N 1
ATOM 6525 C CA . PHE B 2 241 ? 11.397 -20.603 -58.943 1.00 44.80 275 PHE B CA 1
ATOM 6526 C C . PHE B 2 241 ? 11.907 -22.034 -58.848 1.00 45.14 275 PHE B C 1
ATOM 6527 O O . PHE B 2 241 ? 12.578 -22.522 -59.751 1.00 46.15 275 PHE B O 1
ATOM 6535 N N . GLN B 2 242 ? 11.594 -22.706 -57.752 1.00 45.82 276 GLN B N 1
ATOM 6536 C CA . GLN B 2 242 ? 12.048 -24.080 -57.591 1.00 46.69 276 GLN B CA 1
ATOM 6537 C C . GLN B 2 242 ? 10.894 -25.062 -57.506 1.00 46.84 276 GLN B C 1
ATOM 6538 O O . GLN B 2 242 ? 11.117 -26.245 -57.304 1.00 48.39 276 GLN B O 1
ATOM 6544 N N . GLY B 2 243 ? 9.664 -24.583 -57.655 1.00 46.07 277 GLY B N 1
ATOM 6545 C CA . GLY B 2 243 ? 8.554 -25.506 -57.599 1.00 46.14 277 GLY B CA 1
ATOM 6546 C C . GLY B 2 243 ? 7.313 -25.096 -56.838 1.00 46.80 277 GLY B C 1
ATOM 6547 O O . GLY B 2 243 ? 7.309 -24.135 -56.063 1.00 47.31 277 GLY B O 1
ATOM 6548 N N . GLN B 2 244 ? 6.260 -25.865 -57.070 1.00 47.34 278 GLN B N 1
ATOM 6549 C CA . GLN B 2 244 ? 4.950 -25.674 -56.467 1.00 49.55 278 GLN B CA 1
ATOM 6550 C C . GLN B 2 244 ? 4.382 -27.069 -56.177 1.00 52.12 278 GLN B C 1
ATOM 6551 O O . GLN B 2 244 ? 4.646 -28.017 -56.931 1.00 52.12 278 GLN B O 1
ATOM 6557 N N . ALA B 2 245 ? 3.598 -27.189 -55.105 1.00 53.34 279 ALA B N 1
ATOM 6558 C CA . ALA B 2 245 ? 3.006 -28.467 -54.719 1.00 55.06 279 ALA B CA 1
ATOM 6559 C C . ALA B 2 245 ? 1.786 -28.295 -53.818 1.00 56.15 279 ALA B C 1
ATOM 6560 O O . ALA B 2 245 ? 1.789 -27.456 -52.917 1.00 55.84 279 ALA B O 1
ATOM 6562 N N . SER B 2 246 ? 0.759 -29.108 -54.063 1.00 57.53 280 SER B N 1
ATOM 6563 C CA . SER B 2 246 ? -0.478 -29.071 -53.293 1.00 59.61 280 SER B CA 1
ATOM 6564 C C . SER B 2 246 ? -0.342 -29.845 -51.987 1.00 60.16 280 SER B C 1
ATOM 6565 O O . SER B 2 246 ? 0.479 -30.755 -51.875 1.00 59.37 280 SER B O 1
ATOM 6568 N N . LEU B 2 247 ? -1.158 -29.480 -51.007 1.00 60.11 281 LEU B N 1
ATOM 6569 C CA . LEU B 2 247 ? -1.129 -30.129 -49.708 1.00 61.59 281 LEU B CA 1
ATOM 6570 C C . LEU B 2 247 ? -2.499 -30.721 -49.402 1.00 62.70 281 LEU B C 1
ATOM 6571 O O . LEU B 2 247 ? -3.461 -29.984 -49.201 1.00 63.22 281 LEU B O 1
ATOM 6576 N N . ASP B 2 248 ? -2.590 -32.050 -49.372 1.00 65.09 282 ASP B N 1
ATOM 6577 C CA . ASP B 2 248 ? -3.864 -32.716 -49.088 1.00 67.57 282 ASP B CA 1
ATOM 6578 C C . ASP B 2 248 ? -4.080 -32.928 -47.591 1.00 68.05 282 ASP B C 1
ATOM 6579 O O . ASP B 2 248 ? -3.301 -33.615 -46.939 1.00 67.71 282 ASP B O 1
ATOM 6584 N N . CYS B 2 249 ? -5.139 -32.328 -47.059 1.00 68.73 283 CYS B N 1
ATOM 6585 C CA . CYS B 2 249 ? -5.476 -32.466 -45.654 1.00 70.31 283 CYS B CA 1
ATOM 6586 C C . CYS B 2 249 ? -6.991 -32.472 -45.551 1.00 72.55 283 CYS B C 1
ATOM 6587 O O . CYS B 2 249 ? -7.570 -31.750 -44.749 1.00 72.66 283 CYS B O 1
ATOM 6590 N N . GLY B 2 250 ? -7.624 -33.287 -46.390 1.00 75.32 284 GLY B N 1
ATOM 6591 C CA . GLY B 2 250 ? -9.070 -33.395 -46.381 1.00 80.66 284 GLY B CA 1
ATOM 6592 C C . GLY B 2 250 ? -9.467 -34.817 -46.035 1.00 83.90 284 GLY B C 1
ATOM 6593 O O . GLY B 2 250 ? -10.327 -35.414 -46.683 1.00 84.62 284 GLY B O 1
ATOM 6594 N N . HIS B 2 251 ? -8.830 -35.348 -44.997 1.00 86.95 285 HIS B N 1
ATOM 6595 C CA . HIS B 2 251 ? -9.057 -36.716 -44.537 1.00 89.84 285 HIS B CA 1
ATOM 6596 C C . HIS B 2 251 ? -10.484 -37.075 -44.128 1.00 90.21 285 HIS B C 1
ATOM 6597 O O . HIS B 2 251 ? -11.153 -37.865 -44.808 1.00 90.95 285 HIS B O 1
ATOM 6604 N N . GLY B 2 252 ? -10.934 -36.516 -43.006 1.00 88.90 286 GLY B N 1
ATOM 6605 C CA . GLY B 2 252 ? -12.270 -36.812 -42.524 1.00 88.29 286 GLY B CA 1
ATOM 6606 C C . GLY B 2 252 ? -13.366 -35.908 -43.055 1.00 88.04 286 GLY B C 1
ATOM 6607 O O . GLY B 2 252 ? -14.342 -35.641 -42.356 1.00 88.02 286 GLY B O 1
ATOM 6608 N N . HIS B 2 253 ? -13.220 -35.437 -44.288 1.00 88.55 287 HIS B N 1
ATOM 6609 C CA . HIS B 2 253 ? -14.226 -34.562 -44.872 1.00 88.57 287 HIS B CA 1
ATOM 6610 C C . HIS B 2 253 ? -14.459 -34.894 -46.343 1.00 88.67 287 HIS B C 1
ATOM 6611 O O . HIS B 2 253 ? -13.514 -35.055 -47.113 1.00 88.47 287 HIS B O 1
ATOM 6618 N N . PRO B 2 254 ? -15.731 -35.000 -46.751 1.00 89.49 288 PRO B N 1
ATOM 6619 C CA . PRO B 2 254 ? -16.062 -35.315 -48.145 1.00 89.77 288 PRO B CA 1
ATOM 6620 C C . PRO B 2 254 ? -15.363 -34.419 -49.170 1.00 90.03 288 PRO B C 1
ATOM 6621 O O . PRO B 2 254 ? -14.415 -34.848 -49.829 1.00 89.45 288 PRO B O 1
ATOM 6625 N N . ASP B 2 255 ? -15.826 -33.178 -49.296 1.00 89.96 289 ASP B N 1
ATOM 6626 C CA . ASP B 2 255 ? -15.247 -32.238 -50.252 1.00 90.32 289 ASP B CA 1
ATOM 6627 C C . ASP B 2 255 ? -13.837 -31.765 -49.895 1.00 88.54 289 ASP B C 1
ATOM 6628 O O . ASP B 2 255 ? -13.180 -31.110 -50.702 1.00 89.31 289 ASP B O 1
ATOM 6633 N N . GLY B 2 256 ? -13.381 -32.085 -48.690 1.00 86.07 290 GLY B N 1
ATOM 6634 C CA . GLY B 2 256 ? -12.043 -31.688 -48.283 1.00 83.17 290 GLY B CA 1
ATOM 6635 C C . GLY B 2 256 ? -11.952 -30.360 -47.558 1.00 81.05 290 GLY B C 1
ATOM 6636 O O . GLY B 2 256 ? -12.964 -29.719 -47.283 1.00 81.03 290 GLY B O 1
ATOM 6637 N N . ARG B 2 257 ? -10.729 -29.954 -47.238 1.00 79.00 291 ARG B N 1
ATOM 6638 C CA . ARG B 2 257 ? -10.483 -28.694 -46.547 1.00 78.03 291 ARG B CA 1
ATOM 6639 C C . ARG B 2 257 ? -9.542 -27.848 -47.404 1.00 77.47 291 ARG B C 1
ATOM 6640 O O . ARG B 2 257 ? -8.322 -27.922 -47.254 1.00 77.33 291 ARG B O 1
ATOM 6648 N N . ARG B 2 258 ? -10.109 -27.037 -48.295 1.00 76.06 292 ARG B N 1
ATOM 6649 C CA . ARG B 2 258 ? -9.303 -26.216 -49.183 1.00 74.02 292 ARG B CA 1
ATOM 6650 C C . ARG B 2 258 ? -9.003 -24.805 -48.684 1.00 71.73 292 ARG B C 1
ATOM 6651 O O . ARG B 2 258 ? -8.815 -23.891 -49.470 1.00 72.71 292 ARG B O 1
ATOM 6659 N N . LEU B 2 259 ? -8.940 -24.644 -47.369 1.00 69.94 293 LEU B N 1
ATOM 6660 C CA . LEU B 2 259 ? -8.638 -23.358 -46.743 1.00 67.19 293 LEU B CA 1
ATOM 6661 C C . LEU B 2 259 ? -7.531 -23.583 -45.712 1.00 65.53 293 LEU B C 1
ATOM 6662 O O . LEU B 2 259 ? -7.588 -24.537 -44.930 1.00 64.95 293 LEU B O 1
ATOM 6667 N N . LEU B 2 260 ? -6.521 -22.717 -45.716 1.00 61.34 294 LEU B N 1
ATOM 6668 C CA . LEU B 2 260 ? -5.419 -22.844 -44.775 1.00 59.21 294 LEU B CA 1
ATOM 6669 C C . LEU B 2 260 ? -5.438 -21.675 -43.813 1.00 57.33 294 LEU B C 1
ATOM 6670 O O . LEU B 2 260 ? -5.187 -20.546 -44.215 1.00 57.57 294 LEU B O 1
ATOM 6675 N N . LEU B 2 261 ? -5.727 -21.949 -42.542 1.00 56.05 295 LEU B N 1
ATOM 6676 C CA . LEU B 2 261 ? -5.805 -20.897 -41.532 1.00 53.37 295 LEU B CA 1
ATOM 6677 C C . LEU B 2 261 ? -4.503 -20.591 -40.817 1.00 51.44 295 LEU B C 1
ATOM 6678 O O . LEU B 2 261 ? -4.251 -19.440 -40.471 1.00 52.06 295 LEU B O 1
ATOM 6683 N N . SER B 2 262 ? -3.673 -21.601 -40.575 1.00 49.16 296 SER B N 1
ATOM 6684 C CA . SER B 2 262 ? -2.432 -21.347 -39.844 1.00 47.11 296 SER B CA 1
ATOM 6685 C C . SER B 2 262 ? -1.247 -22.154 -40.323 1.00 44.87 296 SER B C 1
ATOM 6686 O O . SER B 2 262 ? -1.401 -23.263 -40.848 1.00 45.79 296 SER B O 1
ATOM 6689 N N . SER B 2 263 ? -0.063 -21.596 -40.119 1.00 42.57 297 SER B N 1
ATOM 6690 C CA . SER B 2 263 ? 1.175 -22.218 -40.557 1.00 44.46 297 SER B CA 1
ATOM 6691 C C . SER B 2 263 ? 2.300 -22.118 -39.522 1.00 44.85 297 SER B C 1
ATOM 6692 O O . SER B 2 263 ? 2.503 -21.078 -38.902 1.00 43.92 297 SER B O 1
ATOM 6695 N N . SER B 2 264 ? 3.025 -23.215 -39.339 1.00 47.25 298 SER B N 1
ATOM 6696 C CA . SER B 2 264 ? 4.123 -23.245 -38.376 1.00 50.38 298 SER B CA 1
ATOM 6697 C C . SER B 2 264 ? 5.126 -24.333 -38.717 1.00 52.33 298 SER B C 1
ATOM 6698 O O . SER B 2 264 ? 4.786 -25.519 -38.776 1.00 51.52 298 SER B O 1
ATOM 6701 N N . LEU B 2 265 ? 6.363 -23.914 -38.947 1.00 54.56 299 LEU B N 1
ATOM 6702 C CA . LEU B 2 265 ? 7.435 -24.835 -39.275 1.00 57.47 299 LEU B CA 1
ATOM 6703 C C . LEU B 2 265 ? 8.120 -25.250 -37.990 1.00 60.11 299 LEU B C 1
ATOM 6704 O O . LEU B 2 265 ? 8.676 -24.401 -37.285 1.00 61.49 299 LEU B O 1
ATOM 6709 N N . VAL B 2 266 ? 8.084 -26.541 -37.675 1.00 62.87 300 VAL B N 1
ATOM 6710 C CA . VAL B 2 266 ? 8.741 -27.014 -36.464 1.00 65.27 300 VAL B CA 1
ATOM 6711 C C . VAL B 2 266 ? 10.240 -26.987 -36.733 1.00 67.31 300 VAL B C 1
ATOM 6712 O O . VAL B 2 266 ? 10.778 -27.831 -37.448 1.00 67.55 300 VAL B O 1
ATOM 6716 N N . GLU B 2 267 ? 10.897 -25.995 -36.148 1.00 71.27 301 GLU B N 1
ATOM 6717 C CA . GLU B 2 267 ? 12.328 -25.763 -36.300 1.00 74.50 301 GLU B CA 1
ATOM 6718 C C . GLU B 2 267 ? 13.213 -27.000 -36.455 1.00 74.50 301 GLU B C 1
ATOM 6719 O O . GLU B 2 267 ? 13.442 -27.475 -37.568 1.00 74.16 301 GLU B O 1
ATOM 6725 N N . ALA B 2 268 ? 13.719 -27.507 -35.333 1.00 74.18 302 ALA B N 1
ATOM 6726 C CA . ALA B 2 268 ? 14.608 -28.666 -35.342 1.00 73.06 302 ALA B CA 1
ATOM 6727 C C . ALA B 2 268 ? 13.891 -29.985 -35.603 1.00 71.18 302 ALA B C 1
ATOM 6728 O O . ALA B 2 268 ? 14.028 -30.930 -34.832 1.00 71.37 302 ALA B O 1
ATOM 6730 N N . LEU B 2 269 ? 13.131 -30.052 -36.687 1.00 69.24 303 LEU B N 1
ATOM 6731 C CA . LEU B 2 269 ? 12.419 -31.272 -37.012 1.00 67.28 303 LEU B CA 1
ATOM 6732 C C . LEU B 2 269 ? 12.188 -31.432 -38.506 1.00 65.40 303 LEU B C 1
ATOM 6733 O O . LEU B 2 269 ? 11.909 -32.537 -38.978 1.00 64.64 303 LEU B O 1
ATOM 6738 N N . ASP B 2 270 ? 12.291 -30.332 -39.247 1.00 61.98 304 ASP B N 1
ATOM 6739 C CA . ASP B 2 270 ? 12.094 -30.380 -40.692 1.00 60.79 304 ASP B CA 1
ATOM 6740 C C . ASP B 2 270 ? 10.683 -30.823 -41.069 1.00 58.61 304 ASP B C 1
ATOM 6741 O O . ASP B 2 270 ? 10.469 -31.453 -42.106 1.00 56.28 304 ASP B O 1
ATOM 6746 N N . VAL B 2 271 ? 9.726 -30.496 -40.205 1.00 57.29 305 VAL B N 1
ATOM 6747 C CA . VAL B 2 271 ? 8.330 -30.822 -40.448 1.00 55.71 305 VAL B CA 1
ATOM 6748 C C . VAL B 2 271 ? 7.547 -29.534 -40.288 1.00 54.37 305 VAL B C 1
ATOM 6749 O O . VAL B 2 271 ? 7.854 -28.703 -39.424 1.00 52.55 305 VAL B O 1
ATOM 6753 N N . TRP B 2 272 ? 6.546 -29.379 -41.143 1.00 52.82 306 TRP B N 1
ATOM 6754 C CA . TRP B 2 272 ? 5.700 -28.196 -41.164 1.00 51.65 306 TRP B CA 1
ATOM 6755 C C . TRP B 2 272 ? 4.273 -28.538 -40.759 1.00 50.41 306 TRP B C 1
ATOM 6756 O O . TRP B 2 272 ? 3.688 -29.516 -41.236 1.00 48.18 306 TRP B O 1
ATOM 6767 N N . ALA B 2 273 ? 3.715 -27.707 -39.887 1.00 50.68 307 ALA B N 1
ATOM 6768 C CA . ALA B 2 273 ? 2.350 -27.900 -39.404 1.00 50.67 307 ALA B CA 1
ATOM 6769 C C . ALA B 2 273 ? 1.433 -26.807 -39.931 1.00 49.90 307 ALA B C 1
ATOM 6770 O O . ALA B 2 273 ? 1.830 -25.642 -40.035 1.00 49.56 307 ALA B O 1
ATOM 6772 N N . GLY B 2 274 ? 0.206 -27.191 -40.243 1.00 49.51 308 GLY B N 1
ATOM 6773 C CA . GLY B 2 274 ? -0.766 -26.241 -40.737 1.00 51.27 308 GLY B CA 1
ATOM 6774 C C . GLY B 2 274 ? -2.183 -26.649 -40.386 1.00 51.88 308 GLY B C 1
ATOM 6775 O O . GLY B 2 274 ? -2.511 -27.838 -40.355 1.00 52.50 308 GLY B O 1
ATOM 6776 N N . VAL B 2 275 ? -3.031 -25.663 -40.109 1.00 51.68 309 VAL B N 1
ATOM 6777 C CA . VAL B 2 275 ? -4.418 -25.939 -39.772 1.00 50.65 309 VAL B CA 1
ATOM 6778 C C . VAL B 2 275 ? -5.275 -25.693 -41.015 1.00 51.46 309 VAL B C 1
ATOM 6779 O O . VAL B 2 275 ? -5.340 -24.576 -41.527 1.00 51.10 309 VAL B O 1
ATOM 6783 N N . PHE B 2 276 ? -5.916 -26.749 -41.506 1.00 50.90 310 PHE B N 1
ATOM 6784 C CA . PHE B 2 276 ? -6.749 -26.663 -42.689 1.00 51.56 310 PHE B CA 1
ATOM 6785 C C . PHE B 2 276 ? -8.217 -26.685 -42.311 1.00 55.62 310 PHE B C 1
ATOM 6786 O O . PHE B 2 276 ? -8.577 -27.089 -41.205 1.00 57.60 310 PHE B O 1
ATOM 6794 N N . SER B 2 277 ? -9.072 -26.259 -43.234 1.00 58.22 311 SER B N 1
ATOM 6795 C CA . SER B 2 277 ? -10.503 -26.215 -42.976 1.00 59.21 311 SER B CA 1
ATOM 6796 C C . SER B 2 277 ? -11.301 -26.180 -44.260 1.00 61.36 311 SER B C 1
ATOM 6797 O O . SER B 2 277 ? -10.801 -25.771 -45.303 1.00 59.88 311 SER B O 1
ATOM 6800 N N . ALA B 2 278 ? -12.545 -26.633 -44.176 1.00 64.99 312 ALA B N 1
ATOM 6801 C CA . ALA B 2 278 ? -13.443 -26.612 -45.322 1.00 69.15 312 ALA B CA 1
ATOM 6802 C C . ALA B 2 278 ? -14.361 -25.420 -45.057 1.00 71.38 312 ALA B C 1
ATOM 6803 O O . ALA B 2 278 ? -14.231 -24.763 -44.025 1.00 69.82 312 ALA B O 1
ATOM 6805 N N . ALA B 2 279 ? -15.280 -25.134 -45.975 1.00 76.20 313 ALA B N 1
ATOM 6806 C CA . ALA B 2 279 ? -16.192 -24.004 -45.790 1.00 80.77 313 ALA B CA 1
ATOM 6807 C C . ALA B 2 279 ? -17.258 -24.300 -44.734 1.00 84.06 313 ALA B C 1
ATOM 6808 O O . ALA B 2 279 ? -17.820 -25.397 -44.694 1.00 83.89 313 ALA B O 1
ATOM 6810 N N . ALA B 2 280 ? -17.524 -23.321 -43.875 1.00 88.26 314 ALA B N 1
ATOM 6811 C CA . ALA B 2 280 ? -18.536 -23.476 -42.831 1.00 92.86 314 ALA B CA 1
ATOM 6812 C C . ALA B 2 280 ? -19.801 -22.715 -43.240 1.00 95.93 314 ALA B C 1
ATOM 6813 O O . ALA B 2 280 ? -20.389 -21.980 -42.442 1.00 95.84 314 ALA B O 1
ATOM 6815 N N . GLY B 2 281 ? -20.211 -22.905 -44.492 1.00 99.32 315 GLY B N 1
ATOM 6816 C CA . GLY B 2 281 ? -21.385 -22.222 -45.007 1.00 103.63 315 GLY B CA 1
ATOM 6817 C C . GLY B 2 281 ? -21.028 -20.772 -45.267 1.00 106.22 315 GLY B C 1
ATOM 6818 O O . GLY B 2 281 ? -19.846 -20.426 -45.295 1.00 106.56 315 GLY B O 1
ATOM 6819 N N . GLU B 2 282 ? -22.029 -19.923 -45.473 1.00 108.65 316 GLU B N 1
ATOM 6820 C CA . GLU B 2 282 ? -21.762 -18.507 -45.695 1.00 111.31 316 GLU B CA 1
ATOM 6821 C C . GLU B 2 282 ? -21.855 -17.811 -44.342 1.00 112.36 316 GLU B C 1
ATOM 6822 O O . GLU B 2 282 ? -21.351 -16.704 -44.156 1.00 112.70 316 GLU B O 1
ATOM 6828 N N . GLY B 2 283 ? -22.500 -18.488 -43.398 1.00 113.49 317 GLY B N 1
ATOM 6829 C CA . GLY B 2 283 ? -22.643 -17.960 -42.054 1.00 115.38 317 GLY B CA 1
ATOM 6830 C C . GLY B 2 283 ? -21.857 -18.837 -41.098 1.00 116.58 317 GLY B C 1
ATOM 6831 O O . GLY B 2 283 ? -20.729 -18.511 -40.728 1.00 117.51 317 GLY B O 1
ATOM 6832 N N . GLN B 2 284 ? -22.450 -19.960 -40.704 1.00 116.97 318 GLN B N 1
ATOM 6833 C CA . GLN B 2 284 ? -21.799 -20.904 -39.799 1.00 117.03 318 GLN B CA 1
ATOM 6834 C C . GLN B 2 284 ? -22.693 -22.137 -39.648 1.00 117.03 318 GLN B C 1
ATOM 6835 O O . GLN B 2 284 ? -22.670 -22.820 -38.622 1.00 116.79 318 GLN B O 1
ATOM 6841 N N . GLU B 2 285 ? -23.472 -22.413 -40.691 1.00 116.68 319 GLU B N 1
ATOM 6842 C CA . GLU B 2 285 ? -24.399 -23.539 -40.703 1.00 116.22 319 GLU B CA 1
ATOM 6843 C C . GLU B 2 285 ? -23.741 -24.899 -40.932 1.00 114.90 319 GLU B C 1
ATOM 6844 O O . GLU B 2 285 ? -23.992 -25.848 -40.192 1.00 114.95 319 GLU B O 1
ATOM 6850 N N . ARG B 2 286 ? -22.905 -24.990 -41.960 1.00 113.13 320 ARG B N 1
ATOM 6851 C CA . ARG B 2 286 ? -22.239 -26.243 -42.297 1.00 111.28 320 ARG B CA 1
ATOM 6852 C C . ARG B 2 286 ? -21.170 -26.681 -41.291 1.00 109.18 320 ARG B C 1
ATOM 6853 O O . ARG B 2 286 ? -20.263 -27.441 -41.636 1.00 108.92 320 ARG B O 1
ATOM 6861 N N . ARG B 2 287 ? -21.275 -26.216 -40.052 1.00 106.47 321 ARG B N 1
ATOM 6862 C CA . ARG B 2 287 ? -20.297 -26.584 -39.038 1.00 104.31 321 ARG B CA 1
ATOM 6863 C C . ARG B 2 287 ? -20.399 -28.072 -38.714 1.00 102.90 321 ARG B C 1
ATOM 6864 O O . ARG B 2 287 ? -21.489 -28.597 -38.487 1.00 102.74 321 ARG B O 1
ATOM 6872 N N . SER B 2 288 ? -19.252 -28.740 -38.688 1.00 100.59 322 SER B N 1
ATOM 6873 C CA . SER B 2 288 ? -19.189 -30.168 -38.410 1.00 97.81 322 SER B CA 1
ATOM 6874 C C . SER B 2 288 ? -18.008 -30.478 -37.501 1.00 95.39 322 SER B C 1
ATOM 6875 O O . SER B 2 288 ? -17.031 -29.735 -37.468 1.00 95.17 322 SER B O 1
ATOM 6878 N N . PRO B 2 289 ? -18.082 -31.582 -36.745 1.00 93.41 323 PRO B N 1
ATOM 6879 C CA . PRO B 2 289 ? -16.980 -31.950 -35.847 1.00 91.43 323 PRO B CA 1
ATOM 6880 C C . PRO B 2 289 ? -15.726 -32.377 -36.616 1.00 88.86 323 PRO B C 1
ATOM 6881 O O . PRO B 2 289 ? -14.733 -32.795 -36.019 1.00 87.87 323 PRO B O 1
ATOM 6885 N N . THR B 2 290 ? -15.782 -32.258 -37.941 1.00 86.24 324 THR B N 1
ATOM 6886 C CA . THR B 2 290 ? -14.659 -32.627 -38.800 1.00 84.02 324 THR B CA 1
ATOM 6887 C C . THR B 2 290 ? -14.275 -31.513 -39.778 1.00 82.28 324 THR B C 1
ATOM 6888 O O . THR B 2 290 ? -13.427 -31.710 -40.648 1.00 82.32 324 THR B O 1
ATOM 6892 N N . THR B 2 291 ? -14.890 -30.345 -39.634 1.00 80.05 325 THR B N 1
ATOM 6893 C CA . THR B 2 291 ? -14.608 -29.235 -40.535 1.00 77.39 325 THR B CA 1
ATOM 6894 C C . THR B 2 291 ? -13.150 -28.782 -40.539 1.00 74.47 325 THR B C 1
ATOM 6895 O O . THR B 2 291 ? -12.633 -28.372 -41.574 1.00 74.77 325 THR B O 1
ATOM 6899 N N . THR B 2 292 ? -12.481 -28.851 -39.396 1.00 71.53 326 THR B N 1
ATOM 6900 C CA . THR B 2 292 ? -11.082 -28.447 -39.344 1.00 68.41 326 THR B CA 1
ATOM 6901 C C . THR B 2 292 ? -10.178 -29.647 -39.087 1.00 67.28 326 THR B C 1
ATOM 6902 O O . THR B 2 292 ? -10.650 -30.754 -38.835 1.00 67.20 326 THR B O 1
ATOM 6906 N N . ALA B 2 293 ? -8.872 -29.429 -39.155 1.00 65.92 327 ALA B N 1
ATOM 6907 C CA . ALA B 2 293 ? -7.916 -30.501 -38.930 1.00 64.57 327 ALA B CA 1
ATOM 6908 C C . ALA B 2 293 ? -6.496 -29.971 -38.889 1.00 63.04 327 ALA B C 1
ATOM 6909 O O . ALA B 2 293 ? -6.187 -28.947 -39.495 1.00 62.19 327 ALA B O 1
ATOM 6911 N N . LEU B 2 294 ? -5.644 -30.672 -38.144 1.00 62.66 328 LEU B N 1
ATOM 6912 C CA . LEU B 2 294 ? -4.235 -30.329 -38.027 1.00 61.89 328 LEU B CA 1
ATOM 6913 C C . LEU B 2 294 ? -3.465 -31.367 -38.823 1.00 62.71 328 LEU B C 1
ATOM 6914 O O . LEU B 2 294 ? -3.655 -32.562 -38.623 1.00 62.99 328 LEU B O 1
ATOM 6919 N N . CYS B 2 295 ? -2.610 -30.911 -39.733 1.00 63.28 329 CYS B N 1
ATOM 6920 C CA . CYS B 2 295 ? -1.812 -31.811 -40.558 1.00 62.46 329 CYS B CA 1
ATOM 6921 C C . CYS B 2 295 ? -0.336 -31.460 -40.512 1.00 61.38 329 CYS B C 1
ATOM 6922 O O . CYS B 2 295 ? 0.038 -30.285 -40.524 1.00 62.42 329 CYS B O 1
ATOM 6925 N N . LEU B 2 296 ? 0.500 -32.488 -40.455 1.00 60.29 330 LEU B N 1
ATOM 6926 C CA . LEU B 2 296 ? 1.938 -32.306 -40.435 1.00 57.83 330 LEU B CA 1
ATOM 6927 C C . LEU B 2 296 ? 2.519 -32.848 -41.728 1.00 56.08 330 LEU B C 1
ATOM 6928 O O . LEU B 2 296 ? 2.110 -33.901 -42.212 1.00 54.49 330 LEU B O 1
ATOM 6933 N N . PHE B 2 297 ? 3.469 -32.110 -42.287 1.00 54.25 331 PHE B N 1
ATOM 6934 C CA . PHE B 2 297 ? 4.102 -32.500 -43.533 1.00 53.09 331 PHE B CA 1
ATOM 6935 C C . PHE B 2 297 ? 5.609 -32.537 -43.388 1.00 53.96 331 PHE B C 1
ATOM 6936 O O . PHE B 2 297 ? 6.193 -31.770 -42.615 1.00 54.13 331 PHE B O 1
ATOM 6944 N N . ARG B 2 298 ? 6.240 -33.445 -44.124 1.00 55.65 332 ARG B N 1
ATOM 6945 C CA . ARG B 2 298 ? 7.695 -33.550 -44.089 1.00 59.13 332 ARG B CA 1
ATOM 6946 C C . ARG B 2 298 ? 8.253 -32.564 -45.112 1.00 58.40 332 ARG B C 1
ATOM 6947 O O . ARG B 2 298 ? 7.946 -32.655 -46.305 1.00 55.99 332 ARG B O 1
ATOM 6955 N N . MET B 2 299 ? 9.055 -31.610 -44.649 1.00 57.08 333 MET B N 1
ATOM 6956 C CA . MET B 2 299 ? 9.615 -30.635 -45.564 1.00 57.39 333 MET B CA 1
ATOM 6957 C C . MET B 2 299 ? 10.355 -31.331 -46.704 1.00 58.88 333 MET B C 1
ATOM 6958 O O . MET B 2 299 ? 10.346 -30.848 -47.825 1.00 59.10 333 MET B O 1
ATOM 6963 N N . SER B 2 300 ? 10.968 -32.480 -46.421 1.00 60.01 334 SER B N 1
ATOM 6964 C CA . SER B 2 300 ? 11.700 -33.229 -47.448 1.00 60.21 334 SER B CA 1
ATOM 6965 C C . SER B 2 300 ? 10.789 -33.687 -48.585 1.00 59.16 334 SER B C 1
ATOM 6966 O O . SER B 2 300 ? 11.175 -33.626 -49.751 1.00 57.75 334 SER B O 1
ATOM 6969 N N . GLU B 2 301 ? 9.585 -34.139 -48.252 1.00 59.34 335 GLU B N 1
ATOM 6970 C CA . GLU B 2 301 ? 8.654 -34.587 -49.275 1.00 61.76 335 GLU B CA 1
ATOM 6971 C C . GLU B 2 301 ? 8.086 -33.374 -50.001 1.00 60.71 335 GLU B C 1
ATOM 6972 O O . GLU B 2 301 ? 7.806 -33.422 -51.202 1.00 61.50 335 GLU B O 1
ATOM 6978 N N . ILE B 2 302 ? 7.931 -32.275 -49.273 1.00 59.16 336 ILE B N 1
ATOM 6979 C CA . ILE B 2 302 ? 7.417 -31.053 -49.865 1.00 57.26 336 ILE B CA 1
ATOM 6980 C C . ILE B 2 302 ? 8.433 -30.584 -50.918 1.00 56.65 336 ILE B C 1
ATOM 6981 O O . ILE B 2 302 ? 8.058 -30.210 -52.018 1.00 54.89 336 ILE B O 1
ATOM 6986 N N . GLN B 2 303 ? 9.718 -30.614 -50.584 1.00 55.85 337 GLN B N 1
ATOM 6987 C CA . GLN B 2 303 ? 10.730 -30.187 -51.536 1.00 58.02 337 GLN B CA 1
ATOM 6988 C C . GLN B 2 303 ? 10.759 -31.108 -52.749 1.00 59.73 337 GLN B C 1
ATOM 6989 O O . GLN B 2 303 ? 10.717 -30.653 -53.890 1.00 58.86 337 GLN B O 1
ATOM 6995 N N . ALA B 2 304 ? 10.816 -32.407 -52.484 1.00 61.87 338 ALA B N 1
ATOM 6996 C CA . ALA B 2 304 ? 10.866 -33.420 -53.528 1.00 63.82 338 ALA B CA 1
ATOM 6997 C C . ALA B 2 304 ? 9.685 -33.404 -54.492 1.00 64.59 338 ALA B C 1
ATOM 6998 O O . ALA B 2 304 ? 9.870 -33.585 -55.694 1.00 65.24 338 ALA B O 1
ATOM 7000 N N . ARG B 2 305 ? 8.477 -33.183 -53.983 1.00 65.67 339 ARG B N 1
ATOM 7001 C CA . ARG B 2 305 ? 7.303 -33.186 -54.856 1.00 67.93 339 ARG B CA 1
ATOM 7002 C C . ARG B 2 305 ? 6.908 -31.848 -55.492 1.00 67.18 339 ARG B C 1
ATOM 7003 O O . ARG B 2 305 ? 5.980 -31.797 -56.300 1.00 65.78 339 ARG B O 1
ATOM 7011 N N . ALA B 2 306 ? 7.616 -30.778 -55.140 1.00 67.35 340 ALA B N 1
ATOM 7012 C CA . ALA B 2 306 ? 7.340 -29.452 -55.703 1.00 68.30 340 ALA B CA 1
ATOM 7013 C C . ALA B 2 306 ? 8.123 -29.285 -57.006 1.00 67.76 340 ALA B C 1
ATOM 7014 O O . ALA B 2 306 ? 9.337 -29.078 -56.990 1.00 67.42 340 ALA B O 1
ATOM 7016 N N . LYS B 2 307 ? 7.417 -29.361 -58.127 1.00 67.64 341 LYS B N 1
ATOM 7017 C CA . LYS B 2 307 ? 8.044 -29.256 -59.440 1.00 69.26 341 LYS B CA 1
ATOM 7018 C C . LYS B 2 307 ? 7.973 -27.867 -60.074 1.00 68.01 341 LYS B C 1
ATOM 7019 O O . LYS B 2 307 ? 7.013 -27.124 -59.864 1.00 66.52 341 LYS B O 1
ATOM 7025 N N . ARG B 2 308 ? 8.995 -27.531 -60.857 1.00 67.36 342 ARG B N 1
ATOM 7026 C CA . ARG B 2 308 ? 9.054 -26.243 -61.546 1.00 67.61 342 ARG B CA 1
ATOM 7027 C C . ARG B 2 308 ? 8.080 -26.233 -62.715 1.00 67.20 342 ARG B C 1
ATOM 7028 O O . ARG B 2 308 ? 8.482 -26.047 -63.861 1.00 67.49 342 ARG B O 1
ATOM 7036 N N . VAL B 2 309 ? 6.800 -26.440 -62.429 1.00 66.29 343 VAL B N 1
ATOM 7037 C CA . VAL B 2 309 ? 5.784 -26.443 -63.467 1.00 64.74 343 VAL B CA 1
ATOM 7038 C C . VAL B 2 309 ? 5.059 -25.096 -63.471 1.00 64.29 343 VAL B C 1
ATOM 7039 O O . VAL B 2 309 ? 5.088 -24.375 -62.473 1.00 64.95 343 VAL B O 1
ATOM 7043 N N . SER B 2 310 ? 4.432 -24.746 -64.592 1.00 61.90 344 SER B N 1
ATOM 7044 C CA . SER B 2 310 ? 3.700 -23.489 -64.692 1.00 59.79 344 SER B CA 1
ATOM 7045 C C . SER B 2 310 ? 2.206 -23.709 -64.491 1.00 59.20 344 SER B C 1
ATOM 7046 O O . SER B 2 310 ? 1.495 -24.073 -65.425 1.00 60.40 344 SER B O 1
ATOM 7049 N N . TRP B 2 311 ? 1.729 -23.481 -63.273 1.00 58.67 345 TRP B N 1
ATOM 7050 C CA . TRP B 2 311 ? 0.316 -23.661 -62.968 1.00 57.44 345 TRP B CA 1
ATOM 7051 C C . TRP B 2 311 ? -0.279 -22.392 -62.384 1.00 55.66 345 TRP B C 1
ATOM 7052 O O . TRP B 2 311 ? -1.231 -21.840 -62.925 1.00 57.61 345 TRP B O 1
ATOM 7063 N N . ASP B 2 312 ? 0.270 -21.944 -61.265 1.00 55.12 346 ASP B N 1
ATOM 7064 C CA . ASP B 2 312 ? -0.190 -20.717 -60.628 1.00 53.71 346 ASP B CA 1
ATOM 7065 C C . ASP B 2 312 ? 0.773 -19.576 -60.958 1.00 52.32 346 ASP B C 1
ATOM 7066 O O . ASP B 2 312 ? 0.408 -18.410 -60.877 1.00 52.03 346 ASP B O 1
ATOM 7071 N N . PHE B 2 313 ? 1.993 -19.926 -61.353 1.00 50.93 347 PHE B N 1
ATOM 7072 C CA . PHE B 2 313 ? 3.017 -18.947 -61.673 1.00 50.09 347 PHE B CA 1
ATOM 7073 C C . PHE B 2 313 ? 3.600 -19.152 -63.057 1.00 51.18 347 PHE B C 1
ATOM 7074 O O . PHE B 2 313 ? 3.587 -20.263 -63.582 1.00 53.30 347 PHE B O 1
ATOM 7082 N N . LYS B 2 314 ? 4.120 -18.079 -63.640 1.00 52.66 348 LYS B N 1
ATOM 7083 C CA . LYS B 2 314 ? 4.712 -18.124 -64.976 1.00 54.09 348 LYS B CA 1
ATOM 7084 C C . LYS B 2 314 ? 6.145 -18.633 -64.979 1.00 55.09 348 LYS B C 1
ATOM 7085 O O . LYS B 2 314 ? 6.894 -18.405 -64.036 1.00 53.87 348 LYS B O 1
ATOM 7091 N N . THR B 2 315 ? 6.512 -19.324 -66.057 1.00 59.18 349 THR B N 1
ATOM 7092 C CA . THR B 2 315 ? 7.868 -19.844 -66.242 1.00 63.69 349 THR B CA 1
ATOM 7093 C C . THR B 2 315 ? 8.264 -19.570 -67.692 1.00 66.62 349 THR B C 1
ATOM 7094 O O . THR B 2 315 ? 7.405 -19.343 -68.542 1.00 66.58 349 THR B O 1
ATOM 7098 N N . ALA B 2 316 ? 9.559 -19.594 -67.974 1.00 70.82 350 ALA B N 1
ATOM 7099 C CA . ALA B 2 316 ? 10.038 -19.324 -69.325 1.00 75.27 350 ALA B CA 1
ATOM 7100 C C . ALA B 2 316 ? 9.981 -20.555 -70.237 1.00 78.06 350 ALA B C 1
ATOM 7101 O O . ALA B 2 316 ? 9.946 -20.431 -71.462 1.00 78.81 350 ALA B O 1
ATOM 7103 N N . GLU B 2 317 ? 9.950 -21.740 -69.638 1.00 81.17 351 GLU B N 1
ATOM 7104 C CA . GLU B 2 317 ? 9.930 -22.977 -70.412 1.00 83.62 351 GLU B CA 1
ATOM 7105 C C . GLU B 2 317 ? 8.547 -23.539 -70.721 1.00 84.03 351 GLU B C 1
ATOM 7106 O O . GLU B 2 317 ? 8.434 -24.577 -71.372 1.00 84.75 351 GLU B O 1
ATOM 7112 N N . SER B 2 318 ? 7.496 -22.867 -70.264 1.00 83.77 352 SER B N 1
ATOM 7113 C CA . SER B 2 318 ? 6.148 -23.361 -70.519 1.00 84.03 352 SER B CA 1
ATOM 7114 C C . SER B 2 318 ? 5.076 -22.288 -70.415 1.00 84.39 352 SER B C 1
ATOM 7115 O O . SER B 2 318 ? 5.324 -21.188 -69.920 1.00 85.15 352 SER B O 1
ATOM 7118 N N . HIS B 2 319 ? 3.883 -22.623 -70.892 1.00 84.17 353 HIS B N 1
ATOM 7119 C CA . HIS B 2 319 ? 2.749 -21.713 -70.849 1.00 85.11 353 HIS B CA 1
ATOM 7120 C C . HIS B 2 319 ? 1.881 -22.056 -69.653 1.00 84.78 353 HIS B C 1
ATOM 7121 O O . HIS B 2 319 ? 1.866 -23.200 -69.198 1.00 85.86 353 HIS B O 1
ATOM 7128 N N . CYS B 2 320 ? 1.150 -21.069 -69.150 1.00 84.49 354 CYS B N 1
ATOM 7129 C CA . CYS B 2 320 ? 0.291 -21.268 -67.987 1.00 84.82 354 CYS B CA 1
ATOM 7130 C C . CYS B 2 320 ? -0.743 -22.384 -68.114 1.00 85.62 354 CYS B C 1
ATOM 7131 O O . CYS B 2 320 ? -1.554 -22.400 -69.043 1.00 85.59 354 CYS B O 1
ATOM 7134 N N . LYS B 2 321 ? -0.708 -23.304 -67.151 1.00 85.98 355 LYS B N 1
ATOM 7135 C CA . LYS B 2 321 ? -1.625 -24.436 -67.100 1.00 85.98 355 LYS B CA 1
ATOM 7136 C C . LYS B 2 321 ? -1.700 -25.180 -68.430 1.00 86.12 355 LYS B C 1
ATOM 7137 O O . LYS B 2 321 ? -2.780 -25.378 -68.983 1.00 86.16 355 LYS B O 1
ATOM 7143 N N . GLU B 2 322 ? -0.548 -25.584 -68.949 1.00 86.18 356 GLU B N 1
ATOM 7144 C CA . GLU B 2 322 ? -0.515 -26.319 -70.200 1.00 86.26 356 GLU B CA 1
ATOM 7145 C C . GLU B 2 322 ? 0.254 -27.621 -70.029 1.00 85.74 356 GLU B C 1
ATOM 7146 O O . GLU B 2 322 ? -0.055 -28.617 -70.676 1.00 86.56 356 GLU B O 1
ATOM 7152 N N . GLY B 2 323 ? 1.243 -27.619 -69.142 1.00 84.94 357 GLY B N 1
ATOM 7153 C CA . GLY B 2 323 ? 2.019 -28.826 -68.907 1.00 83.60 357 GLY B CA 1
ATOM 7154 C C . GLY B 2 323 ? 1.368 -29.714 -67.859 1.00 83.07 357 GLY B C 1
ATOM 7155 O O . GLY B 2 323 ? 0.141 -29.790 -67.773 1.00 82.34 357 GLY B O 1
ATOM 7156 N N . ASP B 2 324 ? 2.187 -30.386 -67.058 1.00 82.18 358 ASP B N 1
ATOM 7157 C CA . ASP B 2 324 ? 1.680 -31.266 -66.012 1.00 82.36 358 ASP B CA 1
ATOM 7158 C C . ASP B 2 324 ? 1.111 -30.445 -64.856 1.00 82.68 358 ASP B C 1
ATOM 7159 O O . ASP B 2 324 ? 1.432 -29.266 -64.708 1.00 82.62 358 ASP B O 1
ATOM 7164 N N . GLN B 2 325 ? 0.263 -31.069 -64.040 1.00 82.19 359 GLN B N 1
ATOM 7165 C CA . GLN B 2 325 ? -0.328 -30.392 -62.895 1.00 81.54 359 GLN B CA 1
ATOM 7166 C C . GLN B 2 325 ? 0.564 -30.577 -61.677 1.00 81.72 359 GLN B C 1
ATOM 7167 O O . GLN B 2 325 ? 1.455 -31.429 -61.671 1.00 81.71 359 GLN B O 1
ATOM 7173 N N . PRO B 2 326 ? 0.341 -29.773 -60.625 1.00 81.60 360 PRO B N 1
ATOM 7174 C CA . PRO B 2 326 ? 1.143 -29.872 -59.401 1.00 81.63 360 PRO B CA 1
ATOM 7175 C C . PRO B 2 326 ? 0.839 -31.158 -58.646 1.00 81.47 360 PRO B C 1
ATOM 7176 O O . PRO B 2 326 ? -0.319 -31.562 -58.530 1.00 80.33 360 PRO B O 1
ATOM 7180 N N . GLU B 2 327 ? 1.884 -31.796 -58.134 1.00 81.70 361 GLU B N 1
ATOM 7181 C CA . GLU B 2 327 ? 1.716 -33.022 -57.373 1.00 82.67 361 GLU B CA 1
ATOM 7182 C C . GLU B 2 327 ? 1.189 -32.701 -55.976 1.00 82.73 361 GLU B C 1
ATOM 7183 O O . GLU B 2 327 ? 1.569 -31.691 -55.380 1.00 83.19 361 GLU B O 1
ATOM 7189 N N . ARG B 2 328 ? 0.297 -33.546 -55.464 1.00 81.91 362 ARG B N 1
ATOM 7190 C CA . ARG B 2 328 ? -0.252 -33.339 -54.129 1.00 81.31 362 ARG B CA 1
ATOM 7191 C C . ARG B 2 328 ? 0.694 -34.002 -53.134 1.00 79.26 362 ARG B C 1
ATOM 7192 O O . ARG B 2 328 ? 1.325 -35.004 -53.445 1.00 78.46 362 ARG B O 1
ATOM 7200 N N . VAL B 2 329 ? 0.811 -33.428 -51.945 1.00 77.87 363 VAL B N 1
ATOM 7201 C CA . VAL B 2 329 ? 1.682 -33.989 -50.923 1.00 76.13 363 VAL B CA 1
ATOM 7202 C C . VAL B 2 329 ? 0.804 -34.527 -49.803 1.00 74.51 363 VAL B C 1
ATOM 7203 O O . VAL B 2 329 ? -0.165 -33.885 -49.409 1.00 75.37 363 VAL B O 1
ATOM 7207 N N . GLN B 2 330 ? 1.135 -35.713 -49.305 1.00 71.54 364 GLN B N 1
ATOM 7208 C CA . GLN B 2 330 ? 0.365 -36.315 -48.231 1.00 69.34 364 GLN B CA 1
ATOM 7209 C C . GLN B 2 330 ? 1.026 -36.041 -46.890 1.00 66.88 364 GLN B C 1
ATOM 7210 O O . GLN B 2 330 ? 2.249 -36.106 -46.754 1.00 65.30 364 GLN B O 1
ATOM 7216 N N . PRO B 2 331 ? 0.218 -35.714 -45.877 1.00 65.81 365 PRO B N 1
ATOM 7217 C CA . PRO B 2 331 ? 0.743 -35.428 -44.544 1.00 65.79 365 PRO B CA 1
ATOM 7218 C C . PRO B 2 331 ? 1.110 -36.711 -43.821 1.00 66.02 365 PRO B C 1
ATOM 7219 O O . PRO B 2 331 ? 0.807 -37.810 -44.289 1.00 66.47 365 PRO B O 1
ATOM 7223 N N . ILE B 2 332 ? 1.775 -36.561 -42.684 1.00 66.32 366 ILE B N 1
ATOM 7224 C CA . ILE B 2 332 ? 2.157 -37.701 -41.876 1.00 66.86 366 ILE B CA 1
ATOM 7225 C C . ILE B 2 332 ? 0.882 -38.199 -41.205 1.00 67.31 366 ILE B C 1
ATOM 7226 O O . ILE B 2 332 ? 0.510 -37.717 -40.133 1.00 67.38 366 ILE B O 1
ATOM 7231 N N . ALA B 2 333 ? 0.221 -39.156 -41.867 1.00 67.80 367 ALA B N 1
ATOM 7232 C CA . ALA B 2 333 ? -1.043 -39.753 -41.414 1.00 68.84 367 ALA B CA 1
ATOM 7233 C C . ALA B 2 333 ? -1.245 -39.928 -39.902 1.00 68.74 367 ALA B C 1
ATOM 7234 O O . ALA B 2 333 ? -2.341 -39.708 -39.387 1.00 68.60 367 ALA B O 1
ATOM 7236 N N . SER B 2 334 ? -0.192 -40.325 -39.203 1.00 69.36 368 SER B N 1
ATOM 7237 C CA . SER B 2 334 ? -0.252 -40.541 -37.764 1.00 70.91 368 SER B CA 1
ATOM 7238 C C . SER B 2 334 ? -0.503 -39.273 -36.956 1.00 71.45 368 SER B C 1
ATOM 7239 O O . SER B 2 334 ? -1.108 -39.320 -35.884 1.00 70.49 368 SER B O 1
ATOM 7242 N N . SER B 2 335 ? -0.026 -38.144 -37.477 1.00 72.17 369 SER B N 1
ATOM 7243 C CA . SER B 2 335 ? -0.156 -36.858 -36.802 1.00 71.87 369 SER B CA 1
ATOM 7244 C C . SER B 2 335 ? -1.497 -36.159 -36.959 1.00 70.83 369 SER B C 1
ATOM 7245 O O . SER B 2 335 ? -1.890 -35.375 -36.098 1.00 70.10 369 SER B O 1
ATOM 7248 N N . THR B 2 336 ? -2.200 -36.437 -38.049 1.00 70.71 370 THR B N 1
ATOM 7249 C CA . THR B 2 336 ? -3.480 -35.793 -38.291 1.00 71.15 370 THR B CA 1
ATOM 7250 C C . THR B 2 336 ? -4.398 -35.796 -37.073 1.00 71.92 370 THR B C 1
ATOM 7251 O O . THR B 2 336 ? -4.564 -36.813 -36.396 1.00 72.32 370 THR B O 1
ATOM 7255 N N . LEU B 2 337 ? -4.989 -34.636 -36.805 1.00 72.39 371 LEU B N 1
ATOM 7256 C CA . LEU B 2 337 ? -5.903 -34.459 -35.689 1.00 72.12 371 LEU B CA 1
ATOM 7257 C C . LEU B 2 337 ? -7.121 -33.697 -36.192 1.00 71.99 371 LEU B C 1
ATOM 7258 O O . LEU B 2 337 ? -7.036 -32.508 -36.487 1.00 72.60 371 LEU B O 1
ATOM 7263 N N . ILE B 2 338 ? -8.251 -34.385 -36.302 1.00 71.06 372 ILE B N 1
ATOM 7264 C CA . ILE B 2 338 ? -9.485 -33.764 -36.774 1.00 70.28 372 ILE B CA 1
ATOM 7265 C C . ILE B 2 338 ? -10.172 -33.009 -35.641 1.00 69.96 372 ILE B C 1
ATOM 7266 O O . ILE B 2 338 ? -10.135 -33.435 -34.492 1.00 69.91 372 ILE B O 1
ATOM 7271 N N . HIS B 2 339 ? -10.802 -31.889 -35.967 1.00 69.00 373 HIS B N 1
ATOM 7272 C CA . HIS B 2 339 ? -11.479 -31.095 -34.954 1.00 68.93 373 HIS B CA 1
ATOM 7273 C C . HIS B 2 339 ? -12.616 -30.308 -35.597 1.00 68.76 373 HIS B C 1
ATOM 7274 O O . HIS B 2 339 ? -12.855 -30.402 -36.804 1.00 68.20 373 HIS B O 1
ATOM 7281 N N . SER B 2 340 ? -13.320 -29.527 -34.793 1.00 68.28 374 SER B N 1
ATOM 7282 C CA . SER B 2 340 ? -14.437 -28.761 -35.316 1.00 68.02 374 SER B CA 1
ATOM 7283 C C . SER B 2 340 ? -14.130 -27.277 -35.447 1.00 66.87 374 SER B C 1
ATOM 7284 O O . SER B 2 340 ? -14.793 -26.572 -36.203 1.00 66.82 374 SER B O 1
ATOM 7287 N N . ASP B 2 341 ? -13.123 -26.798 -34.732 1.00 65.52 375 ASP B N 1
ATOM 7288 C CA . ASP B 2 341 ? -12.838 -25.378 -34.795 1.00 65.34 375 ASP B CA 1
ATOM 7289 C C . ASP B 2 341 ? -11.420 -24.966 -34.432 1.00 62.46 375 ASP B C 1
ATOM 7290 O O . ASP B 2 341 ? -11.215 -24.165 -33.513 1.00 60.69 375 ASP B O 1
ATOM 7295 N N . LEU B 2 342 ? -10.446 -25.509 -35.157 1.00 61.03 376 LEU B N 1
ATOM 7296 C CA . LEU B 2 342 ? -9.046 -25.155 -34.921 1.00 60.12 376 LEU B CA 1
ATOM 7297 C C . LEU B 2 342 ? -8.750 -23.890 -35.718 1.00 58.30 376 LEU B C 1
ATOM 7298 O O . LEU B 2 342 ? -9.209 -23.748 -36.851 1.00 57.31 376 LEU B O 1
ATOM 7303 N N . THR B 2 343 ? -8.001 -22.965 -35.128 1.00 55.98 377 THR B N 1
ATOM 7304 C CA . THR B 2 343 ? -7.692 -21.728 -35.824 1.00 54.68 377 THR B CA 1
ATOM 7305 C C . THR B 2 343 ? -6.210 -21.341 -35.859 1.00 55.11 377 THR B C 1
ATOM 7306 O O . THR B 2 343 ? -5.801 -20.535 -36.698 1.00 55.25 377 THR B O 1
ATOM 7310 N N . SER B 2 344 ? -5.408 -21.906 -34.963 1.00 52.77 378 SER B N 1
ATOM 7311 C CA . SER B 2 344 ? -3.999 -21.562 -34.912 1.00 52.49 378 SER B CA 1
ATOM 7312 C C . SER B 2 344 ? -3.096 -22.738 -34.539 1.00 54.21 378 SER B C 1
ATOM 7313 O O . SER B 2 344 ? -3.556 -23.762 -34.026 1.00 54.57 378 SER B O 1
ATOM 7316 N N . VAL B 2 345 ? -1.804 -22.589 -34.803 1.00 55.10 379 VAL B N 1
ATOM 7317 C CA . VAL B 2 345 ? -0.849 -23.633 -34.484 1.00 56.59 379 VAL B CA 1
ATOM 7318 C C . VAL B 2 345 ? 0.568 -23.105 -34.358 1.00 57.66 379 VAL B C 1
ATOM 7319 O O . VAL B 2 345 ? 0.958 -22.147 -35.015 1.00 57.51 379 VAL B O 1
ATOM 7323 N N . TYR B 2 346 ? 1.322 -23.739 -33.472 1.00 60.03 380 TYR B N 1
ATOM 7324 C CA . TYR B 2 346 ? 2.714 -23.416 -33.247 1.00 62.09 380 TYR B CA 1
ATOM 7325 C C . TYR B 2 346 ? 3.367 -24.672 -32.726 1.00 64.50 380 TYR B C 1
ATOM 7326 O O . TYR B 2 346 ? 2.795 -25.364 -31.886 1.00 64.17 380 TYR B O 1
ATOM 7335 N N . GLY B 2 347 ? 4.569 -24.958 -33.216 1.00 66.46 381 GLY B N 1
ATOM 7336 C CA . GLY B 2 347 ? 5.256 -26.155 -32.778 1.00 68.89 381 GLY B CA 1
ATOM 7337 C C . GLY B 2 347 ? 6.755 -26.041 -32.628 1.00 70.05 381 GLY B C 1
ATOM 7338 O O . GLY B 2 347 ? 7.412 -25.240 -33.291 1.00 70.24 381 GLY B O 1
ATOM 7339 N N . THR B 2 348 ? 7.284 -26.860 -31.728 1.00 72.28 382 THR B N 1
ATOM 7340 C CA . THR B 2 348 ? 8.709 -26.931 -31.444 1.00 74.15 382 THR B CA 1
ATOM 7341 C C . THR B 2 348 ? 8.971 -28.260 -30.759 1.00 75.77 382 THR B C 1
ATOM 7342 O O . THR B 2 348 ? 8.084 -29.111 -30.678 1.00 75.15 382 THR B O 1
ATOM 7346 N N . VAL B 2 349 ? 10.195 -28.433 -30.277 1.00 78.36 383 VAL B N 1
ATOM 7347 C CA . VAL B 2 349 ? 10.593 -29.651 -29.587 1.00 80.47 383 VAL B CA 1
ATOM 7348 C C . VAL B 2 349 ? 11.226 -29.259 -28.259 1.00 82.42 383 VAL B C 1
ATOM 7349 O O . VAL B 2 349 ? 12.002 -28.305 -28.193 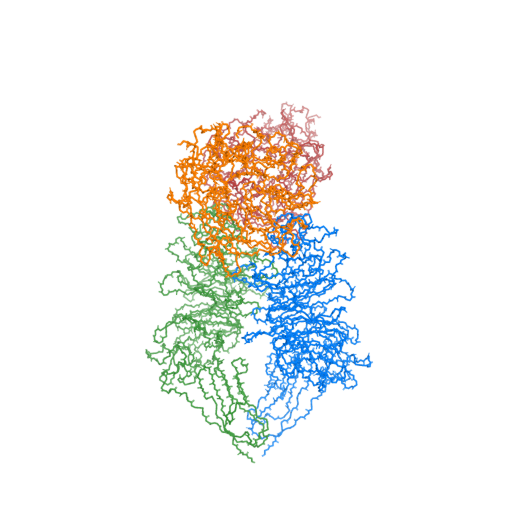1.00 82.41 383 VAL B O 1
ATOM 7353 N N . VAL B 2 350 ? 10.889 -29.988 -27.199 1.00 84.97 384 VAL B N 1
ATOM 7354 C CA . VAL B 2 350 ? 11.428 -29.685 -25.876 1.00 87.06 384 VAL B CA 1
ATOM 7355 C C . VAL B 2 350 ? 12.623 -30.575 -25.529 1.00 88.57 384 VAL B C 1
ATOM 7356 O O . VAL B 2 350 ? 13.768 -30.156 -25.664 1.00 89.13 384 VAL B O 1
ATOM 7360 N N . MET B 2 351 ? 12.365 -31.793 -25.073 1.00 90.03 385 MET B N 1
ATOM 7361 C CA . MET B 2 351 ? 13.451 -32.710 -24.748 1.00 91.81 385 MET B CA 1
ATOM 7362 C C . MET B 2 351 ? 13.862 -33.340 -26.069 1.00 92.53 385 MET B C 1
ATOM 7363 O O . MET B 2 351 ? 15.013 -33.254 -26.493 1.00 93.72 385 MET B O 1
ATOM 7368 N N . ASN B 2 352 ? 12.895 -33.966 -26.718 1.00 92.69 386 ASN B N 1
ATOM 7369 C CA . ASN B 2 352 ? 13.098 -34.585 -28.012 1.00 92.64 386 ASN B CA 1
ATOM 7370 C C . ASN B 2 352 ? 11.708 -34.911 -28.499 1.00 91.19 386 ASN B C 1
ATOM 7371 O O . ASN B 2 352 ? 11.529 -35.574 -29.505 1.00 90.78 386 ASN B O 1
ATOM 7376 N N . ARG B 2 353 ? 10.720 -34.443 -27.749 1.00 89.86 387 ARG B N 1
ATOM 7377 C CA . ARG B 2 353 ? 9.327 -34.650 -28.093 1.00 88.28 387 ARG B CA 1
ATOM 7378 C C . ARG B 2 353 ? 8.827 -33.391 -28.789 1.00 85.76 387 ARG B C 1
ATOM 7379 O O . ARG B 2 353 ? 9.236 -32.279 -28.455 1.00 84.06 387 ARG B O 1
ATOM 7387 N N . THR B 2 354 ? 7.948 -33.572 -29.766 1.00 83.43 388 THR B N 1
ATOM 7388 C CA . THR B 2 354 ? 7.403 -32.445 -30.504 1.00 81.23 388 THR B CA 1
ATOM 7389 C C . THR B 2 354 ? 6.094 -31.964 -29.892 1.00 79.24 388 THR B C 1
ATOM 7390 O O . THR B 2 354 ? 5.105 -32.697 -29.827 1.00 77.83 388 THR B O 1
ATOM 7394 N N . VAL B 2 355 ? 6.105 -30.714 -29.448 1.00 77.43 389 VAL B N 1
ATOM 7395 C CA . VAL B 2 355 ? 4.947 -30.103 -28.819 1.00 75.45 389 VAL B CA 1
ATOM 7396 C C . VAL B 2 355 ? 4.206 -29.171 -29.783 1.00 74.57 389 VAL B C 1
ATOM 7397 O O . VAL B 2 355 ? 4.818 -28.334 -30.447 1.00 73.94 389 VAL B O 1
ATOM 7401 N N . LEU B 2 356 ? 2.890 -29.335 -29.860 1.00 72.31 390 LEU B N 1
ATOM 7402 C CA . LEU B 2 356 ? 2.061 -28.508 -30.722 1.00 71.11 390 LEU B CA 1
ATOM 7403 C C . LEU B 2 356 ? 0.979 -27.796 -29.925 1.00 70.20 390 LEU B C 1
ATOM 7404 O O . LEU B 2 356 ? 0.220 -28.420 -29.185 1.00 68.75 390 LEU B O 1
ATOM 7409 N N . PHE B 2 357 ? 0.923 -26.480 -30.084 1.00 68.93 391 PHE B N 1
ATOM 7410 C CA . PHE B 2 357 ? -0.069 -25.665 -29.407 1.00 67.54 391 PHE B CA 1
ATOM 7411 C C . PHE B 2 357 ? -1.103 -25.280 -30.450 1.00 67.55 391 PHE B C 1
ATOM 7412 O O . PHE B 2 357 ? -0.754 -24.827 -31.535 1.00 67.47 391 PHE B O 1
ATOM 7420 N N . LEU B 2 358 ? -2.376 -25.478 -30.131 1.00 67.53 392 LEU B N 1
ATOM 7421 C CA . LEU B 2 358 ? -3.437 -25.162 -31.064 1.00 66.91 392 LEU B CA 1
ATOM 7422 C C . LEU B 2 358 ? -4.467 -24.209 -30.480 1.00 66.66 392 LEU B C 1
ATOM 7423 O O . LEU B 2 358 ? -4.790 -24.279 -29.294 1.00 66.87 392 LEU B O 1
ATOM 7428 N N . GLY B 2 359 ? -4.979 -23.321 -31.333 1.00 64.84 393 GLY B N 1
ATOM 7429 C CA . GLY B 2 359 ? -5.974 -22.359 -30.914 1.00 62.52 393 GLY B CA 1
ATOM 7430 C C . GLY B 2 359 ? -7.314 -22.721 -31.515 1.00 62.69 393 GLY B C 1
ATOM 7431 O O . GLY B 2 359 ? -7.364 -23.317 -32.592 1.00 61.74 393 GLY B O 1
ATOM 7432 N N . THR B 2 360 ? -8.400 -22.361 -30.832 1.00 61.97 394 THR B N 1
ATOM 7433 C CA . THR B 2 360 ? -9.737 -22.675 -31.318 1.00 63.32 394 THR B CA 1
ATOM 7434 C C . THR B 2 360 ? -10.619 -21.450 -31.517 1.00 64.67 394 THR B C 1
ATOM 7435 O O . THR B 2 360 ? -10.291 -20.349 -31.074 1.00 64.63 394 THR B O 1
ATOM 7439 N N . GLY B 2 361 ? -11.750 -21.660 -32.182 1.00 66.42 395 GLY B N 1
ATOM 7440 C CA . GLY B 2 361 ? -12.677 -20.573 -32.414 1.00 68.89 395 GLY B CA 1
ATOM 7441 C C . GLY B 2 361 ? -13.479 -20.309 -31.154 1.00 70.72 395 GLY B C 1
ATOM 7442 O O . GLY B 2 361 ? -14.150 -19.281 -31.040 1.00 70.43 395 GLY B O 1
ATOM 7443 N N . ASP B 2 362 ? -13.412 -21.242 -30.205 1.00 71.62 396 ASP B N 1
ATOM 7444 C CA . ASP B 2 362 ? -14.128 -21.098 -28.947 1.00 72.84 396 ASP B CA 1
ATOM 7445 C C . ASP B 2 362 ? -13.239 -20.562 -27.828 1.00 72.41 396 ASP B C 1
ATOM 7446 O O . ASP B 2 362 ? -13.608 -20.617 -26.653 1.00 73.16 396 ASP B O 1
ATOM 7451 N N . GLY B 2 363 ? -12.068 -20.047 -28.192 1.00 71.69 397 GLY B N 1
ATOM 7452 C CA . GLY B 2 363 ? -11.163 -19.474 -27.205 1.00 70.64 397 GLY B CA 1
ATOM 7453 C C . GLY B 2 363 ? -10.277 -20.411 -26.398 1.00 71.02 397 GLY B C 1
ATOM 7454 O O . GLY B 2 363 ? -9.714 -20.008 -25.380 1.00 69.09 397 GLY B O 1
ATOM 7455 N N . GLN B 2 364 ? -10.131 -21.654 -26.849 1.00 71.73 398 GLN B N 1
ATOM 7456 C CA . GLN B 2 364 ? -9.300 -22.624 -26.138 1.00 72.57 398 GLN B CA 1
ATOM 7457 C C . GLN B 2 364 ? -7.862 -22.703 -26.646 1.00 72.13 398 GLN B C 1
ATOM 7458 O O . GLN B 2 364 ? -7.585 -22.419 -27.807 1.00 73.18 398 GLN B O 1
ATOM 7464 N N . LEU B 2 365 ? -6.952 -23.091 -25.765 1.00 71.80 399 LEU B N 1
ATOM 7465 C CA . LEU B 2 365 ? -5.548 -23.247 -26.131 1.00 71.21 399 LEU B CA 1
ATOM 7466 C C . LEU B 2 365 ? -5.173 -24.699 -25.842 1.00 71.21 399 LEU B C 1
ATOM 7467 O O . LEU B 2 365 ? -4.873 -25.059 -24.705 1.00 72.03 399 LEU B O 1
ATOM 7472 N N . LEU B 2 366 ? -5.211 -25.526 -26.883 1.00 71.02 400 LEU B N 1
ATOM 7473 C CA . LEU B 2 366 ? -4.906 -26.944 -26.771 1.00 70.90 400 LEU B CA 1
ATOM 7474 C C . LEU B 2 366 ? -3.418 -27.248 -26.811 1.00 71.71 400 LEU B C 1
ATOM 7475 O O . LEU B 2 366 ? -2.598 -26.359 -27.028 1.00 70.73 400 LEU B O 1
ATOM 7480 N N . LYS B 2 367 ? -3.082 -28.519 -26.602 1.00 73.21 401 LYS B N 1
ATOM 7481 C CA . LYS B 2 367 ? -1.690 -28.958 -26.603 1.00 74.64 401 LYS B CA 1
ATOM 7482 C C . LYS B 2 367 ? -1.585 -30.458 -26.814 1.00 76.58 401 LYS B C 1
ATOM 7483 O O . LYS B 2 367 ? -2.166 -31.237 -26.064 1.00 77.04 401 LYS B O 1
ATOM 7489 N N . VAL B 2 368 ? -0.841 -30.858 -27.838 1.00 79.25 402 VAL B N 1
ATOM 7490 C CA . VAL B 2 368 ? -0.660 -32.269 -28.140 1.00 82.38 402 VAL B CA 1
ATOM 7491 C C . VAL B 2 368 ? 0.815 -32.639 -28.156 1.00 84.82 402 VAL B C 1
ATOM 7492 O O . VAL B 2 368 ? 1.649 -31.879 -28.650 1.00 85.18 402 VAL B O 1
ATOM 7496 N N . ILE B 2 369 ? 1.131 -33.806 -27.598 1.00 87.62 403 ILE B N 1
ATOM 7497 C CA . ILE B 2 369 ? 2.502 -34.297 -27.560 1.00 89.57 403 ILE B CA 1
ATOM 7498 C C . ILE B 2 369 ? 2.528 -35.507 -28.477 1.00 91.19 403 ILE B C 1
ATOM 7499 O O . ILE B 2 369 ? 1.746 -36.439 -28.300 1.00 91.22 403 ILE B O 1
ATOM 7504 N N . LEU B 2 370 ? 3.417 -35.493 -29.462 1.00 93.98 404 LEU B N 1
ATOM 7505 C CA . LEU B 2 370 ? 3.505 -36.603 -30.396 1.00 96.85 404 LEU B CA 1
ATOM 7506 C C . LEU B 2 370 ? 4.321 -37.772 -29.862 1.00 99.02 404 LEU B C 1
ATOM 7507 O O . LEU B 2 370 ? 5.353 -37.585 -29.218 1.00 98.49 404 LEU B O 1
ATOM 7512 N N . GLY B 2 371 ? 3.835 -38.980 -30.138 1.00 102.07 405 GLY B N 1
ATOM 7513 C CA . GLY B 2 371 ? 4.499 -40.186 -29.683 1.00 105.82 405 GLY B CA 1
ATOM 7514 C C . GLY B 2 371 ? 5.756 -40.541 -30.448 1.00 108.80 405 GLY B C 1
ATOM 7515 O O . GLY B 2 371 ? 6.417 -39.671 -31.016 1.00 109.38 405 GLY B O 1
ATOM 7516 N N . GLU B 2 372 ? 6.088 -41.828 -30.462 1.00 111.45 406 GLU B N 1
ATOM 7517 C CA . GLU B 2 372 ? 7.282 -42.305 -31.151 1.00 114.30 406 GLU B CA 1
ATOM 7518 C C . GLU B 2 372 ? 7.028 -42.335 -32.654 1.00 115.58 406 GLU B C 1
ATOM 7519 O O . GLU B 2 372 ? 7.918 -42.045 -33.455 1.00 115.44 406 GLU B O 1
ATOM 7525 N N . ASN B 2 373 ? 5.802 -42.685 -33.025 1.00 117.46 407 ASN B N 1
ATOM 7526 C CA . ASN B 2 373 ? 5.408 -42.756 -34.428 1.00 119.72 407 ASN B CA 1
ATOM 7527 C C . ASN B 2 373 ? 4.850 -41.404 -34.856 1.00 119.39 407 ASN B C 1
ATOM 7528 O O . ASN B 2 373 ? 4.174 -41.297 -35.883 1.00 119.40 407 ASN B O 1
ATOM 7533 N N . LEU B 2 374 ? 5.137 -40.374 -34.064 1.00 118.69 408 LEU B N 1
ATOM 7534 C CA . LEU B 2 374 ? 4.642 -39.028 -34.334 1.00 117.39 408 LEU B CA 1
ATOM 7535 C C . LEU B 2 374 ? 3.124 -39.053 -34.321 1.00 116.84 408 LEU B C 1
ATOM 7536 O O . LEU B 2 374 ? 2.470 -38.196 -34.915 1.00 116.93 408 LEU B O 1
ATOM 7541 N N . THR B 2 375 ? 2.570 -40.053 -33.646 1.00 115.98 409 THR B N 1
ATOM 7542 C CA . THR B 2 375 ? 1.128 -40.195 -33.542 1.00 115.20 409 THR B CA 1
ATOM 7543 C C . THR B 2 375 ? 0.594 -39.131 -32.596 1.00 114.70 409 THR B C 1
ATOM 7544 O O . THR B 2 375 ? 1.205 -38.835 -31.567 1.00 114.29 409 THR B O 1
ATOM 7548 N N . SER B 2 376 ? -0.550 -38.558 -32.952 1.00 114.06 410 SER B N 1
ATOM 7549 C CA . SER B 2 376 ? -1.159 -37.518 -32.139 1.00 113.37 410 SER B CA 1
ATOM 7550 C C . SER B 2 376 ? -1.998 -38.097 -31.005 1.00 112.80 410 SER B C 1
ATOM 7551 O O . SER B 2 376 ? -2.892 -38.917 -31.227 1.00 112.44 410 SER B O 1
ATOM 7554 N N . ASN B 2 377 ? -1.689 -37.669 -29.785 1.00 112.07 411 ASN B N 1
ATOM 7555 C CA . ASN B 2 377 ? -2.408 -38.113 -28.597 1.00 111.00 411 ASN B CA 1
ATOM 7556 C C . ASN B 2 377 ? -3.538 -37.135 -28.309 1.00 109.57 411 ASN B C 1
ATOM 7557 O O . ASN B 2 377 ? -3.604 -36.065 -28.910 1.00 109.69 411 ASN B O 1
ATOM 7562 N N . CYS B 2 378 ? -4.425 -37.502 -27.390 1.00 107.65 412 CYS B N 1
ATOM 7563 C CA . CYS B 2 378 ? -5.539 -36.633 -27.041 1.00 105.65 412 CYS B CA 1
ATOM 7564 C C . CYS B 2 378 ? -5.038 -35.283 -26.551 1.00 103.80 412 CYS B C 1
ATOM 7565 O O . CYS B 2 378 ? -4.192 -35.206 -25.659 1.00 103.74 412 CYS B O 1
ATOM 7568 N N . PRO B 2 379 ? -5.555 -34.197 -27.143 1.00 101.74 413 PRO B N 1
ATOM 7569 C CA . PRO B 2 379 ? -5.194 -32.816 -26.806 1.00 99.78 413 PRO B CA 1
ATOM 7570 C C . PRO B 2 379 ? -5.638 -32.359 -25.420 1.00 97.87 413 PRO B C 1
ATOM 7571 O O . PRO B 2 379 ? -6.791 -32.540 -25.030 1.00 97.42 413 PRO B O 1
ATOM 7575 N N . GLU B 2 380 ? -4.708 -31.764 -24.684 1.00 95.75 414 GLU B N 1
ATOM 7576 C CA . GLU B 2 380 ? -4.989 -31.263 -23.348 1.00 94.26 414 GLU B CA 1
ATOM 7577 C C . GLU B 2 380 ? -5.299 -29.771 -23.432 1.00 93.17 414 GLU B C 1
ATOM 7578 O O . GLU B 2 380 ? -4.699 -29.052 -24.227 1.00 93.34 414 GLU B O 1
ATOM 7584 N N . VAL B 2 381 ? -6.232 -29.307 -22.609 1.00 91.06 415 VAL B N 1
ATOM 7585 C CA . VAL B 2 381 ? -6.604 -27.897 -22.605 1.00 89.45 415 VAL B CA 1
ATOM 7586 C C . VAL B 2 381 ? -5.800 -27.145 -21.547 1.00 88.94 415 VAL B C 1
ATOM 7587 O O . VAL B 2 381 ? -5.880 -27.460 -20.364 1.00 89.26 415 VAL B O 1
ATOM 7591 N N . ILE B 2 382 ? -5.032 -26.148 -21.975 1.00 88.12 416 ILE B N 1
ATOM 7592 C CA . ILE B 2 382 ? -4.201 -25.376 -21.057 1.00 88.25 416 ILE B CA 1
ATOM 7593 C C . ILE B 2 382 ? -4.852 -24.087 -20.573 1.00 87.76 416 ILE B C 1
ATOM 7594 O O . ILE B 2 382 ? -4.618 -23.655 -19.443 1.00 87.84 416 ILE B O 1
ATOM 7599 N N . TYR B 2 383 ? -5.649 -23.464 -21.434 1.00 86.96 417 TYR B N 1
ATOM 7600 C CA . TYR B 2 383 ? -6.333 -22.232 -21.074 1.00 86.59 417 TYR B CA 1
ATOM 7601 C C . TYR B 2 383 ? -7.622 -22.134 -21.863 1.00 86.96 417 TYR B C 1
ATOM 7602 O O . TYR B 2 383 ? -7.753 -22.736 -22.926 1.00 86.99 417 TYR B O 1
ATOM 7611 N N . GLU B 2 384 ? -8.580 -21.383 -21.330 1.00 87.44 418 GLU B N 1
ATOM 7612 C CA . GLU B 2 384 ? -9.861 -21.178 -21.993 1.00 87.85 418 GLU B CA 1
ATOM 7613 C C . GLU B 2 384 ? -10.254 -19.716 -21.839 1.00 88.20 418 GLU B C 1
ATOM 7614 O O . GLU B 2 384 ? -10.244 -19.179 -20.733 1.00 88.20 418 GLU B O 1
ATOM 7620 N N . ILE B 2 385 ? -10.576 -19.067 -22.954 1.00 88.21 419 ILE B N 1
ATOM 7621 C CA . ILE B 2 385 ? -10.974 -17.666 -22.919 1.00 87.96 419 ILE B CA 1
ATOM 7622 C C . ILE B 2 385 ? -12.424 -17.613 -22.466 1.00 87.51 419 ILE B C 1
ATOM 7623 O O . ILE B 2 385 ? -13.308 -18.193 -23.100 1.00 87.00 419 ILE B O 1
ATOM 7628 N N . LYS B 2 386 ? -12.660 -16.911 -21.366 1.00 87.37 420 LYS B N 1
ATOM 7629 C CA . LYS B 2 386 ? -13.995 -16.797 -20.807 1.00 88.05 420 LYS B CA 1
ATOM 7630 C C . LYS B 2 386 ? -15.042 -16.320 -21.807 1.00 87.39 420 LYS B C 1
ATOM 7631 O O . LYS B 2 386 ? -16.189 -16.765 -21.774 1.00 87.38 420 LYS B O 1
ATOM 7637 N N . GLU B 2 387 ? -14.642 -15.429 -22.704 1.00 86.66 421 GLU B N 1
ATOM 7638 C CA . GLU B 2 387 ? -15.561 -14.897 -23.698 1.00 86.28 421 GLU B CA 1
ATOM 7639 C C . GLU B 2 387 ? -15.661 -15.758 -24.958 1.00 84.85 421 GLU B C 1
ATOM 7640 O O . GLU B 2 387 ? -16.435 -15.444 -25.864 1.00 84.62 421 GLU B O 1
ATOM 7646 N N . GLU B 2 388 ? -14.888 -16.841 -25.010 1.00 82.69 422 GLU B N 1
ATOM 7647 C CA . GLU B 2 388 ? -14.879 -17.737 -26.167 1.00 80.80 422 GLU B CA 1
ATOM 7648 C C . GLU B 2 388 ? -14.440 -17.005 -27.434 1.00 78.54 422 GLU B C 1
ATOM 7649 O O . GLU B 2 388 ? -14.968 -17.255 -28.521 1.00 77.24 422 GLU B O 1
ATOM 7655 N N . THR B 2 389 ? -13.471 -16.106 -27.286 1.00 75.56 423 THR B N 1
ATOM 7656 C CA . THR B 2 389 ? -12.960 -15.321 -28.406 1.00 73.76 423 THR B CA 1
ATOM 7657 C C . THR B 2 389 ? -11.975 -16.103 -29.281 1.00 71.21 423 THR B C 1
ATOM 7658 O O . THR B 2 389 ? -10.915 -16.518 -28.813 1.00 70.49 423 THR B O 1
ATOM 7662 N N . PRO B 2 390 ? -12.313 -16.310 -30.566 1.00 69.14 424 PRO B N 1
ATOM 7663 C CA . PRO B 2 390 ? -11.424 -17.046 -31.472 1.00 67.72 424 PRO B CA 1
ATOM 7664 C C . PRO B 2 390 ? -9.964 -16.610 -31.368 1.00 66.34 424 PRO B C 1
ATOM 7665 O O . PRO B 2 390 ? -9.660 -15.423 -31.227 1.00 65.87 424 PRO B O 1
ATOM 7669 N N . VAL B 2 391 ? -9.068 -17.591 -31.433 1.00 64.31 425 VAL B N 1
ATOM 7670 C CA . VAL B 2 391 ? -7.633 -17.357 -31.315 1.00 63.77 425 VAL B CA 1
ATOM 7671 C C . VAL B 2 391 ? -6.973 -16.920 -32.618 1.00 62.77 425 VAL B C 1
ATOM 7672 O O . VAL B 2 391 ? -7.154 -17.549 -33.660 1.00 61.95 425 VAL B O 1
ATOM 7676 N N . PHE B 2 392 ? -6.201 -15.843 -32.538 1.00 62.36 426 PHE B N 1
ATOM 7677 C CA . PHE B 2 392 ? -5.487 -15.310 -33.693 1.00 62.70 426 PHE B CA 1
ATOM 7678 C C . PHE B 2 392 ? -4.671 -16.443 -34.319 1.00 62.58 426 PHE B C 1
ATOM 7679 O O . PHE B 2 392 ? -4.063 -17.240 -33.604 1.00 62.12 426 PHE B O 1
ATOM 7687 N N . TYR B 2 393 ? -4.659 -16.502 -35.650 1.00 61.96 427 TYR B N 1
ATOM 7688 C CA . TYR B 2 393 ? -3.951 -17.549 -36.383 1.00 60.71 427 TYR B CA 1
ATOM 7689 C C . TYR B 2 393 ? -2.459 -17.645 -36.081 1.00 60.39 427 TYR B C 1
ATOM 7690 O O . TYR B 2 393 ? -1.790 -18.557 -36.556 1.00 61.02 427 TYR B O 1
ATOM 7699 N N . LYS B 2 394 ? -1.936 -16.713 -35.294 1.00 61.06 428 LYS B N 1
ATOM 7700 C CA . LYS B 2 394 ? -0.526 -16.747 -34.929 1.00 62.68 428 LYS B CA 1
ATOM 7701 C C . LYS B 2 394 ? -0.330 -16.897 -33.412 1.00 63.40 428 LYS B C 1
ATOM 7702 O O . LYS B 2 394 ? -0.883 -16.125 -32.618 1.00 64.04 428 LYS B O 1
ATOM 7708 N N . LEU B 2 395 ? 0.441 -17.911 -33.018 1.00 62.64 429 LEU B N 1
ATOM 7709 C CA . LEU B 2 395 ? 0.750 -18.156 -31.612 1.00 61.29 429 LEU B CA 1
ATOM 7710 C C . LEU B 2 395 ? 2.238 -17.900 -31.473 1.00 61.14 429 LEU B C 1
ATOM 7711 O O . LEU B 2 395 ? 3.046 -18.635 -32.028 1.00 62.29 429 LEU B O 1
ATOM 7716 N N . VAL B 2 396 ? 2.595 -16.851 -30.742 1.00 61.62 430 VAL B N 1
ATOM 7717 C CA . VAL B 2 396 ? 3.993 -16.472 -30.563 1.00 62.21 430 VAL B CA 1
ATOM 7718 C C . VAL B 2 396 ? 4.591 -16.948 -29.248 1.00 63.35 430 VAL B C 1
ATOM 7719 O O . VAL B 2 396 ? 4.013 -16.739 -28.183 1.00 62.41 430 VAL B O 1
ATOM 7723 N N . PRO B 2 397 ? 5.757 -17.610 -29.310 1.00 65.49 431 PRO B N 1
ATOM 7724 C CA . PRO B 2 397 ? 6.419 -18.101 -28.094 1.00 67.20 431 PRO B CA 1
ATOM 7725 C C . PRO B 2 397 ? 7.222 -16.993 -27.419 1.00 68.77 431 PRO B C 1
ATOM 7726 O O . PRO B 2 397 ? 7.777 -16.124 -28.090 1.00 68.86 431 PRO B O 1
ATOM 7730 N N . ASP B 2 398 ? 7.275 -17.028 -26.092 1.00 71.73 432 ASP B N 1
ATOM 7731 C CA . ASP B 2 398 ? 8.014 -16.031 -25.318 1.00 74.21 432 ASP B CA 1
ATOM 7732 C C . ASP B 2 398 ? 9.516 -16.292 -25.446 1.00 75.42 432 ASP B C 1
ATOM 7733 O O . ASP B 2 398 ? 10.015 -17.330 -25.018 1.00 76.40 432 ASP B O 1
ATOM 7738 N N . PRO B 2 399 ? 10.255 -15.346 -26.049 1.00 76.58 433 PRO B N 1
ATOM 7739 C CA . PRO B 2 399 ? 11.702 -15.470 -26.240 1.00 77.67 433 PRO B CA 1
ATOM 7740 C C . PRO B 2 399 ? 12.533 -15.379 -24.966 1.00 79.52 433 PRO B C 1
ATOM 7741 O O . PRO B 2 399 ? 13.674 -15.837 -24.936 1.00 79.76 433 PRO B O 1
ATOM 7745 N N . VAL B 2 400 ? 11.970 -14.779 -23.921 1.00 81.91 434 VAL B N 1
ATOM 7746 C CA . VAL B 2 400 ? 12.685 -14.637 -22.657 1.00 84.36 434 VAL B CA 1
ATOM 7747 C C . VAL B 2 400 ? 12.381 -15.811 -21.729 1.00 85.89 434 VAL B C 1
ATOM 7748 O O . VAL B 2 400 ? 13.294 -16.496 -21.268 1.00 86.27 434 VAL B O 1
ATOM 7752 N N . LYS B 2 401 ? 11.098 -16.043 -21.462 1.00 87.75 435 LYS B N 1
ATOM 7753 C CA . LYS B 2 401 ? 10.679 -17.149 -20.605 1.00 88.68 435 LYS B CA 1
ATOM 7754 C C . LYS B 2 401 ? 10.176 -18.325 -21.440 1.00 88.64 435 LYS B C 1
ATOM 7755 O O . LYS B 2 401 ? 9.109 -18.255 -22.049 1.00 87.74 435 LYS B O 1
ATOM 7761 N N . ASN B 2 402 ? 10.949 -19.407 -21.452 1.00 88.87 436 ASN B N 1
ATOM 7762 C CA . ASN B 2 402 ? 10.609 -20.606 -22.215 1.00 88.86 436 ASN B CA 1
ATOM 7763 C C . ASN B 2 402 ? 9.318 -21.261 -21.748 1.00 88.21 436 ASN B C 1
ATOM 7764 O O . ASN B 2 402 ? 8.747 -22.096 -22.449 1.00 87.78 436 ASN B O 1
ATOM 7769 N N . ILE B 2 403 ? 8.866 -20.884 -20.559 1.00 87.68 437 ILE B N 1
ATOM 7770 C CA . ILE B 2 403 ? 7.657 -21.458 -19.976 1.00 87.14 437 ILE B CA 1
ATOM 7771 C C . ILE B 2 403 ? 6.373 -20.742 -20.374 1.00 85.71 437 ILE B C 1
ATOM 7772 O O . ILE B 2 403 ? 5.278 -21.147 -19.973 1.00 84.85 437 ILE B O 1
ATOM 7777 N N . TYR B 2 404 ? 6.507 -19.686 -21.170 1.00 84.44 438 TYR B N 1
ATOM 7778 C CA . TYR B 2 404 ? 5.353 -18.906 -21.596 1.00 82.42 438 TYR B CA 1
ATOM 7779 C C . TYR B 2 404 ? 5.096 -18.905 -23.095 1.00 80.36 438 TYR B C 1
ATOM 7780 O O . TYR B 2 404 ? 5.988 -19.187 -23.897 1.00 79.86 438 TYR B O 1
ATOM 7789 N N . ILE B 2 405 ? 3.858 -18.576 -23.452 1.00 77.83 439 ILE B N 1
ATOM 7790 C CA . ILE B 2 405 ? 3.420 -18.492 -24.844 1.00 75.73 439 ILE B CA 1
ATOM 7791 C C . ILE B 2 405 ? 2.391 -17.365 -24.918 1.00 74.14 439 ILE B C 1
ATOM 7792 O O . ILE B 2 405 ? 1.501 -17.271 -24.071 1.00 73.66 439 ILE B O 1
ATOM 7797 N N . TYR B 2 406 ? 2.522 -16.501 -25.921 1.00 72.05 440 TYR B N 1
ATOM 7798 C CA . TYR B 2 406 ? 1.595 -15.392 -26.084 1.00 69.93 440 TYR B CA 1
ATOM 7799 C C . TYR B 2 406 ? 0.396 -15.797 -26.919 1.00 69.81 440 TYR B C 1
ATOM 7800 O O . TYR B 2 406 ? 0.533 -16.166 -28.079 1.00 70.00 440 TYR B O 1
ATOM 7809 N N . LEU B 2 407 ? -0.783 -15.740 -26.312 1.00 69.63 441 LEU B N 1
ATOM 7810 C CA . LEU B 2 407 ? -2.009 -16.081 -27.008 1.00 69.34 441 LEU B CA 1
ATOM 7811 C C . LEU B 2 407 ? -2.722 -14.787 -27.336 1.00 69.22 441 LEU B C 1
ATOM 7812 O O . LEU B 2 407 ? -2.867 -13.918 -26.479 1.00 70.04 441 LEU B O 1
ATOM 7817 N N . THR B 2 408 ? -3.161 -14.659 -28.581 1.00 68.63 442 THR B N 1
ATOM 7818 C CA . THR B 2 408 ? -3.851 -13.462 -29.023 1.00 68.18 442 THR B CA 1
ATOM 7819 C C . THR B 2 408 ? -5.231 -13.835 -29.544 1.00 68.97 442 THR B C 1
ATOM 7820 O O . THR B 2 408 ? -5.378 -14.775 -30.329 1.00 68.05 442 THR B O 1
ATOM 7824 N N . ALA B 2 409 ? -6.244 -13.104 -29.090 1.00 69.30 443 ALA B N 1
ATOM 7825 C CA . ALA B 2 409 ? -7.615 -13.368 -29.506 1.00 70.28 443 ALA B CA 1
ATOM 7826 C C . ALA B 2 409 ? -8.445 -12.091 -29.496 1.00 70.26 443 ALA B C 1
ATOM 7827 O O . ALA B 2 409 ? -8.600 -11.446 -28.457 1.00 70.07 443 ALA B O 1
ATOM 7829 N N . GLY B 2 410 ? -8.980 -11.736 -30.660 1.00 69.67 444 GLY B N 1
ATOM 7830 C CA . GLY B 2 410 ? -9.779 -10.533 -30.762 1.00 69.11 444 GLY B CA 1
ATOM 7831 C C . GLY B 2 410 ? -8.966 -9.282 -30.485 1.00 69.08 444 GLY B C 1
ATOM 7832 O O . GLY B 2 410 ? -8.222 -8.816 -31.341 1.00 68.22 444 GLY B O 1
ATOM 7833 N N . LYS B 2 411 ? -9.092 -8.745 -29.276 1.00 69.91 445 LYS B N 1
ATOM 7834 C CA . LYS B 2 411 ? -8.379 -7.530 -28.911 1.00 71.36 445 LYS B CA 1
ATOM 7835 C C . LYS B 2 411 ? -7.445 -7.706 -27.721 1.00 71.70 445 LYS B C 1
ATOM 7836 O O . LYS B 2 411 ? -6.982 -6.721 -27.151 1.00 71.13 445 LYS B O 1
ATOM 7842 N N . GLU B 2 412 ? -7.156 -8.952 -27.353 1.00 73.56 446 GLU B N 1
ATOM 7843 C CA . GLU B 2 412 ? -6.300 -9.211 -26.198 1.00 75.21 446 GLU B CA 1
ATOM 7844 C C . GLU B 2 412 ? -5.114 -10.141 -26.427 1.00 75.27 446 GLU B C 1
ATOM 7845 O O . GLU B 2 412 ? -5.176 -11.085 -27.212 1.00 75.48 446 GLU B O 1
ATOM 7851 N N . VAL B 2 413 ? -4.034 -9.859 -25.710 1.00 75.82 447 VAL B N 1
ATOM 7852 C CA . VAL B 2 413 ? -2.818 -10.654 -25.765 1.00 76.52 447 VAL B CA 1
ATOM 7853 C C . VAL B 2 413 ? -2.548 -11.147 -24.348 1.00 77.45 447 VAL B C 1
ATOM 7854 O O . VAL B 2 413 ? -2.354 -10.343 -23.435 1.00 76.36 447 VAL B O 1
ATOM 7858 N N . ARG B 2 414 ? -2.536 -12.463 -24.166 1.00 78.79 448 ARG B N 1
ATOM 7859 C CA . ARG B 2 414 ? -2.295 -13.050 -22.849 1.00 80.06 448 ARG B CA 1
ATOM 7860 C C . ARG B 2 414 ? -1.022 -13.892 -22.797 1.00 80.72 448 ARG B C 1
ATOM 7861 O O . ARG B 2 414 ? -0.675 -14.574 -23.760 1.00 81.15 448 ARG B O 1
ATOM 7869 N N . ARG B 2 415 ? -0.337 -13.850 -21.661 1.00 81.84 449 ARG B N 1
ATOM 7870 C CA . ARG B 2 415 ? 0.893 -14.617 -21.467 1.00 83.27 449 ARG B CA 1
ATOM 7871 C C . ARG B 2 415 ? 0.542 -15.915 -20.723 1.00 84.83 449 ARG B C 1
ATOM 7872 O O . ARG B 2 415 ? 0.598 -15.969 -19.494 1.00 85.03 449 ARG B O 1
ATOM 7880 N N . ILE B 2 416 ? 0.174 -16.952 -21.475 1.00 86.14 450 ILE B N 1
ATOM 7881 C CA . ILE B 2 416 ? -0.199 -18.240 -20.890 1.00 88.00 450 ILE B CA 1
ATOM 7882 C C . ILE B 2 416 ? 0.982 -19.171 -20.621 1.00 89.65 450 ILE B C 1
ATOM 7883 O O . ILE B 2 416 ? 1.938 -19.222 -21.393 1.00 89.46 450 ILE B O 1
ATOM 7888 N N . ARG B 2 417 ? 0.894 -19.908 -19.517 1.00 92.41 451 ARG B N 1
ATOM 7889 C CA . ARG B 2 417 ? 1.925 -20.859 -19.113 1.00 94.81 451 ARG B CA 1
ATOM 7890 C C . ARG B 2 417 ? 1.822 -22.074 -20.019 1.00 95.40 451 ARG B C 1
ATOM 7891 O O . ARG B 2 417 ? 0.738 -22.621 -20.208 1.00 94.73 451 ARG B O 1
ATOM 7899 N N . VAL B 2 418 ? 2.951 -22.498 -20.571 1.00 96.79 452 VAL B N 1
ATOM 7900 C CA . VAL B 2 418 ? 2.980 -23.640 -21.474 1.00 98.98 452 VAL B CA 1
ATOM 7901 C C . VAL B 2 418 ? 2.313 -24.895 -20.919 1.00 99.84 452 VAL B C 1
ATOM 7902 O O . VAL B 2 418 ? 1.859 -25.751 -21.679 1.00 98.82 452 VAL B O 1
ATOM 7906 N N . ALA B 2 419 ? 2.255 -25.005 -19.596 1.00 102.26 453 ALA B N 1
ATOM 7907 C CA . ALA B 2 419 ? 1.633 -26.161 -18.956 1.00 104.74 453 ALA B CA 1
ATOM 7908 C C . ALA B 2 419 ? 1.465 -25.949 -17.458 1.00 106.34 453 ALA B C 1
ATOM 7909 O O . ALA B 2 419 ? 2.275 -25.275 -16.821 1.00 106.24 453 ALA B O 1
ATOM 7911 N N . ASN B 2 420 ? 0.403 -26.530 -16.908 1.00 108.78 454 ASN B N 1
ATOM 7912 C CA . ASN B 2 420 ? 0.107 -26.430 -15.480 1.00 111.39 454 ASN B CA 1
ATOM 7913 C C . ASN B 2 420 ? 0.381 -27.766 -14.793 1.00 112.47 454 ASN B C 1
ATOM 7914 O O . ASN B 2 420 ? -0.490 -28.636 -14.721 1.00 112.02 454 ASN B O 1
ATOM 7919 N N . CYS B 2 421 ? 1.602 -27.913 -14.289 1.00 113.98 455 CYS B N 1
ATOM 7920 C CA . CYS B 2 421 ? 2.031 -29.138 -13.624 1.00 115.87 455 CYS B CA 1
ATOM 7921 C C . CYS B 2 421 ? 1.483 -29.266 -12.202 1.00 117.26 455 CYS B C 1
ATOM 7922 O O . CYS B 2 421 ? 1.571 -30.330 -11.586 1.00 117.26 455 CYS B O 1
ATOM 7925 N N . ASN B 2 422 ? 0.923 -28.179 -11.684 1.00 118.96 456 ASN B N 1
ATOM 7926 C CA . ASN B 2 422 ? 0.364 -28.173 -10.337 1.00 120.36 456 ASN B CA 1
ATOM 7927 C C . ASN B 2 422 ? -0.884 -29.051 -10.258 1.00 120.84 456 ASN B C 1
ATOM 7928 O O . ASN B 2 422 ? -1.344 -29.389 -9.168 1.00 121.31 456 ASN B O 1
ATOM 7933 N N . LYS B 2 423 ? -1.423 -29.424 -11.415 1.00 121.30 457 LYS B N 1
ATOM 7934 C CA . LYS B 2 423 ? -2.621 -30.256 -11.468 1.00 121.96 457 LYS B CA 1
ATOM 7935 C C . LYS B 2 423 ? -2.340 -31.696 -11.049 1.00 122.40 457 LYS B C 1
ATOM 7936 O O . LYS B 2 423 ? -3.264 -32.494 -10.891 1.00 122.59 457 LYS B O 1
ATOM 7942 N N . HIS B 2 424 ? -1.066 -32.028 -10.873 1.00 122.89 458 HIS B N 1
ATOM 7943 C CA . HIS B 2 424 ? -0.682 -33.376 -10.473 1.00 123.52 458 HIS B CA 1
ATOM 7944 C C . HIS B 2 424 ? 0.040 -33.376 -9.129 1.00 124.16 458 HIS B C 1
ATOM 7945 O O . HIS B 2 424 ? 1.000 -32.630 -8.930 1.00 124.03 458 HIS B O 1
ATOM 7952 N N . LYS B 2 425 ? -0.429 -34.220 -8.212 1.00 124.98 459 LYS B N 1
ATOM 7953 C CA . LYS B 2 425 ? 0.163 -34.323 -6.881 1.00 125.59 459 LYS B CA 1
ATOM 7954 C C . LYS B 2 425 ? 1.065 -35.547 -6.738 1.00 125.95 459 LYS B C 1
ATOM 7955 O O . LYS B 2 425 ? 2.156 -35.463 -6.169 1.00 126.10 459 LYS B O 1
ATOM 7961 N N . SER B 2 426 ? 0.606 -36.683 -7.255 1.00 126.29 460 SER B N 1
ATOM 7962 C CA . SER B 2 426 ? 1.370 -37.924 -7.178 1.00 126.64 460 SER B CA 1
ATOM 7963 C C . SER B 2 426 ? 2.457 -37.998 -8.248 1.00 126.87 460 SER B C 1
ATOM 7964 O O . SER B 2 426 ? 2.247 -37.585 -9.388 1.00 127.15 460 SER B O 1
ATOM 7967 N N . CYS B 2 427 ? 3.616 -38.531 -7.870 1.00 126.80 461 CYS B N 1
ATOM 7968 C CA . CYS B 2 427 ? 4.747 -38.670 -8.782 1.00 126.62 461 CYS B CA 1
ATOM 7969 C C . CYS B 2 427 ? 4.364 -39.455 -10.034 1.00 126.39 461 CYS B C 1
ATOM 7970 O O . CYS B 2 427 ? 4.633 -39.022 -11.153 1.00 126.29 461 CYS B O 1
ATOM 7973 N N . SER B 2 428 ? 3.741 -40.612 -9.840 1.00 126.26 462 SER B N 1
ATOM 7974 C CA . SER B 2 428 ? 3.323 -41.453 -10.955 1.00 126.37 462 SER B CA 1
ATOM 7975 C C . SER B 2 428 ? 2.214 -40.772 -11.743 1.00 126.60 462 SER B C 1
ATOM 7976 O O . SER B 2 428 ? 2.155 -40.870 -12.968 1.00 126.33 462 SER B O 1
ATOM 7979 N N . GLU B 2 429 ? 1.334 -40.087 -11.021 1.00 127.08 463 GLU B N 1
ATOM 7980 C CA . GLU B 2 429 ? 0.209 -39.375 -11.614 1.00 127.36 463 GLU B CA 1
ATOM 7981 C C . GLU B 2 429 ? 0.685 -38.330 -12.621 1.00 126.92 463 GLU B C 1
ATOM 7982 O O . GLU B 2 429 ? 0.008 -38.052 -13.613 1.00 126.93 463 GLU B O 1
ATOM 7988 N N . CYS B 2 430 ? 1.862 -37.768 -12.363 1.00 126.04 464 CYS B N 1
ATOM 7989 C CA . CYS B 2 430 ? 2.430 -36.729 -13.211 1.00 124.91 464 CYS B CA 1
ATOM 7990 C C . CYS B 2 430 ? 3.299 -37.233 -14.361 1.00 123.68 464 CYS B C 1
ATOM 7991 O O . CYS B 2 430 ? 3.090 -36.852 -15.513 1.00 123.59 464 CYS B O 1
ATOM 7994 N N . LEU B 2 431 ? 4.268 -38.087 -14.053 1.00 122.34 465 LEU B N 1
ATOM 7995 C CA . LEU B 2 431 ? 5.167 -38.613 -15.075 1.00 121.07 465 LEU B CA 1
ATOM 7996 C C . LEU B 2 431 ? 4.504 -39.532 -16.097 1.00 120.24 465 LEU B C 1
ATOM 7997 O O . LEU B 2 431 ? 5.162 -40.009 -17.020 1.00 120.20 465 LEU B O 1
ATOM 8002 N N . THR B 2 432 ? 3.212 -39.787 -15.937 1.00 119.76 466 THR B N 1
ATOM 8003 C CA . THR B 2 432 ? 2.499 -40.645 -16.878 1.00 119.59 466 THR B CA 1
ATOM 8004 C C . THR B 2 432 ? 1.741 -39.803 -17.901 1.00 119.50 466 THR B C 1
ATOM 8005 O O . THR B 2 432 ? 1.332 -40.303 -18.950 1.00 119.32 466 THR B O 1
ATOM 8009 N N . ALA B 2 433 ? 1.561 -38.522 -17.587 1.00 119.31 467 ALA B N 1
ATOM 8010 C CA . ALA B 2 433 ? 0.859 -37.599 -18.474 1.00 118.89 467 ALA B CA 1
ATOM 8011 C C . ALA B 2 433 ? 1.717 -37.287 -19.698 1.00 118.74 467 ALA B C 1
ATOM 8012 O O . ALA B 2 433 ? 1.232 -36.738 -20.689 1.00 119.18 467 ALA B O 1
ATOM 8014 N N . THR B 2 434 ? 2.996 -37.642 -19.617 1.00 117.86 468 THR B N 1
ATOM 8015 C CA . THR B 2 434 ? 3.942 -37.424 -20.705 1.00 116.79 468 THR B CA 1
ATOM 8016 C C . THR B 2 434 ? 4.024 -35.964 -21.139 1.00 115.69 468 THR B C 1
ATOM 8017 O O . THR B 2 434 ? 3.595 -35.606 -22.234 1.00 115.59 468 THR B O 1
ATOM 8021 N N . ASP B 2 435 ? 4.576 -35.123 -20.273 1.00 114.81 469 ASP B N 1
ATOM 8022 C CA . ASP B 2 435 ? 4.728 -33.710 -20.583 1.00 113.75 469 ASP B CA 1
ATOM 8023 C C . ASP B 2 435 ? 6.177 -33.326 -20.317 1.00 113.01 469 ASP B C 1
ATOM 8024 O O . ASP B 2 435 ? 6.603 -33.226 -19.167 1.00 112.30 469 ASP B O 1
ATOM 8029 N N . PRO B 2 436 ? 6.950 -33.102 -21.387 1.00 112.64 470 PRO B N 1
ATOM 8030 C CA . PRO B 2 436 ? 8.367 -32.730 -21.328 1.00 112.34 470 PRO B CA 1
ATOM 8031 C C . PRO B 2 436 ? 8.664 -31.500 -20.483 1.00 112.47 470 PRO B C 1
ATOM 8032 O O . PRO B 2 436 ? 9.806 -31.270 -20.087 1.00 111.98 470 PRO B O 1
ATOM 8036 N N . HIS B 2 437 ? 7.633 -30.711 -20.209 1.00 112.88 471 HIS B N 1
ATOM 8037 C CA . HIS B 2 437 ? 7.793 -29.506 -19.407 1.00 113.55 471 HIS B CA 1
ATOM 8038 C C . HIS B 2 437 ? 7.648 -29.830 -17.926 1.00 114.67 471 HIS B C 1
ATOM 8039 O O . HIS B 2 437 ? 8.295 -29.214 -17.075 1.00 114.16 471 HIS B O 1
ATOM 8046 N N . CYS B 2 438 ? 6.802 -30.810 -17.628 1.00 116.33 472 CYS B N 1
ATOM 8047 C CA . CYS B 2 438 ? 6.553 -31.224 -16.253 1.00 117.97 472 CYS B CA 1
ATOM 8048 C C . CYS B 2 438 ? 7.450 -32.371 -15.799 1.00 120.17 472 CYS B C 1
ATOM 8049 O O . CYS B 2 438 ? 7.707 -33.312 -16.551 1.00 120.31 472 CYS B O 1
ATOM 8052 N N . GLY B 2 439 ? 7.912 -32.280 -14.555 1.00 122.54 473 GLY B N 1
ATOM 8053 C CA . GLY B 2 439 ? 8.768 -33.304 -13.985 1.00 125.92 473 GLY B CA 1
ATOM 8054 C C . GLY B 2 439 ? 8.671 -33.257 -12.473 1.00 128.38 473 GLY B C 1
ATOM 8055 O O . GLY B 2 439 ? 8.763 -32.179 -11.882 1.00 128.68 473 GLY B O 1
ATOM 8056 N N . TRP B 2 440 ? 8.487 -34.413 -11.840 1.00 130.76 474 TRP B N 1
ATOM 8057 C CA . TRP B 2 440 ? 8.361 -34.464 -10.384 1.00 133.32 474 TRP B CA 1
ATOM 8058 C C . TRP B 2 440 ? 9.620 -33.970 -9.666 1.00 134.40 474 TRP B C 1
ATOM 8059 O O . TRP B 2 440 ? 10.743 -34.245 -10.091 1.00 134.64 474 TRP B O 1
ATOM 8070 N N . CYS B 2 441 ? 9.412 -33.251 -8.566 1.00 135.70 475 CYS B N 1
ATOM 8071 C CA . CYS B 2 441 ? 10.498 -32.682 -7.772 1.00 137.20 475 CYS B CA 1
ATOM 8072 C C . CYS B 2 441 ? 10.635 -33.388 -6.422 1.00 137.70 475 CYS B C 1
ATOM 8073 O O . CYS B 2 441 ? 9.719 -33.360 -5.596 1.00 137.88 475 CYS B O 1
ATOM 8076 N N . HIS B 2 442 ? 11.786 -34.020 -6.208 1.00 138.12 476 HIS B N 1
ATOM 8077 C CA . HIS B 2 442 ? 12.060 -34.733 -4.964 1.00 138.28 476 HIS B CA 1
ATOM 8078 C C . HIS B 2 442 ? 12.641 -33.754 -3.947 1.00 137.92 476 HIS B C 1
ATOM 8079 O O . HIS B 2 442 ? 13.713 -33.983 -3.385 1.00 137.94 476 HIS B O 1
ATOM 8086 N N . SER B 2 443 ? 11.922 -32.659 -3.725 1.00 137.63 477 SER B N 1
ATOM 8087 C CA . SER B 2 443 ? 12.347 -31.628 -2.787 1.00 137.32 477 SER B CA 1
ATOM 8088 C C . SER B 2 443 ? 11.156 -31.144 -1.965 1.00 136.83 477 SER B C 1
ATOM 8089 O O . SER B 2 443 ? 11.195 -31.149 -0.735 1.00 136.97 477 SER B O 1
ATOM 8092 N N . LEU B 2 444 ? 10.097 -30.724 -2.649 1.00 136.01 478 LEU B N 1
ATOM 8093 C CA . LEU B 2 444 ? 8.899 -30.253 -1.968 1.00 135.55 478 LEU B CA 1
ATOM 8094 C C . LEU B 2 444 ? 7.703 -31.121 -2.332 1.00 135.37 478 LEU B C 1
ATOM 8095 O O . LEU B 2 444 ? 6.552 -30.709 -2.187 1.00 135.21 478 LEU B O 1
ATOM 8100 N N . GLN B 2 445 ? 7.990 -32.326 -2.813 1.00 135.01 479 GLN B N 1
ATOM 8101 C CA . GLN B 2 445 ? 6.956 -33.282 -3.187 1.00 134.87 479 GLN B CA 1
ATOM 8102 C C . GLN B 2 445 ? 5.870 -32.705 -4.088 1.00 134.70 479 GLN B C 1
ATOM 8103 O O . GLN B 2 445 ? 4.685 -32.751 -3.755 1.00 134.69 479 GLN B O 1
ATOM 8109 N N . ARG B 2 446 ? 6.279 -32.165 -5.231 1.00 134.64 480 ARG B N 1
ATOM 8110 C CA . ARG B 2 446 ? 5.335 -31.597 -6.189 1.00 134.34 480 ARG B CA 1
ATOM 8111 C C . ARG B 2 446 ? 5.922 -31.661 -7.595 1.00 133.48 480 ARG B C 1
ATOM 8112 O O . ARG B 2 446 ? 7.136 -31.778 -7.764 1.00 133.12 480 ARG B O 1
ATOM 8120 N N . CYS B 2 447 ? 5.052 -31.583 -8.599 1.00 132.68 481 CYS B N 1
ATOM 8121 C CA . CYS B 2 447 ? 5.473 -31.648 -9.997 1.00 131.54 481 CYS B CA 1
ATOM 8122 C C . CYS B 2 447 ? 5.545 -30.258 -10.630 1.00 131.22 481 CYS B C 1
ATOM 8123 O O . CYS B 2 447 ? 4.543 -29.543 -10.691 1.00 131.03 481 CYS B O 1
ATOM 8126 N N . THR B 2 448 ? 6.731 -29.883 -11.104 1.00 130.81 482 THR B N 1
ATOM 8127 C CA . THR B 2 448 ? 6.930 -28.575 -11.720 1.00 131.08 482 THR B CA 1
ATOM 8128 C C . THR B 2 448 ? 8.004 -28.571 -12.806 1.00 131.14 482 THR B C 1
ATOM 8129 O O . THR B 2 448 ? 8.357 -29.616 -13.353 1.00 131.17 482 THR B O 1
ATOM 8133 N N . PHE B 2 449 ? 8.512 -27.378 -13.111 1.00 131.12 483 PHE B N 1
ATOM 8134 C CA . PHE B 2 449 ? 9.546 -27.195 -14.127 1.00 131.19 483 PHE B CA 1
ATOM 8135 C C . PHE B 2 449 ? 10.934 -27.292 -13.500 1.00 131.42 483 PHE B C 1
ATOM 8136 O O . PHE B 2 449 ? 11.068 -27.333 -12.278 1.00 131.77 483 PHE B O 1
ATOM 8144 N N . GLN B 2 450 ? 11.965 -27.312 -14.339 1.00 131.63 484 GLN B N 1
ATOM 8145 C CA . GLN B 2 450 ? 13.337 -27.396 -13.854 1.00 132.44 484 GLN B CA 1
ATOM 8146 C C . GLN B 2 450 ? 13.743 -26.118 -13.136 1.00 133.66 484 GLN B C 1
ATOM 8147 O O . GLN B 2 450 ? 14.668 -26.121 -12.323 1.00 133.95 484 GLN B O 1
ATOM 8153 N N . GLY B 2 451 ? 13.053 -25.026 -13.446 1.00 135.00 485 GLY B N 1
ATOM 8154 C CA . GLY B 2 451 ? 13.367 -23.752 -12.825 1.00 136.73 485 GLY B CA 1
ATOM 8155 C C . GLY B 2 451 ? 12.714 -23.574 -11.470 1.00 137.98 485 GLY B C 1
ATOM 8156 O O . GLY B 2 451 ? 13.288 -22.954 -10.573 1.00 137.90 485 GLY B O 1
ATOM 8157 N N . ASP B 2 452 ? 11.511 -24.118 -11.321 1.00 139.34 486 ASP B N 1
ATOM 8158 C CA . ASP B 2 452 ? 10.773 -24.020 -10.067 1.00 140.68 486 ASP B CA 1
ATOM 8159 C C . ASP B 2 452 ? 11.355 -24.966 -9.019 1.00 141.47 486 ASP B C 1
ATOM 8160 O O . ASP B 2 452 ? 11.214 -24.740 -7.816 1.00 141.33 486 ASP B O 1
ATOM 8165 N N . CYS B 2 453 ? 12.015 -26.021 -9.491 1.00 142.35 487 CYS B N 1
ATOM 8166 C CA . CYS B 2 453 ? 12.623 -27.031 -8.624 1.00 143.10 487 CYS B CA 1
ATOM 8167 C C . CYS B 2 453 ? 14.143 -26.876 -8.571 1.00 143.80 487 CYS B C 1
ATOM 8168 O O . CYS B 2 453 ? 14.790 -26.670 -9.599 1.00 143.99 487 CYS B O 1
ATOM 8171 N N . VAL B 2 454 ? 14.705 -26.973 -7.370 1.00 144.64 488 VAL B N 1
ATOM 8172 C CA . VAL B 2 454 ? 16.148 -26.849 -7.187 1.00 145.55 488 VAL B CA 1
ATOM 8173 C C . VAL B 2 454 ? 16.860 -28.001 -7.891 1.00 146.40 488 VAL B C 1
ATOM 8174 O O . VAL B 2 454 ? 17.110 -29.048 -7.293 1.00 146.72 488 VAL B O 1
ATOM 8178 N N . HIS B 2 455 ? 17.183 -27.797 -9.164 1.00 147.09 489 HIS B N 1
ATOM 8179 C CA . HIS B 2 455 ? 17.854 -28.813 -9.964 1.00 147.69 489 HIS B CA 1
ATOM 8180 C C . HIS B 2 455 ? 19.309 -28.979 -9.523 1.00 148.03 489 HIS B C 1
ATOM 8181 O O . HIS B 2 455 ? 20.238 -28.654 -10.265 1.00 148.02 489 HIS B O 1
ATOM 8188 N N . SER B 2 456 ? 19.496 -29.485 -8.308 1.00 148.47 490 SER B N 1
ATOM 8189 C CA . SER B 2 456 ? 20.830 -29.700 -7.757 1.00 149.04 490 SER B CA 1
ATOM 8190 C C . SER B 2 456 ? 21.544 -30.825 -8.503 1.00 149.52 490 SER B C 1
ATOM 8191 O O . SER B 2 456 ? 20.918 -31.588 -9.241 1.00 149.50 490 SER B O 1
ATOM 8194 N N . GLU B 2 457 ? 22.856 -30.927 -8.306 1.00 149.95 491 GLU B N 1
ATOM 8195 C CA . GLU B 2 457 ? 23.646 -31.957 -8.972 1.00 150.09 491 GLU B CA 1
ATOM 8196 C C . GLU B 2 457 ? 23.912 -33.142 -8.044 1.00 149.88 491 GLU B C 1
ATOM 8197 O O . GLU B 2 457 ? 23.972 -34.289 -8.490 1.00 149.73 491 GLU B O 1
ATOM 8203 N N . ASN B 2 458 ? 24.068 -32.856 -6.753 1.00 149.83 492 ASN B N 1
ATOM 8204 C CA . ASN B 2 458 ? 24.318 -33.894 -5.754 1.00 149.68 492 ASN B CA 1
ATOM 8205 C C . ASN B 2 458 ? 23.081 -34.772 -5.549 1.00 149.45 492 ASN B C 1
ATOM 8206 O O . ASN B 2 458 ? 23.179 -36.002 -5.502 1.00 149.50 492 ASN B O 1
ATOM 8211 N N . LEU B 2 459 ? 21.920 -34.133 -5.424 1.00 148.79 493 LEU B N 1
ATOM 8212 C CA . LEU B 2 459 ? 20.655 -34.841 -5.252 1.00 147.78 493 LEU B CA 1
ATOM 8213 C C . LEU B 2 459 ? 19.773 -34.487 -6.447 1.00 147.17 493 LEU B C 1
ATOM 8214 O O . LEU B 2 459 ? 19.305 -33.354 -6.563 1.00 147.30 493 LEU B O 1
ATOM 8219 N N . GLU B 2 460 ? 19.557 -35.453 -7.336 1.00 146.02 494 GLU B N 1
ATOM 8220 C CA . GLU B 2 460 ? 18.744 -35.225 -8.526 1.00 144.61 494 GLU B CA 1
ATOM 8221 C C . GLU B 2 460 ? 17.265 -35.123 -8.159 1.00 143.55 494 GLU B C 1
ATOM 8222 O O . GLU B 2 460 ? 16.520 -36.099 -8.258 1.00 143.51 494 GLU B O 1
ATOM 8228 N N . ASN B 2 461 ? 16.848 -33.932 -7.738 1.00 142.27 495 ASN B N 1
ATOM 8229 C CA . ASN B 2 461 ? 15.465 -33.693 -7.341 1.00 140.97 495 ASN B CA 1
ATOM 8230 C C . ASN B 2 461 ? 14.483 -33.822 -8.501 1.00 139.86 495 ASN B C 1
ATOM 8231 O O . ASN B 2 461 ? 13.486 -34.536 -8.404 1.00 140.01 495 ASN B O 1
ATOM 8236 N N . TRP B 2 462 ? 14.769 -33.126 -9.596 1.00 138.30 496 TRP B N 1
ATOM 8237 C CA . TRP B 2 462 ? 13.898 -33.140 -10.766 1.00 136.61 496 TRP B CA 1
ATOM 8238 C C . TRP B 2 462 ? 13.997 -34.444 -11.560 1.00 135.39 496 TRP B C 1
ATOM 8239 O O . TRP B 2 462 ? 15.086 -34.856 -11.963 1.00 135.11 496 TRP B O 1
ATOM 8250 N N . LEU B 2 463 ? 12.852 -35.085 -11.782 1.00 133.97 497 LEU B N 1
ATOM 8251 C CA . LEU B 2 463 ? 12.797 -36.335 -12.535 1.00 132.64 497 LEU B CA 1
ATOM 8252 C C . LEU B 2 463 ? 12.035 -36.128 -13.843 1.00 131.66 497 LEU B C 1
ATOM 8253 O O . LEU B 2 463 ? 10.852 -35.782 -13.833 1.00 131.79 497 LEU B O 1
ATOM 8258 N N . ASP B 2 464 ? 12.715 -36.353 -14.964 1.00 130.21 498 ASP B N 1
ATOM 8259 C CA . ASP B 2 464 ? 12.113 -36.169 -16.282 1.00 128.36 498 ASP B CA 1
ATOM 8260 C C . ASP B 2 464 ? 11.214 -37.318 -16.726 1.00 126.95 498 ASP B C 1
ATOM 8261 O O . ASP B 2 464 ? 10.978 -38.267 -15.981 1.00 126.27 498 ASP B O 1
ATOM 8266 N N . ILE B 2 465 ? 10.726 -37.215 -17.959 1.00 125.81 499 ILE B N 1
ATOM 8267 C CA . ILE B 2 465 ? 9.841 -38.214 -18.543 1.00 124.91 499 ILE B CA 1
ATOM 8268 C C . ILE B 2 465 ? 10.643 -39.301 -19.253 1.00 124.86 499 ILE B C 1
ATOM 8269 O O . ILE B 2 465 ? 10.119 -40.373 -19.556 1.00 124.53 499 ILE B O 1
ATOM 8274 N N . SER B 2 466 ? 11.915 -39.015 -19.516 1.00 125.02 500 SER B N 1
ATOM 8275 C CA . SER B 2 466 ? 12.800 -39.956 -20.199 1.00 124.94 500 SER B CA 1
ATOM 8276 C C . SER B 2 466 ? 12.842 -41.305 -19.494 1.00 124.52 500 SER B C 1
ATOM 8277 O O . SER B 2 466 ? 13.021 -42.343 -20.129 1.00 124.04 500 SER B O 1
ATOM 8280 N N . SER B 2 467 ? 12.682 -41.276 -18.176 1.00 124.49 501 SER B N 1
ATOM 8281 C CA . SER B 2 467 ? 12.704 -42.484 -17.367 1.00 124.36 501 SER B CA 1
ATOM 8282 C C . SER B 2 467 ? 11.308 -43.077 -17.209 1.00 124.52 501 SER B C 1
ATOM 8283 O O . SER B 2 467 ? 11.133 -44.296 -17.221 1.00 124.31 501 SER B O 1
ATOM 8286 N N . GLY B 2 468 ? 10.314 -42.207 -17.068 1.00 125.02 502 GLY B N 1
ATOM 8287 C CA . GLY B 2 468 ? 8.946 -42.666 -16.910 1.00 125.17 502 GLY B CA 1
ATOM 8288 C C . GLY B 2 468 ? 8.559 -42.792 -15.451 1.00 125.36 502 GLY B C 1
ATOM 8289 O O . GLY B 2 468 ? 9.334 -42.434 -14.562 1.00 125.24 502 GLY B O 1
ATOM 8290 N N . ALA B 2 469 ? 7.357 -43.302 -15.203 1.00 125.71 503 ALA B N 1
ATOM 8291 C CA . ALA B 2 469 ? 6.862 -43.481 -13.841 1.00 125.94 503 ALA B CA 1
ATOM 8292 C C . ALA B 2 469 ? 7.615 -44.610 -13.140 1.00 125.97 503 ALA B C 1
ATOM 8293 O O . ALA B 2 469 ? 7.543 -44.758 -11.920 1.00 125.44 503 ALA B O 1
ATOM 8295 N N . LYS B 2 470 ? 8.340 -45.401 -13.926 1.00 126.23 504 LYS B N 1
ATOM 8296 C CA . LYS B 2 470 ? 9.113 -46.520 -13.403 1.00 126.24 504 LYS B CA 1
ATOM 8297 C C . LYS B 2 470 ? 10.427 -46.050 -12.786 1.00 126.24 504 LYS B C 1
ATOM 8298 O O . LYS B 2 470 ? 11.491 -46.586 -13.090 1.00 126.32 504 LYS B O 1
ATOM 8304 N N . LYS B 2 471 ? 10.347 -45.046 -11.918 1.00 126.29 505 LYS B N 1
ATOM 8305 C CA . LYS B 2 471 ? 11.533 -44.512 -11.258 1.00 126.76 505 LYS B CA 1
ATOM 8306 C C . LYS B 2 471 ? 11.116 -43.761 -9.996 1.00 126.87 505 LYS B C 1
ATOM 8307 O O . LYS B 2 471 ? 11.943 -43.469 -9.131 1.00 126.87 505 LYS B O 1
ATOM 8313 N N . CYS B 2 472 ? 9.825 -43.456 -9.895 1.00 127.07 506 CYS B N 1
ATOM 8314 C CA . CYS B 2 472 ? 9.296 -42.748 -8.733 1.00 127.38 506 CYS B CA 1
ATOM 8315 C C . CYS B 2 472 ? 9.660 -43.489 -7.447 1.00 127.50 506 CYS B C 1
ATOM 8316 O O . CYS B 2 472 ? 9.914 -44.693 -7.466 1.00 127.52 506 CYS B O 1
ATOM 8319 N N . PRO B 2 473 ? 9.693 -42.774 -6.311 1.00 127.74 507 PRO B N 1
ATOM 8320 C CA . PRO B 2 473 ? 10.026 -43.377 -5.015 1.00 127.95 507 PRO B CA 1
ATOM 8321 C C . PRO B 2 473 ? 9.106 -44.545 -4.653 1.00 128.05 507 PRO B C 1
ATOM 8322 O O . PRO B 2 473 ? 9.515 -45.480 -3.963 1.00 128.01 507 PRO B O 1
ATOM 8326 N N . GLY B 2 474 ? 7.865 -44.482 -5.128 1.00 128.00 508 GLY B N 1
ATOM 8327 C CA . GLY B 2 474 ? 6.899 -45.531 -4.846 1.00 127.98 508 GLY B CA 1
ATOM 8328 C C . GLY B 2 474 ? 7.098 -46.775 -5.691 1.00 127.87 508 GLY B C 1
ATOM 8329 O O . GLY B 2 474 ? 7.202 -47.878 -5.114 1.00 127.69 508 GLY B O 1
ATOM 8330 N N . GLY C 1 2 ? 4.446 -21.132 -102.993 1.00 104.84 46 GLY E N 1
ATOM 8331 C CA . GLY C 1 2 ? 3.632 -22.037 -103.854 1.00 105.09 46 GLY E CA 1
ATOM 8332 C C . GLY C 1 2 ? 4.139 -22.089 -105.283 1.00 105.34 46 GLY E C 1
ATOM 8333 O O . GLY C 1 2 ? 5.304 -22.413 -105.529 1.00 105.57 46 GLY E O 1
ATOM 8334 N N . HIS C 1 3 ? 3.262 -21.771 -106.232 1.00 104.92 47 HIS E N 1
ATOM 8335 C CA . HIS C 1 3 ? 3.630 -21.777 -107.646 1.00 103.94 47 HIS E CA 1
ATOM 8336 C C . HIS C 1 3 ? 2.979 -20.623 -108.406 1.00 101.02 47 HIS E C 1
ATOM 8337 O O . HIS C 1 3 ? 1.777 -20.381 -108.277 1.00 99.95 47 HIS E O 1
ATOM 8344 N N . LEU C 1 4 ? 3.784 -19.912 -109.194 1.00 97.34 48 LEU E N 1
ATOM 8345 C CA . LEU C 1 4 ? 3.279 -18.799 -109.983 1.00 92.77 48 LEU E CA 1
ATOM 8346 C C . LEU C 1 4 ? 2.756 -19.296 -111.326 1.00 89.29 48 LEU E C 1
ATOM 8347 O O . LEU C 1 4 ? 3.399 -19.168 -112.369 1.00 88.26 48 LEU E O 1
ATOM 8352 N N . ARG C 1 5 ? 1.579 -19.906 -111.257 1.00 84.66 49 ARG E N 1
ATOM 8353 C CA . ARG C 1 5 ? 0.876 -20.423 -112.413 1.00 78.28 49 ARG E CA 1
ATOM 8354 C C . ARG C 1 5 ? -0.337 -19.517 -112.530 1.00 73.67 49 ARG E C 1
ATOM 8355 O O . ARG C 1 5 ? -1.294 -19.825 -113.239 1.00 71.11 49 ARG E O 1
ATOM 8363 N N . SER C 1 6 ? -0.288 -18.402 -111.800 1.00 67.39 50 SER E N 1
ATOM 8364 C CA . SER C 1 6 ? -1.367 -17.438 -111.824 1.00 61.38 50 SER E CA 1
ATOM 8365 C C . SER C 1 6 ? -1.234 -16.553 -113.056 1.00 56.21 50 SER E C 1
ATOM 8366 O O . SER C 1 6 ? -2.062 -15.677 -113.295 1.00 56.88 50 SER E O 1
ATOM 8369 N N . GLY C 1 7 ? -0.182 -16.784 -113.836 1.00 50.62 51 GLY E N 1
ATOM 8370 C CA . GLY C 1 7 ? 0.005 -16.029 -115.074 1.00 44.36 51 GLY E CA 1
ATOM 8371 C C . GLY C 1 7 ? -0.593 -16.849 -116.219 1.00 39.30 51 GLY E C 1
ATOM 8372 O O . GLY C 1 7 ? -0.535 -18.077 -116.171 1.00 33.24 51 GLY E O 1
ATOM 8373 N N . PRO C 1 8 ? -1.174 -16.221 -117.250 1.00 37.67 52 PRO E N 1
ATOM 8374 C CA . PRO C 1 8 ? -1.754 -17.029 -118.337 1.00 39.34 52 PRO E CA 1
ATOM 8375 C C . PRO C 1 8 ? -0.714 -17.949 -118.981 1.00 40.99 52 PRO E C 1
ATOM 8376 O O . PRO C 1 8 ? 0.368 -17.500 -119.382 1.00 41.45 52 PRO E O 1
ATOM 8380 N N . ARG C 1 9 ? -1.040 -19.228 -119.097 1.00 41.30 53 ARG E N 1
ATOM 8381 C CA . ARG C 1 9 ? -0.117 -20.171 -119.704 1.00 41.59 53 ARG E CA 1
ATOM 8382 C C . ARG C 1 9 ? -0.054 -19.964 -121.215 1.00 42.09 53 ARG E C 1
ATOM 8383 O O . ARG C 1 9 ? 1.010 -20.050 -121.822 1.00 42.08 53 ARG E O 1
ATOM 8391 N N . ILE C 1 10 ? -1.194 -19.669 -121.816 1.00 42.94 54 ILE E N 1
ATOM 8392 C CA . ILE C 1 10 ? -1.265 -19.485 -123.256 1.00 44.60 54 ILE E CA 1
ATOM 8393 C C . ILE C 1 10 ? -1.842 -18.146 -123.659 1.00 47.03 54 ILE E C 1
ATOM 8394 O O . ILE C 1 10 ? -2.894 -17.755 -123.169 1.00 49.95 54 ILE E O 1
ATOM 8399 N N . PHE C 1 11 ? -1.158 -17.446 -124.552 1.00 48.60 55 PHE E N 1
ATOM 8400 C CA . PHE C 1 11 ? -1.667 -16.187 -125.052 1.00 52.20 55 PHE E CA 1
ATOM 8401 C C . PHE C 1 11 ? -2.407 -16.577 -126.328 1.00 54.50 55 PHE E C 1
ATOM 8402 O O . PHE C 1 11 ? -1.850 -16.569 -127.428 1.00 54.76 55 PHE E O 1
ATOM 8410 N N . ALA C 1 12 ? -3.670 -16.951 -126.151 1.00 54.88 56 ALA E N 1
ATOM 8411 C CA . ALA C 1 12 ? -4.514 -17.397 -127.241 1.00 55.19 56 ALA E CA 1
ATOM 8412 C C . ALA C 1 12 ? -4.606 -16.470 -128.443 1.00 56.08 56 ALA E C 1
ATOM 8413 O O . ALA C 1 12 ? -4.524 -15.244 -128.330 1.00 55.09 56 ALA E O 1
ATOM 8415 N N . VAL C 1 13 ? -4.768 -17.101 -129.601 1.00 56.87 57 VAL E N 1
ATOM 8416 C CA . VAL C 1 13 ? -4.919 -16.423 -130.879 1.00 58.89 57 VAL E CA 1
ATOM 8417 C C . VAL C 1 13 ? -6.232 -17.006 -131.378 1.00 61.34 57 VAL E C 1
ATOM 8418 O O . VAL C 1 13 ? -6.316 -18.187 -131.709 1.00 62.38 57 VAL E O 1
ATOM 8422 N N . TRP C 1 14 ? -7.261 -16.174 -131.415 1.00 63.52 58 TRP E N 1
ATOM 8423 C CA . TRP C 1 14 ? -8.581 -16.634 -131.796 1.00 65.60 58 TRP E CA 1
ATOM 8424 C C . TRP C 1 14 ? -8.898 -16.630 -133.281 1.00 68.09 58 TRP E C 1
ATOM 8425 O O . TRP C 1 14 ? -9.131 -15.578 -133.877 1.00 67.48 58 TRP E O 1
ATOM 8436 N N . LYS C 1 15 ? -8.895 -17.820 -133.874 1.00 71.61 59 LYS E N 1
ATOM 8437 C CA . LYS C 1 15 ? -9.228 -17.967 -135.287 1.00 75.38 59 LYS E CA 1
ATOM 8438 C C . LYS C 1 15 ? -10.651 -18.508 -135.258 1.00 76.42 59 LYS E C 1
ATOM 8439 O O . LYS C 1 15 ? -10.859 -19.721 -135.307 1.00 78.34 59 LYS E O 1
ATOM 8445 N N . GLY C 1 16 ? -11.631 -17.619 -135.150 1.00 76.68 60 GLY E N 1
ATOM 8446 C CA . GLY C 1 16 ? -13.006 -18.076 -135.102 1.00 76.85 60 GLY E CA 1
ATOM 8447 C C . GLY C 1 16 ? -13.605 -18.346 -136.470 1.00 76.94 60 GLY E C 1
ATOM 8448 O O . GLY C 1 16 ? -12.950 -18.892 -137.357 1.00 75.93 60 GLY E O 1
ATOM 8449 N N . HIS C 1 17 ? -14.869 -17.965 -136.623 1.00 76.89 61 HIS E N 1
ATOM 8450 C CA . HIS C 1 17 ? -15.601 -18.134 -137.867 1.00 75.94 61 HIS E CA 1
ATOM 8451 C C . HIS C 1 17 ? -16.079 -16.751 -138.284 1.00 75.74 61 HIS E C 1
ATOM 8452 O O . HIS C 1 17 ? -17.074 -16.251 -137.760 1.00 75.25 61 HIS E O 1
ATOM 8459 N N . VAL C 1 18 ? -15.356 -16.139 -139.220 1.00 75.54 62 VAL E N 1
ATOM 8460 C CA . VAL C 1 18 ? -15.665 -14.794 -139.703 1.00 75.24 62 VAL E CA 1
ATOM 8461 C C . VAL C 1 18 ? -17.145 -14.463 -139.825 1.00 74.02 62 VAL E C 1
ATOM 8462 O O . VAL C 1 18 ? -17.931 -15.224 -140.398 1.00 73.50 62 VAL E O 1
ATOM 8466 N N . GLY C 1 19 ? -17.507 -13.306 -139.279 1.00 73.06 63 GLY E N 1
ATOM 8467 C CA . GLY C 1 19 ? -18.881 -12.842 -139.329 1.00 70.06 63 GLY E CA 1
ATOM 8468 C C . GLY C 1 19 ? -19.812 -13.530 -138.358 1.00 68.55 63 GLY E C 1
ATOM 8469 O O . GLY C 1 19 ? -20.984 -13.176 -138.283 1.00 69.17 63 GLY E O 1
ATOM 8470 N N . GLN C 1 20 ? -19.302 -14.502 -137.611 1.00 66.81 64 GLN E N 1
ATOM 8471 C CA . GLN C 1 20 ? -20.122 -15.235 -136.653 1.00 66.32 64 GLN E CA 1
ATOM 8472 C C . GLN C 1 20 ? -19.854 -14.927 -135.178 1.00 65.19 64 GLN E C 1
ATOM 8473 O O . GLN C 1 20 ? -20.741 -15.088 -134.341 1.00 64.00 64 GLN E O 1
ATOM 8479 N N . ASP C 1 21 ? -18.636 -14.489 -134.871 1.00 63.97 65 ASP E N 1
ATOM 8480 C CA . ASP C 1 21 ? -18.242 -14.229 -133.491 1.00 62.68 65 ASP E CA 1
ATOM 8481 C C . ASP C 1 21 ? -18.415 -12.822 -132.923 1.00 61.81 65 ASP E C 1
ATOM 8482 O O . ASP C 1 21 ? -18.589 -12.664 -131.720 1.00 61.27 65 ASP E O 1
ATOM 8487 N N . ARG C 1 22 ? -18.358 -11.796 -133.759 1.00 60.58 66 ARG E N 1
ATOM 8488 C CA . ARG C 1 22 ? -18.479 -10.461 -133.224 1.00 59.98 66 ARG E CA 1
ATOM 8489 C C . ARG C 1 22 ? -18.957 -9.420 -134.213 1.00 59.59 66 ARG E C 1
ATOM 8490 O O . ARG C 1 22 ? -18.568 -9.429 -135.373 1.00 59.91 66 ARG E O 1
ATOM 8498 N N . VAL C 1 23 ? -19.790 -8.508 -133.730 1.00 59.47 67 VAL E N 1
ATOM 8499 C CA . VAL C 1 23 ? -20.338 -7.452 -134.553 1.00 59.79 67 VAL E CA 1
ATOM 8500 C C . VAL C 1 23 ? -20.051 -6.087 -133.938 1.00 61.10 67 VAL E C 1
ATOM 8501 O O . VAL C 1 23 ? -20.052 -5.941 -132.714 1.00 62.05 67 VAL E O 1
ATOM 8505 N N . ASP C 1 24 ? -19.811 -5.095 -134.791 1.00 60.90 68 ASP E N 1
ATOM 8506 C CA . ASP C 1 24 ? -19.517 -3.731 -134.357 1.00 61.78 68 ASP E CA 1
ATOM 8507 C C . ASP C 1 24 ? -20.793 -2.895 -134.333 1.00 62.53 68 ASP E C 1
ATOM 8508 O O . ASP C 1 24 ? -21.799 -3.283 -134.920 1.00 61.67 68 ASP E O 1
ATOM 8513 N N . PHE C 1 25 ? -20.758 -1.758 -133.640 1.00 64.13 69 PHE E N 1
ATOM 8514 C CA . PHE C 1 25 ? -21.913 -0.854 -133.605 1.00 65.45 69 PHE E CA 1
ATOM 8515 C C . PHE C 1 25 ? -21.680 0.019 -134.831 1.00 68.15 69 PHE E C 1
ATOM 8516 O O . PHE C 1 25 ? -20.598 -0.001 -135.423 1.00 68.62 69 PHE E O 1
ATOM 8524 N N . GLY C 1 26 ? -22.676 0.800 -135.210 1.00 69.74 70 GLY E N 1
ATOM 8525 C CA . GLY C 1 26 ? -22.473 1.659 -136.356 1.00 71.77 70 GLY E CA 1
ATOM 8526 C C . GLY C 1 26 ? -21.461 2.720 -135.977 1.00 72.45 70 GLY E C 1
ATOM 8527 O O . GLY C 1 26 ? -20.693 3.201 -136.813 1.00 73.57 70 GLY E O 1
ATOM 8528 N N . GLN C 1 27 ? -21.452 3.071 -134.697 1.00 72.29 71 GLN E N 1
ATOM 8529 C CA . GLN C 1 27 ? -20.556 4.102 -134.199 1.00 72.79 71 GLN E CA 1
ATOM 8530 C C . GLN C 1 27 ? -19.939 3.711 -132.862 1.00 71.57 71 GLN E C 1
ATOM 8531 O O . GLN C 1 27 ? -20.090 2.583 -132.393 1.00 71.07 71 GLN E O 1
ATOM 8537 N N . THR C 1 28 ? -19.248 4.667 -132.254 1.00 69.82 72 THR E N 1
ATOM 8538 C CA . THR C 1 28 ? -18.618 4.462 -130.966 1.00 68.56 72 THR E CA 1
ATOM 8539 C C . THR C 1 28 ? -19.574 4.840 -129.822 1.00 67.46 72 THR E C 1
ATOM 8540 O O . THR C 1 28 ? -20.095 5.959 -129.773 1.00 67.59 72 THR E O 1
ATOM 8544 N N . GLU C 1 29 ? -19.805 3.895 -128.912 1.00 65.34 73 GLU E N 1
ATOM 8545 C CA . GLU C 1 29 ? -20.690 4.106 -127.768 1.00 63.66 73 GLU E CA 1
ATOM 8546 C C . GLU C 1 29 ? -19.906 4.131 -126.456 1.00 61.82 73 GLU E C 1
ATOM 8547 O O . GLU C 1 29 ? -19.473 3.095 -125.961 1.00 62.54 73 GLU E O 1
ATOM 8553 N N . PRO C 1 30 ? -19.727 5.319 -125.872 1.00 60.29 74 PRO E N 1
ATOM 8554 C CA . PRO C 1 30 ? -18.988 5.486 -124.615 1.00 60.27 74 PRO E CA 1
ATOM 8555 C C . PRO C 1 30 ? -19.658 4.830 -123.414 1.00 59.42 74 PRO E C 1
ATOM 8556 O O . PRO C 1 30 ? -19.007 4.171 -122.602 1.00 60.35 74 PRO E O 1
ATOM 8560 N N . HIS C 1 31 ? -20.964 5.025 -123.305 1.00 58.08 75 HIS E N 1
ATOM 8561 C CA . HIS C 1 31 ? -21.720 4.470 -122.201 1.00 56.56 75 HIS E CA 1
ATOM 8562 C C . HIS C 1 31 ? -22.709 3.444 -122.726 1.00 55.82 75 HIS E C 1
ATOM 8563 O O . HIS C 1 31 ? -23.460 3.710 -123.663 1.00 57.99 75 HIS E O 1
ATOM 8570 N N . THR C 1 32 ? -22.696 2.259 -122.133 1.00 53.81 76 THR E N 1
ATOM 8571 C CA . THR C 1 32 ? -23.567 1.193 -122.589 1.00 52.89 76 THR E CA 1
ATOM 8572 C C . THR C 1 32 ? -24.025 0.288 -121.464 1.00 54.00 76 THR E C 1
ATOM 8573 O O . THR C 1 32 ? -23.533 0.364 -120.337 1.00 56.79 76 THR E O 1
ATOM 8577 N N . VAL C 1 33 ? -24.968 -0.578 -121.796 1.00 52.79 77 VAL E N 1
ATOM 8578 C CA . VAL C 1 33 ? -25.530 -1.544 -120.869 1.00 52.34 77 VAL E CA 1
ATOM 8579 C C . VAL C 1 33 ? -25.864 -2.742 -121.729 1.00 50.60 77 VAL E C 1
ATOM 8580 O O . VAL C 1 33 ? -26.382 -2.588 -122.826 1.00 50.62 77 VAL E O 1
ATOM 8584 N N . LEU C 1 34 ? -25.571 -3.937 -121.244 1.00 49.91 78 LEU E N 1
ATOM 8585 C CA . LEU C 1 34 ? -25.855 -5.113 -122.036 1.00 49.82 78 LEU E CA 1
ATOM 8586 C C . LEU C 1 34 ? -26.828 -6.031 -121.343 1.00 51.10 78 LEU E C 1
ATOM 8587 O O . LEU C 1 34 ? -26.686 -6.317 -120.154 1.00 52.90 78 LEU E O 1
ATOM 8592 N N . PHE C 1 35 ? -27.827 -6.491 -122.091 1.00 51.64 79 PHE E N 1
ATOM 8593 C CA . PHE C 1 35 ? -28.827 -7.402 -121.552 1.00 51.17 79 PHE E CA 1
ATOM 8594 C C . PHE C 1 35 ? -28.872 -8.664 -122.405 1.00 50.62 79 PHE E C 1
ATOM 8595 O O . PHE C 1 35 ? -28.894 -8.600 -123.634 1.00 49.70 79 PHE E O 1
ATOM 8603 N N . HIS C 1 36 ? -28.878 -9.811 -121.743 1.00 50.62 80 HIS E N 1
ATOM 8604 C CA . HIS C 1 36 ? -28.934 -11.075 -122.432 1.00 52.14 80 HIS E CA 1
ATOM 8605 C C . HIS C 1 36 ? -29.391 -12.192 -121.516 1.00 54.84 80 HIS E C 1
ATOM 8606 O O . HIS C 1 36 ? -28.815 -12.423 -120.454 1.00 54.62 80 HIS E O 1
ATOM 8613 N N . GLU C 1 37 ? -30.431 -12.900 -121.941 1.00 56.96 81 GLU E N 1
ATOM 8614 C CA . GLU C 1 37 ? -30.960 -13.985 -121.146 1.00 58.28 81 GLU E CA 1
ATOM 8615 C C . GLU C 1 37 ? -30.346 -15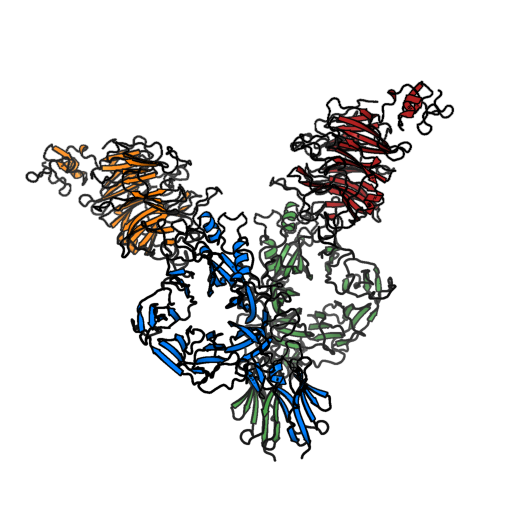.284 -121.623 1.00 58.22 81 GLU E C 1
ATOM 8616 O O . GLU C 1 37 ? -30.248 -15.534 -122.819 1.00 58.15 81 GLU E O 1
ATOM 8622 N N . PRO C 1 38 ? -29.901 -16.129 -120.683 1.00 58.82 82 PRO E N 1
ATOM 8623 C CA . PRO C 1 38 ? -29.290 -17.408 -121.050 1.00 59.34 82 PRO E CA 1
ATOM 8624 C C . PRO C 1 38 ? -30.146 -18.212 -122.021 1.00 59.28 82 PRO E C 1
ATOM 8625 O O . PRO C 1 38 ? -31.362 -18.289 -121.865 1.00 60.40 82 PRO E O 1
ATOM 8629 N N . GLY C 1 39 ? -29.500 -18.799 -123.026 1.00 59.19 83 GLY E N 1
ATOM 8630 C CA . GLY C 1 39 ? -30.216 -19.591 -124.008 1.00 57.81 83 GLY E CA 1
ATOM 8631 C C . GLY C 1 39 ? -30.605 -18.817 -125.256 1.00 57.48 83 GLY E C 1
ATOM 8632 O O . GLY C 1 39 ? -30.613 -19.377 -126.350 1.00 57.13 83 GLY E O 1
ATOM 8633 N N . SER C 1 40 ? -30.922 -17.535 -125.101 1.00 56.84 84 SER E N 1
ATOM 8634 C CA . SER C 1 40 ? -31.326 -16.707 -126.234 1.00 57.81 84 SER E CA 1
ATOM 8635 C C . SER C 1 40 ? -30.207 -16.480 -127.245 1.00 59.09 84 SER E C 1
ATOM 8636 O O . SER C 1 40 ? -29.039 -16.763 -126.976 1.00 60.49 84 SER E O 1
ATOM 8639 N N . SER C 1 41 ? -30.571 -15.968 -128.417 1.00 59.04 85 SER E N 1
ATOM 8640 C CA . SER C 1 41 ? -29.594 -15.697 -129.457 1.00 59.28 85 SER E CA 1
ATOM 8641 C C . SER C 1 41 ? -29.549 -14.203 -129.651 1.00 58.96 85 SER E C 1
ATOM 8642 O O . SER C 1 41 ? -28.819 -13.693 -130.499 1.00 59.34 85 SER E O 1
ATOM 8645 N N . SER C 1 42 ? -30.346 -13.496 -128.862 1.00 59.85 86 SER E N 1
ATOM 8646 C CA . SER C 1 42 ? -30.382 -12.044 -128.959 1.00 61.49 86 SER E CA 1
ATOM 8647 C C . SER C 1 42 ? -29.601 -11.382 -127.830 1.00 61.10 86 SER E C 1
ATOM 8648 O O . SER C 1 42 ? -29.534 -11.896 -126.709 1.00 60.33 86 SER E O 1
ATOM 8651 N N . VAL C 1 43 ? -29.002 -10.245 -128.150 1.00 59.87 87 VAL E N 1
ATOM 8652 C CA . VAL C 1 43 ? -28.234 -9.481 -127.191 1.00 60.68 87 VAL E CA 1
ATOM 8653 C C . VAL C 1 43 ? -28.640 -8.020 -127.361 1.00 61.44 87 VAL E C 1
ATOM 8654 O O . VAL C 1 43 ? -28.583 -7.468 -128.468 1.00 62.03 87 VAL E O 1
ATOM 8658 N N . TRP C 1 44 ? -29.064 -7.398 -126.262 1.00 60.22 88 TRP E N 1
ATOM 8659 C CA . TRP C 1 44 ? -29.478 -6.010 -126.308 1.00 58.90 88 TRP E CA 1
ATOM 8660 C C . TRP C 1 44 ? -28.434 -5.107 -125.686 1.00 58.19 88 TRP E C 1
ATOM 8661 O O . TRP C 1 44 ? -27.845 -5.433 -124.658 1.00 59.61 88 TRP E O 1
ATOM 8672 N N . VAL C 1 45 ? -28.214 -3.959 -126.311 1.00 56.71 89 VAL E N 1
ATOM 8673 C CA . VAL C 1 45 ? -27.252 -3.005 -125.817 1.00 55.05 89 VAL E CA 1
ATOM 8674 C C . VAL C 1 45 ? -27.811 -1.599 -125.899 1.00 57.64 89 VAL E C 1
ATOM 8675 O O . VAL C 1 45 ? -28.159 -1.126 -126.982 1.00 56.70 89 VAL E O 1
ATOM 8679 N N . GLY C 1 46 ? -27.902 -0.934 -124.746 1.00 57.78 90 GLY E N 1
ATOM 8680 C CA . GLY C 1 46 ? -28.410 0.417 -124.722 1.00 57.41 90 GLY E CA 1
ATOM 8681 C C . GLY C 1 46 ? -27.283 1.391 -124.984 1.00 59.34 90 GLY E C 1
ATOM 8682 O O . GLY C 1 46 ? -26.266 1.372 -124.290 1.00 59.85 90 GLY E O 1
ATOM 8683 N N . GLY C 1 47 ? -27.454 2.250 -125.984 1.00 59.93 91 GLY E N 1
ATOM 8684 C CA . GLY C 1 47 ? -26.418 3.212 -126.298 1.00 60.89 91 GLY E CA 1
ATOM 8685 C C . GLY C 1 47 ? -26.907 4.647 -126.303 1.00 62.12 91 GLY E C 1
ATOM 8686 O O . GLY C 1 47 ? -27.746 5.042 -125.493 1.00 60.23 91 GLY E O 1
ATOM 8687 N N . ARG C 1 48 ? -26.374 5.437 -127.227 1.00 64.08 92 ARG E N 1
ATOM 8688 C CA . ARG C 1 48 ? -26.754 6.836 -127.343 1.00 66.64 92 ARG E CA 1
ATOM 8689 C C . ARG C 1 48 ? -27.972 6.987 -128.256 1.00 68.12 92 ARG E C 1
ATOM 8690 O O . ARG C 1 48 ? -27.875 6.787 -129.467 1.00 68.88 92 ARG E O 1
ATOM 8698 N N . GLY C 1 49 ? -29.117 7.327 -127.669 1.00 68.80 93 GLY E N 1
ATOM 8699 C CA . GLY C 1 49 ? -30.320 7.520 -128.455 1.00 69.14 93 GLY E CA 1
ATOM 8700 C C . GLY C 1 49 ? -30.891 6.295 -129.149 1.00 69.85 93 GLY E C 1
ATOM 8701 O O . GLY C 1 49 ? -31.679 6.428 -130.088 1.00 71.16 93 GLY E O 1
ATOM 8702 N N . LYS C 1 50 ? -30.514 5.103 -128.705 1.00 69.26 94 LYS E N 1
ATOM 8703 C CA . LYS C 1 50 ? -31.041 3.887 -129.315 1.00 69.58 94 LYS E CA 1
ATOM 8704 C C . LYS C 1 50 ? -30.678 2.646 -128.536 1.00 68.28 94 LYS E C 1
ATOM 8705 O O . LYS C 1 50 ? -29.966 2.708 -127.541 1.00 68.99 94 LYS E O 1
ATOM 8711 N N . VAL C 1 51 ? -31.180 1.513 -128.998 1.00 66.18 95 VAL E N 1
ATOM 8712 C CA . VAL C 1 51 ? -30.892 0.244 -128.365 1.00 64.77 95 VAL E CA 1
ATOM 8713 C C . VAL C 1 51 ? -30.589 -0.773 -129.459 1.00 64.64 95 VAL E C 1
ATOM 8714 O O . VAL C 1 51 ? -31.442 -1.084 -130.282 1.00 65.80 95 VAL E O 1
ATOM 8718 N N . TYR C 1 52 ? -29.356 -1.268 -129.471 1.00 63.57 96 TYR E N 1
ATOM 8719 C CA . TYR C 1 52 ? -28.926 -2.243 -130.457 1.00 61.47 96 TYR E CA 1
ATOM 8720 C C . TYR C 1 52 ? -29.475 -3.625 -130.146 1.00 61.73 96 TYR E C 1
ATOM 8721 O O . TYR C 1 52 ? -29.498 -4.061 -128.998 1.00 60.22 96 TYR E O 1
ATOM 8730 N N . LEU C 1 53 ? -29.923 -4.306 -131.191 1.00 62.94 97 LEU E N 1
ATOM 8731 C CA . LEU C 1 53 ? -30.428 -5.657 -131.056 1.00 63.79 97 LEU E CA 1
ATOM 8732 C C . LEU C 1 53 ? -29.468 -6.512 -131.862 1.00 65.06 97 LEU E C 1
ATOM 8733 O O . LEU C 1 53 ? -29.399 -6.397 -133.087 1.00 67.08 97 LEU E O 1
ATOM 8738 N N . PHE C 1 54 ? -28.714 -7.352 -131.168 1.00 64.45 98 PHE E N 1
ATOM 8739 C CA . PHE C 1 54 ? -27.751 -8.223 -131.809 1.00 63.03 98 PHE E CA 1
ATOM 8740 C C . PHE C 1 54 ? -28.327 -9.614 -131.905 1.00 64.30 98 PHE E C 1
ATOM 8741 O O . PHE C 1 54 ? -29.131 -10.026 -131.067 1.00 64.62 98 PHE E O 1
ATOM 8749 N N . ASP C 1 55 ? -27.916 -10.346 -132.931 1.00 65.11 99 ASP E N 1
ATOM 8750 C CA . ASP C 1 55 ? -28.376 -11.712 -133.068 1.00 65.99 99 ASP E CA 1
ATOM 8751 C C . ASP C 1 55 ? -27.164 -12.606 -133.280 1.00 65.73 99 ASP E C 1
ATOM 8752 O O . ASP C 1 55 ? -26.364 -12.388 -134.192 1.00 66.37 99 ASP E O 1
ATOM 8757 N N . PHE C 1 56 ? -27.023 -13.606 -132.421 1.00 64.71 100 PHE E N 1
ATOM 8758 C CA . PHE C 1 56 ? -25.900 -14.526 -132.500 1.00 64.29 100 PHE E CA 1
ATOM 8759 C C . PHE C 1 56 ? -26.418 -15.944 -132.628 1.00 65.72 100 PHE E C 1
ATOM 8760 O O . PHE C 1 56 ? -26.370 -16.722 -131.671 1.00 65.61 100 PHE E O 1
ATOM 8768 N N . PRO C 1 57 ? -26.921 -16.297 -133.823 1.00 66.53 101 PRO E N 1
ATOM 8769 C CA . PRO C 1 57 ? -27.470 -17.619 -134.143 1.00 66.97 101 PRO E CA 1
ATOM 8770 C C . PRO C 1 57 ? -26.377 -18.675 -134.152 1.00 67.74 101 PRO E C 1
ATOM 8771 O O . PRO C 1 57 ? -25.414 -18.572 -134.904 1.00 66.89 101 PRO E O 1
ATOM 8775 N N . GLU C 1 58 ? -26.534 -19.692 -133.316 1.00 70.11 102 GLU E N 1
ATOM 8776 C CA . GLU C 1 58 ? -25.544 -20.755 -133.218 1.00 73.41 102 GLU E CA 1
ATOM 8777 C C . GLU C 1 58 ? -25.127 -21.304 -134.575 1.00 74.73 102 GLU E C 1
ATOM 8778 O O . GLU C 1 58 ? -25.969 -21.687 -135.387 1.00 75.36 102 GLU E O 1
ATOM 8784 N N . GLY C 1 59 ? -23.819 -21.337 -134.814 1.00 76.33 103 GLY E N 1
ATOM 8785 C CA . GLY C 1 59 ? -23.301 -21.860 -136.065 1.00 78.11 103 GLY E CA 1
ATOM 8786 C C . GLY C 1 59 ? -23.615 -21.045 -137.307 1.00 80.05 103 GLY E C 1
ATOM 8787 O O . GLY C 1 59 ? -23.375 -21.504 -138.426 1.00 80.49 103 GLY E O 1
ATOM 8788 N N . LYS C 1 60 ? -24.145 -19.840 -137.126 1.00 81.10 104 LYS E N 1
ATOM 8789 C CA . LYS C 1 60 ? -24.471 -19.003 -138.271 1.00 82.94 104 LYS E CA 1
ATOM 8790 C C . LYS C 1 60 ? -24.026 -17.561 -138.084 1.00 83.07 104 LYS E C 1
ATOM 8791 O O . LYS C 1 60 ? -23.782 -17.116 -136.964 1.00 84.29 104 LYS E O 1
ATOM 8797 N N . ASN C 1 61 ? -23.914 -16.834 -139.188 1.00 82.79 105 ASN E N 1
ATOM 8798 C CA . ASN C 1 61 ? -23.505 -15.437 -139.145 1.00 82.44 105 ASN E CA 1
ATOM 8799 C C . ASN C 1 61 ? -24.376 -14.611 -138.206 1.00 81.13 105 ASN E C 1
ATOM 8800 O O . ASN C 1 61 ? -25.589 -14.810 -138.133 1.00 81.19 105 ASN E O 1
ATOM 8805 N N . ALA C 1 62 ? -23.745 -13.688 -137.486 1.00 79.14 106 ALA E N 1
ATOM 8806 C CA . ALA C 1 62 ? -24.444 -12.822 -136.543 1.00 77.07 106 ALA E CA 1
ATOM 8807 C C . ALA C 1 62 ? -24.640 -11.448 -137.168 1.00 75.96 106 ALA E C 1
ATOM 8808 O O . ALA C 1 62 ? -23.973 -11.113 -138.149 1.00 74.61 106 ALA E O 1
ATOM 8810 N N . SER C 1 63 ? -25.539 -10.651 -136.589 1.00 74.74 107 SER E N 1
ATOM 8811 C CA . SER C 1 63 ? -25.835 -9.326 -137.124 1.00 74.23 107 SER E CA 1
ATOM 8812 C C . SER C 1 63 ? -26.416 -8.348 -136.107 1.00 75.13 107 SER E C 1
ATOM 8813 O O . SER C 1 63 ? -26.727 -8.714 -134.971 1.00 74.78 107 SER E O 1
ATOM 8816 N N . VAL C 1 64 ? -26.577 -7.104 -136.545 1.00 75.98 108 VAL E N 1
ATOM 8817 C CA . VAL C 1 64 ? -27.128 -6.047 -135.714 1.00 77.81 108 VAL E CA 1
ATOM 8818 C C . VAL C 1 64 ? -28.518 -5.630 -136.171 1.00 79.34 108 VAL E C 1
ATOM 8819 O O . VAL C 1 64 ? -29.082 -6.195 -137.108 1.00 79.78 108 VAL E O 1
ATOM 8823 N N . ARG C 1 65 ? -29.042 -4.612 -135.496 1.00 80.70 109 ARG E N 1
ATOM 8824 C CA . ARG C 1 65 ? -30.356 -4.054 -135.766 1.00 81.77 109 ARG E CA 1
ATOM 8825 C C . ARG C 1 65 ? -30.505 -2.949 -134.733 1.00 81.62 109 ARG E C 1
ATOM 8826 O O . ARG C 1 65 ? -30.551 -3.223 -133.536 1.00 82.93 109 ARG E O 1
ATOM 8834 N N . THR C 1 66 ? -30.555 -1.703 -135.186 1.00 81.04 110 THR E N 1
ATOM 8835 C CA . THR C 1 66 ? -30.683 -0.576 -134.272 1.00 80.85 110 THR E CA 1
ATOM 8836 C C . THR C 1 66 ? -32.124 -0.096 -134.142 1.00 80.89 110 THR E C 1
ATOM 8837 O O . THR C 1 66 ? -32.827 0.059 -135.139 1.00 82.58 110 THR 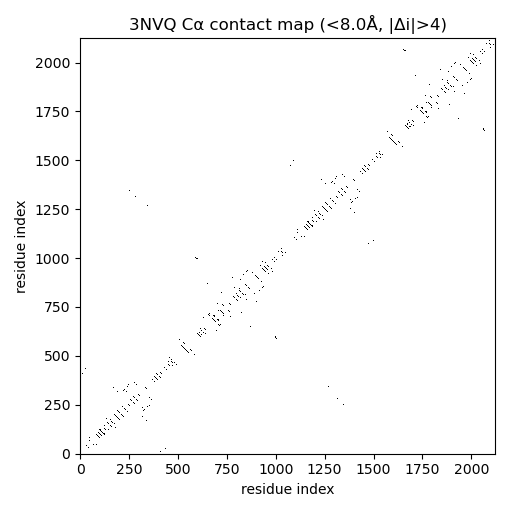E O 1
ATOM 8841 N N . VAL C 1 67 ? -32.563 0.127 -132.908 1.00 80.83 111 VAL E N 1
ATOM 8842 C CA . VAL C 1 67 ? -33.915 0.614 -132.635 1.00 80.74 111 VAL E CA 1
ATOM 8843 C C . VAL C 1 67 ? -33.799 1.986 -131.989 1.00 81.37 111 VAL E C 1
ATOM 8844 O O . VAL C 1 67 ? -33.663 2.094 -130.770 1.00 81.82 111 VAL E O 1
ATOM 8848 N N . ASN C 1 68 ? -33.853 3.032 -132.805 1.00 82.04 112 ASN E N 1
ATOM 8849 C CA . ASN C 1 68 ? -33.730 4.388 -132.296 1.00 83.16 112 ASN E CA 1
ATOM 8850 C C . ASN C 1 68 ? -34.830 4.826 -131.333 1.00 83.96 112 ASN E C 1
ATOM 8851 O O . ASN C 1 68 ? -36.019 4.676 -131.609 1.00 83.36 112 ASN E O 1
ATOM 8856 N N . ILE C 1 69 ? -34.406 5.354 -130.188 1.00 85.20 113 ILE E N 1
ATOM 8857 C CA . ILE C 1 69 ? -35.312 5.861 -129.169 1.00 87.04 113 ILE E CA 1
ATOM 8858 C C . ILE C 1 69 ? -34.707 7.196 -128.780 1.00 89.28 113 ILE E C 1
ATOM 8859 O O . ILE C 1 69 ? -34.351 7.426 -127.628 1.00 88.52 113 ILE E O 1
ATOM 8864 N N . GLY C 1 70 ? -34.583 8.065 -129.778 1.00 92.86 114 GLY E N 1
ATOM 8865 C CA . GLY C 1 70 ? -33.996 9.378 -129.583 1.00 97.67 114 GLY E CA 1
ATOM 8866 C C . GLY C 1 70 ? -34.551 10.235 -128.463 1.00 100.81 114 GLY E C 1
ATOM 8867 O O . GLY C 1 70 ? -35.644 9.994 -127.950 1.00 100.07 114 GLY E O 1
ATOM 8868 N N . SER C 1 71 ? -33.776 11.252 -128.097 1.00 104.88 115 SER E N 1
ATOM 8869 C CA . SER C 1 71 ? -34.141 12.190 -127.040 1.00 109.66 115 SER E CA 1
ATOM 8870 C C . SER C 1 71 ? -35.369 13.001 -127.434 1.00 112.94 115 SER E C 1
ATOM 8871 O O . SER C 1 71 ? -35.654 14.048 -126.844 1.00 113.13 115 SER E O 1
ATOM 8874 N N . THR C 1 72 ? -36.093 12.507 -128.434 1.00 116.64 116 THR E N 1
ATOM 8875 C CA . THR C 1 72 ? -37.285 13.181 -128.929 1.00 120.20 116 THR E CA 1
ATOM 8876 C C . THR C 1 72 ? -38.381 13.255 -127.869 1.00 122.49 116 THR E C 1
ATOM 8877 O O . THR C 1 72 ? -39.345 12.488 -127.896 1.00 123.24 116 THR E O 1
ATOM 8881 N N . LYS C 1 73 ? -38.210 14.175 -126.926 1.00 124.51 117 LYS E N 1
ATOM 8882 C CA . LYS C 1 73 ? -39.183 14.393 -125.868 1.00 126.43 117 LYS E CA 1
ATOM 8883 C C . LYS C 1 73 ? -38.848 15.728 -125.233 1.00 127.88 117 LYS E C 1
ATOM 8884 O O . LYS C 1 73 ? -39.138 15.970 -124.062 1.00 128.38 117 LYS E O 1
ATOM 8890 N N . GLY C 1 74 ? -38.228 16.591 -126.033 1.00 129.32 118 GLY E N 1
ATOM 8891 C CA . GLY C 1 74 ? -37.838 17.908 -125.568 1.00 131.08 118 GLY E CA 1
ATOM 8892 C C . GLY C 1 74 ? -36.403 18.229 -125.941 1.00 132.31 118 GLY E C 1
ATOM 8893 O O . GLY C 1 74 ? -35.541 18.341 -125.068 1.00 132.31 118 GLY E O 1
ATOM 8894 N N . SER C 1 75 ? -36.144 18.371 -127.240 1.00 133.29 119 SER E N 1
ATOM 8895 C CA . SER C 1 75 ? -34.802 18.683 -127.727 1.00 134.04 119 SER E CA 1
ATOM 8896 C C . SER C 1 75 ? -34.335 20.019 -127.155 1.00 134.36 119 SER E C 1
ATOM 8897 O O . SER C 1 75 ? -35.092 20.991 -127.127 1.00 134.44 119 SER E O 1
ATOM 8900 N N . CYS C 1 76 ? -33.083 20.064 -126.712 1.00 134.37 120 CYS E N 1
ATOM 8901 C CA . CYS C 1 76 ? -32.524 21.273 -126.118 1.00 134.19 120 CYS E CA 1
ATOM 8902 C C . CYS C 1 76 ? -32.123 22.371 -127.079 1.00 135.57 120 CYS E C 1
ATOM 8903 O O . CYS C 1 76 ? -31.655 22.113 -128.189 1.00 135.61 120 CYS E O 1
ATOM 8906 N N . LEU C 1 77 ? -32.298 23.605 -126.622 1.00 137.13 121 LEU E N 1
ATOM 8907 C CA . LEU C 1 77 ? -31.865 24.765 -127.379 1.00 138.50 121 LEU E CA 1
ATOM 8908 C C . LEU C 1 77 ? -30.437 24.838 -126.853 1.00 138.97 121 LEU E C 1
ATOM 8909 O O . LEU C 1 77 ? -30.174 24.388 -125.733 1.00 138.94 121 LEU E O 1
ATOM 8914 N N . ASP C 1 78 ? -29.516 25.383 -127.639 1.00 139.48 122 ASP E N 1
ATOM 8915 C CA . ASP C 1 78 ? -28.123 25.429 -127.213 1.00 139.69 122 ASP E CA 1
ATOM 8916 C C . ASP C 1 78 ? -27.731 23.966 -127.000 1.00 139.30 122 ASP E C 1
ATOM 8917 O O . ASP C 1 78 ? -27.592 23.494 -125.868 1.00 139.51 122 ASP E O 1
ATOM 8922 N N . LYS C 1 79 ? -27.583 23.253 -128.113 1.00 138.23 123 LYS E N 1
ATOM 8923 C CA . LYS C 1 79 ? -27.231 21.840 -128.108 1.00 137.05 123 LYS E CA 1
ATOM 8924 C C . LYS C 1 79 ? -25.848 21.577 -127.521 1.00 135.96 123 LYS E C 1
ATOM 8925 O O . LYS C 1 79 ? -24.855 22.163 -127.953 1.00 136.08 123 LYS E O 1
ATOM 8931 N N . ARG C 1 80 ? -25.794 20.689 -126.533 1.00 134.29 124 ARG E N 1
ATOM 8932 C CA . ARG C 1 80 ? -24.536 20.335 -125.885 1.00 132.43 124 ARG E CA 1
ATOM 8933 C C . ARG C 1 80 ? -24.425 18.823 -125.724 1.00 130.41 124 ARG E C 1
ATOM 8934 O O . ARG C 1 80 ? -23.709 18.151 -126.469 1.00 130.17 124 ARG E O 1
ATOM 8942 N N . ASP C 1 81 ? -25.151 18.300 -124.743 1.00 127.86 125 ASP E N 1
ATOM 8943 C CA . ASP C 1 81 ? -25.148 16.876 -124.443 1.00 124.62 125 ASP E CA 1
ATOM 8944 C C . ASP C 1 81 ? -26.543 16.445 -124.002 1.00 121.59 125 ASP E C 1
ATOM 8945 O O . ASP C 1 81 ? -26.731 15.948 -122.892 1.00 121.53 125 ASP E O 1
ATOM 8950 N N . CYS C 1 82 ? -27.519 16.641 -124.882 1.00 117.43 126 CYS E N 1
ATOM 8951 C CA . CYS C 1 82 ? -28.898 16.288 -124.582 1.00 113.06 126 CYS E CA 1
ATOM 8952 C C . CYS C 1 82 ? -29.324 14.992 -125.252 1.00 106.90 126 CYS E C 1
ATOM 8953 O O . CYS C 1 82 ? -30.399 14.909 -125.843 1.00 105.99 126 CYS E O 1
ATOM 8956 N N . GLU C 1 83 ? -28.469 13.981 -125.137 1.00 99.72 127 GLU E N 1
ATOM 8957 C CA . GLU C 1 83 ? -28.714 12.661 -125.714 1.00 92.52 127 GLU E CA 1
ATOM 8958 C C . GLU C 1 83 ? -29.643 11.860 -124.799 1.00 87.14 127 GLU E C 1
ATOM 8959 O O . GLU C 1 83 ? -29.976 12.302 -123.700 1.00 87.24 127 GLU E O 1
ATOM 8965 N N . ASN C 1 84 ? -30.055 10.681 -125.255 1.00 80.42 128 ASN E N 1
ATOM 8966 C CA . ASN C 1 84 ? -30.920 9.813 -124.463 1.00 74.36 128 ASN E CA 1
ATOM 8967 C C . ASN C 1 84 ? -30.231 8.470 -124.240 1.00 71.09 128 ASN E C 1
ATOM 8968 O O . ASN C 1 84 ? -30.600 7.452 -124.835 1.00 70.71 128 ASN E O 1
ATOM 8973 N N . TYR C 1 85 ? -29.216 8.481 -123.382 1.00 66.91 129 TYR E N 1
ATOM 8974 C CA . TYR C 1 85 ? -28.458 7.277 -123.066 1.00 61.93 129 TYR E CA 1
ATOM 8975 C C . TYR C 1 85 ? -29.318 6.251 -122.362 1.00 59.22 129 TYR E C 1
ATOM 8976 O O . TYR C 1 85 ? -29.854 6.508 -121.287 1.00 60.45 129 TYR E O 1
ATOM 8985 N N . ILE C 1 86 ? -29.461 5.089 -122.975 1.00 56.48 130 ILE E N 1
ATOM 8986 C CA . ILE C 1 86 ? -30.239 4.030 -122.369 1.00 56.44 130 ILE E CA 1
ATOM 8987 C C . ILE C 1 86 ? -29.314 3.322 -121.394 1.00 57.35 130 ILE E C 1
ATOM 8988 O O . ILE C 1 86 ? -28.341 2.663 -121.783 1.00 57.42 130 ILE E O 1
ATOM 8993 N N . THR C 1 87 ? -29.618 3.483 -120.109 1.00 55.94 131 THR E N 1
ATOM 8994 C CA . THR C 1 87 ? -28.798 2.924 -119.056 1.00 52.53 131 THR E CA 1
ATOM 8995 C C . THR C 1 87 ? -29.410 1.729 -118.377 1.00 51.92 131 THR E C 1
ATOM 8996 O O . THR C 1 87 ? -28.824 1.166 -117.461 1.00 52.36 131 THR E O 1
ATOM 9000 N N . LEU C 1 88 ? -30.575 1.312 -118.841 1.00 52.08 132 LEU E N 1
ATOM 9001 C CA . LEU C 1 88 ? -31.242 0.183 -118.229 1.00 51.84 132 LEU E CA 1
ATOM 9002 C C . LEU C 1 88 ? -32.014 -0.654 -119.246 1.00 53.91 132 LEU E C 1
ATOM 9003 O O . LEU C 1 88 ? -32.559 -0.131 -120.222 1.00 54.80 132 LEU E O 1
ATOM 9008 N N . LEU C 1 89 ? -32.037 -1.959 -119.012 1.00 53.72 133 LEU E N 1
ATOM 9009 C CA . LEU C 1 89 ? -32.724 -2.909 -119.863 1.00 55.50 133 LEU E CA 1
ATOM 9010 C C . LEU C 1 89 ? -33.132 -4.083 -118.992 1.00 57.35 133 LEU E C 1
ATOM 9011 O O . LEU C 1 89 ? -32.296 -4.863 -118.549 1.00 58.09 133 LEU E O 1
ATOM 9016 N N . GLU C 1 90 ? -34.428 -4.190 -118.735 1.00 59.33 134 GLU E N 1
ATOM 9017 C CA . GLU C 1 90 ? -34.960 -5.246 -117.896 1.00 61.12 134 GLU E CA 1
ATOM 9018 C C . GLU C 1 90 ? -36.154 -5.834 -118.620 1.00 63.57 134 GLU E C 1
ATOM 9019 O O . GLU C 1 90 ? -36.895 -5.126 -119.300 1.00 62.51 134 GLU E O 1
ATOM 9025 N N . ARG C 1 91 ? -36.344 -7.133 -118.482 1.00 66.95 135 ARG E N 1
ATOM 9026 C CA . ARG C 1 91 ? -37.464 -7.762 -119.146 1.00 71.72 135 ARG E CA 1
ATOM 9027 C C . ARG C 1 91 ? -38.583 -8.039 -118.152 1.00 73.07 135 ARG E C 1
ATOM 9028 O O . ARG C 1 91 ? -38.380 -8.715 -117.140 1.00 72.82 135 ARG E O 1
ATOM 9036 N N . ARG C 1 92 ? -39.762 -7.494 -118.445 1.00 74.44 136 ARG E N 1
ATOM 9037 C CA . ARG C 1 92 ? -40.927 -7.680 -117.593 1.00 75.49 136 ARG E CA 1
ATOM 9038 C C . ARG C 1 92 ? -41.974 -8.464 -118.372 1.00 75.70 136 ARG E C 1
ATOM 9039 O O . ARG C 1 92 ? -41.797 -8.736 -119.559 1.00 75.72 136 ARG E O 1
ATOM 9047 N N . SER C 1 93 ? -43.063 -8.822 -117.698 1.00 75.92 137 SER E N 1
ATOM 9048 C CA . SER C 1 93 ? -44.143 -9.557 -118.339 1.00 75.52 137 SER E CA 1
ATOM 9049 C C . SER C 1 93 ? -44.802 -8.652 -119.380 1.00 74.82 137 SER E C 1
ATOM 9050 O O . SER C 1 93 ? -45.449 -9.125 -120.309 1.00 75.31 137 SER E O 1
ATOM 9053 N N . GLU C 1 94 ? -44.622 -7.347 -119.225 1.00 74.21 138 GLU E N 1
ATOM 9054 C CA . GLU C 1 94 ? -45.183 -6.388 -120.163 1.00 74.52 138 GLU E CA 1
ATOM 9055 C C . GLU C 1 94 ? -44.253 -6.225 -121.363 1.00 73.30 138 GLU E C 1
ATOM 9056 O O . GLU C 1 94 ? -44.621 -5.643 -122.381 1.00 73.12 138 GLU E O 1
ATOM 9062 N N . GLY C 1 95 ? -43.038 -6.738 -121.235 1.00 72.55 139 GLY E N 1
ATOM 9063 C CA . GLY C 1 95 ? -42.078 -6.625 -122.319 1.00 71.16 139 GLY E CA 1
ATOM 9064 C C . GLY C 1 95 ? -40.706 -6.190 -121.832 1.00 69.59 139 GLY E C 1
ATOM 9065 O O . GLY C 1 95 ? -40.400 -6.280 -120.640 1.00 69.03 139 GLY E O 1
ATOM 9066 N N . LEU C 1 96 ? -39.886 -5.705 -122.757 1.00 67.67 140 LEU E N 1
ATOM 9067 C CA . LEU C 1 96 ? -38.541 -5.260 -122.439 1.00 65.59 140 LEU E CA 1
ATOM 9068 C C . LEU C 1 96 ? -38.507 -3.788 -122.051 1.00 64.75 140 LEU E C 1
ATOM 9069 O O . LEU C 1 96 ? -38.621 -2.903 -122.900 1.00 65.82 140 LEU E O 1
ATOM 9074 N N . LEU C 1 97 ? -38.337 -3.535 -120.760 1.00 61.88 141 LEU E N 1
ATOM 9075 C CA . LEU C 1 97 ? -38.276 -2.184 -120.242 1.00 60.05 141 LEU E CA 1
ATOM 9076 C C . LEU C 1 97 ? -36.906 -1.577 -120.513 1.00 60.00 141 LEU E C 1
ATOM 9077 O O . LEU C 1 97 ? -35.880 -2.211 -120.248 1.00 60.26 141 LEU E O 1
ATOM 9082 N N . ALA C 1 98 ? -36.889 -0.356 -121.045 1.00 58.46 142 ALA E N 1
ATOM 9083 C CA . ALA C 1 98 ? -35.635 0.328 -121.342 1.00 59.45 142 ALA E CA 1
ATOM 9084 C C . ALA C 1 98 ? -35.696 1.761 -120.836 1.00 60.22 142 ALA E C 1
ATOM 9085 O O . ALA C 1 98 ? -36.491 2.561 -121.323 1.00 60.98 142 ALA E O 1
ATOM 9087 N N . CYS C 1 99 ? -34.855 2.092 -119.861 1.00 59.76 143 CYS E N 1
ATOM 9088 C CA . CYS C 1 99 ? -34.873 3.441 -119.321 1.00 59.33 143 CYS E CA 1
ATOM 9089 C C . CYS C 1 99 ? -33.628 4.216 -119.747 1.00 57.68 143 CYS E C 1
ATOM 9090 O O . CYS C 1 99 ? -32.564 3.630 -119.953 1.00 57.54 143 CYS E O 1
ATOM 9093 N N . GLY C 1 100 ? -33.775 5.531 -119.897 1.00 56.11 144 GLY E N 1
ATOM 9094 C CA . GLY C 1 100 ? -32.663 6.363 -120.332 1.00 54.78 144 GLY E CA 1
ATOM 9095 C C . GLY C 1 100 ? -32.680 7.758 -119.738 1.00 55.23 144 GLY E C 1
ATOM 9096 O O . GLY C 1 100 ? -33.672 8.180 -119.146 1.00 55.20 144 GLY E O 1
ATOM 9097 N N . THR C 1 101 ? -31.580 8.482 -119.901 1.00 56.26 145 THR E N 1
ATOM 9098 C CA . THR C 1 101 ? -31.467 9.826 -119.349 1.00 58.73 145 THR E CA 1
ATOM 9099 C C . THR C 1 101 ? -32.452 10.813 -119.948 1.00 60.29 145 THR E C 1
ATOM 9100 O O . THR C 1 101 ? -32.998 11.657 -119.236 1.00 61.23 145 THR E O 1
ATOM 9104 N N . ASN C 1 102 ? -32.668 10.716 -121.256 1.00 61.66 146 ASN E N 1
ATOM 9105 C CA . ASN C 1 102 ? -33.603 11.592 -121.954 1.00 63.43 146 ASN E CA 1
ATOM 9106 C C . ASN C 1 102 ? -33.358 13.066 -121.647 1.00 63.84 146 ASN E C 1
ATOM 9107 O O . ASN C 1 102 ? -34.174 13.726 -121.009 1.00 63.13 146 ASN E O 1
ATOM 9112 N N . ALA C 1 103 ? -32.221 13.570 -122.103 1.00 65.18 147 ALA E N 1
ATOM 9113 C CA . ALA C 1 103 ? -31.859 14.960 -121.890 1.00 66.87 147 ALA E CA 1
ATOM 9114 C C . ALA C 1 103 ? -32.189 15.400 -120.474 1.00 67.89 147 ALA E C 1
ATOM 9115 O O . ALA C 1 103 ? -32.991 16.310 -120.260 1.00 68.18 147 ALA E O 1
ATOM 9117 N N . ARG C 1 104 ? -31.571 14.726 -119.509 1.00 67.72 148 ARG E N 1
ATOM 9118 C CA . ARG C 1 104 ? -31.744 15.036 -118.099 1.00 66.06 148 ARG E CA 1
ATOM 9119 C C . ARG C 1 104 ? -33.182 14.927 -117.603 1.00 65.40 148 ARG E C 1
ATOM 9120 O O . ARG C 1 104 ? -33.558 15.562 -116.621 1.00 65.48 148 ARG E O 1
ATOM 9128 N N . HIS C 1 105 ? -33.982 14.118 -118.281 1.00 65.55 149 HIS E N 1
ATOM 9129 C CA . HIS C 1 105 ? -35.369 13.908 -117.882 1.00 66.66 149 HIS E CA 1
ATOM 9130 C C . HIS C 1 105 ? -35.624 12.408 -117.897 1.00 65.68 149 HIS E C 1
ATOM 9131 O O . HIS C 1 105 ? -36.334 11.895 -118.759 1.00 66.96 149 HIS E O 1
ATOM 9138 N N . PRO C 1 106 ? -35.039 11.684 -116.930 1.00 64.92 150 PRO E N 1
ATOM 9139 C CA . PRO C 1 106 ? -35.151 10.230 -116.774 1.00 63.62 150 PRO E CA 1
ATOM 9140 C C . PRO C 1 106 ? -36.522 9.656 -117.075 1.00 63.00 150 PRO E C 1
ATOM 9141 O O . PRO C 1 106 ? -37.498 9.955 -116.388 1.00 63.09 150 PRO E O 1
ATOM 9145 N N . SER C 1 107 ? -36.579 8.811 -118.099 1.00 62.65 151 SER E N 1
ATOM 9146 C CA . SER C 1 107 ? -37.833 8.196 -118.503 1.00 62.93 151 SER E CA 1
ATOM 9147 C C . SER C 1 107 ? -37.597 6.753 -118.937 1.00 63.17 151 SER E C 1
ATOM 9148 O O . SER C 1 107 ? -36.454 6.324 -119.071 1.00 62.20 151 SER E O 1
ATOM 9151 N N . CYS C 1 108 ? -38.679 6.007 -119.135 1.00 64.35 152 CYS E N 1
ATOM 9152 C CA . CYS C 1 108 ? -38.584 4.624 -119.592 1.00 66.37 152 CYS E CA 1
ATOM 9153 C C . CYS C 1 108 ? -39.527 4.361 -120.775 1.00 67.84 152 CYS E C 1
ATOM 9154 O O . CYS C 1 108 ? -40.516 5.071 -120.989 1.00 67.70 152 CYS E O 1
ATOM 9157 N N . TRP C 1 109 ? -39.211 3.320 -121.529 1.00 69.62 153 TRP E N 1
ATOM 9158 C CA . TRP C 1 109 ? -40.002 2.912 -122.677 1.00 70.38 153 TRP E CA 1
ATOM 9159 C C . TRP C 1 109 ? -40.223 1.417 -122.574 1.00 71.40 153 TRP E C 1
ATOM 9160 O O . TRP C 1 109 ? -39.543 0.732 -121.813 1.00 71.28 153 TRP E O 1
ATOM 9171 N N . ASN C 1 110 ? -41.180 0.910 -123.334 1.00 73.71 154 ASN E N 1
ATOM 9172 C CA . ASN C 1 110 ? -41.465 -0.515 -123.324 1.00 75.64 154 ASN E CA 1
ATOM 9173 C C . ASN C 1 110 ? -41.405 -1.021 -124.750 1.00 77.66 154 ASN E C 1
ATOM 9174 O O . ASN C 1 110 ? -42.000 -0.432 -125.652 1.00 78.61 154 ASN E O 1
ATOM 9179 N N . LEU C 1 111 ? -40.671 -2.106 -124.956 1.00 79.93 155 LEU E N 1
ATOM 9180 C CA . LEU C 1 111 ? -40.539 -2.696 -126.280 1.00 81.85 155 LEU E CA 1
ATOM 9181 C C . LEU C 1 111 ? -41.227 -4.051 -126.227 1.00 83.91 155 LEU E C 1
ATOM 9182 O O . LEU C 1 111 ? -40.740 -4.970 -125.573 1.00 84.12 155 LEU E O 1
ATOM 9187 N N . VAL C 1 112 ? -42.363 -4.174 -126.909 1.00 86.36 156 VAL E N 1
ATOM 9188 C CA . VAL C 1 112 ? -43.114 -5.428 -126.891 1.00 88.39 156 VAL E CA 1
ATOM 9189 C C . VAL C 1 112 ? -43.052 -6.174 -128.214 1.00 90.19 156 VAL E C 1
ATOM 9190 O O . VAL C 1 112 ? -42.463 -7.252 -128.303 1.00 91.03 156 VAL E O 1
ATOM 9194 N N . ASN C 1 113 ? -43.678 -5.606 -129.240 1.00 91.67 157 ASN E N 1
ATOM 9195 C CA . ASN C 1 113 ? -43.687 -6.232 -130.553 1.00 93.21 157 ASN E CA 1
ATOM 9196 C C . ASN C 1 113 ? -43.281 -5.213 -131.602 1.00 92.21 157 ASN E C 1
ATOM 9197 O O . ASN C 1 113 ? -44.128 -4.648 -132.286 1.00 92.61 157 ASN E O 1
ATOM 9202 N N . GLY C 1 114 ? -41.979 -4.979 -131.721 1.00 91.23 158 GLY E N 1
ATOM 9203 C CA . GLY C 1 114 ? -41.487 -4.017 -132.690 1.00 90.11 158 GLY E CA 1
ATOM 9204 C C . GLY C 1 114 ? -42.055 -2.644 -132.403 1.00 89.29 158 GLY E C 1
ATOM 9205 O O . GLY C 1 114 ? -42.085 -1.776 -133.275 1.00 89.27 158 GLY E O 1
ATOM 9206 N N . THR C 1 115 ? -42.501 -2.453 -131.165 1.00 88.28 159 THR E N 1
ATOM 9207 C CA . THR C 1 115 ? -43.090 -1.189 -130.737 1.00 87.33 159 THR E CA 1
ATOM 9208 C C . THR C 1 115 ? -42.252 -0.461 -129.689 1.00 86.32 159 THR E C 1
ATOM 9209 O O . THR C 1 115 ? -41.513 -1.080 -128.923 1.00 85.93 159 THR E O 1
ATOM 9213 N N . VAL C 1 116 ? -42.383 0.862 -129.665 1.00 85.02 160 VAL E N 1
ATOM 9214 C CA . VAL C 1 116 ? -41.663 1.700 -128.716 1.00 82.75 160 VAL E CA 1
ATOM 9215 C C . VAL C 1 116 ? -42.655 2.600 -127.979 1.00 81.87 160 VAL E C 1
ATOM 9216 O O . VAL C 1 116 ? -42.824 3.778 -128.310 1.00 81.27 160 VAL E O 1
ATOM 9220 N N . VAL C 1 117 ? -43.308 2.017 -126.975 1.00 80.52 161 VAL E N 1
ATOM 9221 C CA . VAL C 1 117 ? -44.300 2.708 -126.154 1.00 79.66 161 VAL E CA 1
ATOM 9222 C C . VAL C 1 117 ? -43.653 3.392 -124.951 1.00 79.49 161 VAL E C 1
ATOM 9223 O O . VAL C 1 117 ? -43.095 2.728 -124.076 1.00 79.92 161 VAL E O 1
ATOM 9227 N N . PRO C 1 118 ? -43.724 4.729 -124.888 1.00 78.75 162 PRO E N 1
ATOM 9228 C CA . PRO C 1 118 ? -43.137 5.479 -123.773 1.00 78.15 162 PRO E CA 1
ATOM 9229 C C . PRO C 1 118 ? -44.010 5.415 -122.529 1.00 77.64 162 PRO E C 1
ATOM 9230 O O . PRO C 1 118 ? -45.235 5.337 -122.628 1.00 78.52 162 PRO E O 1
ATOM 9234 N N . LEU C 1 119 ? -43.381 5.428 -121.359 1.00 76.25 163 LEU E N 1
ATOM 9235 C CA . LEU C 1 119 ? -44.132 5.403 -120.110 1.00 74.25 163 LEU E CA 1
ATOM 9236 C C . LEU C 1 119 ? -43.917 6.745 -119.425 1.00 73.73 163 LEU E C 1
ATOM 9237 O O . LEU C 1 119 ? -44.402 6.981 -118.315 1.00 73.37 163 LEU E O 1
ATOM 9242 N N . GLY C 1 120 ? -43.180 7.621 -120.104 1.00 73.10 164 GLY E N 1
ATOM 9243 C CA . GLY C 1 120 ? -42.909 8.941 -119.570 1.00 73.72 164 GLY E CA 1
ATOM 9244 C C . GLY C 1 120 ? -41.842 8.978 -118.493 1.00 74.55 164 GLY E C 1
ATOM 9245 O O . GLY C 1 120 ? -41.172 7.979 -118.233 1.00 74.72 164 GLY E O 1
ATOM 9246 N N . GLU C 1 121 ? -41.686 10.143 -117.867 1.00 74.47 165 GLU E N 1
ATOM 9247 C CA . GLU C 1 121 ? -40.701 10.335 -116.813 1.00 73.57 165 GLU E CA 1
ATOM 9248 C C . GLU C 1 121 ? -40.880 9.386 -115.637 1.00 72.85 165 GLU E C 1
ATOM 9249 O O . GLU C 1 121 ? -41.962 9.268 -115.072 1.00 73.04 165 GLU E O 1
ATOM 9255 N N . MET C 1 122 ? -39.799 8.706 -115.281 1.00 71.55 166 MET E N 1
ATOM 9256 C CA . MET C 1 122 ? -39.801 7.774 -114.167 1.00 70.09 166 MET E CA 1
ATOM 9257 C C . MET C 1 122 ? -38.489 7.961 -113.418 1.00 69.84 166 MET E C 1
ATOM 9258 O O . MET C 1 122 ? -37.469 7.352 -113.751 1.00 69.35 166 MET E O 1
ATOM 9263 N N . ARG C 1 123 ? -38.527 8.829 -112.411 1.00 68.07 167 ARG E N 1
ATOM 9264 C CA . ARG C 1 123 ? -37.357 9.132 -111.615 1.00 66.03 167 ARG E CA 1
ATOM 9265 C C . ARG C 1 123 ? -36.923 7.944 -110.775 1.00 63.05 167 ARG E C 1
ATOM 9266 O O . ARG C 1 123 ? -37.750 7.212 -110.228 1.00 61.89 167 ARG E O 1
ATOM 9274 N N . GLY C 1 124 ? -35.610 7.761 -110.683 1.00 59.82 168 GLY E N 1
ATOM 9275 C CA . GLY C 1 124 ? -35.070 6.649 -109.925 1.00 55.44 168 GLY E CA 1
ATOM 9276 C C . GLY C 1 124 ? -34.788 5.449 -110.810 1.00 52.33 168 GLY E C 1
ATOM 9277 O O . GLY C 1 124 ? -34.213 4.473 -110.351 1.00 52.78 168 GLY E O 1
ATOM 9278 N N . TYR C 1 125 ? -35.188 5.519 -112.079 1.00 49.53 169 TYR E N 1
ATOM 9279 C CA . TYR C 1 125 ? -34.976 4.410 -113.021 1.00 48.36 169 TYR E CA 1
ATOM 9280 C C . TYR C 1 125 ? -33.782 4.649 -113.921 1.00 46.36 169 TYR E C 1
ATOM 9281 O O . TYR C 1 125 ? -33.289 3.733 -114.556 1.00 47.04 169 TYR E O 1
ATOM 9290 N N . ALA C 1 126 ? -33.316 5.885 -113.980 1.00 45.96 170 ALA E N 1
ATOM 9291 C CA . ALA C 1 126 ? -32.174 6.196 -114.822 1.00 44.92 170 ALA E CA 1
ATOM 9292 C C . ALA C 1 126 ? -31.576 7.502 -114.349 1.00 45.75 170 ALA E C 1
ATOM 9293 O O . ALA C 1 126 ? -32.287 8.404 -113.928 1.00 45.89 170 ALA E O 1
ATOM 9295 N N . PRO C 1 127 ? -30.251 7.620 -114.409 1.00 47.77 171 PRO E N 1
ATOM 9296 C CA . PRO C 1 127 ? -29.613 8.859 -113.962 1.00 50.28 171 PRO E CA 1
ATOM 9297 C C . PRO C 1 127 ? -29.917 10.032 -114.887 1.00 52.81 171 PRO E C 1
ATOM 9298 O O . PRO C 1 127 ? -30.658 9.890 -115.862 1.00 53.30 171 PRO E O 1
ATOM 9302 N N . PHE C 1 128 ? -29.343 11.188 -114.561 1.00 55.86 172 PHE E N 1
ATOM 9303 C CA . PHE C 1 128 ? -29.509 12.397 -115.358 1.00 58.98 172 PHE E CA 1
ATOM 9304 C C . PHE C 1 128 ? -28.309 12.480 -116.283 1.00 61.71 172 PHE E C 1
ATOM 9305 O O . PHE C 1 128 ? -28.312 13.220 -117.271 1.00 63.23 172 PHE E O 1
ATOM 9313 N N . SER C 1 129 ? -27.278 11.720 -115.933 1.00 63.14 173 SER E N 1
ATOM 9314 C CA . SER C 1 129 ? -26.042 11.661 -116.698 1.00 65.05 173 SER E CA 1
ATOM 9315 C C . SER C 1 129 ? -25.558 10.211 -116.649 1.00 66.34 173 SER E C 1
ATOM 9316 O O . SER C 1 129 ? -25.533 9.593 -115.591 1.00 66.44 173 SER E O 1
ATOM 9319 N N . PRO C 1 130 ? -25.163 9.654 -117.799 1.00 68.34 174 PRO E N 1
ATOM 9320 C CA . PRO C 1 130 ? -24.691 8.269 -117.877 1.00 69.94 174 PRO E CA 1
ATOM 9321 C C . PRO C 1 130 ? -23.456 7.923 -117.055 1.00 72.59 174 PRO E C 1
ATOM 9322 O O . PRO C 1 130 ? -23.325 6.794 -116.579 1.00 72.71 174 PRO E O 1
ATOM 9326 N N . ASP C 1 131 ? -22.555 8.883 -116.877 1.00 75.41 175 ASP E N 1
ATOM 9327 C CA . ASP C 1 131 ? -21.331 8.604 -116.130 1.00 78.95 175 ASP E CA 1
ATOM 9328 C C . ASP C 1 131 ? -21.524 8.480 -114.612 1.00 79.73 175 ASP E C 1
ATOM 9329 O O . ASP C 1 131 ? -20.553 8.542 -113.844 1.00 78.86 175 ASP E O 1
ATOM 9334 N N . GLU C 1 132 ? -22.772 8.275 -114.186 1.00 79.68 176 GLU E N 1
ATOM 9335 C CA . GLU C 1 132 ? -23.064 8.149 -112.765 1.00 80.15 176 GLU E CA 1
ATOM 9336 C C . GLU C 1 132 ? -23.072 6.710 -112.252 1.00 80.05 176 GLU E C 1
ATOM 9337 O O . GLU C 1 132 ? -23.339 5.768 -113.006 1.00 80.36 176 GLU E O 1
ATOM 9343 N N . ASN C 1 133 ? -22.746 6.571 -110.960 1.00 78.29 177 ASN E N 1
ATOM 9344 C CA . ASN C 1 133 ? -22.700 5.294 -110.229 1.00 75.09 177 ASN E CA 1
ATOM 9345 C C . ASN C 1 133 ? -24.147 4.869 -109.951 1.00 72.78 177 ASN E C 1
ATOM 9346 O O . ASN C 1 133 ? -24.665 5.062 -108.850 1.00 73.23 177 ASN E O 1
ATOM 9351 N N . SER C 1 134 ? -24.798 4.291 -110.959 1.00 69.25 178 SER E N 1
ATOM 9352 C CA . SER C 1 134 ? -26.191 3.877 -110.843 1.00 63.96 178 SER E CA 1
ATOM 9353 C C . SER C 1 134 ? -26.405 2.412 -110.517 1.00 60.50 178 SER E C 1
ATOM 9354 O O . SER C 1 134 ? -25.542 1.579 -110.754 1.00 61.71 178 SER E O 1
ATOM 9357 N N . LEU C 1 135 ? -27.581 2.099 -109.996 1.00 57.33 179 LEU E N 1
ATOM 9358 C CA . LEU C 1 135 ? -27.903 0.736 -109.618 1.00 54.02 179 LEU E CA 1
ATOM 9359 C C . LEU C 1 135 ? -29.410 0.604 -109.340 1.00 52.27 179 LEU E C 1
ATOM 9360 O O . LEU C 1 135 ? -29.971 1.376 -108.550 1.00 52.53 179 LEU E O 1
ATOM 9365 N N . VAL C 1 136 ? -30.064 -0.353 -109.992 1.00 48.43 180 VAL E N 1
ATOM 9366 C CA . VAL C 1 136 ? -31.488 -0.593 -109.766 1.00 47.31 180 VAL E CA 1
ATOM 9367 C C . VAL C 1 136 ? -31.712 -2.103 -109.756 1.00 44.88 180 VAL E C 1
ATOM 9368 O O . VAL C 1 136 ? -31.133 -2.818 -110.566 1.00 42.95 180 VAL E O 1
ATOM 9372 N N . LEU C 1 137 ? -32.533 -2.572 -108.822 1.00 43.98 181 LEU E N 1
ATOM 9373 C CA . LEU C 1 137 ? -32.840 -3.991 -108.674 1.00 44.28 181 LEU E CA 1
ATOM 9374 C C . LEU C 1 137 ? -34.347 -4.273 -108.727 1.00 45.76 181 LEU E C 1
ATOM 9375 O O . LEU C 1 137 ? -35.150 -3.527 -108.169 1.00 46.34 181 LEU E O 1
ATOM 9380 N N . PHE C 1 138 ? -34.709 -5.374 -109.377 1.00 47.07 182 PHE E N 1
ATOM 9381 C CA . PHE C 1 138 ? -36.098 -5.792 -109.540 1.00 47.33 182 PHE E CA 1
ATOM 9382 C C . PHE C 1 138 ? -36.400 -7.099 -108.835 1.00 49.27 182 PHE E C 1
ATOM 9383 O O . PHE C 1 138 ? -35.628 -8.047 -108.913 1.00 50.64 182 PHE E O 1
ATOM 9391 N N . GLU C 1 139 ? -37.535 -7.149 -108.149 1.00 51.41 183 GLU E N 1
ATOM 9392 C CA . GLU C 1 139 ? -37.982 -8.363 -107.475 1.00 52.73 183 GLU E CA 1
ATOM 9393 C C . GLU C 1 139 ? -39.490 -8.234 -107.345 1.00 54.57 183 GLU E C 1
ATOM 9394 O O . GLU C 1 139 ? -39.989 -7.424 -106.555 1.00 53.07 183 GLU E O 1
ATOM 9400 N N . GLY C 1 140 ? -40.212 -9.020 -108.142 1.00 57.05 184 GLY E N 1
ATOM 9401 C CA . GLY C 1 140 ? -41.667 -8.970 -108.118 1.00 58.78 184 GLY E CA 1
ATOM 9402 C C . GLY C 1 140 ? -42.127 -7.582 -108.521 1.00 60.44 184 GLY E C 1
ATOM 9403 O O . GLY C 1 140 ? -41.624 -7.005 -109.490 1.00 58.92 184 GLY E O 1
ATOM 9404 N N . ASP C 1 141 ? -43.078 -7.029 -107.778 1.00 62.02 185 ASP E N 1
ATOM 9405 C CA . ASP C 1 141 ? -43.553 -5.690 -108.097 1.00 65.02 185 ASP E CA 1
ATOM 9406 C C . ASP C 1 141 ? -42.860 -4.631 -107.254 1.00 64.41 185 ASP E C 1
ATOM 9407 O O . ASP C 1 141 ? -43.464 -3.636 -106.864 1.00 66.40 185 ASP E O 1
ATOM 9412 N N . GLU C 1 142 ? -41.582 -4.860 -106.973 1.00 63.81 186 GLU E N 1
ATOM 9413 C CA . GLU C 1 142 ? -40.778 -3.922 -106.190 1.00 60.38 186 GLU E CA 1
ATOM 9414 C C . GLU C 1 142 ? -39.533 -3.567 -106.991 1.00 57.99 186 GLU E C 1
ATOM 9415 O O . GLU C 1 142 ? -39.006 -4.389 -107.749 1.00 55.94 186 GLU E O 1
ATOM 9421 N N . VAL C 1 143 ? -39.070 -2.338 -106.839 1.00 55.08 187 VAL E N 1
ATOM 9422 C CA . VAL C 1 143 ? -37.845 -1.939 -107.503 1.00 54.99 187 VAL E CA 1
ATOM 9423 C C . VAL C 1 143 ? -37.045 -1.141 -106.486 1.00 52.80 187 VAL E C 1
ATOM 9424 O O . VAL C 1 143 ? -37.607 -0.352 -105.724 1.00 52.57 187 VAL E O 1
ATOM 9428 N N . TYR C 1 144 ? -35.736 -1.381 -106.459 1.00 49.74 188 TYR E N 1
ATOM 9429 C CA . TYR C 1 144 ? -34.858 -0.676 -105.546 1.00 45.62 188 TYR E CA 1
ATOM 9430 C C . TYR C 1 144 ? -33.877 0.075 -106.395 1.00 45.36 188 TYR E C 1
ATOM 9431 O O . TYR C 1 144 ? -33.433 -0.419 -107.427 1.00 47.26 188 TYR E O 1
ATOM 9440 N N . SER C 1 145 ? -33.548 1.287 -105.985 1.00 44.69 189 SER E N 1
ATOM 9441 C CA . SER C 1 145 ? -32.621 2.070 -106.759 1.00 43.30 189 SER E CA 1
ATOM 9442 C C . SER C 1 145 ? -31.645 2.880 -105.938 1.00 43.38 189 SER E C 1
ATOM 9443 O O . SER C 1 145 ? -31.875 3.212 -104.772 1.00 42.45 189 SER E O 1
ATOM 9446 N N . THR C 1 146 ? -30.562 3.232 -106.607 1.00 43.16 190 THR E N 1
ATOM 9447 C CA . THR C 1 146 ? -29.497 4.003 -106.017 1.00 44.31 190 THR E CA 1
ATOM 9448 C C . THR C 1 146 ? -29.466 5.386 -106.638 1.00 44.05 190 THR E C 1
ATOM 9449 O O . THR C 1 146 ? -28.803 6.276 -106.136 1.00 42.66 190 THR E O 1
ATOM 9453 N N . ILE C 1 147 ? -30.214 5.553 -107.726 1.00 47.22 191 ILE E N 1
ATOM 9454 C CA . ILE C 1 147 ? -30.277 6.822 -108.462 1.00 51.26 191 ILE E CA 1
ATOM 9455 C C . ILE C 1 147 ? -31.158 7.859 -107.770 1.00 53.75 191 ILE E C 1
ATOM 9456 O O . ILE C 1 147 ? -32.241 7.520 -107.298 1.00 55.18 191 ILE E O 1
ATOM 9461 N N . ARG C 1 148 ? -30.710 9.113 -107.703 1.00 57.72 192 ARG E N 1
ATOM 9462 C CA . ARG C 1 148 ? -31.529 10.159 -107.078 1.00 60.48 192 ARG E CA 1
ATOM 9463 C C . ARG C 1 148 ? -32.749 10.360 -107.966 1.00 62.18 192 ARG E C 1
ATOM 9464 O O . ARG C 1 148 ? -32.679 10.153 -109.176 1.00 61.65 192 ARG E O 1
ATOM 9472 N N . LYS C 1 149 ? -33.864 10.769 -107.372 1.00 64.65 193 LYS E N 1
ATOM 9473 C CA . LYS C 1 149 ? -35.079 10.997 -108.140 1.00 68.62 193 LYS E CA 1
ATOM 9474 C C . LYS C 1 149 ? -35.144 12.431 -108.688 1.00 70.71 193 LYS E C 1
ATOM 9475 O O . LYS C 1 149 ? -35.953 12.731 -109.563 1.00 69.81 193 LYS E O 1
ATOM 9481 N N . GLN C 1 150 ? -34.288 13.310 -108.177 1.00 74.52 194 GLN E N 1
ATOM 9482 C CA . GLN C 1 150 ? -34.259 14.689 -108.642 1.00 79.47 194 GLN E CA 1
ATOM 9483 C C . GLN C 1 150 ? -32.815 15.149 -108.826 1.00 82.34 194 GLN E C 1
ATOM 9484 O O . GLN C 1 150 ? -31.897 14.589 -108.225 1.00 84.07 194 GLN E O 1
ATOM 9490 N N . GLU C 1 151 ? -32.621 16.180 -109.642 1.00 85.01 195 GLU E N 1
ATOM 9491 C CA . GLU C 1 151 ? -31.288 16.695 -109.934 1.00 88.14 195 GLU E CA 1
ATOM 9492 C C . GLU C 1 151 ? -30.680 17.602 -108.866 1.00 89.96 195 GLU E C 1
ATOM 9493 O O . GLU C 1 151 ? -29.478 17.534 -108.603 1.00 90.38 195 GLU E O 1
ATOM 9499 N N . TYR C 1 152 ? -31.497 18.454 -108.258 1.00 91.85 196 TYR E N 1
ATOM 9500 C CA . TYR C 1 152 ? -30.999 19.359 -107.226 1.00 93.76 196 TYR E CA 1
ATOM 9501 C C . TYR C 1 152 ? -30.907 18.644 -105.886 1.00 93.59 196 TYR E C 1
ATOM 9502 O O . TYR C 1 152 ? -30.802 19.276 -104.831 1.00 93.38 196 TYR E O 1
ATOM 9511 N N . ASN C 1 153 ? -30.941 17.318 -105.940 1.00 93.42 197 ASN E N 1
ATOM 9512 C CA . ASN C 1 153 ? -30.870 16.497 -104.738 1.00 93.27 197 ASN E CA 1
ATOM 9513 C C . ASN C 1 153 ? -29.517 16.681 -104.037 1.00 91.52 197 ASN E C 1
ATOM 9514 O O . ASN C 1 153 ? -28.531 17.100 -104.658 1.00 92.10 197 ASN E O 1
ATOM 9519 N N . GLY C 1 154 ? -29.473 16.364 -102.745 1.00 88.29 198 GLY E N 1
ATOM 9520 C CA . GLY C 1 154 ? -28.244 16.511 -101.984 1.00 82.57 198 GLY E CA 1
ATOM 9521 C C . GLY C 1 154 ? -27.088 15.668 -102.483 1.00 79.28 198 GLY E C 1
ATOM 9522 O O . GLY C 1 154 ? -27.186 14.973 -103.493 1.00 79.33 198 GLY E O 1
ATOM 9523 N N . LYS C 1 155 ? -25.981 15.729 -101.757 1.00 76.12 199 LYS E N 1
ATOM 9524 C CA . LYS C 1 155 ? -24.781 14.983 -102.109 1.00 71.34 199 LYS E CA 1
ATOM 9525 C C . LYS C 1 155 ? -24.676 13.683 -101.316 1.00 67.01 199 LYS E C 1
ATOM 9526 O O . LYS C 1 155 ? -23.578 13.188 -101.073 1.00 66.13 199 LYS E O 1
ATOM 9532 N N . ILE C 1 156 ? -25.819 13.136 -100.912 1.00 62.33 200 ILE E N 1
ATOM 9533 C CA . ILE C 1 156 ? -25.840 11.887 -100.153 1.00 57.05 200 ILE E CA 1
ATOM 9534 C C . ILE C 1 156 ? -26.500 10.782 -100.971 1.00 53.27 200 ILE E C 1
ATOM 9535 O O . ILE C 1 156 ? -27.702 10.825 -101.239 1.00 54.50 200 ILE E O 1
ATOM 9540 N N . PRO C 1 157 ? -25.715 9.796 -101.420 1.00 49.26 201 PRO E N 1
ATOM 9541 C CA . PRO C 1 157 ? -26.285 8.689 -102.202 1.00 44.33 201 PRO E CA 1
ATOM 9542 C C . PRO C 1 157 ? -27.068 7.798 -101.243 1.00 41.81 201 PRO E C 1
ATOM 9543 O O . PRO C 1 157 ? -26.638 7.586 -100.113 1.00 40.00 201 PRO E O 1
ATOM 9547 N N . ARG C 1 158 ? -28.214 7.281 -101.675 1.00 42.54 202 ARG E N 1
ATOM 9548 C CA . ARG C 1 158 ? -29.026 6.417 -100.808 1.00 40.53 202 ARG E CA 1
ATOM 9549 C C . ARG C 1 158 ? -29.516 5.177 -101.534 1.00 38.89 202 ARG E C 1
ATOM 9550 O O . ARG C 1 158 ? -29.561 5.156 -102.752 1.00 36.96 202 ARG E O 1
ATOM 9558 N N . PHE C 1 159 ? -29.870 4.145 -100.777 1.00 37.89 203 PHE E N 1
ATOM 9559 C CA . PHE C 1 159 ? -30.421 2.933 -101.370 1.00 38.37 203 PHE E CA 1
ATOM 9560 C C . PHE C 1 159 ? -31.907 3.043 -101.053 1.00 39.16 203 PHE E C 1
ATOM 9561 O O . PHE C 1 159 ? -32.304 3.093 -99.887 1.00 38.36 203 PHE E O 1
ATOM 9569 N N . ARG C 1 160 ? -32.736 3.108 -102.086 1.00 41.44 204 ARG E N 1
ATOM 9570 C CA . ARG C 1 160 ? -34.176 3.275 -101.861 1.00 39.93 204 ARG E CA 1
ATOM 9571 C C . ARG C 1 160 ? -35.064 2.247 -102.519 1.00 41.54 204 ARG E C 1
ATOM 9572 O O . ARG C 1 160 ? -34.709 1.650 -103.535 1.00 40.65 204 ARG E O 1
ATOM 9580 N N . ARG C 1 161 ? -36.238 2.054 -101.927 1.00 44.55 205 ARG E N 1
ATOM 9581 C CA . ARG C 1 161 ? -37.248 1.177 -102.503 1.00 47.64 205 ARG E CA 1
ATOM 9582 C C . ARG C 1 161 ? -38.041 2.229 -103.262 1.00 50.20 205 ARG E C 1
ATOM 9583 O O . ARG C 1 161 ? -38.610 3.133 -102.649 1.00 50.41 205 ARG E O 1
ATOM 9591 N N . ILE C 1 162 ? -38.044 2.145 -104.587 1.00 52.32 206 ILE E N 1
ATOM 9592 C CA . ILE C 1 162 ? -38.757 3.115 -105.405 1.00 55.24 206 ILE E CA 1
ATOM 9593 C C . ILE C 1 162 ? -40.184 2.679 -105.717 1.00 55.85 206 ILE E C 1
ATOM 9594 O O . ILE C 1 162 ? -41.058 3.514 -105.938 1.00 56.58 206 ILE E O 1
ATOM 9599 N N . ARG C 1 163 ? -40.406 1.372 -105.750 1.00 56.09 207 ARG E N 1
ATOM 9600 C CA . ARG C 1 163 ? -41.718 0.834 -106.047 1.00 57.67 207 ARG E CA 1
ATOM 9601 C C . ARG C 1 163 ? -42.013 -0.270 -105.053 1.00 58.00 207 ARG E C 1
ATOM 9602 O O . ARG C 1 163 ? -41.205 -1.171 -104.860 1.00 59.18 207 ARG E O 1
ATOM 9610 N N . GLY C 1 164 ? -43.166 -0.189 -104.408 1.00 59.03 208 GLY E N 1
ATOM 9611 C CA . GLY C 1 164 ? -43.528 -1.205 -103.440 1.00 61.95 208 GLY E CA 1
ATOM 9612 C C . GLY C 1 164 ? -44.477 -0.649 -102.406 1.00 63.46 208 GLY E C 1
ATOM 9613 O O . GLY C 1 164 ? -44.973 0.471 -102.559 1.00 63.95 208 GLY E O 1
ATOM 9614 N N . GLU C 1 165 ? -44.726 -1.425 -101.353 1.00 65.29 209 GLU E N 1
ATOM 9615 C CA . GLU C 1 165 ? -45.627 -1.001 -100.288 1.00 66.37 209 GLU E CA 1
ATOM 9616 C C . GLU C 1 165 ? -45.395 0.454 -99.911 1.00 65.26 209 GLU E C 1
ATOM 9617 O O . GLU C 1 165 ? -46.300 1.276 -100.005 1.00 65.83 209 GLU E O 1
ATOM 9623 N N . SER C 1 166 ? -44.175 0.769 -99.491 1.00 63.69 210 SER E N 1
ATOM 9624 C CA . SER C 1 166 ? -43.837 2.134 -99.098 1.00 62.13 210 SER E CA 1
ATOM 9625 C C . SER C 1 166 ? -42.426 2.503 -99.532 1.00 60.65 210 SER E C 1
ATOM 9626 O O . SER C 1 166 ? -41.537 1.651 -99.555 1.00 60.58 210 SER E O 1
ATOM 9629 N N . GLU C 1 167 ? -42.218 3.770 -99.874 1.00 58.12 211 GLU E N 1
ATOM 9630 C CA . GLU C 1 167 ? -40.896 4.220 -100.277 1.00 58.40 211 GLU E CA 1
ATOM 9631 C C . GLU C 1 167 ? -39.987 4.344 -99.057 1.00 56.26 211 GLU E C 1
ATOM 9632 O O . GLU C 1 167 ? -40.331 5.019 -98.083 1.00 57.95 211 GLU E O 1
ATOM 9638 N N . LEU C 1 168 ? -38.831 3.693 -99.095 1.00 51.13 212 LEU E N 1
ATOM 9639 C CA . LEU C 1 168 ? -37.911 3.780 -97.974 1.00 46.77 212 LEU E CA 1
ATOM 9640 C C . LEU C 1 168 ? -36.569 4.284 -98.452 1.00 46.94 212 LEU E C 1
ATOM 9641 O O . LEU C 1 168 ? -36.193 4.090 -99.610 1.00 48.27 212 LEU E O 1
ATOM 9646 N N . TYR C 1 169 ? -35.846 4.972 -97.582 1.00 45.12 213 TYR E N 1
ATOM 9647 C CA . TYR C 1 169 ? -34.522 5.434 -97.956 1.00 43.55 213 TYR E CA 1
ATOM 9648 C C . TYR C 1 169 ? -33.582 5.227 -96.784 1.00 42.59 213 TYR E C 1
ATOM 9649 O O . TYR C 1 169 ? -34.011 5.191 -95.628 1.00 42.22 213 TYR E O 1
ATOM 9658 N N . THR C 1 170 ? -32.305 5.051 -97.099 1.00 40.20 214 THR E N 1
ATOM 9659 C CA . THR C 1 170 ? -31.271 4.851 -96.084 1.00 37.63 214 THR E CA 1
ATOM 9660 C C . THR C 1 170 ? -30.979 6.190 -95.436 1.00 37.10 214 THR E C 1
ATOM 9661 O O . THR C 1 170 ? -30.961 7.219 -96.112 1.00 37.69 214 THR E O 1
ATOM 9665 N N . SER C 1 171 ? -30.752 6.184 -94.131 1.00 37.94 215 SER E N 1
ATOM 9666 C CA . SER C 1 171 ? -30.485 7.439 -93.415 1.00 39.90 215 SER E CA 1
ATOM 9667 C C . SER C 1 171 ? -29.074 7.986 -93.667 1.00 40.94 215 SER E C 1
ATOM 9668 O O . SER C 1 171 ? -28.252 7.343 -94.329 1.00 42.39 215 SER E O 1
ATOM 9671 N N . ASP C 1 172 ? -28.807 9.170 -93.129 1.00 41.98 216 ASP E N 1
ATOM 9672 C CA . ASP C 1 172 ? -27.525 9.862 -93.293 1.00 43.67 216 ASP E CA 1
ATOM 9673 C C . ASP C 1 172 ? -26.322 9.248 -92.593 1.00 43.62 216 ASP E C 1
ATOM 9674 O O . ASP C 1 172 ? -25.182 9.562 -92.931 1.00 44.15 216 ASP E O 1
ATOM 9679 N N . THR C 1 173 ? -26.565 8.376 -91.623 1.00 42.10 217 THR E N 1
ATOM 9680 C CA . THR C 1 173 ? -25.471 7.801 -90.873 1.00 40.49 217 THR E CA 1
ATOM 9681 C C . THR C 1 173 ? -24.994 6.414 -91.270 1.00 40.43 217 THR E C 1
ATOM 9682 O O . THR C 1 173 ? -23.972 5.965 -90.756 1.00 41.62 217 THR E O 1
ATOM 9686 N N . VAL C 1 174 ? -25.701 5.739 -92.172 1.00 38.27 218 VAL E N 1
ATOM 9687 C CA . VAL C 1 174 ? -25.321 4.370 -92.549 1.00 36.19 218 VAL E CA 1
ATOM 9688 C C . VAL C 1 174 ? -24.157 4.219 -93.526 1.00 35.93 218 VAL E C 1
ATOM 9689 O O . VAL C 1 174 ? -23.474 3.205 -93.501 1.00 36.11 218 VAL E O 1
ATOM 9693 N N . MET C 1 175 ? -23.919 5.206 -94.375 1.00 34.22 219 MET E N 1
ATOM 9694 C CA . MET C 1 175 ? -22.815 5.097 -95.328 1.00 35.90 219 MET E CA 1
ATOM 9695 C C . MET C 1 175 ? -22.091 6.427 -95.516 1.00 33.13 219 MET E C 1
ATOM 9696 O O . MET C 1 175 ? -22.666 7.482 -95.299 1.00 32.02 219 MET E O 1
ATOM 9701 N N . GLN C 1 176 ? -20.831 6.365 -95.910 1.00 33.24 220 GLN E N 1
ATOM 9702 C CA . GLN C 1 176 ? -20.055 7.585 -96.117 1.00 34.24 220 GLN E CA 1
ATOM 9703 C C . GLN C 1 176 ? -19.438 7.598 -97.525 1.00 36.08 220 GLN E C 1
ATOM 9704 O O . GLN C 1 176 ? -18.367 7.026 -97.761 1.00 36.93 220 GLN E O 1
ATOM 9710 N N . ASN C 1 177 ? -20.128 8.264 -98.450 1.00 36.55 221 ASN E N 1
ATOM 9711 C CA . ASN C 1 177 ? -19.712 8.363 -99.850 1.00 35.55 221 ASN E CA 1
ATOM 9712 C C . ASN C 1 177 ? -19.568 6.988 -100.475 1.00 34.72 221 ASN E C 1
ATOM 9713 O O . ASN C 1 177 ? -18.513 6.628 -101.010 1.00 36.65 221 ASN E O 1
ATOM 9718 N N . PRO C 1 178 ? -20.640 6.194 -100.439 1.00 33.69 222 PRO E N 1
ATOM 9719 C CA . PRO C 1 178 ? -20.633 4.839 -101.006 1.00 33.16 222 PRO E CA 1
ATOM 9720 C C . PRO C 1 178 ? -20.633 4.760 -102.532 1.00 33.72 222 PRO E C 1
ATOM 9721 O O . PRO C 1 178 ? -21.175 5.635 -103.213 1.00 32.82 222 PRO E O 1
ATOM 9725 N N . GLN C 1 179 ? -20.018 3.697 -103.057 1.00 34.13 223 GLN E N 1
ATOM 9726 C CA . GLN C 1 179 ? -19.969 3.455 -104.500 1.00 35.27 223 GLN E CA 1
ATOM 9727 C C . GLN C 1 179 ? -20.497 2.045 -104.636 1.00 36.65 223 GLN E C 1
ATOM 9728 O O . GLN C 1 179 ? -19.815 1.068 -104.312 1.00 36.18 223 GLN E O 1
ATOM 9734 N N . PHE C 1 180 ? -21.738 1.961 -105.104 1.00 35.53 224 PHE E N 1
ATOM 9735 C CA . PHE C 1 180 ? -22.449 0.711 -105.251 1.00 35.17 224 PHE E CA 1
ATOM 9736 C C . PHE C 1 180 ? -21.908 -0.197 -106.344 1.00 35.80 224 PHE E C 1
ATOM 9737 O O . PHE C 1 180 ? -21.495 0.264 -107.411 1.00 35.37 224 PHE E O 1
ATOM 9745 N N . ILE C 1 181 ? -21.913 -1.498 -106.048 1.00 34.53 225 ILE E N 1
ATOM 9746 C CA . ILE C 1 181 ? -21.404 -2.480 -106.976 1.00 37.87 225 ILE E CA 1
ATOM 9747 C C . ILE C 1 181 ? -22.488 -3.415 -107.473 1.00 39.07 225 ILE E C 1
ATOM 9748 O O . ILE C 1 181 ? -22.768 -3.469 -108.663 1.00 39.07 225 ILE E O 1
ATOM 9753 N N . LYS C 1 182 ? -23.096 -4.149 -106.544 1.00 39.52 226 LYS E N 1
ATOM 9754 C CA . LYS C 1 182 ? -24.099 -5.134 -106.886 1.00 39.49 226 LYS E CA 1
ATOM 9755 C C . LYS C 1 182 ? -25.116 -5.283 -105.752 1.00 39.59 226 LYS E C 1
ATOM 9756 O O . LYS C 1 182 ? -24.810 -4.991 -104.594 1.00 38.43 226 LYS E O 1
ATOM 9762 N N . ALA C 1 183 ? -26.318 -5.758 -106.097 1.00 38.76 227 ALA E N 1
ATOM 9763 C CA . ALA C 1 183 ? -27.385 -5.985 -105.124 1.00 38.74 227 ALA E CA 1
ATOM 9764 C C . ALA C 1 183 ? -28.185 -7.223 -105.511 1.00 38.20 227 ALA E C 1
ATOM 9765 O O . ALA C 1 183 ? -28.377 -7.482 -106.685 1.00 41.63 227 ALA E O 1
ATOM 9767 N N . THR C 1 184 ? -28.620 -7.994 -104.523 1.00 38.42 228 THR E N 1
ATOM 9768 C CA . THR C 1 184 ? -29.420 -9.189 -104.746 1.00 38.88 228 THR E CA 1
ATOM 9769 C C . THR C 1 184 ? -30.420 -9.405 -103.624 1.00 38.43 228 THR E C 1
ATOM 9770 O O . THR C 1 184 ? -30.334 -8.784 -102.565 1.00 36.87 228 THR E O 1
ATOM 9774 N N . ILE C 1 185 ? -31.349 -10.325 -103.868 1.00 39.14 229 ILE E N 1
ATOM 9775 C CA . ILE C 1 185 ? -32.362 -10.695 -102.905 1.00 40.25 229 ILE E CA 1
ATOM 9776 C C . ILE C 1 185 ? -31.973 -12.043 -102.378 1.00 40.64 229 ILE E C 1
ATOM 9777 O O . ILE C 1 185 ? -31.612 -12.923 -103.155 1.00 43.26 229 ILE E O 1
ATOM 9782 N N . VAL C 1 186 ? -32.017 -12.235 -101.072 1.00 39.90 230 VAL E N 1
ATOM 9783 C CA . VAL C 1 186 ? -31.701 -13.553 -100.585 1.00 41.92 230 VAL E CA 1
ATOM 9784 C C . VAL C 1 186 ? -32.928 -14.095 -99.866 1.00 43.77 230 VAL E C 1
ATOM 9785 O O . VAL C 1 186 ? -33.448 -13.493 -98.919 1.00 42.05 230 VAL E O 1
ATOM 9789 N N . HIS C 1 187 ? -33.410 -15.227 -100.366 1.00 44.11 231 HIS E N 1
ATOM 9790 C CA . HIS C 1 187 ? -34.587 -15.881 -99.816 1.00 45.36 231 HIS E CA 1
ATOM 9791 C C . HIS C 1 187 ? -34.166 -16.815 -98.693 1.00 44.50 231 HIS E C 1
ATOM 9792 O O . HIS C 1 187 ? -33.592 -17.857 -98.952 1.00 46.53 231 HIS E O 1
ATOM 9799 N N . GLN C 1 188 ? -34.451 -16.445 -97.448 1.00 46.20 232 GLN E N 1
ATOM 9800 C CA . GLN C 1 188 ? -34.068 -17.289 -96.313 1.00 48.10 232 GLN E CA 1
ATOM 9801 C C . GLN C 1 188 ? -35.132 -18.333 -95.975 1.00 47.34 232 GLN E C 1
ATOM 9802 O O . GLN C 1 188 ? -36.077 -18.527 -96.740 1.00 46.28 232 GLN E O 1
ATOM 9808 N N . ASP C 1 189 ? -34.976 -19.004 -94.836 1.00 48.08 233 ASP E N 1
ATOM 9809 C CA . ASP C 1 189 ? -35.920 -20.049 -94.435 1.00 50.73 233 ASP E CA 1
ATOM 9810 C C . ASP C 1 189 ? -37.392 -19.639 -94.428 1.00 52.43 233 ASP E C 1
ATOM 9811 O O . ASP C 1 189 ? -38.224 -20.327 -95.009 1.00 52.81 233 ASP E O 1
ATOM 9816 N N . GLN C 1 190 ? -37.716 -18.536 -93.760 1.00 54.02 234 GLN E N 1
ATOM 9817 C CA . GLN C 1 190 ? -39.086 -18.039 -93.741 1.00 56.23 234 GLN E CA 1
ATOM 9818 C C . GLN C 1 190 ? -39.119 -16.814 -94.650 1.00 55.82 234 GLN E C 1
ATOM 9819 O O . GLN C 1 190 ? -38.139 -16.079 -94.732 1.00 56.75 234 GLN E O 1
ATOM 9825 N N . ALA C 1 191 ? -40.230 -16.607 -95.346 1.00 54.46 235 ALA E N 1
ATOM 9826 C CA . ALA C 1 191 ? -40.358 -15.479 -96.261 1.00 52.61 235 ALA E CA 1
ATOM 9827 C C . ALA C 1 191 ? -40.163 -14.113 -95.606 1.00 52.63 235 ALA E C 1
ATOM 9828 O O . ALA C 1 191 ? -39.666 -13.183 -96.243 1.00 51.03 235 ALA E O 1
ATOM 9830 N N . TYR C 1 192 ? -40.549 -13.978 -94.337 1.00 52.51 236 TYR E N 1
ATOM 9831 C CA . TYR C 1 192 ? -40.405 -12.686 -93.697 1.00 52.77 236 TYR E CA 1
ATOM 9832 C C . TYR C 1 192 ? -38.961 -12.345 -93.317 1.00 52.14 236 TYR E C 1
ATOM 9833 O O . TYR C 1 192 ? -38.661 -11.200 -92.974 1.00 51.74 236 TYR E O 1
ATOM 9842 N N . ASP C 1 193 ? -38.074 -13.337 -93.392 1.00 49.98 237 ASP E N 1
ATOM 9843 C CA . ASP C 1 193 ? -36.661 -13.137 -93.095 1.00 47.87 237 ASP E CA 1
ATOM 9844 C C . ASP C 1 193 ? -35.888 -12.794 -94.372 1.00 46.95 237 ASP E C 1
ATOM 9845 O O . ASP C 1 193 ? -34.671 -12.616 -94.348 1.00 47.69 237 ASP E O 1
ATOM 9850 N N . ASP C 1 194 ? -36.602 -12.712 -95.487 1.00 44.25 238 ASP E N 1
ATOM 9851 C CA . ASP C 1 194 ? -36.006 -12.378 -96.755 1.00 43.66 238 ASP E CA 1
ATOM 9852 C C . ASP C 1 194 ? -35.206 -11.097 -96.647 1.00 44.09 238 ASP E C 1
ATOM 9853 O O . ASP C 1 194 ? -35.714 -10.073 -96.203 1.00 45.07 238 ASP E O 1
ATOM 9858 N N . LYS C 1 195 ? -33.948 -11.159 -97.081 1.00 42.91 239 LYS E N 1
ATOM 9859 C CA . LYS C 1 195 ? -33.048 -10.016 -97.021 1.00 39.88 239 LYS E CA 1
ATOM 9860 C C . LYS C 1 195 ? -32.626 -9.506 -98.372 1.00 38.95 239 LYS E C 1
ATOM 9861 O O . LYS C 1 195 ? -32.683 -10.223 -99.368 1.00 40.36 239 LYS E O 1
ATOM 9867 N N . ILE C 1 196 ? -32.198 -8.249 -98.393 1.00 37.69 240 ILE E N 1
ATOM 9868 C CA . ILE C 1 196 ? -31.649 -7.638 -99.596 1.00 35.82 240 ILE E CA 1
ATOM 9869 C C . ILE C 1 196 ? -30.181 -7.389 -99.202 1.00 36.46 240 ILE E C 1
ATOM 9870 O O . ILE C 1 196 ? -29.903 -6.784 -98.155 1.00 34.75 240 ILE E O 1
ATOM 9875 N N . TYR C 1 197 ? -29.239 -7.884 -99.998 1.00 34.38 241 TYR E N 1
ATOM 9876 C CA . TYR C 1 197 ? -27.825 -7.636 -99.702 1.00 31.57 241 TYR E CA 1
ATOM 9877 C C . TYR C 1 197 ? -27.317 -6.771 -100.830 1.00 31.08 241 TYR E C 1
ATOM 9878 O O . TYR C 1 197 ? -27.790 -6.888 -101.961 1.00 33.45 241 TYR E O 1
ATOM 9887 N N . TYR C 1 198 ? -26.387 -5.886 -100.538 1.00 29.76 242 TYR E N 1
ATOM 9888 C CA . TYR C 1 198 ? -25.787 -5.106 -101.599 1.00 32.36 242 TYR E CA 1
ATOM 9889 C C . TYR C 1 198 ? -24.335 -4.836 -101.227 1.00 33.03 242 TYR E C 1
ATOM 9890 O O . TYR C 1 198 ? -23.981 -4.777 -100.052 1.00 34.24 242 TYR E O 1
ATOM 9899 N N . PHE C 1 199 ? -23.490 -4.718 -102.242 1.00 33.78 243 PHE E N 1
ATOM 9900 C CA . PHE C 1 199 ? -22.075 -4.563 -102.026 1.00 31.12 243 PHE E CA 1
ATOM 9901 C C . PHE C 1 199 ? -21.585 -3.246 -102.538 1.00 32.11 243 PHE E C 1
ATOM 9902 O O . PHE C 1 199 ? -22.022 -2.777 -103.587 1.00 32.60 243 PHE E O 1
ATOM 9910 N N . PHE C 1 200 ? -20.648 -2.655 -101.795 1.00 30.73 244 PHE E N 1
ATOM 9911 C CA . PHE C 1 200 ? -20.132 -1.358 -102.166 1.00 28.60 244 PHE E CA 1
ATOM 9912 C C . PHE C 1 200 ? -18.853 -1.028 -101.447 1.00 29.61 244 PHE E C 1
ATOM 9913 O O . PHE C 1 200 ? -18.400 -1.759 -100.559 1.00 31.53 244 PHE E O 1
ATOM 9921 N N . ARG C 1 201 ? -18.281 0.092 -101.839 1.00 29.01 245 ARG E N 1
ATOM 9922 C CA . ARG C 1 201 ? -17.066 0.618 -101.257 1.00 31.21 245 ARG E CA 1
ATOM 9923 C C . ARG C 1 201 ? -17.468 1.940 -100.598 1.00 31.22 245 ARG E C 1
ATOM 9924 O O . ARG C 1 201 ? -18.440 2.567 -101.019 1.00 32.58 245 ARG E O 1
ATOM 9932 N N . GLU C 1 202 ? -16.751 2.355 -99.560 1.00 31.79 246 GLU E N 1
ATOM 9933 C CA . GLU C 1 202 ? -17.041 3.650 -98.922 1.00 31.25 246 GLU E CA 1
ATOM 9934 C C . GLU C 1 202 ? -15.795 4.138 -98.210 1.00 31.11 246 GLU E C 1
ATOM 9935 O O . GLU C 1 202 ? -14.783 3.421 -98.149 1.00 30.98 246 GLU E O 1
ATOM 9941 N N . ASP C 1 203 ? -15.853 5.364 -97.702 1.00 31.83 247 ASP E N 1
ATOM 9942 C CA . ASP C 1 203 ? -14.733 5.937 -96.949 1.00 33.55 247 ASP E CA 1
ATOM 9943 C C . ASP C 1 203 ? -14.487 5.097 -95.703 1.00 31.36 247 ASP E C 1
ATOM 9944 O O . ASP C 1 203 ? -15.411 4.552 -95.142 1.00 30.85 247 ASP E O 1
ATOM 9949 N N . ASN C 1 204 ? -13.236 5.007 -95.292 1.00 31.59 248 ASN E N 1
ATOM 9950 C CA . ASN C 1 204 ? -12.857 4.230 -94.121 1.00 32.35 248 ASN E CA 1
ATOM 9951 C C . ASN C 1 204 ? -13.179 5.073 -92.867 1.00 33.35 248 ASN E C 1
ATOM 9952 O O . ASN C 1 204 ? -12.794 6.238 -92.774 1.00 31.19 248 ASN E O 1
ATOM 9957 N N . PRO C 1 205 ? -13.937 4.511 -91.910 1.00 34.61 249 PRO E N 1
ATOM 9958 C CA . PRO C 1 205 ? -14.216 5.317 -90.716 1.00 36.22 249 PRO E CA 1
ATOM 9959 C C . PRO C 1 205 ? -12.939 5.588 -89.920 1.00 37.43 249 PRO E C 1
ATOM 9960 O O . PRO C 1 205 ? -12.881 6.531 -89.136 1.00 40.09 249 PRO E O 1
ATOM 9964 N N . ASP C 1 206 ? -11.917 4.761 -90.126 1.00 37.95 250 ASP E N 1
ATOM 9965 C CA . ASP C 1 206 ? -10.627 4.927 -89.448 1.00 37.35 250 ASP E CA 1
ATOM 9966 C C . ASP C 1 206 ? -9.864 5.995 -90.221 1.00 37.88 250 ASP E C 1
ATOM 9967 O O . ASP C 1 206 ? -9.474 5.778 -91.376 1.00 38.31 250 ASP E O 1
ATOM 9972 N N . LYS C 1 207 ? -9.651 7.147 -89.594 1.00 38.32 251 LYS E N 1
ATOM 9973 C CA . LYS C 1 207 ? -8.959 8.260 -90.248 1.00 38.66 251 LYS E CA 1
ATOM 9974 C C . LYS C 1 207 ? -7.482 8.378 -89.954 1.00 38.50 251 LYS E C 1
ATOM 9975 O O . LYS C 1 207 ? -6.845 9.365 -90.325 1.00 39.91 251 LYS E O 1
ATOM 9981 N N . ASN C 1 208 ? -6.922 7.389 -89.282 1.00 38.80 252 ASN E N 1
ATOM 9982 C CA . ASN C 1 208 ? -5.500 7.444 -89.007 1.00 39.10 252 ASN E CA 1
ATOM 9983 C C . ASN C 1 208 ? -4.778 7.505 -90.331 1.00 35.51 252 ASN E C 1
ATOM 9984 O O . ASN C 1 208 ? -5.232 6.937 -91.309 1.00 36.86 252 ASN E O 1
ATOM 9989 N N . PRO C 1 209 ? -3.639 8.206 -90.376 1.00 35.29 253 PRO E N 1
ATOM 9990 C CA . PRO C 1 209 ? -2.837 8.352 -91.600 1.00 34.00 253 PRO E CA 1
ATOM 9991 C C . PRO C 1 209 ? -2.378 7.060 -92.287 1.00 35.24 253 PRO E C 1
ATOM 9992 O O . PRO C 1 209 ? -2.210 7.039 -93.493 1.00 36.66 253 PRO E O 1
ATOM 9996 N N . GLU C 1 210 ? -2.172 5.991 -91.534 1.00 36.55 254 GLU E N 1
ATOM 9997 C CA . GLU C 1 210 ? -1.743 4.739 -92.154 1.00 40.93 254 GLU E CA 1
ATOM 9998 C C . GLU C 1 210 ? -2.899 3.831 -92.613 1.00 39.38 254 GLU E C 1
ATOM 9999 O O . GLU C 1 210 ? -2.653 2.767 -93.160 1.00 40.83 254 GLU E O 1
ATOM 10005 N N . ALA C 1 211 ? -4.138 4.243 -92.394 1.00 36.43 255 ALA E N 1
ATOM 10006 C CA . ALA C 1 211 ? -5.266 3.416 -92.814 1.00 37.13 255 ALA E CA 1
ATOM 10007 C C . ALA C 1 211 ? -5.609 3.693 -94.277 1.00 36.27 255 ALA E C 1
ATOM 10008 O O . ALA C 1 211 ? -5.444 4.809 -94.766 1.00 37.96 255 ALA E O 1
ATOM 10010 N N . PRO C 1 212 ? -6.056 2.666 -95.008 1.00 35.70 256 PRO E N 1
ATOM 10011 C CA . PRO C 1 212 ? -6.400 2.922 -96.405 1.00 34.79 256 PRO E CA 1
ATOM 10012 C C . PRO C 1 212 ? -7.645 3.799 -96.472 1.00 35.47 256 PRO E C 1
ATOM 10013 O O . PRO C 1 212 ? -8.541 3.691 -95.628 1.00 37.89 256 PRO E O 1
ATOM 10017 N N . LEU C 1 213 ? -7.688 4.664 -97.471 1.00 36.41 257 LEU E N 1
ATOM 10018 C CA . LEU C 1 213 ? -8.792 5.597 -97.675 1.00 38.52 257 LEU E CA 1
ATOM 10019 C C . LEU C 1 213 ? -10.187 4.983 -97.794 1.00 37.99 257 LEU E C 1
ATOM 10020 O O . LEU C 1 213 ? -11.154 5.564 -97.313 1.00 36.24 257 LEU E O 1
ATOM 10025 N N . ASN C 1 214 ? -10.308 3.827 -98.440 1.00 38.40 258 ASN E N 1
ATOM 10026 C CA . ASN C 1 214 ? -11.641 3.235 -98.554 1.00 39.22 258 ASN E CA 1
ATOM 10027 C C . ASN C 1 214 ? -11.676 1.799 -98.131 1.00 37.10 258 ASN E C 1
ATOM 10028 O O . ASN C 1 214 ? -10.651 1.126 -98.038 1.00 39.83 258 ASN E O 1
ATOM 10033 N N . VAL C 1 215 ? -12.883 1.320 -97.900 1.00 35.68 259 VAL E N 1
ATOM 10034 C CA . VAL C 1 215 ? -13.063 -0.036 -97.460 1.00 33.64 259 VAL E CA 1
ATOM 10035 C C . VAL C 1 215 ? -14.210 -0.671 -98.241 1.00 30.25 259 VAL E C 1
ATOM 10036 O O . VAL C 1 215 ? -14.998 0.038 -98.863 1.00 29.44 259 VAL E O 1
ATOM 10040 N N . SER C 1 216 ? -14.295 -1.999 -98.196 1.00 29.67 260 SER E N 1
ATOM 10041 C CA . SER C 1 216 ? -15.323 -2.750 -98.908 1.00 29.73 260 SER E CA 1
ATOM 10042 C C . SER C 1 216 ? -16.386 -3.267 -97.956 1.00 30.75 260 SER E C 1
ATOM 10043 O O . SER C 1 216 ? -16.073 -3.738 -96.875 1.00 33.96 260 SER E O 1
ATOM 10046 N N . ARG C 1 217 ? -17.641 -3.233 -98.393 1.00 30.11 261 ARG E N 1
ATOM 10047 C CA . ARG C 1 217 ? -18.755 -3.644 -97.564 1.00 28.26 261 ARG E CA 1
ATOM 10048 C C . ARG C 1 217 ? -19.857 -4.474 -98.218 1.00 28.20 261 ARG E C 1
ATOM 10049 O O . ARG C 1 217 ? -20.043 -4.494 -99.441 1.00 28.96 261 ARG E O 1
ATOM 10057 N N . VAL C 1 218 ? -20.615 -5.133 -97.359 1.00 27.20 262 VAL E N 1
ATOM 10058 C CA . VAL C 1 218 ? -21.821 -5.829 -97.763 1.00 27.84 262 VAL E CA 1
ATOM 10059 C C . VAL C 1 218 ? -22.821 -5.258 -96.750 1.00 30.95 262 VAL E C 1
ATOM 10060 O O . VAL C 1 218 ? -22.509 -5.109 -95.560 1.00 29.11 262 VAL E O 1
ATOM 10064 N N . ALA C 1 219 ? -24.003 -4.901 -97.219 1.00 32.70 263 ALA E N 1
ATOM 10065 C CA . ALA C 1 219 ? -25.023 -4.364 -96.320 1.00 34.59 263 ALA E CA 1
ATOM 10066 C C . ALA C 1 219 ? -26.254 -5.239 -96.451 1.00 33.68 263 ALA E C 1
ATOM 10067 O O . ALA C 1 219 ? -26.483 -5.831 -97.503 1.00 32.75 263 ALA E O 1
ATOM 10069 N N . GLN C 1 220 ? -27.038 -5.319 -95.384 1.00 33.00 264 GLN E N 1
ATOM 10070 C CA . GLN C 1 220 ? -28.261 -6.090 -95.413 1.00 33.51 264 GLN E CA 1
ATOM 10071 C C . GLN C 1 220 ? -29.417 -5.195 -95.047 1.00 35.22 264 GLN E C 1
ATOM 10072 O O . GLN C 1 220 ? -29.253 -4.218 -94.322 1.00 35.58 264 GLN E O 1
ATOM 10078 N N . LEU C 1 221 ? -30.582 -5.538 -95.583 1.00 37.66 265 LEU E N 1
ATOM 10079 C CA . LEU C 1 221 ? -31.843 -4.845 -95.360 1.00 37.53 265 LEU E CA 1
ATOM 10080 C C . LEU C 1 221 ? -32.894 -5.940 -95.406 1.00 39.55 265 LEU E C 1
ATOM 10081 O O . LEU C 1 221 ? -32.730 -6.933 -96.134 1.00 38.55 265 LEU E O 1
ATOM 10086 N N . CYS C 1 222 ? -33.960 -5.781 -94.617 1.00 42.24 266 CYS E N 1
ATOM 10087 C CA . CYS C 1 222 ? -35.047 -6.759 -94.611 1.00 44.72 266 CYS E CA 1
ATOM 10088 C C . CYS C 1 222 ? -36.000 -6.391 -95.738 1.00 44.96 266 CYS E C 1
ATOM 10089 O O . CYS C 1 222 ? -36.401 -5.238 -95.868 1.00 43.20 266 CYS E O 1
ATOM 10092 N N . ARG C 1 223 ? -36.329 -7.379 -96.563 1.00 47.28 267 ARG E N 1
ATOM 10093 C CA . ARG C 1 223 ? -37.219 -7.195 -97.710 1.00 49.99 267 ARG E CA 1
ATOM 10094 C C . ARG C 1 223 ? -38.574 -6.655 -97.253 1.00 48.61 267 ARG E C 1
ATOM 10095 O O . ARG C 1 223 ? -39.131 -5.751 -97.870 1.00 47.14 267 ARG E O 1
ATOM 10103 N N . GLY C 1 224 ? -39.083 -7.203 -96.157 1.00 47.74 268 GLY E N 1
ATOM 10104 C CA . GLY C 1 224 ? -40.369 -6.763 -95.654 1.00 49.50 268 GLY E CA 1
ATOM 10105 C C . GLY C 1 224 ? -40.331 -5.632 -94.637 1.00 50.22 268 GLY E C 1
ATOM 10106 O O . GLY C 1 224 ? -41.254 -5.483 -93.829 1.00 48.51 268 GLY E O 1
ATOM 10107 N N . ASP C 1 225 ? -39.267 -4.832 -94.678 1.00 50.93 269 ASP E N 1
ATOM 10108 C CA . ASP C 1 225 ? -39.115 -3.712 -93.758 1.00 50.29 269 ASP E CA 1
ATOM 10109 C C . ASP C 1 225 ? -40.300 -2.775 -93.978 1.00 50.39 269 ASP E C 1
ATOM 10110 O O . ASP C 1 225 ? -40.504 -2.280 -95.086 1.00 48.05 269 ASP E O 1
ATOM 10115 N N . GLN C 1 226 ? -41.077 -2.563 -92.915 1.00 50.06 270 GLN E N 1
ATOM 10116 C CA . GLN C 1 226 ? -42.264 -1.700 -92.941 1.00 52.02 270 GLN E CA 1
ATOM 10117 C C . GLN C 1 226 ? -41.913 -0.218 -92.862 1.00 51.46 270 GLN E C 1
ATOM 10118 O O . GLN C 1 226 ? -42.557 0.622 -93.490 1.00 53.24 270 GLN E O 1
ATOM 10124 N N . GLY C 1 227 ? -40.898 0.090 -92.067 1.00 49.73 271 GLY E N 1
ATOM 10125 C CA . GLY C 1 227 ? -40.493 1.466 -91.856 1.00 46.86 271 GLY E CA 1
ATOM 10126 C C . GLY C 1 227 ? -40.456 1.608 -90.347 1.00 44.38 271 GLY E C 1
ATOM 10127 O O . GLY C 1 227 ? -40.720 0.621 -89.649 1.00 43.09 271 GLY E O 1
ATOM 10128 N N . GLY C 1 228 ? -40.146 2.798 -89.840 1.00 42.23 272 GLY E N 1
ATOM 10129 C CA . GLY C 1 228 ? -40.072 2.976 -88.394 1.00 42.90 272 GLY E CA 1
ATOM 10130 C C . GLY C 1 228 ? -41.369 3.404 -87.729 1.00 45.31 272 GLY E C 1
ATOM 10131 O O . GLY C 1 228 ? -42.355 3.664 -88.417 1.00 46.98 272 GLY E O 1
ATOM 10132 N N . GLU C 1 229 ? -41.371 3.484 -86.398 1.00 46.55 273 GLU E N 1
ATOM 10133 C CA . GLU C 1 229 ? -42.565 3.887 -85.641 1.00 48.21 273 GLU E CA 1
ATOM 10134 C C . GLU C 1 229 ? -42.811 5.407 -85.565 1.00 47.99 273 GLU E C 1
ATOM 10135 O O . GLU C 1 229 ? -43.957 5.845 -85.552 1.00 51.36 273 GLU E O 1
ATOM 10141 N N . SER C 1 230 ? -41.754 6.210 -85.515 1.00 46.64 274 SER E N 1
ATOM 10142 C CA . SER C 1 230 ? -41.915 7.661 -85.383 1.00 44.83 274 SER E CA 1
ATOM 10143 C C . SER C 1 230 ? -42.186 8.356 -86.698 1.00 43.97 274 SER E C 1
ATOM 10144 O O . SER C 1 230 ? -42.029 7.762 -87.753 1.00 44.54 274 SER E O 1
ATOM 10147 N N . SER C 1 231 ? -42.576 9.624 -86.637 1.00 42.94 275 SER E N 1
ATOM 10148 C CA . SER C 1 231 ? -42.869 10.376 -87.854 1.00 43.64 275 SER E CA 1
ATOM 10149 C C . SER C 1 231 ? -41.612 10.618 -88.697 1.00 44.34 275 SER E C 1
ATOM 10150 O O . SER C 1 231 ? -41.694 10.828 -89.911 1.00 43.35 275 SER E O 1
ATOM 10153 N N . LEU C 1 232 ? -40.452 10.593 -88.049 1.00 44.57 276 LEU E N 1
ATOM 10154 C CA . LEU C 1 232 ? -39.178 10.813 -88.746 1.00 43.33 276 LEU E CA 1
ATOM 10155 C C . LEU C 1 232 ? -38.605 9.505 -89.279 1.00 43.40 276 LEU E C 1
ATOM 10156 O O . LEU C 1 232 ? -37.928 9.487 -90.294 1.00 44.34 276 LEU E O 1
ATOM 10161 N N . SER C 1 233 ? -38.889 8.403 -88.594 1.00 45.57 277 SER E N 1
ATOM 10162 C CA . SER C 1 233 ? -38.354 7.114 -88.999 1.00 46.07 277 SER E CA 1
ATOM 10163 C C . SER C 1 233 ? -39.281 6.242 -89.822 1.00 47.26 277 SER E C 1
ATOM 10164 O O . SER C 1 233 ? -38.914 5.122 -90.179 1.00 50.32 277 SER E O 1
ATOM 10167 N N . VAL C 1 234 ? -40.471 6.734 -90.133 1.00 47.64 278 VAL E N 1
ATOM 10168 C CA . VAL C 1 234 ? -41.424 5.943 -90.902 1.00 49.15 278 VAL E CA 1
ATOM 10169 C C . VAL C 1 234 ? -40.949 5.573 -92.306 1.00 47.86 278 VAL E C 1
ATOM 10170 O O . VAL C 1 234 ? -41.143 4.447 -92.758 1.00 46.78 278 VAL E O 1
ATOM 10174 N N . SER C 1 235 ? -40.350 6.535 -92.987 1.00 46.90 279 SER E N 1
ATOM 10175 C CA . SER C 1 235 ? -39.910 6.329 -94.353 1.00 47.59 279 SER E CA 1
ATOM 10176 C C . SER C 1 235 ? -38.432 5.975 -94.544 1.00 45.09 279 SER E C 1
ATOM 10177 O O . SER C 1 235 ? -37.904 6.088 -95.648 1.00 46.39 279 SER E O 1
ATOM 10180 N N . LYS C 1 236 ? -37.775 5.553 -93.478 1.00 40.89 280 LYS E N 1
ATOM 10181 C CA . LYS C 1 236 ? -36.385 5.161 -93.563 1.00 40.57 280 LYS E CA 1
ATOM 10182 C C . LYS C 1 236 ? -36.294 3.660 -93.341 1.00 40.51 280 LYS E C 1
ATOM 10183 O O . LYS C 1 236 ? -37.165 3.075 -92.673 1.00 39.35 280 LYS E O 1
ATOM 10189 N N . TRP C 1 237 ? -35.246 3.041 -93.892 1.00 36.07 281 TRP E N 1
ATOM 10190 C CA . TRP C 1 237 ? -35.035 1.625 -93.653 1.00 34.87 281 TRP E CA 1
ATOM 10191 C C . TRP C 1 237 ? -34.722 1.529 -92.169 1.00 34.81 281 TRP E C 1
ATOM 10192 O O . TRP C 1 237 ? -33.956 2.340 -91.648 1.00 35.42 281 TRP E O 1
ATOM 10203 N N . ASN C 1 238 ? -35.289 0.541 -91.484 1.00 34.89 282 ASN E N 1
ATOM 10204 C CA . ASN C 1 238 ? -35.038 0.387 -90.063 1.00 34.77 282 ASN E CA 1
ATOM 10205 C C . ASN C 1 238 ? -34.280 -0.884 -89.766 1.00 36.15 282 ASN E C 1
ATOM 10206 O O . ASN C 1 238 ? -34.056 -1.236 -88.596 1.00 32.48 282 ASN E O 1
ATOM 10211 N N . THR C 1 239 ? -33.874 -1.585 -90.822 1.00 37.01 283 THR E N 1
ATOM 10212 C CA . THR C 1 239 ? -33.176 -2.856 -90.634 1.00 37.45 283 THR E CA 1
ATOM 10213 C C . THR C 1 239 ? -31.765 -2.930 -91.221 1.00 38.31 283 THR E C 1
ATOM 10214 O O . THR C 1 239 ? -31.234 -4.035 -91.416 1.00 40.16 283 THR E O 1
ATOM 10218 N N . PHE C 1 240 ? -31.159 -1.770 -91.473 1.00 35.64 284 PHE E N 1
ATOM 10219 C CA . PHE C 1 240 ? -29.811 -1.697 -92.039 1.00 35.08 284 PHE E CA 1
ATOM 10220 C C . PHE C 1 240 ? -28.694 -2.142 -91.115 1.00 36.14 284 PHE E C 1
ATOM 10221 O O . PHE C 1 240 ? -28.682 -1.838 -89.929 1.00 39.19 284 PHE E O 1
ATOM 10229 N N . LEU C 1 241 ? -27.723 -2.830 -91.688 1.00 37.19 285 LEU E N 1
ATOM 10230 C CA . LEU C 1 241 ? -26.564 -3.288 -90.949 1.00 36.17 285 LEU E CA 1
ATOM 10231 C C . LEU C 1 241 ? -25.525 -3.471 -92.060 1.00 36.26 285 LEU E C 1
ATOM 10232 O O . LEU C 1 241 ? -25.882 -3.775 -93.198 1.00 34.37 285 LEU E O 1
ATOM 10237 N N . LYS C 1 242 ? -24.247 -3.240 -91.753 1.00 35.13 286 LYS E N 1
ATOM 10238 C CA . LYS C 1 242 ? -23.207 -3.406 -92.759 1.00 31.86 286 LYS E CA 1
ATOM 10239 C C . LYS C 1 242 ? -21.999 -4.059 -92.146 1.00 32.61 286 LYS E C 1
ATOM 10240 O O . LYS C 1 242 ? -21.749 -3.933 -90.946 1.00 34.15 286 LYS E O 1
ATOM 10246 N N . ALA C 1 243 ? -21.253 -4.778 -92.970 1.00 32.07 287 ALA E N 1
ATOM 10247 C CA . ALA C 1 243 ? -20.063 -5.458 -92.492 1.00 33.12 287 ALA E CA 1
ATOM 10248 C C . ALA C 1 243 ? -18.919 -5.243 -93.448 1.00 32.67 287 ALA E C 1
ATOM 10249 O O . ALA C 1 243 ? -19.134 -5.037 -94.647 1.00 31.04 287 ALA E O 1
ATOM 10251 N N . MET C 1 244 ? -17.703 -5.291 -92.909 1.00 33.20 288 MET E N 1
ATOM 10252 C CA . MET C 1 244 ? -16.535 -5.130 -93.747 1.00 34.51 288 MET E CA 1
ATOM 10253 C C . MET C 1 244 ? -16.187 -6.464 -94.385 1.00 34.35 288 MET E C 1
ATOM 10254 O O . MET C 1 244 ? -16.232 -7.524 -93.743 1.00 31.90 288 MET E O 1
ATOM 10259 N N . LEU C 1 245 ? -15.842 -6.387 -95.655 1.00 34.01 289 LEU E N 1
ATOM 10260 C CA . LEU C 1 245 ? -15.463 -7.549 -96.432 1.00 36.24 289 LEU E CA 1
ATOM 10261 C C . LEU C 1 245 ? -13.938 -7.581 -96.490 1.00 36.70 289 LEU E C 1
ATOM 10262 O O . LEU C 1 245 ? -13.307 -6.621 -96.935 1.00 38.74 289 LEU E O 1
ATOM 10267 N N . VAL C 1 246 ? -13.342 -8.674 -96.042 1.00 36.63 290 VAL E N 1
ATOM 10268 C CA . VAL C 1 246 ? -11.895 -8.756 -96.059 1.00 35.66 290 VAL E CA 1
ATOM 10269 C C . VAL C 1 246 ? -11.363 -9.795 -97.024 1.00 35.69 290 VAL E C 1
ATOM 10270 O O . VAL C 1 246 ? -11.816 -10.946 -97.028 1.00 37.57 290 VAL E O 1
ATOM 10274 N N . CYS C 1 247 ? -10.393 -9.382 -97.836 1.00 33.80 291 CYS E N 1
ATOM 10275 C CA . CYS C 1 247 ? -9.752 -10.270 -98.788 1.00 32.97 291 CYS E CA 1
ATOM 10276 C C . CYS C 1 247 ? -8.255 -10.124 -98.591 1.00 33.27 291 CYS E C 1
ATOM 10277 O O . CYS C 1 247 ? -7.613 -9.251 -99.178 1.00 34.37 291 CYS E O 1
ATOM 10280 N N . SER C 1 248 ? -7.693 -10.983 -97.764 1.00 34.63 292 SER E N 1
ATOM 10281 C CA . SER C 1 248 ? -6.271 -10.905 -97.477 1.00 37.62 292 SER E CA 1
ATOM 10282 C C . SER C 1 248 ? -5.576 -12.272 -97.437 1.00 38.69 292 SER E C 1
ATOM 10283 O O . SER C 1 248 ? -6.152 -13.254 -96.957 1.00 35.28 292 SER E O 1
ATOM 10286 N N . ASP C 1 249 ? -4.343 -12.325 -97.944 1.00 40.25 293 ASP E N 1
ATOM 10287 C CA . ASP C 1 249 ? -3.584 -13.572 -97.948 1.00 45.78 293 ASP E CA 1
ATOM 10288 C C . ASP C 1 249 ? -2.973 -13.798 -96.563 1.00 47.99 293 ASP E C 1
ATOM 10289 O O . ASP C 1 249 ? -2.465 -12.868 -95.946 1.00 47.17 293 ASP E O 1
ATOM 10294 N N . ALA C 1 250 ? -3.043 -15.034 -96.083 1.00 50.88 294 ALA E N 1
ATOM 10295 C CA . ALA C 1 250 ? -2.511 -15.394 -94.771 1.00 53.05 294 ALA E CA 1
ATOM 10296 C C . ALA C 1 250 ? -0.993 -15.562 -94.798 1.00 53.26 294 ALA E C 1
ATOM 10297 O O . ALA C 1 250 ? -0.273 -14.919 -94.025 1.00 52.96 294 ALA E O 1
ATOM 10299 N N . ALA C 1 251 ? -0.523 -16.437 -95.684 1.00 53.57 295 ALA E N 1
ATOM 10300 C CA . ALA C 1 251 ? 0.902 -16.699 -95.843 1.00 52.52 295 ALA E CA 1
ATOM 10301 C C . ALA C 1 251 ? 1.644 -15.368 -95.831 1.00 51.39 295 ALA E C 1
ATOM 10302 O O . ALA C 1 251 ? 2.480 -15.130 -94.970 1.00 53.48 295 ALA E O 1
ATOM 10304 N N . THR C 1 252 ? 1.332 -14.506 -96.788 1.00 49.57 296 THR E N 1
ATOM 10305 C CA . THR C 1 252 ? 1.956 -13.191 -96.857 1.00 49.89 296 THR E CA 1
ATOM 10306 C C . THR C 1 252 ? 0.966 -12.263 -96.181 1.00 50.30 296 THR E C 1
ATOM 10307 O O . THR C 1 252 ? -0.165 -12.657 -95.907 1.00 55.30 296 THR E O 1
ATOM 10311 N N . ASN C 1 253 ? 1.337 -11.027 -95.926 1.00 47.97 297 ASN E N 1
ATOM 10312 C CA . ASN C 1 253 ? 0.373 -10.146 -95.257 1.00 45.59 297 ASN E CA 1
ATOM 10313 C C . ASN C 1 253 ? -0.237 -9.199 -96.310 1.00 41.59 297 ASN E C 1
ATOM 10314 O O . ASN C 1 253 ? -0.462 -8.039 -96.037 1.00 40.64 297 ASN E O 1
ATOM 10319 N N . LYS C 1 254 ? -0.499 -9.722 -97.512 1.00 38.58 298 LYS E N 1
ATOM 10320 C CA . LYS C 1 254 ? -1.042 -8.925 -98.615 1.00 36.52 298 LYS E CA 1
ATOM 10321 C C . LYS C 1 254 ? -2.545 -8.721 -98.548 1.00 35.32 298 LYS E C 1
ATOM 10322 O O . LYS C 1 254 ? -3.328 -9.678 -98.606 1.00 34.64 298 LYS E O 1
ATOM 10328 N N . ASN C 1 255 ? -2.941 -7.461 -98.457 1.00 33.41 299 ASN E N 1
ATOM 10329 C CA . ASN C 1 255 ? -4.338 -7.109 -98.346 1.00 32.51 299 ASN E CA 1
ATOM 10330 C C . ASN C 1 255 ? -4.852 -6.445 -99.627 1.00 31.22 299 ASN E C 1
ATOM 10331 O O . ASN C 1 255 ? -4.125 -5.700 -100.274 1.00 29.86 299 ASN E O 1
ATOM 10336 N N . PHE C 1 256 ? -6.103 -6.746 -99.991 1.00 28.49 300 PHE E N 1
ATOM 10337 C CA . PHE C 1 256 ? -6.719 -6.182 -101.191 1.00 29.79 300 PHE E CA 1
ATOM 10338 C C . PHE C 1 256 ? -8.015 -5.599 -100.693 1.00 30.44 300 PHE E C 1
ATOM 10339 O O . PHE C 1 256 ? -8.991 -6.308 -100.480 1.00 28.58 300 PHE E O 1
ATOM 10347 N N . ASN C 1 257 ? -8.022 -4.288 -100.511 1.00 32.77 301 ASN E N 1
ATOM 10348 C CA . ASN C 1 257 ? -9.182 -3.630 -99.924 1.00 34.23 301 ASN E CA 1
ATOM 10349 C C . ASN C 1 257 ? -10.242 -3.063 -100.864 1.00 34.20 301 ASN E C 1
ATOM 10350 O O . ASN C 1 257 ? -11.360 -2.781 -100.435 1.00 35.51 301 ASN E O 1
ATOM 10355 N N . ARG C 1 258 ? -9.897 -2.893 -102.131 1.00 33.58 302 ARG E N 1
ATOM 10356 C CA . ARG C 1 258 ? -10.819 -2.297 -103.088 1.00 34.96 302 ARG E CA 1
ATOM 10357 C C . ARG C 1 258 ? -11.612 -3.318 -103.929 1.00 34.30 302 ARG E C 1
ATOM 10358 O O . ARG C 1 258 ? -11.104 -3.888 -104.900 1.00 33.28 302 ARG E O 1
ATOM 10366 N N . LEU C 1 259 ? -12.854 -3.566 -103.507 1.00 32.37 303 LEU E N 1
ATOM 10367 C CA . LEU C 1 259 ? -13.761 -4.488 -104.182 1.00 29.95 303 LEU E CA 1
ATOM 10368 C C . LEU C 1 259 ? -14.158 -3.897 -105.526 1.00 30.02 303 LEU E C 1
ATOM 10369 O O . LEU C 1 259 ? -14.636 -2.768 -105.600 1.00 29.00 303 LEU E O 1
ATOM 10374 N N . GLN C 1 260 ? -13.973 -4.671 -106.589 1.00 32.10 304 GLN E N 1
ATOM 10375 C CA . GLN C 1 260 ? -14.276 -4.198 -107.942 1.00 31.32 304 GLN E CA 1
ATOM 10376 C C . GLN C 1 260 ? -15.564 -4.749 -108.525 1.00 31.55 304 GLN E C 1
ATOM 10377 O O . GLN C 1 260 ? -16.325 -4.029 -109.168 1.00 31.68 304 GLN E O 1
ATOM 10383 N N . ASP C 1 261 ? -15.818 -6.033 -108.310 1.00 32.39 305 ASP E N 1
ATOM 10384 C CA . ASP C 1 261 ? -16.996 -6.636 -108.907 1.00 33.36 305 ASP E CA 1
ATOM 10385 C C . ASP C 1 261 ? -17.364 -7.860 -108.108 1.00 33.06 305 ASP E C 1
ATOM 10386 O O . ASP C 1 261 ? -16.523 -8.429 -107.411 1.00 33.24 305 ASP E O 1
ATOM 10391 N N . VAL C 1 262 ? -18.626 -8.256 -108.215 1.00 34.64 306 VAL E N 1
ATOM 10392 C CA . VAL C 1 262 ? -19.151 -9.401 -107.481 1.00 34.98 306 VAL E CA 1
ATOM 10393 C C . VAL C 1 262 ? -19.953 -10.296 -108.428 1.00 33.36 306 VAL E C 1
ATOM 10394 O O . VAL C 1 262 ? -20.548 -9.815 -109.377 1.00 33.22 306 VAL E O 1
ATOM 10398 N N . PHE C 1 263 ? -19.950 -11.597 -108.173 1.00 33.21 307 PHE E N 1
ATOM 10399 C CA . PHE C 1 263 ? -20.715 -12.522 -108.982 1.00 32.46 307 PHE E CA 1
ATOM 10400 C C . PHE C 1 263 ? -21.247 -13.573 -108.039 1.00 32.46 307 PHE E C 1
ATOM 10401 O O . PHE C 1 263 ? -20.493 -14.134 -107.253 1.00 32.69 307 PHE E O 1
ATOM 10409 N N . LEU C 1 264 ? -22.552 -13.829 -108.110 1.00 34.31 308 LEU E N 1
ATOM 10410 C CA . LEU C 1 264 ? -23.178 -14.828 -107.245 1.00 36.09 308 LEU E CA 1
ATOM 10411 C C . LEU C 1 264 ? -23.391 -16.135 -107.984 1.00 35.45 308 LEU E C 1
ATOM 10412 O O . LEU C 1 264 ? -23.791 -16.151 -109.140 1.00 36.44 308 LEU E O 1
ATOM 10417 N N . LEU C 1 265 ? -23.128 -17.233 -107.296 1.00 35.56 309 LEU E N 1
ATOM 10418 C CA . LEU C 1 265 ? -23.262 -18.540 -107.867 1.00 33.85 309 LEU E CA 1
ATOM 10419 C C . LEU C 1 265 ? -23.980 -19.481 -106.903 1.00 36.48 309 LEU E C 1
ATOM 10420 O O . LEU C 1 265 ? -23.402 -19.899 -105.889 1.00 35.62 309 LEU E O 1
ATOM 10425 N N . PRO C 1 266 ? -25.254 -19.822 -107.200 1.00 37.24 310 PRO E N 1
ATOM 10426 C CA . PRO C 1 266 ? -26.065 -20.730 -106.369 1.00 37.33 310 PRO E CA 1
ATOM 10427 C C . PRO C 1 266 ? -25.468 -22.127 -106.390 1.00 37.49 310 PRO E C 1
ATOM 10428 O O . PRO C 1 266 ? -24.919 -22.551 -107.396 1.00 37.57 310 PRO E O 1
ATOM 10432 N N . ASP C 1 267 ? -25.569 -22.834 -105.276 1.00 40.87 311 ASP E N 1
ATOM 10433 C CA . ASP C 1 267 ? -25.037 -24.192 -105.152 1.00 44.17 311 ASP E CA 1
ATOM 10434 C C . ASP C 1 267 ? -26.025 -25.208 -105.745 1.00 46.01 311 ASP E C 1
ATOM 10435 O O . ASP C 1 267 ? -27.218 -24.966 -105.796 1.00 46.24 311 ASP E O 1
ATOM 10440 N N . PRO C 1 268 ? -25.530 -26.347 -106.232 1.00 48.79 312 PRO E N 1
ATOM 10441 C CA . PRO C 1 268 ? -26.441 -27.348 -106.804 1.00 49.88 312 PRO E CA 1
ATOM 10442 C C . PRO C 1 268 ? -27.446 -27.865 -105.764 1.00 49.97 312 PRO E C 1
ATOM 10443 O O . PRO C 1 268 ? -28.471 -28.460 -106.112 1.00 50.30 312 PRO E O 1
ATOM 10447 N N . SER C 1 269 ? -27.138 -27.625 -104.494 1.00 48.12 313 SER E N 1
ATOM 10448 C CA . SER C 1 269 ? -27.965 -28.063 -103.377 1.00 48.07 313 SER E CA 1
ATOM 10449 C C . SER C 1 269 ? -29.297 -27.320 -103.255 1.00 47.99 313 SER E C 1
ATOM 10450 O O . SER C 1 269 ? -30.246 -27.841 -102.672 1.00 46.53 313 SER E O 1
ATOM 10453 N N . GLY C 1 270 ? -29.358 -26.103 -103.790 1.00 46.95 314 GLY E N 1
ATOM 10454 C CA . GLY C 1 270 ? -30.573 -25.324 -103.695 1.00 47.79 314 GLY E CA 1
ATOM 10455 C C . GLY C 1 270 ? -30.671 -24.591 -102.363 1.00 48.64 314 GLY E C 1
ATOM 10456 O O . GLY C 1 270 ? -31.600 -23.828 -102.142 1.00 48.96 314 GLY E O 1
ATOM 10457 N N . GLN C 1 271 ? -29.715 -24.846 -101.470 1.00 49.75 315 GLN E N 1
ATOM 10458 C CA . GLN C 1 271 ? -29.652 -24.207 -100.157 1.00 49.86 315 GLN E CA 1
ATOM 10459 C C . GLN C 1 271 ? -29.141 -22.775 -100.332 1.00 48.83 315 GLN E C 1
ATOM 10460 O O . GLN C 1 271 ? -28.060 -22.586 -100.890 1.00 50.36 315 GLN E O 1
ATOM 10466 N N . TRP C 1 272 ? -29.873 -21.771 -99.847 1.00 46.19 316 TRP E N 1
ATOM 10467 C CA . TRP C 1 272 ? -29.415 -20.387 -99.997 1.00 42.50 316 TRP E CA 1
ATOM 10468 C C . TRP C 1 272 ? -28.085 -20.125 -99.264 1.00 40.53 316 TRP E C 1
ATOM 10469 O O . TRP C 1 272 ? -27.244 -19.356 -99.738 1.00 39.92 316 TRP E O 1
ATOM 10480 N N . ARG C 1 273 ? -27.888 -20.774 -98.126 1.00 39.14 317 ARG E N 1
ATOM 10481 C CA . ARG C 1 273 ? -26.659 -20.612 -97.365 1.00 41.03 317 ARG E CA 1
ATOM 10482 C C . ARG C 1 273 ? -25.411 -21.038 -98.159 1.00 41.44 317 ARG E C 1
ATOM 10483 O O . ARG C 1 273 ? -24.302 -20.570 -97.886 1.00 39.69 317 ARG E O 1
ATOM 10491 N N . ASP C 1 274 ? -25.592 -21.915 -99.143 1.00 42.01 318 ASP E N 1
ATOM 10492 C CA . ASP C 1 274 ? -24.475 -22.391 -99.944 1.00 40.97 318 ASP E CA 1
ATOM 10493 C C . ASP C 1 274 ? -24.171 -21.509 -101.138 1.00 38.85 318 ASP E C 1
ATOM 10494 O O . ASP C 1 274 ? -23.236 -21.771 -101.880 1.00 41.05 318 ASP E O 1
ATOM 10499 N N . THR C 1 275 ? -24.942 -20.456 -101.335 1.00 38.30 319 THR E N 1
ATOM 10500 C CA . THR C 1 275 ? -24.659 -19.587 -102.472 1.00 38.24 319 THR E CA 1
ATOM 10501 C C . THR C 1 275 ? -23.328 -18.863 -102.273 1.00 39.00 319 THR E C 1
ATOM 10502 O O . THR C 1 275 ? -23.074 -18.268 -101.222 1.00 38.56 319 THR E O 1
ATOM 10506 N N . ARG C 1 276 ? -22.487 -18.927 -103.297 1.00 37.63 320 ARG E N 1
ATOM 10507 C CA . ARG C 1 276 ? -21.185 -18.316 -103.270 1.00 36.41 320 ARG E CA 1
ATOM 10508 C C . ARG C 1 276 ? -21.120 -16.887 -103.787 1.00 36.39 320 ARG E C 1
ATOM 10509 O O . ARG C 1 276 ? -21.709 -16.546 -104.830 1.00 36.06 320 ARG E O 1
ATOM 10517 N N . VAL C 1 277 ? -20.415 -16.044 -103.032 1.00 34.82 321 VAL E N 1
ATOM 10518 C CA . VAL C 1 277 ? -20.213 -14.655 -103.419 1.00 34.82 321 VAL E CA 1
ATOM 10519 C C . VAL C 1 277 ? -18.738 -14.498 -103.782 1.00 34.94 321 VAL E C 1
ATOM 10520 O O . VAL C 1 277 ? -17.868 -14.528 -102.899 1.00 32.77 321 VAL E O 1
ATOM 10524 N N . TYR C 1 278 ? -18.465 -14.355 -105.078 1.00 33.81 322 TYR E N 1
ATOM 10525 C CA . TYR C 1 278 ? -17.108 -14.173 -105.577 1.00 33.18 322 TYR E CA 1
ATOM 10526 C C . TYR C 1 278 ? -16.849 -12.679 -105.698 1.00 34.58 322 TYR E C 1
ATOM 10527 O O . TYR C 1 278 ? -17.659 -11.946 -106.281 1.00 35.95 322 TYR E O 1
ATOM 10536 N N . GLY C 1 279 ? -15.720 -12.230 -105.154 1.00 34.14 323 GLY E N 1
ATOM 10537 C CA . GLY C 1 279 ? -15.369 -10.830 -105.251 1.00 31.88 323 GLY E CA 1
ATOM 10538 C C . GLY C 1 279 ? -13.960 -10.630 -105.775 1.00 31.12 323 GLY E C 1
ATOM 10539 O O . GLY C 1 279 ? -13.040 -11.350 -105.385 1.00 30.70 323 GLY E O 1
ATOM 10540 N N . VAL C 1 280 ? -13.801 -9.679 -106.686 1.00 30.81 324 VAL E N 1
ATOM 10541 C CA . VAL C 1 280 ? -12.490 -9.333 -107.224 1.00 32.38 324 VAL E CA 1
ATOM 10542 C C . VAL C 1 280 ? -12.053 -8.071 -106.476 1.00 30.73 324 VAL E C 1
ATOM 10543 O O . VAL C 1 280 ? -12.761 -7.064 -106.514 1.00 30.03 324 VAL E O 1
ATOM 10547 N N . PHE C 1 281 ? -10.896 -8.123 -105.812 1.00 30.31 325 PHE E N 1
ATOM 10548 C CA . PHE C 1 281 ? -10.388 -6.987 -105.052 1.00 29.08 325 PHE E CA 1
ATOM 10549 C C . PHE C 1 281 ? -9.041 -6.515 -105.566 1.00 30.21 325 PHE E C 1
ATOM 10550 O O . PHE C 1 281 ? -8.240 -7.293 -106.064 1.00 29.91 325 PHE E O 1
ATOM 10558 N N . SER C 1 282 ? -8.772 -5.224 -105.446 1.00 31.15 326 SER E N 1
ATOM 10559 C CA . SER C 1 282 ? -7.477 -4.733 -105.875 1.00 34.85 326 SER E CA 1
ATOM 10560 C C . SER C 1 282 ? -6.894 -3.925 -104.728 1.00 35.14 326 SER E C 1
ATOM 10561 O O . SER C 1 282 ? -7.523 -3.775 -103.682 1.00 34.30 326 SER E O 1
ATOM 10564 N N . ASN C 1 283 ? -5.688 -3.414 -104.926 1.00 36.51 327 ASN E N 1
ATOM 10565 C CA . ASN C 1 283 ? -5.027 -2.628 -103.896 1.00 37.42 327 ASN E CA 1
ATOM 10566 C C . ASN C 1 283 ? -4.462 -1.361 -104.527 1.00 37.62 327 ASN E C 1
ATOM 10567 O O . ASN C 1 283 ? -4.711 -1.091 -105.710 1.00 37.87 327 ASN E O 1
ATOM 10572 N N . PRO C 1 284 ? -3.698 -0.559 -103.756 1.00 39.38 328 PRO E N 1
ATOM 10573 C CA . PRO C 1 284 ? -3.125 0.684 -104.301 1.00 37.33 328 PRO E CA 1
ATOM 10574 C C . PRO C 1 284 ? -2.194 0.497 -105.493 1.00 36.37 328 PRO E C 1
ATOM 10575 O O . PRO C 1 284 ? -1.957 1.441 -106.238 1.00 37.73 328 PRO E O 1
ATOM 10579 N N . TRP C 1 285 ? -1.684 -0.715 -105.681 1.00 36.26 329 TRP E N 1
ATOM 10580 C CA . TRP C 1 285 ? -0.799 -1.003 -106.816 1.00 38.76 329 TRP E CA 1
ATOM 10581 C C . TRP C 1 285 ? -1.563 -1.609 -108.014 1.00 38.90 329 TRP E C 1
ATOM 10582 O O . TRP C 1 285 ? -0.960 -1.906 -109.042 1.00 38.04 329 TRP E O 1
ATOM 10593 N N . ASN C 1 286 ? -2.877 -1.789 -107.867 1.00 37.73 330 ASN E N 1
ATOM 10594 C CA . ASN C 1 286 ? -3.689 -2.364 -108.925 1.00 39.05 330 ASN E CA 1
ATOM 10595 C C . ASN C 1 286 ? -3.420 -3.859 -109.136 1.00 37.66 330 ASN E C 1
ATOM 10596 O O . ASN C 1 286 ? -3.488 -4.369 -110.254 1.00 39.01 330 ASN E O 1
ATOM 10601 N N . TYR C 1 287 ? -3.081 -4.541 -108.059 1.00 35.49 331 TYR E N 1
ATOM 10602 C CA . TYR C 1 287 ? -2.845 -5.965 -108.095 1.00 34.16 331 TYR E CA 1
ATOM 10603 C C . TYR C 1 287 ? -4.176 -6.489 -107.596 1.00 33.21 331 TYR E C 1
ATOM 10604 O O . TYR C 1 287 ? -4.860 -5.800 -106.857 1.00 30.95 331 TYR E O 1
ATOM 10613 N N . SER C 1 288 ? -4.554 -7.697 -107.993 1.00 32.36 332 SER E N 1
ATOM 10614 C CA . SER C 1 288 ? -5.843 -8.210 -107.589 1.00 29.54 332 SER E CA 1
ATOM 10615 C C . SER C 1 288 ? -5.845 -9.564 -106.958 1.00 28.50 332 SER E C 1
ATOM 10616 O O . SER C 1 288 ? -4.876 -10.313 -107.002 1.00 30.88 332 SER E O 1
ATOM 10619 N N . ALA C 1 289 ? -6.979 -9.889 -106.375 1.00 27.51 333 ALA E N 1
ATOM 10620 C CA . ALA C 1 289 ? -7.157 -11.179 -105.752 1.00 29.10 333 ALA E CA 1
ATOM 10621 C C . ALA C 1 289 ? -8.639 -11.498 -105.881 1.00 28.46 333 ALA E C 1
ATOM 10622 O O . ALA C 1 289 ? -9.468 -10.602 -106.123 1.00 29.13 333 ALA E O 1
ATOM 10624 N N . VAL C 1 290 ? -8.973 -12.766 -105.736 1.00 26.84 334 VAL E N 1
ATOM 10625 C CA . VAL C 1 290 ? -10.361 -13.182 -105.795 1.00 27.69 334 VAL E CA 1
ATOM 10626 C C . VAL C 1 290 ? -10.656 -13.982 -104.550 1.00 28.33 334 VAL E C 1
ATOM 10627 O O . VAL C 1 290 ? -9.980 -14.976 -104.252 1.00 25.28 334 VAL E O 1
ATOM 10631 N N . CYS C 1 291 ? -11.674 -13.534 -103.823 1.00 30.45 335 CYS E N 1
ATOM 10632 C CA . CYS C 1 291 ? -12.105 -14.174 -102.585 1.00 31.24 335 CYS E CA 1
ATOM 10633 C C . CYS C 1 291 ? -13.549 -14.717 -102.767 1.00 31.89 335 CYS E C 1
ATOM 10634 O O . CYS C 1 291 ? -14.331 -14.181 -103.561 1.00 32.22 335 CYS E O 1
ATOM 10637 N N . VAL C 1 292 ? -13.904 -15.769 -102.032 1.00 31.49 336 VAL E N 1
ATOM 10638 C CA . VAL C 1 292 ? -15.234 -16.338 -102.130 1.00 33.36 336 VAL E CA 1
ATOM 10639 C C . VAL C 1 292 ? -15.896 -16.433 -100.785 1.00 33.76 336 VAL E C 1
ATOM 10640 O O . VAL C 1 292 ? -15.360 -17.063 -99.861 1.00 34.98 336 VAL E O 1
ATOM 10644 N N . TYR C 1 293 ? -17.077 -15.844 -100.676 1.00 33.10 337 TYR E N 1
ATOM 10645 C CA . TYR C 1 293 ? -17.802 -15.899 -99.421 1.00 35.58 337 TYR E CA 1
ATOM 10646 C C . TYR C 1 293 ? -19.138 -16.615 -99.640 1.00 36.91 337 TYR E C 1
ATOM 10647 O O . TYR C 1 293 ? -19.624 -16.721 -100.768 1.00 36.83 337 TYR E O 1
ATOM 10656 N N . SER C 1 294 ? -19.719 -17.114 -98.559 1.00 36.00 338 SER E N 1
ATOM 10657 C CA . SER C 1 294 ? -20.992 -17.785 -98.642 1.00 36.34 338 SER E CA 1
ATOM 10658 C C . SER C 1 294 ? -22.041 -16.911 -97.983 1.00 37.39 338 SER E C 1
ATOM 10659 O O . SER C 1 294 ? -21.756 -16.198 -97.009 1.00 40.45 338 SER E O 1
ATOM 10662 N N . LEU C 1 295 ? -23.259 -16.978 -98.507 1.00 38.46 339 LEU E N 1
ATOM 10663 C CA . LEU C 1 295 ? -24.380 -16.226 -97.962 1.00 37.86 339 LEU E CA 1
ATOM 10664 C C . LEU C 1 295 ? -24.598 -16.641 -96.523 1.00 37.98 339 LEU E C 1
ATOM 10665 O O . LEU C 1 295 ? -24.914 -15.816 -95.665 1.00 39.76 339 LEU E O 1
ATOM 10670 N N . GLY C 1 296 ? -24.417 -17.924 -96.254 1.00 38.67 340 GLY E N 1
ATOM 10671 C CA . GLY C 1 296 ? -24.584 -18.415 -94.899 1.00 38.74 340 GLY E CA 1
ATOM 10672 C C . GLY C 1 296 ? -23.652 -17.719 -93.920 1.00 38.69 340 GLY E C 1
ATOM 10673 O O . GLY C 1 296 ? -24.077 -17.361 -92.840 1.00 39.89 340 GLY E O 1
ATOM 10674 N N . ASP C 1 297 ? -22.387 -17.534 -94.289 1.00 39.87 341 ASP E N 1
ATOM 10675 C CA . ASP C 1 297 ? -21.418 -16.868 -93.407 1.00 40.57 341 ASP E CA 1
ATOM 10676 C C . ASP C 1 297 ? -21.763 -15.412 -93.181 1.00 38.86 341 ASP E C 1
ATOM 10677 O O . ASP C 1 297 ? -21.688 -14.924 -92.070 1.00 35.93 341 ASP E O 1
ATOM 10682 N N . ILE C 1 298 ? -22.130 -14.720 -94.258 1.00 37.83 342 ILE E N 1
ATOM 10683 C CA . ILE C 1 298 ? -22.475 -13.319 -94.164 1.00 35.34 342 ILE E CA 1
ATOM 10684 C C . ILE C 1 298 ? -23.673 -13.130 -93.241 1.00 38.08 342 ILE E C 1
ATOM 10685 O O . ILE C 1 298 ? -23.691 -12.236 -92.396 1.00 35.62 342 ILE E O 1
ATOM 10690 N N . ASP C 1 299 ? -24.680 -13.978 -93.413 1.00 38.69 343 ASP E N 1
ATOM 10691 C CA . ASP C 1 299 ? -25.866 -13.903 -92.589 1.00 39.77 343 ASP E CA 1
ATOM 10692 C C . ASP C 1 299 ? -25.538 -14.209 -91.122 1.00 41.45 343 ASP E C 1
ATOM 10693 O O . ASP C 1 299 ? -26.013 -13.528 -90.214 1.00 42.52 343 ASP E O 1
ATOM 10698 N N . LYS C 1 300 ? -24.721 -15.222 -90.883 1.00 40.57 344 LYS E N 1
ATOM 10699 C CA . LYS C 1 300 ? -24.383 -15.558 -89.508 1.00 42.21 344 LYS E CA 1
ATOM 10700 C C . LYS C 1 300 ? -23.689 -14.373 -88.797 1.00 41.83 344 LYS E C 1
ATOM 10701 O O . LYS C 1 300 ? -23.847 -14.164 -87.590 1.00 41.20 344 LYS E O 1
ATOM 10707 N N . VAL C 1 301 ? -22.910 -13.615 -89.558 1.00 39.64 345 VAL E N 1
ATOM 10708 C CA . VAL C 1 301 ? -22.214 -12.474 -89.009 1.00 36.60 345 VAL E CA 1
ATOM 10709 C C . VAL C 1 301 ? -23.244 -11.434 -88.592 1.00 36.86 345 VAL E C 1
ATOM 10710 O O . VAL C 1 301 ? -23.203 -10.913 -87.474 1.00 35.94 345 VAL E O 1
ATOM 10714 N N . PHE C 1 302 ? -24.185 -11.170 -89.494 1.00 36.38 346 PHE E N 1
ATOM 10715 C CA . PHE C 1 302 ? -25.225 -10.187 -89.252 1.00 36.98 346 PHE E CA 1
ATOM 10716 C C . PHE C 1 302 ? -26.143 -10.516 -88.087 1.00 38.27 346 PHE E C 1
ATOM 10717 O O . PHE C 1 302 ? -26.689 -9.620 -87.452 1.00 36.79 346 PHE E O 1
ATOM 10725 N N . ARG C 1 303 ? -26.317 -11.792 -87.774 1.00 38.64 347 ARG E N 1
ATOM 10726 C CA . ARG C 1 303 ? -27.218 -12.071 -86.687 1.00 39.68 347 ARG E CA 1
ATOM 10727 C C . ARG C 1 303 ? -26.586 -12.448 -85.344 1.00 39.92 347 ARG E C 1
ATOM 10728 O O . ARG C 1 303 ? -27.310 -12.635 -84.380 1.00 42.80 347 ARG E O 1
ATOM 10736 N N . THR C 1 304 ? -25.256 -12.520 -85.262 1.00 39.88 348 THR E N 1
ATOM 10737 C CA . THR C 1 304 ? -24.592 -12.854 -83.995 1.00 39.11 348 THR E CA 1
ATOM 10738 C C . THR C 1 304 ? -23.491 -11.859 -83.571 1.00 39.01 348 THR E C 1
ATOM 10739 O O . THR C 1 304 ? -23.151 -11.766 -82.395 1.00 38.90 348 THR E O 1
ATOM 10743 N N . SER C 1 305 ? -22.920 -11.131 -84.523 1.00 37.07 349 SER E N 1
ATOM 10744 C CA . SER C 1 305 ? -21.872 -10.170 -84.186 1.00 37.91 349 SER E CA 1
ATOM 10745 C C . SER C 1 305 ? -22.402 -8.959 -83.422 1.00 36.95 349 SER E C 1
ATOM 10746 O O . SER C 1 305 ? -23.504 -8.503 -83.681 1.00 35.44 349 SER E O 1
ATOM 10749 N N . SER C 1 306 ? -21.609 -8.446 -82.487 1.00 36.40 350 SER E N 1
ATOM 10750 C CA . SER C 1 306 ? -22.001 -7.257 -81.750 1.00 39.07 350 SER E CA 1
ATOM 10751 C C . SER C 1 306 ? -21.732 -6.076 -82.697 1.00 40.28 350 SER E C 1
ATOM 10752 O O . SER C 1 306 ? -21.158 -6.264 -83.775 1.00 39.90 350 SER E O 1
ATOM 10755 N N . LEU C 1 307 ? -22.141 -4.873 -82.301 1.00 40.66 351 LEU E N 1
ATOM 10756 C CA . LEU C 1 307 ? -21.969 -3.688 -83.139 1.00 41.00 351 LEU E CA 1
ATOM 10757 C C . LEU C 1 307 ? -20.770 -2.849 -82.695 1.00 44.26 351 LEU E C 1
ATOM 10758 O O . LEU C 1 307 ? -20.467 -2.741 -81.501 1.00 44.43 351 LEU E O 1
ATOM 10763 N N . LYS C 1 308 ? -20.072 -2.258 -83.651 1.00 45.73 352 LYS E N 1
ATOM 10764 C CA . LYS C 1 308 ? -18.919 -1.444 -83.308 1.00 48.59 352 LYS E CA 1
ATOM 10765 C C . LYS C 1 308 ? -19.353 -0.202 -82.538 1.00 48.23 352 LYS E C 1
ATOM 10766 O O . LYS C 1 308 ? -20.263 0.507 -82.956 1.00 48.43 352 LYS E O 1
ATOM 10772 N N . GLY C 1 309 ? -18.714 0.035 -81.393 1.00 49.21 353 GLY E N 1
ATOM 10773 C CA . GLY C 1 309 ? -19.026 1.203 -80.592 1.00 49.51 353 GLY E CA 1
ATOM 10774 C C . GLY C 1 309 ? -20.170 1.047 -79.605 1.00 52.17 353 GLY E C 1
ATOM 10775 O O . GLY C 1 309 ? -20.476 1.981 -78.858 1.00 53.87 353 GLY E O 1
ATOM 10776 N N . TYR C 1 310 ? -20.822 -0.109 -79.594 1.00 52.69 354 TYR E N 1
ATOM 10777 C CA . TYR C 1 310 ? -21.926 -0.331 -78.662 1.00 53.41 354 TYR E CA 1
ATOM 10778 C C . TYR C 1 310 ? -21.515 -1.435 -77.698 1.00 55.01 354 TYR E C 1
ATOM 10779 O O . TYR C 1 310 ? -21.450 -2.609 -78.075 1.00 55.06 354 TYR E O 1
ATOM 10788 N N . HIS C 1 311 ? -21.248 -1.053 -76.449 1.00 56.03 355 HIS E N 1
ATOM 10789 C CA . HIS C 1 311 ? -20.780 -2.009 -75.450 1.00 57.43 355 HIS E CA 1
ATOM 10790 C C . HIS C 1 311 ? -21.753 -2.414 -74.349 1.00 57.63 355 HIS E C 1
ATOM 10791 O O . HIS C 1 311 ? -21.407 -2.418 -73.168 1.00 58.26 355 HIS E O 1
ATOM 10798 N N . SER C 1 312 ? -22.971 -2.760 -74.733 1.00 57.02 356 SER E N 1
ATOM 10799 C CA . SER C 1 312 ? -23.954 -3.187 -73.765 1.00 56.64 356 SER E CA 1
ATOM 10800 C C . SER C 1 312 ? -24.920 -4.095 -74.491 1.00 56.72 356 SER E C 1
ATOM 10801 O O . SER C 1 312 ? -24.978 -4.082 -75.719 1.00 57.40 356 SER E O 1
ATOM 10804 N N . SER C 1 313 ? -25.660 -4.896 -73.731 1.00 55.88 357 SER E N 1
ATOM 10805 C CA . SER C 1 313 ? -26.620 -5.827 -74.299 1.00 55.36 357 SER E CA 1
ATOM 10806 C C . SER C 1 313 ? -27.516 -5.153 -75.336 1.00 54.07 357 SER E C 1
ATOM 10807 O O . SER C 1 313 ? -27.975 -4.024 -75.141 1.00 54.40 357 SER E O 1
ATOM 10810 N N . LEU C 1 314 ? -27.761 -5.858 -76.434 1.00 51.09 358 LEU E N 1
ATOM 10811 C CA . LEU C 1 314 ? -28.587 -5.344 -77.510 1.00 50.20 358 LEU E CA 1
ATOM 10812 C C . LEU C 1 314 ? -30.068 -5.460 -77.198 1.00 50.99 358 LEU E C 1
ATOM 10813 O O . LEU C 1 314 ? -30.470 -6.278 -76.380 1.00 52.52 358 LEU E O 1
ATOM 10818 N N . PRO C 1 315 ? -30.903 -4.627 -77.844 1.00 52.28 359 PRO E N 1
ATOM 10819 C CA . PRO C 1 315 ? -32.354 -4.628 -77.646 1.00 52.58 359 PRO E CA 1
ATOM 10820 C C . PRO C 1 315 ? -32.916 -5.999 -77.966 1.00 53.83 359 PRO E C 1
ATOM 10821 O O . PRO C 1 315 ? -32.275 -6.779 -78.675 1.00 52.15 359 PRO E O 1
ATOM 10825 N N . ASN C 1 316 ? -34.110 -6.290 -77.455 1.00 56.47 360 ASN E N 1
ATOM 10826 C CA . ASN C 1 316 ? -34.710 -7.596 -77.707 1.00 59.76 360 ASN E CA 1
ATOM 10827 C C . ASN C 1 316 ? -34.770 -7.753 -79.213 1.00 58.82 360 ASN E C 1
ATOM 10828 O O . ASN C 1 316 ? -33.997 -8.543 -79.777 1.00 62.53 360 ASN E O 1
ATOM 10833 N N . PRO C 1 317 ? -35.683 -7.032 -79.892 1.00 54.44 361 PRO E N 1
ATOM 10834 C CA . PRO C 1 317 ? -35.646 -7.241 -81.348 1.00 52.36 361 PRO E CA 1
ATOM 10835 C C . PRO C 1 317 ? -34.256 -6.725 -81.761 1.00 51.92 361 PRO E C 1
ATOM 10836 O O . PRO C 1 317 ? -34.015 -5.519 -81.813 1.00 51.49 361 PRO E O 1
ATOM 10840 N N . ARG C 1 318 ? -33.341 -7.657 -81.991 1.00 49.78 362 ARG E N 1
ATOM 10841 C CA . ARG C 1 318 ? -31.961 -7.367 -82.378 1.00 45.86 362 ARG E CA 1
ATOM 10842 C C . ARG C 1 318 ? -31.892 -6.557 -83.669 1.00 42.71 362 ARG E C 1
ATOM 10843 O O . ARG C 1 318 ? -32.631 -6.834 -84.609 1.00 42.16 362 ARG E O 1
ATOM 10851 N N . PRO C 1 319 ? -31.013 -5.533 -83.724 1.00 41.15 363 PRO E N 1
ATOM 10852 C CA . PRO C 1 319 ? -30.891 -4.721 -84.946 1.00 39.74 363 PRO E CA 1
ATOM 10853 C C . PRO C 1 319 ? -30.594 -5.631 -86.139 1.00 39.60 363 PRO E C 1
ATOM 10854 O O . PRO C 1 319 ? -29.759 -6.548 -86.044 1.00 38.06 363 PRO E O 1
ATOM 10858 N N . GLY C 1 320 ? -31.278 -5.376 -87.247 1.00 39.47 364 GLY E N 1
ATOM 10859 C CA . GLY C 1 320 ? -31.090 -6.175 -88.437 1.00 41.62 364 GLY E CA 1
ATOM 10860 C C . GLY C 1 320 ? -32.035 -7.363 -88.555 1.00 43.35 364 GLY E C 1
ATOM 10861 O O . GLY C 1 320 ? -32.231 -7.891 -89.658 1.00 45.16 364 GLY E O 1
ATOM 10862 N N . LYS C 1 321 ? -32.621 -7.795 -87.438 1.00 43.23 365 LYS E N 1
ATOM 10863 C CA . LYS C 1 321 ? -33.544 -8.936 -87.443 1.00 43.64 365 LYS E CA 1
ATOM 10864 C C . LYS C 1 321 ? -34.908 -8.547 -88.007 1.00 44.19 365 LYS E C 1
ATOM 10865 O O . LYS C 1 321 ? -35.483 -7.555 -87.590 1.00 43.28 365 LYS E O 1
ATOM 10871 N N . CYS C 1 322 ? -35.429 -9.320 -88.953 1.00 46.21 366 CYS E N 1
ATOM 10872 C CA . CYS C 1 322 ? -36.726 -8.993 -89.533 1.00 49.30 366 CYS E CA 1
ATOM 10873 C C . CYS C 1 322 ? -37.852 -9.393 -88.590 1.00 50.06 366 CYS E C 1
ATOM 10874 O O . CYS C 1 322 ? -37.689 -10.290 -87.770 1.00 49.61 366 CYS E O 1
ATOM 10877 N N . LEU C 1 323 ? -38.990 -8.714 -88.708 1.00 53.20 367 LEU E N 1
ATOM 10878 C CA . LEU C 1 323 ? -40.140 -8.995 -87.849 1.00 57.44 367 LEU E CA 1
ATOM 10879 C C . LEU C 1 323 ? -41.287 -9.649 -88.595 1.00 60.14 367 LEU E C 1
ATOM 10880 O O . LEU C 1 323 ? -41.664 -9.217 -89.684 1.00 60.18 367 LEU E O 1
ATOM 10885 N N . PRO C 1 324 ? -41.877 -10.689 -87.991 1.00 63.16 368 PRO E N 1
ATOM 10886 C CA . PRO C 1 324 ? -42.995 -11.461 -88.537 1.00 65.81 368 PRO E CA 1
ATOM 10887 C C . PRO C 1 324 ? -44.148 -10.672 -89.162 1.00 69.17 368 PRO E C 1
ATOM 10888 O O . PRO C 1 324 ? -44.012 -10.085 -90.242 1.00 71.26 368 PRO E O 1
ATOM 10892 N N . ASP C 1 325 ? -45.276 -10.655 -88.459 1.00 70.30 369 ASP E N 1
ATOM 10893 C CA . ASP C 1 325 ? -46.504 -10.023 -88.924 1.00 70.52 369 ASP E CA 1
ATOM 10894 C C . ASP C 1 325 ? -46.547 -8.521 -89.168 1.00 71.04 369 ASP E C 1
ATOM 10895 O O . ASP C 1 325 ? -47.228 -7.781 -88.454 1.00 71.20 369 ASP E O 1
ATOM 10900 N N . GLN C 1 326 ? -45.843 -8.086 -90.208 1.00 70.38 370 GLN E N 1
ATOM 10901 C CA . GLN C 1 326 ? -45.799 -6.679 -90.598 1.00 68.66 370 GLN E CA 1
ATOM 10902 C C . GLN C 1 326 ? -45.672 -5.684 -89.452 1.00 66.67 370 GLN E C 1
ATOM 10903 O O . GLN C 1 326 ? -46.241 -4.599 -89.503 1.00 66.54 370 GLN E O 1
ATOM 10909 N N . GLN C 1 327 ? -44.916 -6.053 -88.426 1.00 65.57 371 GLN E N 1
ATOM 10910 C CA . GLN C 1 327 ? -44.699 -5.186 -87.270 1.00 64.96 371 GLN E CA 1
ATOM 10911 C C . GLN C 1 327 ? -43.529 -4.240 -87.565 1.00 63.12 371 GLN E C 1
ATOM 10912 O O . GLN C 1 327 ? -42.476 -4.670 -88.042 1.00 62.35 371 GLN E O 1
ATOM 10918 N N . PRO C 1 328 ? -43.701 -2.936 -87.301 1.00 60.73 372 PRO E N 1
ATOM 10919 C CA . PRO C 1 328 ? -42.597 -2.005 -87.562 1.00 57.77 372 PRO E CA 1
ATOM 10920 C C . PRO C 1 328 ? -41.497 -2.218 -86.525 1.00 53.65 372 PRO E C 1
ATOM 10921 O O . PRO C 1 328 ? -41.751 -2.738 -85.443 1.00 54.27 372 PRO E O 1
ATOM 10925 N N . ILE C 1 329 ? -40.275 -1.837 -86.854 1.00 49.40 373 ILE E N 1
ATOM 10926 C CA . ILE C 1 329 ? -39.180 -2.003 -85.914 1.00 44.89 373 ILE E CA 1
ATOM 10927 C C . ILE C 1 329 ? -39.339 -1.038 -84.730 1.00 43.28 373 ILE E C 1
ATOM 10928 O O . ILE C 1 329 ? -39.562 0.152 -84.910 1.00 39.97 373 ILE E O 1
ATOM 10933 N N . PRO C 1 330 ? -39.238 -1.559 -83.502 1.00 43.93 374 PRO E N 1
ATOM 10934 C CA . PRO C 1 330 ? -39.369 -0.723 -82.309 1.00 43.87 374 PRO E CA 1
ATOM 10935 C C . PRO C 1 330 ? -38.337 0.401 -82.344 1.00 45.41 374 PRO E C 1
ATOM 10936 O O . PRO C 1 330 ? -37.206 0.203 -82.787 1.00 47.43 374 PRO E O 1
ATOM 10940 N N . THR C 1 331 ? -38.730 1.572 -81.854 1.00 45.27 375 THR E N 1
ATOM 10941 C CA . THR C 1 331 ? -37.861 2.729 -81.819 1.00 45.75 375 THR E CA 1
ATOM 10942 C C . THR C 1 331 ? -36.538 2.448 -81.117 1.00 47.30 375 THR E C 1
ATOM 10943 O O . THR C 1 331 ? -35.484 2.865 -81.586 1.00 47.95 375 THR E O 1
ATOM 10947 N N . GLU C 1 332 ? -36.595 1.752 -79.985 1.00 47.45 376 GLU E N 1
ATOM 10948 C CA . GLU C 1 332 ? -35.388 1.448 -79.236 1.00 48.61 376 GLU E CA 1
ATOM 10949 C C . GLU C 1 332 ? -34.461 0.563 -80.049 1.00 47.44 376 GLU E C 1
ATOM 10950 O O . GLU C 1 332 ? -33.244 0.708 -79.992 1.00 48.08 376 GLU E O 1
ATOM 10956 N N . THR C 1 333 ? -35.036 -0.363 -80.807 1.00 45.39 377 THR E N 1
ATOM 10957 C CA . THR C 1 333 ? -34.227 -1.224 -81.633 1.00 42.97 377 THR E CA 1
ATOM 10958 C C . THR C 1 333 ? -33.645 -0.398 -82.781 1.00 41.63 377 THR E C 1
ATOM 10959 O O . THR C 1 333 ? -32.458 -0.485 -83.072 1.00 41.14 377 THR E O 1
ATOM 10963 N N . PHE C 1 334 ? -34.465 0.423 -83.419 1.00 40.35 378 PHE E N 1
ATOM 10964 C CA . PHE C 1 334 ? -33.965 1.237 -84.508 1.00 41.20 378 PHE E CA 1
ATOM 10965 C C . PHE C 1 334 ? -32.898 2.263 -84.116 1.00 43.43 378 PHE E C 1
ATOM 10966 O O . PHE C 1 334 ? -32.000 2.561 -84.912 1.00 46.66 378 PHE E O 1
ATOM 10974 N N . GLN C 1 335 ? -32.973 2.807 -82.908 1.00 43.18 379 GLN E N 1
ATOM 10975 C CA . GLN C 1 335 ? -31.998 3.818 -82.517 1.00 44.36 379 GLN E CA 1
ATOM 10976 C C . GLN C 1 335 ? -30.590 3.285 -82.286 1.00 43.89 379 GLN E C 1
ATOM 10977 O O . GLN C 1 335 ? -29.606 4.014 -82.449 1.00 43.98 379 GLN E O 1
ATOM 10983 N N . VAL C 1 336 ? -30.485 2.016 -81.906 1.00 42.68 380 VAL E N 1
ATOM 10984 C CA . VAL C 1 336 ? -29.178 1.417 -81.699 1.00 40.01 380 VAL E CA 1
ATOM 10985 C C . VAL C 1 336 ? -28.581 1.207 -83.087 1.00 40.39 380 VAL E C 1
ATOM 10986 O O . VAL C 1 336 ? -27.433 1.573 -83.360 1.00 39.04 380 VAL E O 1
ATOM 10990 N N . ALA C 1 337 ? -29.394 0.643 -83.971 1.00 38.75 381 ALA E N 1
ATOM 10991 C CA . ALA C 1 337 ? -28.958 0.368 -85.327 1.00 39.41 381 ALA E CA 1
ATOM 10992 C C . ALA C 1 337 ? -28.562 1.648 -86.040 1.00 39.35 381 ALA E C 1
ATOM 10993 O O . ALA C 1 337 ? -27.549 1.691 -86.723 1.00 39.21 381 ALA E O 1
ATOM 10995 N N . ASP C 1 338 ? -29.362 2.693 -85.864 1.00 39.86 382 ASP E N 1
ATOM 10996 C CA . ASP C 1 338 ? -29.098 3.960 -86.518 1.00 39.72 382 ASP E CA 1
ATOM 10997 C C . ASP C 1 338 ? -27.842 4.638 -86.019 1.00 41.50 382 ASP E C 1
ATOM 10998 O O . ASP C 1 338 ? -27.224 5.405 -86.748 1.00 42.81 382 ASP E O 1
ATOM 11003 N N . ARG C 1 339 ? -27.454 4.377 -84.776 1.00 41.84 383 ARG E N 1
ATOM 11004 C CA . ARG C 1 339 ? -26.235 4.999 -84.272 1.00 42.52 383 ARG E CA 1
ATOM 11005 C C . ARG C 1 339 ? -25.036 4.082 -84.496 1.00 41.05 383 ARG E C 1
ATOM 11006 O O . ARG C 1 339 ? -23.916 4.550 -84.654 1.00 43.77 383 ARG E O 1
ATOM 11014 N N . HIS C 1 340 ? -25.272 2.778 -84.529 1.00 39.85 384 HIS E N 1
ATOM 11015 C CA . HIS C 1 340 ? -24.190 1.816 -84.726 1.00 39.38 384 HIS E CA 1
ATOM 11016 C C . HIS C 1 340 ? -24.490 0.824 -85.851 1.00 37.84 384 HIS E C 1
ATOM 11017 O O . HIS C 1 340 ? -24.668 -0.379 -85.618 1.00 38.63 384 HIS E O 1
ATOM 11024 N N . PRO C 1 341 ? -24.503 1.309 -87.095 1.00 35.82 385 PRO E N 1
ATOM 11025 C CA . PRO C 1 341 ? -24.796 0.450 -88.245 1.00 33.64 385 PRO E CA 1
ATOM 11026 C C . PRO C 1 341 ? -23.783 -0.617 -88.637 1.00 33.70 385 PRO E C 1
ATOM 11027 O O . PRO C 1 341 ? -24.144 -1.579 -89.307 1.00 34.43 385 PRO E O 1
ATOM 11031 N N . GLU C 1 342 ? -22.528 -0.464 -88.225 1.00 33.20 386 GLU E N 1
ATOM 11032 C CA . GLU C 1 342 ? -21.486 -1.421 -88.589 1.00 31.76 386 GLU E CA 1
ATOM 11033 C C . GLU C 1 342 ? -21.293 -2.513 -87.569 1.00 31.91 386 GLU E C 1
ATOM 11034 O O . GLU C 1 342 ? -21.046 -2.226 -86.397 1.00 33.97 386 GLU E O 1
ATOM 11040 N N . VAL C 1 343 ? -21.396 -3.767 -87.997 1.00 30.88 387 VAL E N 1
ATOM 11041 C CA . VAL C 1 343 ? -21.158 -4.859 -87.066 1.00 31.54 387 VAL E CA 1
ATOM 11042 C C . VAL C 1 343 ? -19.652 -4.902 -86.849 1.00 32.48 387 VAL E C 1
ATOM 11043 O O . VAL C 1 343 ? -18.892 -4.392 -87.674 1.00 32.32 387 VAL E O 1
ATOM 11047 N N . ALA C 1 344 ? -19.221 -5.480 -85.734 1.00 34.22 388 ALA E N 1
ATOM 11048 C CA . ALA C 1 344 ? -17.796 -5.540 -85.417 1.00 35.60 388 ALA E CA 1
ATOM 11049 C C . ALA C 1 344 ? -17.002 -6.643 -86.126 1.00 35.65 388 ALA E C 1
ATOM 11050 O O . ALA C 1 344 ? -15.891 -6.392 -86.583 1.00 34.96 388 ALA E O 1
ATOM 11052 N N . GLN C 1 345 ? -17.543 -7.854 -86.224 1.00 34.72 389 GLN E N 1
ATOM 11053 C CA . GLN C 1 345 ? -16.756 -8.878 -86.876 1.00 38.29 389 GLN E CA 1
ATOM 11054 C C . GLN C 1 345 ? -16.766 -8.766 -88.385 1.00 36.13 389 GLN E C 1
ATOM 11055 O O . GLN C 1 345 ? -17.775 -8.426 -89.007 1.00 38.21 389 GLN E O 1
ATOM 11061 N N . ARG C 1 346 ? -15.605 -9.018 -88.960 1.00 32.52 390 ARG E N 1
ATOM 11062 C CA . ARG C 1 346 ? -15.415 -8.937 -90.381 1.00 33.03 390 ARG E CA 1
ATOM 11063 C C . ARG C 1 346 ? -15.883 -10.192 -91.102 1.00 33.65 390 ARG E C 1
ATOM 11064 O O . ARG C 1 346 ? -15.909 -11.284 -90.526 1.00 33.08 390 ARG E O 1
ATOM 11072 N N . VAL C 1 347 ? -16.291 -10.032 -92.356 1.00 32.97 391 VAL E N 1
ATOM 11073 C CA . VAL C 1 347 ? -16.697 -11.191 -93.133 1.00 33.89 391 VAL E CA 1
ATOM 11074 C C . VAL C 1 347 ? -15.430 -11.655 -93.832 1.00 33.48 391 VAL E C 1
ATOM 11075 O O . VAL C 1 347 ? -14.817 -10.895 -94.583 1.00 34.06 391 VAL E O 1
ATOM 11079 N N . GLU C 1 348 ? -15.034 -12.884 -93.564 1.00 33.87 392 GLU E N 1
ATOM 11080 C CA . GLU C 1 348 ? -13.841 -13.445 -94.179 1.00 36.75 392 GLU E CA 1
ATOM 11081 C C . GLU C 1 348 ? -14.218 -14.500 -95.227 1.00 37.88 392 GLU E C 1
ATOM 11082 O O . GLU C 1 348 ? -15.371 -14.937 -95.299 1.00 35.87 392 GLU E O 1
ATOM 11088 N N . PRO C 1 349 ? -13.255 -14.915 -96.058 1.00 38.91 393 PRO E N 1
ATOM 11089 C CA . PRO C 1 349 ? -13.548 -15.919 -97.088 1.00 41.42 393 PRO E CA 1
ATOM 11090 C C . PRO C 1 349 ? -13.999 -17.265 -96.531 1.00 42.12 393 PRO E C 1
ATOM 11091 O O . PRO C 1 349 ? -13.815 -17.557 -95.355 1.00 42.68 393 PRO E O 1
ATOM 11095 N N . MET C 1 350 ? -14.569 -18.085 -97.402 1.00 46.18 394 MET E N 1
ATOM 11096 C CA . MET C 1 350 ? -15.043 -19.432 -97.049 1.00 49.69 394 MET E CA 1
ATOM 11097 C C . MET C 1 350 ? -13.960 -20.423 -96.620 1.00 52.04 394 MET E C 1
ATOM 11098 O O . MET C 1 350 ? -12.793 -20.344 -97.040 1.00 49.76 394 MET E O 1
ATOM 11103 N N . GLY C 1 351 ? -14.386 -21.384 -95.806 1.00 56.04 395 GLY E N 1
ATOM 11104 C CA . GLY C 1 351 ? -13.517 -22.455 -95.349 1.00 60.81 395 GLY E CA 1
ATOM 11105 C C . GLY C 1 351 ? -12.264 -22.109 -94.576 1.00 64.89 395 GLY E C 1
ATOM 11106 O O . GLY C 1 351 ? -11.888 -20.939 -94.466 1.00 67.18 395 GLY E O 1
ATOM 11107 N N . PRO C 1 352 ? -11.582 -23.136 -94.038 1.00 66.30 396 PRO E N 1
ATOM 11108 C CA . PRO C 1 352 ? -10.350 -23.033 -93.250 1.00 66.65 396 PRO E CA 1
ATOM 11109 C C . PRO C 1 352 ? -9.366 -22.135 -93.973 1.00 67.73 396 PRO E C 1
ATOM 11110 O O . PRO C 1 352 ? -9.292 -22.157 -95.206 1.00 68.28 396 PRO E O 1
ATOM 11114 N N . LEU C 1 353 ? -8.600 -21.356 -93.220 1.00 67.11 397 LEU E N 1
ATOM 11115 C CA . LEU C 1 353 ? -7.654 -20.453 -93.856 1.00 67.72 397 LEU E CA 1
ATOM 11116 C C . LEU C 1 353 ? -8.464 -19.533 -94.756 1.00 65.58 397 LEU E C 1
ATOM 11117 O O . LEU C 1 353 ? -8.682 -19.803 -95.938 1.00 67.62 397 LEU E O 1
ATOM 11122 N N . LYS C 1 354 ? -8.935 -18.455 -94.168 1.00 62.63 398 LYS E N 1
ATOM 11123 C CA . LYS C 1 354 ? -9.733 -17.479 -94.877 1.00 59.26 398 LYS E CA 1
ATOM 11124 C C . LYS C 1 354 ? -8.766 -16.698 -95.744 1.00 55.78 398 LYS E C 1
ATOM 11125 O O . LYS C 1 354 ? -8.340 -15.590 -95.408 1.00 55.21 398 LYS E O 1
ATOM 11131 N N . THR C 1 355 ? -8.427 -17.302 -96.876 1.00 51.24 399 THR E N 1
ATOM 11132 C CA . THR C 1 355 ? -7.464 -16.733 -97.794 1.00 46.33 399 THR E CA 1
ATOM 11133 C C . THR C 1 355 ? -8.062 -16.680 -99.199 1.00 44.23 399 THR E C 1
ATOM 11134 O O . THR C 1 355 ? -9.025 -17.370 -99.490 1.00 43.02 399 THR E O 1
ATOM 11138 N N . PRO C 1 356 ? -7.503 -15.848 -100.088 1.00 42.10 400 PRO E N 1
ATOM 11139 C CA . PRO C 1 356 ? -8.038 -15.746 -101.446 1.00 41.10 400 PRO E CA 1
ATOM 11140 C C . PRO C 1 356 ? -7.845 -17.003 -102.294 1.00 40.88 400 PRO E C 1
ATOM 11141 O O . PRO C 1 356 ? -6.978 -17.825 -102.004 1.00 40.09 400 PRO E O 1
ATOM 11145 N N . LEU C 1 357 ? -8.660 -17.143 -103.337 1.00 38.41 401 LEU E N 1
ATOM 11146 C CA . LEU C 1 357 ? -8.517 -18.263 -104.252 1.00 40.03 401 LEU E CA 1
ATOM 11147 C C . LEU C 1 357 ? -7.128 -18.118 -104.859 1.00 40.11 401 LEU E C 1
ATOM 11148 O O . LEU C 1 357 ? -6.427 -19.101 -105.056 1.00 39.95 401 LEU E O 1
ATOM 11153 N N . PHE C 1 358 ? -6.753 -16.871 -105.148 1.00 40.57 402 PHE E N 1
ATOM 11154 C CA . PHE C 1 358 ? -5.440 -16.538 -105.678 1.00 41.84 402 PHE E CA 1
ATOM 11155 C C . PHE C 1 358 ? -5.337 -15.031 -105.869 1.00 41.97 402 PHE E C 1
ATOM 11156 O O . PHE C 1 358 ? -6.337 -14.323 -105.772 1.00 39.98 402 PHE E O 1
ATOM 11164 N N . HIS C 1 359 ? -4.119 -14.557 -106.121 1.00 40.40 403 HIS E N 1
ATOM 11165 C CA . HIS C 1 359 ? -3.869 -13.148 -106.341 1.00 41.78 403 HIS E CA 1
ATOM 11166 C C . HIS C 1 359 ? -2.731 -13.018 -107.352 1.00 41.44 403 HIS E C 1
ATOM 11167 O O . HIS C 1 359 ? -1.959 -13.942 -107.533 1.00 41.88 403 HIS E O 1
ATOM 11174 N N . SER C 1 360 ? -2.636 -11.880 -108.027 1.00 40.66 404 SER E N 1
ATOM 11175 C CA . SER C 1 360 ? -1.592 -11.712 -109.017 1.00 39.54 404 SER E CA 1
ATOM 11176 C C . SER C 1 360 ? -1.343 -10.244 -109.238 1.00 39.32 404 SER E C 1
ATOM 11177 O O . SER C 1 360 ? -2.025 -9.392 -108.644 1.00 37.51 404 SER E O 1
ATOM 11180 N N . LYS C 1 361 ? -0.370 -9.937 -110.092 1.00 39.13 405 LYS E N 1
ATOM 11181 C CA . LYS C 1 361 ? -0.043 -8.541 -110.363 1.00 40.06 405 LYS E CA 1
ATOM 11182 C C . LYS C 1 361 ? -0.825 -7.961 -111.517 1.00 39.02 405 LYS E C 1
ATOM 11183 O O . LYS C 1 361 ? -0.506 -6.889 -112.025 1.00 42.03 405 LYS E O 1
ATOM 11189 N N . TYR C 1 362 ? -1.866 -8.672 -111.924 1.00 37.56 406 TYR E N 1
ATOM 11190 C CA . TYR C 1 362 ? -2.735 -8.202 -112.990 1.00 35.90 406 TYR E CA 1
ATOM 11191 C C . TYR C 1 362 ? -3.831 -7.358 -112.349 1.00 34.88 406 TYR E C 1
ATOM 11192 O O . TYR C 1 362 ? -4.127 -7.531 -111.165 1.00 31.68 406 TYR E O 1
ATOM 11201 N N . HIS C 1 363 ? -4.410 -6.433 -113.120 1.00 33.18 407 HIS E N 1
ATOM 11202 C CA . HIS C 1 363 ? -5.477 -5.571 -112.629 1.00 32.97 407 HIS E CA 1
ATOM 11203 C C . HIS C 1 363 ? -6.818 -6.083 -113.164 1.00 33.15 407 HIS E C 1
ATOM 11204 O O . HIS C 1 363 ? -7.200 -5.789 -114.293 1.00 33.17 407 HIS E O 1
ATOM 11211 N N . TYR C 1 364 ? -7.514 -6.866 -112.337 1.00 30.76 408 TYR E N 1
ATOM 11212 C CA . TYR C 1 364 ? -8.790 -7.435 -112.698 1.00 32.07 408 TYR E CA 1
ATOM 11213 C C . TYR C 1 364 ? -9.975 -6.518 -112.331 1.00 36.16 408 TYR E C 1
ATOM 11214 O O . TYR C 1 364 ? -10.008 -5.914 -111.259 1.00 36.77 408 TYR E O 1
ATOM 11223 N N . GLN C 1 365 ? -10.959 -6.419 -113.221 1.00 37.20 409 GLN E N 1
ATOM 11224 C CA . GLN C 1 365 ? -12.088 -5.546 -112.953 1.00 37.77 409 GLN E CA 1
ATOM 11225 C C . GLN C 1 365 ? -13.445 -6.237 -112.834 1.00 37.75 409 GLN E C 1
ATOM 11226 O O . GLN C 1 365 ? -14.296 -5.808 -112.044 1.00 39.88 409 GLN E O 1
ATOM 11232 N N . LYS C 1 366 ? -13.658 -7.309 -113.588 1.00 35.68 410 LYS E N 1
ATOM 11233 C CA . LYS C 1 366 ? -14.933 -8.011 -113.524 1.00 33.43 410 LYS E CA 1
ATOM 11234 C C . LYS C 1 366 ? -14.720 -9.502 -113.433 1.00 34.04 410 LYS E C 1
ATOM 11235 O O . LYS C 1 366 ? -13.696 -10.017 -113.870 1.00 34.46 410 LYS E O 1
ATOM 11241 N N . VAL C 1 367 ? -15.694 -10.203 -112.884 1.00 31.82 411 VAL E N 1
ATOM 11242 C CA . VAL C 1 367 ? -15.579 -11.638 -112.762 1.00 32.97 411 VAL E CA 1
ATOM 11243 C C . VAL C 1 367 ? -16.917 -12.352 -113.044 1.00 34.03 411 VAL E C 1
ATOM 11244 O O . VAL C 1 367 ? -17.993 -11.822 -112.758 1.00 33.97 411 VAL E O 1
ATOM 11248 N N . ALA C 1 368 ? -16.837 -13.544 -113.626 1.00 34.97 412 ALA E N 1
ATOM 11249 C CA . ALA C 1 368 ? -18.026 -14.364 -113.894 1.00 35.42 412 ALA E CA 1
ATOM 11250 C C . ALA C 1 368 ? -17.529 -15.784 -113.699 1.00 35.64 412 ALA E C 1
ATOM 11251 O O . ALA C 1 368 ? -16.424 -16.108 -114.114 1.00 35.38 412 ALA E O 1
ATOM 11253 N N . VAL C 1 369 ? -18.333 -16.624 -113.062 1.00 35.93 413 VAL E N 1
ATOM 11254 C CA . VAL C 1 369 ? -17.923 -17.996 -112.800 1.00 36.02 413 VAL E CA 1
ATOM 11255 C C . VAL C 1 369 ? -18.850 -19.072 -113.380 1.00 37.90 413 VAL E C 1
ATOM 11256 O O . VAL C 1 369 ? -20.071 -18.920 -113.405 1.00 38.58 413 VAL E O 1
ATOM 11260 N N . HIS C 1 370 ? -18.258 -20.174 -113.818 1.00 39.29 414 HIS E N 1
ATOM 11261 C CA . HIS C 1 370 ? -19.017 -21.268 -114.395 1.00 40.53 414 HIS E CA 1
ATOM 11262 C C . HIS C 1 370 ? -18.653 -22.582 -113.729 1.00 41.47 414 HIS E C 1
ATOM 11263 O O . HIS C 1 370 ? -17.496 -23.000 -113.781 1.00 42.38 414 HIS E O 1
ATOM 11270 N N . ARG C 1 371 ? -19.605 -23.219 -113.056 1.00 40.77 415 ARG E N 1
ATOM 11271 C CA . ARG C 1 371 ? -19.305 -24.507 -112.454 1.00 42.65 415 ARG E CA 1
ATOM 11272 C C . ARG C 1 371 ? -19.563 -25.449 -113.629 1.00 44.48 415 ARG E C 1
ATOM 11273 O O . ARG C 1 371 ? -20.579 -25.327 -114.326 1.00 44.35 415 ARG E O 1
ATOM 11281 N N . MET C 1 372 ? -18.655 -26.384 -113.859 1.00 44.27 416 MET E N 1
ATOM 11282 C CA . MET C 1 372 ? -18.809 -27.261 -114.996 1.00 44.63 416 MET E CA 1
ATOM 11283 C C . MET C 1 372 ? -18.283 -28.667 -114.740 1.00 43.77 416 MET E C 1
ATOM 11284 O O . MET C 1 372 ? -17.535 -28.905 -113.790 1.00 42.93 416 MET E O 1
ATOM 11289 N N . GLN C 1 373 ? -18.704 -29.615 -115.565 1.00 45.00 417 GLN E N 1
ATOM 11290 C CA . GLN C 1 373 ? -18.228 -30.978 -115.403 1.00 47.87 417 GLN E CA 1
ATOM 11291 C C . GLN C 1 373 ? -17.260 -31.328 -116.519 1.00 49.44 417 GLN E C 1
ATOM 11292 O O . GLN C 1 373 ? -17.442 -30.924 -117.666 1.00 49.81 417 GLN E O 1
ATOM 11298 N N . ALA C 1 374 ? -16.212 -32.060 -116.170 1.00 53.19 418 ALA E N 1
ATOM 11299 C CA . ALA C 1 374 ? -15.226 -32.473 -117.158 1.00 57.16 418 ALA E CA 1
ATOM 11300 C C . ALA C 1 374 ? -15.775 -33.731 -117.811 1.00 59.50 418 ALA E C 1
ATOM 11301 O O . ALA C 1 374 ? -16.765 -34.297 -117.344 1.00 59.51 418 ALA E O 1
ATOM 11303 N N . SER C 1 375 ? -15.127 -34.162 -118.886 1.00 62.13 419 SER E N 1
ATOM 11304 C CA . SER C 1 375 ? -15.549 -35.352 -119.613 1.00 64.40 419 SER E CA 1
ATOM 11305 C C . SER C 1 375 ? -15.796 -36.545 -118.686 1.00 65.36 419 SER E C 1
ATOM 11306 O O . SER C 1 375 ? -16.719 -37.317 -118.904 1.00 65.05 419 SER E O 1
ATOM 11309 N N . HIS C 1 376 ? -14.976 -36.680 -117.650 1.00 66.85 420 HIS E N 1
ATOM 11310 C CA . HIS C 1 376 ? -15.107 -37.792 -116.721 1.00 68.81 420 HIS E CA 1
ATOM 11311 C C . HIS C 1 376 ? -15.982 -37.506 -115.506 1.00 68.75 420 HIS E C 1
ATOM 11312 O O . HIS C 1 376 ? -15.911 -38.213 -114.496 1.00 68.03 420 HIS E O 1
ATOM 11319 N N . GLY C 1 377 ? -16.803 -36.463 -115.601 1.00 67.34 421 GLY E N 1
ATOM 11320 C CA . GLY C 1 377 ? -17.698 -36.134 -114.507 1.00 66.32 421 GLY E CA 1
ATOM 11321 C C . GLY C 1 377 ? -17.181 -35.249 -113.388 1.00 65.13 421 GLY E C 1
ATOM 11322 O O . GLY C 1 377 ? -17.962 -34.786 -112.562 1.00 66.40 421 GLY E O 1
ATOM 11323 N N . GLU C 1 378 ? -15.878 -35.014 -113.344 1.00 64.10 422 GLU E N 1
ATOM 11324 C CA . GLU C 1 378 ? -15.294 -34.164 -112.309 1.00 62.34 422 GLU E CA 1
ATOM 11325 C C . GLU C 1 378 ? -15.847 -32.729 -112.439 1.00 58.36 422 GLU E C 1
ATOM 11326 O O . GLU C 1 378 ? -16.002 -32.218 -113.551 1.00 54.84 422 GLU E O 1
ATOM 11332 N N . THR C 1 379 ? -16.151 -32.094 -111.306 1.00 53.96 423 THR E N 1
ATOM 11333 C CA . THR C 1 379 ? -16.679 -30.727 -111.315 1.00 52.72 423 THR E CA 1
ATOM 11334 C C . THR C 1 379 ? -15.574 -29.691 -111.106 1.00 50.10 423 THR E C 1
ATOM 11335 O O . THR C 1 379 ? -14.758 -29.819 -110.196 1.00 48.76 423 THR E O 1
ATOM 11339 N N . PHE C 1 380 ? -15.562 -28.660 -111.945 1.00 47.13 424 PHE E N 1
ATOM 11340 C CA . PHE C 1 380 ? -14.555 -27.606 -111.859 1.00 45.27 424 PHE E CA 1
ATOM 11341 C C . PHE C 1 380 ? -15.208 -26.234 -111.917 1.00 44.01 424 PHE E C 1
ATOM 11342 O O . PHE C 1 380 ? -16.173 -26.044 -112.651 1.00 42.91 424 PHE E O 1
ATOM 11350 N N . HIS C 1 381 ? -14.678 -25.281 -111.147 1.00 42.62 425 HIS E N 1
ATOM 11351 C CA . HIS C 1 381 ? -15.169 -23.908 -111.202 1.00 41.32 425 HIS E CA 1
ATOM 11352 C C . HIS C 1 381 ? -14.135 -23.152 -112.024 1.00 40.11 425 HIS E C 1
ATOM 11353 O O . HIS C 1 381 ? -12.942 -23.221 -111.749 1.00 40.73 425 HIS E O 1
ATOM 11360 N N . VAL C 1 382 ? -14.592 -22.453 -113.048 1.00 38.81 426 VAL E N 1
ATOM 11361 C CA . VAL C 1 382 ? -13.705 -21.701 -113.894 1.00 35.58 426 VAL E CA 1
ATOM 11362 C C . VAL C 1 382 ? -14.105 -20.253 -113.817 1.00 36.73 426 VAL E C 1
ATOM 11363 O O . VAL C 1 382 ? -15.270 -19.912 -114.036 1.00 36.41 426 VAL E O 1
ATOM 11367 N N . LEU C 1 383 ? -13.133 -19.395 -113.523 1.00 35.55 427 LEU E N 1
ATOM 11368 C CA . LEU C 1 383 ? -13.393 -17.966 -113.408 1.00 35.72 427 LEU E CA 1
ATOM 11369 C C . LEU C 1 383 ? -12.950 -17.261 -114.679 1.00 35.46 427 LEU E C 1
ATOM 11370 O O . LEU C 1 383 ? -11.969 -17.649 -115.302 1.00 36.53 427 LEU E O 1
ATOM 11375 N N . TYR C 1 384 ? -13.673 -16.211 -115.040 1.00 34.21 428 TYR E N 1
ATOM 11376 C CA . TYR C 1 384 ? -13.367 -15.422 -116.209 1.00 32.73 428 TYR E CA 1
ATOM 11377 C C . TYR C 1 384 ? -13.192 -14.007 -115.694 1.00 32.79 428 TYR E C 1
ATOM 11378 O O . TYR C 1 384 ? -14.107 -13.415 -115.123 1.00 30.48 428 TYR E O 1
ATOM 11387 N N . LEU C 1 385 ? -11.999 -13.465 -115.909 1.00 33.27 429 LEU E N 1
ATOM 11388 C CA . LEU C 1 385 ? -11.668 -12.148 -115.423 1.00 31.41 429 LEU E CA 1
ATOM 11389 C C . LEU C 1 385 ? -11.237 -11.216 -116.514 1.00 32.56 429 LEU E C 1
ATOM 11390 O O . LEU C 1 385 ? -10.590 -11.627 -117.470 1.00 35.59 429 LEU E O 1
ATOM 11395 N N . THR C 1 386 ? -11.597 -9.948 -116.386 1.00 33.55 430 THR E N 1
ATOM 11396 C CA . THR C 1 386 ? -11.197 -8.974 -117.382 1.00 35.17 430 THR E CA 1
ATOM 11397 C C . THR C 1 386 ? -10.089 -8.151 -116.747 1.00 35.61 430 THR E C 1
ATOM 11398 O O . THR C 1 386 ? -10.108 -7.892 -115.544 1.00 38.13 430 THR E O 1
ATOM 11402 N N . THR C 1 387 ? -9.107 -7.768 -117.541 1.00 35.22 431 THR E N 1
ATOM 11403 C CA . THR C 1 387 ? -8.018 -6.969 -117.024 1.00 36.61 431 THR E CA 1
ATOM 11404 C C . THR C 1 387 ? -8.329 -5.564 -117.485 1.00 37.21 431 THR E C 1
ATOM 11405 O O . THR C 1 387 ? -9.222 -5.378 -118.299 1.00 39.84 431 THR E O 1
ATOM 11409 N N . ASP C 1 388 ? -7.602 -4.582 -116.975 1.00 37.06 432 ASP E N 1
ATOM 11410 C CA . ASP C 1 388 ? -7.853 -3.215 -117.383 1.00 39.04 432 ASP E CA 1
ATOM 11411 C C . ASP C 1 388 ? -7.212 -2.962 -118.744 1.00 39.83 432 ASP E C 1
ATOM 11412 O O . ASP C 1 388 ? -7.213 -1.843 -119.244 1.00 39.68 432 ASP E O 1
ATOM 11417 N N . ARG C 1 389 ? -6.660 -4.020 -119.328 1.00 41.94 433 ARG E N 1
ATOM 11418 C CA . ARG C 1 389 ? -6.018 -3.935 -120.626 1.00 44.46 433 ARG E CA 1
ATOM 11419 C C . ARG C 1 389 ? -6.917 -4.492 -121.726 1.00 44.86 433 ARG E C 1
ATOM 11420 O O . ARG C 1 389 ? -6.464 -4.716 -122.850 1.00 46.70 433 ARG E O 1
ATOM 11428 N N . GLY C 1 390 ? -8.179 -4.745 -121.392 1.00 42.50 434 GLY E N 1
ATOM 11429 C CA . GLY C 1 390 ? -9.125 -5.236 -122.374 1.00 40.36 434 GLY E CA 1
ATOM 11430 C C . GLY C 1 390 ? -9.004 -6.688 -122.776 1.00 40.16 434 GLY E C 1
ATOM 11431 O O . GLY C 1 390 ? -9.423 -7.055 -123.874 1.00 41.69 434 GLY E O 1
ATOM 11432 N N . THR C 1 391 ? -8.442 -7.519 -121.905 1.00 38.86 435 THR E N 1
ATOM 11433 C CA . THR C 1 391 ? -8.299 -8.941 -122.190 1.00 37.61 435 THR E CA 1
ATOM 11434 C C . THR C 1 391 ? -9.075 -9.761 -121.164 1.00 37.43 435 THR E C 1
ATOM 11435 O O . THR C 1 391 ? -9.621 -9.212 -120.200 1.00 38.27 435 THR E O 1
ATOM 11439 N N . ILE C 1 392 ? -9.113 -11.074 -121.372 1.00 33.46 436 ILE E N 1
ATOM 11440 C CA . ILE C 1 392 ? -9.832 -11.956 -120.487 1.00 33.69 436 ILE E CA 1
ATOM 11441 C C . ILE C 1 392 ? -8.947 -13.104 -120.045 1.00 34.71 436 ILE E C 1
ATOM 11442 O O . ILE C 1 392 ? -8.244 -13.684 -120.866 1.00 34.86 436 ILE E O 1
ATOM 11447 N N . HIS C 1 393 ? -8.981 -13.438 -118.756 1.00 34.10 437 HIS E N 1
ATOM 11448 C CA . HIS C 1 393 ? -8.199 -14.567 -118.253 1.00 34.17 437 HIS E CA 1
ATOM 11449 C C . HIS C 1 393 ? -9.140 -15.660 -117.814 1.00 34.06 437 HIS E C 1
ATOM 11450 O O . HIS C 1 393 ? -10.179 -15.393 -117.210 1.00 37.25 437 HIS E O 1
ATOM 11457 N N . LYS C 1 394 ? -8.770 -16.895 -118.119 1.00 35.63 438 LYS E N 1
ATOM 11458 C CA . LYS C 1 394 ? -9.550 -18.077 -117.796 1.00 35.34 438 LYS E CA 1
ATOM 11459 C C . LYS C 1 394 ? -8.793 -18.827 -116.699 1.00 36.48 438 LYS E C 1
ATOM 11460 O O . LYS C 1 394 ? -7.722 -19.377 -116.944 1.00 39.34 438 LYS E O 1
ATOM 11466 N N . VAL C 1 395 ? -9.334 -18.852 -115.483 1.00 34.31 439 VAL E N 1
ATOM 11467 C CA . VAL C 1 395 ? -8.632 -19.496 -114.386 1.00 32.82 439 VAL E CA 1
ATOM 11468 C C . VAL C 1 395 ? -9.402 -20.609 -113.711 1.00 32.21 439 VAL E C 1
ATOM 11469 O O . VAL C 1 395 ? -10.563 -20.450 -113.369 1.00 31.60 439 VAL E O 1
ATOM 11473 N N . VAL C 1 396 ? -8.746 -21.738 -113.505 1.00 32.46 440 VAL E N 1
ATOM 11474 C CA . VAL C 1 396 ? -9.405 -22.829 -112.845 1.00 37.34 440 VAL E CA 1
ATOM 11475 C C . VAL C 1 396 ? -9.196 -22.662 -111.360 1.00 41.79 440 VAL E C 1
ATOM 11476 O O . VAL C 1 396 ? -8.065 -22.524 -110.889 1.00 43.78 440 VAL E O 1
ATOM 11480 N N . GLU C 1 397 ? -10.301 -22.656 -110.632 1.00 43.40 441 GLU E N 1
ATOM 11481 C CA . GLU C 1 397 ? -10.303 -22.526 -109.193 1.00 47.15 441 GLU E CA 1
ATOM 11482 C C . GLU C 1 397 ? -9.644 -23.758 -108.568 1.00 48.80 441 GLU E C 1
ATOM 11483 O O . GLU C 1 397 ? -9.759 -24.850 -109.095 1.00 47.65 441 GLU E O 1
ATOM 11489 N N . PRO C 1 398 ? -8.912 -23.585 -107.453 1.00 53.31 442 PRO E N 1
ATOM 11490 C CA . PRO C 1 398 ? -8.240 -24.697 -106.766 1.00 57.17 442 PRO E CA 1
ATOM 11491 C C . PRO C 1 398 ? -9.230 -25.582 -106.001 1.00 62.80 442 PRO E C 1
ATOM 11492 O O . PRO C 1 398 ? -10.304 -25.113 -105.616 1.00 63.12 442 PRO E O 1
ATOM 11496 N N . GLY C 1 399 ? -8.866 -26.847 -105.768 1.00 69.13 443 GLY E N 1
ATOM 11497 C CA . GLY C 1 399 ? -9.762 -27.767 -105.073 1.00 76.52 443 GLY E CA 1
ATOM 11498 C C . GLY C 1 399 ? -9.341 -28.416 -103.758 1.00 82.40 443 GLY E C 1
ATOM 11499 O O . GLY C 1 399 ? -9.656 -27.897 -102.686 1.00 82.68 443 GLY E O 1
ATOM 11500 N N . GLU C 1 400 ? -8.655 -29.560 -103.839 1.00 88.64 444 GLU E N 1
ATOM 11501 C CA . GLU C 1 400 ? -8.191 -30.320 -102.661 1.00 95.19 444 GLU E CA 1
ATOM 11502 C C . GLU C 1 400 ? -7.494 -29.497 -101.581 1.00 98.72 444 GLU E C 1
ATOM 11503 O O . GLU C 1 400 ? -8.144 -28.852 -100.753 1.00 99.26 444 GLU E O 1
ATOM 11509 N N . GLN C 1 401 ? -6.163 -29.550 -101.583 1.00 102.61 445 GLN E N 1
ATOM 11510 C CA . GLN C 1 401 ? -5.370 -28.812 -100.605 1.00 106.88 445 GLN E CA 1
ATOM 11511 C C . GLN C 1 401 ? -4.112 -28.159 -101.185 1.00 107.91 445 GLN E C 1
ATOM 11512 O O . GLN C 1 401 ? -4.080 -27.775 -102.350 1.00 108.57 445 GLN E O 1
ATOM 11518 N N . GLU C 1 402 ? -3.075 -28.053 -100.361 1.00 108.35 446 GLU E N 1
ATOM 11519 C CA . GLU C 1 402 ? -1.822 -27.415 -100.748 1.00 108.63 446 GLU E CA 1
ATOM 11520 C C . GLU C 1 402 ? -1.273 -27.789 -102.122 1.00 107.95 446 GLU E C 1
ATOM 11521 O O . GLU C 1 402 ? -0.547 -27.004 -102.733 1.00 108.56 446 GLU E O 1
ATOM 11527 N N . HIS C 1 403 ? -1.611 -28.975 -102.611 1.00 106.53 447 HIS E N 1
ATOM 11528 C CA . HIS C 1 403 ? -1.122 -29.404 -103.918 1.00 104.52 447 HIS E CA 1
ATOM 11529 C C . HIS C 1 403 ? -1.891 -28.733 -105.056 1.00 101.03 447 HIS E C 1
ATOM 11530 O O . HIS C 1 403 ? -1.408 -28.666 -106.193 1.00 101.46 447 HIS E O 1
ATOM 11537 N N . SER C 1 404 ? -3.083 -28.227 -104.745 1.00 95.26 448 SER E N 1
ATOM 11538 C CA . SER C 1 404 ? -3.910 -27.562 -105.746 1.00 88.07 448 SER E CA 1
ATOM 11539 C C . SER C 1 404 ? -3.835 -26.048 -105.620 1.00 82.59 448 SER E C 1
ATOM 11540 O O . SER C 1 404 ? -3.898 -25.488 -104.525 1.00 81.65 448 SER E O 1
ATOM 11543 N N . PHE C 1 405 ? -3.694 -25.401 -106.767 1.00 75.86 449 PHE E N 1
ATOM 11544 C CA . PHE C 1 405 ? -3.601 -23.957 -106.847 1.00 69.22 449 PHE E CA 1
ATOM 11545 C C . PHE C 1 405 ? -4.416 -23.515 -108.039 1.00 63.38 449 PHE E C 1
ATOM 11546 O O . PHE C 1 405 ? -4.784 -24.327 -108.883 1.00 62.11 449 PHE E O 1
ATOM 11554 N N . ALA C 1 406 ? -4.702 -22.222 -108.104 1.00 57.14 450 ALA E N 1
ATOM 11555 C CA . ALA C 1 406 ? -5.438 -21.671 -109.220 1.00 50.96 450 ALA E CA 1
ATOM 11556 C C . ALA C 1 406 ? -4.542 -21.859 -110.439 1.00 49.51 450 ALA E C 1
ATOM 11557 O O . ALA C 1 406 ? -3.319 -21.749 -110.353 1.00 49.82 450 ALA E O 1
ATOM 11559 N N . PHE C 1 407 ? -5.145 -22.148 -111.577 1.00 46.28 451 PHE E N 1
ATOM 11560 C CA . PHE C 1 407 ? -4.378 -22.354 -112.774 1.00 44.43 451 PHE E CA 1
ATOM 11561 C C . PHE C 1 407 ? -4.906 -21.417 -113.843 1.00 41.73 451 PHE E C 1
ATOM 11562 O O . PHE C 1 407 ? -6.038 -21.553 -114.277 1.00 42.14 451 PHE E O 1
ATOM 11570 N N . ASN C 1 408 ? -4.097 -20.452 -114.246 1.00 39.27 452 ASN E N 1
ATOM 11571 C CA . ASN C 1 408 ? -4.496 -19.491 -115.265 1.00 38.42 452 ASN E CA 1
ATOM 11572 C C . ASN C 1 408 ? -4.170 -20.150 -116.599 1.00 39.06 452 ASN E C 1
ATOM 11573 O O . ASN C 1 408 ? -3.033 -20.127 -117.048 1.00 38.05 452 ASN E O 1
ATOM 11578 N N . ILE C 1 409 ? -5.166 -20.741 -117.242 1.00 39.66 453 ILE E N 1
ATOM 11579 C CA . ILE C 1 409 ? -4.898 -21.445 -118.483 1.00 41.72 453 ILE E CA 1
ATOM 11580 C C . ILE C 1 409 ? -4.773 -20.626 -119.743 1.00 41.39 453 ILE E C 1
ATOM 11581 O O . ILE C 1 409 ? -4.220 -21.104 -120.728 1.00 39.62 453 ILE E O 1
ATOM 11586 N N . MET C 1 410 ? -5.246 -19.385 -119.731 1.00 42.21 454 MET E N 1
ATOM 11587 C CA . MET C 1 410 ? -5.173 -18.612 -120.957 1.00 42.14 454 MET E CA 1
ATOM 11588 C C . MET C 1 410 ? -5.666 -17.171 -120.869 1.00 41.18 454 MET E C 1
ATOM 11589 O O . MET C 1 410 ? -6.473 -16.818 -120.021 1.00 41.63 454 MET E O 1
ATOM 11594 N N . GLU C 1 411 ? -5.159 -16.341 -121.772 1.00 41.42 455 GLU E N 1
ATOM 11595 C CA . GLU C 1 411 ? -5.557 -14.956 -121.877 1.00 40.52 455 GLU E CA 1
ATOM 11596 C C . GLU C 1 411 ? -6.015 -14.806 -123.314 1.00 40.74 455 GLU E C 1
ATOM 11597 O O . GLU C 1 411 ? -5.430 -15.406 -124.216 1.00 40.98 455 GLU E O 1
ATOM 11603 N N . ILE C 1 412 ? -7.053 -14.008 -123.528 1.00 40.34 456 ILE E N 1
ATOM 11604 C CA . ILE C 1 412 ? -7.569 -13.798 -124.862 1.00 42.23 456 ILE E CA 1
ATOM 11605 C C . ILE C 1 412 ? -7.962 -12.342 -125.093 1.00 42.16 456 ILE E C 1
ATOM 11606 O O . ILE C 1 412 ? -8.433 -11.646 -124.192 1.00 43.12 456 ILE E O 1
ATOM 11611 N N . GLN C 1 413 ? -7.710 -11.870 -126.297 1.00 42.99 457 GLN E N 1
ATOM 11612 C CA . GLN C 1 413 ? -8.064 -10.515 -126.672 1.00 47.05 457 GLN E CA 1
ATOM 11613 C C . GLN C 1 413 ? -9.232 -10.814 -127.615 1.00 48.83 457 GLN E C 1
ATOM 11614 O O . GLN C 1 413 ? -9.036 -11.166 -128.775 1.00 52.56 457 GLN E O 1
ATOM 11620 N N . PRO C 1 414 ? -10.472 -10.692 -127.115 1.00 48.73 458 PRO E N 1
ATOM 11621 C CA . PRO C 1 414 ? -11.709 -10.961 -127.856 1.00 47.84 458 PRO E CA 1
ATOM 11622 C C . PRO C 1 414 ? -12.222 -10.022 -128.944 1.00 47.30 458 PRO E C 1
ATOM 11623 O O . PRO C 1 414 ? -13.211 -10.354 -129.594 1.00 49.40 458 PRO E O 1
ATOM 11627 N N . PHE C 1 415 ? -11.599 -8.874 -129.155 1.00 47.62 459 PHE E N 1
ATOM 11628 C CA . PHE C 1 415 ? -12.125 -7.932 -130.151 1.00 50.09 459 PHE E CA 1
ATOM 11629 C C . PHE C 1 415 ? -11.377 -7.791 -131.467 1.00 52.82 459 PHE E C 1
ATOM 11630 O O . PHE C 1 415 ? -10.182 -8.070 -131.560 1.00 52.63 459 PHE E O 1
ATOM 11638 N N . ARG C 1 416 ? -12.095 -7.310 -132.480 1.00 55.51 460 ARG E N 1
ATOM 11639 C CA . ARG C 1 416 ? -11.484 -7.067 -133.777 1.00 57.63 460 ARG E CA 1
ATOM 11640 C C . ARG C 1 416 ? -10.540 -5.907 -133.506 1.00 56.39 460 ARG E C 1
ATOM 11641 O O . ARG C 1 416 ? -9.409 -5.881 -133.977 1.00 57.69 460 ARG E O 1
ATOM 11649 N N . ARG C 1 417 ? -11.026 -4.944 -132.742 1.00 54.92 461 ARG E N 1
ATOM 11650 C CA . ARG C 1 417 ? -10.211 -3.795 -132.368 1.00 54.89 461 ARG E CA 1
ATOM 11651 C C . ARG C 1 417 ? -9.981 -3.872 -130.856 1.00 53.29 461 ARG E C 1
ATOM 11652 O O . ARG C 1 417 ? -10.928 -3.807 -130.067 1.00 53.79 461 ARG E O 1
ATOM 11660 N N . ALA C 1 418 ? -8.729 -4.044 -130.459 1.00 51.57 462 ALA E N 1
ATOM 11661 C CA . ALA C 1 418 ? -8.394 -4.131 -129.048 1.00 50.59 462 ALA E CA 1
ATOM 11662 C C . ALA C 1 418 ? -8.891 -2.866 -128.358 1.00 50.77 462 ALA E C 1
ATOM 11663 O O . ALA C 1 418 ? -8.679 -1.752 -128.847 1.00 52.72 462 ALA E O 1
ATOM 11665 N N . ALA C 1 419 ? -9.556 -3.046 -127.223 1.00 49.41 463 ALA E N 1
ATOM 11666 C CA . ALA C 1 419 ? -10.112 -1.933 -126.462 1.00 47.70 463 ALA E CA 1
ATOM 11667 C C . ALA C 1 419 ? -10.521 -2.418 -125.072 1.00 46.08 463 ALA E C 1
ATOM 11668 O O . ALA C 1 419 ? -10.491 -3.617 -124.788 1.00 45.62 463 ALA E O 1
ATOM 11670 N N . ALA C 1 420 ? -10.905 -1.484 -124.209 1.00 43.31 464 ALA E N 1
ATOM 11671 C CA . ALA C 1 420 ? -11.325 -1.839 -122.855 1.00 40.87 464 ALA E CA 1
ATOM 11672 C C . ALA C 1 420 ? -12.662 -2.592 -122.856 1.00 39.65 464 ALA E C 1
ATOM 11673 O O . ALA C 1 420 ? -13.565 -2.267 -123.621 1.00 39.80 464 ALA E O 1
ATOM 11675 N N . ILE C 1 421 ? -12.779 -3.602 -122.000 1.00 39.64 465 ILE E N 1
ATOM 11676 C CA . ILE C 1 421 ? -14.016 -4.369 -121.884 1.00 40.31 465 ILE E CA 1
ATOM 11677 C C . ILE C 1 421 ? -14.978 -3.622 -120.947 1.00 42.42 465 ILE E C 1
ATOM 11678 O O . ILE C 1 421 ? -14.714 -3.497 -119.752 1.00 41.70 465 ILE E O 1
ATOM 11683 N N . GLN C 1 422 ? -16.084 -3.127 -121.504 1.00 44.37 466 GLN E N 1
ATOM 11684 C CA . GLN C 1 422 ? -17.072 -2.375 -120.732 1.00 46.30 466 GLN E CA 1
ATOM 11685 C C . GLN C 1 422 ? -18.162 -3.210 -120.069 1.00 44.83 466 GLN E C 1
ATOM 11686 O O . GLN C 1 422 ? -18.747 -2.775 -119.078 1.00 46.49 466 GLN E O 1
ATOM 11692 N N . THR C 1 423 ? -18.444 -4.390 -120.612 1.00 42.07 467 THR E N 1
ATOM 11693 C CA . THR C 1 423 ? -19.432 -5.280 -120.021 1.00 41.70 467 THR E CA 1
ATOM 11694 C C . THR C 1 423 ? -19.071 -6.737 -120.281 1.00 41.31 467 THR E C 1
ATOM 11695 O O . THR C 1 423 ? -18.393 -7.059 -121.240 1.00 40.58 467 THR E O 1
ATOM 11699 N N . MET C 1 424 ? -19.546 -7.621 -119.426 1.00 42.55 468 MET E N 1
ATOM 11700 C CA . MET C 1 424 ? -19.286 -9.036 -119.585 1.00 42.92 468 MET E CA 1
ATOM 11701 C C . MET C 1 424 ? -20.436 -9.791 -118.949 1.00 45.41 468 MET E C 1
ATOM 11702 O O . MET C 1 424 ? -20.889 -9.438 -117.863 1.00 46.09 468 MET E O 1
ATOM 11707 N N . SER C 1 425 ? -20.908 -10.830 -119.640 1.00 47.05 469 SER E N 1
ATOM 11708 C CA . SER C 1 425 ? -22.015 -11.643 -119.166 1.00 45.93 469 SER E CA 1
ATOM 11709 C C . SER C 1 425 ? -21.728 -13.069 -119.562 1.00 46.17 469 SER E C 1
ATOM 11710 O O . SER C 1 425 ? -21.306 -13.339 -120.684 1.00 46.50 469 SER E O 1
ATOM 11713 N N . LEU C 1 426 ? -21.973 -13.986 -118.641 1.00 44.40 470 LEU E N 1
ATOM 11714 C CA . LEU C 1 426 ? -21.733 -15.386 -118.886 1.00 43.62 470 LEU E CA 1
ATOM 11715 C C . LEU C 1 426 ? -23.045 -16.140 -119.069 1.00 45.48 470 LEU E C 1
ATOM 11716 O O . LEU C 1 426 ? -23.936 -16.089 -118.211 1.00 45.99 470 LEU E O 1
ATOM 11721 N N . ASP C 1 427 ? -23.158 -16.833 -120.197 1.00 45.11 471 ASP E N 1
ATOM 11722 C CA . ASP C 1 427 ? -24.330 -17.629 -120.498 1.00 45.16 471 ASP E CA 1
ATOM 11723 C C . ASP C 1 427 ? -23.875 -19.068 -120.318 1.00 47.17 471 ASP E C 1
ATOM 11724 O O . ASP C 1 427 ? -23.201 -19.618 -121.186 1.00 46.93 471 ASP E O 1
ATOM 11729 N N . ALA C 1 428 ? -24.229 -19.664 -119.182 1.00 47.48 472 ALA E N 1
ATOM 11730 C CA . ALA C 1 428 ? -23.846 -21.027 -118.876 1.00 49.12 472 ALA E CA 1
ATOM 11731 C C . ALA C 1 428 ? -24.659 -22.028 -119.681 1.00 51.45 472 ALA E C 1
ATOM 11732 O O . ALA C 1 428 ? -24.298 -23.198 -119.763 1.00 51.31 472 ALA E O 1
ATOM 11734 N N . GLU C 1 429 ? -25.763 -21.571 -120.264 1.00 54.35 473 GLU E N 1
ATOM 11735 C CA . GLU C 1 429 ? -26.599 -22.462 -121.061 1.00 56.51 473 GLU E CA 1
ATOM 11736 C C . GLU C 1 429 ? -25.965 -22.688 -122.424 1.00 54.20 473 GLU E C 1
ATOM 11737 O O . GLU C 1 429 ? -25.754 -23.827 -122.829 1.00 53.10 473 GLU E O 1
ATOM 11743 N N . ARG C 1 430 ? -25.652 -21.600 -123.118 1.00 52.60 474 ARG E N 1
ATOM 11744 C CA . ARG C 1 430 ? -25.015 -21.692 -124.425 1.00 51.89 474 ARG E CA 1
ATOM 11745 C C . ARG C 1 430 ? -23.496 -21.851 -124.297 1.00 51.75 474 ARG E C 1
ATOM 11746 O O . ARG C 1 430 ? -22.801 -22.052 -125.294 1.00 50.96 474 ARG E O 1
ATOM 11754 N N . ARG C 1 431 ? -22.991 -21.760 -123.070 1.00 51.33 475 ARG E N 1
ATOM 11755 C CA . ARG C 1 431 ? -21.557 -21.870 -122.824 1.00 50.69 475 ARG E CA 1
ATOM 11756 C C . ARG C 1 431 ? -20.841 -20.765 -123.588 1.00 49.37 475 ARG E C 1
ATOM 11757 O O . ARG C 1 431 ? -19.845 -21.007 -124.251 1.00 49.78 475 ARG E O 1
ATOM 11765 N N . LYS C 1 432 ? -21.355 -19.548 -123.489 1.00 48.52 476 LYS E N 1
ATOM 11766 C CA . LYS C 1 432 ? -20.752 -18.423 -124.186 1.00 49.28 476 LYS E CA 1
ATOM 11767 C C . LYS C 1 432 ? -20.476 -17.271 -123.216 1.00 49.27 476 LYS E C 1
ATOM 11768 O O . LYS C 1 432 ? -21.058 -17.198 -122.131 1.00 48.63 476 LYS E O 1
ATOM 11774 N N . LEU C 1 433 ? -19.573 -16.381 -123.610 1.00 47.35 477 LEU E N 1
ATOM 11775 C CA . LEU C 1 433 ? -19.237 -15.219 -122.806 1.00 45.32 477 LEU E CA 1
ATOM 11776 C C . LEU C 1 433 ? -19.409 -13.988 -123.689 1.00 45.25 477 LEU E C 1
ATOM 11777 O O . LEU C 1 433 ? -18.727 -13.841 -124.704 1.00 47.14 477 LEU E O 1
ATOM 11782 N N . TYR C 1 434 ? -20.337 -13.116 -123.320 1.00 43.18 478 TYR E N 1
ATOM 11783 C CA . TYR C 1 434 ? -20.583 -11.914 -124.073 1.00 41.84 478 TYR E CA 1
ATOM 11784 C C . TYR C 1 434 ? -19.807 -10.800 -123.431 1.00 43.72 478 TYR E C 1
ATOM 11785 O O . TYR C 1 434 ? -19.898 -10.561 -122.221 1.00 43.54 478 TYR E O 1
ATOM 11794 N N . VAL C 1 435 ? -19.026 -10.123 -124.263 1.00 45.25 479 VAL E N 1
ATOM 11795 C CA . VAL C 1 435 ? -18.185 -9.029 -123.836 1.00 46.07 479 VAL E CA 1
ATOM 11796 C C . VAL C 1 435 ? -18.393 -7.919 -124.844 1.00 47.27 479 VAL E C 1
ATOM 11797 O O . VAL C 1 435 ? -18.668 -8.198 -126.013 1.00 48.33 479 VAL E O 1
ATOM 11801 N N . SER C 1 436 ? -18.276 -6.670 -124.396 1.00 45.70 480 SER E N 1
ATOM 11802 C CA . SER C 1 436 ? -18.467 -5.541 -125.274 1.00 46.39 480 SER E CA 1
ATOM 11803 C C . SER C 1 436 ? -17.496 -4.422 -124.987 1.00 47.40 480 SER E C 1
ATOM 11804 O O . SER C 1 436 ? -16.925 -4.348 -123.896 1.00 48.72 480 SER E O 1
ATOM 11807 N N . SER C 1 437 ? -17.311 -3.550 -125.975 1.00 46.01 481 SER E N 1
ATOM 11808 C CA . SER C 1 437 ? -16.431 -2.407 -125.833 1.00 46.37 481 SER E CA 1
ATOM 11809 C C . SER C 1 437 ? -17.206 -1.168 -126.261 1.00 47.67 481 SER E C 1
ATOM 11810 O O . SER C 1 437 ? -18.442 -1.141 -126.229 1.00 47.45 481 SER E O 1
ATOM 11813 N N . GLN C 1 438 ? -16.485 -0.135 -126.654 1.00 48.63 482 GLN E N 1
ATOM 11814 C CA . GLN C 1 438 ? -17.127 1.084 -127.101 1.00 51.66 482 GLN E CA 1
ATOM 11815 C C . GLN C 1 438 ? -17.399 0.949 -128.598 1.00 53.95 482 GLN E C 1
ATOM 11816 O O . GLN C 1 438 ? -18.109 1.771 -129.186 1.00 53.17 482 GLN E O 1
ATOM 11822 N N . TRP C 1 439 ? -16.848 -0.102 -129.206 1.00 54.35 483 TRP E N 1
ATOM 11823 C CA . TRP C 1 439 ? -17.018 -0.309 -130.644 1.00 54.53 483 TRP E CA 1
ATOM 11824 C C . TRP C 1 439 ? -17.764 -1.552 -131.101 1.00 53.74 483 TRP E C 1
ATOM 11825 O O . TRP C 1 439 ? -18.474 -1.505 -132.096 1.00 53.58 483 TRP E O 1
ATOM 11836 N N . GLU C 1 440 ? -17.606 -2.670 -130.398 1.00 53.58 484 GLU E N 1
ATOM 11837 C CA . GLU C 1 440 ? -18.279 -3.894 -130.820 1.00 52.88 484 GLU E CA 1
ATOM 11838 C C . GLU C 1 440 ? -18.800 -4.715 -129.648 1.00 53.27 484 GLU E C 1
ATOM 11839 O O . GLU C 1 440 ? -18.754 -4.275 -128.497 1.00 54.55 484 GLU E O 1
ATOM 11845 N N . VAL C 1 441 ? -19.298 -5.910 -129.966 1.00 51.29 485 VAL E N 1
ATOM 11846 C CA . VAL C 1 441 ? -19.839 -6.853 -129.008 1.00 49.66 485 VAL E CA 1
ATOM 11847 C C . VAL C 1 441 ? -19.340 -8.190 -129.504 1.00 51.73 485 VAL E C 1
ATOM 11848 O O . VAL C 1 441 ? -19.505 -8.523 -130.675 1.00 52.02 485 VAL E O 1
ATOM 11852 N N . SER C 1 442 ? -18.750 -8.974 -128.614 1.00 52.74 486 SER E N 1
ATOM 11853 C CA . SER C 1 442 ? -18.179 -10.242 -129.017 1.00 53.00 486 SER E CA 1
ATOM 11854 C C . SER C 1 442 ? -18.700 -11.422 -128.218 1.00 53.52 486 SER E C 1
ATOM 11855 O O . SER C 1 442 ? -18.866 -11.339 -126.998 1.00 55.95 486 SER E O 1
ATOM 11858 N N . GLN C 1 443 ? -18.965 -12.521 -128.913 1.00 52.41 487 GLN E N 1
ATOM 11859 C CA . GLN C 1 443 ? -19.456 -13.734 -128.280 1.00 51.45 487 GLN E CA 1
ATOM 11860 C C . GLN C 1 443 ? -18.307 -14.733 -128.223 1.00 50.74 487 GLN E C 1
ATOM 11861 O O . GLN C 1 443 ? -17.937 -15.313 -129.232 1.00 51.98 487 GLN E O 1
ATOM 11867 N N . VAL C 1 444 ? -17.741 -14.932 -127.034 1.00 49.65 488 VAL E N 1
ATOM 11868 C CA . VAL C 1 444 ? -16.626 -15.852 -126.889 1.00 46.91 488 VAL E CA 1
ATOM 11869 C C . VAL C 1 444 ? -17.064 -17.189 -126.309 1.00 46.68 488 VAL E C 1
ATOM 11870 O O . VAL C 1 444 ? -17.657 -17.252 -125.236 1.00 46.22 488 VAL E O 1
ATOM 11874 N N . PRO C 1 445 ? -16.780 -18.285 -127.023 1.00 47.09 489 PRO E N 1
ATOM 11875 C CA . PRO C 1 445 ? -17.161 -19.614 -126.540 1.00 46.67 489 PRO E CA 1
ATOM 11876 C C . PRO C 1 445 ? -16.344 -19.936 -125.306 1.00 47.41 489 PRO E C 1
ATOM 11877 O O . PRO C 1 445 ? -15.210 -19.486 -125.189 1.00 47.54 489 PRO E O 1
ATOM 11881 N N . LEU C 1 446 ? -16.905 -20.714 -124.393 1.00 48.38 490 LEU E N 1
ATOM 11882 C CA . LEU C 1 446 ? -16.183 -21.100 -123.189 1.00 52.19 490 LEU E CA 1
ATOM 11883 C C . LEU C 1 446 ? -15.340 -22.319 -123.519 1.00 54.90 490 LEU E C 1
ATOM 11884 O O . LEU C 1 446 ? -14.314 -22.578 -122.888 1.00 55.52 490 LEU E O 1
ATOM 11889 N N . ASP C 1 447 ? -15.803 -23.072 -124.510 1.00 57.17 491 ASP E N 1
ATOM 11890 C CA . ASP C 1 447 ? -15.138 -24.282 -124.959 1.00 58.90 491 ASP E CA 1
ATOM 11891 C C . ASP C 1 447 ? -14.326 -23.997 -126.220 1.00 60.96 491 ASP E C 1
ATOM 11892 O O . ASP C 1 447 ? -14.455 -24.693 -127.228 1.00 61.44 491 ASP E O 1
ATOM 11897 N N . LEU C 1 448 ? -13.502 -22.958 -126.160 1.00 62.81 492 LEU E N 1
ATOM 11898 C CA . LEU C 1 448 ? -12.650 -22.590 -127.284 1.00 65.32 492 LEU E CA 1
ATOM 11899 C C . LEU C 1 448 ? -11.362 -23.390 -127.127 1.00 67.11 492 LEU E C 1
ATOM 11900 O O . LEU C 1 448 ? -10.616 -23.178 -126.171 1.00 68.80 492 LEU E O 1
ATOM 11905 N N . CYS C 1 449 ? -11.089 -24.311 -128.046 1.00 68.67 493 CYS E N 1
ATOM 11906 C CA . CYS C 1 449 ? -9.887 -25.113 -127.909 1.00 69.36 493 CYS E CA 1
ATOM 11907 C C . CYS C 1 449 ? -8.988 -25.297 -129.109 1.00 69.41 493 CYS E C 1
ATOM 11908 O O . CYS C 1 449 ? -7.995 -26.028 -129.043 1.00 68.30 493 CYS E O 1
ATOM 11911 N N . GLU C 1 450 ? -9.330 -24.633 -130.203 1.00 69.90 494 GLU E N 1
ATOM 11912 C CA . GLU C 1 450 ? -8.521 -24.703 -131.402 1.00 69.86 494 GLU E CA 1
ATOM 11913 C C . GLU C 1 450 ? -7.223 -23.968 -131.077 1.00 68.91 494 GLU E C 1
ATOM 11914 O O . GLU C 1 450 ? -6.231 -24.082 -131.795 1.00 68.72 494 GLU E O 1
ATOM 11920 N N . VAL C 1 451 ? -7.250 -23.228 -129.972 1.00 68.17 495 VAL E N 1
ATOM 11921 C CA . VAL C 1 451 ? -6.119 -22.425 -129.503 1.00 66.85 495 VAL E CA 1
ATOM 11922 C C . VAL C 1 451 ? -4.939 -23.230 -129.000 1.00 64.62 495 VAL E C 1
ATOM 11923 O O . VAL C 1 451 ? -3.801 -22.779 -129.064 1.00 64.10 495 VAL E O 1
ATOM 11927 N N . TYR C 1 452 ? -5.206 -24.412 -128.475 1.00 64.86 496 TYR E N 1
ATOM 11928 C CA . TYR C 1 452 ? -4.126 -25.234 -127.980 1.00 66.14 496 TYR E CA 1
ATOM 11929 C C . TYR C 1 452 ? -3.636 -26.124 -129.101 1.00 67.78 496 TYR E C 1
ATOM 11930 O O . TYR C 1 452 ? -4.306 -27.087 -129.480 1.00 69.28 496 TYR E O 1
ATOM 11939 N N . GLY C 1 453 ? -2.482 -25.775 -129.659 1.00 68.49 497 GLY E N 1
ATOM 11940 C CA . GLY C 1 453 ? -1.901 -26.595 -130.702 1.00 68.27 497 GLY E CA 1
ATOM 11941 C C . GLY C 1 453 ? -1.035 -27.563 -129.921 1.00 68.54 497 GLY E C 1
ATOM 11942 O O . GLY C 1 453 ? -1.346 -27.867 -128.777 1.00 68.15 497 GLY E O 1
ATOM 11943 N N . GLY C 1 454 ? 0.047 -28.050 -130.509 1.00 68.32 498 GLY E N 1
ATOM 11944 C CA . GLY C 1 454 ? 0.916 -28.955 -129.784 1.00 67.62 498 GLY E CA 1
ATOM 11945 C C . GLY C 1 454 ? 0.530 -30.419 -129.822 1.00 67.63 498 GLY E C 1
ATOM 11946 O O . GLY C 1 454 ? 1.009 -31.214 -129.005 1.00 66.21 498 GLY E O 1
ATOM 11947 N N . GLY C 1 455 ? -0.328 -30.787 -130.767 1.00 68.13 499 GLY E N 1
ATOM 11948 C CA . GLY C 1 455 ? -0.745 -32.172 -130.872 1.00 70.19 499 GLY E CA 1
ATOM 11949 C C . GLY C 1 455 ? -1.548 -32.620 -129.668 1.00 72.31 499 GLY E C 1
ATOM 11950 O O . GLY C 1 455 ? -2.171 -31.796 -128.997 1.00 72.35 499 GLY E O 1
ATOM 11951 N N . CYS C 1 456 ? -1.534 -33.921 -129.389 1.00 73.43 500 CYS E N 1
ATOM 11952 C CA . CYS C 1 456 ? -2.278 -34.477 -128.264 1.00 75.19 500 CYS E CA 1
ATOM 11953 C C . CYS C 1 456 ? -1.725 -34.000 -126.930 1.00 74.47 500 CYS E C 1
ATOM 11954 O O . CYS C 1 456 ? -2.478 -33.704 -126.007 1.00 72.92 500 CYS E O 1
ATOM 11957 N N . HIS C 1 457 ? -0.404 -33.936 -126.831 1.00 75.27 501 HIS E N 1
ATOM 11958 C CA . HIS C 1 457 ? 0.250 -33.504 -125.602 1.00 75.66 501 HIS E CA 1
ATOM 11959 C C . HIS C 1 457 ? -0.099 -32.064 -125.263 1.00 74.16 501 HIS E C 1
ATOM 11960 O O . HIS C 1 457 ? -0.406 -31.746 -124.118 1.00 73.45 501 HIS E O 1
ATOM 11967 N N . GLY C 1 458 ? -0.047 -31.197 -126.266 1.00 72.92 502 GLY E N 1
ATOM 11968 C CA . GLY C 1 458 ? -0.358 -29.802 -126.045 1.00 71.38 502 GLY E CA 1
ATOM 11969 C C . GLY C 1 458 ? -1.792 -29.632 -125.604 1.00 70.64 502 GLY E C 1
ATOM 11970 O O . GLY C 1 458 ? -2.110 -28.738 -124.819 1.00 71.13 502 GLY E O 1
ATOM 11971 N N . CYS C 1 459 ? -2.664 -30.502 -126.102 1.00 69.14 503 CYS E N 1
ATOM 11972 C CA . CYS C 1 459 ? -4.079 -30.447 -125.773 1.00 67.30 503 CYS E CA 1
ATOM 11973 C C . CYS C 1 459 ? -4.314 -30.740 -124.307 1.00 66.99 503 CYS E C 1
ATOM 11974 O O . CYS C 1 459 ? -4.986 -29.977 -123.619 1.00 68.73 503 CYS E O 1
ATOM 11977 N N . LEU C 1 460 ? -3.754 -31.837 -123.820 1.00 65.09 504 LEU E N 1
ATOM 11978 C CA . LEU C 1 460 ? -3.938 -32.201 -122.428 1.00 63.87 504 LEU E CA 1
ATOM 11979 C C . LEU C 1 460 ? -3.078 -31.402 -121.468 1.00 62.51 504 LEU E C 1
ATOM 11980 O O . LEU C 1 460 ? -3.388 -31.315 -120.284 1.00 63.10 504 LEU E O 1
ATOM 11985 N N . MET C 1 461 ? -1.995 -30.823 -121.969 1.00 61.43 505 MET E N 1
ATOM 11986 C CA . MET C 1 461 ? -1.105 -30.032 -121.130 1.00 59.25 505 MET E CA 1
ATOM 11987 C C . MET C 1 461 ? -1.722 -28.663 -120.870 1.00 56.45 505 MET E C 1
ATOM 11988 O O . MET C 1 461 ? -1.270 -27.925 -119.993 1.00 52.67 505 MET E O 1
ATOM 11993 N N . SER C 1 462 ? -2.767 -28.336 -121.627 1.00 53.58 506 SER E N 1
ATOM 11994 C CA . SER C 1 462 ? -3.434 -27.054 -121.460 1.00 52.40 506 SER E CA 1
ATOM 11995 C C . SER C 1 462 ? -4.233 -26.999 -120.161 1.00 53.06 506 SER E C 1
ATOM 11996 O O . SER C 1 462 ? -4.535 -25.910 -119.662 1.00 52.89 506 SER E O 1
ATOM 11999 N N . ARG C 1 463 ? -4.567 -28.168 -119.616 1.00 51.65 507 ARG E N 1
ATOM 12000 C CA . ARG C 1 463 ? -5.340 -28.256 -118.383 1.00 52.64 507 ARG E CA 1
ATOM 12001 C C . ARG C 1 463 ? -6.716 -27.600 -118.483 1.00 50.39 507 ARG E C 1
ATOM 12002 O O . ARG C 1 463 ? -7.341 -27.315 -117.467 1.00 50.57 507 ARG E O 1
ATOM 12010 N N . ASP C 1 464 ? -7.169 -27.326 -119.698 1.00 49.08 508 ASP E N 1
ATOM 12011 C CA . ASP C 1 464 ? -8.475 -26.717 -119.885 1.00 49.80 508 ASP E CA 1
ATOM 12012 C C . ASP C 1 464 ? -9.537 -27.816 -119.751 1.00 50.85 508 ASP E C 1
ATOM 12013 O O . ASP C 1 464 ? -9.666 -28.679 -120.621 1.00 50.56 508 ASP E O 1
ATOM 12018 N N . PRO C 1 465 ? -10.325 -27.785 -118.667 1.00 51.74 509 PRO E N 1
ATOM 12019 C CA . PRO C 1 465 ? -11.364 -28.797 -118.436 1.00 51.78 509 PRO E CA 1
ATOM 12020 C C . PRO C 1 465 ? -12.457 -28.898 -119.494 1.00 50.89 509 PRO E C 1
ATOM 12021 O O . PRO C 1 465 ? -13.222 -29.852 -119.502 1.00 51.21 509 PRO E O 1
ATOM 12025 N N . TYR C 1 466 ? -12.532 -27.927 -120.386 1.00 52.43 510 TYR E N 1
ATOM 12026 C CA . TYR C 1 466 ? -13.539 -27.950 -121.437 1.00 54.80 510 TYR E CA 1
ATOM 12027 C C . TYR C 1 466 ? -13.141 -28.796 -122.635 1.00 57.38 510 TYR E C 1
ATOM 12028 O O . TYR C 1 466 ? -13.938 -28.971 -123.546 1.00 56.83 510 TYR E O 1
ATOM 12037 N N . CYS C 1 467 ? -11.916 -29.312 -122.668 1.00 61.31 511 CYS E N 1
ATOM 12038 C CA . CYS C 1 467 ? -11.532 -30.099 -123.826 1.00 65.96 511 CYS E CA 1
ATOM 12039 C C . CYS C 1 467 ? -10.680 -31.339 -123.660 1.00 67.58 511 CYS E C 1
ATOM 12040 O O . CYS C 1 467 ? -10.205 -31.672 -122.567 1.00 67.50 511 CYS E O 1
ATOM 12043 N N . GLY C 1 468 ? -10.512 -32.018 -124.790 1.00 67.74 512 GLY E N 1
ATOM 12044 C CA . GLY C 1 468 ? -9.740 -33.240 -124.842 1.00 70.12 512 GLY E CA 1
ATOM 12045 C C . GLY C 1 468 ? -9.387 -33.538 -126.281 1.00 71.54 512 GLY E C 1
ATOM 12046 O O . GLY C 1 468 ? -9.835 -32.848 -127.203 1.00 70.04 512 GLY E O 1
ATOM 12047 N N . TRP C 1 469 ? -8.588 -34.578 -126.471 1.00 74.64 513 TRP E N 1
ATOM 12048 C CA . TRP C 1 469 ? -8.139 -34.980 -127.796 1.00 77.32 513 TRP E CA 1
ATOM 12049 C C . TRP C 1 469 ? -9.021 -36.050 -128.423 1.00 78.22 513 TRP E C 1
ATOM 12050 O O . TRP C 1 469 ? -9.385 -37.030 -127.775 1.00 77.76 513 TRP E O 1
ATOM 12061 N N . ASP C 1 470 ? -9.365 -35.854 -129.691 1.00 80.13 514 ASP E N 1
ATOM 12062 C CA . ASP C 1 470 ? -10.193 -36.818 -130.403 1.00 82.13 514 ASP E CA 1
ATOM 12063 C C . ASP C 1 470 ? -10.191 -36.542 -131.902 1.00 82.53 514 ASP E C 1
ATOM 12064 O O . ASP C 1 470 ? -10.115 -35.392 -132.331 1.00 81.62 514 ASP E O 1
ATOM 12069 N N . GLN C 1 471 ? -10.282 -37.610 -132.693 1.00 84.01 515 GLN E N 1
ATOM 12070 C CA . GLN C 1 471 ? -10.282 -37.501 -134.146 1.00 84.36 515 GLN E CA 1
ATOM 12071 C C . GLN C 1 471 ? -9.106 -36.670 -134.616 1.00 83.56 515 GLN E C 1
ATOM 12072 O O . GLN C 1 471 ? -9.242 -35.849 -135.524 1.00 83.16 515 GLN E O 1
ATOM 12078 N N . GLY C 1 472 ? -7.955 -36.877 -133.985 1.00 82.58 516 GLY E N 1
ATOM 12079 C CA . GLY C 1 472 ? -6.764 -36.139 -134.363 1.00 82.56 516 GLY E CA 1
ATOM 12080 C C . GLY C 1 472 ? -6.810 -34.635 -134.134 1.00 82.37 516 GLY E C 1
ATOM 12081 O O . GLY C 1 472 ? -6.185 -33.873 -134.875 1.00 82.08 516 GLY E O 1
ATOM 12082 N N . ARG C 1 473 ? -7.553 -34.197 -133.121 1.00 81.49 517 ARG E N 1
ATOM 12083 C CA . ARG C 1 473 ? -7.634 -32.774 -132.810 1.00 80.70 517 ARG E CA 1
ATOM 12084 C C . ARG C 1 473 ? -8.124 -32.479 -131.398 1.00 79.01 517 ARG E C 1
ATOM 12085 O O . ARG C 1 473 ? -8.701 -33.337 -130.726 1.00 78.67 517 ARG E O 1
ATOM 12093 N N . CYS C 1 474 ? -7.868 -31.255 -130.952 1.00 77.02 518 CYS E N 1
ATOM 12094 C CA . CYS C 1 474 ? -8.260 -30.806 -129.622 1.00 74.34 518 CYS E CA 1
ATOM 12095 C C . CYS C 1 474 ? -9.611 -30.131 -129.783 1.00 73.40 518 CYS E C 1
ATOM 12096 O O . CYS C 1 474 ? -9.719 -29.065 -130.393 1.00 73.16 518 CYS E O 1
ATOM 12099 N N . ILE C 1 475 ? -10.642 -30.747 -129.224 1.00 72.18 519 ILE E N 1
ATOM 12100 C CA . ILE C 1 475 ? -11.980 -30.207 -129.385 1.00 72.21 519 ILE E CA 1
ATOM 12101 C C . ILE C 1 475 ? -12.801 -30.104 -128.085 1.00 70.23 519 ILE E C 1
ATOM 12102 O O . ILE C 1 475 ? -12.431 -30.666 -127.052 1.00 68.99 519 ILE E O 1
ATOM 12107 N N . SER C 1 476 ? -13.910 -29.371 -128.154 1.00 68.67 520 SER E N 1
ATOM 12108 C CA . SER C 1 476 ? -14.803 -29.184 -127.016 1.00 68.50 520 SER E CA 1
ATOM 12109 C C . SER C 1 476 ? -15.514 -30.461 -126.593 1.00 69.37 520 SER E C 1
ATOM 12110 O O . SER C 1 476 ? -16.043 -31.191 -127.429 1.00 70.12 520 SER E O 1
ATOM 12113 N N . ILE C 1 477 ? -15.549 -30.719 -125.291 1.00 70.31 521 ILE E N 1
ATOM 12114 C CA . ILE C 1 477 ? -16.206 -31.907 -124.767 1.00 71.51 521 ILE E CA 1
ATOM 12115 C C . ILE C 1 477 ? -17.722 -31.880 -124.981 1.00 73.75 521 ILE E C 1
ATOM 12116 O O . ILE C 1 477 ? -18.397 -32.888 -124.785 1.00 73.17 521 ILE E O 1
ATOM 12121 N N . TYR C 1 478 ? -18.256 -30.729 -125.377 1.00 76.72 522 TYR E N 1
ATOM 12122 C CA . TYR C 1 478 ? -19.690 -30.603 -125.624 1.00 81.30 522 TYR E CA 1
ATOM 12123 C C . TYR C 1 478 ? -19.944 -30.717 -127.128 1.00 85.06 522 TYR E C 1
ATOM 12124 O O . TYR C 1 478 ? -21.041 -30.418 -127.600 1.00 85.62 522 TYR E O 1
ATOM 12133 N N . SER C 1 479 ? -18.931 -31.154 -127.871 1.00 89.64 523 SER E N 1
ATOM 12134 C CA . SER C 1 479 ? -19.024 -31.268 -129.327 1.00 94.93 523 SER E CA 1
ATOM 12135 C C . SER C 1 479 ? -20.117 -32.188 -129.881 1.00 98.08 523 SER E C 1
ATOM 12136 O O . SER C 1 479 ? -21.104 -31.712 -130.440 1.00 98.36 523 SER E O 1
ATOM 12139 N N . SER C 1 480 ? -19.937 -33.497 -129.747 1.00 101.70 524 SER E N 1
ATOM 12140 C CA . SER C 1 480 ? -20.921 -34.447 -130.264 1.00 106.25 524 SER E CA 1
ATOM 12141 C C . SER C 1 480 ? -20.692 -35.821 -129.661 1.00 108.74 524 SER E C 1
ATOM 12142 O O . SER C 1 480 ? -21.452 -36.273 -128.802 1.00 109.22 524 SER E O 1
ATOM 12145 N N . GLU C 1 481 ? -19.641 -36.483 -130.129 1.00 111.64 525 GLU E N 1
ATOM 12146 C CA . GLU C 1 481 ? -19.290 -37.805 -129.635 1.00 114.26 525 GLU E CA 1
ATOM 12147 C C . GLU C 1 481 ? -19.125 -37.652 -128.132 1.00 115.50 525 GLU E C 1
ATOM 12148 O O . GLU C 1 481 ? -18.192 -37.010 -127.666 1.00 116.06 525 GLU E O 1
ATOM 12154 N N . ARG C 1 482 ? -20.042 -38.237 -127.378 1.00 116.53 526 ARG E N 1
ATOM 12155 C CA . ARG C 1 482 ? -20.019 -38.145 -125.927 1.00 117.88 526 ARG E CA 1
ATOM 12156 C C . ARG C 1 482 ? -18.777 -38.748 -125.258 1.00 118.00 526 ARG E C 1
ATOM 12157 O O . ARG C 1 482 ? -18.855 -39.235 -124.128 1.00 118.13 526 ARG E O 1
ATOM 12165 N N . SER C 1 483 ? -17.634 -38.710 -125.939 1.00 117.47 527 SER E N 1
ATOM 12166 C CA . SER C 1 483 ? -16.409 -39.266 -125.370 1.00 117.11 527 SER E CA 1
ATOM 12167 C C . SER C 1 483 ? -15.137 -38.797 -126.069 1.00 116.63 527 SER E C 1
ATOM 12168 O O . SER C 1 483 ? -14.992 -38.940 -127.285 1.00 116.86 527 SER E O 1
ATOM 12171 N N . VAL C 1 484 ? -14.219 -38.238 -125.284 1.00 115.50 528 VAL E N 1
ATOM 12172 C CA . VAL C 1 484 ? -12.941 -37.758 -125.798 1.00 113.99 528 VAL E CA 1
ATOM 12173 C C . VAL C 1 484 ? -11.830 -38.075 -124.815 1.00 112.98 528 VAL E C 1
ATOM 12174 O O . VAL C 1 484 ? -12.076 -38.306 -123.630 1.00 112.50 528 VAL E O 1
ATOM 12178 N N . LEU C 1 485 ? -10.601 -38.085 -125.313 1.00 111.99 529 LEU E N 1
ATOM 12179 C CA . LEU C 1 485 ? -9.461 -38.360 -124.460 1.00 111.24 529 LEU E CA 1
ATOM 12180 C C . LEU C 1 485 ? -9.119 -37.078 -123.730 1.00 110.41 529 LEU E C 1
ATOM 12181 O O . LEU C 1 485 ? -8.595 -36.133 -124.311 1.00 109.99 529 LEU E O 1
ATOM 12186 N N . GLN C 1 486 ? -9.447 -37.048 -122.448 1.00 109.67 530 GLN E N 1
ATOM 12187 C CA . GLN C 1 486 ? -9.187 -35.887 -121.627 1.00 109.24 530 GLN E CA 1
ATOM 12188 C C . GLN C 1 486 ? -8.313 -36.381 -120.498 1.00 110.08 530 GLN E C 1
ATOM 12189 O O . GLN C 1 486 ? -8.261 -37.580 -120.249 1.00 109.41 530 GLN E O 1
ATOM 12195 N N . SER C 1 487 ? -7.662 -35.470 -119.788 1.00 111.96 531 SER E N 1
ATOM 12196 C CA . SER C 1 487 ? -6.719 -35.877 -118.757 1.00 114.16 531 SER E CA 1
ATOM 12197 C C . SER C 1 487 ? -7.067 -35.969 -117.286 1.00 115.65 531 SER E C 1
ATOM 12198 O O . SER C 1 487 ? -8.151 -35.602 -116.831 1.00 115.70 531 SER E O 1
ATOM 12201 N N . ILE C 1 488 ? -6.065 -36.452 -116.556 1.00 117.49 532 ILE E N 1
ATOM 12202 C CA . ILE C 1 488 ? -6.128 -36.641 -115.119 1.00 119.19 532 ILE E CA 1
ATOM 12203 C C . ILE C 1 488 ? -5.312 -35.606 -114.362 1.00 120.96 532 ILE E C 1
ATOM 12204 O O . ILE C 1 488 ? -4.083 -35.522 -114.488 1.00 121.22 532 ILE E O 1
ATOM 12209 N N . ASN C 1 489 ? -6.040 -34.843 -113.558 1.00 122.62 533 ASN E N 1
ATOM 12210 C CA . ASN C 1 489 ? -5.536 -33.773 -112.706 1.00 123.87 533 ASN E CA 1
ATOM 12211 C C . ASN C 1 489 ? -4.059 -33.710 -112.314 1.00 124.00 533 ASN E C 1
ATOM 12212 O O . ASN C 1 489 ? -3.401 -32.695 -112.545 1.00 123.82 533 ASN E O 1
ATOM 12217 N N . PRO C 1 490 ? -3.515 -34.785 -111.719 1.00 124.29 534 PRO E N 1
ATOM 12218 C CA . PRO C 1 490 ? -2.104 -34.729 -111.326 1.00 124.22 534 PRO E CA 1
ATOM 12219 C C . PRO C 1 490 ? -1.111 -34.351 -112.417 1.00 123.86 534 PRO E C 1
ATOM 12220 O O . PRO C 1 490 ? -1.472 -34.167 -113.582 1.00 123.61 534 PRO E O 1
ATOM 12224 N N . ALA C 1 491 ? 0.148 -34.232 -112.011 1.00 123.20 535 ALA E N 1
ATOM 12225 C CA . ALA C 1 491 ? 1.221 -33.882 -112.923 1.00 122.34 535 ALA E CA 1
ATOM 12226 C C . ALA C 1 491 ? 1.245 -34.861 -114.087 1.00 121.50 535 ALA E C 1
ATOM 12227 O O . ALA C 1 491 ? 0.661 -35.942 -114.018 1.00 121.22 535 ALA E O 1
ATOM 12229 N N . GLU C 1 492 ? 1.925 -34.468 -115.155 1.00 120.68 536 GLU E N 1
ATOM 12230 C CA . GLU C 1 492 ? 2.038 -35.298 -116.342 1.00 119.83 536 GLU E CA 1
ATOM 12231 C C . GLU C 1 492 ? 0.685 -35.808 -116.830 1.00 118.11 536 GLU E C 1
ATOM 12232 O O . GLU C 1 492 ? 0.433 -37.013 -116.859 1.00 117.67 536 GLU E O 1
ATOM 12238 N N . PRO C 1 493 ? -0.210 -34.883 -117.212 1.00 116.51 537 PRO E N 1
ATOM 12239 C CA . PRO C 1 493 ? -1.545 -35.211 -117.709 1.00 115.40 537 PRO E CA 1
ATOM 12240 C C . PRO C 1 493 ? -1.507 -35.586 -119.187 1.00 114.33 537 PRO E C 1
ATOM 12241 O O . PRO C 1 493 ? -2.541 -35.661 -119.846 1.00 114.35 537 PRO E O 1
ATOM 12245 N N . HIS C 1 494 ? -0.304 -35.816 -119.699 1.00 113.22 538 HIS E N 1
ATOM 12246 C CA . HIS C 1 494 ? -0.114 -36.175 -121.100 1.00 112.44 538 HIS E CA 1
ATOM 12247 C C . HIS C 1 494 ? -0.042 -37.690 -121.256 1.00 111.71 538 HIS E C 1
ATOM 12248 O O . HIS C 1 494 ? -0.157 -38.221 -122.362 1.00 111.50 538 HIS E O 1
ATOM 12255 N N . LYS C 1 495 ? 0.155 -38.375 -120.136 1.00 110.92 539 LYS E N 1
ATOM 12256 C CA . LYS C 1 495 ? 0.280 -39.825 -120.125 1.00 110.36 539 LYS E CA 1
ATOM 12257 C C . LYS C 1 495 ? -0.796 -40.571 -120.906 1.00 109.06 539 LYS E C 1
ATOM 12258 O O . LYS C 1 495 ? -0.531 -41.636 -121.464 1.00 109.63 539 LYS E O 1
ATOM 12264 N N . GLU C 1 496 ? -2.003 -40.019 -120.955 1.00 107.29 540 GLU E N 1
ATOM 12265 C CA . GLU C 1 496 ? -3.093 -40.679 -121.663 1.00 105.71 540 GLU E CA 1
ATOM 12266 C C . GLU C 1 496 ? -3.182 -40.452 -123.168 1.00 103.50 540 GLU E C 1
ATOM 12267 O O . GLU C 1 496 ? -4.256 -40.599 -123.752 1.00 102.65 540 GLU E O 1
ATOM 12273 N N . CYS C 1 497 ? -2.072 -40.092 -123.802 1.00 101.05 541 CYS E N 1
ATOM 12274 C CA . CYS C 1 497 ? -2.090 -39.901 -125.249 1.00 98.83 541 CYS E CA 1
ATOM 12275 C C . CYS C 1 497 ? -1.514 -41.155 -125.911 1.00 99.19 541 CYS E C 1
ATOM 12276 O O . CYS C 1 497 ? -0.806 -41.931 -125.264 1.00 98.59 541 CYS E O 1
ATOM 12279 N N . PRO C 1 498 ? -1.830 -41.379 -127.200 1.00 99.68 542 PRO E N 1
ATOM 12280 C CA . PRO C 1 498 ? -1.324 -42.549 -127.920 1.00 100.12 542 PRO E CA 1
ATOM 12281 C C . PRO C 1 498 ? 0.186 -42.692 -127.738 1.00 100.99 542 PRO E C 1
ATOM 12282 O O . PRO C 1 498 ? 0.670 -43.717 -127.260 1.00 101.27 542 PRO E O 1
ATOM 12286 N N . ASN C 1 499 ? 0.921 -41.649 -128.117 1.00 101.57 543 ASN E N 1
ATOM 12287 C CA . ASN C 1 499 ? 2.372 -41.633 -127.987 1.00 101.90 543 ASN E CA 1
ATOM 12288 C C . ASN C 1 499 ? 2.745 -41.120 -126.602 1.00 101.66 543 ASN E C 1
ATOM 12289 O O . ASN C 1 499 ? 2.533 -39.951 -126.286 1.00 101.39 543 ASN E O 1
ATOM 12294 N N . PRO C 1 500 ? 3.316 -41.990 -125.760 1.00 101.54 544 PRO E N 1
ATOM 12295 C CA . PRO C 1 500 ? 3.724 -41.633 -124.398 1.00 101.53 544 PRO E CA 1
ATOM 12296 C C . PRO C 1 500 ? 4.696 -40.457 -124.352 1.00 101.30 544 PRO E C 1
ATOM 12297 O O . PRO C 1 500 ? 4.834 -39.792 -123.324 1.00 101.40 544 PRO E O 1
ATOM 12301 N N . LYS C 1 501 ? 5.376 -40.213 -125.467 1.00 100.58 545 LYS E N 1
ATOM 12302 C CA . LYS C 1 501 ? 6.328 -39.114 -125.552 1.00 99.48 545 LYS E CA 1
ATOM 12303 C C . LYS C 1 501 ? 6.086 -38.242 -126.784 1.00 97.91 545 LYS E C 1
ATOM 12304 O O . LYS C 1 501 ? 5.854 -38.747 -127.882 1.00 97.86 545 LYS E O 1
ATOM 12310 N N . PRO C 1 502 ? 6.160 -36.911 -126.607 1.00 96.05 546 PRO E N 1
ATOM 12311 C CA . PRO C 1 502 ? 5.957 -35.868 -127.621 1.00 94.08 546 PRO E CA 1
ATOM 12312 C C . PRO C 1 502 ? 6.677 -36.033 -128.948 1.00 91.76 546 PRO E C 1
ATOM 12313 O O . PRO C 1 502 ? 7.682 -36.727 -129.044 1.00 92.02 546 PRO E O 1
ATOM 12317 N N . ASP C 1 503 ? 6.146 -35.373 -129.971 1.00 89.38 547 ASP E N 1
ATOM 12318 C CA . ASP C 1 503 ? 6.715 -35.417 -131.308 1.00 87.49 547 ASP E CA 1
ATOM 12319 C C . ASP C 1 503 ? 7.981 -34.584 -131.386 1.00 85.54 547 ASP E C 1
ATOM 12320 O O . ASP C 1 503 ? 8.063 -33.503 -130.801 1.00 85.58 547 ASP E O 1
ATOM 12325 N N . LYS C 1 504 ? 8.973 -35.087 -132.106 1.00 83.01 548 LYS E N 1
ATOM 12326 C CA . LYS C 1 504 ? 10.221 -34.356 -132.258 1.00 80.55 548 LYS E CA 1
ATOM 12327 C C . LYS C 1 504 ? 10.001 -33.200 -133.212 1.00 77.37 548 LYS E C 1
ATOM 12328 O O . LYS C 1 504 ? 9.115 -33.236 -134.063 1.00 77.52 548 LYS E O 1
ATOM 12334 N N . ALA C 1 505 ? 10.817 -32.169 -133.065 1.00 73.95 549 ALA E N 1
ATOM 12335 C CA . ALA C 1 505 ? 10.707 -30.992 -133.903 1.00 70.87 549 ALA E CA 1
ATOM 12336 C C . ALA C 1 505 ? 11.194 -31.259 -135.316 1.00 69.20 549 ALA E C 1
ATOM 12337 O O . ALA C 1 505 ? 12.089 -32.069 -135.538 1.00 68.56 549 ALA E O 1
ATOM 12339 N N . PRO C 1 506 ? 10.593 -30.590 -136.303 1.00 68.07 550 PRO E N 1
ATOM 12340 C CA . PRO C 1 506 ? 11.041 -30.805 -137.678 1.00 67.15 550 PRO E CA 1
ATOM 12341 C C . PRO C 1 506 ? 12.444 -30.212 -137.818 1.00 66.67 550 PRO E C 1
ATOM 12342 O O . PRO C 1 506 ? 12.708 -29.115 -137.333 1.00 66.84 550 PRO E O 1
ATOM 12346 N N . LEU C 1 507 ? 13.347 -30.936 -138.465 1.00 65.64 551 LEU E N 1
ATOM 12347 C CA . LEU C 1 507 ? 14.710 -30.447 -138.638 1.00 63.78 551 LEU E CA 1
ATOM 12348 C C . LEU C 1 507 ? 14.779 -29.316 -139.653 1.00 63.14 551 LEU E C 1
ATOM 12349 O O . LEU C 1 507 ? 14.245 -29.424 -140.751 1.00 64.22 551 LEU E O 1
ATOM 12354 N N . GLN C 1 508 ? 15.439 -28.230 -139.276 1.00 62.75 552 GLN E N 1
ATOM 12355 C CA . GLN C 1 508 ? 15.590 -27.064 -140.144 1.00 61.97 552 GLN E CA 1
ATOM 12356 C C . GLN C 1 508 ? 17.064 -26.841 -140.438 1.00 62.18 552 GLN E C 1
ATOM 12357 O O . GLN C 1 508 ? 17.877 -26.738 -139.523 1.00 61.73 552 GLN E O 1
ATOM 12363 N N . LYS C 1 509 ? 17.405 -26.760 -141.718 1.00 62.57 553 LYS E N 1
ATOM 12364 C CA . LYS C 1 509 ? 18.794 -26.583 -142.121 1.00 62.72 553 LYS E CA 1
ATOM 12365 C C . LYS C 1 509 ? 19.088 -25.212 -142.723 1.00 60.93 553 LYS E C 1
ATOM 12366 O O . LYS C 1 509 ? 18.236 -24.607 -143.370 1.00 61.71 553 LYS E O 1
ATOM 12372 N N . VAL C 1 510 ? 20.305 -24.736 -142.500 1.00 58.71 554 VAL E N 1
ATOM 12373 C CA . VAL C 1 510 ? 20.751 -23.457 -143.015 1.00 57.98 554 VAL E CA 1
ATOM 12374 C C . VAL C 1 510 ? 22.261 -23.524 -143.255 1.00 59.93 554 VAL E C 1
ATOM 12375 O O . VAL C 1 510 ? 23.017 -24.058 -142.440 1.00 59.47 554 VAL E O 1
ATOM 12379 N N . SER C 1 511 ? 22.703 -22.994 -144.389 1.00 62.28 555 SER E N 1
ATOM 12380 C CA . SER C 1 511 ? 24.119 -23.005 -144.711 1.00 63.14 555 SER E CA 1
ATOM 12381 C C . SER C 1 511 ? 24.666 -21.594 -144.578 1.00 63.60 555 SER E C 1
ATOM 12382 O O . SER C 1 511 ? 24.124 -20.645 -145.146 1.00 63.32 555 SER E O 1
ATOM 12385 N N . LEU C 1 512 ? 25.744 -21.456 -143.813 1.00 64.30 556 LEU E N 1
ATOM 12386 C CA . LEU C 1 512 ? 26.325 -20.146 -143.583 1.00 65.50 556 LEU E CA 1
ATOM 12387 C C . LEU C 1 512 ? 27.840 -20.130 -143.644 1.00 66.78 556 LEU E C 1
ATOM 12388 O O . LEU C 1 512 ? 28.497 -21.114 -143.306 1.00 66.41 556 LEU E O 1
ATOM 12393 N N . ALA C 1 513 ? 28.381 -18.991 -144.065 1.00 68.39 557 ALA E N 1
ATOM 12394 C CA . ALA C 1 513 ? 29.822 -18.799 -144.166 1.00 70.27 557 ALA E CA 1
ATOM 12395 C C . ALA C 1 513 ? 30.355 -18.351 -142.814 1.00 71.45 557 ALA E C 1
ATOM 12396 O O . ALA C 1 513 ? 29.628 -17.743 -142.024 1.00 73.36 557 ALA E O 1
ATOM 12398 N N . PRO C 1 514 ? 31.632 -18.636 -142.525 1.00 71.63 558 PRO E N 1
ATOM 12399 C CA . PRO C 1 514 ? 32.220 -18.238 -141.242 1.00 71.47 558 PRO E CA 1
ATOM 12400 C C . PRO C 1 514 ? 32.213 -16.734 -140.977 1.00 71.79 558 PRO E C 1
ATOM 12401 O O . PRO C 1 514 ? 32.237 -15.920 -141.904 1.00 70.98 558 PRO E O 1
ATOM 12405 N N . ASN C 1 515 ? 32.167 -16.389 -139.692 1.00 72.19 559 ASN E N 1
ATOM 12406 C CA . ASN C 1 515 ? 32.148 -15.003 -139.228 1.00 72.06 559 ASN E CA 1
ATOM 12407 C C . ASN C 1 515 ? 30.851 -14.251 -139.500 1.00 69.68 559 ASN E C 1
ATOM 12408 O O . ASN C 1 515 ? 30.704 -13.093 -139.102 1.00 68.88 559 ASN E O 1
ATOM 12413 N N . SER C 1 516 ? 29.908 -14.917 -140.160 1.00 66.79 560 SER E N 1
ATOM 12414 C CA . SER C 1 516 ? 28.622 -14.300 -140.458 1.00 65.29 560 SER E CA 1
ATOM 12415 C C . SER C 1 516 ? 27.801 -14.150 -139.177 1.00 61.85 560 SER E C 1
ATOM 12416 O O . SER C 1 516 ? 27.934 -14.939 -138.238 1.00 61.12 560 SER E O 1
ATOM 12419 N N . ARG C 1 517 ? 26.968 -13.120 -139.147 1.00 58.48 561 ARG E N 1
ATOM 12420 C CA . ARG C 1 517 ? 26.118 -12.833 -138.002 1.00 55.16 561 ARG E CA 1
ATOM 12421 C C . ARG C 1 517 ? 24.759 -13.491 -138.218 1.00 52.82 561 ARG E C 1
ATOM 12422 O O . ARG C 1 517 ? 24.183 -13.388 -139.298 1.00 52.37 561 ARG E O 1
ATOM 12430 N N . TYR C 1 518 ? 24.248 -14.158 -137.189 1.00 50.41 562 TYR E N 1
ATOM 12431 C CA . TYR C 1 518 ? 22.972 -14.863 -137.309 1.00 47.98 562 TYR E CA 1
ATOM 12432 C C . TYR C 1 518 ? 22.209 -14.910 -135.978 1.00 46.49 562 TYR E C 1
ATOM 12433 O O . TYR C 1 518 ? 22.670 -14.379 -134.966 1.00 46.15 562 TYR E O 1
ATOM 12442 N N . TYR C 1 519 ? 21.029 -15.525 -135.998 1.00 44.91 563 TYR E N 1
ATOM 12443 C CA . TYR C 1 519 ? 20.232 -15.704 -134.780 1.00 44.51 563 TYR E CA 1
ATOM 12444 C C . TYR C 1 519 ? 19.182 -16.796 -134.984 1.00 43.04 563 TYR E C 1
ATOM 12445 O O . TYR C 1 519 ? 18.692 -16.992 -136.088 1.00 44.53 563 TYR E O 1
ATOM 12454 N N . LEU C 1 520 ? 18.868 -17.499 -133.903 1.00 42.54 564 LEU E N 1
ATOM 12455 C CA . LEU C 1 520 ? 17.884 -18.573 -133.888 1.00 40.85 564 LEU E CA 1
ATOM 12456 C C . LEU C 1 520 ? 16.760 -18.204 -132.916 1.00 42.50 564 LEU E C 1
ATOM 12457 O O . LEU C 1 520 ? 17.007 -17.950 -131.724 1.00 39.21 564 LEU E O 1
ATOM 12462 N N . SER C 1 521 ? 15.533 -18.179 -133.426 1.00 41.89 565 SER E N 1
ATOM 12463 C CA . SER C 1 521 ? 14.375 -17.820 -132.626 1.00 43.41 565 SER E CA 1
ATOM 12464 C C . SER C 1 521 ? 13.397 -18.943 -132.354 1.00 42.99 565 SER E C 1
ATOM 12465 O O . SER C 1 521 ? 12.930 -19.632 -133.264 1.00 42.82 565 SER E O 1
ATOM 12468 N N . CYS C 1 522 ? 13.054 -19.083 -131.084 1.00 42.60 566 CYS E N 1
ATOM 12469 C CA . CYS C 1 522 ? 12.137 -20.114 -130.626 1.00 42.70 566 CYS E CA 1
ATOM 12470 C C . CYS C 1 522 ? 10.925 -19.470 -129.952 1.00 42.42 566 CYS E C 1
ATOM 12471 O O . CYS C 1 522 ? 11.005 -19.040 -128.803 1.00 40.41 566 CYS E O 1
ATOM 12474 N N . PRO C 1 523 ? 9.806 -19.353 -130.673 1.00 44.81 567 PRO E N 1
ATOM 12475 C CA . PRO C 1 523 ? 8.626 -18.744 -130.038 1.00 46.12 567 PRO E CA 1
ATOM 12476 C C . PRO C 1 523 ? 8.140 -19.610 -128.888 1.00 47.40 567 PRO E C 1
ATOM 12477 O O . PRO C 1 523 ? 7.922 -20.807 -129.055 1.00 48.53 567 PRO E O 1
ATOM 12481 N N . MET C 1 524 ? 7.998 -18.994 -127.716 1.00 48.57 568 MET E N 1
ATOM 12482 C CA . MET C 1 524 ? 7.566 -19.695 -126.515 1.00 50.63 568 MET E CA 1
ATOM 12483 C C . MET C 1 524 ? 6.047 -19.766 -126.409 1.00 52.97 568 MET E C 1
ATOM 12484 O O . MET C 1 524 ? 5.409 -18.789 -126.017 1.00 56.00 568 MET E O 1
ATOM 12489 N N . GLU C 1 525 ? 5.467 -20.913 -126.750 1.00 53.45 569 GLU E N 1
ATOM 12490 C CA . GLU C 1 525 ? 4.019 -21.080 -126.664 1.00 54.73 569 GLU E CA 1
ATOM 12491 C C . GLU C 1 525 ? 3.518 -21.123 -125.219 1.00 52.13 569 GLU E C 1
ATOM 12492 O O . GLU C 1 525 ? 2.610 -20.379 -124.851 1.00 53.58 569 GLU E O 1
ATOM 12498 N N . SER C 1 526 ? 4.103 -21.996 -124.413 1.00 48.66 570 SER E N 1
ATOM 12499 C CA . SER C 1 526 ? 3.707 -22.133 -123.018 1.00 47.99 570 SER E CA 1
ATOM 12500 C C . SER C 1 526 ? 4.473 -21.142 -122.158 1.00 46.96 570 SER E C 1
ATOM 12501 O O . SER C 1 526 ? 5.693 -21.149 -122.134 1.00 45.91 570 SER E O 1
ATOM 12504 N N . ARG C 1 527 ? 3.748 -20.292 -121.446 1.00 47.11 571 ARG E N 1
ATOM 12505 C CA . ARG C 1 527 ? 4.369 -19.302 -120.600 1.00 47.08 571 ARG E CA 1
ATOM 12506 C C . ARG C 1 527 ? 4.691 -19.811 -119.209 1.00 47.61 571 ARG E C 1
ATOM 12507 O O . ARG C 1 527 ? 5.066 -19.037 -118.335 1.00 48.59 571 ARG E O 1
ATOM 12515 N N . HIS C 1 528 ? 4.538 -21.108 -118.992 1.00 47.18 572 HIS E N 1
ATOM 12516 C CA . HIS C 1 528 ? 4.872 -21.689 -117.699 1.00 48.15 572 HIS E CA 1
ATOM 12517 C C . HIS C 1 528 ? 6.156 -22.491 -117.864 1.00 47.92 572 HIS E C 1
ATOM 12518 O O . HIS C 1 528 ? 6.756 -22.942 -116.889 1.00 48.38 572 HIS E O 1
ATOM 12525 N N . ALA C 1 529 ? 6.583 -22.638 -119.114 1.00 47.84 573 ALA E N 1
ATOM 12526 C CA . ALA C 1 529 ? 7.787 -23.396 -119.446 1.00 46.91 573 ALA E CA 1
ATOM 12527 C C . ALA C 1 529 ? 9.080 -22.584 -119.484 1.00 44.88 573 ALA E C 1
ATOM 12528 O O . ALA C 1 529 ? 9.079 -21.361 -119.610 1.00 43.42 573 ALA E O 1
ATOM 12530 N N . THR C 1 530 ? 10.188 -23.294 -119.334 1.00 43.78 574 THR E N 1
ATOM 12531 C CA . THR C 1 530 ? 11.507 -22.696 -119.395 1.00 41.64 574 THR E CA 1
ATOM 12532 C C . THR C 1 530 ? 12.079 -23.213 -120.715 1.00 39.82 574 THR E C 1
ATOM 12533 O O . THR C 1 530 ? 11.973 -24.409 -121.012 1.00 37.92 574 THR E O 1
ATOM 12537 N N . TYR C 1 531 ? 12.634 -22.306 -121.506 1.00 37.83 575 TYR E N 1
ATOM 12538 C CA . TYR C 1 531 ? 13.194 -22.639 -122.813 1.00 40.78 575 TYR E CA 1
ATOM 12539 C C . TYR C 1 531 ? 14.726 -22.542 -122.895 1.00 40.17 575 TYR E C 1
ATOM 12540 O O . TYR C 1 531 ? 15.309 -21.509 -122.575 1.00 40.87 575 TYR E O 1
ATOM 12549 N N . SER C 1 532 ? 15.366 -23.614 -123.349 1.00 40.77 576 SER E N 1
ATOM 12550 C CA . SER C 1 532 ? 16.828 -23.632 -123.445 1.00 42.95 576 SER E CA 1
ATOM 12551 C C . SER C 1 532 ? 17.376 -23.982 -124.815 1.00 42.65 576 SER E C 1
ATOM 12552 O O . SER C 1 532 ? 16.972 -24.978 -125.419 1.00 42.98 576 SER E O 1
ATOM 12555 N N . TRP C 1 533 ? 18.291 -23.156 -125.308 1.00 43.24 577 TRP E N 1
ATOM 12556 C CA . TRP C 1 533 ? 18.943 -23.427 -126.589 1.00 44.07 577 TRP E CA 1
ATOM 12557 C C . TRP C 1 533 ? 20.185 -24.234 -126.234 1.00 46.12 577 TRP E C 1
ATOM 12558 O O . TRP C 1 533 ? 20.996 -23.816 -125.410 1.00 47.05 577 TRP E O 1
ATOM 12569 N N . ARG C 1 534 ? 20.337 -25.390 -126.858 1.00 49.83 578 ARG E N 1
ATOM 12570 C CA . ARG C 1 534 ? 21.458 -26.265 -126.556 1.00 52.16 578 ARG E CA 1
ATOM 12571 C C . ARG C 1 534 ? 22.296 -26.599 -127.788 1.00 52.38 578 ARG E C 1
ATOM 12572 O O . ARG C 1 534 ? 21.759 -26.845 -128.869 1.00 51.58 578 ARG E O 1
ATOM 12580 N N . HIS C 1 535 ? 23.615 -26.593 -127.602 1.00 53.07 579 HIS E N 1
ATOM 12581 C CA . HIS C 1 535 ? 24.581 -26.889 -128.663 1.00 52.64 579 HIS E CA 1
ATOM 12582 C C . HIS C 1 535 ? 25.747 -27.694 -128.084 1.00 52.29 579 HIS E C 1
ATOM 12583 O O . HIS C 1 535 ? 26.421 -27.235 -127.165 1.00 51.56 579 HIS E O 1
ATOM 12590 N N . LYS C 1 536 ? 25.996 -28.882 -128.633 1.00 53.12 580 LYS E N 1
ATOM 12591 C CA . LYS C 1 536 ? 27.065 -29.746 -128.134 1.00 52.60 580 LYS E CA 1
ATOM 12592 C C . LYS C 1 536 ? 26.802 -30.053 -126.669 1.00 52.32 580 LYS E C 1
ATOM 12593 O O . LYS C 1 536 ? 27.736 -30.131 -125.865 1.00 51.14 580 LYS E O 1
ATOM 12599 N N . GLU C 1 537 ? 25.524 -30.192 -126.322 1.00 50.02 581 GLU E N 1
ATOM 12600 C CA . GLU C 1 537 ? 25.123 -30.498 -124.959 1.00 49.01 581 GLU E CA 1
ATOM 12601 C C . GLU C 1 537 ? 25.388 -29.389 -123.922 1.00 48.20 581 GLU E C 1
ATOM 12602 O O . GLU C 1 537 ? 25.409 -29.650 -122.724 1.00 47.01 581 GLU E O 1
ATOM 12608 N N . ASN C 1 538 ? 25.588 -28.159 -124.391 1.00 48.15 582 ASN E N 1
ATOM 12609 C CA . ASN C 1 538 ? 25.806 -27.006 -123.508 1.00 49.14 582 ASN E CA 1
ATOM 12610 C C . ASN C 1 538 ? 24.685 -26.000 -123.719 1.00 48.09 582 ASN E C 1
ATOM 12611 O O . ASN C 1 538 ? 24.383 -25.646 -124.858 1.00 47.20 582 ASN E O 1
ATOM 12616 N N . VAL C 1 539 ? 24.076 -25.526 -122.637 1.00 46.07 583 VAL E N 1
ATOM 12617 C CA . VAL C 1 539 ? 23.032 -24.532 -122.790 1.00 45.16 583 VAL E CA 1
ATOM 12618 C C . VAL C 1 539 ? 23.718 -23.220 -123.142 1.00 44.18 583 VAL E C 1
ATOM 12619 O O . VAL C 1 539 ? 24.600 -22.756 -122.426 1.00 41.67 583 VAL E O 1
ATOM 12623 N N . GLU C 1 540 ? 23.319 -22.638 -124.266 1.00 44.94 584 GLU E N 1
ATOM 12624 C CA . GLU C 1 540 ? 23.898 -21.389 -124.730 1.00 47.49 584 GLU E CA 1
ATOM 12625 C C . GLU C 1 540 ? 23.048 -20.186 -124.347 1.00 47.32 584 GLU E C 1
ATOM 12626 O O . GLU C 1 540 ? 23.561 -19.080 -124.229 1.00 46.25 584 GLU E O 1
ATOM 12632 N N . GLN C 1 541 ? 21.745 -20.419 -124.179 1.00 48.52 585 GLN E N 1
ATOM 12633 C CA . GLN C 1 541 ? 20.775 -19.381 -123.839 1.00 48.95 585 GLN E CA 1
ATOM 12634 C C . GLN C 1 541 ? 19.633 -20.030 -123.069 1.00 50.52 585 GLN E C 1
ATOM 12635 O O . GLN C 1 541 ? 19.225 -21.155 -123.375 1.00 50.54 585 GLN E O 1
ATOM 12641 N N . SER C 1 542 ? 19.107 -19.322 -122.079 1.00 50.59 586 SER E N 1
ATOM 12642 C CA . SER C 1 542 ? 18.019 -19.855 -121.275 1.00 51.98 586 SER E CA 1
ATOM 12643 C C . SER C 1 542 ? 16.982 -18.760 -121.054 1.00 52.40 586 SER E C 1
ATOM 12644 O O . SER C 1 542 ? 17.337 -17.634 -120.729 1.00 52.87 586 SER E O 1
ATOM 12647 N N . CYS C 1 543 ? 15.711 -19.092 -121.237 1.00 53.22 587 CYS E N 1
ATOM 12648 C CA . CYS C 1 543 ? 14.631 -18.123 -121.060 1.00 55.07 587 CYS E CA 1
ATOM 12649 C C . CYS C 1 543 ? 13.586 -18.619 -120.067 1.00 56.31 587 CYS E C 1
ATOM 12650 O O . CYS C 1 543 ? 12.922 -19.628 -120.313 1.00 52.47 587 CYS E O 1
ATOM 12653 N N . GLU C 1 544 ? 13.440 -17.893 -118.957 1.00 60.19 588 GLU E N 1
ATOM 12654 C CA . GLU C 1 544 ? 12.487 -18.255 -117.904 1.00 65.19 588 GLU E CA 1
ATOM 12655 C C . GLU C 1 544 ? 11.097 -17.657 -118.128 1.00 65.31 588 GLU E C 1
ATOM 12656 O O . GLU C 1 544 ? 10.948 -16.659 -118.827 1.00 64.16 588 GLU E O 1
ATOM 12662 N N . PRO C 1 545 ? 10.064 -18.267 -117.519 1.00 66.77 589 PRO E N 1
ATOM 12663 C CA . PRO C 1 545 ? 8.651 -17.871 -117.588 1.00 67.87 589 PRO E CA 1
ATOM 12664 C C . PRO C 1 545 ? 8.332 -16.377 -117.457 1.00 69.76 589 PRO E C 1
ATOM 12665 O O . PRO C 1 545 ? 7.369 -15.891 -118.063 1.00 71.41 589 PRO E O 1
ATOM 12669 N N . GLY C 1 546 ? 9.114 -15.648 -116.670 1.00 70.08 590 GLY E N 1
ATOM 12670 C CA . GLY C 1 546 ? 8.858 -14.223 -116.532 1.00 72.24 590 GLY E CA 1
ATOM 12671 C C . GLY C 1 546 ? 9.501 -13.442 -117.663 1.00 73.64 590 GLY E C 1
ATOM 12672 O O . GLY C 1 546 ? 9.790 -12.253 -117.533 1.00 74.42 590 GLY E O 1
ATOM 12673 N N . HIS C 1 547 ? 9.732 -14.122 -118.779 1.00 75.02 591 HIS E N 1
ATOM 12674 C CA . HIS C 1 547 ? 10.359 -13.515 -119.949 1.00 75.67 591 HIS E CA 1
ATOM 12675 C C . HIS C 1 547 ? 9.369 -12.579 -120.650 1.00 76.01 591 HIS E C 1
ATOM 12676 O O . HIS C 1 547 ? 8.233 -12.963 -120.943 1.00 76.03 591 HIS E O 1
ATOM 12683 N N . GLN C 1 548 ? 9.830 -11.330 -120.907 1.00 76.01 592 GLN E N 1
ATOM 12684 C CA . GLN C 1 548 ? 8.996 -10.307 -121.540 1.00 75.53 592 GLN E CA 1
ATOM 12685 C C . GLN C 1 548 ? 8.677 -10.607 -123.000 1.00 73.04 592 GLN E C 1
ATOM 12686 O O . GLN C 1 548 ? 7.505 -10.667 -123.389 1.00 73.23 592 GLN E O 1
ATOM 12692 N N . SER C 1 549 ? 9.704 -10.803 -123.808 1.00 69.40 593 SER E N 1
ATOM 12693 C CA . SER C 1 549 ? 9.538 -11.120 -125.221 1.00 65.34 593 SER E CA 1
ATOM 12694 C C . SER C 1 549 ? 8.942 -12.511 -125.395 1.00 61.63 593 SER E C 1
ATOM 12695 O O . SER C 1 549 ? 9.188 -13.405 -124.595 1.00 60.77 593 SER E O 1
ATOM 12698 N N . PRO C 1 550 ? 8.146 -12.707 -126.448 1.00 58.54 594 PRO E N 1
ATOM 12699 C CA . PRO C 1 550 ? 7.521 -13.998 -126.722 1.00 56.62 594 PRO E CA 1
ATOM 12700 C C . PRO C 1 550 ? 8.466 -15.003 -127.390 1.00 55.73 594 PRO E C 1
ATOM 12701 O O . PRO C 1 550 ? 8.058 -16.110 -127.729 1.00 56.83 594 PRO E O 1
ATOM 12705 N N . ASN C 1 551 ? 9.723 -14.622 -127.589 1.00 55.14 595 ASN E N 1
ATOM 12706 C CA . ASN C 1 551 ? 10.687 -15.522 -128.225 1.00 53.81 595 ASN E CA 1
ATOM 12707 C C . ASN C 1 551 ? 11.981 -15.689 -127.438 1.00 51.39 595 ASN E C 1
ATOM 12708 O O . ASN C 1 551 ? 12.451 -14.754 -126.799 1.00 53.28 595 ASN E O 1
ATOM 12713 N N . CYS C 1 552 ? 12.538 -16.890 -127.470 1.00 49.15 596 CYS E N 1
ATOM 12714 C CA . CYS C 1 552 ? 13.814 -17.166 -126.809 1.00 47.82 596 CYS E CA 1
ATOM 12715 C C . CYS C 1 552 ? 14.805 -17.189 -127.969 1.00 45.64 596 CYS E C 1
ATOM 12716 O O . CYS C 1 552 ? 14.739 -18.057 -128.847 1.00 43.48 596 CYS E O 1
ATOM 12719 N N . ILE C 1 553 ? 15.722 -16.239 -127.957 1.00 42.15 597 ILE E N 1
ATOM 12720 C CA . ILE C 1 553 ? 16.671 -16.077 -129.035 1.00 40.45 597 ILE E CA 1
ATOM 12721 C C . ILE C 1 553 ? 18.123 -16.345 -128.709 1.00 39.46 597 ILE E C 1
ATOM 12722 O O . ILE C 1 553 ? 18.645 -15.871 -127.714 1.00 37.11 597 ILE E O 1
ATOM 12727 N N . LEU C 1 554 ? 18.775 -17.112 -129.570 1.00 41.70 598 LEU E N 1
ATOM 12728 C CA . LEU C 1 554 ? 20.190 -17.381 -129.411 1.00 41.97 598 LEU E CA 1
ATOM 12729 C C . LEU C 1 554 ? 20.856 -16.542 -130.492 1.00 42.68 598 LEU E C 1
ATOM 12730 O O . LEU C 1 554 ? 20.528 -16.668 -131.668 1.00 43.23 598 LEU E O 1
ATOM 12735 N N . PHE C 1 555 ? 21.755 -15.651 -130.092 1.00 43.40 599 PHE E N 1
ATOM 12736 C CA . PHE C 1 555 ? 22.451 -14.803 -131.048 1.00 43.40 599 PHE E CA 1
ATOM 12737 C C . PHE C 1 555 ? 23.807 -15.378 -131.406 1.00 43.94 599 PHE E C 1
ATOM 12738 O O . PHE C 1 555 ? 24.551 -15.824 -130.539 1.00 44.02 599 PHE E O 1
ATOM 12746 N N . ILE C 1 556 ? 24.126 -15.371 -132.688 1.00 46.66 600 ILE E N 1
ATOM 12747 C CA . ILE C 1 556 ? 25.422 -15.852 -133.133 1.00 49.05 600 ILE E CA 1
ATOM 12748 C C . ILE C 1 556 ? 26.121 -14.683 -133.787 1.00 51.57 600 ILE E C 1
ATOM 12749 O O . ILE C 1 556 ? 25.751 -14.240 -134.878 1.00 50.33 600 ILE E O 1
ATOM 12754 N N . GLU C 1 557 ? 27.113 -14.163 -133.086 1.00 54.81 601 GLU E N 1
ATOM 12755 C CA . GLU C 1 557 ? 27.897 -13.052 -133.574 1.00 59.36 601 GLU E CA 1
ATOM 12756 C C . GLU C 1 557 ? 28.700 -13.087 -134.870 1.00 61.75 601 GLU E C 1
ATOM 12757 O O . GLU C 1 557 ? 28.354 -12.400 -135.840 1.00 64.06 601 GLU E O 1
ATOM 12763 N N . ASN C 1 558 ? 29.789 -13.842 -134.879 1.00 62.22 602 ASN E N 1
ATOM 12764 C CA . ASN C 1 558 ? 30.627 -13.958 -136.074 1.00 63.24 602 ASN E CA 1
ATOM 12765 C C . ASN C 1 558 ? 30.754 -15.468 -135.892 1.00 61.77 602 ASN E C 1
ATOM 12766 O O . ASN C 1 558 ? 31.448 -15.942 -135.001 1.00 61.77 602 ASN E O 1
ATOM 12771 N N . LEU C 1 559 ? 30.087 -16.218 -136.757 1.00 61.00 603 LEU E N 1
ATOM 12772 C CA . LEU C 1 559 ? 30.107 -17.672 -136.700 1.00 60.88 603 LEU E CA 1
ATOM 12773 C C . LEU C 1 559 ? 31.502 -18.303 -136.796 1.00 61.36 603 LEU E C 1
ATOM 12774 O O . LEU C 1 559 ? 32.208 -18.126 -137.785 1.00 61.67 603 LEU E O 1
ATOM 12779 N N . THR C 1 560 ? 31.888 -19.046 -135.766 1.00 61.74 604 THR E N 1
ATOM 12780 C CA . THR C 1 560 ? 33.180 -19.720 -135.743 1.00 61.76 604 THR E CA 1
ATOM 12781 C C . THR C 1 560 ? 32.968 -21.207 -135.997 1.00 62.14 604 THR E C 1
ATOM 12782 O O . THR C 1 560 ? 31.864 -21.720 -135.828 1.00 62.90 604 THR E O 1
ATOM 12786 N N . ALA C 1 561 ? 34.031 -21.897 -136.391 1.00 62.73 605 ALA E N 1
ATOM 12787 C CA . ALA C 1 561 ? 33.949 -23.325 -136.686 1.00 63.30 605 ALA E CA 1
ATOM 12788 C C . ALA C 1 561 ? 33.340 -24.129 -135.542 1.00 62.43 605 ALA E C 1
ATOM 12789 O O . ALA C 1 561 ? 32.521 -25.015 -135.768 1.00 59.44 605 ALA E O 1
ATOM 12791 N N . GLN C 1 562 ? 33.755 -23.813 -134.318 1.00 64.55 606 GLN E N 1
ATOM 12792 C CA . GLN C 1 562 ? 33.263 -24.498 -133.130 1.00 66.06 606 GLN E CA 1
ATOM 12793 C C . GLN C 1 562 ? 31.756 -24.393 -132.964 1.00 65.26 606 GLN E C 1
ATOM 12794 O O . GLN C 1 562 ? 31.131 -25.258 -132.346 1.00 64.19 606 GLN E O 1
ATOM 12800 N N . GLN C 1 563 ? 31.166 -23.335 -133.509 1.00 63.10 607 GLN E N 1
ATOM 12801 C CA . GLN C 1 563 ? 29.738 -23.176 -133.376 1.00 61.31 607 GLN E CA 1
ATOM 12802 C C . GLN C 1 563 ? 28.937 -23.547 -134.615 1.00 60.86 607 GLN E C 1
ATOM 12803 O O . GLN C 1 563 ? 28.053 -22.814 -135.043 1.00 61.82 607 GLN E O 1
ATOM 12809 N N . TYR C 1 564 ? 29.263 -24.713 -135.171 1.00 60.13 608 TYR E N 1
ATOM 12810 C CA . TYR C 1 564 ? 28.588 -25.285 -136.337 1.00 58.30 608 TYR E CA 1
ATOM 12811 C C . TYR C 1 564 ? 27.900 -26.534 -135.808 1.00 56.73 608 TYR E C 1
ATOM 12812 O O . TYR C 1 564 ? 28.331 -27.087 -134.796 1.00 55.69 608 TYR E O 1
ATOM 12821 N N . GLY C 1 565 ? 26.837 -26.980 -136.474 1.00 55.46 609 GLY E N 1
ATOM 12822 C CA . GLY C 1 565 ? 26.158 -28.181 -136.013 1.00 53.88 609 GLY E CA 1
ATOM 12823 C C . GLY C 1 565 ? 24.701 -28.063 -135.612 1.00 52.34 609 GLY E C 1
ATOM 12824 O O . GLY C 1 565 ? 23.970 -27.209 -136.109 1.00 52.68 609 GLY E O 1
ATOM 12825 N N . HIS C 1 566 ? 24.291 -28.933 -134.694 1.00 50.98 610 HIS E N 1
ATOM 12826 C CA . HIS C 1 566 ? 22.918 -29.000 -134.207 1.00 49.41 610 HIS E CA 1
ATOM 12827 C C . HIS C 1 566 ? 22.595 -28.086 -133.025 1.00 48.17 610 HIS E C 1
ATOM 12828 O O . HIS C 1 566 ? 23.358 -27.977 -132.079 1.00 48.35 610 HIS E O 1
ATOM 12835 N N . TYR C 1 567 ? 21.440 -27.442 -133.104 1.00 45.88 611 TYR E N 1
ATOM 12836 C CA . TYR C 1 567 ? 20.958 -26.536 -132.076 1.00 44.27 611 TYR E CA 1
ATOM 12837 C C . TYR C 1 567 ? 19.534 -26.926 -131.738 1.00 43.11 611 TYR E C 1
ATOM 12838 O O . TYR C 1 567 ? 18.686 -26.983 -132.620 1.00 43.11 611 TYR E O 1
ATOM 12847 N N . PHE C 1 568 ? 19.274 -27.204 -130.467 1.00 43.17 612 PHE E N 1
ATOM 12848 C CA . PHE C 1 568 ? 17.936 -27.561 -130.032 1.00 44.42 612 PHE E CA 1
ATOM 12849 C C . PHE C 1 568 ? 17.417 -26.496 -129.068 1.00 45.54 612 PHE E C 1
ATOM 12850 O O . PHE C 1 568 ? 18.187 -25.908 -128.311 1.00 43.21 612 PHE E O 1
ATOM 12858 N N . CYS C 1 569 ? 16.114 -26.232 -129.125 1.00 45.17 613 CYS E N 1
ATOM 12859 C CA . CYS C 1 569 ? 15.476 -25.314 -128.201 1.00 45.35 613 CYS E CA 1
ATOM 12860 C C . CYS C 1 569 ? 14.541 -26.272 -127.500 1.00 45.34 613 CYS E C 1
ATOM 12861 O O . CYS C 1 569 ? 13.648 -26.842 -128.116 1.00 44.97 613 CYS E O 1
ATOM 12864 N N . GLU C 1 570 ? 14.768 -26.482 -126.218 1.00 46.67 614 GLU E N 1
ATOM 12865 C CA . GLU C 1 570 ? 13.938 -27.396 -125.464 1.00 48.43 614 GLU E CA 1
ATOM 12866 C C . GLU C 1 570 ? 13.075 -26.666 -124.436 1.00 47.85 614 GLU E C 1
ATOM 12867 O O . GLU C 1 570 ? 13.524 -25.706 -123.796 1.00 44.99 614 GLU E O 1
ATOM 12873 N N . ALA C 1 571 ? 11.839 -27.127 -124.285 1.00 46.95 615 ALA E N 1
ATOM 12874 C CA . ALA C 1 571 ? 10.925 -26.531 -123.319 1.00 49.92 615 ALA E CA 1
ATOM 12875 C C . ALA C 1 571 ? 10.716 -27.479 -122.137 1.00 50.53 615 ALA E C 1
ATOM 12876 O O . ALA C 1 571 ? 10.503 -28.677 -122.319 1.00 48.66 615 ALA E O 1
ATOM 12878 N N . GLN C 1 572 ? 10.800 -26.946 -120.924 1.00 52.35 616 GLN E N 1
ATOM 12879 C CA . GLN C 1 572 ? 10.573 -27.777 -119.754 1.00 56.79 616 GLN E CA 1
ATOM 12880 C C . GLN C 1 572 ? 9.570 -27.109 -118.821 1.00 57.96 616 GLN E C 1
ATOM 12881 O O . GLN C 1 572 ? 9.842 -26.034 -118.290 1.00 58.94 616 GLN E O 1
ATOM 12887 N N . GLU C 1 573 ? 8.408 -27.723 -118.627 1.00 60.02 617 GLU E N 1
ATOM 12888 C CA . GLU C 1 573 ? 7.444 -27.131 -117.713 1.00 62.89 617 GLU E CA 1
ATOM 12889 C C . GLU C 1 573 ? 7.692 -27.683 -116.321 1.00 64.04 617 GLU E C 1
ATOM 12890 O O . GLU C 1 573 ? 8.325 -27.024 -115.487 1.00 64.87 617 GLU E O 1
ATOM 12896 N N . GLY C 1 574 ? 7.205 -28.885 -116.064 1.00 64.09 618 GLY E N 1
ATOM 12897 C CA . GLY C 1 574 ? 7.438 -29.467 -114.758 1.00 66.87 618 GLY E CA 1
ATOM 12898 C C . GLY C 1 574 ? 8.511 -30.517 -114.933 1.00 68.67 618 GLY E C 1
ATOM 12899 O O . GLY C 1 574 ? 9.713 -30.229 -114.916 1.00 68.42 618 GLY E O 1
ATOM 12900 N N . SER C 1 575 ? 8.060 -31.748 -115.113 1.00 69.62 619 SER E N 1
ATOM 12901 C CA . SER C 1 575 ? 8.955 -32.866 -115.320 1.00 70.44 619 SER E CA 1
ATOM 12902 C C . SER C 1 575 ? 8.790 -33.197 -116.795 1.00 70.34 619 SER E C 1
ATOM 12903 O O . SER C 1 575 ? 9.390 -34.141 -117.308 1.00 71.65 619 SER E O 1
ATOM 12906 N N . TYR C 1 576 ? 7.963 -32.402 -117.466 1.00 68.94 620 TYR E N 1
ATOM 12907 C CA . TYR C 1 576 ? 7.689 -32.584 -118.885 1.00 68.15 620 TYR E CA 1
ATOM 12908 C C . TYR C 1 576 ? 8.742 -31.897 -119.760 1.00 67.19 620 TYR E C 1
ATOM 12909 O O . TYR C 1 576 ? 9.180 -30.783 -119.469 1.00 66.15 620 TYR E O 1
ATOM 12918 N N . PHE C 1 577 ? 9.138 -32.571 -120.834 1.00 65.73 621 PHE E N 1
ATOM 12919 C CA . PHE C 1 577 ? 10.137 -32.044 -121.751 1.00 64.70 621 PHE E CA 1
ATOM 12920 C C . PHE C 1 577 ? 9.632 -32.088 -123.169 1.00 64.27 621 PHE E C 1
ATOM 12921 O O . PHE C 1 577 ? 8.884 -32.975 -123.546 1.00 65.35 621 PHE E O 1
ATOM 12929 N N . ARG C 1 578 ? 10.061 -31.134 -123.973 1.00 63.86 622 ARG E N 1
ATOM 12930 C CA . ARG C 1 578 ? 9.592 -31.092 -125.336 1.00 63.67 622 ARG E CA 1
ATOM 12931 C C . ARG C 1 578 ? 10.589 -30.351 -126.211 1.00 61.28 622 ARG E C 1
ATOM 12932 O O . ARG C 1 578 ? 11.125 -29.314 -125.826 1.00 60.49 622 ARG E O 1
ATOM 12940 N N . GLU C 1 579 ? 10.834 -30.905 -127.386 1.00 59.03 623 GLU E N 1
ATOM 12941 C CA . GLU C 1 579 ? 11.750 -30.316 -128.349 1.00 57.30 623 GLU E CA 1
ATOM 12942 C C . GLU C 1 579 ? 10.944 -29.310 -129.170 1.00 54.32 623 GLU E C 1
ATOM 12943 O O . GLU C 1 579 ? 10.105 -29.681 -129.976 1.00 53.20 623 GLU E O 1
ATOM 12949 N N . ALA C 1 580 ? 11.189 -28.032 -128.950 1.00 52.09 624 ALA E N 1
ATOM 12950 C CA . ALA C 1 580 ? 10.451 -27.007 -129.663 1.00 50.80 624 ALA E CA 1
ATOM 12951 C C . ALA C 1 580 ? 11.088 -26.622 -130.987 1.00 50.82 624 ALA E C 1
ATOM 12952 O O . ALA C 1 580 ? 10.406 -26.230 -131.928 1.00 49.86 624 ALA E O 1
ATOM 12954 N N . GLN C 1 581 ? 12.404 -26.737 -131.059 1.00 51.16 625 GLN E N 1
ATOM 12955 C CA . GLN C 1 581 ? 13.111 -26.349 -132.260 1.00 51.51 625 GLN E CA 1
ATOM 12956 C C . GLN C 1 581 ? 14.354 -27.198 -132.460 1.00 50.63 625 GLN E C 1
ATOM 12957 O O . GLN C 1 581 ? 14.996 -27.621 -131.497 1.00 50.09 625 GLN E O 1
ATOM 12963 N N . HIS C 1 582 ? 14.699 -27.440 -133.716 1.00 49.17 626 HIS E N 1
ATOM 12964 C CA . HIS C 1 582 ? 15.880 -28.225 -134.034 1.00 47.48 626 HIS E CA 1
ATOM 12965 C C . HIS C 1 582 ? 16.502 -27.696 -135.309 1.00 47.43 626 HIS E C 1
ATOM 12966 O O . HIS C 1 582 ? 15.961 -27.864 -136.395 1.00 46.78 626 HIS E O 1
ATOM 12973 N N . TRP C 1 583 ? 17.649 -27.046 -135.169 1.00 47.83 627 TRP E N 1
ATOM 12974 C CA . TRP C 1 583 ? 18.343 -26.497 -136.310 1.00 49.40 627 TRP E CA 1
ATOM 12975 C C . TRP C 1 583 ? 19.696 -27.157 -136.483 1.00 50.21 627 TRP E C 1
ATOM 12976 O O . TRP C 1 583 ? 20.244 -27.737 -135.549 1.00 47.98 627 TRP E O 1
ATOM 12987 N N . GLN C 1 584 ? 20.219 -27.078 -137.697 1.00 52.88 628 GLN E N 1
ATOM 12988 C CA . GLN C 1 584 ? 21.540 -27.602 -137.997 1.00 56.48 628 GLN E CA 1
ATOM 12989 C C . GLN C 1 584 ? 22.231 -26.565 -138.855 1.00 57.69 628 GLN E C 1
ATOM 12990 O O . GLN C 1 584 ? 21.752 -26.212 -139.935 1.00 57.17 628 GLN E O 1
ATOM 12996 N N . LEU C 1 585 ? 23.340 -26.047 -138.344 1.00 59.80 629 LEU E N 1
ATOM 12997 C CA . LEU C 1 585 ? 24.122 -25.052 -139.059 1.00 63.13 629 LEU E CA 1
ATOM 12998 C C . LEU C 1 585 ? 25.184 -25.784 -139.857 1.00 66.22 629 LEU E C 1
ATOM 12999 O O . LEU C 1 585 ? 26.108 -26.373 -139.286 1.00 66.37 629 LEU E O 1
ATOM 13004 N N . LEU C 1 586 ? 25.033 -25.757 -141.176 1.00 69.74 630 LEU E N 1
ATOM 13005 C CA . LEU C 1 586 ? 25.974 -26.412 -142.077 1.00 73.43 630 LEU E CA 1
ATOM 13006 C C . LEU C 1 586 ? 26.875 -25.383 -142.744 1.00 76.14 630 LEU E C 1
ATOM 13007 O O . LEU C 1 586 ? 26.429 -24.290 -143.107 1.00 75.00 630 LEU E O 1
ATOM 13012 N N . PRO C 1 587 ? 28.165 -25.720 -142.904 1.00 79.65 631 PRO E N 1
ATOM 13013 C CA . PRO C 1 587 ? 29.162 -24.841 -143.528 1.00 82.97 631 PRO E CA 1
ATOM 13014 C C . PRO C 1 587 ? 28.997 -24.741 -145.040 1.00 86.52 631 PRO E C 1
ATOM 13015 O O . PRO C 1 587 ? 28.834 -25.748 -145.727 1.00 86.60 631 PRO E O 1
ATOM 13019 N N . GLU C 1 588 ? 29.032 -23.514 -145.545 1.00 90.68 632 GLU E N 1
ATOM 13020 C CA . GLU C 1 588 ? 28.894 -23.251 -146.971 1.00 95.71 632 GLU E CA 1
ATOM 13021 C C . GLU C 1 588 ? 29.407 -21.860 -147.308 1.00 98.31 632 GLU E C 1
ATOM 13022 O O . GLU C 1 588 ? 28.790 -20.852 -146.952 1.00 98.15 632 GLU E O 1
ATOM 13028 N N . ASP C 1 589 ? 30.547 -21.818 -147.992 1.00 101.38 633 ASP E N 1
ATOM 13029 C CA . ASP C 1 589 ? 31.164 -20.558 -148.403 1.00 103.86 633 ASP E CA 1
ATOM 13030 C C . ASP C 1 589 ? 31.526 -20.603 -149.891 1.00 104.32 633 ASP E C 1
ATOM 13031 O O . ASP C 1 589 ? 32.195 -19.659 -150.367 1.00 104.93 633 ASP E O 1
ATOM 13036 N N . ALA D 2 1 ? -69.105 43.194 -69.158 1.00 123.30 35 ALA F N 1
ATOM 13037 C CA . ALA D 2 1 ? -68.141 42.982 -70.274 1.00 122.94 35 ALA F CA 1
ATOM 13038 C C . ALA D 2 1 ? -66.786 42.515 -69.749 1.00 122.95 35 ALA F C 1
ATOM 13039 O O . ALA D 2 1 ? -66.033 41.848 -70.460 1.00 122.46 35 ALA F O 1
ATOM 13041 N N . ASP D 2 2 ? -66.488 42.857 -68.496 1.00 123.23 36 ASP F N 1
ATOM 13042 C CA . ASP D 2 2 ? -65.214 42.494 -67.877 1.00 123.16 36 ASP F CA 1
ATOM 13043 C C . ASP D 2 2 ? -65.332 41.458 -66.750 1.00 122.82 36 ASP F C 1
ATOM 13044 O O . ASP D 2 2 ? -66.429 41.150 -66.278 1.00 122.85 36 ASP F O 1
ATOM 13049 N N . GLU D 2 3 ? -64.180 40.932 -66.331 1.00 122.05 37 GLU F N 1
ATOM 13050 C CA . GLU D 2 3 ? -64.088 39.937 -65.264 1.00 120.83 37 GLU F CA 1
ATOM 13051 C C . GLU D 2 3 ? -64.713 38.565 -65.510 1.00 119.45 37 GLU F C 1
ATOM 13052 O O . GLU D 2 3 ? -65.317 37.980 -64.606 1.00 119.29 37 GLU F O 1
ATOM 13058 N N . PRO D 2 4 ? -64.584 38.033 -66.737 1.00 118.00 38 PRO F N 1
ATOM 13059 C CA . PRO D 2 4 ? -65.149 36.715 -67.032 1.00 116.64 38 PRO F CA 1
ATOM 13060 C C . PRO D 2 4 ? -64.011 35.699 -66.905 1.00 115.18 38 PRO F C 1
ATOM 13061 O O . PRO D 2 4 ? -63.922 34.741 -67.672 1.00 115.71 38 PRO F O 1
ATOM 13065 N N . VAL D 2 5 ? -63.143 35.929 -65.924 1.00 112.84 39 VAL F N 1
ATOM 13066 C CA . VAL D 2 5 ? -61.975 35.088 -65.681 1.00 110.75 39 VAL F CA 1
ATOM 13067 C C . VAL D 2 5 ? -62.218 33.589 -65.509 1.00 109.83 39 VAL F C 1
ATOM 13068 O O . VAL D 2 5 ? -63.168 33.165 -64.851 1.00 109.59 39 VAL F O 1
ATOM 13072 N N . TRP D 2 6 ? -61.336 32.796 -66.115 1.00 108.36 40 TRP F N 1
ATOM 13073 C CA . TRP D 2 6 ? -61.387 31.340 -66.027 1.00 106.43 40 TRP F CA 1
ATOM 13074 C C . TRP D 2 6 ? -60.136 30.937 -65.250 1.00 104.99 40 TRP F C 1
ATOM 13075 O O . TRP D 2 6 ? -59.064 31.494 -65.477 1.00 105.34 40 TRP F O 1
ATOM 13086 N N . ARG D 2 7 ? -60.258 29.983 -64.336 1.00 103.24 41 ARG F N 1
ATOM 13087 C CA . ARG D 2 7 ? -59.100 29.562 -63.559 1.00 101.85 41 ARG F CA 1
ATOM 13088 C C . ARG D 2 7 ? -58.688 28.128 -63.821 1.00 100.64 41 ARG F C 1
ATOM 13089 O O . ARG D 2 7 ? -59.507 27.288 -64.183 1.00 100.79 41 ARG F O 1
ATOM 13097 N N . SER D 2 8 ? -57.405 27.856 -63.621 1.00 99.01 42 SER F N 1
ATOM 13098 C CA . SER D 2 8 ? -56.857 26.528 -63.829 1.00 97.28 42 SER F CA 1
ATOM 13099 C C . SER D 2 8 ? -55.951 26.146 -62.667 1.00 96.03 42 SER F C 1
ATOM 13100 O O . SER D 2 8 ? -55.209 26.981 -62.143 1.00 95.63 42 SER F O 1
ATOM 13103 N N . GLU D 2 9 ? -56.013 24.881 -62.268 1.00 94.48 43 GLU F N 1
ATOM 13104 C CA . GLU D 2 9 ? -55.199 24.395 -61.162 1.00 93.07 43 GLU F CA 1
ATOM 13105 C C . GLU D 2 9 ? -53.718 24.310 -61.517 1.00 91.18 43 GLU F C 1
ATOM 13106 O O . GLU D 2 9 ? -52.863 24.265 -60.631 1.00 91.33 43 GLU F O 1
ATOM 13112 N N . GLN D 2 10 ? -53.416 24.280 -62.811 1.00 88.43 44 GLN F N 1
ATOM 13113 C CA . GLN D 2 10 ? -52.028 24.220 -63.262 1.00 85.63 44 GLN F CA 1
ATOM 13114 C C . GLN D 2 10 ? -51.785 25.401 -64.191 1.00 82.90 44 GLN F C 1
ATOM 13115 O O . GLN D 2 10 ? -52.728 25.961 -64.755 1.00 82.78 44 GLN F O 1
ATOM 13121 N N . ALA D 2 11 ? -50.526 25.776 -64.354 1.00 79.32 45 ALA F N 1
ATOM 13122 C CA . ALA D 2 11 ? -50.188 26.888 -65.230 1.00 76.33 45 ALA F CA 1
ATOM 13123 C C . ALA D 2 11 ? -50.604 26.567 -66.659 1.00 73.60 45 ALA F C 1
ATOM 13124 O O . ALA D 2 11 ? -50.624 25.408 -67.067 1.00 73.95 45 ALA F O 1
ATOM 13126 N N . ILE D 2 12 ? -50.935 27.600 -67.419 1.00 70.51 46 ILE F N 1
ATOM 13127 C CA . ILE D 2 12 ? -51.351 27.420 -68.796 1.00 67.73 46 ILE F CA 1
ATOM 13128 C C . ILE D 2 12 ? -50.146 27.352 -69.737 1.00 67.79 46 ILE F C 1
ATOM 13129 O O . ILE D 2 12 ? -49.302 28.261 -69.769 1.00 67.02 46 ILE F O 1
ATOM 13134 N N . GLY D 2 13 ? -50.072 26.262 -70.501 1.00 65.66 47 GLY F N 1
ATOM 13135 C CA . GLY D 2 13 ? -48.970 26.071 -71.421 1.00 62.06 47 GLY F CA 1
ATOM 13136 C C . GLY D 2 13 ? -49.261 26.479 -72.850 1.00 60.55 47 GLY F C 1
ATOM 13137 O O . GLY D 2 13 ? -48.334 26.599 -73.653 1.00 61.70 47 GLY F O 1
ATOM 13138 N N . ALA D 2 14 ? -50.530 26.688 -73.182 1.00 58.11 48 ALA F N 1
ATOM 13139 C CA . ALA D 2 14 ? -50.894 27.088 -74.541 1.00 57.43 48 ALA F CA 1
ATOM 13140 C C . ALA D 2 14 ? -52.317 27.599 -74.628 1.00 57.24 48 ALA F C 1
ATOM 13141 O O . ALA D 2 14 ? -53.109 27.425 -73.703 1.00 58.18 48 ALA F O 1
ATOM 13143 N N . ILE D 2 15 ? -52.638 28.225 -75.753 1.00 57.74 49 ILE F N 1
ATOM 13144 C CA . ILE D 2 15 ? -53.970 28.754 -75.986 1.00 57.56 49 ILE F CA 1
ATOM 13145 C C . ILE D 2 15 ? -54.183 29.138 -77.440 1.00 58.79 49 ILE F C 1
ATOM 13146 O O . ILE D 2 15 ? -53.370 29.834 -78.050 1.00 59.90 49 ILE F O 1
ATOM 13151 N N . ALA D 2 16 ? -55.289 28.674 -77.995 1.00 59.68 50 ALA F N 1
ATOM 13152 C CA . ALA D 2 16 ? -55.637 28.985 -79.364 1.00 62.15 50 ALA F CA 1
ATOM 13153 C C . ALA D 2 16 ? -57.121 29.296 -79.336 1.00 64.52 50 ALA F C 1
ATOM 13154 O O . ALA D 2 16 ? -57.873 28.689 -78.563 1.00 65.60 50 ALA F O 1
ATOM 13156 N N . ALA D 2 17 ? -57.537 30.255 -80.156 1.00 65.55 51 ALA F N 1
ATOM 13157 C CA . ALA D 2 17 ? -58.936 30.641 -80.222 1.00 66.43 51 ALA F CA 1
ATOM 13158 C C . ALA D 2 17 ? -59.496 30.210 -81.561 1.00 67.63 51 ALA F C 1
ATOM 13159 O O . ALA D 2 17 ? -58.951 30.548 -82.612 1.00 68.64 51 ALA F O 1
ATOM 13161 N N . SER D 2 18 ? -60.583 29.453 -81.511 1.00 68.75 52 SER F N 1
ATOM 13162 C CA . SER D 2 18 ? -61.249 28.961 -82.710 1.00 69.32 52 SER F CA 1
ATOM 13163 C C . SER D 2 18 ? -62.227 30.009 -83.243 1.00 69.98 52 SER F C 1
ATOM 13164 O O . SER D 2 18 ? -62.649 30.897 -82.508 1.00 69.73 52 SER F O 1
ATOM 13167 N N . GLN D 2 19 ? -62.576 29.905 -84.518 1.00 71.95 53 GLN F N 1
ATOM 13168 C CA . GLN D 2 19 ? -63.513 30.831 -85.142 1.00 75.10 53 GLN F CA 1
ATOM 13169 C C . GLN D 2 19 ? -64.959 30.536 -84.737 1.00 76.70 53 GLN F C 1
ATOM 13170 O O . GLN D 2 19 ? -65.664 31.416 -84.248 1.00 77.17 53 GLN F O 1
ATOM 13176 N N . GLU D 2 20 ? -65.395 29.292 -84.938 1.00 78.16 54 GLU F N 1
ATOM 13177 C CA . GLU D 2 20 ? -66.762 28.890 -84.612 1.00 78.44 54 GLU F CA 1
ATOM 13178 C C . GLU D 2 20 ? -66.860 27.917 -83.448 1.00 78.09 54 GLU F C 1
ATOM 13179 O O . GLU D 2 20 ? -67.951 27.454 -83.113 1.00 78.42 54 GLU F O 1
ATOM 13185 N N . ASP D 2 21 ? -65.726 27.579 -82.848 1.00 77.49 55 ASP F N 1
ATOM 13186 C CA . ASP D 2 21 ? -65.726 26.665 -81.715 1.00 76.32 55 ASP F CA 1
ATOM 13187 C C . ASP D 2 21 ? -65.051 27.330 -80.529 1.00 75.57 55 ASP F C 1
ATOM 13188 O O . ASP D 2 21 ? -64.468 28.406 -80.660 1.00 76.85 55 ASP F O 1
ATOM 13193 N N . GLY D 2 22 ? -65.121 26.682 -79.374 1.00 73.08 56 GLY F N 1
ATOM 13194 C CA . GLY D 2 22 ? -64.546 27.259 -78.171 1.00 69.97 56 GLY F CA 1
ATOM 13195 C C . GLY D 2 22 ? -63.146 27.846 -78.218 1.00 66.95 56 GLY F C 1
ATOM 13196 O O . GLY D 2 22 ? -62.565 28.118 -79.273 1.00 66.10 56 GLY F O 1
ATOM 13197 N N . VAL D 2 23 ? -62.614 28.053 -77.022 1.00 63.79 57 VAL F N 1
ATOM 13198 C CA . VAL D 2 23 ? -61.289 28.589 -76.831 1.00 61.09 57 VAL F CA 1
ATOM 13199 C C . VAL D 2 23 ? -60.537 27.457 -76.159 1.00 60.48 57 VAL F C 1
ATOM 13200 O O . VAL D 2 23 ? -60.905 27.027 -75.060 1.00 60.40 57 VAL F O 1
ATOM 13204 N N . PHE D 2 24 ? -59.489 26.961 -76.814 1.00 58.79 58 PHE F N 1
ATOM 13205 C CA . PHE D 2 24 ? -58.722 25.857 -76.250 1.00 56.29 58 PHE F CA 1
ATOM 13206 C C . PHE D 2 24 ? -57.527 26.329 -75.461 1.00 54.51 58 PHE F C 1
ATOM 13207 O O . PHE D 2 24 ? -56.827 27.238 -75.879 1.00 55.30 58 PHE F O 1
ATOM 13215 N N . VAL D 2 25 ? -57.310 25.713 -74.310 1.00 52.67 59 VAL F N 1
ATOM 13216 C CA . VAL D 2 25 ? -56.199 26.077 -73.456 1.00 54.39 59 VAL F CA 1
ATOM 13217 C C . VAL D 2 25 ? -55.718 24.855 -72.691 1.00 55.97 59 VAL F C 1
ATOM 13218 O O . VAL D 2 25 ? -56.499 24.162 -72.041 1.00 57.69 59 VAL F O 1
ATOM 13222 N N . ALA D 2 26 ? -54.418 24.601 -72.787 1.00 57.32 60 ALA F N 1
ATOM 13223 C CA . ALA D 2 26 ? -53.793 23.463 -72.146 1.00 58.40 60 ALA F CA 1
ATOM 13224 C C . ALA D 2 26 ? -53.168 23.857 -70.832 1.00 59.13 60 ALA F C 1
ATOM 13225 O O . ALA D 2 26 ? -52.337 24.757 -70.780 1.00 59.95 60 ALA F O 1
ATOM 13227 N N . SER D 2 27 ? -53.551 23.168 -69.767 1.00 62.07 61 SER F N 1
ATOM 13228 C CA . SER D 2 27 ? -53.009 23.473 -68.446 1.00 64.54 61 SER F CA 1
ATOM 13229 C C . SER D 2 27 ? -51.860 22.540 -68.152 1.00 63.78 61 SER F C 1
ATOM 13230 O O . SER D 2 27 ? -50.705 22.882 -68.383 1.00 67.44 61 SER F O 1
ATOM 13233 N N . GLY D 2 28 ? -52.168 21.364 -67.634 1.00 62.29 62 GLY F N 1
ATOM 13234 C CA . GLY D 2 28 ? -51.114 20.417 -67.323 1.00 62.22 62 GLY F CA 1
ATOM 13235 C C . GLY D 2 28 ? -51.057 19.384 -68.428 1.00 62.56 62 GLY F C 1
ATOM 13236 O O . GLY D 2 28 ? -50.528 19.640 -69.513 1.00 61.30 62 GLY F O 1
ATOM 13237 N N . SER D 2 29 ? -51.611 18.212 -68.154 1.00 62.03 63 SER F N 1
ATOM 13238 C CA . SER D 2 29 ? -51.644 17.153 -69.138 1.00 62.03 63 SER F CA 1
ATOM 13239 C C . SER D 2 29 ? -53.044 17.130 -69.733 1.00 63.47 63 SER F C 1
ATOM 13240 O O . SER D 2 29 ? -53.497 16.106 -70.237 1.00 63.67 63 SER F O 1
ATOM 13243 N N . CYS D 2 30 ? -53.720 18.276 -69.680 1.00 64.52 64 CYS F N 1
ATOM 13244 C CA . CYS D 2 30 ? -55.075 18.388 -70.203 1.00 66.92 64 CYS F CA 1
ATOM 13245 C C . CYS D 2 30 ? -55.274 19.565 -71.156 1.00 64.81 64 CYS F C 1
ATOM 13246 O O . CYS D 2 30 ? -54.460 20.478 -71.217 1.00 64.44 64 CYS F O 1
ATOM 13249 N N . LEU D 2 31 ? -56.365 19.519 -71.905 1.00 62.76 65 LEU F N 1
ATOM 13250 C CA . LEU D 2 31 ? -56.726 20.575 -72.828 1.00 62.58 65 LEU F CA 1
ATOM 13251 C C . LEU D 2 31 ? -58.228 20.828 -72.650 1.00 64.05 65 LEU F C 1
ATOM 13252 O O . LEU D 2 31 ? -59.033 19.889 -72.695 1.00 63.86 65 LEU F O 1
ATOM 13257 N N . ASP D 2 32 ? -58.605 22.087 -72.450 1.00 63.62 66 ASP F N 1
ATOM 13258 C CA . ASP D 2 32 ? -60.008 22.427 -72.262 1.00 63.90 66 ASP F CA 1
ATOM 13259 C C . ASP D 2 32 ? -60.584 23.212 -73.423 1.00 64.47 66 ASP F C 1
ATOM 13260 O O . ASP D 2 32 ? -59.887 24.012 -74.043 1.00 66.30 66 ASP F O 1
ATOM 13265 N N . GLN D 2 33 ? -61.852 22.959 -73.731 1.00 64.40 67 GLN F N 1
ATOM 13266 C CA . GLN D 2 33 ? -62.551 23.682 -74.791 1.00 64.75 67 GLN F CA 1
ATOM 13267 C C . GLN D 2 33 ? -63.485 24.604 -74.029 1.00 66.12 67 GLN F C 1
ATOM 13268 O O . GLN D 2 33 ? -64.493 24.162 -73.485 1.00 65.34 67 GLN F O 1
ATOM 13274 N N . LEU D 2 34 ? -63.146 25.884 -73.986 1.00 67.74 68 LEU F N 1
ATOM 13275 C CA . LEU D 2 34 ? -63.953 26.839 -73.252 1.00 67.97 68 LEU F CA 1
ATOM 13276 C C . LEU D 2 34 ? -64.891 27.650 -74.121 1.00 70.36 68 LEU F C 1
ATOM 13277 O O . LEU D 2 34 ? -64.633 27.884 -75.306 1.00 69.42 68 LEU F O 1
ATOM 13282 N N . ASP D 2 35 ? -65.993 28.071 -73.513 1.00 73.32 69 ASP F N 1
ATOM 13283 C CA . ASP D 2 35 ? -66.968 28.906 -74.195 1.00 76.10 69 ASP F CA 1
ATOM 13284 C C . ASP D 2 35 ? -66.225 30.232 -74.401 1.00 76.10 69 ASP F C 1
ATOM 13285 O O . ASP D 2 35 ? -65.328 30.561 -73.628 1.00 74.99 69 ASP F O 1
ATOM 13290 N N . TYR D 2 36 ? -66.582 30.984 -75.432 1.00 77.05 70 TYR F N 1
ATOM 13291 C CA . TYR D 2 36 ? -65.910 32.250 -75.686 1.00 79.46 70 TYR F CA 1
ATOM 13292 C C . TYR D 2 36 ? -65.935 33.204 -74.485 1.00 80.81 70 TYR F C 1
ATOM 13293 O O . TYR D 2 36 ? -64.969 33.926 -74.235 1.00 80.67 70 TYR F O 1
ATOM 13302 N N . SER D 2 37 ? -67.035 33.204 -73.740 1.00 82.07 71 SER F N 1
ATOM 13303 C CA . SER D 2 37 ? -67.147 34.077 -72.580 1.00 83.51 71 SER F CA 1
ATOM 13304 C C . SER D 2 37 ? -66.402 33.497 -71.380 1.00 84.34 71 SER F C 1
ATOM 13305 O O . SER D 2 37 ? -66.467 34.033 -70.276 1.00 84.38 71 SER F O 1
ATOM 13308 N N . LEU D 2 38 ? -65.692 32.400 -71.611 1.00 85.75 72 LEU F N 1
ATOM 13309 C CA . LEU D 2 38 ? -64.916 31.732 -70.568 1.00 87.94 72 LEU F CA 1
ATOM 13310 C C . LEU D 2 38 ? -65.792 31.307 -69.400 1.00 89.19 72 LEU F C 1
ATOM 13311 O O . LEU D 2 38 ? -65.337 31.234 -68.259 1.00 89.60 72 LEU F O 1
ATOM 13316 N N . GLU D 2 39 ? -67.054 31.025 -69.690 1.00 91.17 73 GLU F N 1
ATOM 13317 C CA . GLU D 2 39 ? -67.990 30.610 -68.657 1.00 92.66 73 GLU F CA 1
ATOM 13318 C C . GLU D 2 39 ? -67.891 29.115 -68.394 1.00 92.01 73 GLU F C 1
ATOM 13319 O O . GLU D 2 39 ? -67.535 28.680 -67.298 1.00 91.26 73 GLU F O 1
ATOM 13325 N N . HIS D 2 40 ? -68.183 28.334 -69.426 1.00 91.56 74 HIS F N 1
ATOM 13326 C CA . HIS D 2 40 ? -68.194 26.888 -69.303 1.00 91.27 74 HIS F CA 1
ATOM 13327 C C . HIS D 2 40 ? -67.066 26.126 -70.002 1.00 89.89 74 HIS F C 1
ATOM 13328 O O . HIS D 2 40 ? -66.539 26.555 -71.033 1.00 89.17 74 HIS F O 1
ATOM 13335 N N . SER D 2 41 ? -66.706 24.989 -69.410 1.00 87.95 75 SER F N 1
ATOM 13336 C CA . SER D 2 41 ? -65.683 24.098 -69.944 1.00 85.66 75 SER F CA 1
ATOM 13337 C C . SER D 2 41 ? -66.416 23.004 -70.708 1.00 84.12 75 SER F C 1
ATOM 13338 O O . SER D 2 41 ? -66.643 21.916 -70.184 1.00 84.47 75 SER F O 1
ATOM 13341 N N . LEU D 2 42 ? -66.790 23.308 -71.943 1.00 82.28 76 LEU F N 1
ATOM 13342 C CA . LEU D 2 42 ? -67.520 22.373 -72.791 1.00 82.32 76 LEU F CA 1
ATOM 13343 C C . LEU D 2 42 ? -66.955 20.944 -72.761 1.00 81.54 76 LEU F C 1
ATOM 13344 O O . LEU D 2 42 ? -67.579 20.035 -72.207 1.00 81.84 76 LEU F O 1
ATOM 13349 N N . SER D 2 43 ? -65.783 20.737 -73.351 1.00 80.01 77 SER F N 1
ATOM 13350 C CA . SER D 2 43 ? -65.179 19.409 -73.350 1.00 78.15 77 SER F CA 1
ATOM 13351 C C . SER D 2 43 ? -63.754 19.458 -72.821 1.00 76.68 77 SER F C 1
ATOM 13352 O O . SER D 2 43 ? -63.071 20.470 -72.954 1.00 76.71 77 SER F O 1
ATOM 13355 N N . ARG D 2 44 ? -63.311 18.368 -72.208 1.00 75.51 78 ARG F N 1
ATOM 13356 C CA . ARG D 2 44 ? -61.967 18.312 -71.660 1.00 75.41 78 ARG F CA 1
ATOM 13357 C C . ARG D 2 44 ? -61.221 17.083 -72.157 1.00 75.48 78 ARG F C 1
ATOM 13358 O O . ARG D 2 44 ? -61.812 16.017 -72.332 1.00 75.71 78 ARG F O 1
ATOM 13366 N N . LEU D 2 45 ? -59.917 17.241 -72.387 1.00 75.59 79 LEU F N 1
ATOM 13367 C CA . LEU D 2 45 ? -59.071 16.149 -72.861 1.00 73.73 79 LEU F CA 1
ATOM 13368 C C . LEU D 2 45 ? -58.012 15.756 -71.845 1.00 73.12 79 LEU F C 1
ATOM 13369 O O . LEU D 2 45 ? -57.215 16.577 -71.407 1.00 71.68 79 LEU F O 1
ATOM 13374 N N . TYR D 2 46 ? -58.020 14.486 -71.472 1.00 74.03 80 TYR F N 1
ATOM 13375 C CA . TYR D 2 46 ? -57.055 13.951 -70.532 1.00 75.71 80 TYR F CA 1
ATOM 13376 C C . TYR D 2 46 ? -56.024 13.226 -71.384 1.00 76.98 80 TYR F C 1
ATOM 13377 O O . TYR D 2 46 ? -56.300 12.170 -71.950 1.00 77.90 80 TYR F O 1
ATOM 13386 N N . ARG D 2 47 ? -54.838 13.811 -71.482 1.00 77.79 81 ARG F N 1
ATOM 13387 C CA . ARG D 2 47 ? -53.775 13.257 -72.301 1.00 78.98 81 ARG F CA 1
ATOM 13388 C C . ARG D 2 47 ? -52.939 12.173 -71.636 1.00 80.68 81 ARG F C 1
ATOM 13389 O O . ARG D 2 47 ? -52.722 11.115 -72.223 1.00 81.36 81 ARG F O 1
ATOM 13397 N N . ASP D 2 48 ? -52.466 12.425 -70.424 1.00 82.41 82 ASP F N 1
ATOM 13398 C CA . ASP D 2 48 ? -51.642 11.441 -69.732 1.00 85.46 82 ASP F CA 1
ATOM 13399 C C . ASP D 2 48 ? -52.463 10.509 -68.841 1.00 87.57 82 ASP F C 1
ATOM 13400 O O . ASP D 2 48 ? -52.938 9.473 -69.299 1.00 87.88 82 ASP F O 1
ATOM 13405 N N . GLN D 2 49 ? -52.630 10.867 -67.571 1.00 91.30 83 GLN F N 1
ATOM 13406 C CA . GLN D 2 49 ? -53.410 10.041 -66.652 1.00 94.46 83 GLN F CA 1
ATOM 13407 C C . GLN D 2 49 ? -54.890 10.123 -67.014 1.00 96.03 83 GLN F C 1
ATOM 13408 O O . GLN D 2 49 ? -55.307 11.018 -67.752 1.00 96.71 83 GLN F O 1
ATOM 13414 N N . ALA D 2 50 ? -55.679 9.190 -66.490 1.00 97.62 84 ALA F N 1
ATOM 13415 C CA . ALA D 2 50 ? -57.112 9.144 -66.774 1.00 98.44 84 ALA F CA 1
ATOM 13416 C C . ALA D 2 50 ? -57.904 10.310 -66.185 1.00 98.91 84 ALA F C 1
ATOM 13417 O O . ALA D 2 50 ? -58.768 10.874 -66.855 1.00 99.10 84 ALA F O 1
ATOM 13419 N N . GLY D 2 51 ? -57.616 10.669 -64.937 1.00 99.41 85 GLY F N 1
ATOM 13420 C CA . GLY D 2 51 ? -58.338 11.764 -64.310 1.00 100.11 85 GLY F CA 1
ATOM 13421 C C . GLY D 2 51 ? -57.469 12.908 -63.824 1.00 100.52 85 GLY F C 1
ATOM 13422 O O . GLY D 2 51 ? -57.975 13.988 -63.524 1.00 100.78 85 GLY F O 1
ATOM 13423 N N . ASN D 2 52 ? -56.163 12.673 -63.745 1.00 100.93 86 ASN F N 1
ATOM 13424 C CA . ASN D 2 52 ? -55.214 13.683 -63.288 1.00 101.44 86 ASN F CA 1
ATOM 13425 C C . ASN D 2 52 ? -54.754 14.620 -64.395 1.00 100.28 86 ASN F C 1
ATOM 13426 O O . ASN D 2 52 ? -54.416 14.177 -65.492 1.00 101.26 86 ASN F O 1
ATOM 13431 N N . CYS D 2 53 ? -54.748 15.916 -64.107 1.00 98.00 87 CYS F N 1
ATOM 13432 C CA . CYS D 2 53 ? -54.263 16.905 -65.060 1.00 96.31 87 CYS F CA 1
ATOM 13433 C C . CYS D 2 53 ? -52.994 17.433 -64.415 1.00 97.60 87 CYS F C 1
ATOM 13434 O O . CYS D 2 53 ? -52.281 18.262 -64.980 1.00 96.91 87 CYS F O 1
ATOM 13437 N N . THR D 2 54 ? -52.728 16.936 -63.211 1.00 99.81 88 THR F N 1
ATOM 13438 C CA . THR D 2 54 ? -51.560 17.345 -62.447 1.00 102.11 88 THR F CA 1
ATOM 13439 C C . THR D 2 54 ? -50.289 17.041 -63.222 1.00 103.53 88 THR F C 1
ATOM 13440 O O . THR D 2 54 ? -50.183 16.009 -63.888 1.00 103.63 88 THR F O 1
ATOM 13444 N N . GLU D 2 55 ? -49.325 17.949 -63.124 1.00 104.93 89 GLU F N 1
ATOM 13445 C CA . GLU D 2 55 ? -48.054 17.801 -63.816 1.00 106.45 89 GLU F CA 1
ATOM 13446 C C . GLU D 2 55 ? -47.309 16.556 -63.354 1.00 107.50 89 GLU F C 1
ATOM 13447 O O . GLU D 2 55 ? -46.894 16.471 -62.200 1.00 107.69 89 GLU F O 1
ATOM 13453 N N . PRO D 2 56 ? -47.130 15.572 -64.253 1.00 108.51 90 PRO F N 1
ATOM 13454 C CA . PRO D 2 56 ? -46.424 14.327 -63.930 1.00 109.11 90 PRO F CA 1
ATOM 13455 C C . PRO D 2 56 ? -45.032 14.619 -63.375 1.00 109.84 90 PRO F C 1
ATOM 13456 O O . PRO D 2 56 ? -44.483 13.846 -62.590 1.00 109.72 90 PRO F O 1
ATOM 13460 N N . VAL D 2 57 ? -44.470 15.747 -63.800 1.00 110.71 91 VAL F N 1
ATOM 13461 C CA . VAL D 2 57 ? -43.152 16.183 -63.357 1.00 111.27 91 VAL F CA 1
ATOM 13462 C C . VAL D 2 57 ? -43.237 17.661 -62.985 1.00 111.38 91 VAL F C 1
ATOM 13463 O O . VAL D 2 57 ? -43.954 18.428 -63.626 1.00 110.68 91 VAL F O 1
ATOM 13467 N N . SER D 2 58 ? -42.508 18.058 -61.948 1.00 112.29 92 SER F N 1
ATOM 13468 C CA . SER D 2 58 ? -42.520 19.447 -61.500 1.00 113.32 92 SER F CA 1
ATOM 13469 C C . SER D 2 58 ? -41.540 20.312 -62.286 1.00 114.05 92 SER F C 1
ATOM 13470 O O . SER D 2 58 ? -40.340 20.037 -62.320 1.00 114.14 92 SER F O 1
ATOM 13473 N N . LEU D 2 59 ? -42.062 21.362 -62.914 1.00 114.64 93 LEU F N 1
ATOM 13474 C CA . LEU D 2 59 ? -41.243 22.281 -63.698 1.00 115.15 93 LEU F CA 1
ATOM 13475 C C . LEU D 2 59 ? -40.958 23.535 -62.870 1.00 115.69 93 LEU F C 1
ATOM 13476 O O . LEU D 2 59 ? -41.884 24.157 -62.344 1.00 116.18 93 LEU F O 1
ATOM 13481 N N . ALA D 2 60 ? -39.683 23.905 -62.757 1.00 115.36 94 ALA F N 1
ATOM 13482 C CA . ALA D 2 60 ? -39.293 25.089 -61.989 1.00 114.76 94 ALA F CA 1
ATOM 13483 C C . ALA D 2 60 ? -39.011 26.290 -62.895 1.00 114.07 94 ALA F C 1
ATOM 13484 O O . ALA D 2 60 ? -37.943 26.383 -63.495 1.00 113.95 94 ALA F O 1
ATOM 13486 N N . PRO D 2 61 ? -39.971 27.226 -63.000 1.00 113.52 95 PRO F N 1
ATOM 13487 C CA . PRO D 2 61 ? -39.840 28.429 -63.833 1.00 112.63 95 PRO F CA 1
ATOM 13488 C C . PRO D 2 61 ? -38.609 29.278 -63.507 1.00 111.47 95 PRO F C 1
ATOM 13489 O O . PRO D 2 61 ? -38.509 29.850 -62.422 1.00 111.92 95 PRO F O 1
ATOM 13493 N N . PRO D 2 62 ? -37.654 29.368 -64.449 1.00 110.21 96 PRO F N 1
ATOM 13494 C CA . PRO D 2 62 ? -36.433 30.159 -64.241 1.00 108.31 96 PRO F CA 1
ATOM 13495 C C . PRO D 2 62 ? -36.707 31.665 -64.308 1.00 106.15 96 PRO F C 1
ATOM 13496 O O . PRO D 2 62 ? -37.818 32.116 -64.025 1.00 106.00 96 PRO F O 1
ATOM 13500 N N . ALA D 2 63 ? -35.689 32.435 -64.684 1.00 103.46 97 ALA F N 1
ATOM 13501 C CA . ALA D 2 63 ? -35.824 33.884 -64.797 1.00 101.02 97 ALA F CA 1
ATOM 13502 C C . ALA D 2 63 ? -36.861 34.206 -65.864 1.00 98.73 97 ALA F C 1
ATOM 13503 O O . ALA D 2 63 ? -37.093 33.406 -66.767 1.00 98.64 97 ALA F O 1
ATOM 13505 N N . ARG D 2 64 ? -37.489 35.372 -65.753 1.00 96.26 98 ARG F N 1
ATOM 13506 C CA . ARG D 2 64 ? -38.496 35.781 -66.724 1.00 93.02 98 ARG F CA 1
ATOM 13507 C C . ARG D 2 64 ? -37.966 35.709 -68.138 1.00 90.24 98 ARG F C 1
ATOM 13508 O O . ARG D 2 64 ? -38.586 35.093 -69.009 1.00 92.20 98 ARG F O 1
ATOM 13516 N N . PRO D 2 65 ? -36.813 36.345 -68.398 1.00 86.06 99 PRO F N 1
ATOM 13517 C CA . PRO D 2 65 ? -36.307 36.276 -69.769 1.00 82.44 99 PRO F CA 1
ATOM 13518 C C . PRO D 2 65 ? -36.209 34.820 -70.249 1.00 79.16 99 PRO F C 1
ATOM 13519 O O . PRO D 2 65 ? -36.602 34.506 -71.373 1.00 78.10 99 PRO F O 1
ATOM 13523 N N . ARG D 2 66 ? -35.713 33.941 -69.382 1.00 75.39 100 ARG F N 1
ATOM 13524 C CA . ARG D 2 66 ? -35.571 32.525 -69.714 1.00 72.75 100 ARG F CA 1
ATOM 13525 C C . ARG D 2 66 ? -36.914 31.879 -70.061 1.00 70.00 100 ARG F C 1
ATOM 13526 O O . ARG D 2 66 ? -37.905 32.066 -69.352 1.00 68.59 100 ARG F O 1
ATOM 13534 N N . PRO D 2 67 ? -36.954 31.093 -71.150 1.00 67.52 101 PRO F N 1
ATOM 13535 C CA . PRO D 2 67 ? -38.185 30.421 -71.575 1.00 65.79 101 PRO F CA 1
ATOM 13536 C C . PRO D 2 67 ? -38.605 29.376 -70.541 1.00 64.84 101 PRO F C 1
ATOM 13537 O O . PRO D 2 67 ? -37.760 28.793 -69.850 1.00 63.07 101 PRO F O 1
ATOM 13541 N N . GLY D 2 68 ? -39.909 29.141 -70.436 1.00 64.43 102 GLY F N 1
ATOM 13542 C CA . GLY D 2 68 ? -40.398 28.173 -69.476 1.00 64.43 102 GLY F CA 1
ATOM 13543 C C . GLY D 2 68 ? -40.627 26.788 -70.055 1.00 64.86 102 GLY F C 1
ATOM 13544 O O . GLY D 2 68 ? -40.380 26.534 -71.238 1.00 64.43 102 GLY F O 1
ATOM 13545 N N . SER D 2 69 ? -41.108 25.889 -69.205 1.00 64.02 103 SER F N 1
ATOM 13546 C CA . SER D 2 69 ? -41.384 24.523 -69.600 1.00 62.95 103 SER F CA 1
ATOM 13547 C C . SER D 2 69 ? -42.888 24.319 -69.807 1.00 63.20 103 SER F C 1
ATOM 13548 O O . SER D 2 69 ? -43.704 25.124 -69.353 1.00 63.76 103 SER F O 1
ATOM 13551 N N . SER D 2 70 ? -43.246 23.234 -70.489 1.00 61.47 104 SER F N 1
ATOM 13552 C CA . SER D 2 70 ? -44.636 22.929 -70.774 1.00 59.13 104 SER F CA 1
ATOM 13553 C C . SER D 2 70 ? -44.738 21.512 -71.321 1.00 59.20 104 SER F C 1
ATOM 13554 O O . SER D 2 70 ? -43.764 20.975 -71.848 1.00 59.30 104 SER F O 1
ATOM 13557 N N . PHE D 2 71 ? -45.915 20.908 -71.190 1.00 57.74 105 PHE F N 1
ATOM 13558 C CA . PHE D 2 71 ? -46.142 19.565 -71.692 1.00 56.82 105 PHE F CA 1
ATOM 13559 C C . PHE D 2 71 ? -46.811 19.672 -73.047 1.00 56.15 105 PHE F C 1
ATOM 13560 O O . PHE D 2 71 ? -46.683 18.786 -73.889 1.00 56.95 105 PHE F O 1
ATOM 13568 N N . SER D 2 72 ? -47.526 20.763 -73.271 1.00 53.83 106 SER F N 1
ATOM 13569 C CA . SER D 2 72 ? -48.162 20.954 -74.568 1.00 53.44 106 SER F CA 1
ATOM 13570 C C . SER D 2 72 ? -47.137 21.688 -75.427 1.00 52.14 106 SER F C 1
ATOM 13571 O O . SER D 2 72 ? -46.379 22.519 -74.925 1.00 51.80 106 SER F O 1
ATOM 13574 N N . LYS D 2 73 ? -47.107 21.385 -76.719 1.00 50.49 107 LYS F N 1
ATOM 13575 C CA . LYS D 2 73 ? -46.141 22.017 -77.603 1.00 48.38 107 LYS F CA 1
ATOM 13576 C C . LYS D 2 73 ? -46.782 22.608 -78.847 1.00 47.89 107 LYS F C 1
ATOM 13577 O O . LYS D 2 73 ? -46.218 23.501 -79.480 1.00 47.52 107 LYS F O 1
ATOM 13583 N N . LEU D 2 74 ? -47.964 22.120 -79.189 1.00 48.11 108 LEU F N 1
ATOM 13584 C CA . LEU D 2 74 ? -48.645 22.586 -80.383 1.00 49.32 108 LEU F CA 1
ATOM 13585 C C . LEU D 2 74 ? -50.163 22.520 -80.231 1.00 50.10 108 LEU F C 1
ATOM 13586 O O . LEU D 2 74 ? -50.719 21.532 -79.738 1.00 50.69 108 LEU F O 1
ATOM 13591 N N . LEU D 2 75 ? -50.825 23.578 -80.676 1.00 50.50 109 LEU F N 1
ATOM 13592 C CA . LEU D 2 75 ? -52.272 23.692 -80.588 1.00 51.34 109 LEU F CA 1
ATOM 13593 C C . LEU D 2 75 ? -52.696 24.503 -81.791 1.00 51.75 109 LEU F C 1
ATOM 13594 O O . LEU D 2 75 ? -52.831 25.721 -81.706 1.00 53.41 109 LEU F O 1
ATOM 13599 N N . LEU D 2 76 ? -52.911 23.833 -82.914 1.00 52.23 110 LEU F N 1
ATOM 13600 C CA . LEU D 2 76 ? -53.259 24.544 -84.133 1.00 54.02 110 LEU F CA 1
ATOM 13601 C C . LEU D 2 76 ? -54.553 24.140 -84.828 1.00 54.06 110 LEU F C 1
ATOM 13602 O O . LEU D 2 76 ? -54.641 23.079 -85.447 1.00 54.36 110 LEU F O 1
ATOM 13607 N N . PRO D 2 77 ? -55.581 24.986 -84.734 1.00 54.85 111 PRO F N 1
ATOM 13608 C CA . PRO D 2 77 ? -56.847 24.666 -85.396 1.00 55.34 111 PRO F CA 1
ATOM 13609 C C . PRO D 2 77 ? -56.656 25.026 -86.862 1.00 56.07 111 PRO F C 1
ATOM 13610 O O . PRO D 2 77 ? -55.850 25.896 -87.182 1.00 57.84 111 PRO F O 1
ATOM 13614 N N . TYR D 2 78 ? -57.375 24.365 -87.758 1.00 56.81 112 TYR F N 1
ATOM 13615 C CA . TYR D 2 78 ? -57.226 24.661 -89.171 1.00 56.90 112 TYR F CA 1
ATOM 13616 C C . TYR D 2 78 ? -58.341 24.033 -89.975 1.00 59.13 112 TYR F C 1
ATOM 13617 O O . TYR D 2 78 ? -59.134 23.256 -89.436 1.00 59.39 112 TYR F O 1
ATOM 13626 N N . ARG D 2 79 ? -58.392 24.367 -91.265 1.00 61.44 113 ARG F N 1
ATOM 13627 C CA . ARG D 2 79 ? -59.418 23.841 -92.155 1.00 64.46 113 ARG F CA 1
ATOM 13628 C C . ARG D 2 79 ? -60.757 24.234 -91.523 1.00 66.80 113 ARG F C 1
ATOM 13629 O O . ARG D 2 79 ? -61.667 23.417 -91.424 1.00 66.69 113 ARG F O 1
ATOM 13637 N N . GLU D 2 80 ? -60.862 25.496 -91.103 1.00 69.95 114 GLU F N 1
ATOM 13638 C CA . GLU D 2 80 ? -62.069 26.004 -90.440 1.00 73.56 114 GLU F CA 1
ATOM 13639 C C . GLU D 2 80 ? -63.215 26.447 -91.354 1.00 76.43 114 GLU F C 1
ATOM 13640 O O . GLU D 2 80 ? -64.312 25.883 -91.296 1.00 78.42 114 GLU F O 1
ATOM 13646 N N . GLY D 2 81 ? -62.980 27.458 -92.181 1.00 78.49 115 GLY F N 1
ATOM 13647 C CA . GLY D 2 81 ? -64.030 27.913 -93.079 1.00 81.73 115 GLY F CA 1
ATOM 13648 C C . GLY D 2 81 ? -64.169 26.964 -94.256 1.00 83.74 115 GLY F C 1
ATOM 13649 O O . GLY D 2 81 ? -63.762 27.285 -95.376 1.00 83.36 115 GLY F O 1
ATOM 13650 N N . ALA D 2 82 ? -64.749 25.791 -94.007 1.00 85.53 116 ALA F N 1
ATOM 13651 C CA . ALA D 2 82 ? -64.910 24.783 -95.052 1.00 86.83 116 ALA F CA 1
ATOM 13652 C C . ALA D 2 82 ? -66.327 24.670 -95.610 1.00 87.68 116 ALA F C 1
ATOM 13653 O O . ALA D 2 82 ? -66.510 24.505 -96.823 1.00 87.66 116 ALA F O 1
ATOM 13655 N N . ALA D 2 83 ? -67.323 24.767 -94.730 1.00 88.06 117 ALA F N 1
ATOM 13656 C CA . ALA D 2 83 ? -68.720 24.636 -95.140 1.00 88.21 117 ALA F CA 1
ATOM 13657 C C . ALA D 2 83 ? -68.887 23.210 -95.667 1.00 87.87 117 ALA F C 1
ATOM 13658 O O . ALA D 2 83 ? -68.690 22.941 -96.855 1.00 87.81 117 ALA F O 1
ATOM 13660 N N . GLY D 2 84 ? -69.238 22.299 -94.764 1.00 87.42 118 GLY F N 1
ATOM 13661 C CA . GLY D 2 84 ? -69.401 20.904 -95.133 1.00 85.53 118 GLY F CA 1
ATOM 13662 C C . GLY D 2 84 ? -68.474 20.069 -94.273 1.00 83.44 118 GLY F C 1
ATOM 13663 O O . GLY D 2 84 ? -68.921 19.275 -93.441 1.00 83.25 118 GLY F O 1
ATOM 13664 N N . LEU D 2 85 ? -67.173 20.255 -94.475 1.00 81.38 119 LEU F N 1
ATOM 13665 C CA . LEU D 2 85 ? -66.163 19.538 -93.702 1.00 78.79 119 LEU F CA 1
ATOM 13666 C C . LEU D 2 85 ? -65.885 20.314 -92.420 1.00 76.31 119 LEU F C 1
ATOM 13667 O O . LEU D 2 85 ? -65.647 21.521 -92.454 1.00 76.01 119 LEU F O 1
ATOM 13672 N N . GLY D 2 86 ? -65.928 19.620 -91.289 1.00 74.51 120 GLY F N 1
ATOM 13673 C CA . GLY D 2 86 ? -65.673 20.273 -90.019 1.00 71.37 120 GLY F CA 1
ATOM 13674 C C . GLY D 2 86 ? -64.251 20.794 -89.968 1.00 69.92 120 GLY F C 1
ATOM 13675 O O . GLY D 2 86 ? -63.463 20.554 -90.884 1.00 70.08 120 GLY F O 1
ATOM 13676 N N . GLY D 2 87 ? -63.918 21.524 -88.910 1.00 67.72 121 GLY F N 1
ATOM 13677 C CA . GLY D 2 87 ? -62.570 22.038 -88.784 1.00 63.88 121 GLY F CA 1
ATOM 13678 C C . GLY D 2 87 ? -61.715 20.965 -88.154 1.00 62.43 121 GLY F C 1
ATOM 13679 O O . GLY D 2 87 ? -62.243 19.950 -87.691 1.00 61.95 121 GLY F O 1
ATOM 13680 N N . LEU D 2 88 ? -60.399 21.179 -88.130 1.00 60.59 122 LEU F N 1
ATOM 13681 C CA . LEU D 2 88 ? -59.478 20.212 -87.532 1.00 58.13 122 LEU F CA 1
ATOM 13682 C C . LEU D 2 88 ? -58.538 20.886 -86.552 1.00 57.38 122 LEU F C 1
ATOM 13683 O O . LEU D 2 88 ? -58.368 22.104 -86.592 1.00 57.63 122 LEU F O 1
ATOM 13688 N N . LEU D 2 89 ? -57.929 20.093 -85.674 1.00 56.07 123 LEU F N 1
ATOM 13689 C CA . LEU D 2 89 ? -57.014 20.626 -84.673 1.00 55.25 123 LEU F CA 1
ATOM 13690 C C . LEU D 2 89 ? -55.744 19.799 -84.430 1.00 55.20 123 LEU F C 1
ATOM 13691 O O . LEU D 2 89 ? -55.814 18.602 -84.149 1.00 56.67 123 LEU F O 1
ATOM 13696 N N . LEU D 2 90 ? -54.585 20.442 -84.517 1.00 53.16 124 LEU F N 1
ATOM 13697 C CA . LEU D 2 90 ? -53.320 19.762 -84.255 1.00 51.99 124 LEU F CA 1
ATOM 13698 C C . LEU D 2 90 ? -52.970 19.969 -82.793 1.00 51.03 124 LEU F C 1
ATOM 13699 O O . LEU D 2 90 ? -52.882 21.106 -82.327 1.00 50.05 124 LEU F O 1
ATOM 13704 N N . THR D 2 91 ? -52.758 18.874 -82.074 1.00 49.64 125 THR F N 1
ATOM 13705 C CA . THR D 2 91 ? -52.419 18.950 -80.667 1.00 50.39 125 THR F CA 1
ATOM 13706 C C . THR D 2 91 ? -51.142 18.159 -80.360 1.00 51.91 125 THR F C 1
ATOM 13707 O O . THR D 2 91 ? -51.132 16.925 -80.419 1.00 52.86 125 THR F O 1
ATOM 13711 N N . GLY D 2 92 ? -50.064 18.874 -80.031 1.00 51.41 126 GLY F N 1
ATOM 13712 C CA . GLY D 2 92 ? -48.802 18.224 -79.736 1.00 50.46 126 GLY F CA 1
ATOM 13713 C C . GLY D 2 92 ? -48.357 18.307 -78.293 1.00 50.27 126 GLY F C 1
ATOM 13714 O O . GLY D 2 92 ? -48.609 19.296 -77.625 1.00 51.08 126 GLY F O 1
ATOM 13715 N N . TRP D 2 93 ? -47.672 17.263 -77.831 1.00 51.10 127 TRP F N 1
ATOM 13716 C CA . TRP D 2 93 ? -47.170 17.151 -76.461 1.00 51.33 127 TRP F CA 1
ATOM 13717 C C . TRP D 2 93 ? -45.778 16.527 -76.412 1.00 50.58 127 TRP F C 1
ATOM 13718 O O . TRP D 2 93 ? -45.244 16.061 -77.422 1.00 51.59 127 TRP F O 1
ATOM 13729 N N . THR D 2 94 ? -45.219 16.482 -75.213 1.00 48.06 128 THR F N 1
ATOM 13730 C CA . THR D 2 94 ? -43.911 15.898 -74.996 1.00 49.14 128 THR F CA 1
ATOM 13731 C C . THR D 2 94 ? -44.080 14.405 -74.764 1.00 49.88 128 THR F C 1
ATOM 13732 O O . THR D 2 94 ? -43.114 13.632 -74.833 1.00 49.63 128 THR F O 1
ATOM 13736 N N . PHE D 2 95 ? -45.311 14.013 -74.456 1.00 50.49 129 PHE F N 1
ATOM 13737 C CA . PHE D 2 95 ? -45.622 12.613 -74.189 1.00 50.70 129 PHE F CA 1
ATOM 13738 C C . PHE D 2 95 ? -45.418 11.764 -75.433 1.00 49.45 129 PHE F C 1
ATOM 13739 O O . PHE D 2 95 ? -45.625 12.215 -76.561 1.00 47.73 129 PHE F O 1
ATOM 13747 N N . ASP D 2 96 ? -45.015 10.527 -75.211 1.00 49.69 130 ASP F N 1
ATOM 13748 C CA . ASP D 2 96 ? -44.811 9.599 -76.306 1.00 50.13 130 ASP F CA 1
ATOM 13749 C C . ASP D 2 96 ? -43.812 10.129 -77.314 1.00 48.85 130 ASP F C 1
ATOM 13750 O O . ASP D 2 96 ? -44.093 10.186 -78.511 1.00 49.99 130 ASP F O 1
ATOM 13755 N N . ARG D 2 97 ? -42.646 10.526 -76.817 1.00 47.17 131 ARG F N 1
ATOM 13756 C CA . ARG D 2 97 ? -41.584 11.033 -77.673 1.00 45.39 131 ARG F CA 1
ATOM 13757 C C . ARG D 2 97 ? -41.992 12.210 -78.557 1.00 46.12 131 ARG F C 1
ATOM 13758 O O . ARG D 2 97 ? -41.678 12.238 -79.759 1.00 45.70 131 ARG F O 1
ATOM 13766 N N . GLY D 2 98 ? -42.693 13.177 -77.973 1.00 44.56 132 GLY F N 1
ATOM 13767 C CA . GLY D 2 98 ? -43.105 14.348 -78.726 1.00 44.80 132 GLY F CA 1
ATOM 13768 C C . GLY D 2 98 ? -44.157 14.080 -79.773 1.00 45.45 132 GLY F C 1
ATOM 13769 O O . GLY D 2 98 ? -44.010 14.473 -80.938 1.00 45.59 132 GLY F O 1
ATOM 13770 N N . ALA D 2 99 ? -45.235 13.433 -79.351 1.00 46.81 133 ALA F N 1
ATOM 13771 C CA . ALA D 2 99 ? -46.342 13.086 -80.242 1.00 46.82 133 ALA F CA 1
ATOM 13772 C C . ALA D 2 99 ? -47.311 14.222 -80.510 1.00 47.40 133 ALA F C 1
ATOM 13773 O O . ALA D 2 99 ? -47.466 15.141 -79.711 1.00 49.74 133 ALA F O 1
ATOM 13775 N N . CYS D 2 100 ? -47.980 14.138 -81.647 1.00 47.69 134 CYS F N 1
ATOM 13776 C CA . CYS D 2 100 ? -48.948 15.134 -82.050 1.00 48.19 134 CYS F CA 1
ATOM 13777 C C . CYS D 2 100 ? -50.099 14.399 -82.740 1.00 48.88 134 CYS F C 1
ATOM 13778 O O . CYS D 2 100 ? -49.865 13.475 -83.507 1.00 49.95 134 CYS F O 1
ATOM 13781 N N . GLU D 2 101 ? -51.341 14.779 -82.452 1.00 49.10 135 GLU F N 1
ATOM 13782 C CA . GLU D 2 101 ? -52.458 14.110 -83.095 1.00 49.64 135 GLU F CA 1
ATOM 13783 C C . GLU D 2 101 ? -53.371 15.060 -83.841 1.00 49.83 135 GLU F C 1
ATOM 13784 O O . GLU D 2 101 ? -53.440 16.248 -83.532 1.00 51.18 135 GLU F O 1
ATOM 13790 N N . VAL D 2 102 ? -54.037 14.538 -84.864 1.00 49.98 136 VAL F N 1
ATOM 13791 C CA . VAL D 2 102 ? -54.976 15.317 -85.648 1.00 50.06 136 VAL F CA 1
ATOM 13792 C C . VAL D 2 102 ? -56.346 15.027 -85.047 1.00 52.29 136 VAL F C 1
ATOM 13793 O O . VAL D 2 102 ? -56.779 13.877 -85.005 1.00 53.49 136 VAL F O 1
ATOM 13797 N N . ARG D 2 103 ? -57.018 16.068 -84.576 1.00 53.23 137 ARG F N 1
ATOM 13798 C CA . ARG D 2 103 ? -58.320 15.917 -83.949 1.00 54.20 137 ARG F CA 1
ATOM 13799 C C . ARG D 2 103 ? -59.380 16.779 -84.594 1.00 55.09 137 ARG F C 1
ATOM 13800 O O . ARG D 2 103 ? -59.073 17.762 -85.270 1.00 54.10 137 ARG F O 1
ATOM 13808 N N . PRO D 2 104 ? -60.653 16.413 -84.396 1.00 56.34 138 PRO F N 1
ATOM 13809 C CA . PRO D 2 104 ? -61.740 17.209 -84.973 1.00 57.22 138 PRO F CA 1
ATOM 13810 C C . PRO D 2 104 ? -61.848 18.475 -84.113 1.00 56.91 138 PRO F C 1
ATOM 13811 O O . PRO D 2 104 ? -61.777 18.404 -82.874 1.00 54.61 138 PRO F O 1
ATOM 13815 N N . LEU D 2 105 ? -61.976 19.625 -84.765 1.00 57.04 139 LEU F N 1
ATOM 13816 C CA . LEU D 2 105 ? -62.068 20.883 -84.036 1.00 59.56 139 LEU F CA 1
ATOM 13817 C C . LEU D 2 105 ? -63.415 20.950 -83.327 1.00 61.63 139 LEU F C 1
ATOM 13818 O O . LEU D 2 105 ? -64.452 21.174 -83.963 1.00 62.98 139 LEU F O 1
ATOM 13823 N N . GLY D 2 106 ? -63.404 20.749 -82.014 1.00 62.85 140 GLY F N 1
ATOM 13824 C CA . GLY D 2 106 ? -64.645 20.787 -81.258 1.00 64.90 140 GLY F CA 1
ATOM 13825 C C . GLY D 2 106 ? -64.633 19.890 -80.034 1.00 66.98 140 GLY F C 1
ATOM 13826 O O . GLY D 2 106 ? -63.760 20.003 -79.175 1.00 66.51 140 GLY F O 1
ATOM 13827 N N . ASN D 2 107 ? -65.609 18.995 -79.961 1.00 69.31 141 ASN F N 1
ATOM 13828 C CA . ASN D 2 107 ? -65.737 18.074 -78.839 1.00 71.73 141 ASN F CA 1
ATOM 13829 C C . ASN D 2 107 ? -64.438 17.316 -78.581 1.00 70.36 141 ASN F C 1
ATOM 13830 O O . ASN D 2 107 ? -64.022 16.495 -79.397 1.00 69.48 141 ASN F O 1
ATOM 13835 N N . LEU D 2 108 ? -63.818 17.589 -77.439 1.00 68.61 142 LEU F N 1
ATOM 13836 C CA . LEU D 2 108 ? -62.576 16.943 -77.057 1.00 68.63 142 LEU F CA 1
ATOM 13837 C C . LEU D 2 108 ? -62.769 15.505 -76.571 1.00 68.62 142 LEU F C 1
ATOM 13838 O O . LEU D 2 108 ? -61.808 14.837 -76.183 1.00 69.05 142 LEU F O 1
ATOM 13843 N N . SER D 2 109 ? -64.004 15.023 -76.586 1.00 67.43 143 SER F N 1
ATOM 13844 C CA . SER D 2 109 ? -64.256 13.656 -76.161 1.00 67.25 143 SER F CA 1
ATOM 13845 C C . SER D 2 109 ? -64.221 12.758 -77.392 1.00 66.17 143 SER F C 1
ATOM 13846 O O . SER D 2 109 ? -64.234 11.529 -77.290 1.00 63.61 143 SER F O 1
ATOM 13849 N N . ARG D 2 110 ? -64.176 13.386 -78.559 1.00 65.17 144 ARG F N 1
ATOM 13850 C CA . ARG D 2 110 ? -64.100 12.640 -79.800 1.00 66.14 144 ARG F CA 1
ATOM 13851 C C . ARG D 2 110 ? -62.706 12.024 -79.921 1.00 66.08 144 ARG F C 1
ATOM 13852 O O . ARG D 2 110 ? -61.791 12.383 -79.175 1.00 65.44 144 ARG F O 1
ATOM 13860 N N . ASN D 2 111 ? -62.546 11.086 -80.851 1.00 65.89 145 ASN F N 1
ATOM 13861 C CA . ASN D 2 111 ? -61.254 10.432 -81.035 1.00 65.39 145 ASN F CA 1
ATOM 13862 C C . ASN D 2 111 ? -60.442 11.114 -82.121 1.00 63.73 145 ASN F C 1
ATOM 13863 O O . ASN D 2 111 ? -60.990 11.722 -83.043 1.00 62.32 145 ASN F O 1
ATOM 13868 N N . SER D 2 112 ? -59.126 10.999 -82.005 1.00 62.74 146 SER F N 1
ATOM 13869 C CA . SER D 2 112 ? -58.227 11.582 -82.985 1.00 61.66 146 SER F CA 1
ATOM 13870 C C . SER D 2 112 ? -58.253 10.730 -84.248 1.00 61.61 146 SER F C 1
ATOM 13871 O O . SER D 2 112 ? -58.527 9.525 -84.191 1.00 61.74 146 SER F O 1
ATOM 13874 N N . LEU D 2 113 ? -57.989 11.360 -85.388 1.00 60.27 147 LEU F N 1
ATOM 13875 C CA . LEU D 2 113 ? -57.966 10.658 -86.657 1.00 60.27 147 LEU F CA 1
ATOM 13876 C C . LEU D 2 113 ? -56.615 9.984 -86.856 1.00 61.24 147 LEU F C 1
ATOM 13877 O O . LEU D 2 113 ? -56.536 8.762 -86.976 1.00 62.31 147 LEU F O 1
ATOM 13882 N N . ARG D 2 114 ? -55.558 10.794 -86.884 1.00 61.40 148 ARG F N 1
ATOM 13883 C CA . ARG D 2 114 ? -54.192 10.311 -87.078 1.00 60.99 148 ARG F CA 1
ATOM 13884 C C . ARG D 2 114 ? -53.273 10.800 -85.969 1.00 60.04 148 ARG F C 1
ATOM 13885 O O . ARG D 2 114 ? -53.695 11.542 -85.087 1.00 60.26 148 ARG F O 1
ATOM 13893 N N . ASN D 2 115 ? -52.013 10.377 -86.015 1.00 58.62 149 ASN F N 1
ATOM 13894 C CA . ASN D 2 115 ? -51.038 10.800 -85.020 1.00 58.55 149 ASN F CA 1
ATOM 13895 C C . ASN D 2 115 ? -49.639 10.305 -85.367 1.00 56.46 149 ASN F C 1
ATOM 13896 O O . ASN D 2 115 ? -49.473 9.385 -86.164 1.00 55.91 149 ASN F O 1
ATOM 13901 N N . GLY D 2 116 ? -48.634 10.930 -84.767 1.00 53.39 150 GLY F N 1
ATOM 13902 C CA . GLY D 2 116 ? -47.266 10.533 -85.011 1.00 50.04 150 GLY F CA 1
ATOM 13903 C C . GLY D 2 116 ? -46.350 11.006 -83.901 1.00 48.41 150 GLY F C 1
ATOM 13904 O O . GLY D 2 116 ? -46.609 12.031 -83.266 1.00 47.41 150 GLY F O 1
ATOM 13905 N N . THR D 2 117 ? -45.279 10.266 -83.649 1.00 45.34 151 THR F N 1
ATOM 13906 C CA . THR D 2 117 ? -44.346 10.668 -82.612 1.00 43.81 151 THR F CA 1
ATOM 13907 C C . THR D 2 117 ? -43.187 11.437 -83.237 1.00 42.66 151 THR F C 1
ATOM 13908 O O . THR D 2 117 ? -43.087 11.526 -84.454 1.00 43.05 151 THR F O 1
ATOM 13912 N N . GLU D 2 118 ? -42.332 11.997 -82.391 1.00 42.30 152 GLU F N 1
ATOM 13913 C CA . GLU D 2 118 ? -41.176 12.777 -82.837 1.00 43.31 152 GLU F CA 1
ATOM 13914 C C . GLU D 2 118 ? -41.593 13.925 -83.740 1.00 42.43 152 GLU F C 1
ATOM 13915 O O . GLU D 2 118 ? -40.862 14.324 -84.639 1.00 43.29 152 GLU F O 1
ATOM 13921 N N . VAL D 2 119 ? -42.789 14.450 -83.483 1.00 42.99 153 VAL F N 1
ATOM 13922 C CA . VAL D 2 119 ? -43.330 15.568 -84.248 1.00 41.47 153 VAL F CA 1
ATOM 13923 C C . VAL D 2 119 ? -42.912 16.886 -83.598 1.00 40.72 153 VAL F C 1
ATOM 13924 O O . VAL D 2 119 ? -42.587 17.849 -84.292 1.00 42.26 153 VAL F O 1
ATOM 13928 N N . VAL D 2 120 ? -42.924 16.910 -82.268 1.00 37.68 154 VAL F N 1
ATOM 13929 C CA . VAL D 2 120 ? -42.574 18.108 -81.508 1.00 37.36 154 VAL F CA 1
ATOM 13930 C C . VAL D 2 120 ? -41.544 17.726 -80.463 1.00 38.31 154 VAL F C 1
ATOM 13931 O O . VAL D 2 120 ? -41.240 16.552 -80.290 1.00 39.20 154 VAL F O 1
ATOM 13935 N N . SER D 2 121 ? -41.008 18.708 -79.755 1.00 39.80 155 SER F N 1
ATOM 13936 C CA . SER D 2 121 ? -40.002 18.397 -78.751 1.00 42.88 155 SER F CA 1
ATOM 13937 C C . SER D 2 121 ? -40.574 17.538 -77.646 1.00 45.34 155 SER F C 1
ATOM 13938 O O . SER D 2 121 ? -41.694 17.754 -77.197 1.00 46.94 155 SER F O 1
ATOM 13941 N N . CYS D 2 122 ? -39.806 16.554 -77.199 1.00 47.55 156 CYS F N 1
ATOM 13942 C CA . CYS D 2 122 ? -40.269 15.688 -76.124 1.00 48.59 156 CYS F CA 1
ATOM 13943 C C . CYS D 2 122 ? -39.724 16.227 -74.812 1.00 47.97 156 CYS F C 1
ATOM 13944 O O . CYS D 2 122 ? -39.863 15.608 -73.759 1.00 46.52 156 CYS F O 1
ATOM 13947 N N . HIS D 2 123 ? -39.106 17.396 -74.891 1.00 48.83 157 HIS F N 1
ATOM 13948 C CA . HIS D 2 123 ? -38.524 18.044 -73.721 1.00 49.59 157 HIS F CA 1
ATOM 13949 C C . HIS D 2 123 ? -39.381 19.200 -73.214 1.00 48.82 157 HIS F C 1
ATOM 13950 O O . HIS D 2 123 ? -39.624 20.171 -73.931 1.00 46.54 157 HIS F O 1
ATOM 13957 N N . PRO D 2 124 ? -39.837 19.104 -71.959 1.00 50.68 158 PRO F N 1
ATOM 13958 C CA . PRO D 2 124 ? -40.675 20.119 -71.297 1.00 52.17 158 PRO F CA 1
ATOM 13959 C C . PRO D 2 124 ? -40.163 21.534 -71.546 1.00 52.38 158 PRO F C 1
ATOM 13960 O O . PRO D 2 124 ? -40.936 22.458 -71.826 1.00 51.41 158 PRO F O 1
ATOM 13964 N N . GLN D 2 125 ? -38.847 21.686 -71.451 1.00 53.25 159 GLN F N 1
ATOM 13965 C CA . GLN D 2 125 ? -38.185 22.967 -71.663 1.00 54.30 159 GLN F CA 1
ATOM 13966 C C . GLN D 2 125 ? -37.931 23.257 -73.144 1.00 53.85 159 GLN F C 1
ATOM 13967 O O . GLN D 2 125 ? -37.876 24.417 -73.563 1.00 55.40 159 GLN F O 1
ATOM 13973 N N . GLY D 2 126 ? -37.790 22.206 -73.944 1.00 51.62 160 GLY F N 1
ATOM 13974 C CA . GLY D 2 126 ? -37.519 22.393 -75.357 1.00 48.10 160 GLY F CA 1
ATOM 13975 C C . GLY D 2 126 ? -38.559 23.186 -76.123 1.00 47.16 160 GLY F C 1
ATOM 13976 O O . GLY D 2 126 ? -39.754 22.988 -75.944 1.00 47.16 160 GLY F O 1
ATOM 13977 N N . SER D 2 127 ? -38.099 24.068 -77.008 1.00 45.42 161 SER F N 1
ATOM 13978 C CA . SER D 2 127 ? -38.993 24.886 -77.806 1.00 43.64 161 SER F CA 1
ATOM 13979 C C . SER D 2 127 ? -39.711 24.079 -78.881 1.00 45.47 161 SER F C 1
ATOM 13980 O O . SER D 2 127 ? -39.279 22.976 -79.263 1.00 43.41 161 SER F O 1
ATOM 13983 N N . THR D 2 128 ? -40.807 24.662 -79.371 1.00 43.45 162 THR F N 1
ATOM 13984 C CA . THR D 2 128 ? -41.612 24.083 -80.416 1.00 41.69 162 THR F CA 1
ATOM 13985 C C . THR D 2 128 ? -42.530 25.188 -80.919 1.00 40.99 162 THR F C 1
ATOM 13986 O O . THR D 2 128 ? -43.113 25.923 -80.130 1.00 41.33 162 THR F O 1
ATOM 13990 N N . ALA D 2 129 ? -42.644 25.295 -82.236 1.00 38.61 163 ALA F N 1
ATOM 13991 C CA . ALA D 2 129 ? -43.487 26.282 -82.867 1.00 39.14 163 ALA F CA 1
ATOM 13992 C C . ALA D 2 129 ? -43.786 25.701 -84.236 1.00 40.30 163 ALA F C 1
ATOM 13993 O O . ALA D 2 129 ? -42.913 25.083 -84.847 1.00 40.62 163 ALA F O 1
ATOM 13995 N N . GLY D 2 130 ? -45.005 25.903 -84.726 1.00 39.45 164 GLY F N 1
ATOM 13996 C CA . GLY D 2 130 ? -45.346 25.358 -86.020 1.00 39.58 164 GLY F CA 1
ATOM 13997 C C . GLY D 2 130 ? -46.503 26.065 -86.683 1.00 40.09 164 GLY F C 1
ATOM 13998 O O . GLY D 2 130 ? -47.211 26.844 -86.059 1.00 38.93 164 GLY F O 1
ATOM 13999 N N . VAL D 2 131 ? -46.694 25.789 -87.964 1.00 40.01 165 VAL F N 1
ATOM 14000 C CA . VAL D 2 131 ? -47.767 26.415 -88.699 1.00 41.30 165 VAL F CA 1
ATOM 14001 C C . VAL D 2 131 ? -48.264 25.473 -89.791 1.00 42.71 165 VAL F C 1
ATOM 14002 O O . VAL D 2 131 ? -47.491 24.679 -90.350 1.00 42.18 165 VAL F O 1
ATOM 14006 N N . VAL D 2 132 ? -49.556 25.573 -90.086 1.00 42.32 166 VAL F N 1
ATOM 14007 C CA . VAL D 2 132 ? -50.181 24.751 -91.092 1.00 45.03 166 VAL F CA 1
ATOM 14008 C C . VAL D 2 132 ? -50.355 25.560 -92.375 1.00 47.89 166 VAL F C 1
ATOM 14009 O O . VAL D 2 132 ? -50.633 26.766 -92.336 1.00 46.78 166 VAL F O 1
ATOM 14013 N N . TYR D 2 133 ? -50.186 24.891 -93.512 1.00 48.94 167 TYR F N 1
ATOM 14014 C CA . TYR D 2 133 ? -50.319 25.537 -94.804 1.00 53.57 167 TYR F CA 1
ATOM 14015 C C . TYR D 2 133 ? -50.646 24.453 -95.811 1.00 56.48 167 TYR F C 1
ATOM 14016 O O . TYR D 2 133 ? -50.630 23.268 -95.478 1.00 58.30 167 TYR F O 1
ATOM 14025 N N . ARG D 2 134 ? -50.934 24.848 -97.044 1.00 58.97 168 ARG F N 1
ATOM 14026 C CA . ARG D 2 134 ? -51.268 23.870 -98.062 1.00 62.45 168 ARG F CA 1
ATOM 14027 C C . ARG D 2 134 ? -50.310 23.964 -99.247 1.00 64.03 168 ARG F C 1
ATOM 14028 O O . ARG D 2 134 ? -50.023 25.053 -99.750 1.00 64.32 168 ARG F O 1
ATOM 14036 N N . ALA D 2 135 ? -49.806 22.816 -99.682 1.00 65.02 169 ALA F N 1
ATOM 14037 C CA . ALA D 2 135 ? -48.875 22.787 -100.798 1.00 66.94 169 ALA F CA 1
ATOM 14038 C C . ALA D 2 135 ? -49.066 21.563 -101.684 1.00 68.38 169 ALA F C 1
ATOM 14039 O O . ALA D 2 135 ? -49.821 20.645 -101.352 1.00 67.24 169 ALA F O 1
ATOM 14041 N N . GLY D 2 136 ? -48.376 21.567 -102.822 1.00 71.26 170 GLY F N 1
ATOM 14042 C CA . GLY D 2 136 ? -48.463 20.455 -103.750 1.00 74.40 170 GLY F CA 1
ATOM 14043 C C . GLY D 2 136 ? -49.625 20.531 -104.720 1.00 76.87 170 GLY F C 1
ATOM 14044 O O . GLY D 2 136 ? -50.460 21.437 -104.649 1.00 78.15 170 GLY F O 1
ATOM 14045 N N . ARG D 2 137 ? -49.675 19.566 -105.632 1.00 79.36 171 ARG F N 1
ATOM 14046 C CA . ARG D 2 137 ? -50.735 19.494 -106.633 1.00 82.10 171 ARG F CA 1
ATOM 14047 C C . ARG D 2 137 ? -52.061 19.152 -105.952 1.00 82.01 171 ARG F C 1
ATOM 14048 O O . ARG D 2 137 ? -53.120 19.640 -106.345 1.00 82.70 171 ARG F O 1
ATOM 14056 N N . ASN D 2 138 ? -51.992 18.303 -104.933 1.00 82.12 172 ASN F N 1
ATOM 14057 C CA . ASN D 2 138 ? -53.181 17.900 -104.192 1.00 81.74 172 ASN F CA 1
ATOM 14058 C C . ASN D 2 138 ? -53.572 19.053 -103.280 1.00 80.45 172 ASN F C 1
ATOM 14059 O O . ASN D 2 138 ? -54.720 19.163 -102.850 1.00 80.04 172 ASN F O 1
ATOM 14064 N N . ASN D 2 139 ? -52.602 19.912 -102.989 1.00 78.88 173 ASN F N 1
ATOM 14065 C CA . ASN D 2 139 ? -52.846 21.049 -102.123 1.00 77.23 173 ASN F CA 1
ATOM 14066 C C . ASN D 2 139 ? -53.242 20.513 -100.748 1.00 76.18 173 ASN F C 1
ATOM 14067 O O . ASN D 2 139 ? -54.142 21.043 -100.093 1.00 75.82 173 ASN F O 1
ATOM 14072 N N . ARG D 2 140 ? -52.565 19.446 -100.328 1.00 74.87 174 ARG F N 1
ATOM 14073 C CA . ARG D 2 140 ? -52.824 18.810 -99.035 1.00 73.54 174 ARG F CA 1
ATOM 14074 C C . ARG D 2 140 ? -52.482 19.724 -97.865 1.00 70.41 174 ARG F C 1
ATOM 14075 O O . ARG D 2 140 ? -51.836 20.761 -98.034 1.00 70.13 174 ARG F O 1
ATOM 14083 N N . TRP D 2 141 ? -52.909 19.322 -96.674 1.00 66.68 175 TRP F N 1
ATOM 14084 C CA . TRP D 2 141 ? -52.624 20.094 -95.478 1.00 64.17 175 TRP F CA 1
ATOM 14085 C C . TRP D 2 141 ? -51.312 19.635 -94.857 1.00 61.74 175 TRP F C 1
ATOM 14086 O O . TRP D 2 141 ? -51.132 18.450 -94.562 1.00 60.07 175 TRP F O 1
ATOM 14097 N N . TYR D 2 142 ? -50.404 20.586 -94.663 1.00 59.53 176 TYR F N 1
ATOM 14098 C CA . TYR D 2 142 ? -49.091 20.306 -94.093 1.00 57.40 176 TYR F CA 1
ATOM 14099 C C . TYR D 2 142 ? -48.764 21.113 -92.856 1.00 54.92 176 TYR F C 1
ATOM 14100 O O . TYR D 2 142 ? -49.283 22.211 -92.641 1.00 54.79 176 TYR F O 1
ATOM 14109 N N . LEU D 2 143 ? -47.875 20.554 -92.049 1.00 50.83 177 LEU F N 1
ATOM 14110 C CA . LEU D 2 143 ? -47.425 21.211 -90.848 1.00 48.15 177 LEU F CA 1
ATOM 14111 C C . LEU D 2 143 ? -45.912 21.390 -90.921 1.00 48.46 177 LEU F C 1
ATOM 14112 O O . LEU D 2 143 ? -45.184 20.420 -91.119 1.00 50.31 177 LEU F O 1
ATOM 14117 N N . ALA D 2 144 ? -45.445 22.631 -90.791 1.00 47.83 178 ALA F N 1
ATOM 14118 C CA . ALA D 2 144 ? -44.005 22.900 -90.774 1.00 45.16 178 ALA F CA 1
ATOM 14119 C C . ALA D 2 144 ? -43.698 23.102 -89.304 1.00 44.33 178 ALA F C 1
ATOM 14120 O O . ALA D 2 144 ? -44.196 24.044 -88.690 1.00 45.64 178 ALA F O 1
ATOM 14122 N N . VAL D 2 145 ? -42.904 22.215 -88.726 1.00 44.38 179 VAL F N 1
ATOM 14123 C CA . VAL D 2 145 ? -42.563 22.304 -87.308 1.00 44.76 179 VAL F CA 1
ATOM 14124 C C . VAL D 2 145 ? -41.094 22.626 -87.039 1.00 45.43 179 VAL F C 1
ATOM 14125 O O . VAL D 2 145 ? -40.206 22.186 -87.780 1.00 46.65 179 VAL F O 1
ATOM 14129 N N . ALA D 2 146 ? -40.853 23.364 -85.954 1.00 43.74 180 ALA F N 1
ATOM 14130 C CA . ALA D 2 146 ? -39.507 23.731 -85.517 1.00 42.57 180 ALA F CA 1
ATOM 14131 C C . ALA D 2 146 ? -39.441 23.447 -84.019 1.00 41.64 180 ALA F C 1
ATOM 14132 O O . ALA D 2 146 ? -40.325 23.851 -83.278 1.00 43.21 180 ALA F O 1
ATOM 14134 N N . ALA D 2 147 ? -38.412 22.742 -83.564 1.00 42.02 181 ALA F N 1
ATOM 14135 C CA . ALA D 2 147 ? -38.328 22.428 -82.147 1.00 42.13 181 ALA F CA 1
ATOM 14136 C C . ALA D 2 147 ? -36.943 21.999 -81.709 1.00 42.32 181 ALA F C 1
ATOM 14137 O O . ALA D 2 147 ? -36.111 21.629 -82.520 1.00 43.30 181 ALA F O 1
ATOM 14139 N N . THR D 2 148 ? -36.715 22.046 -80.405 1.00 42.59 182 THR F N 1
ATOM 14140 C CA . THR D 2 148 ? -35.448 21.634 -79.835 1.00 42.40 182 THR F CA 1
ATOM 14141 C C . THR D 2 148 ? -35.624 20.158 -79.465 1.00 43.39 182 THR F C 1
ATOM 14142 O O . THR D 2 148 ? -35.912 19.822 -78.306 1.00 42.42 182 THR F O 1
ATOM 14146 N N . TYR D 2 149 ? -35.439 19.288 -80.458 1.00 41.92 183 TYR F N 1
ATOM 14147 C CA . TYR D 2 149 ? -35.606 17.844 -80.286 1.00 40.60 183 TYR F CA 1
ATOM 14148 C C . TYR D 2 149 ? -34.555 17.145 -79.451 1.00 40.96 183 TYR F C 1
ATOM 14149 O O . TYR D 2 149 ? -34.833 16.150 -78.798 1.00 43.74 183 TYR F O 1
ATOM 14158 N N . VAL D 2 150 ? -33.339 17.662 -79.479 1.00 42.41 184 VAL F N 1
ATOM 14159 C CA . VAL D 2 150 ? -32.217 17.081 -78.761 1.00 42.85 184 VAL F CA 1
ATOM 14160 C C . VAL D 2 150 ? -31.749 17.937 -77.591 1.00 46.09 184 VAL F C 1
ATOM 14161 O O . VAL D 2 150 ? -31.525 19.145 -77.727 1.00 45.35 184 VAL F O 1
ATOM 14165 N N . LEU D 2 151 ? -31.609 17.289 -76.442 1.00 48.40 185 LEU F N 1
ATOM 14166 C CA . LEU D 2 151 ? -31.138 17.911 -75.220 1.00 54.36 185 LEU F CA 1
ATOM 14167 C C . LEU D 2 151 ? -30.574 16.764 -74.409 1.00 57.97 185 LEU F C 1
ATOM 14168 O O . LEU D 2 151 ? -31.123 15.662 -74.426 1.00 58.29 185 LEU F O 1
ATOM 14173 N N . PRO D 2 152 ? -29.471 17.005 -73.688 1.00 62.27 186 PRO F N 1
ATOM 14174 C CA . PRO D 2 152 ? -28.851 15.954 -72.876 1.00 64.72 186 PRO F CA 1
ATOM 14175 C C . PRO D 2 152 ? -29.855 15.273 -71.957 1.00 67.90 186 PRO F C 1
ATOM 14176 O O . PRO D 2 152 ? -30.571 15.928 -71.203 1.00 67.98 186 PRO F O 1
ATOM 14180 N N . GLU D 2 153 ? -29.914 13.948 -72.040 1.00 72.41 187 GLU F N 1
ATOM 14181 C CA . GLU D 2 153 ? -30.841 13.180 -71.227 1.00 76.23 187 GLU F CA 1
ATOM 14182 C C . GLU D 2 153 ? -30.101 12.429 -70.124 1.00 80.79 187 GLU F C 1
ATOM 14183 O O . GLU D 2 153 ? -29.488 11.387 -70.360 1.00 80.15 187 GLU F O 1
ATOM 14189 N N . PRO D 2 154 ? -30.142 12.965 -68.897 1.00 85.83 188 PRO F N 1
ATOM 14190 C CA . PRO D 2 154 ? -29.469 12.331 -67.758 1.00 89.71 188 PRO F CA 1
ATOM 14191 C C . PRO D 2 154 ? -30.150 11.013 -67.408 1.00 92.58 188 PRO F C 1
ATOM 14192 O O . PRO D 2 154 ? -29.497 9.973 -67.275 1.00 92.88 188 PRO F O 1
ATOM 14196 N N . GLU D 2 155 ? -31.471 11.071 -67.269 1.00 95.55 189 GLU F N 1
ATOM 14197 C CA . GLU D 2 155 ? -32.265 9.894 -66.949 1.00 98.68 189 GLU F CA 1
ATOM 14198 C C . GLU D 2 155 ? -31.953 8.860 -68.029 1.00 98.90 189 GLU F C 1
ATOM 14199 O O . GLU D 2 155 ? -32.021 9.160 -69.224 1.00 99.07 189 GLU F O 1
ATOM 14205 N N . THR D 2 156 ? -31.607 7.650 -67.602 1.00 98.44 190 THR F N 1
ATOM 14206 C CA . THR D 2 156 ? -31.252 6.584 -68.529 1.00 98.03 190 THR F CA 1
ATOM 14207 C C . THR D 2 156 ? -32.417 5.723 -69.014 1.00 96.83 190 THR F C 1
ATOM 14208 O O . THR D 2 156 ? -32.224 4.823 -69.834 1.00 97.05 190 THR F O 1
ATOM 14212 N N . ALA D 2 157 ? -33.622 6.001 -68.529 1.00 94.80 191 ALA F N 1
ATOM 14213 C CA . ALA D 2 157 ? -34.789 5.217 -68.928 1.00 92.41 191 ALA F CA 1
ATOM 14214 C C . ALA D 2 157 ? -35.852 6.030 -69.665 1.00 90.48 191 ALA F C 1
ATOM 14215 O O . ALA D 2 157 ? -36.571 5.502 -70.514 1.00 90.65 191 ALA F O 1
ATOM 14217 N N . SER D 2 158 ? -35.940 7.316 -69.338 1.00 87.24 192 SER F N 1
ATOM 14218 C CA . SER D 2 158 ? -36.924 8.212 -69.942 1.00 83.27 192 SER F CA 1
ATOM 14219 C C . SER D 2 158 ? -36.461 8.859 -71.251 1.00 80.09 192 SER F C 1
ATOM 14220 O O . SER D 2 158 ? -37.137 9.743 -71.784 1.00 79.58 192 SER F O 1
ATOM 14223 N N . ARG D 2 159 ? -35.317 8.422 -71.766 1.00 75.79 193 ARG F N 1
ATOM 14224 C CA . ARG D 2 159 ? -34.771 8.976 -72.999 1.00 70.55 193 ARG F CA 1
ATOM 14225 C C . ARG D 2 159 ? -35.792 8.993 -74.122 1.00 65.16 193 ARG F C 1
ATOM 14226 O O . ARG D 2 159 ? -36.476 8.002 -74.368 1.00 65.09 193 ARG F O 1
ATOM 14234 N N . CYS D 2 160 ? -35.895 10.137 -74.790 1.00 59.48 194 CYS F N 1
ATOM 14235 C CA . CYS D 2 160 ? -36.849 10.308 -75.879 1.00 55.77 194 CYS F CA 1
ATOM 14236 C C . CYS D 2 160 ? -36.264 11.038 -77.091 1.00 51.95 194 CYS F C 1
ATOM 14237 O O . CYS D 2 160 ? -36.985 11.317 -78.053 1.00 49.55 194 CYS F O 1
ATOM 14240 N N . ASN D 2 161 ? -34.971 11.351 -77.031 1.00 47.95 195 ASN F N 1
ATOM 14241 C CA . ASN D 2 161 ? -34.299 12.020 -78.140 1.00 46.50 195 ASN F CA 1
ATOM 14242 C C . ASN D 2 161 ? -34.448 11.166 -79.385 1.00 45.98 195 ASN F C 1
ATOM 14243 O O . ASN D 2 161 ? -34.447 9.930 -79.303 1.00 45.46 195 ASN F O 1
ATOM 14248 N N . PRO D 2 162 ? -34.566 11.805 -80.556 1.00 43.98 196 PRO F N 1
ATOM 14249 C CA . PRO D 2 162 ? -34.716 11.073 -81.821 1.00 43.56 196 PRO F CA 1
ATOM 14250 C C . PRO D 2 162 ? -33.470 10.255 -82.175 1.00 42.30 196 PRO F C 1
ATOM 14251 O O . PRO D 2 162 ? -32.471 10.285 -81.463 1.00 39.76 196 PRO F O 1
ATOM 14255 N N . ALA D 2 163 ? -33.542 9.511 -83.272 1.00 42.23 197 ALA F N 1
ATOM 14256 C CA . ALA D 2 163 ? -32.411 8.688 -83.692 1.00 42.09 197 ALA F CA 1
ATOM 14257 C C . ALA D 2 163 ? -31.210 9.542 -84.117 1.00 40.54 197 ALA F C 1
ATOM 14258 O O . ALA D 2 163 ? -31.349 10.723 -84.465 1.00 37.49 197 ALA F O 1
ATOM 14260 N N . ALA D 2 164 ? -30.030 8.929 -84.094 1.00 39.85 198 ALA F N 1
ATOM 14261 C CA . ALA D 2 164 ? -28.801 9.622 -84.493 1.00 38.83 198 ALA F CA 1
ATOM 14262 C C . ALA D 2 164 ? -28.916 10.333 -85.855 1.00 39.28 198 ALA F C 1
ATOM 14263 O O . ALA D 2 164 ? -28.436 11.467 -86.028 1.00 39.42 198 ALA F O 1
ATOM 14265 N N . SER D 2 165 ? -29.551 9.686 -86.825 1.00 36.51 199 SER F N 1
ATOM 14266 C CA . SER D 2 165 ? -29.655 10.306 -88.136 1.00 39.39 199 SER F CA 1
ATOM 14267 C C . SER D 2 165 ? -30.653 11.452 -88.147 1.00 40.46 199 SER F C 1
ATOM 14268 O O . SER D 2 165 ? -30.832 12.127 -89.161 1.00 39.80 199 SER F O 1
ATOM 14271 N N . ASP D 2 166 ? -31.293 11.677 -87.004 1.00 42.34 200 ASP F N 1
ATOM 14272 C CA . ASP D 2 166 ? -32.269 12.757 -86.873 1.00 44.57 200 ASP F CA 1
ATOM 14273 C C . ASP D 2 166 ? -31.851 13.793 -85.846 1.00 44.30 200 ASP F C 1
ATOM 14274 O O . ASP D 2 166 ? -32.557 14.774 -85.622 1.00 44.82 200 ASP F O 1
ATOM 14279 N N . HIS D 2 167 ? -30.695 13.576 -85.235 1.00 45.39 201 HIS F N 1
ATOM 14280 C CA . HIS D 2 167 ? -30.178 14.481 -84.216 1.00 46.40 201 HIS F CA 1
ATOM 14281 C C . HIS D 2 167 ? -29.981 15.930 -84.653 1.00 45.67 201 HIS F C 1
ATOM 14282 O O . HIS D 2 167 ? -30.015 16.839 -83.830 1.00 45.43 201 HIS F O 1
ATOM 14289 N N . ASP D 2 168 ? -29.786 16.142 -85.943 1.00 45.73 202 ASP F N 1
ATOM 14290 C CA . ASP D 2 168 ? -29.576 17.484 -86.472 1.00 45.30 202 ASP F CA 1
ATOM 14291 C C . ASP D 2 168 ? -30.843 18.106 -87.055 1.00 45.11 202 ASP F C 1
ATOM 14292 O O . ASP D 2 168 ? -30.767 19.144 -87.731 1.00 45.86 202 ASP F O 1
ATOM 14297 N N . THR D 2 169 ? -32.006 17.500 -86.809 1.00 44.06 203 THR F N 1
ATOM 14298 C CA . THR D 2 169 ? -33.239 18.071 -87.356 1.00 44.04 203 THR F CA 1
ATOM 14299 C C . THR D 2 169 ? -33.596 19.379 -86.651 1.00 42.69 203 THR F C 1
ATOM 14300 O O . THR D 2 169 ? -33.637 19.446 -85.421 1.00 41.31 203 THR F O 1
ATOM 14304 N N . ALA D 2 170 ? -33.841 20.418 -87.440 1.00 41.14 204 ALA F N 1
ATOM 14305 C CA . ALA D 2 170 ? -34.210 21.728 -86.910 1.00 41.97 204 ALA F CA 1
ATOM 14306 C C . ALA D 2 170 ? -35.693 21.959 -87.196 1.00 42.10 204 ALA F C 1
ATOM 14307 O O . ALA D 2 170 ? -36.481 22.241 -86.300 1.00 40.18 204 ALA F O 1
ATOM 14309 N N . ILE D 2 171 ? -36.053 21.824 -88.466 1.00 42.26 205 ILE F N 1
ATOM 14310 C CA . ILE D 2 171 ? -37.415 22.012 -88.904 1.00 41.95 205 ILE F CA 1
ATOM 14311 C C . ILE D 2 171 ? -37.848 20.821 -89.749 1.00 41.97 205 ILE F C 1
ATOM 14312 O O . ILE D 2 171 ? -37.076 20.307 -90.556 1.00 42.09 205 ILE F O 1
ATOM 14317 N N . ALA D 2 172 ? -39.090 20.395 -89.572 1.00 42.06 206 ALA F N 1
ATOM 14318 C CA . ALA D 2 172 ? -39.601 19.265 -90.327 1.00 43.45 206 ALA F CA 1
ATOM 14319 C C . ALA D 2 172 ? -40.987 19.560 -90.895 1.00 43.09 206 ALA F C 1
ATOM 14320 O O . ALA D 2 172 ? -41.766 20.287 -90.294 1.00 42.33 206 ALA F O 1
ATOM 14322 N N . LEU D 2 173 ? -41.272 19.015 -92.074 1.00 44.71 207 LEU F N 1
ATOM 14323 C CA . LEU D 2 173 ? -42.585 19.189 -92.683 1.00 45.38 207 LEU F CA 1
ATOM 14324 C C . LEU D 2 173 ? -43.303 17.885 -92.378 1.00 46.58 207 LEU F C 1
ATOM 14325 O O . LEU D 2 173 ? -42.695 16.810 -92.457 1.00 46.39 207 LEU F O 1
ATOM 14330 N N . LYS D 2 174 ? -44.578 17.984 -92.007 1.00 47.66 208 LYS F N 1
ATOM 14331 C CA . LYS D 2 174 ? -45.376 16.806 -91.674 1.00 49.50 208 LYS F CA 1
ATOM 14332 C C . LYS D 2 174 ? -46.628 16.741 -92.515 1.00 52.09 208 LYS F C 1
ATOM 14333 O O . LYS D 2 174 ? -47.373 17.713 -92.593 1.00 54.58 208 LYS F O 1
ATOM 14339 N N . ASP D 2 175 ? -46.858 15.594 -93.148 1.00 54.68 209 ASP F N 1
ATOM 14340 C CA . ASP D 2 175 ? -48.049 15.379 -93.973 1.00 56.06 209 ASP F CA 1
ATOM 14341 C C . ASP D 2 175 ? -49.182 15.068 -92.993 1.00 55.89 209 ASP F C 1
ATOM 14342 O O . ASP D 2 175 ? -49.225 13.980 -92.428 1.00 55.78 209 ASP F O 1
ATOM 14347 N N . THR D 2 176 ? -50.088 16.020 -92.785 1.00 56.03 210 THR F N 1
ATOM 14348 C CA . THR D 2 176 ? -51.188 15.819 -91.838 1.00 57.01 210 THR F CA 1
ATOM 14349 C C . THR D 2 176 ? -52.161 14.712 -92.223 1.00 58.68 210 THR F C 1
ATOM 14350 O O . THR D 2 176 ? -52.953 14.274 -91.388 1.00 59.09 210 THR F O 1
ATOM 14354 N N . GLU D 2 177 ? -52.112 14.260 -93.472 1.00 60.25 211 GLU F N 1
ATOM 14355 C CA . GLU D 2 177 ? -53.016 13.206 -93.908 1.00 63.21 211 GLU F CA 1
ATOM 14356 C C . GLU D 2 177 ? -52.291 11.886 -94.185 1.00 63.55 211 GLU F C 1
ATOM 14357 O O . GLU D 2 177 ? -52.834 11.011 -94.854 1.00 64.32 211 GLU F O 1
ATOM 14363 N N . GLY D 2 178 ? -51.075 11.729 -93.670 1.00 62.78 212 GLY F N 1
ATOM 14364 C CA . GLY D 2 178 ? -50.350 10.500 -93.923 1.00 60.29 212 GLY F CA 1
ATOM 14365 C C . GLY D 2 178 ? -49.961 9.664 -92.717 1.00 59.90 212 GLY F C 1
ATOM 14366 O O . GLY D 2 178 ? -50.190 10.058 -91.573 1.00 58.64 212 GLY F O 1
ATOM 14367 N N . ARG D 2 179 ? -49.389 8.491 -92.999 1.00 59.49 213 ARG F N 1
ATOM 14368 C CA . ARG D 2 179 ? -48.906 7.551 -91.992 1.00 59.18 213 ARG F CA 1
ATOM 14369 C C . ARG D 2 179 ? -48.116 8.351 -90.957 1.00 57.61 213 ARG F C 1
ATOM 14370 O O . ARG D 2 179 ? -47.062 8.906 -91.277 1.00 57.72 213 ARG F O 1
ATOM 14378 N N . SER D 2 180 ? -48.622 8.387 -89.728 1.00 55.44 214 SER F N 1
ATOM 14379 C CA . SER D 2 180 ? -48.006 9.121 -88.623 1.00 53.29 214 SER F CA 1
ATOM 14380 C C . SER D 2 180 ? -47.402 10.481 -88.993 1.00 51.14 214 SER F C 1
ATOM 14381 O O . SER D 2 180 ? -46.281 10.799 -88.612 1.00 50.21 214 SER F O 1
ATOM 14384 N N . LEU D 2 181 ? -48.164 11.271 -89.741 1.00 50.07 215 LEU F N 1
ATOM 14385 C CA . LEU D 2 181 ? -47.741 12.602 -90.147 1.00 49.70 215 LEU F CA 1
ATOM 14386 C C . LEU D 2 181 ? -46.296 12.581 -90.618 1.00 49.28 215 LEU F C 1
ATOM 14387 O O . LEU D 2 181 ? -45.479 13.413 -90.208 1.00 50.58 215 LEU F O 1
ATOM 14392 N N . ALA D 2 182 ? -45.998 11.632 -91.497 1.00 47.87 216 ALA F N 1
ATOM 14393 C CA . ALA D 2 182 ? -44.654 11.418 -92.039 1.00 45.32 216 ALA F CA 1
ATOM 14394 C C . ALA D 2 182 ? -43.894 12.571 -92.654 1.00 44.45 216 ALA F C 1
ATOM 14395 O O . ALA D 2 182 ? -44.441 13.401 -93.378 1.00 44.27 216 ALA F O 1
ATOM 14397 N N . THR D 2 183 ? -42.598 12.591 -92.367 1.00 45.59 217 THR F N 1
ATOM 14398 C CA . THR D 2 183 ? -41.685 13.571 -92.942 1.00 45.60 217 THR F CA 1
ATOM 14399 C C . THR D 2 183 ? -40.947 12.765 -94.022 1.00 45.47 217 THR F C 1
ATOM 14400 O O . THR D 2 183 ? -40.485 11.663 -93.761 1.00 44.77 217 THR F O 1
ATOM 14404 N N . GLN D 2 184 ? -40.883 13.282 -95.239 1.00 49.07 218 GLN F N 1
ATOM 14405 C CA . GLN D 2 184 ? -40.203 12.562 -96.322 1.00 51.82 218 GLN F CA 1
ATOM 14406 C C . GLN D 2 184 ? -38.702 12.855 -96.343 1.00 51.77 218 GLN F C 1
ATOM 14407 O O . GLN D 2 184 ? -38.186 13.548 -95.462 1.00 52.24 218 GLN F O 1
ATOM 14413 N N . GLU D 2 185 ? -38.012 12.337 -97.353 1.00 50.82 219 GLU F N 1
ATOM 14414 C CA . GLU D 2 185 ? -36.563 12.528 -97.472 1.00 50.32 219 GLU F CA 1
ATOM 14415 C C . GLU D 2 185 ? -36.138 13.996 -97.469 1.00 49.48 219 GLU F C 1
ATOM 14416 O O . GLU D 2 185 ? -35.224 14.379 -96.741 1.00 50.96 219 GLU F O 1
ATOM 14422 N N . LEU D 2 186 ? -36.802 14.809 -98.276 1.00 48.30 220 LEU F N 1
ATOM 14423 C CA . LEU D 2 186 ? -36.451 16.214 -98.378 1.00 50.52 220 LEU F CA 1
ATOM 14424 C C . LEU D 2 186 ? -37.313 17.107 -97.485 1.00 50.17 220 LEU F C 1
ATOM 14425 O O . LEU D 2 186 ? -37.451 18.313 -97.731 1.00 50.47 220 LEU F O 1
ATOM 14430 N N . GLY D 2 187 ? -37.854 16.509 -96.428 1.00 49.95 221 GLY F N 1
ATOM 14431 C CA . GLY D 2 187 ? -38.723 17.233 -95.526 1.00 50.82 221 GLY F CA 1
ATOM 14432 C C . GLY D 2 187 ? -38.148 17.913 -94.295 1.00 51.23 221 GLY F C 1
ATOM 14433 O O . GLY D 2 187 ? -38.919 18.324 -93.420 1.00 51.38 221 GLY F O 1
ATOM 14434 N N . ARG D 2 188 ? -36.828 18.040 -94.188 1.00 50.31 222 ARG F N 1
ATOM 14435 C CA . ARG D 2 188 ? -36.282 18.716 -93.017 1.00 51.05 222 ARG F CA 1
ATOM 14436 C C . ARG D 2 188 ? -35.073 19.613 -93.262 1.00 51.81 222 ARG F C 1
ATOM 14437 O O . ARG D 2 188 ? -34.349 19.454 -94.239 1.00 50.74 222 ARG F O 1
ATOM 14445 N N . LEU D 2 189 ? -34.906 20.597 -92.377 1.00 52.50 223 LEU F N 1
ATOM 14446 C CA . LEU D 2 189 ? -33.797 21.543 -92.432 1.00 51.72 223 LEU F CA 1
ATOM 14447 C C . LEU D 2 189 ? -32.902 21.149 -91.270 1.00 51.49 223 LEU F C 1
ATOM 14448 O O . LEU D 2 189 ? -33.365 21.087 -90.130 1.00 50.32 223 LEU F O 1
ATOM 14453 N N . LYS D 2 190 ? -31.628 20.894 -91.557 1.00 51.95 224 LYS F N 1
ATOM 14454 C CA . LYS D 2 190 ? -30.688 20.450 -90.537 1.00 54.42 224 LYS F CA 1
ATOM 14455 C C . LYS D 2 190 ? -29.841 21.512 -89.863 1.00 56.03 224 LYS F C 1
ATOM 14456 O O . LYS D 2 190 ? -29.532 22.557 -90.436 1.00 56.22 224 LYS F O 1
ATOM 14462 N N . LEU D 2 191 ? -29.453 21.207 -88.632 1.00 58.73 225 LEU F N 1
ATOM 14463 C CA . LEU D 2 191 ? -28.620 22.085 -87.825 1.00 61.94 225 LEU F CA 1
ATOM 14464 C C . LEU D 2 191 ? -27.149 21.896 -88.159 1.00 64.89 225 LEU F C 1
ATOM 14465 O O . LEU D 2 191 ? -26.742 20.872 -88.705 1.00 64.81 225 LEU F O 1
ATOM 14470 N N . CYS D 2 192 ? -26.349 22.897 -87.825 1.00 69.41 226 CYS F N 1
ATOM 14471 C CA . CYS D 2 192 ? -24.917 22.822 -88.046 1.00 72.64 226 CYS F CA 1
ATOM 14472 C C . CYS D 2 192 ? -24.311 22.406 -86.712 1.00 73.81 226 CYS F C 1
ATOM 14473 O O . CYS D 2 192 ? -24.688 22.933 -85.668 1.00 73.48 226 CYS F O 1
ATOM 14476 N N . GLU D 2 193 ? -23.386 21.457 -86.735 1.00 76.68 227 GLU F N 1
ATOM 14477 C CA . GLU D 2 193 ? -22.780 21.009 -85.488 1.00 80.99 227 GLU F CA 1
ATOM 14478 C C . GLU D 2 193 ? -22.142 22.157 -84.734 1.00 81.76 227 GLU F C 1
ATOM 14479 O O . GLU D 2 193 ? -21.670 23.123 -85.333 1.00 82.19 227 GLU F O 1
ATOM 14485 N N . GLY D 2 194 ? -22.134 22.048 -83.412 1.00 82.82 228 GLY F N 1
ATOM 14486 C CA . GLY D 2 194 ? -21.526 23.086 -82.602 1.00 85.12 228 GLY F CA 1
ATOM 14487 C C . GLY D 2 194 ? -22.377 24.332 -82.452 1.00 86.08 228 GLY F C 1
ATOM 14488 O O . GLY D 2 194 ? -22.098 25.177 -81.598 1.00 86.83 228 GLY F O 1
ATOM 14489 N N . ALA D 2 195 ? -23.415 24.453 -83.278 1.00 85.79 229 ALA F N 1
ATOM 14490 C CA . ALA D 2 195 ? -24.305 25.607 -83.209 1.00 84.47 229 ALA F CA 1
ATOM 14491 C C . ALA D 2 195 ? -25.056 25.615 -81.876 1.00 83.37 229 ALA F C 1
ATOM 14492 O O . ALA D 2 195 ? -25.795 26.558 -81.571 1.00 84.16 229 ALA F O 1
ATOM 14494 N N . GLY D 2 196 ? -24.858 24.564 -81.082 1.00 81.12 230 GLY F N 1
ATOM 14495 C CA . GLY D 2 196 ? -25.532 24.471 -79.801 1.00 77.32 230 GLY F CA 1
ATOM 14496 C C . GLY D 2 196 ? -27.019 24.288 -80.024 1.00 74.85 230 GLY F C 1
ATOM 14497 O O . GLY D 2 196 ? -27.431 23.707 -81.034 1.00 74.52 230 GLY F O 1
ATOM 14498 N N . SER D 2 197 ? -27.832 24.786 -79.097 1.00 71.42 231 SER F N 1
ATOM 14499 C CA . SER D 2 197 ? -29.277 24.657 -79.235 1.00 67.33 231 SER F CA 1
ATOM 14500 C C . SER D 2 197 ? -29.882 25.914 -79.843 1.00 65.11 231 SER F C 1
ATOM 14501 O O . SER D 2 197 ? -29.342 27.011 -79.699 1.00 65.17 231 SER F O 1
ATOM 14504 N N . LEU D 2 198 ? -30.998 25.735 -80.537 1.00 61.07 232 LEU F N 1
ATOM 14505 C CA . LEU D 2 198 ? -31.716 26.832 -81.160 1.00 58.44 232 LEU F CA 1
ATOM 14506 C C . LEU D 2 198 ? -33.122 26.845 -80.576 1.00 58.62 232 LEU F C 1
ATOM 14507 O O . LEU D 2 198 ? -33.861 25.859 -80.709 1.00 60.15 232 LEU F O 1
ATOM 14512 N N . HIS D 2 199 ? -33.492 27.941 -79.921 1.00 55.75 233 HIS F N 1
ATOM 14513 C CA . HIS D 2 199 ? -34.819 28.044 -79.333 1.00 53.23 233 HIS F CA 1
ATOM 14514 C C . HIS D 2 199 ? -35.774 28.760 -80.265 1.00 50.86 233 HIS F C 1
ATOM 14515 O O . HIS D 2 199 ? -35.735 29.981 -80.375 1.00 50.19 233 HIS F O 1
ATOM 14522 N N . PHE D 2 200 ? -36.634 28.003 -80.930 1.00 49.85 234 PHE F N 1
ATOM 14523 C CA . PHE D 2 200 ? -37.610 28.592 -81.834 1.00 48.90 234 PHE F CA 1
ATOM 14524 C C . PHE D 2 200 ? -38.722 29.235 -81.031 1.00 49.30 234 PHE F C 1
ATOM 14525 O O . PHE D 2 200 ? -39.181 28.687 -80.026 1.00 49.47 234 PHE F O 1
ATOM 14533 N N . VAL D 2 201 ? -39.160 30.402 -81.486 1.00 49.51 235 VAL F N 1
ATOM 14534 C CA . VAL D 2 201 ? -40.177 31.154 -80.779 1.00 49.63 235 VAL F CA 1
ATOM 14535 C C . VAL D 2 201 ? -41.555 31.194 -81.426 1.00 49.40 235 VAL F C 1
ATOM 14536 O O . VAL D 2 201 ? -42.569 31.247 -80.737 1.00 49.97 235 VAL F O 1
ATOM 14540 N N . ASP D 2 202 ? -41.605 31.164 -82.745 1.00 48.92 236 ASP F N 1
ATOM 14541 C CA . ASP D 2 202 ? -42.891 31.249 -83.418 1.00 50.10 236 ASP F CA 1
ATOM 14542 C C . ASP D 2 202 ? -42.728 30.697 -84.832 1.00 49.02 236 ASP F C 1
ATOM 14543 O O . ASP D 2 202 ? -41.628 30.291 -85.211 1.00 49.36 236 ASP F O 1
ATOM 14548 N N . ALA D 2 203 ? -43.810 30.659 -85.600 1.00 47.66 237 ALA F N 1
ATOM 14549 C CA . ALA D 2 203 ? -43.748 30.151 -86.968 1.00 48.70 237 ALA F CA 1
ATOM 14550 C C . ALA D 2 203 ? -44.956 30.682 -87.727 1.00 48.50 237 ALA F C 1
ATOM 14551 O O . ALA D 2 203 ? -46.094 30.371 -87.394 1.00 49.48 237 ALA F O 1
ATOM 14553 N N . PHE D 2 204 ? -44.711 31.465 -88.762 1.00 49.71 238 PHE F N 1
ATOM 14554 C CA . PHE D 2 204 ? -45.809 32.054 -89.508 1.00 51.47 238 PHE F CA 1
ATOM 14555 C C . PHE D 2 204 ? -45.576 32.146 -91.004 1.00 52.98 238 PHE F C 1
ATOM 14556 O O . PHE D 2 204 ? -44.448 32.032 -91.485 1.00 54.15 238 PHE F O 1
ATOM 14564 N N . LEU D 2 205 ? -46.660 32.378 -91.731 1.00 54.45 239 LEU F N 1
ATOM 14565 C CA . LEU D 2 205 ? -46.613 32.508 -93.172 1.00 56.54 239 LEU F CA 1
ATOM 14566 C C . LEU D 2 205 ? -46.524 33.975 -93.570 1.00 59.28 239 LEU F C 1
ATOM 14567 O O . LEU D 2 205 ? -46.984 34.858 -92.839 1.00 59.83 239 LEU F O 1
ATOM 14572 N N . TRP D 2 206 ? -45.909 34.229 -94.721 1.00 61.75 240 TRP F N 1
ATOM 14573 C CA . TRP D 2 206 ? -45.768 35.584 -95.247 1.00 64.26 240 TRP F CA 1
ATOM 14574 C C . TRP D 2 206 ? -45.106 35.555 -96.611 1.00 64.69 240 TRP F C 1
ATOM 14575 O O . TRP D 2 206 ? -44.046 34.951 -96.785 1.00 65.42 240 TRP F O 1
ATOM 14586 N N . ASN D 2 207 ? -45.731 36.229 -97.567 1.00 64.77 241 ASN F N 1
ATOM 14587 C CA . ASN D 2 207 ? -45.232 36.298 -98.933 1.00 64.95 241 ASN F CA 1
ATOM 14588 C C . ASN D 2 207 ? -44.692 34.959 -99.429 1.00 63.52 241 ASN F C 1
ATOM 14589 O O . ASN D 2 207 ? -43.499 34.822 -99.715 1.00 62.69 241 ASN F O 1
ATOM 14594 N N . GLY D 2 208 ? -45.587 33.976 -99.509 1.00 61.93 242 GLY F N 1
ATOM 14595 C CA . GLY D 2 208 ? -45.233 32.651 -99.997 1.00 60.54 242 GLY F CA 1
ATOM 14596 C C . GLY D 2 208 ? -44.155 31.862 -99.266 1.00 58.77 242 GLY F C 1
ATOM 14597 O O . GLY D 2 208 ? -43.649 30.872 -99.801 1.00 59.97 242 GLY F O 1
ATOM 14598 N N . SER D 2 209 ? -43.789 32.278 -98.063 1.00 54.51 243 SER F N 1
ATOM 14599 C CA . SER D 2 209 ? -42.778 31.546 -97.329 1.00 52.75 243 SER F CA 1
ATOM 14600 C C . SER D 2 209 ? -43.203 31.343 -95.881 1.00 50.61 243 SER F C 1
ATOM 14601 O O . SER D 2 209 ? -44.275 31.789 -95.480 1.00 50.92 243 SER F O 1
ATOM 14604 N N . ILE D 2 210 ? -42.367 30.649 -95.115 1.00 47.67 244 ILE F N 1
ATOM 14605 C CA . ILE D 2 210 ? -42.635 30.379 -93.714 1.00 47.16 244 ILE F CA 1
ATOM 14606 C C . ILE D 2 210 ? -41.438 30.909 -92.924 1.00 49.10 244 ILE F C 1
ATOM 14607 O O . ILE D 2 210 ? -40.286 30.654 -93.282 1.00 48.61 244 ILE F O 1
ATOM 14612 N N . TYR D 2 211 ? -41.714 31.632 -91.841 1.00 50.17 245 TYR F N 1
ATOM 14613 C CA . TYR D 2 211 ? -40.658 32.227 -91.042 1.00 50.37 245 TYR F CA 1
ATOM 14614 C C . TYR D 2 211 ? -40.591 31.660 -89.632 1.00 51.27 245 TYR F C 1
ATOM 14615 O O . TYR D 2 211 ? -41.622 31.470 -88.977 1.00 53.16 245 TYR F O 1
ATOM 14624 N N . PHE D 2 212 ? -39.373 31.400 -89.166 1.00 49.28 246 PHE F N 1
ATOM 14625 C CA . PHE D 2 212 ? -39.159 30.838 -87.842 1.00 48.91 246 PHE F CA 1
ATOM 14626 C C . PHE D 2 212 ? -38.271 31.672 -86.934 1.00 50.84 246 PHE F C 1
ATOM 14627 O O . PHE D 2 212 ? -37.042 31.516 -86.924 1.00 50.47 246 PHE F O 1
ATOM 14635 N N . PRO D 2 213 ? -38.878 32.597 -86.172 1.00 51.61 247 PRO F N 1
ATOM 14636 C CA . PRO D 2 213 ? -38.071 33.419 -85.270 1.00 51.00 247 PRO F CA 1
ATOM 14637 C C . PRO D 2 213 ? -37.416 32.473 -84.271 1.00 50.93 247 PRO F C 1
ATOM 14638 O O . PRO D 2 213 ? -38.029 31.487 -83.866 1.00 53.00 247 PRO F O 1
ATOM 14642 N N . TYR D 2 214 ? -36.178 32.752 -83.879 1.00 49.98 248 TYR F N 1
ATOM 14643 C CA . TYR D 2 214 ? -35.484 31.877 -82.922 1.00 49.53 248 TYR F CA 1
ATOM 14644 C C . TYR D 2 214 ? -34.228 32.556 -82.409 1.00 49.10 248 TYR F C 1
ATOM 14645 O O . TYR D 2 214 ? -33.909 33.681 -82.785 1.00 48.97 248 TYR F O 1
ATOM 14654 N N . TYR D 2 215 ? -33.508 31.861 -81.553 1.00 48.97 249 TYR F N 1
ATOM 14655 C CA . TYR D 2 215 ? -32.270 32.409 -81.039 1.00 52.08 249 TYR F CA 1
ATOM 14656 C C . TYR D 2 215 ? -31.460 31.317 -80.362 1.00 53.45 249 TYR F C 1
ATOM 14657 O O . TYR D 2 215 ? -31.997 30.514 -79.596 1.00 53.95 249 TYR F O 1
ATOM 14666 N N . PRO D 2 216 ? -30.160 31.240 -80.683 1.00 54.11 250 PRO F N 1
ATOM 14667 C CA . PRO D 2 216 ? -29.312 30.219 -80.065 1.00 54.76 250 PRO F CA 1
ATOM 14668 C C . PRO D 2 216 ? -29.416 30.379 -78.567 1.00 54.95 250 PRO F C 1
ATOM 14669 O O . PRO D 2 216 ? -29.508 31.493 -78.063 1.00 55.91 250 PRO F O 1
ATOM 14673 N N . TYR D 2 217 ? -29.411 29.267 -77.851 1.00 56.89 251 TYR F N 1
ATOM 14674 C CA . TYR D 2 217 ? -29.561 29.332 -76.412 1.00 59.25 251 TYR F CA 1
ATOM 14675 C C . TYR D 2 217 ? -28.991 28.084 -75.773 1.00 60.74 251 TYR F C 1
ATOM 14676 O O . TYR D 2 217 ? -29.060 26.998 -76.345 1.00 61.73 251 TYR F O 1
ATOM 14685 N N . ASN D 2 218 ? -28.394 28.248 -74.599 1.00 62.62 252 ASN F N 1
ATOM 14686 C CA . ASN D 2 218 ? -27.833 27.120 -73.883 1.00 64.71 252 ASN F CA 1
ATOM 14687 C C . ASN D 2 218 ? -28.797 26.791 -72.755 1.00 65.46 252 ASN F C 1
ATOM 14688 O O . ASN D 2 218 ? -28.810 27.466 -71.723 1.00 64.98 252 ASN F O 1
ATOM 14693 N N . TYR D 2 219 ? -29.616 25.761 -72.967 1.00 65.16 253 TYR F N 1
ATOM 14694 C CA . TYR D 2 219 ? -30.597 25.332 -71.981 1.00 63.73 253 TYR F CA 1
ATOM 14695 C C . TYR D 2 219 ? -29.962 24.890 -70.671 1.00 64.64 253 TYR F C 1
ATOM 14696 O O . TYR D 2 219 ? -30.597 24.973 -69.623 1.00 66.69 253 TYR F O 1
ATOM 14705 N N . THR D 2 220 ? -28.720 24.421 -70.716 1.00 64.97 254 THR F N 1
ATOM 14706 C CA . THR D 2 220 ? -28.054 23.968 -69.496 1.00 67.17 254 THR F CA 1
ATOM 14707 C C . THR D 2 220 ? -27.549 25.183 -68.728 1.00 68.11 254 THR F C 1
ATOM 14708 O O . THR D 2 220 ? -27.838 25.363 -67.543 1.00 67.50 254 THR F O 1
ATOM 14712 N N . SER D 2 221 ? -26.791 26.012 -69.430 1.00 69.12 255 SER F N 1
ATOM 14713 C CA . SER D 2 221 ? -26.222 27.226 -68.868 1.00 69.82 255 SER F CA 1
ATOM 14714 C C . SER D 2 221 ? -27.339 28.221 -68.548 1.00 70.46 255 SER F C 1
ATOM 14715 O O . SER D 2 221 ? -27.254 28.986 -67.587 1.00 70.53 255 SER F O 1
ATOM 14718 N N . GLY D 2 222 ? -28.392 28.188 -69.356 1.00 70.88 256 GLY F N 1
ATOM 14719 C CA . GLY D 2 222 ? -29.500 29.098 -69.159 1.00 70.70 256 GLY F CA 1
ATOM 14720 C C . GLY D 2 222 ? -29.140 30.467 -69.699 1.00 70.89 256 GLY F C 1
ATOM 14721 O O . GLY D 2 222 ? -29.622 31.486 -69.205 1.00 71.31 256 GLY F O 1
ATOM 14722 N N . ALA D 2 223 ? -28.290 30.495 -70.721 1.00 70.23 257 ALA F N 1
ATOM 14723 C CA . ALA D 2 223 ? -27.869 31.758 -71.305 1.00 69.26 257 ALA F CA 1
ATOM 14724 C C . ALA D 2 223 ? -27.939 31.779 -72.826 1.00 69.75 257 ALA F C 1
ATOM 14725 O O . ALA D 2 223 ? -27.757 30.751 -73.484 1.00 69.55 257 ALA F O 1
ATOM 14727 N N . ALA D 2 224 ? -28.195 32.966 -73.374 1.00 69.79 258 ALA F N 1
ATOM 14728 C CA . ALA D 2 224 ? -28.287 33.164 -74.815 1.00 70.84 258 ALA F CA 1
ATOM 14729 C C . ALA D 2 224 ? -26.899 33.150 -75.445 1.00 72.26 258 ALA F C 1
ATOM 14730 O O . ALA D 2 224 ? -25.926 33.588 -74.834 1.00 72.74 258 ALA F O 1
ATOM 14732 N N . THR D 2 225 ? -26.813 32.643 -76.671 1.00 73.87 259 THR F N 1
ATOM 14733 C CA . THR D 2 225 ? -25.544 32.566 -77.383 1.00 74.02 259 THR F CA 1
ATOM 14734 C C . THR D 2 225 ? -25.389 33.736 -78.346 1.00 74.64 259 THR F C 1
ATOM 14735 O O . THR D 2 225 ? -24.908 34.807 -77.972 1.00 75.73 259 THR F O 1
ATOM 14739 N N . GLY D 2 226 ? -25.811 33.524 -79.585 1.00 74.15 260 GLY F N 1
ATOM 14740 C CA . GLY D 2 226 ? -25.690 34.557 -80.590 1.00 73.92 260 GLY F CA 1
ATOM 14741 C C . GLY D 2 226 ? -26.842 35.534 -80.636 1.00 74.28 260 GLY F C 1
ATOM 14742 O O . GLY D 2 226 ? -27.473 35.830 -79.620 1.00 74.73 260 GLY F O 1
ATOM 14743 N N . TRP D 2 227 ? -27.115 36.031 -81.835 1.00 74.25 261 TRP F N 1
ATOM 14744 C CA . TRP D 2 227 ? -28.177 36.997 -82.042 1.00 75.08 261 TRP F CA 1
ATOM 14745 C C . TRP D 2 227 ? -29.521 36.367 -82.365 1.00 73.34 261 TRP F C 1
ATOM 14746 O O . TRP D 2 227 ? -29.587 35.325 -83.019 1.00 73.29 261 TRP F O 1
ATOM 14757 N N . PRO D 2 228 ? -30.619 36.986 -81.888 1.00 70.45 262 PRO F N 1
ATOM 14758 C CA . PRO D 2 228 ? -31.937 36.431 -82.194 1.00 67.38 262 PRO F CA 1
ATOM 14759 C C . PRO D 2 228 ? -31.989 36.535 -83.708 1.00 64.68 262 PRO F C 1
ATOM 14760 O O . PRO D 2 228 ? -31.478 37.497 -84.270 1.00 64.34 262 PRO F O 1
ATOM 14764 N N . SER D 2 229 ? -32.574 35.551 -84.369 1.00 63.40 263 SER F N 1
ATOM 14765 C CA . SER D 2 229 ? -32.629 35.572 -85.823 1.00 62.20 263 SER F CA 1
ATOM 14766 C C . SER D 2 229 ? -33.958 35.043 -86.309 1.00 61.43 263 SER F C 1
ATOM 14767 O O . SER D 2 229 ? -34.870 34.807 -85.526 1.00 60.97 263 SER F O 1
ATOM 14770 N N . MET D 2 230 ? -34.045 34.840 -87.617 1.00 61.14 264 MET F N 1
ATOM 14771 C CA . MET D 2 230 ? -35.243 34.329 -88.245 1.00 59.65 264 MET F CA 1
ATOM 14772 C C . MET D 2 230 ? -34.782 33.443 -89.412 1.00 59.94 264 MET F C 1
ATOM 14773 O O . MET D 2 230 ? -33.830 33.779 -90.117 1.00 60.07 264 MET F O 1
ATOM 14778 N N . ALA D 2 231 ? -35.435 32.295 -89.593 1.00 58.41 265 ALA F N 1
ATOM 14779 C CA . ALA D 2 231 ? -35.091 31.385 -90.683 1.00 54.15 265 ALA F CA 1
ATOM 14780 C C . ALA D 2 231 ? -36.250 31.421 -91.651 1.00 52.75 265 ALA F C 1
ATOM 14781 O O . ALA D 2 231 ? -37.398 31.433 -91.228 1.00 54.11 265 ALA F O 1
ATOM 14783 N N . ARG D 2 232 ? -35.960 31.449 -92.948 1.00 52.63 266 ARG F N 1
ATOM 14784 C CA . ARG D 2 232 ? -37.014 31.497 -93.957 1.00 52.81 266 ARG F CA 1
ATOM 14785 C C . ARG D 2 232 ? -36.990 30.240 -94.804 1.00 54.14 266 ARG F C 1
ATOM 14786 O O . ARG D 2 232 ? -35.930 29.803 -95.266 1.00 54.31 266 ARG F O 1
ATOM 14794 N N . ILE D 2 233 ? -38.177 29.676 -95.018 1.00 54.84 267 ILE F N 1
ATOM 14795 C CA . ILE D 2 233 ? -38.335 28.455 -95.800 1.00 54.77 267 ILE F CA 1
ATOM 14796 C C . ILE D 2 233 ? -39.495 28.620 -96.765 1.00 54.20 267 ILE F C 1
ATOM 14797 O O . ILE D 2 233 ? -40.472 29.283 -96.448 1.00 55.99 267 ILE F O 1
ATOM 14802 N N . ALA D 2 234 ? -39.389 28.018 -97.941 1.00 53.46 268 ALA F N 1
ATOM 14803 C CA . ALA D 2 234 ? -40.452 28.136 -98.928 1.00 54.24 268 ALA F CA 1
ATOM 14804 C C . ALA D 2 234 ? -41.654 27.316 -98.516 1.00 55.95 268 ALA F C 1
ATOM 14805 O O . ALA D 2 234 ? -41.519 26.336 -97.787 1.00 56.53 268 ALA F O 1
ATOM 14807 N N . GLN D 2 235 ? -42.832 27.721 -98.983 1.00 56.81 269 GLN F N 1
ATOM 14808 C CA . GLN D 2 235 ? -44.062 26.993 -98.693 1.00 56.61 269 GLN F CA 1
ATOM 14809 C C . GLN D 2 235 ? -44.183 25.947 -99.782 1.00 57.46 269 GLN F C 1
ATOM 14810 O O . GLN D 2 235 ? -44.820 26.161 -100.812 1.00 57.58 269 GLN F O 1
ATOM 14816 N N . SER D 2 236 ? -43.561 24.805 -99.541 1.00 58.28 270 SER F N 1
ATOM 14817 C CA . SER D 2 236 ? -43.546 23.717 -100.508 1.00 58.75 270 SER F CA 1
ATOM 14818 C C . SER D 2 236 ? -43.731 22.386 -99.780 1.00 58.07 270 SER F C 1
ATOM 14819 O O . SER D 2 236 ? -43.881 22.356 -98.558 1.00 56.89 270 SER F O 1
ATOM 14822 N N . THR D 2 237 ? -43.733 21.290 -100.534 1.00 58.62 271 THR F N 1
ATOM 14823 C CA . THR D 2 237 ? -43.881 19.965 -99.945 1.00 59.59 271 THR F CA 1
ATOM 14824 C C . THR D 2 237 ? -42.505 19.472 -99.500 1.00 59.68 271 THR F C 1
ATOM 14825 O O . THR D 2 237 ? -42.390 18.467 -98.797 1.00 60.58 271 THR F O 1
ATOM 14829 N N . GLU D 2 238 ? -41.471 20.195 -99.922 1.00 58.71 272 GLU F N 1
ATOM 14830 C CA . GLU D 2 238 ? -40.092 19.883 -99.567 1.00 58.62 272 GLU F CA 1
ATOM 14831 C C . GLU D 2 238 ? -39.508 21.092 -98.868 1.00 57.58 272 GLU F C 1
ATOM 14832 O O . GLU D 2 238 ? -40.031 22.201 -98.991 1.00 58.32 272 GLU F O 1
ATOM 14838 N N . VAL D 2 239 ? -38.405 20.885 -98.162 1.00 56.31 273 VAL F N 1
ATOM 14839 C CA . VAL D 2 239 ? -37.746 21.977 -97.468 1.00 55.67 273 VAL F CA 1
ATOM 14840 C C . VAL D 2 239 ? -36.761 22.683 -98.399 1.00 56.03 273 VAL F C 1
ATOM 14841 O O . VAL D 2 239 ? -35.769 22.096 -98.818 1.00 57.81 273 VAL F O 1
ATOM 14845 N N . LEU D 2 240 ? -37.050 23.935 -98.738 1.00 55.90 274 LEU F N 1
ATOM 14846 C CA . LEU D 2 240 ? -36.179 24.731 -99.598 1.00 55.48 274 LEU F CA 1
ATOM 14847 C C . LEU D 2 240 ? -35.730 25.967 -98.823 1.00 56.20 274 LEU F C 1
ATOM 14848 O O . LEU D 2 240 ? -36.432 26.982 -98.775 1.00 56.97 274 LEU F O 1
ATOM 14853 N N . PHE D 2 241 ? -34.561 25.867 -98.200 1.00 55.02 275 PHE F N 1
ATOM 14854 C CA . PHE D 2 241 ? -34.019 26.955 -97.410 1.00 55.60 275 PHE F CA 1
ATOM 14855 C C . PHE D 2 241 ? -33.989 28.236 -98.244 1.00 57.10 275 PHE F C 1
ATOM 14856 O O . PHE D 2 241 ? -33.719 28.189 -99.443 1.00 59.34 275 PHE F O 1
ATOM 14864 N N . GLN D 2 242 ? -34.290 29.377 -97.625 1.00 56.85 276 GLN F N 1
ATOM 14865 C CA . GLN D 2 242 ? -34.277 30.636 -98.367 1.00 56.62 276 GLN F CA 1
ATOM 14866 C C . GLN D 2 242 ? -33.482 31.730 -97.668 1.00 57.73 276 GLN F C 1
ATOM 14867 O O . GLN D 2 242 ? -33.370 32.840 -98.183 1.00 58.84 276 GLN F O 1
ATOM 14873 N N . GLY D 2 243 ? -32.923 31.418 -96.499 1.00 58.25 277 GLY F N 1
ATOM 14874 C CA . GLY D 2 243 ? -32.136 32.410 -95.797 1.00 56.81 277 GLY F CA 1
ATOM 14875 C C . GLY D 2 243 ? -32.198 32.409 -94.285 1.00 58.12 277 GLY F C 1
ATOM 14876 O O . GLY D 2 243 ? -33.059 31.767 -93.669 1.00 58.17 277 GLY F O 1
ATOM 14877 N N . GLN D 2 244 ? -31.256 33.143 -93.693 1.00 58.30 278 GLN F N 1
ATOM 14878 C CA . GLN D 2 244 ? -31.136 33.304 -92.248 1.00 57.96 278 GLN F CA 1
ATOM 14879 C C . GLN D 2 244 ? -30.735 34.753 -92.017 1.00 58.88 278 GLN F C 1
ATOM 14880 O O . GLN D 2 244 ? -29.953 35.294 -92.791 1.00 58.82 278 GLN F O 1
ATOM 14886 N N . ALA D 2 245 ? -31.253 35.378 -90.961 1.00 59.67 279 ALA F N 1
ATOM 14887 C CA . ALA D 2 245 ? -30.925 36.775 -90.676 1.00 60.35 279 ALA F CA 1
ATOM 14888 C C . ALA D 2 245 ? -31.038 37.141 -89.203 1.00 61.09 279 ALA F C 1
ATOM 14889 O O . ALA D 2 245 ? -31.995 36.766 -88.523 1.00 60.59 279 ALA F O 1
ATOM 14891 N N . SER D 2 246 ? -30.050 37.879 -88.713 1.00 62.91 280 SER F N 1
ATOM 14892 C CA . SER D 2 246 ? -30.038 38.311 -87.323 1.00 65.18 280 SER F CA 1
ATOM 14893 C C . SER D 2 246 ? -30.934 39.539 -87.162 1.00 66.19 280 SER F C 1
ATOM 14894 O O . SER D 2 246 ? -31.112 40.314 -88.100 1.00 65.38 280 SER F O 1
ATOM 14897 N N . LEU D 2 247 ? -31.491 39.702 -85.965 1.00 67.41 281 LEU F N 1
ATOM 14898 C CA . LEU D 2 247 ? -32.378 40.819 -85.659 1.00 68.83 281 LEU F CA 1
ATOM 14899 C C . LEU D 2 247 ? -31.805 41.637 -84.501 1.00 70.69 281 LEU F C 1
ATOM 14900 O O . LEU D 2 247 ? -31.697 41.145 -83.373 1.00 68.82 281 LEU F O 1
ATOM 14905 N N . ASP D 2 248 ? -31.436 42.888 -84.785 1.00 73.27 282 ASP F N 1
ATOM 14906 C CA . ASP D 2 248 ? -30.866 43.755 -83.757 1.00 74.18 282 ASP F CA 1
ATOM 14907 C C . ASP D 2 248 ? -31.926 44.561 -83.025 1.00 74.79 282 ASP F C 1
ATOM 14908 O O . ASP D 2 248 ? -32.761 45.223 -83.645 1.00 75.24 282 ASP F O 1
ATOM 14913 N N . CYS D 2 249 ? -31.884 44.492 -81.701 1.00 75.23 283 CYS F N 1
ATOM 14914 C CA . CYS D 2 249 ? -32.810 45.225 -80.857 1.00 76.76 283 CYS F CA 1
ATOM 14915 C C . CYS D 2 249 ? -32.155 45.373 -79.491 1.00 78.33 283 CYS F C 1
ATOM 14916 O O . CYS D 2 249 ? -32.745 45.065 -78.455 1.00 77.98 283 CYS F O 1
ATOM 14919 N N . GLY D 2 250 ? -30.908 45.833 -79.514 1.00 80.79 284 GLY F N 1
ATOM 14920 C CA . GLY D 2 250 ? -30.160 46.048 -78.291 1.00 84.08 284 GLY F CA 1
ATOM 14921 C C . GLY D 2 250 ? -29.755 47.506 -78.221 1.00 86.00 284 GLY F C 1
ATOM 14922 O O . GLY D 2 250 ? -28.649 47.840 -77.785 1.00 86.30 284 GLY F O 1
ATOM 14923 N N . HIS D 2 251 ? -30.672 48.370 -78.652 1.00 87.88 285 HIS F N 1
ATOM 14924 C CA . HIS D 2 251 ? -30.467 49.816 -78.691 1.00 89.00 285 HIS F CA 1
ATOM 14925 C C . HIS D 2 251 ? -30.008 50.465 -77.386 1.00 88.23 285 HIS F C 1
ATOM 14926 O O . HIS D 2 251 ? -28.846 50.839 -77.256 1.00 88.63 285 HIS F O 1
ATOM 14933 N N . GLY D 2 252 ? -30.913 50.603 -76.424 1.00 87.76 286 GLY F N 1
ATOM 14934 C CA . GLY D 2 252 ? -30.548 51.248 -75.173 1.00 87.61 286 GLY F CA 1
ATOM 14935 C C . GLY D 2 252 ? -29.890 50.374 -74.126 1.00 87.67 286 GLY F C 1
ATOM 14936 O O . GLY D 2 252 ? -29.895 50.714 -72.941 1.00 87.08 286 GLY F O 1
ATOM 14937 N N . HIS D 2 253 ? -29.316 49.252 -74.553 1.00 88.23 287 HIS F N 1
ATOM 14938 C CA . HIS D 2 253 ? -28.666 48.339 -73.623 1.00 88.13 287 HIS F CA 1
ATOM 14939 C C . HIS D 2 253 ? -27.228 48.045 -74.050 1.00 88.86 287 HIS F C 1
ATOM 14940 O O . HIS D 2 253 ? -26.948 47.849 -75.237 1.00 88.99 287 HIS F O 1
ATOM 14947 N N . PRO D 2 254 ? -26.298 48.000 -73.083 1.00 89.56 288 PRO F N 1
ATOM 14948 C CA . PRO D 2 254 ? -24.884 47.732 -73.360 1.00 90.63 288 PRO F CA 1
ATOM 14949 C C . PRO D 2 254 ? -24.703 46.513 -74.255 1.00 91.89 288 PRO F C 1
ATOM 14950 O O . PRO D 2 254 ? -24.584 46.627 -75.479 1.00 92.46 288 PRO F O 1
ATOM 14954 N N . ASP D 2 255 ? -24.693 45.346 -73.617 1.00 92.42 289 ASP F N 1
ATOM 14955 C CA . ASP D 2 255 ? -24.519 44.062 -74.288 1.00 92.68 289 ASP F CA 1
ATOM 14956 C C . ASP D 2 255 ? -25.656 43.689 -75.242 1.00 91.53 289 ASP F C 1
ATOM 14957 O O . ASP D 2 255 ? -25.611 42.637 -75.887 1.00 91.17 289 ASP F O 1
ATOM 14962 N N . GLY D 2 256 ? -26.671 44.548 -75.321 1.00 89.77 290 GLY F N 1
ATOM 14963 C CA . GLY D 2 256 ? -27.794 44.288 -76.205 1.00 87.10 290 GLY F CA 1
ATOM 14964 C C . GLY D 2 256 ? -28.800 43.312 -75.626 1.00 85.06 290 GLY F C 1
ATOM 14965 O O . GLY D 2 256 ? -28.691 42.906 -74.470 1.00 84.84 290 GLY F O 1
ATOM 14966 N N . ARG D 2 257 ? -29.788 42.945 -76.432 1.00 83.85 291 ARG F N 1
ATOM 14967 C CA . ARG D 2 257 ? -30.826 42.005 -76.012 1.00 83.03 291 ARG F CA 1
ATOM 14968 C C . ARG D 2 257 ? -30.800 40.798 -76.944 1.00 81.86 291 ARG F C 1
ATOM 14969 O O . ARG D 2 257 ? -31.274 40.866 -78.083 1.00 81.13 291 ARG F O 1
ATOM 14977 N N . ARG D 2 258 ? -30.237 39.698 -76.456 1.00 80.41 292 ARG F N 1
ATOM 14978 C CA . ARG D 2 258 ? -30.137 38.482 -77.249 1.00 79.96 292 ARG F CA 1
ATOM 14979 C C . ARG D 2 258 ? -31.120 37.387 -76.826 1.00 78.81 292 ARG F C 1
ATOM 14980 O O . ARG D 2 258 ? -30.794 36.198 -76.841 1.00 79.38 292 ARG F O 1
ATOM 14988 N N . LEU D 2 259 ? -32.327 37.802 -76.450 1.00 76.66 293 LEU F N 1
ATOM 14989 C CA . LEU D 2 259 ? -33.380 36.882 -76.035 1.00 73.55 293 LEU F CA 1
ATOM 14990 C C . LEU D 2 259 ? -34.707 37.355 -76.610 1.00 71.31 293 LEU F C 1
ATOM 14991 O O . LEU D 2 259 ? -35.100 38.501 -76.403 1.00 71.75 293 LEU F O 1
ATOM 14996 N N . LEU D 2 260 ? -35.388 36.479 -77.342 1.00 67.94 294 LEU F N 1
ATOM 14997 C CA . LEU D 2 260 ? -36.687 36.824 -77.912 1.00 66.21 294 LEU F CA 1
ATOM 14998 C C . LEU D 2 260 ? -37.788 36.186 -77.053 1.00 65.01 294 LEU F C 1
ATOM 14999 O O . LEU D 2 260 ? -37.828 34.964 -76.894 1.00 65.07 294 LEU F O 1
ATOM 15004 N N . LEU D 2 261 ? -38.667 37.019 -76.498 1.00 63.05 295 LEU F N 1
ATOM 15005 C CA . LEU D 2 261 ? -39.748 36.547 -75.634 1.00 60.98 295 LEU F CA 1
ATOM 15006 C C . LEU D 2 261 ? -41.109 36.367 -76.310 1.00 59.07 295 LEU F C 1
ATOM 15007 O O . LEU D 2 261 ? -41.865 35.463 -75.959 1.00 57.44 295 LEU F O 1
ATOM 15012 N N . SER D 2 262 ? -41.429 37.235 -77.262 1.00 57.79 296 SER F N 1
ATOM 15013 C CA . SER D 2 262 ? -42.720 37.167 -77.934 1.00 56.13 296 SER F CA 1
ATOM 15014 C C . SER D 2 262 ? -42.608 37.614 -79.378 1.00 55.10 296 SER F C 1
ATOM 15015 O O . SER D 2 262 ? -41.726 38.397 -79.730 1.00 55.90 296 SER F O 1
ATOM 15018 N N . SER D 2 263 ? -43.517 37.116 -80.206 1.00 54.62 297 SER F N 1
ATOM 15019 C CA . SER D 2 263 ? -43.537 37.418 -81.634 1.00 54.13 297 SER F CA 1
ATOM 15020 C C . SER D 2 263 ? -44.962 37.548 -82.177 1.00 53.59 297 SER F C 1
ATOM 15021 O O . SER D 2 263 ? -45.884 36.911 -81.674 1.00 54.85 297 SER F O 1
ATOM 15024 N N . SER D 2 264 ? -45.132 38.373 -83.200 1.00 54.68 298 SER F N 1
ATOM 15025 C CA . SER D 2 264 ? -46.435 38.581 -83.828 1.00 56.10 298 SER F CA 1
ATOM 15026 C C . SER D 2 264 ? -46.283 39.278 -85.171 1.00 57.13 298 SER F C 1
ATOM 15027 O O . SER D 2 264 ? -45.529 40.247 -85.305 1.00 57.01 298 SER F O 1
ATOM 15030 N N . LEU D 2 265 ? -47.015 38.786 -86.159 1.00 58.68 299 LEU F N 1
ATOM 15031 C CA . LEU D 2 265 ? -46.981 39.348 -87.500 1.00 60.43 299 LEU F CA 1
ATOM 15032 C C . LEU D 2 265 ? -48.210 40.204 -87.739 1.00 62.51 299 LEU F C 1
ATOM 15033 O O . LEU D 2 265 ? -49.323 39.683 -87.828 1.00 63.27 299 LEU F O 1
ATOM 15038 N N . VAL D 2 266 ? -48.018 41.512 -87.852 1.00 65.40 300 VAL F N 1
ATOM 15039 C CA . VAL D 2 266 ? -49.143 42.399 -88.111 1.00 68.48 300 VAL F CA 1
ATOM 15040 C C . VAL D 2 266 ? -49.632 42.095 -89.522 1.00 70.38 300 VAL F C 1
ATOM 15041 O O . VAL D 2 266 ? -48.991 42.458 -90.508 1.00 70.84 300 VAL F O 1
ATOM 15045 N N . GLU D 2 267 ? -50.772 41.418 -89.597 1.00 73.32 301 GLU F N 1
ATOM 15046 C CA . GLU D 2 267 ? -51.368 41.003 -90.862 1.00 76.58 301 GLU F CA 1
ATOM 15047 C C . GLU D 2 267 ? -51.206 41.974 -92.026 1.00 77.03 301 GLU F C 1
ATOM 15048 O O . GLU D 2 267 ? -50.194 41.943 -92.730 1.00 78.06 301 GLU F O 1
ATOM 15054 N N . ALA D 2 268 ? -52.202 42.830 -92.228 1.00 76.87 302 ALA F N 1
ATOM 15055 C CA . ALA D 2 268 ? -52.171 43.783 -93.333 1.00 76.58 302 ALA F CA 1
ATOM 15056 C C . ALA D 2 268 ? -51.193 44.943 -93.138 1.00 75.33 302 ALA F C 1
ATOM 15057 O O . ALA D 2 268 ? -51.582 46.107 -93.198 1.00 75.99 302 ALA F O 1
ATOM 15059 N N . LEU D 2 269 ? -49.923 44.630 -92.918 1.00 73.32 303 LEU F N 1
ATOM 15060 C CA . LEU D 2 269 ? -48.925 45.673 -92.730 1.00 71.59 303 LEU F CA 1
ATOM 15061 C C . LEU D 2 269 ? -47.530 45.214 -93.143 1.00 70.57 303 LEU F C 1
ATOM 15062 O O . LEU D 2 269 ? -46.622 46.027 -93.317 1.00 69.59 303 LEU F O 1
ATOM 15067 N N . ASP D 2 270 ? -47.364 43.904 -93.293 1.00 69.84 304 ASP F N 1
ATOM 15068 C CA . ASP D 2 270 ? -46.083 43.342 -93.701 1.00 67.13 304 ASP F CA 1
ATOM 15069 C C . ASP D 2 270 ? -44.973 43.760 -92.736 1.00 65.28 304 ASP F C 1
ATOM 15070 O O . ASP D 2 270 ? -43.826 43.982 -93.134 1.00 63.82 304 ASP F O 1
ATOM 15075 N N . VAL D 2 271 ? -45.330 43.867 -91.461 1.00 63.04 305 VAL F N 1
ATOM 15076 C CA . VAL D 2 271 ? -44.378 44.241 -90.424 1.00 62.41 305 VAL F CA 1
ATOM 15077 C C . VAL D 2 271 ? -44.450 43.236 -89.276 1.00 62.10 305 VAL F C 1
ATOM 15078 O O . VAL D 2 271 ? -45.528 42.770 -88.913 1.00 62.03 305 VAL F O 1
ATOM 15082 N N . TRP D 2 272 ? -43.298 42.911 -88.701 1.00 60.43 306 TRP F N 1
ATOM 15083 C CA . TRP D 2 272 ? -43.247 41.951 -87.611 1.00 58.76 306 TRP F CA 1
ATOM 15084 C C . TRP D 2 272 ? -42.873 42.591 -86.283 1.00 58.91 306 TRP F C 1
ATOM 15085 O O . TRP D 2 272 ? -41.933 43.389 -86.204 1.00 59.47 306 TRP F O 1
ATOM 15096 N N . ALA D 2 273 ? -43.603 42.224 -85.235 1.00 58.08 307 ALA F N 1
ATOM 15097 C CA . ALA D 2 273 ? -43.349 42.750 -83.904 1.00 57.54 307 ALA F CA 1
ATOM 15098 C C . ALA D 2 273 ? -42.717 41.680 -83.014 1.00 57.62 307 ALA F C 1
ATOM 15099 O O . ALA D 2 273 ? -42.981 40.488 -83.173 1.00 58.27 307 ALA F O 1
ATOM 15101 N N . GLY D 2 274 ? -41.884 42.108 -82.074 1.00 57.68 308 GLY F N 1
ATOM 15102 C CA . GLY D 2 274 ? -41.240 41.160 -81.188 1.00 57.25 308 GLY F CA 1
ATOM 15103 C C . GLY D 2 274 ? -40.726 41.797 -79.915 1.00 56.47 308 GLY F C 1
ATOM 15104 O O . GLY D 2 274 ? -40.307 42.948 -79.916 1.00 58.34 308 GLY F O 1
ATOM 15105 N N . VAL D 2 275 ? -40.759 41.047 -78.826 1.00 55.12 309 VAL F N 1
ATOM 15106 C CA . VAL D 2 275 ? -40.286 41.556 -77.560 1.00 56.14 309 VAL F CA 1
ATOM 15107 C C . VAL D 2 275 ? -38.928 40.940 -77.271 1.00 57.86 309 VAL F C 1
ATOM 15108 O O . VAL D 2 275 ? -38.796 39.720 -77.144 1.00 58.94 309 VAL F O 1
ATOM 15112 N N . PHE D 2 276 ? -37.914 41.792 -77.177 1.00 58.25 310 PHE F N 1
ATOM 15113 C CA . PHE D 2 276 ? -36.558 41.339 -76.916 1.00 57.62 310 PHE F CA 1
ATOM 15114 C C . PHE D 2 276 ? -36.151 41.734 -75.509 1.00 59.33 310 PHE F C 1
ATOM 15115 O O . PHE D 2 276 ? -36.794 42.576 -74.880 1.00 61.07 310 PHE F O 1
ATOM 15123 N N . SER D 2 277 ? -35.077 41.135 -75.016 1.00 61.33 311 SER F N 1
ATOM 15124 C CA . SER D 2 277 ? -34.605 41.418 -73.666 1.00 63.24 311 SER F CA 1
ATOM 15125 C C . SER D 2 277 ? -33.203 40.876 -73.447 1.00 66.09 311 SER F C 1
ATOM 15126 O O . SER D 2 277 ? -32.718 40.062 -74.233 1.00 68.36 311 SER F O 1
ATOM 15129 N N . ALA D 2 278 ? -32.555 41.334 -72.385 1.00 67.85 312 ALA F N 1
ATOM 15130 C CA . ALA D 2 278 ? -31.212 40.875 -72.047 1.00 71.12 312 ALA F CA 1
ATOM 15131 C C . ALA D 2 278 ? -31.321 40.114 -70.736 1.00 73.80 312 ALA F C 1
ATOM 15132 O O . ALA D 2 278 ? -32.360 40.162 -70.074 1.00 74.07 312 ALA F O 1
ATOM 15134 N N . ALA D 2 279 ? -30.262 39.410 -70.358 1.00 77.04 313 ALA F N 1
ATOM 15135 C CA . ALA D 2 279 ? -30.282 38.635 -69.116 1.00 81.95 313 ALA F CA 1
ATOM 15136 C C . ALA D 2 279 ? -30.548 39.498 -67.880 1.00 85.05 313 ALA F C 1
ATOM 15137 O O . ALA D 2 279 ? -29.903 40.521 -67.675 1.00 86.07 313 ALA F O 1
ATOM 15139 N N . ALA D 2 280 ? -31.508 39.090 -67.062 1.00 88.93 314 ALA F N 1
ATOM 15140 C CA . ALA D 2 280 ? -31.815 39.829 -65.846 1.00 92.88 314 ALA F CA 1
ATOM 15141 C C . ALA D 2 280 ? -31.213 39.059 -64.676 1.00 96.03 314 ALA F C 1
ATOM 15142 O O . ALA D 2 280 ? -31.901 38.717 -63.712 1.00 95.75 314 ALA F O 1
ATOM 15144 N N . GLY D 2 281 ? -29.915 38.788 -64.778 1.00 99.80 315 GLY F N 1
ATOM 15145 C CA . GLY D 2 281 ? -29.222 38.051 -63.738 1.00 104.62 315 GLY F CA 1
ATOM 15146 C C . GLY D 2 281 ? -29.717 36.621 -63.702 1.00 108.06 315 GLY F C 1
ATOM 15147 O O . GLY D 2 281 ? -30.602 36.253 -64.480 1.00 108.83 315 GLY F O 1
ATOM 15148 N N . GLU D 2 282 ? -29.146 35.806 -62.817 1.00 110.88 316 GLU F N 1
ATOM 15149 C CA . GLU D 2 282 ? -29.572 34.414 -62.698 1.00 113.48 316 GLU F CA 1
ATOM 15150 C C . GLU D 2 282 ? -30.908 34.373 -61.965 1.00 114.74 316 GLU F C 1
ATOM 15151 O O . GLU D 2 282 ? -31.683 33.425 -62.102 1.00 115.18 316 GLU F O 1
ATOM 15157 N N . GLY D 2 283 ? -31.165 35.417 -61.186 1.00 115.97 317 GLY F N 1
ATOM 15158 C CA . GLY D 2 283 ? -32.413 35.514 -60.455 1.00 117.16 317 GLY F CA 1
ATOM 15159 C C . GLY D 2 283 ? -33.225 36.645 -61.052 1.00 117.98 317 GLY F C 1
ATOM 15160 O O . GLY D 2 283 ? -34.102 36.418 -61.886 1.00 118.46 317 GLY F O 1
ATOM 15161 N N . GLN D 2 284 ? -32.917 37.870 -60.636 1.00 118.34 318 GLN F N 1
ATOM 15162 C CA . GLN D 2 284 ? -33.608 39.058 -61.132 1.00 118.29 318 GLN F CA 1
ATOM 15163 C C . GLN D 2 284 ? -32.922 40.289 -60.540 1.00 118.04 318 GLN F C 1
ATOM 15164 O O . GLN D 2 284 ? -33.576 41.198 -60.028 1.00 117.88 318 GLN F O 1
ATOM 15170 N N . GLU D 2 285 ? -31.593 40.304 -60.619 1.00 117.76 319 GLU F N 1
ATOM 15171 C CA . GLU D 2 285 ? -30.792 41.399 -60.085 1.00 116.98 319 GLU F CA 1
ATOM 15172 C C . GLU D 2 285 ? -30.503 42.489 -61.118 1.00 115.39 319 GLU F C 1
ATOM 15173 O O . GLU D 2 285 ? -30.753 43.669 -60.875 1.00 115.39 319 GLU F O 1
ATOM 15179 N N . ARG D 2 286 ? -29.972 42.091 -62.267 1.00 113.53 320 ARG F N 1
ATOM 15180 C CA . ARG D 2 286 ? -29.635 43.038 -63.325 1.00 111.91 320 ARG F CA 1
ATOM 15181 C C . ARG D 2 286 ? -30.859 43.679 -63.973 1.00 110.31 320 ARG F C 1
ATOM 15182 O O . ARG D 2 286 ? -30.847 43.973 -65.170 1.00 109.56 320 ARG F O 1
ATOM 15190 N N . ARG D 2 287 ? -31.914 43.903 -63.196 1.00 108.42 321 ARG F N 1
ATOM 15191 C CA . ARG D 2 287 ? -33.116 44.508 -63.757 1.00 106.60 321 ARG F CA 1
ATOM 15192 C C . ARG D 2 287 ? -32.889 45.995 -64.010 1.00 104.75 321 ARG F C 1
ATOM 15193 O O . ARG D 2 287 ? -32.363 46.709 -63.157 1.00 105.08 321 ARG F O 1
ATOM 15201 N N . SER D 2 288 ? -33.292 46.451 -65.189 1.00 102.29 322 SER F N 1
ATOM 15202 C CA . SER D 2 288 ? -33.128 47.844 -65.587 1.00 99.94 322 SER F CA 1
ATOM 15203 C C . SER D 2 288 ? -34.329 48.339 -66.387 1.00 97.72 322 SER F C 1
ATOM 15204 O O . SER D 2 288 ? -34.967 47.572 -67.105 1.00 98.18 322 SER F O 1
ATOM 15207 N N . PRO D 2 289 ? -34.652 49.638 -66.278 1.00 95.03 323 PRO F N 1
ATOM 15208 C CA . PRO D 2 289 ? -35.789 50.194 -67.015 1.00 92.09 323 PRO F CA 1
ATOM 15209 C C . PRO D 2 289 ? -35.559 50.119 -68.520 1.00 89.01 323 PRO F C 1
ATOM 15210 O O . PRO D 2 289 ? -36.338 50.653 -69.306 1.00 88.13 323 PRO F O 1
ATOM 15214 N N . THR D 2 290 ? -34.481 49.446 -68.906 1.00 86.50 324 THR F N 1
ATOM 15215 C CA . THR D 2 290 ? -34.119 49.293 -70.309 1.00 84.67 324 THR F CA 1
ATOM 15216 C C . THR D 2 290 ? -33.846 47.832 -70.687 1.00 83.49 324 THR F C 1
ATOM 15217 O O . THR D 2 290 ? -33.537 47.534 -71.845 1.00 83.67 324 THR F O 1
ATOM 15221 N N . THR D 2 291 ? -33.963 46.925 -69.719 1.00 80.66 325 THR F N 1
ATOM 15222 C CA . THR D 2 291 ? -33.706 45.509 -69.965 1.00 78.88 325 THR F CA 1
ATOM 15223 C C . THR D 2 291 ? -34.508 44.889 -71.114 1.00 77.20 325 THR F C 1
ATOM 15224 O O . THR D 2 291 ? -34.015 43.993 -71.801 1.00 76.45 325 THR F O 1
ATOM 15228 N N . THR D 2 292 ? -35.735 45.361 -71.326 1.00 75.65 326 THR F N 1
ATOM 15229 C CA . THR D 2 292 ? -36.572 44.835 -72.405 1.00 72.93 326 THR F CA 1
ATOM 15230 C C . THR D 2 292 ? -36.948 45.925 -73.401 1.00 71.10 326 THR F C 1
ATOM 15231 O O . THR D 2 292 ? -36.807 47.115 -73.119 1.00 70.53 326 THR F O 1
ATOM 15235 N N . ALA D 2 293 ? -37.432 45.514 -74.565 1.00 69.01 327 ALA F N 1
ATOM 15236 C CA . ALA D 2 293 ? -37.819 46.469 -75.589 1.00 67.57 327 ALA F CA 1
ATOM 15237 C C . ALA D 2 293 ? -38.703 45.844 -76.656 1.00 67.13 327 ALA F C 1
ATOM 15238 O O . ALA D 2 293 ? -38.729 44.627 -76.838 1.00 66.75 327 ALA F O 1
ATOM 15240 N N . LEU D 2 294 ? -39.440 46.698 -77.349 1.00 67.13 328 LEU F N 1
ATOM 15241 C CA . LEU D 2 294 ? -40.310 46.273 -78.427 1.00 66.93 328 LEU F CA 1
ATOM 15242 C C . LEU D 2 294 ? -39.687 46.803 -79.703 1.00 67.60 328 LEU F C 1
ATOM 15243 O O . LEU D 2 294 ? -39.316 47.974 -79.779 1.00 67.13 328 LEU F O 1
ATOM 15248 N N . CYS D 2 295 ? -39.563 45.938 -80.698 1.00 67.97 329 CYS F N 1
ATOM 15249 C CA . CYS D 2 295 ? -38.992 46.342 -81.967 1.00 68.56 329 CYS F CA 1
ATOM 15250 C C . CYS D 2 295 ? -39.914 45.896 -83.087 1.00 68.07 329 CYS F C 1
ATOM 15251 O O . CYS D 2 295 ? -40.617 44.899 -82.960 1.00 69.37 329 CYS F O 1
ATOM 15254 N N . LEU D 2 296 ? -39.933 46.664 -84.168 1.00 66.39 330 LEU F N 1
ATOM 15255 C CA . LEU D 2 296 ? -40.744 46.339 -85.323 1.00 65.61 330 LEU F CA 1
ATOM 15256 C C . LEU D 2 296 ? -39.808 46.227 -86.506 1.00 64.85 330 LEU F C 1
ATOM 15257 O O . LEU D 2 296 ? -38.905 47.044 -86.674 1.00 64.45 330 LEU F O 1
ATOM 15262 N N . PHE D 2 297 ? -40.022 45.211 -87.328 1.00 63.57 331 PHE F N 1
ATOM 15263 C CA . PHE D 2 297 ? -39.177 45.017 -88.485 1.00 62.29 331 PHE F CA 1
ATOM 15264 C C . PHE D 2 297 ? -40.040 44.932 -89.723 1.00 63.20 331 PHE F C 1
ATOM 15265 O O . PHE D 2 297 ? -41.159 44.432 -89.673 1.00 63.97 331 PHE F O 1
ATOM 15273 N N . ARG D 2 298 ? -39.520 45.446 -90.832 1.00 65.06 332 ARG F N 1
ATOM 15274 C CA . ARG D 2 298 ? -40.229 45.386 -92.097 1.00 66.89 332 ARG F CA 1
ATOM 15275 C C . ARG D 2 298 ? -39.946 43.993 -92.649 1.00 66.76 332 ARG F C 1
ATOM 15276 O O . ARG D 2 298 ? -38.784 43.595 -92.776 1.00 65.62 332 ARG F O 1
ATOM 15284 N N . MET D 2 299 ? -40.993 43.241 -92.960 1.00 67.15 333 MET F N 1
ATOM 15285 C CA . MET D 2 299 ? -40.792 41.899 -93.493 1.00 67.22 333 MET F CA 1
ATOM 15286 C C . MET D 2 299 ? -39.989 41.962 -94.785 1.00 67.85 333 MET F C 1
ATOM 15287 O O . MET D 2 299 ? -39.181 41.071 -95.075 1.00 69.26 333 MET F O 1
ATOM 15292 N N . SER D 2 300 ? -40.202 43.031 -95.548 1.00 68.27 334 SER F N 1
ATOM 15293 C CA . SER D 2 300 ? -39.508 43.230 -96.822 1.00 68.34 334 SER F CA 1
ATOM 15294 C C . SER D 2 300 ? -37.997 43.217 -96.634 1.00 68.21 334 SER F C 1
ATOM 15295 O O . SER D 2 300 ? -37.279 42.513 -97.342 1.00 68.83 334 SER F O 1
ATOM 15298 N N . GLU D 2 301 ? -37.522 44.011 -95.681 1.00 68.67 335 GLU F N 1
ATOM 15299 C CA . GLU D 2 301 ? -36.099 44.100 -95.398 1.00 69.36 335 GLU F CA 1
ATOM 15300 C C . GLU D 2 301 ? -35.577 42.804 -94.798 1.00 69.08 335 GLU F C 1
ATOM 15301 O O . GLU D 2 301 ? -34.410 42.452 -94.996 1.00 69.54 335 GLU F O 1
ATOM 15307 N N . ILE D 2 302 ? -36.434 42.091 -94.070 1.00 67.67 336 ILE F N 1
ATOM 15308 C CA . ILE D 2 302 ? -36.034 40.822 -93.470 1.00 66.08 336 ILE F CA 1
ATOM 15309 C C . ILE D 2 302 ? -35.782 39.799 -94.572 1.00 65.91 336 ILE F C 1
ATOM 15310 O O . ILE D 2 302 ? -34.780 39.079 -94.554 1.00 64.77 336 ILE F O 1
ATOM 15315 N N . GLN D 2 303 ? -36.688 39.749 -95.541 1.00 65.20 337 GLN F N 1
ATOM 15316 C CA . GLN D 2 303 ? -36.530 38.808 -96.635 1.00 66.55 337 GLN F CA 1
ATOM 15317 C C . GLN D 2 303 ? -35.227 39.101 -97.369 1.00 68.55 337 GLN F C 1
ATOM 15318 O O . GLN D 2 303 ? -34.386 38.215 -97.562 1.00 68.72 337 GLN F O 1
ATOM 15324 N N . ALA D 2 304 ? -35.065 40.365 -97.753 1.00 69.71 338 ALA F N 1
ATOM 15325 C CA . ALA D 2 304 ? -33.898 40.814 -98.495 1.00 71.08 338 ALA F CA 1
ATOM 15326 C C . ALA D 2 304 ? -32.560 40.499 -97.836 1.00 72.07 338 ALA F C 1
ATOM 15327 O O . ALA D 2 304 ? -31.628 40.041 -98.497 1.00 72.12 338 ALA F O 1
ATOM 15329 N N . ARG D 2 305 ? -32.460 40.729 -96.536 1.00 73.01 339 ARG F N 1
ATOM 15330 C CA . ARG D 2 305 ? -31.202 40.490 -95.854 1.00 75.21 339 ARG F CA 1
ATOM 15331 C C . ARG D 2 305 ? -30.977 39.076 -95.319 1.00 75.35 339 ARG F C 1
ATOM 15332 O O . ARG D 2 305 ? -29.951 38.806 -94.684 1.00 75.29 339 ARG F O 1
ATOM 15340 N N . ALA D 2 306 ? -31.919 38.173 -95.581 1.00 74.56 340 ALA F N 1
ATOM 15341 C CA . ALA D 2 306 ? -31.770 36.789 -95.133 1.00 74.05 340 ALA F CA 1
ATOM 15342 C C . ALA D 2 306 ? -31.226 35.997 -96.315 1.00 73.48 340 ALA F C 1
ATOM 15343 O O . ALA D 2 306 ? -31.958 35.683 -97.253 1.00 72.15 340 ALA F O 1
ATOM 15345 N N . LYS D 2 307 ? -29.936 35.682 -96.255 1.00 73.66 341 LYS F N 1
ATOM 15346 C CA . LYS D 2 307 ? -29.267 34.959 -97.332 1.00 74.97 341 LYS F CA 1
ATOM 15347 C C . LYS D 2 307 ? -29.091 33.459 -97.099 1.00 73.88 341 LYS F C 1
ATOM 15348 O O . LYS D 2 307 ? -28.993 33.002 -95.957 1.00 73.78 341 LYS F O 1
ATOM 15354 N N . ARG D 2 308 ? -29.035 32.704 -98.195 1.00 72.13 342 ARG F N 1
ATOM 15355 C CA . ARG D 2 308 ? -28.871 31.254 -98.134 1.00 71.52 342 ARG F CA 1
ATOM 15356 C C . ARG D 2 308 ? -27.472 30.837 -97.686 1.00 70.19 342 ARG F C 1
ATOM 15357 O O . ARG D 2 308 ? -26.817 30.036 -98.352 1.00 70.20 342 ARG F O 1
ATOM 15365 N N . VAL D 2 309 ? -27.016 31.367 -96.558 1.00 68.65 343 VAL F N 1
ATOM 15366 C CA . VAL D 2 309 ? -25.693 31.028 -96.052 1.00 66.91 343 VAL F CA 1
ATOM 15367 C C . VAL D 2 309 ? -25.764 29.891 -95.031 1.00 65.66 343 VAL F C 1
ATOM 15368 O O . VAL D 2 309 ? -26.786 29.701 -94.366 1.00 65.80 343 VAL F O 1
ATOM 15372 N N . SER D 2 310 ? -24.677 29.131 -94.917 1.00 63.08 344 SER F N 1
ATOM 15373 C CA . SER D 2 310 ? -24.619 28.028 -93.972 1.00 60.27 344 SER F CA 1
ATOM 15374 C C . SER D 2 310 ? -23.967 28.469 -92.681 1.00 58.94 344 SER F C 1
ATOM 15375 O O . SER D 2 310 ? -22.747 28.526 -92.577 1.00 60.08 344 SER F O 1
ATOM 15378 N N . TRP D 2 311 ? -24.785 28.784 -91.690 1.00 59.52 345 TRP F N 1
ATOM 15379 C CA . TRP D 2 311 ? -24.274 29.218 -90.396 1.00 58.49 345 TRP F CA 1
ATOM 15380 C C . TRP D 2 311 ? -24.871 28.347 -89.299 1.00 57.96 345 TRP F C 1
ATOM 15381 O O . TRP D 2 311 ? -24.154 27.646 -88.591 1.00 57.62 345 TRP F O 1
ATOM 15392 N N . ASP D 2 312 ? -26.194 28.410 -89.156 1.00 57.62 346 ASP F N 1
ATOM 15393 C CA . ASP D 2 312 ? -26.889 27.613 -88.158 1.00 55.58 346 ASP F CA 1
ATOM 15394 C C . ASP D 2 312 ? -27.376 26.331 -88.818 1.00 54.36 346 ASP F C 1
ATOM 15395 O O . ASP D 2 312 ? -27.447 25.284 -88.174 1.00 53.62 346 ASP F O 1
ATOM 15400 N N . PHE D 2 313 ? -27.681 26.422 -90.111 1.00 52.78 347 PHE F N 1
ATOM 15401 C CA . PHE D 2 313 ? -28.199 25.290 -90.866 1.00 54.30 347 PHE F CA 1
ATOM 15402 C C . PHE D 2 313 ? -27.312 24.828 -92.014 1.00 55.80 347 PHE F C 1
ATOM 15403 O O . PHE D 2 313 ? -26.549 25.611 -92.585 1.00 55.96 347 PHE F O 1
ATOM 15411 N N . LYS D 2 314 ? -27.429 23.543 -92.348 1.00 56.70 348 LYS F N 1
ATOM 15412 C CA . LYS D 2 314 ? -26.647 22.949 -93.422 1.00 57.63 348 LYS F CA 1
ATOM 15413 C C . LYS D 2 314 ? -27.216 23.276 -94.793 1.00 58.82 348 LYS F C 1
ATOM 15414 O O . LYS D 2 314 ? -28.418 23.464 -94.944 1.00 57.41 348 LYS F O 1
ATOM 15420 N N . THR D 2 315 ? -26.326 23.353 -95.782 1.00 61.54 349 THR F N 1
ATOM 15421 C CA . THR D 2 315 ? -26.705 23.595 -97.169 1.00 65.06 349 THR F CA 1
ATOM 15422 C C . THR D 2 315 ? -25.816 22.677 -97.990 1.00 67.12 349 THR F C 1
ATOM 15423 O O . THR D 2 315 ? -24.830 22.141 -97.480 1.00 67.48 349 THR F O 1
ATOM 15427 N N . ALA D 2 316 ? -26.155 22.499 -99.257 1.00 69.57 350 ALA F N 1
ATOM 15428 C CA . ALA D 2 316 ? -25.389 21.613 -100.113 1.00 73.01 350 ALA F CA 1
ATOM 15429 C C . ALA D 2 316 ? -24.264 22.305 -100.860 1.00 75.71 350 ALA F C 1
ATOM 15430 O O . ALA D 2 316 ? -23.390 21.639 -101.420 1.00 76.08 350 ALA F O 1
ATOM 15432 N N . GLU D 2 317 ? -24.282 23.634 -100.864 1.00 78.99 351 GLU F N 1
ATOM 15433 C CA . GLU D 2 317 ? -23.261 24.408 -101.566 1.00 82.39 351 GLU F CA 1
ATOM 15434 C C . GLU D 2 317 ? -22.130 24.939 -100.688 1.00 82.93 351 GLU F C 1
ATOM 15435 O O . GLU D 2 317 ? -21.083 25.323 -101.206 1.00 84.24 351 GLU F O 1
ATOM 15441 N N . SER D 2 318 ? -22.332 24.958 -99.372 1.00 82.97 352 SER F N 1
ATOM 15442 C CA . SER D 2 318 ? -21.315 25.465 -98.455 1.00 82.94 352 SER F CA 1
ATOM 15443 C C . SER D 2 318 ? -21.119 24.591 -97.216 1.00 82.96 352 SER F C 1
ATOM 15444 O O . SER D 2 318 ? -21.925 23.703 -96.935 1.00 83.03 352 SER F O 1
ATOM 15447 N N . HIS D 2 319 ? -20.032 24.844 -96.491 1.00 82.34 353 HIS F N 1
ATOM 15448 C CA . HIS D 2 319 ? -19.726 24.119 -95.263 1.00 82.47 353 HIS F CA 1
ATOM 15449 C C . HIS D 2 319 ? -20.088 25.021 -94.095 1.00 81.99 353 HIS F C 1
ATOM 15450 O O . HIS D 2 319 ? -19.896 26.235 -94.153 1.00 81.92 353 HIS F O 1
ATOM 15457 N N . CYS D 2 320 ? -20.612 24.417 -93.038 1.00 82.27 354 CYS F N 1
ATOM 15458 C CA . CYS D 2 320 ? -21.044 25.149 -91.855 1.00 83.13 354 CYS F CA 1
ATOM 15459 C C . CYS D 2 320 ? -20.076 26.186 -91.291 1.00 83.61 354 CYS F C 1
ATOM 15460 O O . CYS D 2 320 ? -18.936 25.871 -90.941 1.00 83.78 354 CYS F O 1
ATOM 15463 N N . LYS D 2 321 ? -20.557 27.426 -91.197 1.00 83.73 355 LYS F N 1
ATOM 15464 C CA . LYS D 2 321 ? -19.784 28.529 -90.648 1.00 83.84 355 LYS F CA 1
ATOM 15465 C C . LYS D 2 321 ? -18.431 28.708 -91.329 1.00 84.49 355 LYS F C 1
ATOM 15466 O O . LYS D 2 321 ? -17.418 28.921 -90.663 1.00 85.14 355 LYS F O 1
ATOM 15472 N N . GLU D 2 322 ? -18.415 28.626 -92.656 1.00 84.77 356 GLU F N 1
ATOM 15473 C CA . GLU D 2 322 ? -17.176 28.779 -93.412 1.00 84.80 356 GLU F CA 1
ATOM 15474 C C . GLU D 2 322 ? -17.290 29.828 -94.502 1.00 84.97 356 GLU F C 1
ATOM 15475 O O . GLU D 2 322 ? -16.297 30.189 -95.131 1.00 85.54 356 GLU F O 1
ATOM 15481 N N . GLY D 2 323 ? -18.506 30.309 -94.730 1.00 84.66 357 GLY F N 1
ATOM 15482 C CA . GLY D 2 323 ? -18.715 31.332 -95.736 1.00 83.06 357 GLY F CA 1
ATOM 15483 C C . GLY D 2 323 ? -18.967 32.654 -95.041 1.00 82.61 357 GLY F C 1
ATOM 15484 O O . GLY D 2 323 ? -18.360 32.944 -94.009 1.00 81.31 357 GLY F O 1
ATOM 15485 N N . ASP D 2 324 ? -19.872 33.452 -95.596 1.00 83.00 358 ASP F N 1
ATOM 15486 C CA . ASP D 2 324 ? -20.210 34.746 -95.015 1.00 84.23 358 ASP F CA 1
ATOM 15487 C C . ASP D 2 324 ? -21.093 34.577 -93.779 1.00 84.47 358 ASP F C 1
ATOM 15488 O O . ASP D 2 324 ? -21.793 33.572 -93.641 1.00 84.76 358 ASP F O 1
ATOM 15493 N N . GLN D 2 325 ? -21.053 35.557 -92.879 1.00 84.03 359 GLN F N 1
ATOM 15494 C CA . GLN D 2 325 ? -21.881 35.512 -91.682 1.00 83.84 359 GLN F CA 1
ATOM 15495 C C . GLN D 2 325 ? -23.248 36.088 -92.036 1.00 83.64 359 GLN F C 1
ATOM 15496 O O . GLN D 2 325 ? -23.398 36.780 -93.047 1.00 83.05 359 GLN F O 1
ATOM 15502 N N . PRO D 2 326 ? -24.266 35.799 -91.210 1.00 83.74 360 PRO F N 1
ATOM 15503 C CA . PRO D 2 326 ? -25.637 36.280 -91.416 1.00 83.68 360 PRO F CA 1
ATOM 15504 C C . PRO D 2 326 ? -25.754 37.783 -91.188 1.00 83.79 360 PRO F C 1
ATOM 15505 O O . PRO D 2 326 ? -25.283 38.298 -90.173 1.00 82.97 360 PRO F O 1
ATOM 15509 N N . GLU D 2 327 ? -26.389 38.479 -92.127 1.00 84.55 361 GLU F N 1
ATOM 15510 C CA . GLU D 2 327 ? -26.569 39.928 -92.012 1.00 85.88 361 GLU F CA 1
ATOM 15511 C C . GLU D 2 327 ? -27.550 40.306 -90.910 1.00 85.36 361 GLU F C 1
ATOM 15512 O O . GLU D 2 327 ? -28.546 39.622 -90.693 1.00 86.58 361 GLU F O 1
ATOM 15518 N N . ARG D 2 328 ? -27.261 41.395 -90.208 1.00 84.99 362 ARG F N 1
ATOM 15519 C CA . ARG D 2 328 ? -28.142 41.850 -89.145 1.00 84.96 362 ARG F CA 1
ATOM 15520 C C . ARG D 2 328 ? -29.190 42.754 -89.765 1.00 83.91 362 ARG F C 1
ATOM 15521 O O . ARG D 2 328 ? -28.923 43.443 -90.746 1.00 84.84 362 ARG F O 1
ATOM 15529 N N . VAL D 2 329 ? -30.390 42.739 -89.201 1.00 82.40 363 VAL F N 1
ATOM 15530 C CA . VAL D 2 329 ? -31.457 43.580 -89.701 1.00 80.50 363 VAL F CA 1
ATOM 15531 C C . VAL D 2 329 ? -31.799 44.600 -88.633 1.00 79.46 363 VAL F C 1
ATOM 15532 O O . VAL D 2 329 ? -31.834 44.291 -87.436 1.00 79.72 363 VAL F O 1
ATOM 15536 N N . GLN D 2 330 ? -32.040 45.826 -89.075 1.00 77.19 364 GLN F N 1
ATOM 15537 C CA . GLN D 2 330 ? -32.375 46.899 -88.164 1.00 73.93 364 GLN F CA 1
ATOM 15538 C C . GLN D 2 330 ? -33.872 47.150 -88.191 1.00 71.06 364 GLN F C 1
ATOM 15539 O O . GLN D 2 330 ? -34.494 47.178 -89.250 1.00 69.87 364 GLN F O 1
ATOM 15545 N N . PRO D 2 331 ? -34.472 47.317 -87.012 1.00 69.56 365 PRO F N 1
ATOM 15546 C CA . PRO D 2 331 ? -35.905 47.569 -86.888 1.00 69.95 365 PRO F CA 1
ATOM 15547 C C . PRO D 2 331 ? -36.239 48.997 -87.311 1.00 71.21 365 PRO F C 1
ATOM 15548 O O . PRO D 2 331 ? -35.340 49.798 -87.589 1.00 71.33 365 PRO F O 1
ATOM 15552 N N . ILE D 2 332 ? -37.528 49.313 -87.374 1.00 72.06 366 ILE F N 1
ATOM 15553 C CA . ILE D 2 332 ? -37.963 50.655 -87.742 1.00 73.33 366 ILE F CA 1
ATOM 15554 C C . ILE D 2 332 ? -37.725 51.533 -86.517 1.00 75.38 366 ILE F C 1
ATOM 15555 O O . ILE D 2 332 ? -38.561 51.599 -85.619 1.00 77.65 366 ILE F O 1
ATOM 15560 N N . ALA D 2 333 ? -36.566 52.185 -86.488 1.00 77.03 367 ALA F N 1
ATOM 15561 C CA . ALA D 2 333 ? -36.142 53.036 -85.372 1.00 78.44 367 ALA F CA 1
ATOM 15562 C C . ALA D 2 333 ? -37.232 53.820 -84.650 1.00 78.92 367 ALA F C 1
ATOM 15563 O O . ALA D 2 333 ? -37.178 53.991 -83.431 1.00 79.43 367 ALA F O 1
ATOM 15565 N N . SER D 2 334 ? -38.215 54.299 -85.405 1.00 78.95 368 SER F N 1
ATOM 15566 C CA . SER D 2 334 ? -39.305 55.082 -84.840 1.00 78.61 368 SER F CA 1
ATOM 15567 C C . SER D 2 334 ? -40.192 54.295 -83.875 1.00 79.33 368 SER F C 1
ATOM 15568 O O . SER D 2 334 ? -40.506 54.766 -82.778 1.00 80.86 368 SER F O 1
ATOM 15571 N N . SER D 2 335 ? -40.579 53.089 -84.286 1.00 79.18 369 SER F N 1
ATOM 15572 C CA . SER D 2 335 ? -41.464 52.221 -83.508 1.00 78.08 369 SER F CA 1
ATOM 15573 C C . SER D 2 335 ? -40.908 51.680 -82.198 1.00 77.57 369 SER F C 1
ATOM 15574 O O . SER D 2 335 ? -41.661 51.371 -81.269 1.00 77.07 369 SER F O 1
ATOM 15577 N N . THR D 2 336 ? -39.593 51.557 -82.122 1.00 77.29 370 THR F N 1
ATOM 15578 C CA . THR D 2 336 ? -38.956 51.016 -80.931 1.00 77.42 370 THR F CA 1
ATOM 15579 C C . THR D 2 336 ? -39.484 51.579 -79.618 1.00 77.20 370 THR F C 1
ATOM 15580 O O . THR D 2 336 ? -39.627 52.791 -79.452 1.00 79.07 370 THR F O 1
ATOM 15584 N N . LEU D 2 337 ? -39.770 50.682 -78.683 1.00 76.23 371 LEU F N 1
ATOM 15585 C CA . LEU D 2 337 ? -40.266 51.071 -77.376 1.00 75.70 371 LEU F CA 1
ATOM 15586 C C . LEU D 2 337 ? -39.493 50.342 -76.281 1.00 74.37 371 LEU F C 1
ATOM 15587 O O . LEU D 2 337 ? -39.637 49.134 -76.115 1.00 74.60 371 LEU F O 1
ATOM 15592 N N . ILE D 2 338 ? -38.669 51.072 -75.541 1.00 72.77 372 ILE F N 1
ATOM 15593 C CA . ILE D 2 338 ? -37.897 50.464 -74.467 1.00 72.22 372 ILE F CA 1
ATOM 15594 C C . ILE D 2 338 ? -38.750 50.414 -73.215 1.00 71.58 372 ILE F C 1
ATOM 15595 O O . ILE D 2 338 ? -39.502 51.344 -72.934 1.00 72.05 372 ILE F O 1
ATOM 15600 N N . HIS D 2 339 ? -38.628 49.321 -72.469 1.00 71.11 373 HIS F N 1
ATOM 15601 C CA . HIS D 2 339 ? -39.399 49.134 -71.248 1.00 70.72 373 HIS F CA 1
ATOM 15602 C C . HIS D 2 339 ? -38.580 48.250 -70.323 1.00 70.92 373 HIS F C 1
ATOM 15603 O O . HIS D 2 339 ? -37.557 47.710 -70.733 1.00 71.69 373 HIS F O 1
ATOM 15610 N N . SER D 2 340 ? -39.023 48.087 -69.082 1.00 70.92 374 SER F N 1
ATOM 15611 C CA . SER D 2 340 ? -38.269 47.288 -68.126 1.00 70.85 374 SER F CA 1
ATOM 15612 C C . SER D 2 340 ? -38.736 45.855 -67.982 1.00 71.59 374 SER F C 1
ATOM 15613 O O . SER D 2 340 ? -38.041 45.033 -67.377 1.00 72.26 374 SER F O 1
ATOM 15616 N N . ASP D 2 341 ? -39.907 45.538 -68.517 1.00 70.82 375 ASP F N 1
ATOM 15617 C CA . ASP D 2 341 ? -40.397 44.184 -68.353 1.00 69.66 375 ASP F CA 1
ATOM 15618 C C . ASP D 2 341 ? -41.534 43.783 -69.278 1.00 68.24 375 ASP F C 1
ATOM 15619 O O . ASP D 2 341 ? -42.575 43.319 -68.817 1.00 68.34 375 ASP F O 1
ATOM 15624 N N . LEU D 2 342 ? -41.341 43.967 -70.579 1.00 66.90 376 LEU F N 1
ATOM 15625 C CA . LEU D 2 342 ? -42.357 43.570 -71.546 1.00 66.00 376 LEU F CA 1
ATOM 15626 C C . LEU D 2 342 ? -42.233 42.057 -71.713 1.00 65.60 376 LEU F C 1
ATOM 15627 O O . LEU D 2 342 ? -41.146 41.496 -71.552 1.00 65.50 376 LEU F O 1
ATOM 15632 N N . THR D 2 343 ? -43.338 41.389 -72.023 1.00 65.20 377 THR F N 1
ATOM 15633 C CA . THR D 2 343 ? -43.302 39.936 -72.178 1.00 63.78 377 THR F CA 1
ATOM 15634 C C . THR D 2 343 ? -44.152 39.388 -73.314 1.00 62.96 377 THR F C 1
ATOM 15635 O O . THR D 2 343 ? -43.922 38.267 -73.774 1.00 63.44 377 THR F O 1
ATOM 15639 N N . SER D 2 344 ? -45.132 40.159 -73.766 1.00 61.90 378 SER F N 1
ATOM 15640 C CA . SER D 2 344 ? -45.987 39.696 -74.851 1.00 62.32 378 SER F CA 1
ATOM 15641 C C . SER D 2 344 ? -46.338 40.809 -75.814 1.00 62.31 378 SER F C 1
ATOM 15642 O O . SER D 2 344 ? -46.212 41.984 -75.488 1.00 63.19 378 SER F O 1
ATOM 15645 N N . VAL D 2 345 ? -46.777 40.435 -77.006 1.00 62.43 379 VAL F N 1
ATOM 15646 C CA . VAL D 2 345 ? -47.161 41.421 -77.997 1.00 62.99 379 VAL F CA 1
ATOM 15647 C C . VAL D 2 345 ? -48.052 40.831 -79.076 1.00 65.13 379 VAL F C 1
ATOM 15648 O O . VAL D 2 345 ? -47.933 39.661 -79.443 1.00 66.85 379 VAL F O 1
ATOM 15652 N N . TYR D 2 346 ? -48.956 41.658 -79.575 1.00 66.70 380 TYR F N 1
ATOM 15653 C CA . TYR D 2 346 ? -49.855 41.265 -80.638 1.00 68.00 380 TYR F CA 1
ATOM 15654 C C . TYR D 2 346 ? -50.227 42.550 -81.339 1.00 69.61 380 TYR F C 1
ATOM 15655 O O . TYR D 2 346 ? -50.279 43.609 -80.714 1.00 70.40 380 TYR F O 1
ATOM 15664 N N . GLY D 2 347 ? -50.477 42.465 -82.635 1.00 71.27 381 GLY F N 1
ATOM 15665 C CA . GLY D 2 347 ? -50.827 43.662 -83.357 1.00 73.88 381 GLY F CA 1
ATOM 15666 C C . GLY D 2 347 ? -51.640 43.422 -84.605 1.00 76.17 381 GLY F C 1
ATOM 15667 O O . GLY D 2 347 ? -51.552 42.372 -85.250 1.00 76.40 381 GLY F O 1
ATOM 15668 N N . THR D 2 348 ? -52.447 44.419 -84.938 1.00 77.74 382 THR F N 1
ATOM 15669 C CA . THR D 2 348 ? -53.287 44.385 -86.120 1.00 79.47 382 THR F CA 1
ATOM 15670 C C . THR D 2 348 ? -53.516 45.817 -86.540 1.00 81.50 382 THR F C 1
ATOM 15671 O O . THR D 2 348 ? -52.884 46.743 -86.022 1.00 81.13 382 THR F O 1
ATOM 15675 N N . VAL D 2 349 ? -54.381 46.065 -87.413 1.00 91.47 383 VAL F N 1
ATOM 15676 C CA . VAL D 2 349 ? -54.756 47.401 -87.849 1.00 93.58 383 VAL F CA 1
ATOM 15677 C C . VAL D 2 349 ? -56.271 47.523 -87.758 1.00 95.53 383 VAL F C 1
ATOM 15678 O O . VAL D 2 349 ? -56.996 46.596 -88.122 1.00 95.52 383 VAL F O 1
ATOM 15682 N N . VAL D 2 350 ? -56.750 48.661 -87.264 1.00 109.77 384 VAL F N 1
ATOM 15683 C CA . VAL D 2 350 ? -58.188 48.871 -87.119 1.00 111.86 384 VAL F CA 1
ATOM 15684 C C . VAL D 2 350 ? -58.767 49.674 -88.286 1.00 113.37 384 VAL F C 1
ATOM 15685 O O . VAL D 2 350 ? -59.337 49.102 -89.209 1.00 113.93 384 VAL F O 1
ATOM 15689 N N . MET D 2 351 ? -58.636 50.993 -88.244 1.00 145.28 385 MET F N 1
ATOM 15690 C CA . MET D 2 351 ? -59.136 51.824 -89.333 1.00 147.06 385 MET F CA 1
ATOM 15691 C C . MET D 2 351 ? -58.053 51.794 -90.400 1.00 147.78 385 MET F C 1
ATOM 15692 O O . MET D 2 351 ? -58.285 51.401 -91.542 1.00 148.97 385 MET F O 1
ATOM 15697 N N . ASN D 2 352 ? -56.861 52.206 -90.002 1.00 91.38 386 ASN F N 1
ATOM 15698 C CA . ASN D 2 352 ? -55.705 52.202 -90.874 1.00 91.33 386 ASN F CA 1
ATOM 15699 C C . ASN D 2 352 ? -54.536 52.462 -89.956 1.00 89.88 386 ASN F C 1
ATOM 15700 O O . ASN D 2 352 ? -53.418 52.664 -90.395 1.00 89.47 386 ASN F O 1
ATOM 15705 N N . ARG D 2 353 ? -54.823 52.470 -88.662 1.00 109.89 387 ARG F N 1
ATOM 15706 C CA . ARG D 2 353 ? -53.808 52.682 -87.649 1.00 108.31 387 ARG F CA 1
ATOM 15707 C C . ARG D 2 353 ? -53.392 51.318 -87.114 1.00 105.79 387 ARG F C 1
ATOM 15708 O O . ARG D 2 353 ? -54.210 50.405 -87.006 1.00 104.09 387 ARG F O 1
ATOM 15716 N N . THR D 2 354 ? -52.113 51.182 -86.790 1.00 136.37 388 THR F N 1
ATOM 15717 C CA . THR D 2 354 ? -51.599 49.925 -86.272 1.00 134.17 388 THR F CA 1
ATOM 15718 C C . THR D 2 354 ? -51.623 49.903 -84.749 1.00 132.18 388 THR F C 1
ATOM 15719 O O . THR D 2 354 ? -50.972 50.710 -84.083 1.00 130.77 388 THR F O 1
ATOM 15723 N N . VAL D 2 355 ? -52.354 48.855 -84.216 1.00 82.84 389 VAL F N 1
ATOM 15724 C CA . VAL D 2 355 ? -52.494 48.701 -82.798 1.00 79.90 389 VAL F CA 1
ATOM 15725 C C . VAL D 2 355 ? -51.631 47.566 -82.296 1.00 78.59 389 VAL F C 1
ATOM 15726 O O . VAL D 2 355 ? -51.544 46.512 -82.925 1.00 78.31 389 VAL F O 1
ATOM 15730 N N . LEU D 2 356 ? -50.983 47.803 -81.163 1.00 76.14 390 LEU F N 1
ATOM 15731 C CA . LEU D 2 356 ? -50.125 46.817 -80.545 1.00 73.88 390 LEU F CA 1
ATOM 15732 C C . LEU D 2 356 ? -50.513 46.655 -79.090 1.00 73.03 390 LEU F C 1
ATOM 15733 O O . LEU D 2 356 ? -50.638 47.636 -78.356 1.00 72.98 390 LEU F O 1
ATOM 15738 N N . PHE D 2 357 ? -50.711 45.409 -78.678 1.00 71.36 391 PHE F N 1
ATOM 15739 C CA . PHE D 2 357 ? -51.056 45.112 -77.297 1.00 69.47 391 PHE F CA 1
ATOM 15740 C C . PHE D 2 357 ? -49.831 44.463 -76.691 1.00 68.52 391 PHE F C 1
ATOM 15741 O O . PHE D 2 357 ? -49.284 43.518 -77.251 1.00 68.58 391 PHE F O 1
ATOM 15749 N N . LEU D 2 358 ? -49.390 44.988 -75.559 1.00 67.56 392 LEU F N 1
ATOM 15750 C CA . LEU D 2 358 ? -48.205 44.462 -74.908 1.00 67.71 392 LEU F CA 1
ATOM 15751 C C . LEU D 2 358 ? -48.502 43.995 -73.499 1.00 66.12 392 LEU F C 1
ATOM 15752 O O . LEU D 2 358 ? -49.303 44.594 -72.799 1.00 66.46 392 LEU F O 1
ATOM 15757 N N . GLY D 2 359 ? -47.847 42.916 -73.090 1.00 64.84 393 GLY F N 1
ATOM 15758 C CA . GLY D 2 359 ? -48.052 42.390 -71.756 1.00 62.35 393 GLY F CA 1
ATOM 15759 C C . GLY D 2 359 ? -46.775 42.574 -70.975 1.00 61.76 393 GLY F C 1
ATOM 15760 O O . GLY D 2 359 ? -45.697 42.598 -71.563 1.00 61.83 393 GLY F O 1
ATOM 15761 N N . THR D 2 360 ? -46.879 42.699 -69.658 1.00 61.86 394 THR F N 1
ATOM 15762 C CA . THR D 2 360 ? -45.690 42.892 -68.835 1.00 62.86 394 THR F CA 1
ATOM 15763 C C . THR D 2 360 ? -45.536 41.832 -67.747 1.00 64.51 394 THR F C 1
ATOM 15764 O O . THR D 2 360 ? -46.448 41.040 -67.492 1.00 64.51 394 THR F O 1
ATOM 15768 N N . GLY D 2 361 ? -44.368 41.822 -67.112 1.00 66.40 395 GLY F N 1
ATOM 15769 C CA . GLY D 2 361 ? -44.101 40.859 -66.062 1.00 69.28 395 GLY F CA 1
ATOM 15770 C C . GLY D 2 361 ? -44.787 41.205 -64.757 1.00 71.44 395 GLY F C 1
ATOM 15771 O O . GLY D 2 361 ? -44.804 40.402 -63.821 1.00 72.22 395 GLY F O 1
ATOM 15772 N N . ASP D 2 362 ? -45.347 42.408 -64.690 1.00 73.34 396 ASP F N 1
ATOM 15773 C CA . ASP D 2 362 ? -46.043 42.860 -63.491 1.00 75.08 396 ASP F CA 1
ATOM 15774 C C . ASP D 2 362 ? -47.559 42.720 -63.652 1.00 74.67 396 ASP F C 1
ATOM 15775 O O . ASP D 2 362 ? -48.332 43.198 -62.816 1.00 74.73 396 ASP F O 1
ATOM 15780 N N . GLY D 2 363 ? -47.970 42.063 -64.734 1.00 73.35 397 GLY F N 1
ATOM 15781 C CA . GLY D 2 363 ? -49.381 41.829 -64.986 1.00 72.98 397 GLY F CA 1
ATOM 15782 C C . GLY D 2 363 ? -50.172 42.958 -65.615 1.00 72.40 397 GLY F C 1
ATOM 15783 O O . GLY D 2 363 ? -51.351 43.119 -65.315 1.00 72.64 397 GLY F O 1
ATOM 15784 N N . GLN D 2 364 ? -49.545 43.721 -66.501 1.00 72.43 398 GLN F N 1
ATOM 15785 C CA . GLN D 2 364 ? -50.217 44.840 -67.154 1.00 73.59 398 GLN F CA 1
ATOM 15786 C C . GLN D 2 364 ? -50.431 44.615 -68.646 1.00 72.99 398 GLN F C 1
ATOM 15787 O O . GLN D 2 364 ? -49.625 43.960 -69.300 1.00 74.11 398 GLN F O 1
ATOM 15793 N N . LEU D 2 365 ? -51.510 45.171 -69.185 1.00 72.02 399 LEU F N 1
ATOM 15794 C CA . LEU D 2 365 ? -51.788 45.051 -70.612 1.00 72.00 399 LEU F CA 1
ATOM 15795 C C . LEU D 2 365 ? -51.754 46.451 -71.213 1.00 72.60 399 LEU F C 1
ATOM 15796 O O . LEU D 2 365 ? -52.717 47.204 -71.116 1.00 74.13 399 LEU F O 1
ATOM 15801 N N . LEU D 2 366 ? -50.630 46.795 -71.828 1.00 72.91 400 LEU F N 1
ATOM 15802 C CA . LEU D 2 366 ? -50.444 48.107 -72.424 1.00 73.76 400 LEU F CA 1
ATOM 15803 C C . LEU D 2 366 ? -50.973 48.173 -73.841 1.00 74.88 400 LEU F C 1
ATOM 15804 O O . LEU D 2 366 ? -51.307 47.148 -74.441 1.00 76.12 400 LEU F O 1
ATOM 15809 N N . LYS D 2 367 ? -51.035 49.385 -74.379 1.00 75.42 401 LYS F N 1
ATOM 15810 C CA . LYS D 2 367 ? -51.524 49.591 -75.731 1.00 76.76 401 LYS F CA 1
ATOM 15811 C C . LYS D 2 367 ? -50.946 50.856 -76.344 1.00 78.76 401 LYS F C 1
ATOM 15812 O O . LYS D 2 367 ? -51.047 51.943 -75.769 1.00 79.40 401 LYS F O 1
ATOM 15818 N N . VAL D 2 368 ? -50.341 50.707 -77.516 1.00 81.22 402 VAL F N 1
ATOM 15819 C CA . VAL D 2 368 ? -49.753 51.837 -78.218 1.00 83.95 402 VAL F CA 1
ATOM 15820 C C . VAL D 2 368 ? -50.352 51.954 -79.605 1.00 85.30 402 VAL F C 1
ATOM 15821 O O . VAL D 2 368 ? -50.702 50.953 -80.227 1.00 85.55 402 VAL F O 1
ATOM 15825 N N . ILE D 2 369 ? -50.485 53.185 -80.077 1.00 87.48 403 ILE F N 1
ATOM 15826 C CA . ILE D 2 369 ? -51.014 53.430 -81.408 1.00 90.23 403 ILE F CA 1
ATOM 15827 C C . ILE D 2 369 ? -49.916 54.177 -82.152 1.00 92.26 403 ILE F C 1
ATOM 15828 O O . ILE D 2 369 ? -49.437 55.210 -81.687 1.00 92.77 403 ILE F O 1
ATOM 15833 N N . LEU D 2 370 ? -49.507 53.643 -83.296 1.00 95.31 404 LEU F N 1
ATOM 15834 C CA . LEU D 2 370 ? -48.444 54.256 -84.084 1.00 98.77 404 LEU F CA 1
ATOM 15835 C C . LEU D 2 370 ? -48.915 55.397 -84.977 1.00 101.24 404 LEU F C 1
ATOM 15836 O O . LEU D 2 370 ? -49.934 55.291 -85.664 1.00 101.09 404 LEU F O 1
ATOM 15841 N N . GLY D 2 371 ? -48.148 56.484 -84.960 1.00 104.14 405 GLY F N 1
ATOM 15842 C CA . GLY D 2 371 ? -48.478 57.657 -85.747 1.00 107.62 405 GLY F CA 1
ATOM 15843 C C . GLY D 2 371 ? -48.264 57.512 -87.240 1.00 110.01 405 GLY F C 1
ATOM 15844 O O . GLY D 2 371 ? -48.254 56.405 -87.779 1.00 110.14 405 GLY F O 1
ATOM 15845 N N . GLU D 2 372 ? -48.094 58.649 -87.906 1.00 112.77 406 GLU F N 1
ATOM 15846 C CA . GLU D 2 372 ? -47.890 58.688 -89.350 1.00 115.68 406 GLU F CA 1
ATOM 15847 C C . GLU D 2 372 ? -46.514 58.139 -89.717 1.00 117.28 406 GLU F C 1
ATOM 15848 O O . GLU D 2 372 ? -46.356 57.438 -90.720 1.00 117.14 406 GLU F O 1
ATOM 15854 N N . ASN D 2 373 ? -45.523 58.470 -88.895 1.00 119.14 407 ASN F N 1
ATOM 15855 C CA . ASN D 2 373 ? -44.153 58.022 -89.107 1.00 120.98 407 ASN F CA 1
ATOM 15856 C C . ASN D 2 373 ? -43.916 56.717 -88.351 1.00 120.44 407 ASN F C 1
ATOM 15857 O O . ASN D 2 373 ? -42.780 56.380 -88.009 1.00 120.54 407 ASN F O 1
ATOM 15862 N N . LEU D 2 374 ? -44.999 55.989 -88.091 1.00 119.25 408 LEU F N 1
ATOM 15863 C CA . LEU D 2 374 ? -44.926 54.720 -87.376 1.00 118.19 408 LEU F CA 1
ATOM 15864 C C . LEU D 2 374 ? -44.256 54.879 -86.012 1.00 117.61 408 LEU F C 1
ATOM 15865 O O . LEU D 2 374 ? -43.762 53.911 -85.436 1.00 117.53 408 LEU F O 1
ATOM 15870 N N . THR D 2 375 ? -44.244 56.104 -85.499 1.00 116.91 409 THR F N 1
ATOM 15871 C CA . THR D 2 375 ? -43.639 56.379 -84.202 1.00 116.29 409 THR F CA 1
ATOM 15872 C C . THR D 2 375 ? -44.512 55.831 -83.076 1.00 115.47 409 THR F C 1
ATOM 15873 O O . THR D 2 375 ? -45.738 55.925 -83.122 1.00 115.39 409 THR F O 1
ATOM 15877 N N . SER D 2 376 ? -43.872 55.260 -82.065 1.00 114.29 410 SER F N 1
ATOM 15878 C CA . SER D 2 376 ? -44.595 54.691 -80.939 1.00 113.93 410 SER F CA 1
ATOM 15879 C C . SER D 2 376 ? -44.925 55.738 -79.881 1.00 113.28 410 SER F C 1
ATOM 15880 O O . SER D 2 376 ? -44.030 56.312 -79.263 1.00 113.13 410 SER F O 1
ATOM 15883 N N . ASN D 2 377 ? -46.214 55.984 -79.674 1.00 1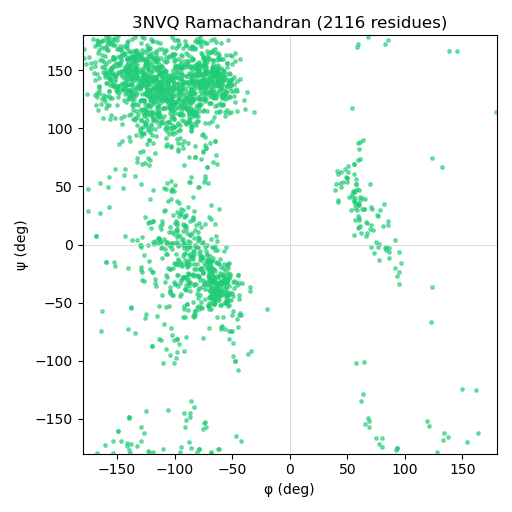12.63 411 ASN F N 1
ATOM 15884 C CA . ASN D 2 377 ? -46.650 56.956 -78.677 1.00 112.30 411 ASN F CA 1
ATOM 15885 C C . ASN D 2 377 ? -46.603 56.363 -77.278 1.00 111.63 411 ASN F C 1
ATOM 15886 O O . ASN D 2 377 ? -46.318 55.179 -77.105 1.00 112.03 411 ASN F O 1
ATOM 15891 N N . CYS D 2 378 ? -46.885 57.190 -76.278 1.00 110.48 412 CYS F N 1
ATOM 15892 C CA . CYS D 2 378 ? -46.878 56.724 -74.898 1.00 109.29 412 CYS F CA 1
ATOM 15893 C C . CYS D 2 378 ? -47.914 55.609 -74.735 1.00 107.31 412 CYS F C 1
ATOM 15894 O O . CYS D 2 378 ? -49.048 55.725 -75.208 1.00 107.27 412 CYS F O 1
ATOM 15897 N N . PRO D 2 379 ? -47.523 54.503 -74.080 1.00 104.94 413 PRO F N 1
ATOM 15898 C CA . PRO D 2 379 ? -48.380 53.337 -73.836 1.00 103.20 413 PRO F CA 1
ATOM 15899 C C . PRO D 2 379 ? -49.469 53.518 -72.779 1.00 101.57 413 PRO F C 1
ATOM 15900 O O . PRO D 2 379 ? -49.188 53.876 -71.636 1.00 101.13 413 PRO F O 1
ATOM 15904 N N . GLU D 2 380 ? -50.712 53.253 -73.169 1.00 99.81 414 GLU F N 1
ATOM 15905 C CA . GLU D 2 380 ? -51.843 53.374 -72.256 1.00 98.03 414 GLU F CA 1
ATOM 15906 C C . GLU D 2 380 ? -52.087 52.042 -71.558 1.00 96.62 414 GLU F C 1
ATOM 15907 O O . GLU D 2 380 ? -51.765 50.983 -72.096 1.00 96.40 414 GLU F O 1
ATOM 15913 N N . VAL D 2 381 ? -52.660 52.098 -70.364 1.00 95.03 415 VAL F N 1
ATOM 15914 C CA . VAL D 2 381 ? -52.955 50.886 -69.612 1.00 93.66 415 VAL F CA 1
ATOM 15915 C C . VAL D 2 381 ? -54.458 50.592 -69.683 1.00 93.58 415 VAL F C 1
ATOM 15916 O O . VAL D 2 381 ? -55.290 51.441 -69.342 1.00 93.30 415 VAL F O 1
ATOM 15920 N N . ILE D 2 382 ? -54.791 49.384 -70.140 1.00 92.74 416 ILE F N 1
ATOM 15921 C CA . ILE D 2 382 ? -56.179 48.959 -70.296 1.00 91.82 416 ILE F CA 1
ATOM 15922 C C . ILE D 2 382 ? -56.664 48.074 -69.159 1.00 90.96 416 ILE F C 1
ATOM 15923 O O . ILE D 2 382 ? -57.844 48.093 -68.799 1.00 91.09 416 ILE F O 1
ATOM 15928 N N . TYR D 2 383 ? -55.758 47.282 -68.607 1.00 89.90 417 TYR F N 1
ATOM 15929 C CA . TYR D 2 383 ? -56.111 46.393 -67.513 1.00 89.49 417 TYR F CA 1
ATOM 15930 C C . TYR D 2 383 ? -54.871 46.134 -66.672 1.00 89.30 417 TYR F C 1
ATOM 15931 O O . TYR D 2 383 ? -53.746 46.364 -67.117 1.00 88.70 417 TYR F O 1
ATOM 15940 N N . GLU D 2 384 ? -55.084 45.666 -65.451 1.00 89.19 418 GLU F N 1
ATOM 15941 C CA . GLU D 2 384 ? -53.984 45.357 -64.557 1.00 89.57 418 GLU F CA 1
ATOM 15942 C C . GLU D 2 384 ? -54.355 44.163 -63.695 1.00 89.94 418 GLU F C 1
ATOM 15943 O O . GLU D 2 384 ? -55.456 44.097 -63.145 1.00 90.36 418 GLU F O 1
ATOM 15949 N N . ILE D 2 385 ? -53.435 43.212 -63.595 1.00 90.08 419 ILE F N 1
ATOM 15950 C CA . ILE D 2 385 ? -53.654 42.020 -62.794 1.00 90.20 419 ILE F CA 1
ATOM 15951 C C . ILE D 2 385 ? -53.261 42.323 -61.358 1.00 90.08 419 ILE F C 1
ATOM 15952 O O . ILE D 2 385 ? -52.095 42.586 -61.059 1.00 89.73 419 ILE F O 1
ATOM 15957 N N . LYS D 2 386 ? -54.259 42.291 -60.481 1.00 90.45 420 LYS F N 1
ATOM 15958 C CA . LYS D 2 386 ? -54.079 42.583 -59.064 1.00 90.79 420 LYS F CA 1
ATOM 15959 C C . LYS D 2 386 ? -52.974 41.786 -58.377 1.00 90.49 420 LYS F C 1
ATOM 15960 O O . LYS D 2 386 ? -52.381 42.262 -57.406 1.00 90.79 420 LYS F O 1
ATOM 15966 N N . GLU D 2 387 ? -52.697 40.581 -58.871 1.00 89.73 421 GLU F N 1
ATOM 15967 C CA . GLU D 2 387 ? -51.653 39.746 -58.280 1.00 88.78 421 GLU F CA 1
ATOM 15968 C C . GLU D 2 387 ? -50.300 39.972 -58.955 1.00 87.24 421 GLU F C 1
ATOM 15969 O O . GLU D 2 387 ? -49.291 39.398 -58.543 1.00 86.62 421 GLU F O 1
ATOM 15975 N N . GLU D 2 388 ? -50.289 40.814 -59.987 1.00 86.05 422 GLU F N 1
ATOM 15976 C CA . GLU D 2 388 ? -49.073 41.123 -60.739 1.00 84.30 422 GLU F CA 1
ATOM 15977 C C . GLU D 2 388 ? -48.482 39.878 -61.403 1.00 82.37 422 GLU F C 1
ATOM 15978 O O . GLU D 2 388 ? -47.262 39.686 -61.423 1.00 82.02 422 GLU F O 1
ATOM 15984 N N . THR D 2 389 ? -49.353 39.035 -61.946 1.00 79.60 423 THR F N 1
ATOM 15985 C CA . THR D 2 389 ? -48.921 37.811 -62.613 1.00 77.08 423 THR F CA 1
ATOM 15986 C C . THR D 2 389 ? -48.424 38.111 -64.033 1.00 74.34 423 THR F C 1
ATOM 15987 O O . THR D 2 389 ? -49.165 38.632 -64.867 1.00 74.10 423 THR F O 1
ATOM 15991 N N . PRO D 2 390 ? -47.153 37.796 -64.318 1.00 71.50 424 PRO F N 1
ATOM 15992 C CA . PRO D 2 390 ? -46.573 38.032 -65.645 1.00 69.53 424 PRO F CA 1
ATOM 15993 C C . PRO D 2 390 ? -47.409 37.459 -66.803 1.00 67.42 424 PRO F C 1
ATOM 15994 O O . PRO D 2 390 ? -47.871 36.318 -66.750 1.00 65.36 424 PRO F O 1
ATOM 15998 N N . VAL D 2 391 ? -47.591 38.262 -67.846 1.00 65.38 425 VAL F N 1
ATOM 15999 C CA . VAL D 2 391 ? -48.386 37.869 -69.002 1.00 65.16 425 VAL F CA 1
ATOM 16000 C C . VAL D 2 391 ? -47.740 36.829 -69.927 1.00 65.49 425 VAL F C 1
ATOM 16001 O O . VAL D 2 391 ? -46.557 36.915 -70.267 1.00 65.78 425 VAL F O 1
ATOM 16005 N N . PHE D 2 392 ? -48.542 35.852 -70.332 1.00 65.03 426 PHE F N 1
ATOM 16006 C CA . PHE D 2 392 ? -48.109 34.779 -71.221 1.00 63.94 426 PHE F CA 1
ATOM 16007 C C . PHE D 2 392 ? -47.629 35.407 -72.527 1.00 63.52 426 PHE F C 1
ATOM 16008 O O . PHE D 2 392 ? -48.216 36.389 -72.998 1.00 64.00 426 PHE F O 1
ATOM 16016 N N . TYR D 2 393 ? -46.576 34.837 -73.111 1.00 61.10 427 TYR F N 1
ATOM 16017 C CA . TYR D 2 393 ? -45.995 35.364 -74.346 1.00 60.42 427 TYR F CA 1
ATOM 16018 C C . TYR D 2 393 ? -46.915 35.347 -75.561 1.00 60.06 427 TYR F C 1
ATOM 16019 O O . TYR D 2 393 ? -46.501 35.706 -76.656 1.00 59.04 427 TYR F O 1
ATOM 16028 N N . LYS D 2 394 ? -48.162 34.925 -75.377 1.00 61.44 428 LYS F N 1
ATOM 16029 C CA . LYS D 2 394 ? -49.113 34.914 -76.487 1.00 63.29 428 LYS F CA 1
ATOM 16030 C C . LYS D 2 394 ? -50.410 35.610 -76.103 1.00 62.86 428 LYS F C 1
ATOM 16031 O O . LYS D 2 394 ? -51.041 35.266 -75.106 1.00 64.70 428 LYS F O 1
ATOM 16037 N N . LEU D 2 395 ? -50.792 36.601 -76.894 1.00 62.85 429 LEU F N 1
ATOM 16038 C CA . LEU D 2 395 ? -52.027 37.336 -76.673 1.00 63.55 429 LEU F CA 1
ATOM 16039 C C . LEU D 2 395 ? -52.892 37.006 -77.868 1.00 63.15 429 LEU F C 1
ATOM 16040 O O . LEU D 2 395 ? -52.517 37.291 -79.002 1.00 63.85 429 LEU F O 1
ATOM 16045 N N . VAL D 2 396 ? -54.046 36.402 -77.612 1.00 63.33 430 VAL F N 1
ATOM 16046 C CA . VAL D 2 396 ? -54.946 35.994 -78.681 1.00 63.22 430 VAL F CA 1
ATOM 16047 C C . VAL D 2 396 ? -56.186 36.870 -78.849 1.00 63.93 430 VAL F C 1
ATOM 16048 O O . VAL D 2 396 ? -56.949 37.081 -77.905 1.00 62.86 430 VAL F O 1
ATOM 16052 N N . PRO D 2 397 ? -56.403 37.383 -80.066 1.00 65.31 431 PRO F N 1
ATOM 16053 C CA . PRO D 2 397 ? -57.552 38.235 -80.377 1.00 67.99 431 PRO F CA 1
ATOM 16054 C C . PRO D 2 397 ? -58.847 37.427 -80.446 1.00 70.91 431 PRO F C 1
ATOM 16055 O O . PRO D 2 397 ? -58.849 36.285 -80.918 1.00 70.41 431 PRO F O 1
ATOM 16059 N N . ASP D 2 398 ? -59.945 38.018 -79.978 1.00 73.49 432 ASP F N 1
ATOM 16060 C CA . ASP D 2 398 ? -61.231 37.339 -80.013 1.00 76.22 432 ASP F CA 1
ATOM 16061 C C . ASP D 2 398 ? -61.727 37.373 -81.451 1.00 77.22 432 ASP F C 1
ATOM 16062 O O . ASP D 2 398 ? -61.994 38.440 -82.007 1.00 77.04 432 ASP F O 1
ATOM 16067 N N . PRO D 2 399 ? -61.838 36.198 -82.081 1.00 78.44 433 PRO F N 1
ATOM 16068 C CA . PRO D 2 399 ? -62.302 36.093 -83.465 1.00 80.24 433 PRO F CA 1
ATOM 16069 C C . PRO D 2 399 ? -63.795 36.385 -83.632 1.00 82.22 433 PRO F C 1
ATOM 16070 O O . PRO D 2 399 ? -64.254 36.638 -84.745 1.00 82.32 433 PRO F O 1
ATOM 16074 N N . VAL D 2 400 ? -64.544 36.349 -82.529 1.00 84.48 434 VAL F N 1
ATOM 16075 C CA . VAL D 2 400 ? -65.983 36.619 -82.565 1.00 87.29 434 VAL F CA 1
ATOM 16076 C C . VAL D 2 400 ? -66.275 38.103 -82.303 1.00 88.91 434 VAL F C 1
ATOM 16077 O O . VAL D 2 400 ? -66.835 38.796 -83.159 1.00 89.61 434 VAL F O 1
ATOM 16081 N N . LYS D 2 401 ? -65.900 38.579 -81.115 1.00 90.01 435 LYS F N 1
ATOM 16082 C CA . LYS D 2 401 ? -66.112 39.975 -80.736 1.00 90.98 435 LYS F CA 1
ATOM 16083 C C . LYS D 2 401 ? -64.853 40.811 -80.952 1.00 91.06 435 LYS F C 1
ATOM 16084 O O . LYS D 2 401 ? -63.920 40.766 -80.148 1.00 91.22 435 LYS F O 1
ATOM 16090 N N . ASN D 2 402 ? -64.848 41.582 -82.036 1.00 91.06 436 ASN F N 1
ATOM 16091 C CA . ASN D 2 402 ? -63.713 42.427 -82.404 1.00 91.39 436 ASN F CA 1
ATOM 16092 C C . ASN D 2 402 ? -63.224 43.368 -81.309 1.00 90.94 436 ASN F C 1
ATOM 16093 O O . ASN D 2 402 ? -62.113 43.896 -81.394 1.00 91.14 436 ASN F O 1
ATOM 16098 N N . ILE D 2 403 ? -64.046 43.576 -80.286 1.00 90.07 437 ILE F N 1
ATOM 16099 C CA . ILE D 2 403 ? -63.690 44.480 -79.197 1.00 88.84 437 ILE F CA 1
ATOM 16100 C C . ILE D 2 403 ? -62.997 43.794 -78.025 1.00 86.92 437 ILE F C 1
ATOM 16101 O O . ILE D 2 403 ? -62.653 44.444 -77.036 1.00 86.80 437 ILE F O 1
ATOM 16106 N N . TYR D 2 404 ? -62.787 42.487 -78.132 1.00 84.80 438 TYR F N 1
ATOM 16107 C CA . TYR D 2 404 ? -62.141 41.743 -77.054 1.00 83.31 438 TYR F CA 1
ATOM 16108 C C . TYR D 2 404 ? -60.775 41.147 -77.416 1.00 80.45 438 TYR F C 1
ATOM 16109 O O . TYR D 2 404 ? -60.425 41.007 -78.592 1.00 79.14 438 TYR F O 1
ATOM 16118 N N . ILE D 2 405 ? -60.008 40.810 -76.383 1.00 77.11 439 ILE F N 1
ATOM 16119 C CA . ILE D 2 405 ? -58.696 40.198 -76.549 1.00 75.38 439 ILE F CA 1
ATOM 16120 C C . ILE D 2 405 ? -58.464 39.325 -75.325 1.00 74.08 439 ILE F C 1
ATOM 16121 O O . ILE D 2 405 ? -58.702 39.743 -74.189 1.00 73.68 439 ILE F O 1
ATOM 16126 N N . TYR D 2 406 ? -58.018 38.099 -75.560 1.00 73.26 440 TYR F N 1
ATOM 16127 C CA . TYR D 2 406 ? -57.785 37.171 -74.467 1.00 72.47 440 TYR F CA 1
ATOM 16128 C C . TYR D 2 406 ? -56.407 37.368 -73.869 1.00 72.59 440 TYR F C 1
ATOM 16129 O O . TYR D 2 406 ? -55.396 37.343 -74.572 1.00 72.34 440 TYR F O 1
ATOM 16138 N N . LEU D 2 407 ? -56.377 37.589 -72.561 1.00 72.20 441 LEU F N 1
ATOM 16139 C CA . LEU D 2 407 ? -55.121 37.780 -71.871 1.00 71.42 441 LEU F CA 1
ATOM 16140 C C . LEU D 2 407 ? -54.887 36.576 -70.990 1.00 70.67 441 LEU F C 1
ATOM 16141 O O . LEU D 2 407 ? -55.751 36.196 -70.200 1.00 71.85 441 LEU F O 1
ATOM 16146 N N . THR D 2 408 ? -53.713 35.975 -71.138 1.00 69.65 442 THR F N 1
ATOM 16147 C CA . THR D 2 408 ? -53.345 34.798 -70.365 1.00 68.62 442 THR F CA 1
ATOM 16148 C C . THR D 2 408 ? -52.153 35.136 -69.476 1.00 69.15 442 THR F C 1
ATOM 16149 O O . THR D 2 408 ? -51.241 35.851 -69.894 1.00 68.81 442 THR F O 1
ATOM 16153 N N . ALA D 2 409 ? -52.171 34.618 -68.250 1.00 69.09 443 ALA F N 1
ATOM 16154 C CA . ALA D 2 409 ? -51.100 34.858 -67.296 1.00 68.41 443 ALA F CA 1
ATOM 16155 C C . ALA D 2 409 ? -51.168 33.823 -66.181 1.00 68.38 443 ALA F C 1
ATOM 16156 O O . ALA D 2 409 ? -52.220 33.622 -65.579 1.00 69.79 443 ALA F O 1
ATOM 16158 N N . GLY D 2 410 ? -50.048 33.163 -65.906 1.00 68.01 444 GLY F N 1
ATOM 16159 C CA . GLY D 2 410 ? -50.031 32.159 -64.860 1.00 67.96 444 GLY F CA 1
ATOM 16160 C C . GLY D 2 410 ? -51.041 31.045 -65.078 1.00 69.43 444 GLY F C 1
ATOM 16161 O O . GLY D 2 410 ? -50.821 30.142 -65.888 1.00 69.33 444 GLY F O 1
ATOM 16162 N N . LYS D 2 411 ? -52.162 31.112 -64.366 1.00 70.58 445 LYS F N 1
ATOM 16163 C CA . LYS D 2 411 ? -53.197 30.089 -64.473 1.00 70.32 445 LYS F CA 1
ATOM 16164 C C . LYS D 2 411 ? -54.554 30.659 -64.860 1.00 71.63 445 LYS F C 1
ATOM 16165 O O . LYS D 2 411 ? -55.574 29.999 -64.675 1.00 72.30 445 LYS F O 1
ATOM 16171 N N . GLU D 2 412 ? -54.586 31.869 -65.404 1.00 72.58 446 GLU F N 1
ATOM 16172 C CA . GLU D 2 412 ? -55.866 32.464 -65.754 1.00 74.79 446 GLU F CA 1
ATOM 16173 C C . GLU D 2 412 ? -55.956 33.123 -67.125 1.00 75.29 446 GLU F C 1
ATOM 16174 O O . GLU D 2 412 ? -55.007 33.743 -67.604 1.00 75.27 446 GLU F O 1
ATOM 16180 N N . VAL D 2 413 ? -57.120 32.983 -67.746 1.00 76.01 447 VAL F N 1
ATOM 16181 C CA . VAL D 2 413 ? -57.377 33.589 -69.043 1.00 77.02 447 VAL F CA 1
ATOM 16182 C C . VAL D 2 413 ? -58.485 34.602 -68.808 1.00 78.62 447 VAL F C 1
ATOM 16183 O O . VAL D 2 413 ? -59.479 34.300 -68.143 1.00 78.74 447 VAL F O 1
ATOM 16187 N N . ARG D 2 414 ? -58.313 35.807 -69.339 1.00 79.80 448 ARG F N 1
ATOM 16188 C CA . ARG D 2 414 ? -59.316 36.844 -69.168 1.00 81.46 448 ARG F CA 1
ATOM 16189 C C . ARG D 2 414 ? -59.721 37.421 -70.516 1.00 82.74 448 ARG F C 1
ATOM 16190 O O . ARG D 2 414 ? -58.934 37.419 -71.467 1.00 83.15 448 ARG F O 1
ATOM 16198 N N . ARG D 2 415 ? -60.956 37.907 -70.594 1.00 83.83 449 ARG F N 1
ATOM 16199 C CA . ARG D 2 415 ? -61.474 38.494 -71.826 1.00 85.57 449 ARG F CA 1
ATOM 16200 C C . ARG D 2 415 ? -61.573 40.010 -71.647 1.00 87.14 449 ARG F C 1
ATOM 16201 O O . ARG D 2 415 ? -62.631 40.538 -71.302 1.00 87.88 449 ARG F O 1
ATOM 16209 N N . ILE D 2 416 ? -60.465 40.704 -71.885 1.00 88.59 450 ILE F N 1
ATOM 16210 C CA . ILE D 2 416 ? -60.417 42.152 -71.717 1.00 90.26 450 ILE F CA 1
ATOM 16211 C C . ILE D 2 416 ? -60.898 42.958 -72.922 1.00 91.84 450 ILE F C 1
ATOM 16212 O O . ILE D 2 416 ? -60.794 42.521 -74.068 1.00 92.00 450 ILE F O 1
ATOM 16217 N N . ARG D 2 417 ? -61.438 44.140 -72.641 1.00 93.96 451 ARG F N 1
ATOM 16218 C CA . ARG D 2 417 ? -61.924 45.035 -73.679 1.00 96.47 451 ARG F CA 1
ATOM 16219 C C . ARG D 2 417 ? -60.694 45.707 -74.288 1.00 97.30 451 ARG F C 1
ATOM 16220 O O . ARG D 2 417 ? -59.781 46.116 -73.566 1.00 95.63 451 ARG F O 1
ATOM 16228 N N . VAL D 2 418 ? -60.669 45.815 -75.613 1.00 98.89 452 VAL F N 1
ATOM 16229 C CA . VAL D 2 418 ? -59.534 46.412 -76.311 1.00 101.42 452 VAL F CA 1
ATOM 16230 C C . VAL D 2 418 ? -59.212 47.847 -75.903 1.00 103.00 452 VAL F C 1
ATOM 16231 O O . VAL D 2 418 ? -58.101 48.323 -76.130 1.00 102.51 452 VAL F O 1
ATOM 16235 N N . ALA D 2 419 ? -60.174 48.539 -75.304 1.00 105.86 453 ALA F N 1
ATOM 16236 C CA . ALA D 2 419 ? -59.954 49.919 -74.880 1.00 108.47 453 ALA F CA 1
ATOM 16237 C C . ALA D 2 419 ? -61.086 50.428 -74.000 1.00 110.25 453 ALA F C 1
ATOM 16238 O O . ALA D 2 419 ? -62.252 50.114 -74.231 1.00 110.83 453 ALA F O 1
ATOM 16240 N N . ASN D 2 420 ? -60.738 51.211 -72.984 1.00 112.29 454 ASN F N 1
ATOM 16241 C CA . ASN D 2 420 ? -61.745 51.776 -72.092 1.00 114.41 454 ASN F CA 1
ATOM 16242 C C . ASN D 2 420 ? -62.055 53.211 -72.512 1.00 115.66 454 ASN F C 1
ATOM 16243 O O . ASN D 2 420 ? -61.407 54.158 -72.063 1.00 115.61 454 ASN F O 1
ATOM 16248 N N . CYS D 2 421 ? -63.055 53.354 -73.379 1.00 117.17 455 CYS F N 1
ATOM 16249 C CA . CYS D 2 421 ? -63.463 54.657 -73.896 1.00 118.78 455 CYS F CA 1
ATOM 16250 C C . CYS D 2 421 ? -64.282 55.467 -72.889 1.00 119.81 455 CYS F C 1
ATOM 16251 O O . CYS D 2 421 ? -64.520 56.661 -73.085 1.00 119.64 455 CYS F O 1
ATOM 16254 N N . ASN D 2 422 ? -64.714 54.813 -71.816 1.00 121.05 456 ASN F N 1
ATOM 16255 C CA . ASN D 2 422 ? -65.505 55.472 -70.785 1.00 122.17 456 ASN F CA 1
ATOM 16256 C C . ASN D 2 422 ? -64.664 56.494 -70.019 1.00 122.58 456 ASN F C 1
ATOM 16257 O O . ASN D 2 422 ? -65.200 57.335 -69.297 1.00 122.76 456 ASN F O 1
ATOM 16262 N N . LYS D 2 423 ? -63.347 56.421 -70.185 1.00 122.99 457 LYS F N 1
ATOM 16263 C CA . LYS D 2 423 ? -62.439 57.337 -69.501 1.00 123.72 457 LYS F CA 1
ATOM 16264 C C . LYS D 2 423 ? -62.510 58.753 -70.072 1.00 124.52 457 LYS F C 1
ATOM 16265 O O . LYS D 2 423 ? -61.930 59.685 -69.513 1.00 124.67 457 LYS F O 1
ATOM 16271 N N . HIS D 2 424 ? -63.219 58.911 -71.185 1.00 125.12 458 HIS F N 1
ATOM 16272 C CA . HIS D 2 424 ? -63.356 60.217 -71.819 1.00 125.54 458 HIS F CA 1
ATOM 16273 C C . HIS D 2 424 ? -64.812 60.669 -71.861 1.00 126.01 458 HIS F C 1
ATOM 16274 O O . HIS D 2 424 ? -65.689 59.931 -72.313 1.00 125.94 458 HIS F O 1
ATOM 16281 N N . LYS D 2 425 ? -65.060 61.887 -71.384 1.00 126.66 459 LYS F N 1
ATOM 16282 C CA . LYS D 2 425 ? -66.408 62.449 -71.359 1.00 127.26 459 LYS F CA 1
ATOM 16283 C C . LYS D 2 425 ? -66.645 63.449 -72.491 1.00 127.40 459 LYS F C 1
ATOM 16284 O O . LYS D 2 425 ? -67.698 63.436 -73.135 1.00 127.38 459 LYS F O 1
ATOM 16290 N N . SER D 2 426 ? -65.663 64.314 -72.727 1.00 127.40 460 SER F N 1
ATOM 16291 C CA . SER D 2 426 ? -65.768 65.324 -73.776 1.00 127.50 460 SER F CA 1
ATOM 16292 C C . SER D 2 426 ? -65.455 64.754 -75.158 1.00 127.14 460 SER F C 1
ATOM 16293 O O . SER D 2 426 ? -64.551 63.934 -75.311 1.00 126.85 460 SER F O 1
ATOM 16296 N N . CYS D 2 427 ? -66.210 65.198 -76.158 1.00 127.10 461 CYS F N 1
ATOM 16297 C CA . CYS D 2 427 ? -66.029 64.747 -77.534 1.00 127.16 461 CYS F CA 1
ATOM 16298 C C . CYS D 2 427 ? -64.599 64.975 -78.013 1.00 127.26 461 CYS F C 1
ATOM 16299 O O . CYS D 2 427 ? -63.964 64.068 -78.551 1.00 127.29 461 CYS F O 1
ATOM 16302 N N . SER D 2 428 ? -64.099 66.192 -77.822 1.00 127.45 462 SER F N 1
ATOM 16303 C CA . SER D 2 428 ? -62.742 66.537 -78.235 1.00 127.72 462 SER F CA 1
ATOM 16304 C C . SER D 2 428 ? -61.724 65.776 -77.396 1.00 127.72 462 SER F C 1
ATOM 16305 O O . SER D 2 428 ? -60.684 65.347 -77.894 1.00 127.26 462 SER F O 1
ATOM 16308 N N . GLU D 2 429 ? -62.039 65.620 -76.115 1.00 128.16 463 GLU F N 1
ATOM 16309 C CA . GLU D 2 429 ? -61.179 64.918 -75.169 1.00 128.43 463 GLU F CA 1
ATOM 16310 C C . GLU D 2 429 ? -60.921 63.481 -75.616 1.00 128.30 463 GLU F C 1
ATOM 16311 O O . GLU D 2 429 ? -59.849 62.923 -75.367 1.00 128.34 463 GLU F O 1
ATOM 16317 N N . CYS D 2 430 ? -61.906 62.897 -76.291 1.00 127.77 464 CYS F N 1
ATOM 16318 C CA . CYS D 2 430 ? -61.820 61.518 -76.750 1.00 127.17 464 CYS F CA 1
ATOM 16319 C C . CYS D 2 430 ? -61.206 61.333 -78.139 1.00 126.30 464 CYS F C 1
ATOM 16320 O O . CYS D 2 430 ? -60.281 60.537 -78.311 1.00 126.35 464 CYS F O 1
ATOM 16323 N N . LEU D 2 431 ? -61.714 62.066 -79.125 1.00 124.94 465 LEU F N 1
ATOM 16324 C CA . LEU D 2 431 ? -61.214 61.950 -80.492 1.00 123.71 465 LEU F CA 1
ATOM 16325 C C . LEU D 2 431 ? -59.782 62.441 -80.692 1.00 123.19 465 LEU F C 1
ATOM 16326 O O . LEU D 2 431 ? -59.247 62.362 -81.798 1.00 123.04 465 LEU F O 1
ATOM 16331 N N . THR D 2 432 ? -59.161 62.948 -79.633 1.00 122.70 466 THR F N 1
ATOM 16332 C CA . THR D 2 432 ? -57.787 63.428 -79.734 1.00 122.34 466 THR F CA 1
ATOM 16333 C C . THR D 2 432 ? -56.813 62.370 -79.225 1.00 121.76 466 THR F C 1
ATOM 16334 O O . THR D 2 432 ? -55.613 62.437 -79.495 1.00 121.55 466 THR F O 1
ATOM 16338 N N . ALA D 2 433 ? -57.341 61.392 -78.491 1.00 121.15 467 ALA F N 1
ATOM 16339 C CA . ALA D 2 433 ? -56.528 60.308 -77.944 1.00 120.40 467 ALA F CA 1
ATOM 16340 C C . ALA D 2 433 ? -56.085 59.367 -79.060 1.00 119.97 467 ALA F C 1
ATOM 16341 O O . ALA D 2 433 ? -55.200 58.531 -78.870 1.00 119.61 467 ALA F O 1
ATOM 16343 N N . THR D 2 434 ? -56.713 59.513 -80.224 1.00 119.80 468 THR F N 1
ATOM 16344 C CA . THR D 2 434 ? -56.399 58.700 -81.395 1.00 119.75 468 THR F CA 1
ATOM 16345 C C . THR D 2 434 ? -56.510 57.201 -81.123 1.00 119.65 468 THR F C 1
ATOM 16346 O O . THR D 2 434 ? -55.504 56.487 -81.086 1.00 119.98 468 THR F O 1
ATOM 16350 N N . ASP D 2 435 ? -57.738 56.730 -80.927 1.00 118.70 469 ASP F N 1
ATOM 16351 C CA . ASP D 2 435 ? -57.976 55.314 -80.680 1.00 117.03 469 ASP F CA 1
ATOM 16352 C C . ASP D 2 435 ? -59.055 54.847 -81.646 1.00 116.27 469 ASP F C 1
ATOM 16353 O O . ASP D 2 435 ? -60.230 55.177 -81.488 1.00 115.94 469 ASP F O 1
ATOM 16358 N N . PRO D 2 436 ? -58.662 54.067 -82.663 1.00 115.86 470 PRO F N 1
ATOM 16359 C CA . PRO D 2 436 ? -59.557 53.528 -83.691 1.00 115.65 470 PRO F CA 1
ATOM 16360 C C . PRO D 2 436 ? -60.745 52.741 -83.147 1.00 115.68 470 PRO F C 1
ATOM 16361 O O . PRO D 2 436 ? -61.725 52.513 -83.857 1.00 115.12 470 PRO F O 1
ATOM 16365 N N . HIS D 2 437 ? -60.653 52.327 -81.889 1.00 116.03 471 HIS F N 1
ATOM 16366 C CA . HIS D 2 437 ? -61.724 51.569 -81.259 1.00 117.00 471 HIS F CA 1
ATOM 16367 C C . HIS D 2 437 ? -62.744 52.511 -80.634 1.00 118.03 471 HIS F C 1
ATOM 16368 O O . HIS D 2 437 ? -63.940 52.217 -80.599 1.00 117.89 471 HIS F O 1
ATOM 16375 N N . CYS D 2 438 ? -62.260 53.651 -80.152 1.00 119.54 472 CYS F N 1
ATOM 16376 C CA . CYS D 2 438 ? -63.116 54.645 -79.516 1.00 121.31 472 CYS F CA 1
ATOM 16377 C C . CYS D 2 438 ? -63.620 55.708 -80.485 1.00 123.03 472 CYS F C 1
ATOM 16378 O O . CYS D 2 438 ? -62.881 56.178 -81.352 1.00 123.00 472 CYS F O 1
ATOM 16381 N N . GLY D 2 439 ? -64.885 56.084 -80.317 1.00 125.16 473 GLY F N 1
ATOM 16382 C CA . GLY D 2 439 ? -65.498 57.096 -81.160 1.00 127.86 473 GLY F CA 1
ATOM 16383 C C . GLY D 2 439 ? -66.676 57.715 -80.431 1.00 129.58 473 GLY F C 1
ATOM 16384 O O . GLY D 2 439 ? -67.510 56.994 -79.881 1.00 129.64 473 GLY F O 1
ATOM 16385 N N . TRP D 2 440 ? -66.755 59.042 -80.424 1.00 131.58 474 TRP F N 1
ATOM 16386 C CA . TRP D 2 440 ? -67.841 59.727 -79.730 1.00 133.93 474 TRP F CA 1
ATOM 16387 C C . TRP D 2 440 ? -69.216 59.385 -80.308 1.00 135.03 474 TRP F C 1
ATOM 16388 O O . TRP D 2 440 ? -69.383 59.260 -81.523 1.00 134.75 474 TRP F O 1
ATOM 16399 N N . CYS D 2 441 ? -70.197 59.248 -79.418 1.00 136.57 475 CYS F N 1
ATOM 16400 C CA . CYS D 2 441 ? -71.568 58.901 -79.792 1.00 138.02 475 CYS F CA 1
ATOM 16401 C C . CYS D 2 441 ? -72.519 60.081 -79.594 1.00 138.21 475 CYS F C 1
ATOM 16402 O O . CYS D 2 441 ? -72.709 60.560 -78.473 1.00 138.12 475 CYS F O 1
ATOM 16405 N N . HIS D 2 442 ? -73.112 60.543 -80.692 1.00 138.55 476 HIS F N 1
ATOM 16406 C CA . HIS D 2 442 ? -74.048 61.663 -80.656 1.00 138.83 476 HIS F CA 1
ATOM 16407 C C . HIS D 2 442 ? -75.450 61.131 -80.370 1.00 138.58 476 HIS F C 1
ATOM 16408 O O . HIS D 2 442 ? -76.397 61.400 -81.112 1.00 138.33 476 HIS F O 1
ATOM 16415 N N . SER D 2 443 ? -75.567 60.369 -79.286 1.00 138.27 477 SER F N 1
ATOM 16416 C CA . SER D 2 443 ? -76.838 59.780 -78.882 1.00 137.68 477 SER F CA 1
ATOM 16417 C C . SER D 2 443 ? -77.013 59.897 -77.372 1.00 137.05 477 SER F C 1
ATOM 16418 O O . SER D 2 443 ? -78.021 60.418 -76.893 1.00 137.14 477 SER F O 1
ATOM 16421 N N . LEU D 2 444 ? -76.032 59.406 -76.624 1.00 136.25 478 LEU F N 1
ATOM 16422 C CA . LEU D 2 444 ? -76.085 59.476 -75.169 1.00 135.76 478 LEU F CA 1
ATOM 16423 C C . LEU D 2 444 ? -74.918 60.291 -74.628 1.00 135.41 478 LEU F C 1
ATOM 16424 O O . LEU D 2 444 ? -74.551 60.176 -73.459 1.00 135.01 478 LEU F O 1
ATOM 16429 N N . GLN D 2 445 ? -74.338 61.112 -75.496 1.00 135.28 479 GLN F N 1
ATOM 16430 C CA . GLN D 2 445 ? -73.222 61.974 -75.127 1.00 135.36 479 GLN F CA 1
ATOM 16431 C C . GLN D 2 445 ? -72.095 61.256 -74.390 1.00 135.05 479 GLN F C 1
ATOM 16432 O O . GLN D 2 445 ? -71.730 61.634 -73.277 1.00 134.99 479 GLN F O 1
ATOM 16438 N N . ARG D 2 446 ? -71.545 60.222 -75.018 1.00 134.90 480 ARG F N 1
ATOM 16439 C CA . ARG D 2 446 ? -70.448 59.465 -74.427 1.00 134.45 480 ARG F CA 1
ATOM 16440 C C . ARG D 2 446 ? -69.608 58.826 -75.529 1.00 133.66 480 ARG F C 1
ATOM 16441 O O . ARG D 2 446 ? -70.073 58.660 -76.658 1.00 133.53 480 ARG F O 1
ATOM 16449 N N . CYS D 2 447 ? -68.372 58.470 -75.192 1.00 132.66 481 CYS F N 1
ATOM 16450 C CA . CYS D 2 447 ? -67.453 57.864 -76.151 1.00 131.52 481 CYS F CA 1
ATOM 16451 C C . CYS D 2 447 ? -67.380 56.346 -75.980 1.00 131.09 481 CYS F C 1
ATOM 16452 O O . CYS D 2 447 ? -67.014 55.850 -74.913 1.00 130.88 481 CYS F O 1
ATOM 16455 N N . THR D 2 448 ? -67.724 55.614 -77.037 1.00 130.66 482 THR F N 1
ATOM 16456 C CA . THR D 2 448 ? -67.709 54.155 -76.996 1.00 130.50 482 THR F CA 1
ATOM 16457 C C . THR D 2 448 ? -67.399 53.513 -78.346 1.00 130.63 482 THR F C 1
ATOM 16458 O O . THR D 2 448 ? -66.846 54.152 -79.240 1.00 130.32 482 THR F O 1
ATOM 16462 N N . PHE D 2 449 ? -67.763 52.239 -78.476 1.00 130.97 483 PHE F N 1
ATOM 16463 C CA . PHE D 2 449 ? -67.541 51.473 -79.701 1.00 131.15 483 PHE F CA 1
ATOM 16464 C C . PHE D 2 449 ? -68.742 51.600 -80.635 1.00 131.59 483 PHE F C 1
ATOM 16465 O O . PHE D 2 449 ? -69.779 52.141 -80.255 1.00 131.94 483 PHE F O 1
ATOM 16473 N N . GLN D 2 450 ? -68.603 51.088 -81.854 1.00 132.13 484 GLN F N 1
ATOM 16474 C CA . GLN D 2 450 ? -69.686 51.143 -82.829 1.00 132.95 484 GLN F CA 1
ATOM 16475 C C . GLN D 2 450 ? -70.844 50.245 -82.415 1.00 134.20 484 GLN F C 1
ATOM 16476 O O . GLN D 2 450 ? -71.979 50.442 -82.850 1.00 134.05 484 GLN F O 1
ATOM 16482 N N . GLY D 2 451 ? -70.548 49.255 -81.580 1.00 135.77 485 GLY F N 1
ATOM 16483 C CA . GLY D 2 451 ? -71.575 48.333 -81.129 1.00 137.45 485 GLY F CA 1
ATOM 16484 C C . GLY D 2 451 ? -72.373 48.861 -79.955 1.00 138.57 485 GLY F C 1
ATOM 16485 O O . GLY D 2 451 ? -73.571 48.597 -79.842 1.00 138.86 485 GLY F O 1
ATOM 16486 N N . ASP D 2 452 ? -71.707 49.607 -79.080 1.00 139.62 486 ASP F N 1
ATOM 16487 C CA . ASP D 2 452 ? -72.356 50.176 -77.904 1.00 140.82 486 ASP F CA 1
ATOM 16488 C C . ASP D 2 452 ? -73.229 51.369 -78.289 1.00 141.54 486 ASP F C 1
ATOM 16489 O O . ASP D 2 452 ? -74.184 51.705 -77.587 1.00 141.51 486 ASP F O 1
ATOM 16494 N N . CYS D 2 453 ? -72.893 51.996 -79.413 1.00 142.34 487 CYS F N 1
ATOM 16495 C CA . CYS D 2 453 ? -73.616 53.163 -79.917 1.00 143.20 487 CYS F CA 1
ATOM 16496 C C . CYS D 2 453 ? -74.496 52.796 -81.111 1.00 144.12 487 CYS F C 1
ATOM 16497 O O . CYS D 2 453 ? -74.068 52.067 -82.007 1.00 144.28 487 CYS F O 1
ATOM 16500 N N . VAL D 2 454 ? -75.727 53.303 -81.115 1.00 144.95 488 VAL F N 1
ATOM 16501 C CA . VAL D 2 454 ? -76.665 53.030 -82.201 1.00 145.58 488 VAL F CA 1
ATOM 16502 C C . VAL D 2 454 ? -76.141 53.638 -83.498 1.00 146.46 488 VAL F C 1
ATOM 16503 O O . VAL D 2 454 ? -76.448 54.784 -83.828 1.00 146.57 488 VAL F O 1
ATOM 16507 N N . HIS D 2 455 ? -75.349 52.859 -84.229 1.00 147.52 489 HIS F N 1
ATOM 16508 C CA . HIS D 2 455 ? -74.765 53.311 -85.486 1.00 148.49 489 HIS F CA 1
ATOM 16509 C C . HIS D 2 455 ? -75.831 53.406 -86.578 1.00 148.83 489 HIS F C 1
ATOM 16510 O O . HIS D 2 455 ? -75.813 52.648 -87.550 1.00 148.84 489 HIS F O 1
ATOM 16517 N N . SER D 2 456 ? -76.759 54.343 -86.407 1.00 149.14 490 SER F N 1
ATOM 16518 C CA . SER D 2 456 ? -77.837 54.549 -87.368 1.00 149.36 490 SER F CA 1
ATOM 16519 C C . SER D 2 456 ? -77.288 55.112 -88.676 1.00 149.65 490 SER F C 1
ATOM 16520 O O . SER D 2 456 ? -76.148 55.578 -88.731 1.00 149.67 490 SER F O 1
ATOM 16523 N N . GLU D 2 457 ? -78.102 55.070 -89.727 1.00 149.99 491 GLU F N 1
ATOM 16524 C CA . GLU D 2 457 ? -77.683 55.572 -91.031 1.00 150.35 491 GLU F CA 1
ATOM 16525 C C . GLU D 2 457 ? -78.227 56.979 -91.286 1.00 150.40 491 GLU F C 1
ATOM 16526 O O . GLU D 2 457 ? -77.572 57.800 -91.932 1.00 150.31 491 GLU F O 1
ATOM 16532 N N . ASN D 2 458 ? -79.427 57.249 -90.776 1.00 150.36 492 ASN F N 1
ATOM 16533 C CA . ASN D 2 458 ? -80.061 58.556 -90.937 1.00 150.05 492 ASN F CA 1
ATOM 16534 C C . ASN D 2 458 ? -79.328 59.630 -90.130 1.00 149.62 492 ASN F C 1
ATOM 16535 O O . ASN D 2 458 ? -79.064 60.727 -90.629 1.00 149.54 492 ASN F O 1
ATOM 16540 N N . LEU D 2 459 ? -79.004 59.306 -88.881 1.00 148.94 493 LEU F N 1
ATOM 16541 C CA . LEU D 2 459 ? -78.278 60.219 -88.002 1.00 147.88 493 LEU F CA 1
ATOM 16542 C C . LEU D 2 459 ? -76.961 59.540 -87.635 1.00 147.14 493 LEU F C 1
ATOM 16543 O O . LEU D 2 459 ? -76.949 58.560 -86.888 1.00 147.11 493 LEU F O 1
ATOM 16548 N N . GLU D 2 460 ? -75.857 60.054 -88.170 1.00 146.19 494 GLU F N 1
ATOM 16549 C CA . GLU D 2 460 ? -74.540 59.480 -87.905 1.00 144.72 494 GLU F CA 1
ATOM 16550 C C . GLU D 2 460 ? -74.091 59.791 -86.478 1.00 143.56 494 GLU F C 1
ATOM 16551 O O . GLU D 2 460 ? -73.341 60.740 -86.244 1.00 143.06 494 GLU F O 1
ATOM 16557 N N . ASN D 2 461 ? -74.554 58.980 -85.531 1.00 142.30 495 ASN F N 1
ATOM 16558 C CA . ASN D 2 461 ? -74.219 59.163 -84.125 1.00 141.21 495 ASN F CA 1
ATOM 16559 C C . ASN D 2 461 ? -72.739 58.947 -83.833 1.00 140.57 495 ASN F C 1
ATOM 16560 O O . ASN D 2 461 ? -72.090 59.789 -83.213 1.00 140.78 495 ASN F O 1
ATOM 16565 N N . TRP D 2 462 ? -72.209 57.814 -84.282 1.00 139.68 496 TRP F N 1
ATOM 16566 C CA . TRP D 2 462 ? -70.809 57.473 -84.048 1.00 138.43 496 TRP F CA 1
ATOM 16567 C C . TRP D 2 462 ? -69.849 58.277 -84.926 1.00 137.41 496 TRP F C 1
ATOM 16568 O O . TRP D 2 462 ? -69.974 58.290 -86.153 1.00 137.14 496 TRP F O 1
ATOM 16579 N N . LEU D 2 463 ? -68.888 58.941 -84.289 1.00 136.14 497 LEU F N 1
ATOM 16580 C CA . LEU D 2 463 ? -67.895 59.742 -85.001 1.00 134.82 497 LEU F CA 1
ATOM 16581 C C . LEU D 2 463 ? -66.507 59.125 -84.836 1.00 133.74 497 LEU F C 1
ATOM 16582 O O . LEU D 2 463 ? -65.996 59.014 -83.720 1.00 133.63 497 LEU F O 1
ATOM 16587 N N . ASP D 2 464 ? -65.900 58.732 -85.953 1.00 132.34 498 ASP F N 1
ATOM 16588 C CA . ASP D 2 464 ? -64.580 58.108 -85.935 1.00 130.89 498 ASP F CA 1
ATOM 16589 C C . ASP D 2 464 ? -63.422 59.088 -85.774 1.00 129.84 498 ASP F C 1
ATOM 16590 O O . ASP D 2 464 ? -63.622 60.291 -85.598 1.00 129.73 498 ASP F O 1
ATOM 16595 N N . ILE D 2 465 ? -62.207 58.552 -85.847 1.00 128.77 499 ILE F N 1
ATOM 16596 C CA . ILE D 2 465 ? -60.989 59.341 -85.706 1.00 127.98 499 ILE F CA 1
ATOM 16597 C C . ILE D 2 465 ? -60.526 59.875 -87.059 1.00 127.90 499 ILE F C 1
ATOM 16598 O O . ILE D 2 465 ? -59.701 60.787 -87.125 1.00 128.10 499 ILE F O 1
ATOM 16603 N N . SER D 2 466 ? -61.062 59.299 -88.132 1.00 127.63 500 SER F N 1
ATOM 16604 C CA . SER D 2 466 ? -60.707 59.699 -89.493 1.00 127.42 500 SER F CA 1
ATOM 16605 C C . SER D 2 466 ? -60.908 61.192 -89.714 1.00 127.27 500 SER F C 1
ATOM 16606 O O . SER D 2 466 ? -60.195 61.817 -90.500 1.00 127.26 500 SER F O 1
ATOM 16609 N N . SER D 2 467 ? -61.891 61.753 -89.019 1.00 127.32 501 SER F N 1
ATOM 16610 C CA . SER D 2 467 ? -62.205 63.172 -89.128 1.00 127.39 501 SER F CA 1
ATOM 16611 C C . SER D 2 467 ? -61.430 63.998 -88.102 1.00 127.55 501 SER F C 1
ATOM 16612 O O . SER D 2 467 ? -60.980 65.108 -88.394 1.00 127.60 501 SER F O 1
ATOM 16615 N N . GLY D 2 468 ? -61.272 63.447 -86.904 1.00 127.70 502 GLY F N 1
ATOM 16616 C CA . GLY D 2 468 ? -60.552 64.148 -85.858 1.00 127.79 502 GLY F CA 1
ATOM 16617 C C . GLY D 2 468 ? -61.484 64.947 -84.971 1.00 128.00 502 GLY F C 1
ATOM 16618 O O . GLY D 2 468 ? -62.705 64.879 -85.123 1.00 127.72 502 GLY F O 1
ATOM 16619 N N . ALA D 2 469 ? -60.908 65.705 -84.042 1.00 128.31 503 ALA F N 1
ATOM 16620 C CA . ALA D 2 469 ? -61.688 66.526 -83.122 1.00 128.46 503 ALA F CA 1
ATOM 16621 C C . ALA D 2 469 ? -62.320 67.705 -83.862 1.00 128.52 503 ALA F C 1
ATOM 16622 O O . ALA D 2 469 ? -63.220 68.370 -83.344 1.00 128.75 503 ALA F O 1
ATOM 16624 N N . LYS D 2 470 ? -61.843 67.951 -85.078 1.00 128.39 504 LYS F N 1
ATOM 16625 C CA . LYS D 2 470 ? -62.347 69.042 -85.904 1.00 128.24 504 LYS F CA 1
ATOM 16626 C C . LYS D 2 470 ? -63.666 68.669 -86.579 1.00 128.31 504 LYS F C 1
ATOM 16627 O O . LYS D 2 470 ? -63.825 68.842 -87.787 1.00 128.46 504 LYS F O 1
ATOM 16633 N N . LYS D 2 471 ? -64.608 68.157 -85.793 1.00 128.29 505 LYS F N 1
ATOM 16634 C CA . LYS D 2 471 ? -65.912 67.766 -86.320 1.00 128.50 505 LYS F CA 1
ATOM 16635 C C . LYS D 2 471 ? -66.921 67.705 -85.177 1.00 128.98 505 LYS F C 1
ATOM 16636 O O . LYS D 2 471 ? -68.132 67.675 -85.404 1.00 129.23 505 LYS F O 1
ATOM 16642 N N . CYS D 2 472 ? -66.415 67.689 -83.946 1.00 129.10 506 CYS F N 1
ATOM 16643 C CA . CYS D 2 472 ? -67.275 67.643 -82.767 1.00 129.29 506 CYS F CA 1
ATOM 16644 C C . CYS D 2 472 ? -68.285 68.792 -82.798 1.00 129.65 506 CYS F C 1
ATOM 16645 O O . CYS D 2 472 ? -68.058 69.815 -83.448 1.00 129.32 506 CYS F O 1
ATOM 16648 N N . PRO D 2 473 ? -69.419 68.634 -82.094 1.00 130.17 507 PRO F N 1
ATOM 16649 C CA . PRO D 2 473 ? -70.460 69.668 -82.046 1.00 130.43 507 PRO F CA 1
ATOM 16650 C C . PRO D 2 473 ? -69.935 71.014 -81.539 1.00 130.54 507 PRO F C 1
ATOM 16651 O O . PRO D 2 473 ? -70.437 72.072 -81.924 1.00 130.52 507 PRO F O 1
ATOM 16655 N N . GLY D 2 474 ? -68.923 70.961 -80.676 1.00 130.59 508 GLY F N 1
ATOM 16656 C CA . GLY D 2 474 ? -68.343 72.174 -80.123 1.00 130.44 508 GLY F CA 1
ATOM 16657 C C . GLY D 2 474 ? -67.411 72.890 -81.084 1.00 130.40 508 GLY F C 1
ATOM 16658 O O . GLY D 2 474 ? -67.612 74.102 -81.320 1.00 130.11 508 GLY F O 1
#

Organism: Homo sapiens (NCBI:txid9606)

B-factor: mean 67.16, std 26.97, range [22.67, 150.53]

Sequence (2124 aa):
GHLRSGPRIFAVWKGHVGQDRVDFGQTEPHTVLFHEPGSSSVWVGGRGKVYLFDFPEGKNASVRTVNIGSTKGSCLDKRDCENYITLLERRSEGLLACGTNARHPSCWNLVNGTVVPLGEMRGYAPFSPDENSLVLFEGDEVYSTIRKQEYNGKIPRFRRIRGESELYTSDTVMQNPQFIKATIVHQDQAYDDKIYYFFREDNPDKNPEAPLNVSRVAQLCRGDQGGESSLSVSKWNTFLKAMLVCSDAATNKNFNRLQDVFLLPDPSGQWRDTRVYGVFSNPWNYSAVCVYSLGDIDKVFRTSSLKGYHSSLPNPRPGKCLPDQQPIPTETFQVADRHPEVAQRVEPMGPLKTPLFHSKYHYQKVAVHRMQASHGETFHVLYLTTDRGTIHKVVEPGEQEHSFAFNIMEIQPFRRAAAIQTMSLDAERRKLYVSSQWEVSQVPLDLCEVYGGGCHGCLMSRDPYCGWDQGRCISIYSSERSVLQSINPAEPHKECPNPKPDKAPLQKVSLAPNSRYYLSCPMESRHATYSWRHKENVEQSCEPGHQSPNCILFIENLTAQQYGHYFCEAQEGSYFREAQHWQLLPEDADEPVWRSEQAIGAIAASQEDGVFVASGSCLDQLDYSLEHSLSRLYRDQAGNCTEPVSLAPPARPRPGSSFSKLLLPYREGAAGLGGLLLTGWTFDRGACEVRPLGNLSRNSLRNGTEVVSCHPQGSTAGVVYRAGRNNRWYLAVAATYVLPEPETASRCNPAASDHDTAIALKDTEGRSLATQELGRLKLCEGAGSLHFVDAFLWNGSIYFPYYPYNYTSGAATGWPSMARIAQSTEVLFQGQASLDCGHGHPDGRRLLLSSSLVEALDVWAGVFSAAAGEGQERRSPTTTALCLFRMSEIQARAKRVSWDFKTAESHCKEGDQPERVQPIASSTLIHSDLTSVYGTVVMNRTVLFLGTGDGQLLKVILGENLTSNCPEVIYEIKEETPVFYKLVPDPVKNIYIYLTAGKEVRRIRVANCNKHKSCSECLTATDPHCGWCHSLQRCTFQGDCVHSENLENWLDISSGAKKCPGGHLRSGPRIFAVWKGHVGQDRVDFGQTEPHTVLFHEPGSSSVWVGGRGKVYLFDFPEGKNASVRTVNIGSTKGSCLDKRDCENYITLLERRSEGLLACGTNARHPSCWNLVNGTVVPLGEMRGYAPFSPDENSLVLFEGDEVYSTIRKQEYNGKIPRFRRIRGESELYTSDTVMQNPQFIKATIVHQDQAYDDKIYYFFREDNPDKNPEAPLNVSRVAQLCRGDQGGESSLSVSKWNTFLKAMLVCSDAATNKNFNRLQDVFLLPDPSGQWRDTRVYGVFSNPWNYSAVCVYSLGDIDKVFRTSSLKGYHSSLPNPRPGKCLPDQQPIPTETFQVADRHPEVAQRVEPMGPLKTPLFHSKYHYQKVAVHRMQASHGETFHVLYLTTDRGTIHKVVEPGEQEHSFAFNIMEIQPFRRAAAIQTMSLDAERRKLYVSSQWEVSQVPLDLCEVYGGGCHGCLMSRDPYCGWDQGRCISIYSSERSVLQSINPAEPHKECPNPKPDKAPLQKVSLAPNSRYYLSCPMESRHATYSWRHKENVEQSCEPGHQSPNCILFIENLTAQQYGHYFCEAQEGSYFREAQHWQLLPEDADEPVWRSEQAIGAIAASQEDGVFVASGSCLDQLDYSLEHSLSRLYRDQAGNCTEPVSLAPPARPRPGSSFSKLLLPYREGAAGLGGLLLTGWTFDRGACEVRPLGNLSRNSLRNGTEVVSCHPQGSTAGVVYRAGRNNRWYLAVAATYVLPEPETASRCNPAASDHDTAIALKDTEGRSLATQELGRLKLCEGAGSLHFVDAFLWNGSIYFPYYPYNYTSGAATGWPSMARIAQSTEVLFQGQASLDCGHGHPDGRRLLLSSSLVEALDVWAGVFSAAAGEGQERRSPTTTALCLFRMSEIQARAKRVSWDFKTAESHCKEGDQPERVQPIASSTLIHSDLTSVYGTVVMNRTVLFLGTGDGQLLKVILGENLTSNCPEVIYEIKEETPVFYKLVPDPVKNIYIYLTAGKEVRRIRVANCNKHKSCSECLTATDPHCGWCHSLQRCTFQGDCVHSENLENWLDISSGAKKCPG

Secondary structure (DSSP, 8-state):
-----S-S-B------TTTSEEE-SS--SS-EEE--TT-SEEEEE-BSEEEEEE--TTS--B--EEE--S-SSPPSS-SS---BEEEEEEETTEEEEEE-TTT--EEEEESSS-EEEEEE-TTSS-SSTTS---EEEETTEEEE-S-SSTT--S----EEEESSS-EE--TTS-SS-EEEEEEEE--SSGGG-EEEEEEEEE-S---TTS-SEEEEEEEEETT---BSSTTTTTB-S--EEEEB--B-TTT--B--EEEEEEEE--TT--GGG-EEEEEEE-TT--EEEEEEEHHHHHHHHHH--BTT--SPPPSS-TT---SSSPPBPHHHHHHHHH--BBSSPB--SSSS---SEEESS-EEEEEEEEEE-TTS-EEEEEEEEETTS-EEEEEPP-SSTT---EEEEEE---SS-----EEEEETTTTEEEEE-SSEEEEEETT--TT--SHHHHHHHT--TTEEEETTEEEETTSSSS--B---SSS-TTTTSSSSSPPPPPEEEEEE-TT--EEEEEE---TTSEEEEEETTEEEEEE-TT-SSSEEEEEESS--STT-EEEEEEEESSS-EEEEEEEEEEE--/-----EE-SS---EEEE-SSS-EEEE-SSEEEEE-TTS--EEEEEE-SSSS--S-SS------SSS----SEEEEEEE--S-SSS--EEEEEESHHHH-EEEEESS-TTSPPSEEESSSS-SSTTS-EEEEEEEETTTTEEEEEEEE-------SSSS-----GGGTTEEEEEEETTSGGG---TT-EEEBPTTS-EEEE---EEETTEEEEEEEEEETTTTEE-S--EEEEEESSSS--EEEEEEE---TT-SS---EEEEEEEEGGGTEEEEEEE----SSSTT--TTSEEEEEEEHHHHHHH-B---SSB--SSS-TTTSPPPPEE---TTT-EEES-EEEEEEEESSSSEEEEEEETTSEEEEEEB-TT-PBPPPEEEEE-TT---B-S--EE-SS-TTEEEEEETTEEEEEES--GGG--SHHHHHTS--TT-EEETTTTEEE-TTTTT--SSS--EE-TTT-STTS--/-----S-SEE------TTTSEEE-SS--SS-EEE--TT-SEEEEE-BSEEEEEE--TTS--B--EEE--S-SSPPSS-SS---BEEEEEEETTEEEEEE-TTT--EEEEESSS--EEEEE-TTSS-SSTTS---EEEETTEEEE-S-SSTT--S----EEEESSS-EE--TTS-SS-EEEEEEEE--SSGGG-EEEEEEEEE-S---TTS-SEEEEEEEEETT---BSSTTTTTB-S--EEEEB--B-SSS--B--EEEEEEEE--TT--GGG-EEEEEEE-TT--EEEEEEEHHHHHHHHHHPPBTT--SPPPSS-TT---SSSPPBPHHHHHHHHH--BBSSPB--SSSS---SEEESS-EEEEEEEEEE-TTS-EEEEEEEEETTS-EEEEEPP-SSTT---EEEEEE---SS-----EEEEETTTTEEEEE-SSEEEEEESS--TT--SHHHHHHHT--TTEEEETTEEEETTSSSS--B---SSS-TTTTSSSSSPPPPPEEEEEE-TT--EEEEEE---TTSEEEEEETTEEEEEE-TT-SSSEEEEEESS--GGG-EEEEEEEESSS-EEEEEEEEEEE--/-----EE-SS---EEEE-SSS-EEEE-SSEEEEE-TTS--EEEEEE-SSSS--S-SS------SSS----SEEEEEEES-TTSSSPPEEEEEESHHHH-EEEEESS-TTSPPSEEESSSS--SSSS-EEEEEEEETTTTEEEEEEEE-------SSSS-----GGGTTEEEEEEETTSGGG---TT-EEEBPTT--EEEE---EEETTEEEEEEEEEETTTTEE-S--EEEEEESSSS--EEEEEEE---TTSSS---EEEEEEEEGGGTEEEEEEE----SSS-S--TTSEEEEEEEHHHHHHH-B---SSB--SSS-TTSSPPPPEE---TTT-EEES-EEEEEEEESSSSEEEEEEETTSEEEEEEB-TT--B-PPEEEEE-TT-PPBPS--EE-SS-TTEEEEEETTEEEEEES--GGG--SHHHHHTS--TT-EEETTTTEEE-TTTTT--SSS--EE-TTT-STTS--

Radius of gyration: 48.89 Å; Cα contacts (8 Å, |Δi|>4): 5527; chains: 4; bounding box: 129×119×151 Å

CATH classification: 2.130.10.10 (+2 more: 3.30.1680.10, 2.60.40.10)